Protein 9VGL (pdb70)

Structure (mmCIF, N/CA/C/O backbone):
data_9VGL
#
_entry.id   9VGL
#
_cell.length_a   80.529
_cell.length_b   91.661
_cell.length_c   105.181
_cell.angle_alpha   90.00
_cell.angle_beta   105.27
_cell.angle_gamma   90.00
#
_symmetry.space_group_name_H-M   'P 1 21 1'
#
loop_
_entity.id
_entity.type
_entity.pdbx_description
1 polymer 'Ancestral L-tryptophan synthase beta-subunit 1'
2 water water
#
loop_
_atom_site.group_PDB
_atom_site.id
_atom_site.type_symbol
_atom_site.label_atom_id
_atom_site.label_alt_id
_atom_site.label_comp_id
_atom_site.label_asym_id
_atom_site.label_entity_id
_atom_site.label_seq_id
_atom_site.pdbx_PDB_ins_code
_atom_site.Cartn_x
_atom_site.Cartn_y
_atom_site.Cartn_z
_atom_site.occupancy
_atom_site.B_iso_or_equiv
_atom_site.auth_seq_id
_atom_site.auth_comp_id
_atom_site.auth_asym_id
_atom_site.auth_atom_id
_atom_site.pdbx_PDB_model_num
ATOM 1 N N . THR A 1 3 ? -58.164 13.749 52.023 1.00 31.78 3 THR A N 1
ATOM 2 C CA . THR A 1 3 ? -56.837 13.244 51.556 1.00 28.61 3 THR A CA 1
ATOM 3 C C . THR A 1 3 ? -57.022 12.377 50.314 1.00 29.37 3 THR A C 1
ATOM 4 O O . THR A 1 3 ? -58.047 11.717 50.139 1.00 32.03 3 THR A O 1
ATOM 8 N N . TYR A 1 4 ? -55.970 12.334 49.489 1.00 28.88 4 TYR A N 1
ATOM 9 C CA . TYR A 1 4 ? -55.937 11.473 48.327 1.00 26.11 4 TYR A CA 1
ATOM 10 C C . TYR A 1 4 ? -55.302 10.129 48.650 1.00 26.57 4 TYR A C 1
ATOM 11 O O . TYR A 1 4 ? -55.327 9.233 47.799 1.00 24.46 4 TYR A O 1
ATOM 20 N N . ASN A 1 5 ? -54.761 9.997 49.862 1.00 24.85 5 ASN A N 1
ATOM 21 C CA . ASN A 1 5 ? -54.478 8.698 50.445 1.00 26.29 5 ASN A CA 1
ATOM 22 C C . ASN A 1 5 ? -55.778 8.015 50.886 1.00 26.66 5 ASN A C 1
ATOM 23 O O . ASN A 1 5 ? -56.865 8.573 50.806 1.00 26.87 5 ASN A O 1
ATOM 28 N N . VAL A 1 6 ? -55.671 6.763 51.317 1.00 26.54 6 VAL A N 1
ATOM 29 C CA . VAL A 1 6 ? -56.854 5.965 51.576 1.00 27.61 6 VAL A CA 1
ATOM 30 C C . VAL A 1 6 ? -57.620 6.532 52.780 1.00 29.27 6 VAL A C 1
ATOM 31 O O . VAL A 1 6 ? -57.022 7.027 53.739 1.00 27.87 6 VAL A O 1
ATOM 35 N N . ASP A 1 7 ? -58.954 6.406 52.734 1.00 27.89 7 ASP A N 1
ATOM 36 C CA . ASP A 1 7 ? -59.803 6.863 53.829 1.00 31.06 7 ASP A CA 1
ATOM 37 C C . ASP A 1 7 ? -59.967 5.706 54.817 1.00 32.89 7 ASP A C 1
ATOM 38 O O . ASP A 1 7 ? -59.498 4.587 54.559 1.00 29.24 7 ASP A O 1
ATOM 43 N N . GLU A 1 8 ? -60.656 5.985 55.940 1.00 33.31 8 GLU A N 1
ATOM 44 C CA . GLU A 1 8 ? -60.736 5.039 57.040 1.00 36.32 8 GLU A CA 1
ATOM 45 C C . GLU A 1 8 ? -61.523 3.785 56.657 1.00 31.13 8 GLU A C 1
ATOM 46 O O . GLU A 1 8 ? -61.535 2.831 57.427 1.00 34.82 8 GLU A O 1
ATOM 52 N N . ASN A 1 9 ? -62.197 3.784 55.507 1.00 33.28 9 ASN A N 1
ATOM 53 C CA . ASN A 1 9 ? -62.965 2.632 55.054 1.00 36.23 9 ASN A CA 1
ATOM 54 C C . ASN A 1 9 ? -62.252 1.838 53.960 1.00 35.11 9 ASN A C 1
ATOM 55 O O . ASN A 1 9 ? -62.791 0.825 53.518 1.00 36.41 9 ASN A O 1
ATOM 60 N N . GLY A 1 10 ? -61.065 2.289 53.510 1.00 32.67 10 GLY A N 1
ATOM 61 C CA . GLY A 1 10 ? -60.317 1.580 52.475 1.00 28.60 10 GLY A CA 1
ATOM 62 C C . GLY A 1 10 ? -60.597 2.082 51.059 1.00 27.66 10 GLY A C 1
ATOM 63 O O . GLY A 1 10 ? -60.364 1.349 50.100 1.00 25.81 10 GLY A O 1
ATOM 64 N N . TYR A 1 11 ? -61.150 3.298 50.941 1.00 26.05 11 TYR A N 1
ATOM 65 C CA . TYR A 1 11 ? -61.599 3.860 49.678 1.00 27.66 11 TYR A CA 1
ATOM 66 C C . TYR A 1 11 ? -60.761 5.095 49.351 1.00 25.77 11 TYR A C 1
ATOM 67 O O . TYR A 1 11 ? -60.277 5.828 50.222 1.00 25.42 11 TYR A O 1
ATOM 76 N N . TYR A 1 12 ? -60.576 5.275 48.048 1.00 27.18 12 TYR A N 1
ATOM 77 C CA . TYR A 1 12 ? -60.055 6.494 47.452 1.00 26.11 12 TYR A CA 1
ATOM 78 C C . TYR A 1 12 ? -61.201 7.126 46.665 1.00 25.53 12 TYR A C 1
ATOM 79 O O . TYR A 1 12 ? -61.470 6.742 45.519 1.00 21.82 12 TYR A O 1
ATOM 88 N N . GLY A 1 13 ? -61.905 8.061 47.316 1.00 30.85 13 GLY A N 1
ATOM 89 C CA . GLY A 1 13 ? -63.193 8.524 46.822 1.00 29.35 13 GLY A CA 1
ATOM 90 C C . GLY A 1 13 ? -64.128 7.334 46.652 1.00 30.92 13 GLY A C 1
ATOM 91 O O . GLY A 1 13 ? -64.338 6.581 47.594 1.00 38.66 13 GLY A O 1
ATOM 92 N N . GLU A 1 14 ? -64.616 7.107 45.437 1.00 34.47 14 GLU A N 1
ATOM 93 C CA . GLU A 1 14 ? -65.542 6.003 45.212 1.00 40.31 14 GLU A CA 1
ATOM 94 C C . GLU A 1 14 ? -64.807 4.693 44.925 1.00 37.81 14 GLU A C 1
ATOM 95 O O . GLU A 1 14 ? -65.437 3.645 44.831 1.00 35.51 14 GLU A O 1
ATOM 101 N N . PHE A 1 15 ? -63.476 4.739 44.780 1.00 32.14 15 PHE A N 1
ATOM 102 C CA . PHE A 1 15 ? -62.751 3.597 44.264 1.00 28.83 15 PHE A CA 1
ATOM 103 C C . PHE A 1 15 ? -62.096 2.852 45.407 1.00 26.78 15 PHE A C 1
ATOM 104 O O . PHE A 1 15 ? -61.793 3.457 46.437 1.00 24.99 15 PHE A O 1
ATOM 112 N N . GLY A 1 16 ? -61.855 1.554 45.181 1.00 24.11 16 GLY A N 1
ATOM 113 C CA . GLY A 1 16 ? -61.086 0.780 46.131 1.00 26.43 16 GLY A CA 1
ATOM 114 C C . GLY A 1 16 ? -61.936 -0.221 46.913 1.00 26.30 16 GLY A C 1
ATOM 115 O O . GLY A 1 16 ? -62.519 -1.125 46.334 1.00 24.73 16 GLY A O 1
ATOM 116 N N . GLY A 1 17 ? -61.871 -0.120 48.235 1.00 26.91 17 GLY A N 1
ATOM 117 C CA . GLY A 1 17 ? -62.586 -1.014 49.131 1.00 29.80 17 GLY A CA 1
ATOM 118 C C . GLY A 1 17 ? -62.059 -2.442 49.059 1.00 30.71 17 GLY A C 1
ATOM 119 O O . GLY A 1 17 ? -60.890 -2.681 48.731 1.00 29.53 17 GLY A O 1
ATOM 120 N N . ALA A 1 18 ? -62.956 -3.374 49.388 1.00 27.08 18 ALA A N 1
ATOM 121 C CA . ALA A 1 18 ? -62.701 -4.802 49.371 1.00 28.14 18 ALA A CA 1
ATOM 122 C C . ALA A 1 18 ? -63.970 -5.500 48.886 1.00 32.46 18 ALA A C 1
ATOM 123 O O . ALA A 1 18 ? -64.881 -5.724 49.681 1.00 30.10 18 ALA A O 1
ATOM 125 N N . TYR A 1 19 ? -64.019 -5.758 47.570 1.00 30.82 19 TYR A N 1
ATOM 126 C CA . TYR A 1 19 ? -65.148 -6.405 46.915 1.00 31.64 19 TYR A CA 1
ATOM 127 C C . TYR A 1 19 ? -64.750 -7.833 46.627 1.00 30.43 19 TYR A C 1
ATOM 128 O O . TYR A 1 19 ? -64.240 -8.163 45.561 1.00 30.66 19 TYR A O 1
ATOM 137 N N . ILE A 1 20 ? -64.952 -8.668 47.644 1.00 32.07 20 ILE A N 1
ATOM 138 C CA . ILE A 1 20 ? -64.345 -9.982 47.687 1.00 29.44 20 ILE A CA 1
ATOM 139 C C . ILE A 1 20 ? -65.416 -11.024 48.029 1.00 30.50 20 ILE A C 1
ATOM 140 O O . ILE A 1 20 ? -66.318 -10.753 48.806 1.00 33.11 20 ILE A O 1
ATOM 145 N N . PRO A 1 21 ? -65.317 -12.259 47.511 1.00 31.93 21 PRO A N 1
ATOM 146 C CA . PRO A 1 21 ? -66.196 -13.336 47.976 1.00 37.38 21 PRO A CA 1
ATOM 147 C C . PRO A 1 21 ? -66.078 -13.580 49.481 1.00 41.30 21 PRO A C 1
ATOM 148 O O . PRO A 1 21 ? -65.088 -13.215 50.121 1.00 38.91 21 PRO A O 1
ATOM 152 N N . GLU A 1 22 ? -67.113 -14.194 50.057 1.00 44.54 22 GLU A N 1
ATOM 153 C CA . GLU A 1 22 ? -67.144 -14.405 51.496 1.00 43.11 22 GLU A CA 1
ATOM 154 C C . GLU A 1 22 ? -65.902 -15.181 51.950 1.00 37.99 22 GLU A C 1
ATOM 155 O O . GLU A 1 22 ? -65.394 -14.932 53.037 1.00 32.73 22 GLU A O 1
ATOM 161 N N . ILE A 1 23 ? -65.397 -16.101 51.118 1.00 35.43 23 ILE A N 1
ATOM 162 C CA . ILE A 1 23 ? -64.263 -16.936 51.495 1.00 39.05 23 ILE A CA 1
ATOM 163 C C . ILE A 1 23 ? -63.002 -16.132 51.843 1.00 38.76 23 ILE A C 1
ATOM 164 O O . ILE A 1 23 ? -62.201 -16.599 52.649 1.00 43.23 23 ILE A O 1
ATOM 169 N N . LEU A 1 24 ? -62.819 -14.948 51.246 1.00 36.37 24 LEU A N 1
ATOM 170 C CA . LEU A 1 24 ? -61.659 -14.099 51.504 1.00 36.74 24 LEU A CA 1
ATOM 171 C C . LEU A 1 24 ? -61.885 -13.180 52.702 1.00 33.62 24 LEU A C 1
ATOM 172 O O . LEU A 1 24 ? -60.972 -12.445 53.080 1.00 32.98 24 LEU A O 1
ATOM 177 N N . HIS A 1 25 ? -63.105 -13.130 53.249 1.00 28.95 25 HIS A N 1
ATOM 178 C CA . HIS A 1 25 ? -63.420 -12.122 54.258 1.00 30.12 25 HIS A CA 1
ATOM 179 C C . HIS A 1 25 ? -62.464 -12.231 55.440 1.00 26.08 25 HIS A C 1
ATOM 180 O O . HIS A 1 25 ? -61.980 -11.205 55.904 1.00 28.36 25 HIS A O 1
ATOM 187 N N . LYS A 1 26 ? -62.220 -13.453 55.926 1.00 25.48 26 LYS A N 1
ATOM 188 C CA . LYS A 1 26 ? -61.440 -13.659 57.142 1.00 29.76 26 LYS A CA 1
ATOM 189 C C . LYS A 1 26 ? -59.974 -13.259 56.955 1.00 28.09 26 LYS A C 1
ATOM 190 O O . LYS A 1 26 ? -59.436 -12.542 57.803 1.00 25.16 26 LYS A O 1
ATOM 196 N N . CYS A 1 27 ? -59.328 -13.717 55.876 1.00 27.66 27 CYS A N 1
ATOM 197 C CA . CYS A 1 27 ? -57.899 -13.452 55.693 1.00 25.98 27 CYS A CA 1
ATOM 198 C C . CYS A 1 27 ? -57.631 -11.978 55.365 1.00 25.25 27 CYS A C 1
ATOM 199 O O . CYS A 1 27 ? -56.618 -11.422 55.812 1.00 21.91 27 CYS A O 1
ATOM 202 N N . VAL A 1 28 ? -58.548 -11.328 54.633 1.00 22.52 28 VAL A N 1
ATOM 203 C CA . VAL A 1 28 ? -58.394 -9.912 54.334 1.00 24.24 28 VAL A CA 1
ATOM 204 C C . VAL A 1 28 ? -58.646 -9.093 55.597 1.00 26.41 28 VAL A C 1
ATOM 205 O O . VAL A 1 28 ? -57.936 -8.150 55.895 1.00 25.37 28 VAL A O 1
ATOM 209 N N . GLU A 1 29 ? -59.668 -9.454 56.367 1.00 26.99 29 GLU A N 1
ATOM 210 C CA . GLU A 1 29 ? -59.889 -8.757 57.627 1.00 28.11 29 GLU A CA 1
ATOM 211 C C . GLU A 1 29 ? -58.655 -8.872 58.519 1.00 24.30 29 GLU A C 1
ATOM 212 O O . GLU A 1 29 ? -58.277 -7.915 59.182 1.00 26.41 29 GLU A O 1
ATOM 218 N N . ASP A 1 30 ? -58.079 -10.069 58.591 1.00 26.23 30 ASP A N 1
ATOM 219 C CA . ASP A 1 30 ? -56.921 -10.318 59.437 1.00 25.51 30 ASP A CA 1
ATOM 220 C C . ASP A 1 30 ? -55.742 -9.447 59.014 1.00 26.70 30 ASP A C 1
ATOM 221 O O . ASP A 1 30 ? -54.999 -8.931 59.845 1.00 22.13 30 ASP A O 1
ATOM 226 N N . LEU A 1 31 ? -55.535 -9.330 57.700 1.00 22.64 31 LEU A N 1
ATOM 227 C CA . LEU A 1 31 ? -54.468 -8.459 57.204 1.00 22.90 31 LEU A CA 1
ATOM 228 C C . LEU A 1 31 ? -54.748 -6.993 57.525 1.00 21.91 31 LEU A C 1
ATOM 229 O O . LEU A 1 31 ? -53.857 -6.262 57.953 1.00 21.93 31 LEU A O 1
ATOM 234 N N . GLN A 1 32 ? -56.009 -6.561 57.367 1.00 23.48 32 GLN A N 1
ATOM 235 C CA . GLN A 1 32 ? -56.408 -5.208 57.706 1.00 25.65 32 GLN A CA 1
ATOM 236 C C . GLN A 1 32 ? -56.069 -4.877 59.164 1.00 25.15 32 GLN A C 1
ATOM 237 O O . GLN A 1 32 ? -55.650 -3.767 59.453 1.00 27.05 32 GLN A O 1
ATOM 243 N N . ASN A 1 33 ? -56.292 -5.824 60.083 1.00 28.08 33 ASN A N 1
ATOM 244 C CA . ASN A 1 33 ? -56.041 -5.642 61.512 1.00 28.36 33 ASN A CA 1
ATOM 245 C C . ASN A 1 33 ? -54.548 -5.493 61.825 1.00 29.63 33 ASN A C 1
ATOM 246 O O . ASN A 1 33 ? -54.185 -4.807 62.779 1.00 32.05 33 ASN A O 1
ATOM 251 N N . ASN A 1 34 ? -53.694 -6.184 61.059 1.00 23.97 34 ASN A N 1
ATOM 252 C CA . ASN A 1 34 ? -52.281 -6.316 61.359 1.00 25.24 34 ASN A CA 1
ATOM 253 C C . ASN A 1 34 ? -51.462 -5.189 60.718 1.00 24.30 34 ASN A C 1
ATOM 254 O O . ASN A 1 34 ? -50.437 -4.773 61.250 1.00 23.40 34 ASN A O 1
ATOM 259 N N . TYR A 1 35 ? -51.841 -4.717 59.532 1.00 23.52 35 TYR A N 1
ATOM 260 C CA . TYR A 1 35 ? -50.820 -4.174 58.645 1.00 21.87 35 TYR A CA 1
ATOM 261 C C . TYR A 1 35 ? -50.313 -2.826 59.170 1.00 22.74 35 TYR A C 1
ATOM 262 O O . TYR A 1 35 ? -49.109 -2.569 59.152 1.00 23.97 35 TYR A O 1
ATOM 271 N N . LEU A 1 36 ? -51.207 -1.965 59.672 1.00 22.77 36 LEU A N 1
ATOM 272 C CA . LEU A 1 36 ? -50.791 -0.637 60.071 1.00 25.85 36 LEU A CA 1
ATOM 273 C C . LEU A 1 36 ? -50.077 -0.683 61.414 1.00 27.60 36 LEU A C 1
ATOM 274 O O . LEU A 1 36 ? -49.106 0.043 61.601 1.00 28.44 36 LEU A O 1
ATOM 279 N N . LYS A 1 37 ? -50.568 -1.517 62.344 1.00 25.57 37 LYS A N 1
ATOM 280 C CA . LYS A 1 37 ? -49.923 -1.711 63.631 1.00 29.37 37 LYS A CA 1
ATOM 281 C C . LYS A 1 37 ? -48.465 -2.125 63.421 1.00 30.05 37 LYS A C 1
ATOM 282 O O . LYS A 1 37 ? -47.596 -1.696 64.155 1.00 28.34 37 LYS A O 1
ATOM 288 N N . ILE A 1 38 ? -48.188 -2.976 62.421 1.00 24.65 38 ILE A N 1
ATOM 289 C CA . ILE A 1 38 ? -46.839 -3.488 62.259 1.00 24.87 38 ILE A CA 1
ATOM 290 C C . ILE A 1 38 ? -45.993 -2.477 61.482 1.00 21.39 38 ILE A C 1
ATOM 291 O O . ILE A 1 38 ? -44.835 -2.229 61.829 1.00 23.39 38 ILE A O 1
ATOM 296 N N . LEU A 1 39 ? -46.586 -1.835 60.489 1.00 23.19 39 LEU A N 1
ATOM 297 C CA . LEU A 1 39 ? -45.855 -0.929 59.612 1.00 22.87 39 LEU A CA 1
ATOM 298 C C . LEU A 1 39 ? -45.449 0.324 60.378 1.00 26.98 39 LEU A C 1
ATOM 299 O O . LEU A 1 39 ? -44.422 0.914 60.069 1.00 25.00 39 LEU A O 1
ATOM 304 N N . GLU A 1 40 ? -46.234 0.691 61.399 1.00 28.39 40 GLU A N 1
ATOM 305 C CA . GLU A 1 40 ? -45.941 1.888 62.169 1.00 29.28 40 GLU A CA 1
ATOM 306 C C . GLU A 1 40 ? -45.003 1.559 63.321 1.00 31.66 40 GLU A C 1
ATOM 307 O O . GLU A 1 40 ? -44.525 2.469 63.987 1.00 34.00 40 GLU A O 1
ATOM 313 N N . SER A 1 41 ? -44.718 0.282 63.550 1.00 28.29 41 SER A N 1
ATOM 314 C CA . SER A 1 41 ? -43.969 -0.112 64.734 1.00 29.54 41 SER A CA 1
ATOM 315 C C . SER A 1 41 ? -42.485 0.202 64.552 1.00 32.19 41 SER A C 1
ATOM 316 O O . SER A 1 41 ? -41.945 0.084 63.457 1.00 25.82 41 SER A O 1
ATOM 319 N N . PRO A 1 42 ? -41.762 0.660 65.599 1.00 28.85 42 PRO A N 1
ATOM 320 C CA . PRO A 1 42 ? -40.320 0.886 65.476 1.00 29.28 42 PRO A CA 1
ATOM 321 C C . PRO A 1 42 ? -39.432 -0.308 65.126 1.00 28.43 42 PRO A C 1
ATOM 322 O O . PRO A 1 42 ? -38.449 -0.123 64.406 1.00 29.13 42 PRO A O 1
ATOM 326 N N . ASP A 1 43 ? -39.743 -1.498 65.681 1.00 25.80 43 ASP A N 1
ATOM 327 C CA . ASP A 1 43 ? -39.079 -2.749 65.339 1.00 30.14 43 ASP A CA 1
ATOM 328 C C . ASP A 1 43 ? -39.092 -2.909 63.810 1.00 26.92 43 ASP A C 1
ATOM 329 O O . ASP A 1 43 ? -38.067 -3.183 63.188 1.00 28.84 43 ASP A O 1
ATOM 334 N N . PHE A 1 44 ? -40.272 -2.748 63.208 1.00 25.96 44 PHE A N 1
ATOM 335 C CA . PHE A 1 44 ? -40.407 -2.968 61.777 1.00 24.47 44 PHE A CA 1
ATOM 336 C C . PHE A 1 44 ? -39.577 -1.919 61.030 1.00 24.78 44 PHE A C 1
ATOM 337 O O . PHE A 1 44 ? -38.831 -2.215 60.086 1.00 23.24 44 PHE A O 1
ATOM 345 N N . GLN A 1 45 ? -39.740 -0.667 61.442 1.00 24.72 45 GLN A N 1
ATOM 346 C CA . GLN A 1 45 ? -39.147 0.451 60.733 1.00 26.64 45 GLN A CA 1
ATOM 347 C C . GLN A 1 45 ? -37.640 0.280 60.772 1.00 27.51 45 GLN A C 1
ATOM 348 O O . GLN A 1 45 ? -36.978 0.568 59.781 1.00 25.35 45 GLN A O 1
ATOM 354 N N . LYS A 1 46 ? -37.116 -0.199 61.908 1.00 26.01 46 LYS A N 1
ATOM 355 C CA . LYS A 1 46 ? -35.674 -0.342 62.058 1.00 26.59 46 LYS A CA 1
ATOM 356 C C . LYS A 1 46 ? -35.165 -1.384 61.064 1.00 26.05 46 LYS A C 1
ATOM 357 O O . LYS A 1 46 ? -34.188 -1.134 60.346 1.00 23.10 46 LYS A O 1
ATOM 363 N N . GLU A 1 47 ? -35.827 -2.552 61.010 1.00 21.37 47 GLU A N 1
ATOM 364 C CA . GLU A 1 47 ? -35.340 -3.628 60.177 1.00 21.30 47 GLU A CA 1
ATOM 365 C C . GLU A 1 47 ? -35.538 -3.243 58.707 1.00 21.13 47 GLU A C 1
ATOM 366 O O . GLU A 1 47 ? -34.696 -3.592 57.894 1.00 21.59 47 GLU A O 1
ATOM 372 N N . TYR A 1 48 ? -36.673 -2.627 58.385 1.00 18.79 48 TYR A N 1
ATOM 373 C CA . TYR A 1 48 ? -36.947 -2.223 57.005 1.00 19.45 48 TYR A CA 1
ATOM 374 C C . TYR A 1 48 ? -35.849 -1.271 56.512 1.00 19.94 48 TYR A C 1
ATOM 375 O O . TYR A 1 48 ? -35.246 -1.488 55.460 1.00 17.98 48 TYR A O 1
ATOM 384 N N . ASP A 1 49 ? -35.580 -0.203 57.288 1.00 23.20 49 ASP A N 1
ATOM 385 C CA . ASP A 1 49 ? -34.526 0.755 56.958 1.00 21.99 49 ASP A CA 1
ATOM 386 C C . ASP A 1 49 ? -33.160 0.100 56.791 1.00 19.93 49 ASP A C 1
ATOM 387 O O . ASP A 1 49 ? -32.469 0.445 55.847 1.00 19.49 49 ASP A O 1
ATOM 392 N N . GLN A 1 50 ? -32.788 -0.863 57.657 1.00 18.71 50 GLN A N 1
ATOM 393 C CA . GLN A 1 50 ? -31.469 -1.478 57.612 1.00 19.77 50 GLN A CA 1
ATOM 394 C C . GLN A 1 50 ? -31.323 -2.246 56.293 1.00 20.27 50 GLN A C 1
ATOM 395 O O . GLN A 1 50 ? -30.259 -2.187 55.628 1.00 20.44 50 GLN A O 1
ATOM 401 N N . LEU A 1 51 ? -32.379 -2.991 55.926 1.00 17.60 51 LEU A N 1
ATOM 402 C CA . LEU A 1 51 ? -32.284 -3.791 54.703 1.00 18.25 51 LEU A CA 1
ATOM 403 C C . LEU A 1 51 ? -32.321 -2.900 53.468 1.00 16.34 51 LEU A C 1
ATOM 404 O O . LEU A 1 51 ? -31.612 -3.153 52.490 1.00 16.01 51 LEU A O 1
ATOM 409 N N . LEU A 1 52 ? -33.141 -1.879 53.530 1.00 18.79 52 LEU A N 1
ATOM 410 C CA . LEU A 1 52 ? -33.211 -0.933 52.421 1.00 16.68 52 LEU A CA 1
ATOM 411 C C . LEU A 1 52 ? -31.828 -0.310 52.201 1.00 17.63 52 LEU A C 1
ATOM 412 O O . LEU A 1 52 ? -31.391 -0.171 51.064 1.00 15.33 52 LEU A O 1
ATOM 417 N N . ARG A 1 53 ? -31.119 0.042 53.289 1.00 17.51 53 ARG A N 1
ATOM 418 C CA . ARG A 1 53 ? -29.776 0.615 53.161 1.00 18.74 53 ARG A CA 1
ATOM 419 C C . ARG A 1 53 ? -28.768 -0.401 52.636 1.00 17.84 53 ARG A C 1
ATOM 420 O O . ARG A 1 53 ? -28.106 -0.143 51.640 1.00 15.06 53 ARG A O 1
ATOM 428 N N . ASP A 1 54 ? -28.609 -1.536 53.338 1.00 17.28 54 ASP A N 1
ATOM 429 C CA . ASP A 1 54 ? -27.447 -2.389 53.150 1.00 18.92 54 ASP A CA 1
ATOM 430 C C . ASP A 1 54 ? -27.646 -3.361 52.004 1.00 16.83 54 ASP A C 1
ATOM 431 O O . ASP A 1 54 ? -26.686 -3.702 51.299 1.00 18.55 54 ASP A O 1
ATOM 436 N N . TYR A 1 55 ? -28.903 -3.783 51.807 1.00 15.87 55 TYR A N 1
ATOM 437 C CA . TYR A 1 55 ? -29.230 -4.813 50.857 1.00 15.28 55 TYR A CA 1
ATOM 438 C C . TYR A 1 55 ? -29.646 -4.180 49.538 1.00 16.66 55 TYR A C 1
ATOM 439 O O . TYR A 1 55 ? -29.220 -4.645 48.484 1.00 18.61 55 TYR A O 1
ATOM 448 N N . VAL A 1 56 ? -30.527 -3.182 49.603 1.00 15.83 56 VAL A N 1
ATOM 449 C CA . VAL A 1 56 ? -31.093 -2.578 48.400 1.00 15.81 56 VAL A CA 1
ATOM 450 C C . VAL A 1 56 ? -30.199 -1.452 47.888 1.00 16.98 56 VAL A C 1
ATOM 451 O O . VAL A 1 56 ? -30.150 -1.237 46.692 1.00 16.76 56 VAL A O 1
ATOM 455 N N . GLY A 1 57 ? -29.529 -0.727 48.803 1.00 16.07 57 GLY A N 1
ATOM 456 C CA . GLY A 1 57 ? -28.620 0.364 48.491 1.00 16.69 57 GLY A CA 1
ATOM 457 C C . GLY A 1 57 ? -29.260 1.744 48.566 1.00 15.40 57 GLY A C 1
ATOM 458 O O . GLY A 1 57 ? -28.783 2.669 47.899 1.00 17.40 57 GLY A O 1
ATOM 459 N N . ARG A 1 58 ? -30.361 1.862 49.303 1.00 15.07 58 ARG A N 1
ATOM 460 C CA . ARG A 1 58 ? -31.041 3.136 49.454 1.00 14.13 58 ARG A CA 1
ATOM 461 C C . ARG A 1 58 ? -30.243 4.079 50.353 1.00 16.66 58 ARG A C 1
ATOM 462 O O . ARG A 1 58 ? -29.497 3.621 51.220 1.00 16.34 58 ARG A O 1
ATOM 470 N N . PRO A 1 59 ? -30.424 5.418 50.234 1.00 16.77 59 PRO A N 1
ATOM 471 C CA . PRO A 1 59 ? -31.363 6.043 49.298 1.00 14.39 59 PRO A CA 1
ATOM 472 C C . PRO A 1 59 ? -30.897 5.973 47.860 1.00 15.52 59 PRO A C 1
ATOM 473 O O . PRO A 1 59 ? -29.703 6.072 47.609 1.00 15.86 59 PRO A O 1
ATOM 477 N N . SER A 1 60 ? -31.853 5.810 46.938 1.00 14.75 60 SER A N 1
ATOM 478 C CA . SER A 1 60 ? -31.554 5.879 45.529 1.00 14.45 60 SER A CA 1
ATOM 479 C C . SER A 1 60 ? -31.216 7.338 45.270 1.00 14.45 60 SER A C 1
ATOM 480 O O . SER A 1 60 ? -31.855 8.229 45.838 1.00 14.43 60 SER A O 1
ATOM 483 N N . PRO A 1 61 ? -30.213 7.630 44.433 1.00 13.87 61 PRO A N 1
ATOM 484 C CA . PRO A 1 61 ? -29.850 9.016 44.181 1.00 14.99 61 PRO A CA 1
ATOM 485 C C . PRO A 1 61 ? -30.940 9.809 43.497 1.00 14.94 61 PRO A C 1
ATOM 486 O O . PRO A 1 61 ? -31.795 9.264 42.799 1.00 15.07 61 PRO A O 1
ATOM 490 N N . LEU A 1 62 ? -30.877 11.119 43.724 1.00 15.63 62 LEU A N 1
ATOM 491 C CA . LEU A 1 62 ? -31.603 12.071 42.904 1.00 17.66 62 LEU A CA 1
ATOM 492 C C . LEU A 1 62 ? -30.617 12.766 41.969 1.00 17.51 62 LEU A C 1
ATOM 493 O O . LEU A 1 62 ? -29.763 13.516 42.435 1.00 18.14 62 LEU A O 1
ATOM 498 N N . TYR A 1 63 ? -30.705 12.440 40.673 1.00 15.43 63 TYR A N 1
ATOM 499 C CA . TYR A 1 63 ? -29.671 12.776 39.723 1.00 15.06 63 TYR A CA 1
ATOM 500 C C . TYR A 1 63 ? -30.141 13.928 38.830 1.00 14.87 63 TYR A C 1
ATOM 501 O O . TYR A 1 63 ? -31.144 13.816 38.121 1.00 14.88 63 TYR A O 1
ATOM 510 N N . LEU A 1 64 ? -29.386 15.036 38.844 1.00 15.28 64 LEU A N 1
ATOM 511 C CA . LEU A 1 64 ? -29.688 16.132 37.923 1.00 15.88 64 LEU A CA 1
ATOM 512 C C . LEU A 1 64 ? -29.201 15.741 36.535 1.00 13.56 64 LEU A C 1
ATOM 513 O O . LEU A 1 64 ? -27.996 15.653 36.276 1.00 16.11 64 LEU A O 1
ATOM 518 N N . ALA A 1 65 ? -30.158 15.507 35.627 1.00 15.06 65 ALA A N 1
ATOM 519 C CA . ALA A 1 65 ? -29.867 15.084 34.265 1.00 14.54 65 ALA A CA 1
ATOM 520 C C . ALA A 1 65 ? -29.622 16.338 33.427 1.00 17.63 65 ALA A C 1
ATOM 521 O O . ALA A 1 65 ? -30.583 16.968 32.954 1.00 20.91 65 ALA A O 1
ATOM 523 N N . LYS A 1 66 ? -28.359 16.730 33.280 1.00 19.65 66 LYS A N 1
ATOM 524 C CA . LYS A 1 66 ? -28.074 18.054 32.715 1.00 21.76 66 LYS A CA 1
ATOM 525 C C . LYS A 1 66 ? -28.440 18.166 31.235 1.00 21.26 66 LYS A C 1
ATOM 526 O O . LYS A 1 66 ? -28.929 19.217 30.829 1.00 20.92 66 LYS A O 1
ATOM 532 N N . ARG A 1 67 ? -28.261 17.100 30.457 1.00 22.44 67 ARG A N 1
ATOM 533 C CA . ARG A 1 67 ? -28.519 17.147 29.027 1.00 23.13 67 ARG A CA 1
ATOM 534 C C . ARG A 1 67 ? -30.030 17.085 28.803 1.00 21.94 67 ARG A C 1
ATOM 535 O O . ARG A 1 67 ? -30.558 17.774 27.946 1.00 23.61 67 ARG A O 1
ATOM 543 N N . LEU A 1 68 ? -30.740 16.262 29.582 1.00 19.87 68 LEU A N 1
ATOM 544 C CA . LEU A 1 68 ? -32.191 16.216 29.508 1.00 22.23 68 LEU A CA 1
ATOM 545 C C . LEU A 1 68 ? -32.756 17.591 29.858 1.00 23.05 68 LEU A C 1
ATOM 546 O O . LEU A 1 68 ? -33.701 18.075 29.222 1.00 24.53 68 LEU A O 1
ATOM 551 N N . SER A 1 69 ? -32.174 18.216 30.889 1.00 20.12 69 SER A N 1
ATOM 552 C CA . SER A 1 69 ? -32.629 19.510 31.370 1.00 21.34 69 SER A CA 1
ATOM 553 C C . SER A 1 69 ? -32.495 20.578 30.281 1.00 22.90 69 SER A C 1
ATOM 554 O O . SER A 1 69 ? -33.410 21.384 30.085 1.00 22.81 69 SER A O 1
ATOM 557 N N . GLU A 1 70 ? -31.354 20.578 29.581 1.00 25.46 70 GLU A N 1
ATOM 558 C CA . GLU A 1 70 ? -31.125 21.453 28.437 1.00 31.10 70 GLU A CA 1
ATOM 559 C C . GLU A 1 70 ? -32.189 21.242 27.361 1.00 30.23 70 GLU A C 1
ATOM 560 O O . GLU A 1 70 ? -32.703 22.211 26.811 1.00 26.30 70 GLU A O 1
ATOM 566 N N . LYS A 1 71 ? -32.480 19.984 27.008 1.00 27.40 71 LYS A N 1
ATOM 567 C CA . LYS A 1 71 ? -33.429 19.704 25.939 1.00 28.95 71 LYS A CA 1
ATOM 568 C C . LYS A 1 71 ? -34.819 20.247 26.263 1.00 27.03 71 LYS A C 1
ATOM 569 O O . LYS A 1 71 ? -35.494 20.773 25.386 1.00 29.07 71 LYS A O 1
ATOM 575 N N . TYR A 1 72 ? -35.262 20.124 27.518 1.00 25.43 72 TYR A N 1
ATOM 576 C CA . TYR A 1 72 ? -36.642 20.413 27.863 1.00 25.34 72 TYR A CA 1
ATOM 577 C C . TYR A 1 72 ? -36.787 21.774 28.548 1.00 26.47 72 TYR A C 1
ATOM 578 O O . TYR A 1 72 ? -37.898 22.121 28.947 1.00 27.82 72 TYR A O 1
ATOM 587 N N . GLY A 1 73 ? -35.669 22.478 28.766 1.00 24.91 73 GLY A N 1
ATOM 588 C CA . GLY A 1 73 ? -35.700 23.864 29.205 1.00 28.58 73 GLY A CA 1
ATOM 589 C C . GLY A 1 73 ? -36.094 24.045 30.670 1.00 30.41 73 GLY A C 1
ATOM 590 O O . GLY A 1 73 ? -36.703 25.055 31.009 1.00 26.68 73 GLY A O 1
ATOM 591 N N . CYS A 1 74 ? -35.760 23.075 31.550 1.00 24.66 74 CYS A N 1
ATOM 592 C CA . CYS A 1 74 ? -36.042 23.185 32.974 1.00 22.67 74 CYS A CA 1
ATOM 593 C C . CYS A 1 74 ? -35.087 22.262 33.744 1.00 21.88 74 CYS A C 1
ATOM 594 O O . CYS A 1 74 ? -34.234 21.645 33.124 1.00 24.88 74 CYS A O 1
ATOM 597 N N . LYS A 1 75 ? -35.232 22.144 35.063 1.00 19.94 75 LYS A N 1
ATOM 598 C CA . LYS A 1 75 ? -34.316 21.292 35.803 1.00 21.40 75 LYS A CA 1
ATOM 599 C C . LYS A 1 75 ? -34.986 19.925 35.964 1.00 18.88 75 LYS A C 1
ATOM 600 O O . LYS A 1 75 ? -36.039 19.850 36.585 1.00 19.23 75 LYS A O 1
ATOM 606 N N . ILE A 1 76 ? -34.389 18.869 35.399 1.00 18.42 76 ILE A N 1
ATOM 607 C CA . ILE A 1 76 ? -35.010 17.552 35.490 1.00 18.81 76 ILE A CA 1
ATOM 608 C C . ILE A 1 76 ? -34.121 16.679 36.366 1.00 19.20 76 ILE A C 1
ATOM 609 O O . ILE A 1 76 ? -32.976 16.451 35.996 1.00 18.01 76 ILE A O 1
ATOM 614 N N . TYR A 1 77 ? -34.651 16.255 37.523 1.00 16.09 77 TYR A N 1
ATOM 615 C CA . TYR A 1 77 ? -34.000 15.264 38.345 1.00 17.16 77 TYR A CA 1
ATOM 616 C C . TYR A 1 77 ? -34.600 13.897 38.040 1.00 14.66 77 TYR A C 1
ATOM 617 O O . TYR A 1 77 ? -35.823 13.772 37.944 1.00 16.11 77 TYR A O 1
ATOM 626 N N . LEU A 1 78 ? -33.744 12.869 38.065 1.00 14.57 78 LEU A N 1
ATOM 627 C CA . LEU A 1 78 ? -34.205 11.505 37.915 1.00 13.85 78 LEU A CA 1
ATOM 628 C C . LEU A 1 78 ? -34.030 10.791 39.250 1.00 12.68 78 LEU A C 1
ATOM 629 O O . LEU A 1 78 ? -32.908 10.769 39.781 1.00 12.53 78 LEU A O 1
ATOM 634 N N . LYS A 1 79 ? -35.142 10.285 39.786 1.00 12.60 79 LYS A N 1
ATOM 635 C CA . LYS A 1 79 ? -35.111 9.502 41.007 1.00 12.91 79 LYS A CA 1
ATOM 636 C C . LYS A 1 79 ? -34.687 8.085 40.612 1.00 14.15 79 LYS A C 1
ATOM 637 O O . LYS A 1 79 ? -35.428 7.428 39.891 1.00 12.47 79 LYS A O 1
ATOM 643 N N . ARG A 1 80 ? -33.503 7.633 41.066 1.00 13.33 80 ARG A N 1
ATOM 644 C CA . ARG A 1 80 ? -32.799 6.512 40.442 1.00 14.11 80 ARG A CA 1
ATOM 645 C C . ARG A 1 80 ? -33.155 5.140 41.035 1.00 13.23 80 ARG A C 1
ATOM 646 O O . ARG A 1 80 ? -32.227 4.414 41.453 1.00 13.76 80 ARG A O 1
ATOM 654 N N . GLU A 1 81 ? -34.435 4.722 40.945 1.00 11.46 81 GLU A N 1
ATOM 655 C CA . GLU A 1 81 ? -34.826 3.405 41.430 1.00 12.09 81 GLU A CA 1
ATOM 656 C C . GLU A 1 81 ? -34.171 2.305 40.595 1.00 12.57 81 GLU A C 1
ATOM 657 O O . GLU A 1 81 ? -34.107 1.163 41.044 1.00 13.88 81 GLU A O 1
ATOM 663 N N . ASP A 1 82 ? -33.721 2.670 39.378 1.00 12.49 82 ASP A N 1
ATOM 664 C CA . ASP A 1 82 ? -32.996 1.773 38.484 1.00 13.30 82 ASP A CA 1
ATOM 665 C C . ASP A 1 82 ? -31.713 1.213 39.113 1.00 14.48 82 ASP A C 1
ATOM 666 O O . ASP A 1 82 ? -31.211 0.169 38.660 1.00 13.59 82 ASP A O 1
ATOM 671 N N . LEU A 1 83 ? -31.191 1.907 40.132 1.00 13.34 83 LEU A N 1
ATOM 672 C CA . LEU A 1 83 ? -29.947 1.495 40.774 1.00 14.64 83 LEU A CA 1
ATOM 673 C C . LEU A 1 83 ? -30.201 0.571 41.971 1.00 14.49 83 LEU A C 1
ATOM 674 O O . LEU A 1 83 ? -29.247 -0.015 42.502 1.00 15.38 83 LEU A O 1
ATOM 679 N N . ASN A 1 84 ? -31.447 0.366 42.367 1.00 12.22 84 ASN A N 1
ATOM 680 C CA . ASN A 1 84 ? -31.733 -0.549 43.453 1.00 13.52 84 ASN A CA 1
ATOM 681 C C . ASN A 1 84 ? -31.238 -1.963 43.115 1.00 12.84 84 ASN A C 1
ATOM 682 O O . ASN A 1 84 ? -31.287 -2.364 41.952 1.00 13.75 84 ASN A O 1
ATOM 687 N N . HIS A 1 85 ? -30.925 -2.763 44.152 1.00 13.56 85 HIS A N 1
ATOM 688 C CA . HIS A 1 85 ? -30.799 -4.205 43.983 1.00 14.38 85 HIS A CA 1
ATOM 689 C C . HIS A 1 85 ? -32.054 -4.739 43.297 1.00 15.00 85 HIS A C 1
ATOM 690 O O . HIS A 1 85 ? -33.154 -4.344 43.704 1.00 15.12 85 HIS A O 1
ATOM 697 N N . THR A 1 86 ? -31.874 -5.524 42.212 1.00 13.92 86 THR A N 1
ATOM 698 C CA . THR A 1 86 ? -32.908 -6.111 41.340 1.00 14.52 86 THR A CA 1
ATOM 699 C C . THR A 1 86 ? -33.290 -5.180 40.178 1.00 14.18 86 THR A C 1
ATOM 700 O O . THR A 1 86 ? -33.980 -5.627 39.248 1.00 14.42 86 THR A O 1
ATOM 704 N N . GLY A 1 87 ? -32.827 -3.939 40.233 1.00 13.79 87 GLY A N 1
ATOM 705 C CA . GLY A 1 87 ? -32.936 -2.937 39.186 1.00 14.50 87 GLY A CA 1
ATOM 706 C C . GLY A 1 87 ? -34.292 -2.243 39.070 1.00 14.51 87 GLY A C 1
ATOM 707 O O . GLY A 1 87 ? -34.535 -1.618 38.054 1.00 16.50 87 GLY A O 1
ATOM 708 N N . ALA A 1 88 ? -35.146 -2.286 40.105 1.00 12.95 88 ALA A N 1
ATOM 709 C CA . ALA A 1 88 ? -36.390 -1.554 40.099 1.00 13.34 88 ALA A CA 1
ATOM 710 C C . ALA A 1 88 ? -36.864 -1.323 41.526 1.00 13.11 88 ALA A C 1
ATOM 711 O O . ALA A 1 88 ? -36.237 -1.766 42.489 1.00 12.31 88 ALA A O 1
ATOM 713 N N . HIS A 1 89 ? -37.982 -0.623 41.633 1.00 12.70 89 HIS A N 1
ATOM 714 C CA . HIS A 1 89 ? -38.606 -0.316 42.931 1.00 12.62 89 HIS A CA 1
ATOM 715 C C . HIS A 1 89 ? -39.365 -1.479 43.541 1.00 13.11 89 HIS A C 1
ATOM 716 O O . HIS A 1 89 ? -39.726 -1.403 44.726 1.00 13.27 89 HIS A O 1
ATOM 747 N N . ILE A 1 91 ? -38.565 -4.180 44.733 1.00 11.88 91 ILE A N 1
ATOM 748 C CA . ILE A 1 91 ? -37.852 -4.729 45.856 1.00 12.33 91 ILE A CA 1
ATOM 749 C C . ILE A 1 91 ? -38.223 -3.990 47.144 1.00 12.53 91 ILE A C 1
ATOM 750 O O . ILE A 1 91 ? -38.245 -4.589 48.223 1.00 13.68 91 ILE A O 1
ATOM 755 N N . ASN A 1 92 ? -38.612 -2.712 47.064 1.00 13.16 92 ASN A N 1
ATOM 756 C CA . ASN A 1 92 ? -39.012 -2.018 48.291 1.00 13.37 92 ASN A CA 1
ATOM 757 C C . ASN A 1 92 ? -40.222 -2.729 48.906 1.00 14.65 92 ASN A C 1
ATOM 758 O O . ASN A 1 92 ? -40.333 -2.869 50.123 1.00 14.19 92 ASN A O 1
ATOM 763 N N . ASN A 1 93 ? -41.178 -3.037 48.046 1.00 12.98 93 ASN A N 1
ATOM 764 C CA . ASN A 1 93 ? -42.434 -3.648 48.434 1.00 14.29 93 ASN A CA 1
ATOM 765 C C . ASN A 1 93 ? -42.234 -5.083 48.899 1.00 13.34 93 ASN A C 1
ATOM 766 O O . ASN A 1 93 ? -42.844 -5.491 49.871 1.00 13.62 93 ASN A O 1
ATOM 771 N N . THR A 1 94 ? -41.442 -5.902 48.200 1.00 13.53 94 THR A N 1
ATOM 772 C CA . THR A 1 94 ? -41.265 -7.295 48.618 1.00 14.30 94 THR A CA 1
ATOM 773 C C . THR A 1 94 ? -40.491 -7.388 49.924 1.00 13.82 94 THR A C 1
ATOM 774 O O . THR A 1 94 ? -40.825 -8.215 50.755 1.00 14.88 94 THR A O 1
ATOM 778 N N . ILE A 1 95 ? -39.554 -6.479 50.159 1.00 13.05 95 ILE A N 1
ATOM 779 C CA . ILE A 1 95 ? -38.846 -6.421 51.443 1.00 14.78 95 ILE A CA 1
ATOM 780 C C . ILE A 1 95 ? -39.840 -6.062 52.539 1.00 13.83 95 ILE A C 1
ATOM 781 O O . ILE A 1 95 ? -39.910 -6.755 53.557 1.00 13.65 95 ILE A O 1
ATOM 786 N N . GLY A 1 96 ? -40.622 -5.001 52.325 1.00 14.57 96 GLY A N 1
ATOM 787 C CA . GLY A 1 96 ? -41.592 -4.556 53.317 1.00 15.53 96 GLY A CA 1
ATOM 788 C C . GLY A 1 96 ? -42.597 -5.640 53.670 1.00 15.60 96 GLY A C 1
ATOM 789 O O . GLY A 1 96 ? -42.848 -5.894 54.845 1.00 14.95 96 GLY A O 1
ATOM 790 N N . GLN A 1 97 ? -43.173 -6.288 52.651 1.00 15.35 97 GLN A N 1
ATOM 791 C CA . GLN A 1 97 ? -44.190 -7.288 52.928 1.00 15.71 97 GLN A CA 1
ATOM 792 C C . GLN A 1 97 ? -43.610 -8.544 53.561 1.00 15.95 97 GLN A C 1
ATOM 793 O O . GLN A 1 97 ? -44.298 -9.158 54.388 1.00 17.87 97 GLN A O 1
ATOM 799 N N . ILE A 1 98 ? -42.386 -8.949 53.215 1.00 15.13 98 ILE A N 1
ATOM 800 C CA . ILE A 1 98 ? -41.848 -10.149 53.851 1.00 16.45 98 ILE A CA 1
ATOM 801 C C . ILE A 1 98 ? -41.586 -9.875 55.347 1.00 18.25 98 ILE A C 1
ATOM 802 O O . ILE A 1 98 ? -41.763 -10.756 56.203 1.00 18.48 98 ILE A O 1
ATOM 807 N N . LEU A 1 99 ? -41.173 -8.649 55.678 1.00 17.99 99 LEU A N 1
ATOM 808 C CA . LEU A 1 99 ? -40.996 -8.254 57.076 1.00 18.87 99 LEU A CA 1
ATOM 809 C C . LEU A 1 99 ? -42.333 -8.269 57.814 1.00 21.32 99 LEU A C 1
ATOM 810 O O . LEU A 1 99 ? -42.352 -8.675 58.983 1.00 20.88 99 LEU A O 1
ATOM 815 N N . LEU A 1 100 ? -43.406 -7.805 57.155 1.00 18.35 100 LEU A N 1
ATOM 816 C CA . LEU A 1 100 ? -44.762 -7.840 57.700 1.00 19.65 100 LEU A CA 1
ATOM 817 C C . LEU A 1 100 ? -45.178 -9.294 57.942 1.00 21.00 100 LEU A C 1
ATOM 818 O O . LEU A 1 100 ? -45.684 -9.640 59.020 1.00 20.00 100 LEU A O 1
ATOM 823 N N . ALA A 1 101 ? -44.885 -10.158 56.958 1.00 18.81 101 ALA A N 1
ATOM 824 C CA . ALA A 1 101 ? -45.299 -11.548 57.015 1.00 19.18 101 ALA A CA 1
ATOM 825 C C . ALA A 1 101 ? -44.669 -12.244 58.215 1.00 20.79 101 ALA A C 1
ATOM 826 O O . ALA A 1 101 ? -45.360 -12.920 58.994 1.00 22.24 101 ALA A O 1
ATOM 828 N N . ARG A 1 102 ? -43.361 -12.055 58.369 1.00 19.96 102 ARG A N 1
ATOM 829 C CA . ARG A 1 102 ? -42.622 -12.596 59.494 1.00 21.10 102 ARG A CA 1
ATOM 830 C C . ARG A 1 102 ? -43.222 -12.135 60.823 1.00 19.79 102 ARG A C 1
ATOM 831 O O . ARG A 1 102 ? -43.370 -12.956 61.734 1.00 21.81 102 ARG A O 1
ATOM 839 N N . ARG A 1 103 ? -43.597 -10.862 60.913 1.00 21.02 103 ARG A N 1
ATOM 840 C CA . ARG A 1 103 ? -44.141 -10.296 62.150 1.00 22.85 103 ARG A CA 1
ATOM 841 C C . ARG A 1 103 ? -45.552 -10.816 62.425 1.00 26.28 103 ARG A C 1
ATOM 842 O O . ARG A 1 103 ? -45.990 -10.817 63.585 1.00 26.18 103 ARG A O 1
ATOM 850 N N . MET A 1 104 ? -46.224 -11.338 61.395 1.00 22.75 104 MET A N 1
ATOM 851 C CA . MET A 1 104 ? -47.530 -11.974 61.529 1.00 24.23 104 MET A CA 1
ATOM 852 C C . MET A 1 104 ? -47.391 -13.484 61.758 1.00 24.32 104 MET A C 1
ATOM 853 O O . MET A 1 104 ? -48.374 -14.207 61.733 1.00 28.39 104 MET A O 1
ATOM 858 N N . GLY A 1 105 ? -46.176 -13.983 61.916 1.00 23.60 105 GLY A N 1
ATOM 859 C CA . GLY A 1 105 ? -45.943 -15.391 62.189 1.00 22.91 105 GLY A CA 1
ATOM 860 C C . GLY A 1 105 ? -46.131 -16.285 60.970 1.00 25.93 105 GLY A C 1
ATOM 861 O O . GLY A 1 105 ? -46.300 -17.488 61.132 1.00 24.21 105 GLY A O 1
ATOM 862 N N . LYS A 1 106 ? -46.076 -15.711 59.753 1.00 23.99 106 LYS A N 1
ATOM 863 C CA . LYS A 1 106 ? -46.189 -16.495 58.535 1.00 22.45 106 LYS A CA 1
ATOM 864 C C . LYS A 1 106 ? -44.809 -16.996 58.103 1.00 23.66 106 LYS A C 1
ATOM 865 O O . LYS A 1 106 ? -43.824 -16.304 58.319 1.00 24.80 106 LYS A O 1
ATOM 871 N N . THR A 1 107 ? -44.758 -18.204 57.507 1.00 22.15 107 THR A N 1
ATOM 872 C CA . THR A 1 107 ? -43.504 -18.833 57.115 1.00 23.81 107 THR A CA 1
ATOM 873 C C . THR A 1 107 ? -43.513 -19.203 55.624 1.00 23.00 107 THR A C 1
ATOM 874 O O . THR A 1 107 ? -42.463 -19.516 55.064 1.00 26.49 107 THR A O 1
ATOM 878 N N . ARG A 1 108 ? -44.688 -19.242 54.995 1.00 21.93 108 ARG A N 1
ATOM 879 C CA . ARG A 1 108 ? -44.797 -19.703 53.616 1.00 22.66 108 ARG A CA 1
ATOM 880 C C . ARG A 1 108 ? -45.238 -18.513 52.773 1.00 20.66 108 ARG A C 1
ATOM 881 O O . ARG A 1 108 ? -46.325 -18.003 52.960 1.00 20.16 108 ARG A O 1
ATOM 889 N N . ILE A 1 109 ? -44.418 -18.108 51.799 1.00 21.00 109 ILE A N 1
ATOM 890 C CA . ILE A 1 109 ? -44.664 -16.880 51.054 1.00 19.94 109 ILE A CA 1
ATOM 891 C C . ILE A 1 109 ? -45.088 -17.255 49.643 1.00 18.21 109 ILE A C 1
ATOM 892 O O . ILE A 1 109 ? -44.400 -18.044 48.992 1.00 19.98 109 ILE A O 1
ATOM 897 N N . ILE A 1 110 ? -46.201 -16.689 49.172 1.00 16.73 110 ILE A N 1
ATOM 898 C CA . ILE A 1 110 ? -46.683 -16.971 47.823 1.00 19.67 110 ILE A CA 1
ATOM 899 C C . ILE A 1 110 ? -46.893 -15.639 47.119 1.00 19.33 110 ILE A C 1
ATOM 900 O O . ILE A 1 110 ? -47.084 -14.629 47.776 1.00 18.01 110 ILE A O 1
ATOM 905 N N . ALA A 1 111 ? -46.866 -15.686 45.784 1.00 20.01 111 ALA A N 1
ATOM 906 C CA . ALA A 1 111 ? -47.089 -14.535 44.929 1.00 19.57 111 ALA A CA 1
ATOM 907 C C . ALA A 1 111 ? -47.483 -15.025 43.539 1.00 20.91 111 ALA A C 1
ATOM 908 O O . ALA A 1 111 ? -47.400 -16.230 43.252 1.00 22.58 111 ALA A O 1
ATOM 910 N N . GLU A 1 112 ? -47.974 -14.104 42.706 1.00 19.44 112 GLU A N 1
ATOM 911 C CA . GLU A 1 112 ? -48.087 -14.441 41.293 1.00 21.76 112 GLU A CA 1
ATOM 912 C C . GLU A 1 112 ? -47.245 -13.458 40.497 1.00 23.37 112 GLU A C 1
ATOM 913 O O . GLU A 1 112 ? -46.873 -12.419 41.017 1.00 22.89 112 GLU A O 1
ATOM 919 N N . THR A 1 113 ? -46.980 -13.788 39.228 1.00 21.45 113 THR A N 1
ATOM 920 C CA . THR A 1 113 ? -46.220 -12.868 38.386 1.00 21.91 113 THR A CA 1
ATOM 921 C C . THR A 1 113 ? -46.676 -13.047 36.940 1.00 26.14 113 THR A C 1
ATOM 922 O O . THR A 1 113 ? -47.090 -14.139 36.556 1.00 26.27 113 THR A O 1
ATOM 926 N N . GLY A 1 114 ? -46.626 -11.944 36.171 1.00 28.84 114 GLY A N 1
ATOM 927 C CA . GLY A 1 114 ? -46.931 -11.969 34.747 1.00 28.31 114 GLY A CA 1
ATOM 928 C C . GLY A 1 114 ? -45.644 -12.062 33.931 1.00 29.71 114 GLY A C 1
ATOM 929 O O . GLY A 1 114 ? -45.221 -13.155 33.564 1.00 28.99 114 GLY A O 1
ATOM 930 N N . ALA A 1 115 ? -44.998 -10.908 33.713 1.00 31.98 115 ALA A N 1
ATOM 931 C CA . ALA A 1 115 ? -43.702 -10.855 33.044 1.00 36.68 115 ALA A CA 1
ATOM 932 C C . ALA A 1 115 ? -42.599 -11.523 33.868 1.00 34.44 115 ALA A C 1
ATOM 933 O O . ALA A 1 115 ? -41.603 -11.978 33.316 1.00 34.25 115 ALA A O 1
ATOM 935 N N . GLY A 1 116 ? -42.737 -11.591 35.200 1.00 28.05 116 GLY A N 1
ATOM 936 C CA . GLY A 1 116 ? -41.710 -12.287 35.961 1.00 28.00 116 GLY A CA 1
ATOM 937 C C . GLY A 1 116 ? -40.990 -11.401 36.980 1.00 21.96 116 GLY A C 1
ATOM 938 O O . GLY A 1 116 ? -40.319 -11.931 37.857 1.00 21.27 116 GLY A O 1
ATOM 939 N N . GLN A 1 117 ? -41.095 -10.071 36.837 1.00 20.53 117 GLN A N 1
ATOM 940 C CA . GLN A 1 117 ? -40.362 -9.136 37.680 1.00 20.80 117 GLN A CA 1
ATOM 941 C C . GLN A 1 117 ? -40.781 -9.243 39.153 1.00 19.48 117 GLN A C 1
ATOM 942 O O . GLN A 1 117 ? -39.925 -9.253 40.037 1.00 18.10 117 GLN A O 1
ATOM 948 N N . HIS A 1 118 ? -42.091 -9.242 39.415 1.00 18.52 118 HIS A N 1
ATOM 949 C CA . HIS A 1 118 ? -42.550 -9.373 40.801 1.00 16.44 118 HIS A CA 1
ATOM 950 C C . HIS A 1 118 ? -42.168 -10.736 41.375 1.00 16.85 118 HIS A C 1
ATOM 951 O O . HIS A 1 118 ? -41.829 -10.874 42.561 1.00 16.85 118 HIS A O 1
ATOM 958 N N . GLY A 1 119 ? -42.209 -11.755 40.535 1.00 16.20 119 GLY A N 1
ATOM 959 C CA . GLY A 1 119 ? -41.834 -13.079 40.978 1.00 15.88 119 GLY A CA 1
ATOM 960 C C . GLY A 1 119 ? -40.362 -13.150 41.362 1.00 15.87 119 GLY A C 1
ATOM 961 O O . GLY A 1 119 ? -39.985 -13.705 42.376 1.00 15.66 119 GLY A O 1
ATOM 962 N N . VAL A 1 120 ? -39.506 -12.517 40.552 1.00 17.41 120 VAL A N 1
ATOM 963 C CA . VAL A 1 120 ? -38.118 -12.395 40.904 1.00 16.11 120 VAL A CA 1
ATOM 964 C C . VAL A 1 120 ? -37.919 -11.579 42.182 1.00 15.65 120 VAL A C 1
ATOM 965 O O . VAL A 1 120 ? -37.100 -11.974 43.019 1.00 15.21 120 VAL A O 1
ATOM 969 N N . ALA A 1 121 ? -38.591 -10.426 42.332 1.00 14.50 121 ALA A N 1
ATOM 970 C CA . ALA A 1 121 ? -38.421 -9.595 43.510 1.00 15.53 121 ALA A CA 1
ATOM 971 C C . ALA A 1 121 ? -38.846 -10.375 44.775 1.00 15.85 121 ALA A C 1
ATOM 972 O O . ALA A 1 121 ? -38.267 -10.185 45.845 1.00 17.47 121 ALA A O 1
ATOM 974 N N . THR A 1 122 ? -39.881 -11.202 44.638 1.00 13.78 122 THR A N 1
ATOM 975 C CA . THR A 1 122 ? -40.425 -11.995 45.732 1.00 14.81 122 THR A CA 1
ATOM 976 C C . THR A 1 122 ? -39.422 -13.104 46.085 1.00 15.95 122 THR A C 1
ATOM 977 O O . THR A 1 122 ? -39.058 -13.262 47.246 1.00 15.66 122 THR A O 1
ATOM 981 N N . ALA A 1 123 ? -38.953 -13.853 45.072 1.00 16.61 123 ALA A N 1
ATOM 982 C CA . ALA A 1 123 ? -38.015 -14.943 45.302 1.00 16.29 123 ALA A CA 1
ATOM 983 C C . ALA A 1 123 ? -36.718 -14.419 45.894 1.00 17.06 123 ALA A C 1
ATOM 984 O O . ALA A 1 123 ? -36.110 -15.076 46.718 1.00 16.41 123 ALA A O 1
ATOM 986 N N . THR A 1 124 ? -36.316 -13.192 45.488 1.00 15.92 124 THR A N 1
ATOM 987 C CA . THR A 1 124 ? -35.097 -12.560 45.971 1.00 16.16 124 THR A CA 1
ATOM 988 C C . THR A 1 124 ? -35.158 -12.422 47.485 1.00 18.17 124 THR A C 1
ATOM 989 O O . THR A 1 124 ? -34.217 -12.810 48.164 1.00 19.33 124 THR A O 1
ATOM 993 N N . VAL A 1 125 ? -36.268 -11.883 48.012 1.00 18.03 125 VAL A N 1
ATOM 994 C CA . VAL A 1 125 ? -36.315 -11.640 49.456 1.00 17.49 125 VAL A CA 1
ATOM 995 C C . VAL A 1 125 ? -36.535 -12.945 50.223 1.00 17.68 125 VAL A C 1
ATOM 996 O O . VAL A 1 125 ? -36.139 -13.041 51.385 1.00 20.29 125 VAL A O 1
ATOM 1000 N N . CYS A 1 126 ? -37.186 -13.924 49.604 1.00 18.37 126 CYS A N 1
ATOM 1001 C CA . CYS A 1 126 ? -37.365 -15.226 50.241 1.00 17.96 126 CYS A CA 1
ATOM 1002 C C . CYS A 1 126 ? -36.042 -15.985 50.352 1.00 22.34 126 CYS A C 1
ATOM 1003 O O . CYS A 1 126 ? -35.857 -16.753 51.306 1.00 21.64 126 CYS A O 1
ATOM 1006 N N . ALA A 1 127 ? -35.133 -15.776 49.386 1.00 18.82 127 ALA A N 1
ATOM 1007 C CA . ALA A 1 127 ? -33.778 -16.296 49.492 1.00 20.47 127 ALA A CA 1
ATOM 1008 C C . ALA A 1 127 ? -33.018 -15.691 50.680 1.00 20.64 127 ALA A C 1
ATOM 1009 O O . ALA A 1 127 ? -32.527 -16.425 51.553 1.00 21.06 127 ALA A O 1
ATOM 1011 N N . LEU A 1 128 ? -33.004 -14.352 50.751 1.00 19.32 128 LEU A N 1
ATOM 1012 C CA . LEU A 1 128 ? -32.460 -13.547 51.832 1.00 20.26 128 LEU A CA 1
ATOM 1013 C C . LEU A 1 128 ? -32.927 -14.083 53.179 1.00 20.12 128 LEU A C 1
ATOM 1014 O O . LEU A 1 128 ? -32.112 -14.310 54.036 1.00 20.54 128 LEU A O 1
ATOM 1019 N N . MET A 1 129 ? -34.221 -14.364 53.291 1.00 21.74 129 MET A N 1
ATOM 1020 C CA . MET A 1 129 ? -34.847 -14.658 54.565 1.00 22.27 129 MET A CA 1
ATOM 1021 C C . MET A 1 129 ? -34.935 -16.154 54.848 1.00 23.39 129 MET A C 1
ATOM 1022 O O . MET A 1 129 ? -35.412 -16.518 55.925 1.00 22.55 129 MET A O 1
ATOM 1027 N N . ASN A 1 130 ? -34.542 -17.002 53.893 1.00 23.70 130 ASN A N 1
ATOM 1028 C CA . ASN A 1 130 ? -34.636 -18.449 54.038 1.00 25.02 130 ASN A CA 1
ATOM 1029 C C . ASN A 1 130 ? -36.082 -18.875 54.299 1.00 26.20 130 ASN A C 1
ATOM 1030 O O . ASN A 1 130 ? -36.346 -19.633 55.242 1.00 26.29 130 ASN A O 1
ATOM 1035 N N . MET A 1 131 ? -37.006 -18.415 53.453 1.00 20.89 131 MET A N 1
ATOM 1036 C CA . MET A 1 131 ? -38.427 -18.736 53.586 1.00 23.12 131 MET A CA 1
ATOM 1037 C C . MET A 1 131 ? -38.926 -19.399 52.317 1.00 24.04 131 MET A C 1
ATOM 1038 O O . MET A 1 131 ? -38.566 -19.001 51.198 1.00 21.90 131 MET A O 1
ATOM 1043 N N . GLU A 1 132 ? -39.709 -20.474 52.514 1.00 20.93 132 GLU A N 1
ATOM 1044 C CA . GLU A 1 132 ? -40.409 -21.160 51.432 1.00 22.91 132 GLU A CA 1
ATOM 1045 C C . GLU A 1 132 ? -41.146 -20.147 50.534 1.00 21.96 132 GLU A C 1
ATOM 1046 O O . GLU A 1 132 ? -41.882 -19.292 51.013 1.00 22.52 132 GLU A O 1
ATOM 1052 N N . CYS A 1 133 ? -40.926 -20.257 49.218 1.00 21.14 133 CYS A N 1
ATOM 1053 C CA . CYS A 1 133 ? -41.488 -19.342 48.234 1.00 19.76 133 CYS A CA 1
ATOM 1054 C C . CYS A 1 133 ? -42.116 -20.089 47.062 1.00 20.50 133 CYS A C 1
ATOM 1055 O O . CYS A 1 133 ? -41.444 -20.893 46.418 1.00 23.85 133 CYS A O 1
ATOM 1058 N N . ILE A 1 134 ? -43.388 -19.791 46.796 1.00 18.51 134 ILE A N 1
ATOM 1059 C CA . ILE A 1 134 ? -44.120 -20.345 45.683 1.00 21.96 134 ILE A CA 1
ATOM 1060 C C . ILE A 1 134 ? -44.641 -19.180 44.856 1.00 20.46 134 ILE A C 1
ATOM 1061 O O . ILE A 1 134 ? -45.353 -18.304 45.346 1.00 19.63 134 ILE A O 1
ATOM 1066 N N . VAL A 1 135 ? -44.314 -19.183 43.562 1.00 19.97 135 VAL A N 1
ATOM 1067 C CA . VAL A 1 135 ? -44.807 -18.148 42.688 1.00 21.13 135 VAL A CA 1
ATOM 1068 C C . VAL A 1 135 ? -45.697 -18.774 41.615 1.00 22.17 135 VAL A C 1
ATOM 1069 O O . VAL A 1 135 ? -45.244 -19.612 40.845 1.00 22.04 135 VAL A O 1
ATOM 1073 N N . TYR A 1 136 ? -46.926 -18.248 41.494 1.00 21.20 136 TYR A N 1
ATOM 1074 C CA . TYR A 1 136 ? -47.866 -18.696 40.490 1.00 20.65 136 TYR A CA 1
ATOM 1075 C C . TYR A 1 136 ? -47.645 -17.851 39.235 1.00 22.22 136 TYR A C 1
ATOM 1076 O O . TYR A 1 136 ? -47.466 -16.631 39.311 1.00 25.47 136 TYR A O 1
ATOM 1085 N N . MET A 1 137 ? -47.655 -18.520 38.086 1.00 23.48 137 MET A N 1
ATOM 1086 C CA . MET A 1 137 ? -47.367 -17.842 36.835 1.00 25.80 137 MET A CA 1
ATOM 1087 C C . MET A 1 137 ? -48.107 -18.561 35.720 1.00 26.41 137 MET A C 1
ATOM 1088 O O . MET A 1 137 ? -47.955 -19.768 35.551 1.00 25.14 137 MET A O 1
ATOM 1093 N N . GLY A 1 138 ? -48.891 -17.784 34.972 1.00 31.33 138 GLY A N 1
ATOM 1094 C CA . GLY A 1 138 ? -49.642 -18.305 33.835 1.00 34.83 138 GLY A CA 1
ATOM 1095 C C . GLY A 1 138 ? -48.689 -19.022 32.891 1.00 33.06 138 GLY A C 1
ATOM 1096 O O . GLY A 1 138 ? -47.617 -18.497 32.613 1.00 34.12 138 GLY A O 1
ATOM 1097 N N . LYS A 1 139 ? -49.079 -20.223 32.432 1.00 32.77 139 LYS A N 1
ATOM 1098 C CA . LYS A 1 139 ? -48.211 -21.064 31.626 1.00 33.17 139 LYS A CA 1
ATOM 1099 C C . LYS A 1 139 ? -47.773 -20.334 30.350 1.00 31.54 139 LYS A C 1
ATOM 1100 O O . LYS A 1 139 ? -46.649 -20.543 29.921 1.00 30.22 139 LYS A O 1
ATOM 1106 N N . THR A 1 140 ? -48.620 -19.483 29.754 1.00 35.87 140 THR A N 1
ATOM 1107 C CA . THR A 1 140 ? -48.176 -18.746 28.567 1.00 38.33 140 THR A CA 1
ATOM 1108 C C . THR A 1 140 ? -47.061 -17.765 28.965 1.00 38.05 140 THR A C 1
ATOM 1109 O O . THR A 1 140 ? -46.056 -17.642 28.244 1.00 31.31 140 THR A O 1
ATOM 1113 N N . ASP A 1 141 ? -47.216 -17.106 30.137 1.00 31.66 141 ASP A N 1
ATOM 1114 C CA . ASP A 1 141 ? -46.162 -16.270 30.698 1.00 31.40 141 ASP A CA 1
ATOM 1115 C C . ASP A 1 141 ? -44.899 -17.084 30.987 1.00 30.77 141 ASP A C 1
ATOM 1116 O O . ASP A 1 141 ? -43.792 -16.653 30.637 1.00 35.85 141 ASP A O 1
ATOM 1121 N N . VAL A 1 142 ? -45.039 -18.279 31.586 1.00 28.12 142 VAL A N 1
ATOM 1122 C CA . VAL A 1 142 ? -43.885 -19.115 31.888 1.00 29.14 142 VAL A CA 1
ATOM 1123 C C . VAL A 1 142 ? -43.072 -19.354 30.621 1.00 33.57 142 VAL A C 1
ATOM 1124 O O . VAL A 1 142 ? -41.847 -19.275 30.646 1.00 31.09 142 VAL A O 1
ATOM 1128 N N . GLU A 1 143 ? -43.770 -19.749 29.551 1.00 40.30 143 GLU A N 1
ATOM 1129 C CA . GLU A 1 143 ? -43.109 -20.220 28.341 1.00 44.31 143 GLU A CA 1
ATOM 1130 C C . GLU A 1 143 ? -42.162 -19.165 27.789 1.00 42.77 143 GLU A C 1
ATOM 1131 O O . GLU A 1 143 ? -41.048 -19.510 27.426 1.00 48.09 143 GLU A O 1
ATOM 1137 N N . ARG A 1 144 ? -42.602 -17.904 27.769 1.00 41.34 144 ARG A N 1
ATOM 1138 C CA . ARG A 1 144 ? -41.894 -16.847 27.062 1.00 49.01 144 ARG A CA 1
ATOM 1139 C C . ARG A 1 144 ? -41.142 -15.902 28.003 1.00 48.83 144 ARG A C 1
ATOM 1140 O O . ARG A 1 144 ? -40.789 -14.799 27.600 1.00 41.14 144 ARG A O 1
ATOM 1148 N N . GLN A 1 145 ? -40.883 -16.335 29.243 1.00 48.41 145 GLN A N 1
ATOM 1149 C CA . GLN A 1 145 ? -40.133 -15.541 30.200 1.00 43.69 145 GLN A CA 1
ATOM 1150 C C . GLN A 1 145 ? -39.148 -16.460 30.901 1.00 43.71 145 GLN A C 1
ATOM 1151 O O . GLN A 1 145 ? -39.162 -16.559 32.122 1.00 42.23 145 GLN A O 1
ATOM 1157 N N . HIS A 1 146 ? -38.296 -17.123 30.114 1.00 42.16 146 HIS A N 1
ATOM 1158 C CA . HIS A 1 146 ? -37.461 -18.214 30.599 1.00 48.07 146 HIS A CA 1
ATOM 1159 C C . HIS A 1 146 ? -36.304 -17.754 31.493 1.00 42.97 146 HIS A C 1
ATOM 1160 O O . HIS A 1 146 ? -35.814 -18.553 32.295 1.00 38.86 146 HIS A O 1
ATOM 1167 N N . VAL A 1 147 ? -35.813 -16.510 31.336 1.00 38.14 147 VAL A N 1
ATOM 1168 C CA . VAL A 1 147 ? -34.705 -16.051 32.168 1.00 34.67 147 VAL A CA 1
ATOM 1169 C C . VAL A 1 147 ? -35.271 -15.740 33.553 1.00 26.77 147 VAL A C 1
ATOM 1170 O O . VAL A 1 147 ? -34.642 -16.109 34.536 1.00 30.78 147 VAL A O 1
ATOM 1174 N N . ASN A 1 148 ? -36.451 -15.126 33.609 1.00 28.93 148 ASN A N 1
ATOM 1175 C CA . ASN A 1 148 ? -37.079 -14.821 34.896 1.00 28.91 148 ASN A CA 1
ATOM 1176 C C . ASN A 1 148 ? -37.455 -16.114 35.617 1.00 29.47 148 ASN A C 1
ATOM 1177 O O . ASN A 1 148 ? -37.230 -16.238 36.814 1.00 25.26 148 ASN A O 1
ATOM 1182 N N . VAL A 1 149 ? -37.960 -17.099 34.873 1.00 28.65 149 VAL A N 1
ATOM 1183 C CA . VAL A 1 149 ? -38.258 -18.399 35.453 1.00 27.95 149 VAL A CA 1
ATOM 1184 C C . VAL A 1 149 ? -36.987 -19.013 36.005 1.00 27.30 149 VAL A C 1
ATOM 1185 O O . VAL A 1 149 ? -36.943 -19.474 37.141 1.00 27.62 149 VAL A O 1
ATOM 1189 N N . GLN A 1 150 ? -35.908 -18.975 35.223 1.00 31.92 150 GLN A N 1
ATOM 1190 C CA . GLN A 1 150 ? -34.629 -19.472 35.689 1.00 30.76 150 GLN A CA 1
ATOM 1191 C C . GLN A 1 150 ? -34.104 -18.709 36.914 1.00 26.34 150 GLN A C 1
ATOM 1192 O O . GLN A 1 150 ? -33.542 -19.294 37.829 1.00 26.05 150 GLN A O 1
ATOM 1198 N N . LYS A 1 151 ? -34.280 -17.385 36.963 1.00 26.48 151 LYS A N 1
ATOM 1199 C CA . LYS A 1 151 ? -33.808 -16.650 38.135 1.00 24.97 151 LYS A CA 1
ATOM 1200 C C . LYS A 1 151 ? -34.577 -17.092 39.383 1.00 21.19 151 LYS A C 1
ATOM 1201 O O . LYS A 1 151 ? -33.970 -17.275 40.437 1.00 19.08 151 LYS A O 1
ATOM 1207 N N . MET A 1 152 ? -35.900 -17.232 39.245 1.00 23.05 152 MET A N 1
ATOM 1208 C CA . MET A 1 152 ? -36.762 -17.603 40.371 1.00 19.70 152 MET A CA 1
ATOM 1209 C C . MET A 1 152 ? -36.277 -18.944 40.916 1.00 22.59 152 MET A C 1
ATOM 1210 O O . MET A 1 152 ? -36.088 -19.105 42.115 1.00 24.91 152 MET A O 1
ATOM 1215 N N . GLU A 1 153 ? -36.030 -19.896 40.004 1.00 24.23 153 GLU A N 1
ATOM 1216 C CA . GLU A 1 153 ? -35.586 -21.228 40.379 1.00 26.76 153 GLU A CA 1
ATOM 1217 C C . GLU A 1 153 ? -34.206 -21.199 41.027 1.00 22.84 153 GLU A C 1
ATOM 1218 O O . GLU A 1 153 ? -33.991 -21.862 42.031 1.00 25.92 153 GLU A O 1
ATOM 1224 N N . MET A 1 154 ? -33.279 -20.380 40.512 1.00 24.57 154 MET A N 1
ATOM 1225 C CA . MET A 1 154 ? -31.994 -20.191 41.153 1.00 23.96 154 MET A CA 1
ATOM 1226 C C . MET A 1 154 ? -32.144 -19.631 42.565 1.00 22.97 154 MET A C 1
ATOM 1227 O O . MET A 1 154 ? -31.392 -19.983 43.463 1.00 22.97 154 MET A O 1
ATOM 1232 N N . LEU A 1 155 ? -33.092 -18.700 42.744 1.00 21.47 155 LEU A N 1
ATOM 1233 C CA . LEU A 1 155 ? -33.339 -18.130 44.052 1.00 22.11 155 LEU A CA 1
ATOM 1234 C C . LEU A 1 155 ? -34.031 -19.129 44.986 1.00 22.88 155 LEU A C 1
ATOM 1235 O O . LEU A 1 155 ? -34.249 -18.788 46.147 1.00 24.08 155 LEU A O 1
ATOM 1240 N N . GLY A 1 156 ? -34.392 -20.322 44.487 1.00 25.22 156 GLY A N 1
ATOM 1241 C CA . GLY A 1 156 ? -34.895 -21.407 45.320 1.00 26.72 156 GLY A CA 1
ATOM 1242 C C . GLY A 1 156 ? -36.418 -21.398 45.478 1.00 26.45 156 GLY A C 1
ATOM 1243 O O . GLY A 1 156 ? -36.946 -22.110 46.348 1.00 26.67 156 GLY A O 1
ATOM 1244 N N . ALA A 1 157 ? -37.108 -20.570 44.677 1.00 22.62 157 ALA A N 1
ATOM 1245 C CA . ALA A 1 157 ? -38.559 -20.592 44.631 1.00 23.30 157 ALA A CA 1
ATOM 1246 C C . ALA A 1 157 ? -39.053 -21.723 43.721 1.00 26.97 157 ALA A C 1
ATOM 1247 O O . ALA A 1 157 ? -38.419 -22.099 42.728 1.00 25.46 157 ALA A O 1
ATOM 1249 N N . THR A 1 158 ? -40.268 -22.185 44.011 1.00 26.43 158 THR A N 1
ATOM 1250 C CA . THR A 1 158 ? -40.997 -23.073 43.130 1.00 25.53 158 THR A CA 1
ATOM 1251 C C . THR A 1 158 ? -41.913 -22.214 42.272 1.00 25.75 158 THR A C 1
ATOM 1252 O O . THR A 1 158 ? -42.760 -21.486 42.810 1.00 24.59 158 THR A O 1
ATOM 1256 N N . VAL A 1 159 ? -41.784 -22.340 40.949 1.00 23.26 159 VAL A N 1
ATOM 1257 C CA . VAL A 1 159 ? -42.667 -21.672 39.998 1.00 25.34 159 VAL A CA 1
ATOM 1258 C C . VAL A 1 159 ? -43.756 -22.663 39.605 1.00 26.00 159 VAL A C 1
ATOM 1259 O O . VAL A 1 159 ? -43.446 -23.776 39.179 1.00 30.25 159 VAL A O 1
ATOM 1263 N N . VAL A 1 160 ? -45.012 -22.255 39.769 1.00 23.24 160 VAL A N 1
ATOM 1264 C CA . VAL A 1 160 ? -46.169 -23.084 39.445 1.00 24.93 160 VAL A CA 1
ATOM 1265 C C . VAL A 1 160 ? -46.791 -22.576 38.151 1.00 25.79 160 VAL A C 1
ATOM 1266 O O . VAL A 1 160 ? -47.518 -21.580 38.119 1.00 24.39 160 VAL A O 1
ATOM 1270 N N . PRO A 1 161 ? -46.608 -23.309 37.032 1.00 30.79 161 PRO A N 1
ATOM 1271 C CA . PRO A 1 161 ? -47.319 -22.972 35.799 1.00 28.13 161 PRO A CA 1
ATOM 1272 C C . PRO A 1 161 ? -48.825 -23.120 35.983 1.00 30.50 161 PRO A C 1
ATOM 1273 O O . PRO A 1 161 ? -49.319 -24.168 36.396 1.00 30.75 161 PRO A O 1
ATOM 1277 N N . VAL A 1 162 ? -49.553 -22.039 35.722 1.00 29.47 162 VAL A N 1
ATOM 1278 C CA . VAL A 1 162 ? -50.994 -22.068 35.875 1.00 32.56 162 VAL A CA 1
ATOM 1279 C C . VAL A 1 162 ? -51.632 -22.356 34.524 1.00 35.23 162 VAL A C 1
ATOM 1280 O O . VAL A 1 162 ? -51.468 -21.594 33.575 1.00 31.86 162 VAL A O 1
ATOM 1284 N N . THR A 1 163 ? -52.373 -23.470 34.478 1.00 37.75 163 THR A N 1
ATOM 1285 C CA . THR A 1 163 ? -52.910 -23.998 33.231 1.00 39.32 163 THR A CA 1
ATOM 1286 C C . THR A 1 163 ? -54.419 -23.778 33.160 1.00 43.06 163 THR A C 1
ATOM 1287 O O . THR A 1 163 ? -55.051 -24.278 32.236 1.00 42.99 163 THR A O 1
ATOM 1291 N N . SER A 1 164 ? -54.997 -23.056 34.130 1.00 45.39 164 SER A N 1
ATOM 1292 C CA . SER A 1 164 ? -56.433 -22.805 34.161 1.00 46.61 164 SER A CA 1
ATOM 1293 C C . SER A 1 164 ? -56.761 -21.576 33.317 1.00 49.08 164 SER A C 1
ATOM 1294 O O . SER A 1 164 ? -55.866 -20.803 32.978 1.00 52.84 164 SER A O 1
ATOM 1297 N N . GLY A 1 165 ? -58.053 -21.418 32.985 1.00 46.63 165 GLY A N 1
ATOM 1298 C CA . GLY A 1 165 ? -58.544 -20.337 32.150 1.00 44.08 165 GLY A CA 1
ATOM 1299 C C . GLY A 1 165 ? -57.743 -20.212 30.857 1.00 47.11 165 GLY A C 1
ATOM 1300 O O . GLY A 1 165 ? -57.552 -21.193 30.151 1.00 51.30 165 GLY A O 1
ATOM 1301 N N . ASN A 1 166 ? -57.266 -18.985 30.601 1.00 50.93 166 ASN A N 1
ATOM 1302 C CA . ASN A 1 166 ? -56.433 -18.600 29.469 1.00 54.46 166 ASN A CA 1
ATOM 1303 C C . ASN A 1 166 ? -54.933 -18.782 29.763 1.00 50.93 166 ASN A C 1
ATOM 1304 O O . ASN A 1 166 ? -54.096 -18.474 28.920 1.00 50.26 166 ASN A O 1
ATOM 1309 N N . MET A 1 167 ? -54.572 -19.243 30.971 1.00 50.10 167 MET A N 1
ATOM 1310 C CA . MET A 1 167 ? -53.182 -19.464 31.372 1.00 41.26 167 MET A CA 1
ATOM 1311 C C . MET A 1 167 ? -52.380 -18.159 31.368 1.00 39.53 167 MET A C 1
ATOM 1312 O O . MET A 1 167 ? -51.190 -18.164 31.051 1.00 34.46 167 MET A O 1
ATOM 1317 N N . THR A 1 168 ? -53.040 -17.061 31.763 1.00 40.32 168 THR A N 1
ATOM 1318 C CA . THR A 1 168 ? -52.458 -15.731 31.784 1.00 41.26 168 THR A CA 1
ATOM 1319 C C . THR A 1 168 ? -52.333 -15.245 33.234 1.00 40.46 168 THR A C 1
ATOM 1320 O O . THR A 1 168 ? -52.558 -16.012 34.172 1.00 39.33 168 THR A O 1
ATOM 1324 N N . LEU A 1 169 ? -51.951 -13.975 33.416 1.00 38.57 169 LEU A N 1
ATOM 1325 C CA . LEU A 1 169 ? -51.769 -13.395 34.743 1.00 41.12 169 LEU A CA 1
ATOM 1326 C C . LEU A 1 169 ? -53.037 -13.528 35.588 1.00 42.79 169 LEU A C 1
ATOM 1327 O O . LEU A 1 169 ? -52.957 -13.703 36.809 1.00 37.04 169 LEU A O 1
ATOM 1332 N N . LYS A 1 170 ? -54.204 -13.399 34.949 1.00 40.72 170 LYS A N 1
ATOM 1333 C CA . LYS A 1 170 ? -55.464 -13.399 35.672 1.00 42.22 170 LYS A CA 1
ATOM 1334 C C . LYS A 1 170 ? -55.659 -14.747 36.368 1.00 37.02 170 LYS A C 1
ATOM 1335 O O . LYS A 1 170 ? -56.095 -14.795 37.520 1.00 34.47 170 LYS A O 1
ATOM 1341 N N . ASP A 1 171 ? -55.288 -15.831 35.676 1.00 32.46 171 ASP A N 1
ATOM 1342 C CA . ASP A 1 171 ? -55.479 -17.179 36.176 1.00 35.93 171 ASP A CA 1
ATOM 1343 C C . ASP A 1 171 ? -54.480 -17.453 37.304 1.00 34.45 171 ASP A C 1
ATOM 1344 O O . ASP A 1 171 ? -54.813 -18.096 38.308 1.00 31.24 171 ASP A O 1
ATOM 1349 N N . ALA A 1 172 ? -53.246 -16.960 37.134 1.00 32.53 172 ALA A N 1
ATOM 1350 C CA . ALA A 1 172 ? -52.240 -17.089 38.177 1.00 31.33 172 ALA A CA 1
ATOM 1351 C C . ALA A 1 172 ? -52.668 -16.329 39.429 1.00 28.29 172 ALA A C 1
ATOM 1352 O O . ALA A 1 172 ? -52.507 -16.839 40.533 1.00 27.42 172 ALA A O 1
ATOM 1354 N N . THR A 1 173 ? -53.143 -15.087 39.260 1.00 27.16 173 THR A N 1
ATOM 1355 C CA . THR A 1 173 ? -53.702 -14.334 40.372 1.00 30.54 173 THR A CA 1
ATOM 1356 C C . THR A 1 173 ? -54.794 -15.140 41.077 1.00 33.72 173 THR A C 1
ATOM 1357 O O . THR A 1 173 ? -54.817 -15.200 42.309 1.00 28.65 173 THR A O 1
ATOM 1361 N N . ASN A 1 174 ? -55.708 -15.745 40.301 1.00 34.55 174 ASN A N 1
ATOM 1362 C CA . ASN A 1 174 ? -56.817 -16.491 40.886 1.00 37.49 174 ASN A CA 1
ATOM 1363 C C . ASN A 1 174 ? -56.287 -17.667 41.706 1.00 34.90 174 ASN A C 1
ATOM 1364 O O . ASN A 1 174 ? -56.731 -17.845 42.843 1.00 30.03 174 ASN A O 1
ATOM 1369 N N . GLU A 1 175 ? -55.304 -18.426 41.192 1.00 29.55 175 GLU A N 1
ATOM 1370 C CA . GLU A 1 175 ? -54.786 -19.554 41.953 1.00 29.96 175 GLU A CA 1
ATOM 1371 C C . GLU A 1 175 ? -54.021 -19.077 43.185 1.00 31.81 175 GLU A C 1
ATOM 1372 O O . GLU A 1 175 ? -54.037 -19.776 44.194 1.00 26.72 175 GLU A O 1
ATOM 1378 N N . ALA A 1 176 ? -53.354 -17.918 43.112 1.00 28.52 176 ALA A N 1
ATOM 1379 C CA . ALA A 1 176 ? -52.591 -17.445 44.268 1.00 27.59 176 ALA A CA 1
ATOM 1380 C C . ALA A 1 176 ? -53.550 -17.103 45.407 1.00 26.88 176 ALA A C 1
ATOM 1381 O O . ALA A 1 176 ? -53.293 -17.424 46.570 1.00 31.69 176 ALA A O 1
ATOM 1383 N N . ILE A 1 177 ? -54.648 -16.446 45.057 1.00 29.20 177 ILE A N 1
ATOM 1384 C CA . ILE A 1 177 ? -55.622 -15.964 46.028 1.00 31.82 177 ILE A CA 1
ATOM 1385 C C . ILE A 1 177 ? -56.321 -17.121 46.727 1.00 33.08 177 ILE A C 1
ATOM 1386 O O . ILE A 1 177 ? -56.519 -17.064 47.948 1.00 30.96 177 ILE A O 1
ATOM 1391 N N . ARG A 1 178 ? -56.721 -18.120 45.925 1.00 35.22 178 ARG A N 1
ATOM 1392 C CA . ARG A 1 178 ? -57.281 -19.383 46.390 1.00 40.90 178 ARG A CA 1
ATOM 1393 C C . ARG A 1 178 ? -56.333 -20.031 47.389 1.00 35.37 178 ARG A C 1
ATOM 1394 O O . ARG A 1 178 ? -56.762 -20.488 48.452 1.00 31.42 178 ARG A O 1
ATOM 1402 N N . ASP A 1 179 ? -55.037 -20.042 47.022 1.00 30.81 179 ASP A N 1
ATOM 1403 C CA . ASP A 1 179 ? -54.024 -20.686 47.838 1.00 26.90 179 ASP A CA 1
ATOM 1404 C C . ASP A 1 179 ? -53.960 -20.007 49.212 1.00 29.34 179 ASP A C 1
ATOM 1405 O O . ASP A 1 179 ? -54.020 -20.673 50.256 1.00 29.23 179 ASP A O 1
ATOM 1410 N N . TRP A 1 180 ? -53.788 -18.672 49.199 1.00 26.80 180 TRP A N 1
ATOM 1411 C CA . TRP A 1 180 ? -53.723 -17.890 50.420 1.00 26.16 180 TRP A CA 1
ATOM 1412 C C . TRP A 1 180 ? -54.937 -18.181 51.311 1.00 27.81 180 TRP A C 1
ATOM 1413 O O . TRP A 1 180 ? -54.775 -18.354 52.509 1.00 25.34 180 TRP A O 1
ATOM 1424 N N . CYS A 1 181 ? -56.139 -18.089 50.727 1.00 27.69 181 CYS A N 1
ATOM 1425 C CA . CYS A 1 181 ? -57.409 -18.322 51.410 1.00 32.74 181 CYS A CA 1
ATOM 1426 C C . CYS A 1 181 ? -57.407 -19.681 52.140 1.00 31.15 181 CYS A C 1
ATOM 1427 O O . CYS A 1 181 ? -57.877 -19.802 53.278 1.00 34.01 181 CYS A O 1
ATOM 1430 N N . CYS A 1 182 ? -56.828 -20.705 51.518 1.00 29.39 182 CYS A N 1
ATOM 1431 C CA . CYS A 1 182 ? -56.873 -22.061 52.045 1.00 26.76 182 CYS A CA 1
ATOM 1432 C C . CYS A 1 182 ? -55.770 -22.312 53.070 1.00 26.72 182 CYS A C 1
ATOM 1433 O O . CYS A 1 182 ? -55.707 -23.388 53.656 1.00 26.83 182 CYS A O 1
ATOM 1436 N N . HIS A 1 183 ? -54.895 -21.319 53.325 1.00 27.75 183 HIS A N 1
ATOM 1437 C CA . HIS A 1 183 ? -53.801 -21.501 54.264 1.00 26.14 183 HIS A CA 1
ATOM 1438 C C . HIS A 1 183 ? -53.796 -20.352 55.279 1.00 29.93 183 HIS A C 1
ATOM 1439 O O . HIS A 1 183 ? -52.836 -19.590 55.359 1.00 30.03 183 HIS A O 1
ATOM 1446 N N . PRO A 1 184 ? -54.851 -20.179 56.106 1.00 29.18 184 PRO A N 1
ATOM 1447 C CA . PRO A 1 184 ? -54.873 -19.114 57.119 1.00 29.39 184 PRO A CA 1
ATOM 1448 C C . PRO A 1 184 ? -53.838 -19.201 58.233 1.00 30.34 184 PRO A C 1
ATOM 1449 O O . PRO A 1 184 ? -53.736 -18.266 59.023 1.00 32.65 184 PRO A O 1
ATOM 1453 N N . SER A 1 185 ? -53.122 -20.324 58.329 1.00 28.59 185 SER A N 1
ATOM 1454 C CA . SER A 1 185 ? -52.197 -20.541 59.433 1.00 32.17 185 SER A CA 1
ATOM 1455 C C . SER A 1 185 ? -50.798 -19.992 59.135 1.00 29.15 185 SER A C 1
ATOM 1456 O O . SER A 1 185 ? -50.205 -19.282 59.962 1.00 31.65 185 SER A O 1
ATOM 1459 N N . ASP A 1 186 ? -50.270 -20.300 57.943 1.00 25.65 186 ASP A N 1
ATOM 1460 C CA . ASP A 1 186 ? -48.843 -20.199 57.722 1.00 23.69 186 ASP A CA 1
ATOM 1461 C C . ASP A 1 186 ? -48.468 -19.280 56.537 1.00 21.94 186 ASP A C 1
ATOM 1462 O O . ASP A 1 186 ? -47.294 -19.008 56.379 1.00 24.35 186 ASP A O 1
ATOM 1467 N N . THR A 1 187 ? -49.432 -18.884 55.712 1.00 20.86 187 THR A N 1
ATOM 1468 C CA . THR A 1 187 ? -49.146 -18.350 54.384 1.00 20.61 187 THR A CA 1
ATOM 1469 C C . THR A 1 187 ? -49.392 -16.853 54.322 1.00 18.35 187 THR A C 1
ATOM 1470 O O . THR A 1 187 ? -50.382 -16.288 54.819 1.00 20.19 187 THR A O 1
ATOM 1474 N N . TYR A 1 188 ? -48.464 -16.180 53.632 1.00 17.52 188 TYR A N 1
ATOM 1475 C CA . TYR A 1 188 ? -48.635 -14.758 53.380 1.00 16.25 188 TYR A CA 1
ATOM 1476 C C . TYR A 1 188 ? -48.538 -14.541 51.860 1.00 15.50 188 TYR A C 1
ATOM 1477 O O . TYR A 1 188 ? -47.622 -15.097 51.246 1.00 17.13 188 TYR A O 1
ATOM 1486 N N . TYR A 1 189 ? -49.482 -13.768 51.310 1.00 15.78 189 TYR A N 1
ATOM 1487 C CA . TYR A 1 189 ? -49.572 -13.436 49.890 1.00 16.56 189 TYR A CA 1
ATOM 1488 C C . TYR A 1 189 ? -48.986 -12.037 49.605 1.00 15.95 189 TYR A C 1
ATOM 1489 O O . TYR A 1 189 ? -49.552 -10.995 49.983 1.00 16.25 189 TYR A O 1
ATOM 1498 N N . ILE A 1 190 ? -47.840 -11.997 48.889 1.00 15.57 190 ILE A N 1
ATOM 1499 C CA . ILE A 1 190 ? -47.224 -10.716 48.554 1.00 16.17 190 ILE A CA 1
ATOM 1500 C C . ILE A 1 190 ? -47.785 -10.225 47.237 1.00 17.04 190 ILE A C 1
ATOM 1501 O O . ILE A 1 190 ? -47.420 -10.777 46.195 1.00 18.58 190 ILE A O 1
ATOM 1506 N N . ILE A 1 191 ? -48.672 -9.225 47.292 1.00 17.02 191 ILE A N 1
ATOM 1507 C CA . ILE A 1 191 ? -49.265 -8.609 46.120 1.00 17.88 191 ILE A CA 1
ATOM 1508 C C . ILE A 1 191 ? -48.218 -7.682 45.504 1.00 19.27 191 ILE A C 1
ATOM 1509 O O . ILE A 1 191 ? -47.451 -7.082 46.239 1.00 18.88 191 ILE A O 1
ATOM 1514 N N . GLY A 1 192 ? -48.261 -7.540 44.169 1.00 20.59 192 GLY A N 1
ATOM 1515 C CA . GLY A 1 192 ? -47.159 -6.967 43.435 1.00 21.54 192 GLY A CA 1
ATOM 1516 C C . GLY A 1 192 ? -47.312 -5.469 43.153 1.00 19.93 192 GLY A C 1
ATOM 1517 O O . GLY A 1 192 ? -46.359 -4.856 42.693 1.00 20.46 192 GLY A O 1
ATOM 1518 N N . SER A 1 193 ? -48.510 -4.905 43.348 1.00 19.16 193 SER A N 1
ATOM 1519 C CA . SER A 1 193 ? -48.724 -3.503 43.053 1.00 17.10 193 SER A CA 1
ATOM 1520 C C . SER A 1 193 ? -49.795 -2.924 43.975 1.00 16.22 193 SER A C 1
ATOM 1521 O O . SER A 1 193 ? -50.178 -3.564 44.956 1.00 16.11 193 SER A O 1
ATOM 1524 N N . THR A 1 194 ? -50.151 -1.664 43.699 1.00 18.07 194 THR A N 1
ATOM 1525 C CA . THR A 1 194 ? -51.120 -0.919 44.487 1.00 19.47 194 THR A CA 1
ATOM 1526 C C . THR A 1 194 ? -52.525 -1.293 44.034 1.00 20.67 194 THR A C 1
ATOM 1527 O O . THR A 1 194 ? -53.292 -0.446 43.624 1.00 23.04 194 THR A O 1
ATOM 1531 N N . VAL A 1 195 ? -52.812 -2.586 44.105 1.00 22.78 195 VAL A N 1
ATOM 1532 C CA . VAL A 1 195 ? -54.003 -3.185 43.541 1.00 23.90 195 VAL A CA 1
ATOM 1533 C C . VAL A 1 195 ? -54.544 -4.121 44.616 1.00 23.71 195 VAL A C 1
ATOM 1534 O O . VAL A 1 195 ? -53.901 -4.344 45.661 1.00 23.82 195 VAL A O 1
ATOM 1538 N N . GLY A 1 196 ? -55.739 -4.672 44.390 1.00 21.97 196 GLY A N 1
ATOM 1539 C CA . GLY A 1 196 ? -56.249 -5.675 45.312 1.00 21.66 196 GLY A CA 1
ATOM 1540 C C . GLY A 1 196 ? -57.143 -5.055 46.370 1.00 20.91 196 GLY A C 1
ATOM 1541 O O . GLY A 1 196 ? -57.380 -3.855 46.358 1.00 23.43 196 GLY A O 1
ATOM 1542 N N . PRO A 1 197 ? -57.703 -5.879 47.287 1.00 21.77 197 PRO A N 1
ATOM 1543 C CA . PRO A 1 197 ? -58.658 -5.400 48.286 1.00 22.35 197 PRO A CA 1
ATOM 1544 C C . PRO A 1 197 ? -57.901 -4.659 49.369 1.00 20.59 197 PRO A C 1
ATOM 1545 O O . PRO A 1 197 ? -56.780 -5.047 49.698 1.00 19.47 197 PRO A O 1
ATOM 1549 N N . HIS A 1 198 ? -58.530 -3.637 49.936 1.00 22.03 198 HIS A N 1
ATOM 1550 C CA . HIS A 1 198 ? -57.983 -2.990 51.111 1.00 22.66 198 HIS A CA 1
ATOM 1551 C C . HIS A 1 198 ? -57.613 -4.085 52.111 1.00 23.48 198 HIS A C 1
ATOM 1552 O O . HIS A 1 198 ? -58.440 -4.952 52.359 1.00 23.90 198 HIS A O 1
ATOM 1559 N N . PRO A 1 199 ? -56.402 -4.127 52.724 1.00 19.96 199 PRO A N 1
ATOM 1560 C CA . PRO A 1 199 ? -55.462 -2.998 52.799 1.00 18.19 199 PRO A CA 1
ATOM 1561 C C . PRO A 1 199 ? -54.292 -2.964 51.818 1.00 20.06 199 PRO A C 1
ATOM 1562 O O . PRO A 1 199 ? -53.386 -2.150 51.978 1.00 21.20 199 PRO A O 1
ATOM 1566 N N . TYR A 1 200 ? -54.290 -3.861 50.825 1.00 20.31 200 TYR A N 1
ATOM 1567 C CA . TYR A 1 200 ? -53.133 -4.012 49.958 1.00 18.21 200 TYR A CA 1
ATOM 1568 C C . TYR A 1 200 ? -52.764 -2.717 49.233 1.00 18.84 200 TYR A C 1
ATOM 1569 O O . TYR A 1 200 ? -51.570 -2.357 49.174 1.00 20.45 200 TYR A O 1
ATOM 1578 N N . PRO A 1 201 ? -53.688 -1.971 48.603 1.00 17.69 201 PRO A N 1
ATOM 1579 C CA . PRO A 1 201 ? -53.294 -0.729 47.934 1.00 18.53 201 PRO A CA 1
ATOM 1580 C C . PRO A 1 201 ? -52.601 0.277 48.844 1.00 17.14 201 PRO A C 1
ATOM 1581 O O . PRO A 1 201 ? -51.547 0.816 48.498 1.00 15.04 201 PRO A O 1
ATOM 1585 N N . ASP A 1 202 ? -53.119 0.461 50.066 1.00 19.37 202 ASP A N 1
ATOM 1586 C CA . ASP A 1 202 ? -52.526 1.414 50.977 1.00 18.43 202 ASP A CA 1
ATOM 1587 C C . ASP A 1 202 ? -51.188 0.870 51.495 1.00 17.54 202 ASP A C 1
ATOM 1588 O O . ASP A 1 202 ? -50.205 1.611 51.631 1.00 17.43 202 ASP A O 1
ATOM 1593 N N . MET A 1 203 ? -51.133 -0.439 51.737 1.00 17.35 203 MET A N 1
ATOM 1594 C CA . MET A 1 203 ? -49.938 -1.074 52.260 1.00 18.12 203 MET A CA 1
ATOM 1595 C C . MET A 1 203 ? -48.788 -0.832 51.287 1.00 16.01 203 MET A C 1
ATOM 1596 O O . MET A 1 203 ? -47.710 -0.368 51.677 1.00 16.89 203 MET A O 1
ATOM 1601 N N . VAL A 1 204 ? -49.072 -1.116 50.006 1.00 15.14 204 VAL A N 1
ATOM 1602 C CA . VAL A 1 204 ? -47.993 -1.053 49.016 1.00 14.90 204 VAL A CA 1
ATOM 1603 C C . VAL A 1 204 ? -47.582 0.407 48.799 1.00 14.96 204 VAL A C 1
ATOM 1604 O O . VAL A 1 204 ? -46.400 0.700 48.692 1.00 14.20 204 VAL A O 1
ATOM 1608 N N . ALA A 1 205 ? -48.543 1.346 48.808 1.00 15.64 205 ALA A N 1
ATOM 1609 C CA . ALA A 1 205 ? -48.215 2.752 48.677 1.00 17.38 205 ALA A CA 1
ATOM 1610 C C . ALA A 1 205 ? -47.333 3.212 49.845 1.00 14.93 205 ALA A C 1
ATOM 1611 O O . ALA A 1 205 ? -46.363 3.944 49.662 1.00 18.26 205 ALA A O 1
ATOM 1613 N N . ARG A 1 206 ? -47.653 2.761 51.067 1.00 15.90 206 ARG A N 1
ATOM 1614 C CA . ARG A 1 206 ? -46.874 3.113 52.243 1.00 15.29 206 ARG A CA 1
ATOM 1615 C C . ARG A 1 206 ? -45.459 2.539 52.141 1.00 16.26 206 ARG A C 1
ATOM 1616 O O . ARG A 1 206 ? -44.493 3.193 52.520 1.00 16.64 206 ARG A O 1
ATOM 1624 N N . LEU A 1 207 ? -45.327 1.308 51.654 1.00 16.48 207 LEU A N 1
ATOM 1625 C CA . LEU A 1 207 ? -43.994 0.711 51.525 1.00 16.76 207 LEU A CA 1
ATOM 1626 C C . LEU A 1 207 ? -43.159 1.496 50.508 1.00 16.27 207 LEU A C 1
ATOM 1627 O O . LEU A 1 207 ? -41.996 1.851 50.793 1.00 21.50 207 LEU A O 1
ATOM 1632 N N . GLN A 1 208 ? -43.776 1.868 49.387 1.00 14.82 208 GLN A N 1
ATOM 1633 C CA . GLN A 1 208 ? -43.104 2.613 48.326 1.00 14.41 208 GLN A CA 1
ATOM 1634 C C . GLN A 1 208 ? -42.884 4.094 48.681 1.00 14.86 208 GLN A C 1
ATOM 1635 O O . GLN A 1 208 ? -42.092 4.754 48.043 1.00 13.16 208 GLN A O 1
ATOM 1641 N N . SER A 1 209 ? -43.512 4.592 49.749 1.00 15.67 209 SER A N 1
ATOM 1642 C CA . SER A 1 209 ? -43.434 6.006 50.117 1.00 14.87 209 SER A CA 1
ATOM 1643 C C . SER A 1 209 ? -42.025 6.426 50.543 1.00 14.83 209 SER A C 1
ATOM 1644 O O . SER A 1 209 ? -41.727 7.606 50.588 1.00 16.26 209 SER A O 1
ATOM 1647 N N . VAL A 1 210 ? -41.142 5.454 50.783 1.00 15.36 210 VAL A N 1
ATOM 1648 C CA . VAL A 1 210 ? -39.733 5.735 50.995 1.00 14.79 210 VAL A CA 1
ATOM 1649 C C . VAL A 1 210 ? -39.169 6.584 49.853 1.00 15.50 210 VAL A C 1
ATOM 1650 O O . VAL A 1 210 ? -38.304 7.420 50.093 1.00 15.45 210 VAL A O 1
ATOM 1654 N N . ILE A 1 211 ? -39.693 6.411 48.633 1.00 13.89 211 ILE A N 1
ATOM 1655 C CA . ILE A 1 211 ? -39.239 7.183 47.485 1.00 13.93 211 ILE A CA 1
ATOM 1656 C C . ILE A 1 211 ? -39.434 8.693 47.725 1.00 13.27 211 ILE A C 1
ATOM 1657 O O . ILE A 1 211 ? -38.483 9.458 47.600 1.00 14.03 211 ILE A O 1
ATOM 1662 N N . SER A 1 212 ? -40.666 9.109 48.060 1.00 14.06 212 SER A N 1
ATOM 1663 C CA . SER A 1 212 ? -40.975 10.520 48.237 1.00 14.97 212 SER A CA 1
ATOM 1664 C C . SER A 1 212 ? -40.386 11.034 49.548 1.00 15.63 212 SER A C 1
ATOM 1665 O O . SER A 1 212 ? -40.007 12.203 49.649 1.00 15.86 212 SER A O 1
ATOM 1668 N N . LYS A 1 213 ? -40.229 10.164 50.531 1.00 16.05 213 LYS A N 1
ATOM 1669 C CA . LYS A 1 213 ? -39.555 10.538 51.771 1.00 17.37 213 LYS A CA 1
ATOM 1670 C C . LYS A 1 213 ? -38.144 11.016 51.463 1.00 17.38 213 LYS A C 1
ATOM 1671 O O . LYS A 1 213 ? -37.728 12.084 51.928 1.00 18.99 213 LYS A O 1
ATOM 1677 N N . GLU A 1 214 ? -37.444 10.253 50.629 1.00 16.41 214 GLU A N 1
ATOM 1678 C CA . GLU A 1 214 ? -36.109 10.616 50.204 1.00 14.90 214 GLU A CA 1
ATOM 1679 C C . GLU A 1 214 ? -36.119 11.861 49.314 1.00 15.09 214 GLU A C 1
ATOM 1680 O O . GLU A 1 214 ? -35.243 12.720 49.468 1.00 15.63 214 GLU A O 1
ATOM 1686 N N . ILE A 1 215 ? -37.066 11.955 48.370 1.00 15.22 215 ILE A N 1
ATOM 1687 C CA . ILE A 1 215 ? -37.119 13.095 47.467 1.00 15.34 215 ILE A CA 1
ATOM 1688 C C . ILE A 1 215 ? -37.186 14.390 48.287 1.00 17.25 215 ILE A C 1
ATOM 1689 O O . ILE A 1 215 ? -36.484 15.350 47.964 1.00 17.40 215 ILE A O 1
ATOM 1694 N N . LYS A 1 216 ? -37.968 14.393 49.379 1.00 18.82 216 LYS A N 1
ATOM 1695 C CA . LYS A 1 216 ? -38.074 15.580 50.216 1.00 19.21 216 LYS A CA 1
ATOM 1696 C C . LYS A 1 216 ? -36.717 15.981 50.764 1.00 20.38 216 LYS A C 1
ATOM 1697 O O . LYS A 1 216 ? -36.332 17.151 50.668 1.00 20.38 216 LYS A O 1
ATOM 1703 N N . LYS A 1 217 ? -35.962 15.002 51.265 1.00 19.18 217 LYS A N 1
ATOM 1704 C CA . LYS A 1 217 ? -34.666 15.299 51.853 1.00 20.60 217 LYS A CA 1
ATOM 1705 C C . LYS A 1 217 ? -33.676 15.754 50.782 1.00 20.85 217 LYS A C 1
ATOM 1706 O O . LYS A 1 217 ? -32.885 16.674 51.012 1.00 19.52 217 LYS A O 1
ATOM 1712 N N . GLN A 1 218 ? -33.709 15.091 49.617 1.00 17.57 218 GLN A N 1
ATOM 1713 C CA . GLN A 1 218 ? -32.748 15.305 48.558 1.00 16.55 218 GLN A CA 1
ATOM 1714 C C . GLN A 1 218 ? -32.962 16.657 47.874 1.00 17.65 218 GLN A C 1
ATOM 1715 O O . GLN A 1 218 ? -32.009 17.354 47.619 1.00 17.71 218 GLN A O 1
ATOM 1721 N N . LEU A 1 219 ? -34.215 17.026 47.609 1.00 17.68 219 LEU A N 1
ATOM 1722 C CA . LEU A 1 219 ? -34.538 18.341 47.088 1.00 18.80 219 LEU A CA 1
ATOM 1723 C C . LEU A 1 219 ? -34.139 19.418 48.104 1.00 18.84 219 LEU A C 1
ATOM 1724 O O . LEU A 1 219 ? -33.655 20.476 47.697 1.00 22.39 219 LEU A O 1
ATOM 1729 N N . GLN A 1 220 ? -34.384 19.183 49.392 1.00 21.36 220 GLN A N 1
ATOM 1730 C CA . GLN A 1 220 ? -34.031 20.204 50.385 1.00 22.12 220 GLN A CA 1
ATOM 1731 C C . GLN A 1 220 ? -32.529 20.499 50.283 1.00 23.70 220 GLN A C 1
ATOM 1732 O O . GLN A 1 220 ? -32.118 21.655 50.242 1.00 22.09 220 GLN A O 1
ATOM 1738 N N . GLU A 1 221 ? -31.715 19.446 50.183 1.00 22.14 221 GLU A N 1
ATOM 1739 C CA . GLU A 1 221 ? -30.268 19.596 50.070 1.00 25.39 221 GLU A CA 1
ATOM 1740 C C . GLU A 1 221 ? -29.872 20.270 48.753 1.00 23.99 221 GLU A C 1
ATOM 1741 O O . GLU A 1 221 ? -28.985 21.113 48.750 1.00 26.37 221 GLU A O 1
ATOM 1747 N N . LYS A 1 222 ? -30.535 19.951 47.633 1.00 21.32 222 LYS A N 1
ATOM 1748 C CA . LYS A 1 222 ? -30.042 20.353 46.318 1.00 23.11 222 LYS A CA 1
ATOM 1749 C C . LYS A 1 222 ? -30.643 21.683 45.844 1.00 23.85 222 LYS A C 1
ATOM 1750 O O . LYS A 1 222 ? -29.995 22.407 45.091 1.00 25.27 222 LYS A O 1
ATOM 1756 N N . GLU A 1 223 ? -31.895 21.961 46.230 1.00 23.86 223 GLU A N 1
ATOM 1757 C CA . GLU A 1 223 ? -32.637 23.123 45.756 1.00 24.81 223 GLU A CA 1
ATOM 1758 C C . GLU A 1 223 ? -32.958 24.121 46.873 1.00 26.23 223 GLU A C 1
ATOM 1759 O O . GLU A 1 223 ? -33.296 25.260 46.581 1.00 27.57 223 GLU A O 1
ATOM 1765 N N . GLY A 1 224 ? -32.894 23.708 48.135 1.00 22.48 224 GLY A N 1
ATOM 1766 C CA . GLY A 1 224 ? -33.254 24.586 49.251 1.00 24.54 224 GLY A CA 1
ATOM 1767 C C . GLY A 1 224 ? -34.765 24.679 49.475 1.00 25.39 224 GLY A C 1
ATOM 1768 O O . GLY A 1 224 ? -35.231 25.526 50.242 1.00 26.50 224 GLY A O 1
ATOM 1769 N N . ARG A 1 225 ? -35.535 23.776 48.848 1.00 22.44 225 ARG A N 1
ATOM 1770 C CA . ARG A 1 225 ? -36.964 23.652 49.076 1.00 21.54 225 ARG A CA 1
ATOM 1771 C C . ARG A 1 225 ? -37.247 22.155 48.981 1.00 24.11 225 ARG A C 1
ATOM 1772 O O . ARG A 1 225 ? -36.529 21.479 48.263 1.00 24.49 225 ARG A O 1
ATOM 1780 N N . ASP A 1 226 ? -38.281 21.669 49.672 1.00 24.60 226 ASP A N 1
ATOM 1781 C CA . ASP A 1 226 ? -38.457 20.231 49.817 1.00 24.00 226 ASP A CA 1
ATOM 1782 C C . ASP A 1 226 ? -39.475 19.642 48.836 1.00 25.81 226 ASP A C 1
ATOM 1783 O O . ASP A 1 226 ? -39.784 18.462 48.966 1.00 25.90 226 ASP A O 1
ATOM 1788 N N . TYR A 1 227 ? -39.944 20.414 47.844 1.00 23.95 227 TYR A N 1
ATOM 1789 C CA . TYR A 1 227 ? -41.005 19.965 46.952 1.00 24.95 227 TYR A CA 1
ATOM 1790 C C . TYR A 1 227 ? -40.648 20.388 45.522 1.00 24.27 227 TYR A C 1
ATOM 1791 O O . TYR A 1 227 ? -40.073 21.442 45.297 1.00 26.40 227 TYR A O 1
ATOM 1800 N N . PRO A 1 228 ? -40.905 19.547 44.501 1.00 21.38 228 PRO A N 1
ATOM 1801 C CA . PRO A 1 228 ? -40.760 19.938 43.099 1.00 19.88 228 PRO A CA 1
ATOM 1802 C C . PRO A 1 228 ? -42.055 20.519 42.551 1.00 17.97 228 PRO A C 1
ATOM 1803 O O . PRO A 1 228 ? -43.113 20.339 43.175 1.00 19.82 228 PRO A O 1
ATOM 1807 N N . ASP A 1 229 ? -41.966 21.080 41.348 1.00 19.97 229 ASP A N 1
ATOM 1808 C CA . ASP A 1 229 ? -43.112 21.591 40.611 1.00 20.72 229 ASP A CA 1
ATOM 1809 C C . ASP A 1 229 ? -43.876 20.483 39.887 1.00 21.15 229 ASP A C 1
ATOM 1810 O O . ASP A 1 229 ? -45.083 20.607 39.706 1.00 18.90 229 ASP A O 1
ATOM 1815 N N . TYR A 1 230 ? -43.184 19.368 39.577 1.00 17.95 230 TYR A N 1
ATOM 1816 C CA . TYR A 1 230 ? -43.755 18.208 38.920 1.00 17.67 230 TYR A CA 1
ATOM 1817 C C . TYR A 1 230 ? -43.132 16.921 39.487 1.00 16.66 230 TYR A C 1
ATOM 1818 O O . TYR A 1 230 ? -41.929 16.888 39.802 1.00 18.64 230 TYR A O 1
ATOM 1827 N N . LEU A 1 231 ? -44.018 15.943 39.655 1.00 17.78 231 LEU A N 1
ATOM 1828 C CA . LEU A 1 231 ? -43.681 14.528 39.843 1.00 16.05 231 LEU A CA 1
ATOM 1829 C C . LEU A 1 231 ? -44.198 13.807 38.608 1.00 17.29 231 LEU A C 1
ATOM 1830 O O . LEU A 1 231 ? -45.390 13.936 38.259 1.00 17.04 231 LEU A O 1
ATOM 1835 N N . ILE A 1 232 ? -43.322 13.001 37.983 1.00 16.53 232 ILE A N 1
ATOM 1836 C CA . ILE A 1 232 ? -43.679 12.267 36.779 1.00 15.21 232 ILE A CA 1
ATOM 1837 C C . ILE A 1 232 ? -43.320 10.795 36.971 1.00 15.71 232 ILE A C 1
ATOM 1838 O O . ILE A 1 232 ? -42.167 10.480 37.267 1.00 15.49 232 ILE A O 1
ATOM 1843 N N . ALA A 1 233 ? -44.308 9.926 36.823 1.00 14.55 233 ALA A N 1
ATOM 1844 C CA . ALA A 1 233 ? -44.110 8.483 36.942 1.00 14.33 233 ALA A CA 1
ATOM 1845 C C . ALA A 1 233 ? -44.984 7.717 35.960 1.00 15.04 233 ALA A C 1
ATOM 1846 O O . ALA A 1 233 ? -46.115 8.131 35.653 1.00 15.79 233 ALA A O 1
ATOM 1848 N N . CYS A 1 234 ? -44.509 6.529 35.555 1.00 14.41 234 CYS A N 1
ATOM 1849 C CA . CYS A 1 234 ? -45.297 5.553 34.811 1.00 14.39 234 CYS A CA 1
ATOM 1850 C C . CYS A 1 234 ? -46.172 4.742 35.775 1.00 15.84 234 CYS A C 1
ATOM 1851 O O . CYS A 1 234 ? -45.919 4.669 36.980 1.00 15.48 234 CYS A O 1
ATOM 1854 N N . VAL A 1 235 ? -47.298 4.213 35.255 1.00 14.83 235 VAL A N 1
ATOM 1855 C CA . VAL A 1 235 ? -48.219 3.378 36.012 1.00 15.81 235 VAL A CA 1
ATOM 1856 C C . VAL A 1 235 ? -48.533 2.103 35.249 1.00 17.86 235 VAL A C 1
ATOM 1857 O O . VAL A 1 235 ? -48.921 2.134 34.089 1.00 18.81 235 VAL A O 1
ATOM 1861 N N . GLY A 1 236 ? -48.391 1.002 35.981 1.00 17.49 236 GLY A N 1
ATOM 1862 C CA . GLY A 1 236 ? -49.026 -0.261 35.679 1.00 15.90 236 GLY A CA 1
ATOM 1863 C C . GLY A 1 236 ? -50.169 -0.378 36.665 1.00 18.05 236 GLY A C 1
ATOM 1864 O O . GLY A 1 236 ? -51.209 0.281 36.499 1.00 19.66 236 GLY A O 1
ATOM 1865 N N . GLY A 1 237 ? -49.927 -1.127 37.737 1.00 14.23 237 GLY A N 1
ATOM 1866 C CA . GLY A 1 237 ? -50.821 -1.109 38.878 1.00 16.04 237 GLY A CA 1
ATOM 1867 C C . GLY A 1 237 ? -50.788 0.216 39.627 1.00 15.55 237 GLY A C 1
ATOM 1868 O O . GLY A 1 237 ? -51.781 0.626 40.239 1.00 15.03 237 GLY A O 1
ATOM 1869 N N . GLY A 1 238 ? -49.599 0.829 39.715 1.00 15.93 238 GLY A N 1
ATOM 1870 C CA . GLY A 1 238 ? -49.498 2.141 40.314 1.00 15.58 238 GLY A CA 1
ATOM 1871 C C . GLY A 1 238 ? -48.497 2.268 41.445 1.00 15.29 238 GLY A C 1
ATOM 1872 O O . GLY A 1 238 ? -48.451 3.334 42.048 1.00 15.11 238 GLY A O 1
ATOM 1873 N N . SER A 1 239 ? -47.656 1.267 41.700 1.00 14.00 239 SER A N 1
ATOM 1874 C CA . SER A 1 239 ? -46.848 1.303 42.919 1.00 14.85 239 SER A CA 1
ATOM 1875 C C . SER A 1 239 ? -45.691 2.314 42.882 1.00 14.11 239 SER A C 1
ATOM 1876 O O . SER A 1 239 ? -45.451 2.986 43.885 1.00 13.52 239 SER A O 1
ATOM 1879 N N . ASN A 1 240 ? -44.915 2.438 41.805 1.00 13.49 240 ASN A N 1
ATOM 1880 C CA . ASN A 1 240 ? -43.808 3.389 41.868 1.00 13.96 240 ASN A CA 1
ATOM 1881 C C . ASN A 1 240 ? -44.351 4.816 41.864 1.00 13.50 240 ASN A C 1
ATOM 1882 O O . ASN A 1 240 ? -43.836 5.699 42.554 1.00 15.35 240 ASN A O 1
ATOM 1887 N N . ALA A 1 241 ? -45.457 5.024 41.149 1.00 15.80 241 ALA A N 1
ATOM 1888 C CA . ALA A 1 241 ? -46.153 6.309 41.206 1.00 15.08 241 ALA A CA 1
ATOM 1889 C C . ALA A 1 241 ? -46.694 6.620 42.604 1.00 14.80 241 ALA A C 1
ATOM 1890 O O . ALA A 1 241 ? -46.481 7.737 43.070 1.00 15.53 241 ALA A O 1
ATOM 1892 N N . ALA A 1 242 ? -47.340 5.649 43.257 1.00 15.94 242 ALA A N 1
ATOM 1893 C CA . ALA A 1 242 ? -47.844 5.847 44.613 1.00 16.64 242 ALA A CA 1
ATOM 1894 C C . ALA A 1 242 ? -46.715 6.269 45.547 1.00 17.71 242 ALA A C 1
ATOM 1895 O O . ALA A 1 242 ? -46.853 7.210 46.318 1.00 15.77 242 ALA A O 1
ATOM 1897 N N . GLY A 1 243 ? -45.563 5.589 45.500 1.00 15.29 243 GLY A N 1
ATOM 1898 C CA . GLY A 1 243 ? -44.469 5.960 46.393 1.00 14.17 243 GLY A CA 1
ATOM 1899 C C . GLY A 1 243 ? -43.891 7.351 46.122 1.00 14.55 243 GLY A C 1
ATOM 1900 O O . GLY A 1 243 ? -43.453 8.026 47.054 1.00 18.59 243 GLY A O 1
ATOM 1901 N N . THR A 1 244 ? -43.715 7.639 44.835 1.00 13.15 244 THR A N 1
ATOM 1902 C CA . THR A 1 244 ? -43.238 8.903 44.322 1.00 15.66 244 THR A CA 1
ATOM 1903 C C . THR A 1 244 ? -44.101 10.054 44.840 1.00 14.94 244 THR A C 1
ATOM 1904 O O . THR A 1 244 ? -43.548 11.099 45.133 1.00 15.56 244 THR A O 1
ATOM 1908 N N . ILE A 1 245 ? -45.428 9.880 44.914 1.00 17.02 245 ILE A N 1
ATOM 1909 C CA . ILE A 1 245 ? -46.301 11.013 45.223 1.00 17.91 245 ILE A CA 1
ATOM 1910 C C . ILE A 1 245 ? -46.775 10.987 46.679 1.00 20.05 245 ILE A C 1
ATOM 1911 O O . ILE A 1 245 ? -47.369 11.972 47.133 1.00 18.94 245 ILE A O 1
ATOM 1916 N N . TYR A 1 246 ? -46.550 9.879 47.393 1.00 17.49 246 TYR A N 1
ATOM 1917 C CA . TYR A 1 246 ? -47.218 9.652 48.669 1.00 19.18 246 TYR A CA 1
ATOM 1918 C C . TYR A 1 246 ? -47.144 10.880 49.578 1.00 19.01 246 TYR A C 1
ATOM 1919 O O . TYR A 1 246 ? -48.172 11.288 50.134 1.00 19.41 246 TYR A O 1
ATOM 1928 N N . HIS A 1 247 ? -45.930 11.355 49.848 1.00 17.89 247 HIS A N 1
ATOM 1929 C CA . HIS A 1 247 ? -45.721 12.425 50.814 1.00 19.06 247 HIS A CA 1
ATOM 1930 C C . HIS A 1 247 ? -45.999 13.802 50.212 1.00 21.71 247 HIS A C 1
ATOM 1931 O O . HIS A 1 247 ? -45.836 14.811 50.899 1.00 24.11 247 HIS A O 1
ATOM 1938 N N . TYR A 1 248 ? -46.417 13.843 48.945 1.00 19.84 248 TYR A N 1
ATOM 1939 C CA . TYR A 1 248 ? -46.804 15.097 48.310 1.00 20.04 248 TYR A CA 1
ATOM 1940 C C . TYR A 1 248 ? -48.257 15.110 47.832 1.00 20.24 248 TYR A C 1
ATOM 1941 O O . TYR A 1 248 ? -48.659 16.084 47.181 1.00 22.21 248 TYR A O 1
ATOM 1950 N N . ILE A 1 249 ? -49.022 14.046 48.100 1.00 19.52 249 ILE A N 1
ATOM 1951 C CA . ILE A 1 249 ? -50.261 13.740 47.379 1.00 20.24 249 ILE A CA 1
ATOM 1952 C C . ILE A 1 249 ? -51.355 14.799 47.611 1.00 22.11 249 ILE A C 1
ATOM 1953 O O . ILE A 1 249 ? -52.186 15.020 46.737 1.00 21.99 249 ILE A O 1
ATOM 1958 N N . ASP A 1 250 ? -51.312 15.473 48.760 1.00 23.68 250 ASP A N 1
ATOM 1959 C CA . ASP A 1 250 ? -52.342 16.450 49.116 1.00 25.04 250 ASP A CA 1
ATOM 1960 C C . ASP A 1 250 ? -51.864 17.871 48.852 1.00 28.38 250 ASP A C 1
ATOM 1961 O O . ASP A 1 250 ? -52.628 18.832 49.004 1.00 29.16 250 ASP A O 1
ATOM 1966 N N . ASP A 1 251 ? -50.612 18.019 48.417 1.00 25.00 251 ASP A N 1
ATOM 1967 C CA . ASP A 1 251 ? -50.036 19.335 48.188 1.00 26.50 251 ASP A CA 1
ATOM 1968 C C . ASP A 1 251 ? -50.120 19.661 46.701 1.00 25.23 251 ASP A C 1
ATOM 1969 O O . ASP A 1 251 ? -49.294 19.229 45.891 1.00 22.94 251 ASP A O 1
ATOM 1974 N N . GLU A 1 252 ? -51.133 20.456 46.329 1.00 22.08 252 GLU A N 1
ATOM 1975 C CA . GLU A 1 252 ? -51.431 20.673 44.930 1.00 23.72 252 GLU A CA 1
ATOM 1976 C C . GLU A 1 252 ? -50.447 21.630 44.277 1.00 22.24 252 GLU A C 1
ATOM 1977 O O . GLU A 1 252 ? -50.504 21.766 43.063 1.00 26.71 252 GLU A O 1
ATOM 1983 N N . ARG A 1 253 ? -49.497 22.190 45.030 1.00 20.63 253 ARG A N 1
ATOM 1984 C CA . ARG A 1 253 ? -48.389 22.899 44.409 1.00 22.99 253 ARG A CA 1
ATOM 1985 C C . ARG A 1 253 ? -47.580 21.938 43.538 1.00 23.14 253 ARG A C 1
ATOM 1986 O O . ARG A 1 253 ? -46.932 22.360 42.589 1.00 19.99 253 ARG A O 1
ATOM 1994 N N . VAL A 1 254 ? -47.594 20.663 43.914 1.00 20.76 254 VAL A N 1
ATOM 1995 C CA . VAL A 1 254 ? -46.800 19.664 43.207 1.00 22.35 254 VAL A CA 1
ATOM 1996 C C . VAL A 1 254 ? -47.710 19.007 42.176 1.00 20.24 254 VAL A C 1
ATOM 1997 O O . VAL A 1 254 ? -48.641 18.286 42.538 1.00 23.24 254 VAL A O 1
ATOM 2001 N N . LYS A 1 255 ? -47.501 19.324 40.903 1.00 21.80 255 LYS A N 1
ATOM 2002 C CA . LYS A 1 255 ? -48.282 18.732 39.831 1.00 22.25 255 LYS A CA 1
ATOM 2003 C C . LYS A 1 255 ? -47.888 17.261 39.668 1.00 20.18 255 LYS A C 1
ATOM 2004 O O . LYS A 1 255 ? -46.721 16.921 39.886 1.00 20.75 255 LYS A O 1
ATOM 2010 N N . ILE A 1 256 ? -48.855 16.410 39.338 1.00 19.62 256 ILE A N 1
ATOM 2011 C CA . ILE A 1 256 ? -48.599 14.978 39.143 1.00 19.40 256 ILE A CA 1
ATOM 2012 C C . ILE A 1 256 ? -48.952 14.629 37.696 1.00 20.40 256 ILE A C 1
ATOM 2013 O O . ILE A 1 256 ? -50.044 14.943 37.237 1.00 20.41 256 ILE A O 1
ATOM 2018 N N . VAL A 1 257 ? -48.012 13.991 36.980 1.00 17.49 257 VAL A N 1
ATOM 2019 C CA . VAL A 1 257 ? -48.214 13.500 35.625 1.00 18.18 257 VAL A CA 1
ATOM 2020 C C . VAL A 1 257 ? -47.935 11.998 35.613 1.00 17.95 257 VAL A C 1
ATOM 2021 O O . VAL A 1 257 ? -46.818 11.572 35.903 1.00 18.70 257 VAL A O 1
ATOM 2025 N N . LEU A 1 258 ? -48.988 11.239 35.338 1.00 16.64 258 LEU A N 1
ATOM 2026 C CA . LEU A 1 258 ? -48.949 9.789 35.268 1.00 17.11 258 LEU A CA 1
ATOM 2027 C C . LEU A 1 258 ? -48.905 9.386 33.799 1.00 18.87 258 LEU A C 1
ATOM 2028 O O . LEU A 1 258 ? -49.672 9.909 32.987 1.00 19.00 258 LEU A O 1
ATOM 2033 N N . ALA A 1 259 ? -47.980 8.483 33.446 1.00 15.74 259 ALA A N 1
ATOM 2034 C CA . ALA A 1 259 ? -47.927 7.964 32.081 1.00 14.52 259 ALA A CA 1
ATOM 2035 C C . ALA A 1 259 ? -48.386 6.513 32.063 1.00 17.27 259 ALA A C 1
ATOM 2036 O O . ALA A 1 259 ? -47.760 5.663 32.711 1.00 15.01 259 ALA A O 1
ATOM 2038 N N . GLU A 1 260 ? -49.473 6.245 31.318 1.00 15.63 260 GLU A N 1
ATOM 2039 C CA . GLU A 1 260 ? -49.956 4.887 31.106 1.00 16.01 260 GLU A CA 1
ATOM 2040 C C . GLU A 1 260 ? -49.614 4.438 29.683 1.00 14.96 260 GLU A C 1
ATOM 2041 O O . GLU A 1 260 ? -49.267 5.235 28.853 1.00 16.82 260 GLU A O 1
ATOM 2047 N N . ALA A 1 261 ? -49.729 3.126 29.434 1.00 16.08 261 ALA A N 1
ATOM 2048 C CA . ALA A 1 261 ? -49.317 2.515 28.189 1.00 15.92 261 ALA A CA 1
ATOM 2049 C C . ALA A 1 261 ? -50.451 2.632 27.164 1.00 17.93 261 ALA A C 1
ATOM 2050 O O . ALA A 1 261 ? -51.483 1.948 27.285 1.00 18.39 261 ALA A O 1
ATOM 2052 N N . GLY A 1 262 ? -50.202 3.460 26.148 1.00 17.88 262 GLY A N 1
ATOM 2053 C CA . GLY A 1 262 ? -51.062 3.587 24.975 1.00 18.70 262 GLY A CA 1
ATOM 2054 C C . GLY A 1 262 ? -50.918 2.473 23.941 1.00 20.84 262 GLY A C 1
ATOM 2055 O O . GLY A 1 262 ? -51.765 2.365 23.050 1.00 20.64 262 GLY A O 1
ATOM 2056 N N . GLY A 1 263 ? -49.833 1.688 24.024 1.00 19.86 263 GLY A N 1
ATOM 2057 C CA . GLY A 1 263 ? -49.598 0.575 23.106 1.00 18.71 263 GLY A CA 1
ATOM 2058 C C . GLY A 1 263 ? -49.492 1.080 21.667 1.00 21.80 263 GLY A C 1
ATOM 2059 O O . GLY A 1 263 ? -48.674 1.944 21.358 1.00 20.64 263 GLY A O 1
ATOM 2060 N N . LYS A 1 264 ? -50.360 0.554 20.784 1.00 21.74 264 LYS A N 1
ATOM 2061 C CA . LYS A 1 264 ? -50.408 1.034 19.402 1.00 24.27 264 LYS A CA 1
ATOM 2062 C C . LYS A 1 264 ? -51.240 2.301 19.223 1.00 25.25 264 LYS A C 1
ATOM 2063 O O . LYS A 1 264 ? -51.311 2.823 18.100 1.00 26.84 264 LYS A O 1
ATOM 2069 N N . GLY A 1 265 ? -51.898 2.771 20.290 1.00 24.01 265 GLY A N 1
ATOM 2070 C CA . GLY A 1 265 ? -52.647 4.027 20.323 1.00 27.24 265 GLY A CA 1
ATOM 2071 C C . GLY A 1 265 ? -54.031 3.796 20.930 1.00 26.36 265 GLY A C 1
ATOM 2072 O O . GLY A 1 265 ? -54.569 2.702 20.800 1.00 26.06 265 GLY A O 1
ATOM 2073 N N . ILE A 1 266 ? -54.599 4.794 21.612 1.00 29.21 266 ILE A N 1
ATOM 2074 C CA . ILE A 1 266 ? -55.816 4.549 22.387 1.00 33.83 266 ILE A CA 1
ATOM 2075 C C . ILE A 1 266 ? -56.981 4.162 21.468 1.00 32.94 266 ILE A C 1
ATOM 2076 O O . ILE A 1 266 ? -57.936 3.556 21.954 1.00 40.94 266 ILE A O 1
ATOM 2081 N N . ASP A 1 267 ? -56.907 4.468 20.164 1.00 36.68 267 ASP A N 1
ATOM 2082 C CA . ASP A 1 267 ? -57.988 4.109 19.241 1.00 39.76 267 ASP A CA 1
ATOM 2083 C C . ASP A 1 267 ? -57.659 2.880 18.397 1.00 37.91 267 ASP A C 1
ATOM 2084 O O . ASP A 1 267 ? -58.383 2.582 17.449 1.00 38.17 267 ASP A O 1
ATOM 2089 N N . SER A 1 268 ? -56.609 2.132 18.759 1.00 29.90 268 SER A N 1
ATOM 2090 C CA . SER A 1 268 ? -56.071 1.081 17.914 1.00 27.78 268 SER A CA 1
ATOM 2091 C C . SER A 1 268 ? -56.656 -0.287 18.260 1.00 28.47 268 SER A C 1
ATOM 2092 O O . SER A 1 268 ? -56.413 -1.239 17.520 1.00 29.74 268 SER A O 1
ATOM 2095 N N . GLY A 1 269 ? -57.281 -0.416 19.446 1.00 29.35 269 GLY A N 1
ATOM 2096 C CA . GLY A 1 269 ? -57.699 -1.717 19.978 1.00 33.50 269 GLY A CA 1
ATOM 2097 C C . GLY A 1 269 ? -56.568 -2.565 20.569 1.00 32.03 269 GLY A C 1
ATOM 2098 O O . GLY A 1 269 ? -56.778 -3.705 20.991 1.00 27.06 269 GLY A O 1
ATOM 2099 N N . MET A 1 270 ? -55.355 -2.001 20.633 1.00 33.16 270 MET A N 1
ATOM 2100 C CA . MET A 1 270 ? -54.217 -2.664 21.241 1.00 31.11 270 MET A CA 1
ATOM 2101 C C . MET A 1 270 ? -53.506 -1.665 22.145 1.00 28.02 270 MET A C 1
ATOM 2102 O O . MET A 1 270 ? -52.650 -0.892 21.717 1.00 25.63 270 MET A O 1
ATOM 2107 N N . THR A 1 271 ? -53.944 -1.642 23.398 1.00 26.57 271 THR A N 1
ATOM 2108 C CA . THR A 1 271 ? -53.638 -0.517 24.254 1.00 24.18 271 THR A CA 1
ATOM 2109 C C . THR A 1 271 ? -53.808 -1.008 25.676 1.00 23.06 271 THR A C 1
ATOM 2110 O O . THR A 1 271 ? -54.361 -2.096 25.867 1.00 24.32 271 THR A O 1
ATOM 2114 N N . ALA A 1 272 ? -53.258 -0.261 26.639 1.00 21.71 272 ALA A N 1
ATOM 2115 C CA . ALA A 1 272 ? -53.364 -0.587 28.054 1.00 22.09 272 ALA A CA 1
ATOM 2116 C C . ALA A 1 272 ? -53.714 0.647 28.885 1.00 20.75 272 ALA A C 1
ATOM 2117 O O . ALA A 1 272 ? -53.439 0.682 30.090 1.00 19.16 272 ALA A O 1
ATOM 2119 N N . ALA A 1 273 ? -54.341 1.630 28.231 1.00 18.50 273 ALA A N 1
ATOM 2120 C CA . ALA A 1 273 ? -54.610 2.930 28.812 1.00 20.96 273 ALA A CA 1
ATOM 2121 C C . ALA A 1 273 ? -55.887 2.903 29.663 1.00 20.22 273 ALA A C 1
ATOM 2122 O O . ALA A 1 273 ? -56.922 3.461 29.280 1.00 20.96 273 ALA A O 1
ATOM 2124 N N . THR A 1 274 ? -55.797 2.287 30.845 1.00 19.11 274 THR A N 1
ATOM 2125 C CA . THR A 1 274 ? -56.954 2.023 31.676 1.00 19.82 274 THR A CA 1
ATOM 2126 C C . THR A 1 274 ? -57.635 3.304 32.126 1.00 25.53 274 THR A C 1
ATOM 2127 O O . THR A 1 274 ? -58.874 3.352 32.208 1.00 23.65 274 THR A O 1
ATOM 2131 N N . ILE A 1 275 ? -56.846 4.319 32.491 1.00 22.94 275 ILE A N 1
ATOM 2132 C CA . ILE A 1 275 ? -57.462 5.548 32.958 1.00 24.25 275 ILE A CA 1
ATOM 2133 C C . ILE A 1 275 ? -58.257 6.207 31.833 1.00 26.52 275 ILE A C 1
ATOM 2134 O O . ILE A 1 275 ? -59.368 6.705 32.085 1.00 24.15 275 ILE A O 1
ATOM 2139 N N . HIS A 1 276 ? -57.690 6.225 30.621 1.00 25.18 276 HIS A N 1
ATOM 2140 C CA . HIS A 1 276 ? -58.373 6.795 29.467 1.00 27.13 276 HIS A CA 1
ATOM 2141 C C . HIS A 1 276 ? -59.607 5.976 29.055 1.00 27.42 276 HIS A C 1
ATOM 2142 O O . HIS A 1 276 ? -60.600 6.554 28.625 1.00 30.19 276 HIS A O 1
ATOM 2149 N N . LEU A 1 277 ? -59.551 4.639 29.112 1.00 25.83 277 LEU A N 1
ATOM 2150 C CA . LEU A 1 277 ? -60.513 3.816 28.380 1.00 25.41 277 LEU A CA 1
ATOM 2151 C C . LEU A 1 277 ? -61.313 2.869 29.272 1.00 26.42 277 LEU A C 1
ATOM 2152 O O . LEU A 1 277 ? -62.254 2.238 28.777 1.00 26.40 277 LEU A O 1
ATOM 2157 N N . GLY A 1 278 ? -60.913 2.705 30.539 1.00 22.72 278 GLY A N 1
ATOM 2158 C CA . GLY A 1 278 ? -61.525 1.712 31.408 1.00 24.54 278 GLY A CA 1
ATOM 2159 C C . GLY A 1 278 ? -62.917 2.170 31.878 1.00 26.00 278 GLY A C 1
ATOM 2160 O O . GLY A 1 278 ? -63.251 3.359 31.784 1.00 24.21 278 GLY A O 1
ATOM 2161 N N . LYS A 1 279 ? -63.726 1.192 32.318 1.00 24.89 279 LYS A N 1
ATOM 2162 C CA . LYS A 1 279 ? -64.974 1.480 33.021 1.00 25.78 279 LYS A CA 1
ATOM 2163 C C . LYS A 1 279 ? -64.918 0.842 34.406 1.00 24.66 279 LYS A C 1
ATOM 2164 O O . LYS A 1 279 ? -64.034 0.036 34.700 1.00 23.14 279 LYS A O 1
ATOM 2170 N N . MET A 1 280 ? -65.867 1.221 35.269 1.00 24.60 280 MET A N 1
ATOM 2171 C CA . MET A 1 280 ? -65.882 0.695 36.621 1.00 24.79 280 MET A CA 1
ATOM 2172 C C . MET A 1 280 ? -66.039 -0.819 36.572 1.00 27.41 280 MET A C 1
ATOM 2173 O O . MET A 1 280 ? -66.717 -1.398 35.718 1.00 31.63 280 MET A O 1
ATOM 2178 N N . GLY A 1 281 ? -65.323 -1.472 37.476 1.00 24.20 281 GLY A N 1
ATOM 2179 C CA . GLY A 1 281 ? -65.337 -2.908 37.553 1.00 23.20 281 GLY A CA 1
ATOM 2180 C C . GLY A 1 281 ? -64.722 -3.334 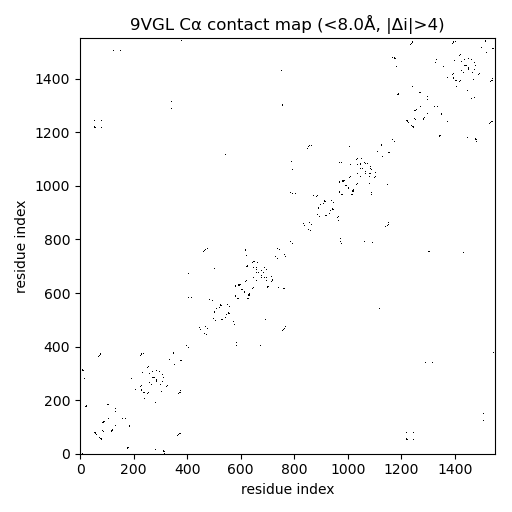38.868 1.00 25.06 281 GLY A C 1
ATOM 2181 O O . GLY A 1 281 ? -64.281 -2.481 39.633 1.00 25.07 281 GLY A O 1
ATOM 2182 N N . ILE A 1 282 ? -64.758 -4.644 39.110 1.00 28.10 282 ILE A N 1
ATOM 2183 C CA . ILE A 1 282 ? -64.100 -5.264 40.247 1.00 33.11 282 ILE A CA 1
ATOM 2184 C C . ILE A 1 282 ? -62.962 -6.091 39.668 1.00 32.48 282 ILE A C 1
ATOM 2185 O O . ILE A 1 282 ? -63.212 -6.938 38.811 1.00 31.26 282 ILE A O 1
ATOM 2190 N N . ILE A 1 283 ? -61.712 -5.798 40.076 1.00 28.10 283 ILE A N 1
ATOM 2191 C CA . ILE A 1 283 ? -60.577 -6.620 39.664 1.00 28.46 283 ILE A CA 1
ATOM 2192 C C . ILE A 1 283 ? -59.712 -6.928 40.890 1.00 28.12 283 ILE A C 1
ATOM 2193 O O . ILE A 1 283 ? -59.346 -6.024 41.637 1.00 23.90 283 ILE A O 1
ATOM 2198 N N . HIS A 1 284 ? -59.501 -8.230 41.125 1.00 29.24 284 HIS A N 1
ATOM 2199 C CA . HIS A 1 284 ? -58.742 -8.748 42.262 1.00 33.91 284 HIS A CA 1
ATOM 2200 C C . HIS A 1 284 ? -59.183 -8.076 43.555 1.00 31.80 284 HIS A C 1
ATOM 2201 O O . HIS A 1 284 ? -58.350 -7.677 44.360 1.00 28.11 284 HIS A O 1
ATOM 2208 N N . GLY A 1 285 ? -60.501 -7.928 43.705 1.00 28.10 285 GLY A N 1
ATOM 2209 C CA . GLY A 1 285 ? -61.121 -7.468 44.931 1.00 26.80 285 GLY A CA 1
ATOM 2210 C C . GLY A 1 285 ? -61.159 -5.952 45.088 1.00 25.97 285 GLY A C 1
ATOM 2211 O O . GLY A 1 285 ? -61.499 -5.475 46.170 1.00 24.89 285 GLY A O 1
ATOM 2212 N N . SER A 1 286 ? -60.785 -5.189 44.049 1.00 24.02 286 SER A N 1
ATOM 2213 C CA . SER A 1 286 ? -60.750 -3.732 44.128 1.00 23.83 286 SER A CA 1
ATOM 2214 C C . SER A 1 286 ? -61.752 -3.140 43.151 1.00 23.60 286 SER A C 1
ATOM 2215 O O . SER A 1 286 ? -61.869 -3.668 42.049 1.00 23.28 286 SER A O 1
ATOM 2218 N N . LYS A 1 287 ? -62.495 -2.115 43.591 1.00 27.31 287 LYS A N 1
ATOM 2219 C CA . LYS A 1 287 ? -63.424 -1.420 42.715 1.00 29.63 287 LYS A CA 1
ATOM 2220 C C . LYS A 1 287 ? -62.655 -0.292 42.054 1.00 26.51 287 LYS A C 1
ATOM 2221 O O . LYS A 1 287 ? -62.251 0.672 42.720 1.00 25.94 287 LYS A O 1
ATOM 2227 N N . THR A 1 288 ? -62.433 -0.421 40.743 1.00 22.43 288 THR A N 1
ATOM 2228 C CA . THR A 1 288 ? -61.562 0.535 40.072 1.00 23.37 288 THR A CA 1
ATOM 2229 C C . THR A 1 288 ? -61.903 0.557 38.595 1.00 27.00 288 THR A C 1
ATOM 2230 O O . THR A 1 288 ? -62.910 -0.036 38.189 1.00 26.79 288 THR A O 1
ATOM 2234 N N . LEU A 1 289 ? -61.097 1.283 37.810 1.00 24.50 289 LEU A N 1
ATOM 2235 C CA . LEU A 1 289 ? -61.264 1.300 36.367 1.00 22.87 289 LEU A CA 1
ATOM 2236 C C . LEU A 1 289 ? -60.599 0.059 35.775 1.00 27.63 289 LEU A C 1
ATOM 2237 O O . LEU A 1 289 ? -59.489 -0.259 36.188 1.00 24.35 289 LEU A O 1
ATOM 2242 N N . VAL A 1 290 ? -61.285 -0.627 34.841 1.00 26.11 290 VAL A N 1
ATOM 2243 C CA . VAL A 1 290 ? -60.818 -1.850 34.211 1.00 26.99 290 VAL A CA 1
ATOM 2244 C C . VAL A 1 290 ? -61.215 -1.827 32.739 1.00 27.93 290 VAL A C 1
ATOM 2245 O O . VAL A 1 290 ? -62.352 -1.529 32.389 1.00 27.17 290 VAL A O 1
ATOM 2249 N N . MET A 1 291 ? -60.274 -2.118 31.842 1.00 26.08 291 MET A N 1
ATOM 2250 C CA . MET A 1 291 ? -60.589 -2.181 30.422 1.00 30.77 291 MET A CA 1
ATOM 2251 C C . MET A 1 291 ? -61.497 -3.393 30.196 1.00 25.72 291 MET A C 1
ATOM 2252 O O . MET A 1 291 ? -61.229 -4.468 30.733 1.00 24.40 291 MET A O 1
ATOM 2257 N N . GLN A 1 292 ? -62.669 -3.115 29.623 1.00 24.74 292 GLN A N 1
ATOM 2258 C CA . GLN A 1 292 ? -63.665 -4.151 29.405 1.00 27.94 292 GLN A CA 1
ATOM 2259 C C . GLN A 1 292 ? -64.057 -4.145 27.931 1.00 27.84 292 GLN A C 1
ATOM 2260 O O . GLN A 1 292 ? -64.120 -3.087 27.303 1.00 29.64 292 GLN A O 1
ATOM 2266 N N . ASN A 1 293 ? -64.346 -5.342 27.401 1.00 29.80 293 ASN A N 1
ATOM 2267 C CA . ASN A 1 293 ? -64.757 -5.455 26.004 1.00 34.07 293 ASN A CA 1
ATOM 2268 C C . ASN A 1 293 ? -66.252 -5.131 25.893 1.00 33.18 293 ASN A C 1
ATOM 2269 O O . ASN A 1 293 ? -66.910 -4.736 26.863 1.00 30.56 293 ASN A O 1
ATOM 2274 N N . GLU A 1 294 ? -66.789 -5.231 24.681 1.00 35.68 294 GLU A N 1
ATOM 2275 C CA . GLU A 1 294 ? -68.187 -4.893 24.430 1.00 38.20 294 GLU A CA 1
ATOM 2276 C C . GLU A 1 294 ? -69.150 -5.871 25.123 1.00 37.46 294 GLU A C 1
ATOM 2277 O O . GLU A 1 294 ? -70.310 -5.539 25.314 1.00 36.06 294 GLU A O 1
ATOM 2283 N N . ASP A 1 295 ? -68.660 -7.055 25.523 1.00 34.17 295 ASP A N 1
ATOM 2284 C CA . ASP A 1 295 ? -69.417 -8.028 26.301 1.00 34.52 295 ASP A CA 1
ATOM 2285 C C . ASP A 1 295 ? -69.184 -7.909 27.809 1.00 34.30 295 ASP A C 1
ATOM 2286 O O . ASP A 1 295 ? -69.622 -8.782 28.562 1.00 33.48 295 ASP A O 1
ATOM 2291 N N . GLY A 1 296 ? -68.494 -6.842 28.237 1.00 31.37 296 GLY A N 1
ATOM 2292 C CA . GLY A 1 296 ? -68.333 -6.522 29.649 1.00 30.95 296 GLY A CA 1
ATOM 2293 C C . GLY A 1 296 ? -67.214 -7.318 30.316 1.00 27.76 296 GLY A C 1
ATOM 2294 O O . GLY A 1 296 ? -67.028 -7.172 31.524 1.00 27.89 296 GLY A O 1
ATOM 2295 N N . GLN A 1 297 ? -66.523 -8.168 29.546 1.00 28.13 297 GLN A N 1
ATOM 2296 C CA . GLN A 1 297 ? -65.473 -9.053 30.029 1.00 30.02 297 GLN A CA 1
ATOM 2297 C C . GLN A 1 297 ? -64.180 -8.248 30.202 1.00 32.05 297 GLN A C 1
ATOM 2298 O O . GLN A 1 297 ? -63.953 -7.326 29.426 1.00 30.12 297 GLN A O 1
ATOM 2304 N N . ILE A 1 298 ? -63.397 -8.565 31.247 1.00 28.29 298 ILE A N 1
ATOM 2305 C CA . ILE A 1 298 ? -62.101 -7.924 31.492 1.00 36.26 298 ILE A CA 1
ATOM 2306 C C . ILE A 1 298 ? -61.205 -8.183 30.280 1.00 36.80 298 ILE A C 1
ATOM 2307 O O . ILE A 1 298 ? -60.953 -9.344 29.952 1.00 42.81 298 ILE A O 1
ATOM 2312 N N . GLU A 1 299 ? -60.751 -7.106 29.616 1.00 40.54 299 GLU A N 1
ATOM 2313 C CA . GLU A 1 299 ? -60.181 -7.187 28.274 1.00 43.54 299 GLU A CA 1
ATOM 2314 C C . GLU A 1 299 ? -58.682 -7.525 28.309 1.00 46.02 299 GLU A C 1
ATOM 2315 O O . GLU A 1 299 ? -58.053 -7.531 29.381 1.00 37.25 299 GLU A O 1
ATOM 2321 N N . GLU A 1 300 ? -58.128 -7.840 27.119 1.00 44.66 300 GLU A N 1
ATOM 2322 C CA . GLU A 1 300 ? -56.704 -8.135 26.976 1.00 51.17 300 GLU A CA 1
ATOM 2323 C C . GLU A 1 300 ? -55.934 -6.888 26.536 1.00 40.08 300 GLU A C 1
ATOM 2324 O O . GLU A 1 300 ? -56.078 -6.377 25.419 1.00 38.72 300 GLU A O 1
ATOM 2330 N N . PRO A 1 301 ? -55.113 -6.327 27.454 1.00 32.65 301 PRO A N 1
ATOM 2331 C CA . PRO A 1 301 ? -54.412 -5.082 27.197 1.00 30.50 301 PRO A CA 1
ATOM 2332 C C . PRO A 1 301 ? -53.224 -5.445 26.328 1.00 27.02 301 PRO A C 1
ATOM 2333 O O . PRO A 1 301 ? -52.808 -6.603 26.264 1.00 30.82 301 PRO A O 1
ATOM 2337 N N . TYR A 1 302 ? -52.693 -4.436 25.669 1.00 23.24 302 TYR A N 1
ATOM 2338 C CA . TYR A 1 302 ? -51.450 -4.576 24.950 1.00 20.19 302 TYR A CA 1
ATOM 2339 C C . TYR A 1 302 ? -50.538 -3.388 25.275 1.00 20.37 302 TYR A C 1
ATOM 2340 O O . TYR A 1 302 ? -50.983 -2.248 25.260 1.00 19.43 302 TYR A O 1
ATOM 2349 N N . SER A 1 303 ? -49.245 -3.694 25.507 1.00 19.39 303 SER A N 1
ATOM 2350 C CA . SER A 1 303 ? -48.165 -2.715 25.514 1.00 19.94 303 SER A CA 1
ATOM 2351 C C . SER A 1 303 ? -46.876 -3.381 25.046 1.00 18.88 303 SER A C 1
ATOM 2352 O O . SER A 1 303 ? -46.661 -4.557 25.326 1.00 18.22 303 SER A O 1
ATOM 2355 N N . ILE A 1 304 ? -45.969 -2.589 24.457 1.00 18.35 304 ILE A N 1
ATOM 2356 C CA . ILE A 1 304 ? -44.604 -3.031 24.220 1.00 19.36 304 ILE A CA 1
ATOM 2357 C C . ILE A 1 304 ? -43.926 -3.410 25.534 1.00 18.15 304 ILE A C 1
ATOM 2358 O O . ILE A 1 304 ? -43.016 -4.239 25.533 1.00 20.75 304 ILE A O 1
ATOM 2363 N N . SER A 1 305 ? -44.372 -2.793 26.618 1.00 18.02 305 SER A N 1
ATOM 2364 C CA . SER A 1 305 ? -43.833 -3.052 27.932 1.00 19.06 305 SER A CA 1
ATOM 2365 C C . SER A 1 305 ? -44.738 -3.991 28.715 1.00 23.39 305 SER A C 1
ATOM 2366 O O . SER A 1 305 ? -45.794 -3.576 29.173 1.00 21.82 305 SER A O 1
ATOM 2369 N N . ALA A 1 306 ? -44.279 -5.223 28.976 1.00 27.69 306 ALA A N 1
ATOM 2370 C CA . ALA A 1 306 ? -45.089 -6.171 29.732 1.00 28.74 306 ALA A CA 1
ATOM 2371 C C . ALA A 1 306 ? -45.450 -5.615 31.112 1.00 28.96 306 ALA A C 1
ATOM 2372 O O . ALA A 1 306 ? -46.559 -5.820 31.614 1.00 29.69 306 ALA A O 1
ATOM 2374 N N . GLY A 1 307 ? -44.552 -4.832 31.710 1.00 24.91 307 GLY A N 1
ATOM 2375 C CA . GLY A 1 307 ? -44.787 -4.298 33.036 1.00 25.87 307 GLY A CA 1
ATOM 2376 C C . GLY A 1 307 ? -46.021 -3.392 33.134 1.00 29.64 307 GLY A C 1
ATOM 2377 O O . GLY A 1 307 ? -46.560 -3.249 34.240 1.00 26.14 307 GLY A O 1
ATOM 2378 N N . LEU A 1 308 ? -46.467 -2.802 31.995 1.00 23.69 308 LEU A N 1
ATOM 2379 C CA . LEU A 1 308 ? -47.555 -1.828 31.982 1.00 22.19 308 LEU A CA 1
ATOM 2380 C C . LEU A 1 308 ? -48.827 -2.402 31.337 1.00 26.92 308 LEU A C 1
ATOM 2381 O O . LEU A 1 308 ? -49.801 -1.665 31.177 1.00 25.43 308 LEU A O 1
ATOM 2386 N N . ASP A 1 309 ? -48.849 -3.691 30.967 1.00 25.46 309 ASP A N 1
ATOM 2387 C CA . ASP A 1 309 ? -49.996 -4.191 30.222 1.00 34.69 309 ASP A CA 1
ATOM 2388 C C . ASP A 1 309 ? -50.961 -4.917 31.154 1.00 36.63 309 ASP A C 1
ATOM 2389 O O . ASP A 1 309 ? -51.364 -6.042 30.878 1.00 49.76 309 ASP A O 1
ATOM 2394 N N . TYR A 1 310 ? -51.373 -4.221 32.216 1.00 37.16 310 TYR A N 1
ATOM 2395 C CA . TYR A 1 310 ? -52.347 -4.699 33.176 1.00 45.30 310 TYR A CA 1
ATOM 2396 C C . TYR A 1 310 ? -53.677 -4.050 32.802 1.00 42.87 310 TYR A C 1
ATOM 2397 O O . TYR A 1 310 ? -53.689 -2.902 32.345 1.00 46.25 310 TYR A O 1
ATOM 2406 N N . PRO A 1 311 ? -54.807 -4.803 32.835 1.00 45.03 311 PRO A N 1
ATOM 2407 C CA . PRO A 1 311 ? -56.113 -4.246 32.452 1.00 39.84 311 PRO A CA 1
ATOM 2408 C C . PRO A 1 311 ? -56.734 -3.199 33.383 1.00 36.21 311 PRO A C 1
ATOM 2409 O O . PRO A 1 311 ? -57.506 -2.349 32.912 1.00 33.69 311 PRO A O 1
ATOM 2413 N N . GLY A 1 312 ? -56.400 -3.298 34.682 1.00 29.48 312 GLY A N 1
ATOM 2414 C CA . GLY A 1 312 ? -56.879 -2.418 35.739 1.00 27.53 312 GLY A CA 1
ATOM 2415 C C . GLY A 1 312 ? -55.868 -1.332 36.105 1.00 25.74 312 GLY A C 1
ATOM 2416 O O . GLY A 1 312 ? -54.867 -1.191 35.446 1.00 26.33 312 GLY A O 1
ATOM 2417 N N . ILE A 1 313 ? -56.202 -0.515 37.097 1.00 23.62 313 ILE A N 1
ATOM 2418 C CA . ILE A 1 313 ? -55.301 0.501 37.624 1.00 22.71 313 ILE A CA 1
ATOM 2419 C C . ILE A 1 313 ? -55.571 0.533 39.110 1.00 24.64 313 ILE A C 1
ATOM 2420 O O . ILE A 1 313 ? -56.712 0.289 39.505 1.00 22.58 313 ILE A O 1
ATOM 2425 N N . GLY A 1 314 ? -54.552 0.842 39.925 1.00 18.76 314 GLY A N 1
ATOM 2426 C CA . GLY A 1 314 ? -54.813 0.969 41.340 1.00 19.35 314 GLY A CA 1
ATOM 2427 C C . GLY A 1 314 ? -55.881 2.020 41.642 1.00 18.65 314 GLY A C 1
ATOM 2428 O O . GLY A 1 314 ? -55.938 3.067 41.010 1.00 19.19 314 GLY A O 1
ATOM 2429 N N . PRO A 1 315 ? -56.731 1.808 42.664 1.00 19.25 315 PRO A N 1
ATOM 2430 C CA . PRO A 1 315 ? -57.822 2.744 42.959 1.00 20.01 315 PRO A CA 1
ATOM 2431 C C . PRO A 1 315 ? -57.342 4.164 43.253 1.00 20.93 315 PRO A C 1
ATOM 2432 O O . PRO A 1 315 ? -58.039 5.134 42.958 1.00 21.42 315 PRO A O 1
ATOM 2436 N N . MET A 1 316 ? -56.154 4.290 43.858 1.00 18.73 316 MET A N 1
ATOM 2437 C CA . MET A 1 316 ? -55.561 5.579 44.133 1.00 20.19 316 MET A CA 1
ATOM 2438 C C . MET A 1 316 ? -55.548 6.449 42.884 1.00 20.34 316 MET A C 1
ATOM 2439 O O . MET A 1 316 ? -55.854 7.635 42.962 1.00 20.19 316 MET A O 1
ATOM 2444 N N . HIS A 1 317 ? -55.125 5.876 41.746 1.00 18.55 317 HIS A N 1
ATOM 2445 C CA . HIS A 1 317 ? -54.873 6.662 40.550 1.00 19.14 317 HIS A CA 1
ATOM 2446 C C . HIS A 1 317 ? -56.172 6.919 39.791 1.00 19.06 317 HIS A C 1
ATOM 2447 O O . HIS A 1 317 ? -56.302 7.954 39.140 1.00 21.28 317 HIS A O 1
ATOM 2454 N N . ALA A 1 318 ? -57.105 5.953 39.824 1.00 20.48 318 ALA A N 1
ATOM 2455 C CA . ALA A 1 318 ? -58.443 6.209 39.317 1.00 21.28 318 ALA A CA 1
ATOM 2456 C C . ALA A 1 318 ? -58.984 7.488 39.960 1.00 20.43 318 ALA A C 1
ATOM 2457 O O . ALA A 1 318 ? -59.489 8.369 39.254 1.00 23.76 318 ALA A O 1
ATOM 2459 N N . ASN A 1 319 ? -58.852 7.598 41.289 1.00 22.32 319 ASN A N 1
ATOM 2460 C CA . ASN A 1 319 ? -59.357 8.736 42.064 1.00 21.26 319 ASN A CA 1
ATOM 2461 C C . ASN A 1 319 ? -58.581 9.988 41.669 1.00 24.00 319 ASN A C 1
ATOM 2462 O O . ASN A 1 319 ? -59.172 11.040 41.439 1.00 22.32 319 ASN A O 1
ATOM 2467 N N . LEU A 1 320 ? -57.241 9.911 41.591 1.00 20.54 320 LEU A N 1
ATOM 2468 C CA . LEU A 1 320 ? -56.463 11.092 41.273 1.00 21.16 320 LEU A CA 1
ATOM 2469 C C . LEU A 1 320 ? -56.878 11.671 39.919 1.00 21.78 320 LEU A C 1
ATOM 2470 O O . LEU A 1 320 ? -56.945 12.897 39.769 1.00 21.83 320 LEU A O 1
ATOM 2475 N N . ALA A 1 321 ? -57.099 10.803 38.937 1.00 19.39 321 ALA A N 1
ATOM 2476 C CA . ALA A 1 321 ? -57.474 11.205 37.598 1.00 22.10 321 ALA A CA 1
ATOM 2477 C C . ALA A 1 321 ? -58.885 11.805 37.599 1.00 22.60 321 ALA A C 1
ATOM 2478 O O . ALA A 1 321 ? -59.090 12.844 37.010 1.00 24.96 321 ALA A O 1
ATOM 2480 N N . LYS A 1 322 ? -59.834 11.157 38.261 1.00 26.89 322 LYS A N 1
ATOM 2481 C CA . LYS A 1 322 ? -61.203 11.653 38.241 1.00 27.67 322 LYS A CA 1
ATOM 2482 C C . LYS A 1 322 ? -61.268 13.066 38.817 1.00 26.31 322 LYS A C 1
ATOM 2483 O O . LYS A 1 322 ? -61.932 13.944 38.261 1.00 28.18 322 LYS A O 1
ATOM 2489 N N . GLN A 1 323 ? -60.570 13.269 39.938 1.00 25.45 323 GLN A N 1
ATOM 2490 C CA . GLN A 1 323 ? -60.624 14.519 40.683 1.00 27.79 323 GLN A CA 1
ATOM 2491 C C . GLN A 1 323 ? -59.727 15.560 40.026 1.00 25.67 323 GLN A C 1
ATOM 2492 O O . GLN A 1 323 ? -59.677 16.698 40.500 1.00 25.94 323 GLN A O 1
ATOM 2498 N N . LYS A 1 324 ? -58.991 15.157 38.976 1.00 26.17 324 LYS A N 1
ATOM 2499 C CA . LYS A 1 324 ? -58.073 16.020 38.243 1.00 27.07 324 LYS A CA 1
ATOM 2500 C C . LYS A 1 324 ? -56.893 16.448 39.120 1.00 24.56 324 LYS A C 1
ATOM 2501 O O . LYS A 1 324 ? -56.266 17.471 38.866 1.00 24.42 324 LYS A O 1
ATOM 2507 N N . ARG A 1 325 ? -56.560 15.662 40.150 1.00 26.15 325 ARG A N 1
ATOM 2508 C CA . ARG A 1 325 ? -55.389 15.946 40.968 1.00 24.35 325 ARG A CA 1
ATOM 2509 C C . ARG A 1 325 ? -54.109 15.573 40.200 1.00 23.85 325 ARG A C 1
ATOM 2510 O O . ARG A 1 325 ? -53.033 16.105 40.471 1.00 25.89 325 ARG A O 1
ATOM 2518 N N . ALA A 1 326 ? -54.231 14.626 39.268 1.00 22.21 326 ALA A N 1
ATOM 2519 C CA . ALA A 1 326 ? -53.130 14.224 38.410 1.00 21.09 326 ALA A CA 1
ATOM 2520 C C . ALA A 1 326 ? -53.549 14.343 36.956 1.00 21.64 326 ALA A C 1
ATOM 2521 O O . ALA A 1 326 ? -54.692 14.029 36.623 1.00 26.24 326 ALA A O 1
ATOM 2523 N N . GLN A 1 327 ? -52.609 14.765 36.104 1.00 18.87 327 GLN A N 1
ATOM 2524 C CA . GLN A 1 327 ? -52.750 14.658 34.663 1.00 21.45 327 GLN A CA 1
ATOM 2525 C C . GLN A 1 327 ? -52.345 13.252 34.240 1.00 23.43 327 GLN A C 1
ATOM 2526 O O . GLN A 1 327 ? -51.331 12.770 34.717 1.00 21.00 327 GLN A O 1
ATOM 2532 N N . VAL A 1 328 ? -53.095 12.625 33.320 1.00 20.62 328 VAL A N 1
ATOM 2533 C CA . VAL A 1 328 ? -52.736 11.298 32.869 1.00 21.94 328 VAL A CA 1
ATOM 2534 C C . VAL A 1 328 ? -52.503 11.339 31.374 1.00 20.92 328 VAL A C 1
ATOM 2535 O O . VAL A 1 328 ? -53.326 11.885 30.618 1.00 22.85 328 VAL A O 1
ATOM 2539 N N . LEU A 1 329 ? -51.384 10.749 30.946 1.00 17.55 329 LEU A N 1
ATOM 2540 C CA . LEU A 1 329 ? -51.068 10.677 29.536 1.00 17.82 329 LEU A CA 1
ATOM 2541 C C . LEU A 1 329 ? -51.010 9.214 29.091 1.00 19.55 329 LEU A C 1
ATOM 2542 O O . LEU A 1 329 ? -50.390 8.394 29.750 1.00 19.02 329 LEU A O 1
ATOM 2547 N N . ALA A 1 330 ? -51.564 8.918 27.903 1.00 16.46 330 ALA A N 1
ATOM 2548 C CA . ALA A 1 330 ? -51.418 7.601 27.324 1.00 16.70 330 ALA A CA 1
ATOM 2549 C C . ALA A 1 330 ? -50.298 7.654 26.296 1.00 18.94 330 ALA A C 1
ATOM 2550 O O . ALA A 1 330 ? -50.449 8.238 25.230 1.00 21.78 330 ALA A O 1
ATOM 2552 N N . ILE A 1 331 ? -49.144 7.092 26.673 1.00 17.59 331 ILE A N 1
ATOM 2553 C CA . ILE A 1 331 ? -47.911 7.166 25.908 1.00 16.49 331 ILE A CA 1
ATOM 2554 C C . ILE A 1 331 ? -47.813 5.923 25.037 1.00 16.61 331 ILE A C 1
ATOM 2555 O O . ILE A 1 331 ? -47.922 4.811 25.523 1.00 15.93 331 ILE A O 1
ATOM 2560 N N . ASN A 1 332 ? -47.572 6.107 23.743 1.00 15.67 332 ASN A N 1
ATOM 2561 C CA . ASN A 1 332 ? -47.594 4.968 22.842 1.00 17.59 332 ASN A CA 1
ATOM 2562 C C . ASN A 1 332 ? -46.227 4.260 22.799 1.00 14.91 332 ASN A C 1
ATOM 2563 O O . ASN A 1 332 ? -45.187 4.799 23.175 1.00 16.75 332 ASN A O 1
ATOM 2568 N N . ASP A 1 333 ? -46.221 3.038 22.276 1.00 16.22 333 ASP A N 1
ATOM 2569 C CA . ASP A 1 333 ? -44.999 2.260 22.162 1.00 16.97 333 ASP A CA 1
ATOM 2570 C C . ASP A 1 333 ? -43.857 3.044 21.516 1.00 17.34 333 ASP A C 1
ATOM 2571 O O . ASP A 1 333 ? -42.716 3.041 21.996 1.00 14.39 333 ASP A O 1
ATOM 2576 N N . ASP A 1 334 ? -44.117 3.643 20.343 1.00 18.97 334 ASP A N 1
ATOM 2577 C CA . ASP A 1 334 ? -43.069 4.370 19.627 1.00 18.09 334 ASP A CA 1
ATOM 2578 C C . ASP A 1 334 ? -42.518 5.550 20.440 1.00 16.71 334 ASP A C 1
ATOM 2579 O O . ASP A 1 334 ? -41.292 5.780 20.459 1.00 16.26 334 ASP A O 1
ATOM 2584 N N . GLU A 1 335 ? -43.400 6.268 21.150 1.00 15.86 335 GLU A N 1
ATOM 2585 C CA . GLU A 1 335 ? -42.985 7.364 22.024 1.00 16.57 335 GLU A CA 1
ATOM 2586 C C . GLU A 1 335 ? -42.090 6.847 23.164 1.00 16.38 335 GLU A C 1
ATOM 2587 O O . GLU A 1 335 ? -41.076 7.493 23.455 1.00 16.42 335 GLU A O 1
ATOM 2593 N N . ALA A 1 336 ? -42.455 5.719 23.798 1.00 16.35 336 ALA A N 1
ATOM 2594 C CA . ALA A 1 336 ? -41.646 5.124 24.854 1.00 15.64 336 ALA A CA 1
ATOM 2595 C C . ALA A 1 336 ? -40.281 4.688 24.344 1.00 14.72 336 ALA A C 1
ATOM 2596 O O . ALA A 1 336 ? -39.277 5.054 24.930 1.00 14.84 336 ALA A O 1
ATOM 2598 N N . LEU A 1 337 ? -40.231 3.995 23.192 1.00 15.53 337 LEU A N 1
ATOM 2599 C CA . LEU A 1 337 ? -38.963 3.592 22.593 1.00 14.85 337 LEU A CA 1
ATOM 2600 C C . LEU A 1 337 ? -38.090 4.802 22.279 1.00 16.33 337 LEU A C 1
ATOM 2601 O O . LEU A 1 337 ? -36.876 4.786 22.531 1.00 16.74 337 LEU A O 1
ATOM 2606 N N . ASN A 1 338 ? -38.677 5.838 21.651 1.00 16.84 338 ASN A N 1
ATOM 2607 C CA . ASN A 1 338 ? -37.915 7.028 21.355 1.00 18.21 338 ASN A CA 1
ATOM 2608 C C . ASN A 1 338 ? -37.299 7.626 22.624 1.00 16.45 338 ASN A C 1
ATOM 2609 O O . ASN A 1 338 ? -36.140 8.039 22.601 1.00 16.80 338 ASN A O 1
ATOM 2614 N N . ALA A 1 339 ? -38.078 7.690 23.710 1.00 15.89 339 ALA A N 1
ATOM 2615 C CA . ALA A 1 339 ? -37.591 8.259 24.963 1.00 16.50 339 ALA A CA 1
ATOM 2616 C C . ALA A 1 339 ? -36.467 7.417 25.575 1.00 15.57 339 ALA A C 1
ATOM 2617 O O . ALA A 1 339 ? -35.547 7.978 26.198 1.00 17.25 339 ALA A O 1
ATOM 2619 N N . ALA A 1 340 ? -36.564 6.092 25.432 1.00 16.54 340 ALA A N 1
ATOM 2620 C CA . ALA A 1 340 ? -35.533 5.206 25.974 1.00 15.78 340 ALA A CA 1
ATOM 2621 C C . ALA A 1 340 ? -34.224 5.446 25.239 1.00 15.20 340 ALA A C 1
ATOM 2622 O O . ALA A 1 340 ? -33.161 5.539 25.841 1.00 15.92 340 ALA A O 1
ATOM 2624 N N . PHE A 1 341 ? -34.272 5.519 23.900 1.00 16.35 341 PHE A N 1
ATOM 2625 C CA . PHE A 1 341 ? -33.059 5.764 23.140 1.00 15.44 341 PHE A CA 1
ATOM 2626 C C . PHE A 1 341 ? -32.481 7.144 23.466 1.00 17.48 341 PHE A C 1
ATOM 2627 O O . PHE A 1 341 ? -31.256 7.312 23.512 1.00 16.15 341 PHE A O 1
ATOM 2635 N N . GLU A 1 342 ? -33.355 8.127 23.723 1.00 18.01 342 GLU A N 1
ATOM 2636 C CA . GLU A 1 342 ? -32.928 9.482 24.020 1.00 19.25 342 GLU A CA 1
ATOM 2637 C C . GLU A 1 342 ? -32.206 9.511 25.367 1.00 17.52 342 GLU A C 1
ATOM 2638 O O . GLU A 1 342 ? -31.146 10.108 25.504 1.00 18.34 342 GLU A O 1
ATOM 2644 N N . LEU A 1 343 ? -32.754 8.842 26.383 1.00 17.42 343 LEU A N 1
ATOM 2645 C CA . LEU A 1 343 ? -32.081 8.895 27.676 1.00 17.08 343 LEU A CA 1
ATOM 2646 C C . LEU A 1 343 ? -30.710 8.218 27.584 1.00 16.79 343 LEU A C 1
ATOM 2647 O O . LEU A 1 343 ? -29.726 8.666 28.196 1.00 17.16 343 LEU A O 1
ATOM 2652 N N . THR A 1 344 ? -30.660 7.110 26.842 1.00 17.20 344 THR A N 1
ATOM 2653 C CA . THR A 1 344 ? -29.422 6.374 26.663 1.00 17.19 344 THR A CA 1
ATOM 2654 C C . THR A 1 344 ? -28.361 7.298 26.065 1.00 17.60 344 THR A C 1
ATOM 2655 O O . THR A 1 344 ? -27.224 7.378 26.563 1.00 16.46 344 THR A O 1
ATOM 2659 N N . ARG A 1 345 ? -28.739 7.994 24.987 1.00 18.38 345 ARG A N 1
ATOM 2660 C CA . ARG A 1 345 ? -27.793 8.871 24.291 1.00 19.98 345 ARG A CA 1
ATOM 2661 C C . ARG A 1 345 ? -27.393 10.110 25.107 1.00 19.50 345 ARG A C 1
ATOM 2662 O O . ARG A 1 345 ? -26.225 10.535 25.083 1.00 17.87 345 ARG A O 1
ATOM 2670 N N . LEU A 1 346 ? -28.335 10.687 25.858 1.00 20.28 346 LEU A N 1
ATOM 2671 C CA . LEU A 1 346 ? -28.120 11.951 26.535 1.00 19.39 346 LEU A CA 1
ATOM 2672 C C . LEU A 1 346 ? -27.499 11.777 27.919 1.00 17.62 346 LEU A C 1
ATOM 2673 O O . LEU A 1 346 ? -26.692 12.589 28.327 1.00 20.65 346 LEU A O 1
ATOM 2678 N N . GLU A 1 347 ? -27.815 10.703 28.630 1.00 19.23 347 GLU A N 1
ATOM 2679 C CA . GLU A 1 347 ? -27.324 10.600 30.004 1.00 16.63 347 GLU A CA 1
ATOM 2680 C C . GLU A 1 347 ? -26.581 9.300 30.285 1.00 16.35 347 GLU A C 1
ATOM 2681 O O . GLU A 1 347 ? -26.117 9.116 31.404 1.00 17.72 347 GLU A O 1
ATOM 2687 N N . GLY A 1 348 ? -26.481 8.411 29.279 1.00 15.59 348 GLY A N 1
ATOM 2688 C CA . GLY A 1 348 ? -25.813 7.139 29.506 1.00 16.38 348 GLY A CA 1
ATOM 2689 C C . GLY A 1 348 ? -26.583 6.212 30.456 1.00 16.42 348 GLY A C 1
ATOM 2690 O O . GLY A 1 348 ? -25.982 5.348 31.062 1.00 15.98 348 GLY A O 1
ATOM 2691 N N . ILE A 1 349 ? -27.905 6.385 30.540 1.00 15.54 349 ILE A N 1
ATOM 2692 C CA . ILE A 1 349 ? -28.763 5.535 31.348 1.00 16.73 349 ILE A CA 1
ATOM 2693 C C . ILE A 1 349 ? -29.747 4.810 30.431 1.00 16.22 349 ILE A C 1
ATOM 2694 O O . ILE A 1 349 ? -30.557 5.451 29.746 1.00 16.45 349 ILE A O 1
ATOM 2699 N N . ILE A 1 350 ? -29.736 3.467 30.466 1.00 15.55 350 ILE A N 1
ATOM 2700 C CA . ILE A 1 350 ? -30.655 2.701 29.659 1.00 15.24 350 ILE A CA 1
ATOM 2701 C C . ILE A 1 350 ? -31.845 2.409 30.556 1.00 15.05 350 ILE A C 1
ATOM 2702 O O . ILE A 1 350 ? -31.674 1.645 31.508 1.00 13.73 350 ILE A O 1
ATOM 2707 N N . PRO A 1 351 ? -33.016 3.042 30.345 1.00 14.58 351 PRO A N 1
ATOM 2708 C CA . PRO A 1 351 ? -34.170 2.849 31.224 1.00 13.26 351 PRO A CA 1
ATOM 2709 C C . PRO A 1 351 ? -34.944 1.600 30.885 1.00 13.75 351 PRO A C 1
ATOM 2710 O O . PRO A 1 351 ? -34.922 1.103 29.756 1.00 14.29 351 PRO A O 1
ATOM 2714 N N . ALA A 1 352 ? -35.680 1.105 31.889 1.00 13.27 352 ALA A N 1
ATOM 2715 C CA . ALA A 1 352 ? -36.725 0.125 31.671 1.00 13.57 352 ALA A CA 1
ATOM 2716 C C . ALA A 1 352 ? -37.755 0.701 30.685 1.00 13.87 352 ALA A C 1
ATOM 2717 O O . ALA A 1 352 ? -38.012 1.919 30.693 1.00 14.61 352 ALA A O 1
ATOM 2719 N N . LEU A 1 353 ? -38.344 -0.187 29.887 1.00 15.10 353 LEU A N 1
ATOM 2720 C CA . LEU A 1 353 ? -39.401 0.230 28.963 1.00 16.64 353 LEU A CA 1
ATOM 2721 C C . LEU A 1 353 ? -40.584 0.857 29.687 1.00 16.31 353 LEU A C 1
ATOM 2722 O O . LEU A 1 353 ? -41.212 1.780 29.134 1.00 15.01 353 LEU A O 1
ATOM 2727 N N . GLU A 1 354 ? -40.883 0.395 30.907 1.00 15.94 354 GLU A N 1
ATOM 2728 C CA . GLU A 1 354 ? -41.944 0.999 31.697 1.00 15.17 354 GLU A CA 1
ATOM 2729 C C . GLU A 1 354 ? -41.592 2.476 31.916 1.00 15.05 354 GLU A C 1
ATOM 2730 O O . GLU A 1 354 ? -42.357 3.404 31.592 1.00 14.75 354 GLU A O 1
ATOM 2736 N N . SER A 1 355 ? -40.393 2.695 32.484 1.00 13.94 355 SER A N 1
ATOM 2737 C CA . SER A 1 355 ? -39.929 4.020 32.855 1.00 14.76 355 SER A CA 1
ATOM 2738 C C . SER A 1 355 ? -39.883 4.943 31.627 1.00 13.94 355 SER A C 1
ATOM 2739 O O . SER A 1 355 ? -40.057 6.167 31.695 1.00 16.07 355 SER A O 1
ATOM 2742 N N . ALA A 1 356 ? -39.591 4.348 30.472 1.00 14.83 356 ALA A N 1
ATOM 2743 C CA . ALA A 1 356 ? -39.493 5.086 29.234 1.00 15.13 356 ALA A CA 1
ATOM 2744 C C . ALA A 1 356 ? -40.822 5.758 28.872 1.00 13.04 356 ALA A C 1
ATOM 2745 O O . ALA A 1 356 ? -40.781 6.791 28.208 1.00 15.88 356 ALA A O 1
ATOM 2747 N N . HIS A 1 357 ? -41.945 5.203 29.299 1.00 14.96 357 HIS A N 1
ATOM 2748 C CA . HIS A 1 357 ? -43.241 5.871 29.146 1.00 13.52 357 HIS A CA 1
ATOM 2749 C C . HIS A 1 357 ? -43.248 7.196 29.907 1.00 15.58 357 HIS A C 1
ATOM 2750 O O . HIS A 1 357 ? -43.754 8.211 29.403 1.00 16.07 357 HIS A O 1
ATOM 2757 N N . ALA A 1 358 ? -42.692 7.212 31.132 1.00 14.98 358 ALA A N 1
ATOM 2758 C CA . ALA A 1 358 ? -42.614 8.436 31.905 1.00 15.78 358 ALA A CA 1
ATOM 2759 C C . ALA A 1 358 ? -41.697 9.436 31.221 1.00 15.61 358 ALA A C 1
ATOM 2760 O O . ALA A 1 358 ? -42.070 10.594 31.070 1.00 14.79 358 ALA A O 1
ATOM 2762 N N . LEU A 1 359 ? -40.549 8.979 30.732 1.00 14.33 359 LEU A N 1
ATOM 2763 C CA . LEU A 1 359 ? -39.624 9.863 30.011 1.00 15.35 359 LEU A CA 1
ATOM 2764 C C . LEU A 1 359 ? -40.284 10.512 28.792 1.00 15.13 359 LEU A C 1
ATOM 2765 O O . LEU A 1 359 ? -40.045 11.694 28.525 1.00 16.26 359 LEU A O 1
ATOM 2770 N N . ALA A 1 360 ? -41.146 9.770 28.116 1.00 16.27 360 ALA A N 1
ATOM 2771 C CA . ALA A 1 360 ? -41.788 10.283 26.913 1.00 16.15 360 ALA A CA 1
ATOM 2772 C C . ALA A 1 360 ? -42.739 11.429 27.253 1.00 17.36 360 ALA A C 1
ATOM 2773 O O . ALA A 1 360 ? -43.003 12.280 26.393 1.00 18.18 360 ALA A O 1
ATOM 2775 N N . ALA A 1 361 ? -43.266 11.432 28.476 1.00 15.96 361 ALA A N 1
ATOM 2776 C CA . ALA A 1 361 ? -44.151 12.493 28.931 1.00 18.69 361 ALA A CA 1
ATOM 2777 C C . ALA A 1 361 ? -43.475 13.866 28.865 1.00 19.78 361 ALA A C 1
ATOM 2778 O O . ALA A 1 361 ? -44.175 14.876 28.820 1.00 21.39 361 ALA A O 1
ATOM 2780 N N . LEU A 1 362 ? -42.139 13.924 28.987 1.00 20.39 362 LEU A N 1
ATOM 2781 C CA . LEU A 1 362 ? -41.410 15.192 28.965 1.00 20.42 362 LEU A CA 1
ATOM 2782 C C . LEU A 1 362 ? -41.687 15.957 27.661 1.00 21.99 362 LEU A C 1
ATOM 2783 O O . LEU A 1 362 ? -41.578 17.181 27.617 1.00 23.09 362 LEU A O 1
ATOM 2788 N N . GLU A 1 363 ? -41.939 15.245 26.561 1.00 20.99 363 GLU A N 1
ATOM 2789 C CA . GLU A 1 363 ? -42.172 15.889 25.269 1.00 21.56 363 GLU A CA 1
ATOM 2790 C C . GLU A 1 363 ? -43.548 16.568 25.232 1.00 23.01 363 GLU A C 1
ATOM 2791 O O . GLU A 1 363 ? -43.806 17.316 24.282 1.00 24.22 363 GLU A O 1
ATOM 2797 N N . LYS A 1 364 ? -44.416 16.304 26.217 1.00 23.12 364 LYS A N 1
ATOM 2798 C CA . LYS A 1 364 ? -45.841 16.602 26.095 1.00 27.16 364 LYS A CA 1
ATOM 2799 C C . LYS A 1 364 ? -46.269 17.776 26.971 1.00 27.71 364 LYS A C 1
ATOM 2800 O O . LYS A 1 364 ? -47.440 18.145 26.956 1.00 25.10 364 LYS A O 1
ATOM 2806 N N . VAL A 1 365 ? -45.349 18.302 27.776 1.00 28.57 365 VAL A N 1
ATOM 2807 C CA . VAL A 1 365 ? -45.663 19.293 28.793 1.00 28.79 365 VAL A CA 1
ATOM 2808 C C . VAL A 1 365 ? -44.792 20.512 28.532 1.00 30.63 365 VAL A C 1
ATOM 2809 O O . VAL A 1 365 ? -43.593 20.363 28.312 1.00 31.42 365 VAL A O 1
ATOM 2813 N N . LYS A 1 366 ? -45.385 21.716 28.555 1.00 28.78 366 LYS A N 1
ATOM 2814 C CA . LYS A 1 366 ? -44.609 22.936 28.350 1.00 30.86 366 LYS A CA 1
ATOM 2815 C C . LYS A 1 366 ? -44.064 23.404 29.689 1.00 29.71 366 LYS A C 1
ATOM 2816 O O . LYS A 1 366 ? -44.798 23.934 30.522 1.00 31.70 366 LYS A O 1
ATOM 2822 N N . PHE A 1 367 ? -42.786 23.121 29.923 1.00 27.83 367 PHE A N 1
ATOM 2823 C CA . PHE A 1 367 ? -42.185 23.441 31.200 1.00 27.97 367 PHE A CA 1
ATOM 2824 C C . PHE A 1 367 ? -41.712 24.889 31.193 1.00 26.71 367 PHE A C 1
ATOM 2825 O O . PHE A 1 367 ? -41.364 25.404 30.138 1.00 29.02 367 PHE A O 1
ATOM 2833 N N . LYS A 1 368 ? -41.678 25.482 32.387 1.00 28.79 368 LYS A N 1
ATOM 2834 C CA . LYS A 1 368 ? -41.100 26.799 32.613 1.00 29.11 368 LYS A CA 1
ATOM 2835 C C . LYS A 1 368 ? -39.630 26.672 33.019 1.00 30.61 368 LYS A C 1
ATOM 2836 O O . LYS A 1 368 ? -39.234 25.693 33.667 1.00 25.44 368 LYS A O 1
ATOM 2842 N N . PRO A 1 369 ? -38.793 27.696 32.743 1.00 25.86 369 PRO A N 1
ATOM 2843 C CA . PRO A 1 369 ? -37.354 27.575 32.953 1.00 28.45 369 PRO A CA 1
ATOM 2844 C C . PRO A 1 369 ? -36.997 27.311 34.416 1.00 26.68 369 PRO A C 1
ATOM 2845 O O . PRO A 1 369 ? -36.010 26.642 34.658 1.00 30.62 369 PRO A O 1
ATOM 2849 N N . GLU A 1 370 ? -37.799 27.767 35.380 1.00 26.72 370 GLU A N 1
ATOM 2850 C CA . GLU A 1 370 ? -37.469 27.535 36.791 1.00 28.92 370 GLU A CA 1
ATOM 2851 C C . GLU A 1 370 ? -38.175 26.305 37.367 1.00 26.05 370 GLU A C 1
ATOM 2852 O O . GLU A 1 370 ? -38.100 26.023 38.580 1.00 23.36 370 GLU A O 1
ATOM 2858 N N . ASP A 1 371 ? -38.883 25.569 36.501 1.00 24.10 371 ASP A N 1
ATOM 2859 C CA . ASP A 1 371 ? -39.596 24.390 36.964 1.00 22.38 371 ASP A CA 1
ATOM 2860 C C . ASP A 1 371 ? -38.560 23.361 37.398 1.00 20.86 371 ASP A C 1
ATOM 2861 O O . ASP A 1 371 ? -37.554 23.179 36.712 1.00 20.56 371 ASP A O 1
ATOM 2866 N N . VAL A 1 372 ? -38.872 22.709 38.519 1.00 19.91 372 VAL A N 1
ATOM 2867 C CA . VAL A 1 372 ? -38.131 21.567 39.034 1.00 19.03 372 VAL A CA 1
ATOM 2868 C C . VAL A 1 372 ? -39.034 20.347 38.854 1.00 16.35 372 VAL A C 1
ATOM 2869 O O . VAL A 1 372 ? -40.136 20.259 39.422 1.00 17.79 372 VAL A O 1
ATOM 2873 N N . VAL A 1 373 ? -38.532 19.404 38.069 1.00 18.84 373 VAL A N 1
ATOM 2874 C CA . VAL A 1 373 ? -39.230 18.186 37.726 1.00 16.76 373 VAL A CA 1
ATOM 2875 C C . VAL A 1 373 ? -38.471 17.027 38.372 1.00 14.09 373 VAL A C 1
ATOM 2876 O O . VAL A 1 373 ? -37.249 16.972 38.297 1.00 16.85 373 VAL A O 1
ATOM 2880 N N . VAL A 1 374 ? -39.203 16.169 39.043 1.00 13.96 374 VAL A N 1
ATOM 2881 C CA . VAL A 1 374 ? -38.654 14.902 39.504 1.00 15.09 374 VAL A CA 1
ATOM 2882 C C . VAL A 1 374 ? -39.420 13.804 38.780 1.00 15.61 374 VAL A C 1
ATOM 2883 O O . VAL A 1 374 ? -40.640 13.671 38.927 1.00 17.18 374 VAL A O 1
ATOM 2887 N N . LEU A 1 375 ? -38.673 12.993 38.017 1.00 14.01 375 LEU A N 1
ATOM 2888 C CA . LEU A 1 375 ? -39.194 11.847 37.310 1.00 13.36 375 LEU A CA 1
ATOM 2889 C C . LEU A 1 375 ? -38.574 10.587 37.895 1.00 13.79 375 LEU A C 1
ATOM 2890 O O . LEU A 1 375 ? -37.344 10.490 38.014 1.00 14.30 375 LEU A O 1
ATOM 2895 N N . THR A 1 376 ? -39.437 9.629 38.179 1.00 13.64 376 THR A N 1
ATOM 2896 C CA . THR A 1 376 ? -39.017 8.359 38.770 1.00 13.49 376 THR A CA 1
ATOM 2897 C C . THR A 1 376 ? -38.581 7.415 37.655 1.00 14.16 376 THR A C 1
ATOM 2898 O O . THR A 1 376 ? -39.373 7.032 36.806 1.00 13.38 376 THR A O 1
ATOM 2902 N N . LEU A 1 377 ? -37.283 7.083 37.647 1.00 14.38 377 LEU A N 1
ATOM 2903 C CA . LEU A 1 377 ? -36.737 6.082 36.755 1.00 16.74 377 LEU A CA 1
ATOM 2904 C C . LEU A 1 377 ? -36.932 4.762 37.471 1.00 15.99 377 LEU A C 1
ATOM 2905 O O . LEU A 1 377 ? -36.068 4.365 38.278 1.00 14.21 377 LEU A O 1
ATOM 2910 N N . SER A 1 378 ? -38.105 4.161 37.253 1.00 13.82 378 SER A N 1
ATOM 2911 C CA . SER A 1 378 ? -38.575 3.026 38.017 1.00 13.08 378 SER A CA 1
ATOM 2912 C C . SER A 1 378 ? -37.667 1.816 37.851 1.00 14.62 378 SER A C 1
ATOM 2913 O O . SER A 1 378 ? -37.541 1.004 38.757 1.00 12.38 378 SER A O 1
ATOM 2916 N N . GLY A 1 379 ? -36.994 1.683 36.709 1.00 13.22 379 GLY A N 1
ATOM 2917 C CA . GLY A 1 379 ? -36.184 0.499 36.511 1.00 13.27 379 GLY A CA 1
ATOM 2918 C C . GLY A 1 379 ? -35.095 0.723 35.487 1.00 12.33 379 GLY A C 1
ATOM 2919 O O . GLY A 1 379 ? -35.116 1.685 34.721 1.00 13.20 379 GLY A O 1
ATOM 2920 N N . ARG A 1 380 ? -34.129 -0.192 35.496 1.00 13.98 380 ARG A N 1
ATOM 2921 C CA . ARG A 1 380 ? -33.128 -0.191 34.439 1.00 12.96 380 ARG A CA 1
ATOM 2922 C C . ARG A 1 380 ? -33.562 -1.131 33.316 1.00 13.14 380 ARG A C 1
ATOM 2923 O O . ARG A 1 380 ? -34.429 -1.975 33.479 1.00 14.40 380 ARG A O 1
ATOM 2931 N N . GLY A 1 381 ? -32.911 -0.930 32.160 1.00 13.67 381 GLY A N 1
ATOM 2932 C CA . GLY A 1 381 ? -33.336 -1.485 30.885 1.00 14.23 381 GLY A CA 1
ATOM 2933 C C . GLY A 1 381 ? -32.566 -2.728 30.450 1.00 16.34 381 GLY A C 1
ATOM 2934 O O . GLY A 1 381 ? -32.813 -3.231 29.367 1.00 15.67 381 GLY A O 1
ATOM 2935 N N . ASP A 1 382 ? -31.677 -3.285 31.292 1.00 15.87 382 ASP A N 1
ATOM 2936 C CA . ASP A 1 382 ? -31.021 -4.536 30.914 1.00 19.22 382 ASP A CA 1
ATOM 2937 C C . ASP A 1 382 ? -32.023 -5.608 30.479 1.00 18.89 382 ASP A C 1
ATOM 2938 O O . ASP A 1 382 ? -31.799 -6.311 29.480 1.00 18.37 382 ASP A O 1
ATOM 2943 N N . LYS A 1 383 ? -33.110 -5.773 31.235 1.00 15.79 383 LYS A N 1
ATOM 2944 C CA . LYS A 1 383 ? -34.122 -6.778 30.961 1.00 18.48 383 LYS A CA 1
ATOM 2945 C C . LYS A 1 383 ? -34.807 -6.556 29.612 1.00 19.51 383 LYS A C 1
ATOM 2946 O O . LYS A 1 383 ? -35.452 -7.462 29.129 1.00 19.78 383 LYS A O 1
ATOM 2952 N N . ASP A 1 384 ? -34.712 -5.332 29.068 1.00 18.92 384 ASP A N 1
ATOM 2953 C CA . ASP A 1 384 ? -35.421 -4.944 27.846 1.00 18.81 384 ASP A CA 1
ATOM 2954 C C . ASP A 1 384 ? -34.499 -4.932 26.633 1.00 20.99 384 ASP A C 1
ATOM 2955 O O . ASP A 1 384 ? -34.930 -4.545 25.532 1.00 20.33 384 ASP A O 1
ATOM 2960 N N . MET A 1 385 ? -33.257 -5.416 26.783 1.00 18.97 385 MET A N 1
ATOM 2961 C CA . MET A 1 385 ? -32.275 -5.195 25.731 1.00 17.92 385 MET A CA 1
ATOM 2962 C C . MET A 1 385 ? -32.648 -5.928 24.436 1.00 19.34 385 MET A C 1
ATOM 2963 O O . MET A 1 385 ? -32.346 -5.403 23.360 1.00 22.14 385 MET A O 1
ATOM 2968 N N . GLU A 1 386 ? -33.332 -7.060 24.532 1.00 19.83 386 GLU A N 1
ATOM 2969 C CA . GLU A 1 386 ? -33.694 -7.775 23.317 1.00 23.64 386 GLU A CA 1
ATOM 2970 C C . GLU A 1 386 ? -34.710 -6.926 22.547 1.00 21.50 386 GLU A C 1
ATOM 2971 O O . GLU A 1 386 ? -34.574 -6.784 21.318 1.00 20.93 386 GLU A O 1
ATOM 2977 N N . THR A 1 387 ? -35.657 -6.328 23.278 1.00 18.88 387 THR A N 1
ATOM 2978 C CA . THR A 1 387 ? -36.613 -5.414 22.661 1.00 18.75 387 THR A CA 1
ATOM 2979 C C . THR A 1 387 ? -35.870 -4.215 22.048 1.00 16.85 387 THR A C 1
ATOM 2980 O O . THR A 1 387 ? -36.096 -3.798 20.891 1.00 16.24 387 THR A O 1
ATOM 2984 N N . TYR A 1 388 ? -34.925 -3.624 22.789 1.00 18.27 388 TYR A N 1
ATOM 2985 C CA . TYR A 1 388 ? -34.199 -2.459 22.275 1.00 17.15 388 TYR A CA 1
ATOM 2986 C C . TYR A 1 388 ? -33.420 -2.814 20.998 1.00 19.24 388 TYR A C 1
ATOM 2987 O O . TYR A 1 388 ? -33.396 -2.027 20.047 1.00 18.90 388 TYR A O 1
ATOM 2996 N N . LEU A 1 389 ? -32.815 -4.009 20.940 1.00 19.38 389 LEU A N 1
ATOM 2997 C CA . LEU A 1 389 ? -32.044 -4.391 19.746 1.00 20.05 389 LEU A CA 1
ATOM 2998 C C . LEU A 1 389 ? -32.970 -4.609 18.549 1.00 20.48 389 LEU A C 1
ATOM 2999 O O . LEU A 1 389 ? -32.640 -4.257 17.417 1.00 20.37 389 LEU A O 1
ATOM 3004 N N . LYS A 1 390 ? -34.150 -5.172 18.809 1.00 19.67 390 LYS A N 1
ATOM 3005 C CA . LYS A 1 390 ? -35.117 -5.460 17.760 1.00 20.72 390 LYS A CA 1
ATOM 3006 C C . LYS A 1 390 ? -35.718 -4.166 17.209 1.00 21.65 390 LYS A C 1
ATOM 3007 O O . LYS A 1 390 ? -35.926 -4.048 16.008 1.00 21.63 390 LYS A O 1
ATOM 3013 N N . TYR A 1 391 ? -35.985 -3.182 18.075 1.00 20.13 391 TYR A N 1
ATOM 3014 C CA . TYR A 1 391 ? -36.679 -1.960 17.679 1.00 21.44 391 TYR A CA 1
ATOM 3015 C C . TYR A 1 391 ? -35.727 -0.828 17.299 1.00 21.51 391 TYR A C 1
ATOM 3016 O O . TYR A 1 391 ? -36.203 0.151 16.721 1.00 26.04 391 TYR A O 1
ATOM 3025 N N . LYS A 1 392 ? -34.421 -0.935 17.575 1.00 19.59 392 LYS A N 1
ATOM 3026 C CA . LYS A 1 392 ? -33.447 0.107 17.259 1.00 22.75 392 LYS A CA 1
ATOM 3027 C C . LYS A 1 392 ? -33.413 0.396 15.748 1.00 26.01 392 LYS A C 1
ATOM 3028 O O . LYS A 1 392 ? -33.626 -0.497 14.914 1.00 24.10 392 LYS A O 1
ATOM 3034 N N . LYS A 1 393 ? -33.188 1.687 15.457 1.00 31.91 393 LYS A N 1
ATOM 3035 C CA . LYS A 1 393 ? -32.698 2.226 14.195 1.00 36.91 393 LYS A CA 1
ATOM 3036 C C . LYS A 1 393 ? -33.878 2.334 13.218 1.00 38.80 393 LYS A C 1
ATOM 3037 O O . LYS A 1 393 ? -34.452 3.460 13.198 1.00 38.38 393 LYS A O 1
ATOM 3043 N N . THR B 1 3 ? 1.331 -32.473 -0.944 1.00 38.72 3 THR D N 1
ATOM 3044 C CA . THR B 1 3 ? 2.596 -32.178 -0.218 1.00 36.08 3 THR D CA 1
ATOM 3045 C C . THR B 1 3 ? 2.539 -32.785 1.188 1.00 30.94 3 THR D C 1
ATOM 3046 O O . THR B 1 3 ? 3.498 -33.450 1.535 1.00 29.66 3 THR D O 1
ATOM 3050 N N . TYR B 1 4 ? 1.461 -32.603 1.988 1.00 27.25 4 TYR D N 1
ATOM 3051 C CA . TYR B 1 4 ? 1.303 -33.420 3.192 1.00 25.09 4 TYR D CA 1
ATOM 3052 C C . TYR B 1 4 ? 0.746 -34.805 2.858 1.00 26.12 4 TYR D C 1
ATOM 3053 O O . TYR B 1 4 ? 0.724 -35.690 3.737 1.00 22.09 4 TYR D O 1
ATOM 3062 N N . ASN B 1 5 ? 0.268 -34.986 1.615 1.00 24.76 5 ASN D N 1
ATOM 3063 C CA . ASN B 1 5 ? 0.037 -36.327 1.099 1.00 24.63 5 ASN D CA 1
ATOM 3064 C C . ASN B 1 5 ? 1.380 -36.950 0.731 1.00 26.66 5 ASN D C 1
ATOM 3065 O O . ASN B 1 5 ? 2.430 -36.322 0.862 1.00 25.63 5 ASN D O 1
ATOM 3070 N N . VAL B 1 6 ? 1.345 -38.204 0.312 1.00 25.31 6 VAL D N 1
ATOM 3071 C CA . VAL B 1 6 ? 2.565 -38.961 0.110 1.00 28.45 6 VAL D CA 1
ATOM 3072 C C . VAL B 1 6 ? 3.354 -38.345 -1.047 1.00 31.34 6 VAL D C 1
ATOM 3073 O O . VAL B 1 6 ? 2.772 -37.853 -2.025 1.00 26.84 6 VAL D O 1
ATOM 3077 N N . ASP B 1 7 ? 4.694 -38.386 -0.919 1.00 29.63 7 ASP D N 1
ATOM 3078 C CA . ASP B 1 7 ? 5.581 -37.952 -1.987 1.00 29.62 7 ASP D CA 1
ATOM 3079 C C . ASP B 1 7 ? 5.807 -39.083 -2.987 1.00 29.65 7 ASP D C 1
ATOM 3080 O O . ASP B 1 7 ? 5.405 -40.229 -2.788 1.00 26.82 7 ASP D O 1
ATOM 3085 N N . GLU B 1 8 ? 6.463 -38.723 -4.105 1.00 31.46 8 GLU D N 1
ATOM 3086 C CA . GLU B 1 8 ? 6.695 -39.658 -5.194 1.00 33.73 8 GLU D CA 1
ATOM 3087 C C . GLU B 1 8 ? 7.427 -40.904 -4.702 1.00 34.30 8 GLU D C 1
ATOM 3088 O O . GLU B 1 8 ? 7.382 -41.947 -5.354 1.00 37.76 8 GLU D O 1
ATOM 3094 N N . ASN B 1 9 ? 8.133 -40.805 -3.565 1.00 37.97 9 ASN D N 1
ATOM 3095 C CA . ASN B 1 9 ? 8.947 -41.920 -3.104 1.00 38.07 9 ASN D CA 1
ATOM 3096 C C . ASN B 1 9 ? 8.235 -42.769 -2.056 1.00 36.08 9 ASN D C 1
ATOM 3097 O O . ASN B 1 9 ? 8.835 -43.717 -1.593 1.00 32.09 9 ASN D O 1
ATOM 3102 N N . GLY B 1 10 ? 7.012 -42.404 -1.636 1.00 34.01 10 GLY D N 1
ATOM 3103 C CA . GLY B 1 10 ? 6.310 -43.136 -0.591 1.00 27.55 10 GLY D CA 1
ATOM 3104 C C . GLY B 1 10 ? 6.524 -42.570 0.816 1.00 25.60 10 GLY D C 1
ATOM 3105 O O . GLY B 1 10 ? 6.199 -43.245 1.792 1.00 26.65 10 GLY D O 1
ATOM 3106 N N . TYR B 1 11 ? 6.914 -41.302 0.930 1.00 29.66 11 TYR D N 1
ATOM 3107 C CA . TYR B 1 11 ? 7.168 -40.709 2.234 1.00 27.85 11 TYR D CA 1
ATOM 3108 C C . TYR B 1 11 ? 6.303 -39.492 2.521 1.00 26.28 11 TYR D C 1
ATOM 3109 O O . TYR B 1 11 ? 5.922 -38.731 1.617 1.00 29.90 11 TYR D O 1
ATOM 3118 N N . TYR B 1 12 ? 6.078 -39.303 3.825 1.00 24.96 12 TYR D N 1
ATOM 3119 C CA . TYR B 1 12 ? 5.575 -38.083 4.412 1.00 24.36 12 TYR D CA 1
ATOM 3120 C C . TYR B 1 12 ? 6.697 -37.438 5.215 1.00 25.93 12 TYR D C 1
ATOM 3121 O O . TYR B 1 12 ? 6.964 -37.869 6.339 1.00 23.98 12 TYR D O 1
ATOM 3130 N N . GLY B 1 13 ? 7.388 -36.471 4.608 1.00 28.68 13 GLY D N 1
ATOM 3131 C CA . GLY B 1 13 ? 8.630 -35.966 5.185 1.00 28.31 13 GLY D CA 1
ATOM 3132 C C . GLY B 1 13 ? 9.601 -37.133 5.311 1.00 25.81 13 GLY D C 1
ATOM 3133 O O . GLY B 1 13 ? 9.797 -37.855 4.341 1.00 30.99 13 GLY D O 1
ATOM 3134 N N . GLU B 1 14 ? 10.133 -37.374 6.516 1.00 28.42 14 GLU D N 1
ATOM 3135 C CA . GLU B 1 14 ? 11.072 -38.469 6.719 1.00 27.14 14 GLU D CA 1
ATOM 3136 C C . GLU B 1 14 ? 10.390 -39.787 7.071 1.00 27.50 14 GLU D C 1
ATOM 3137 O O . GLU B 1 14 ? 11.048 -40.827 7.161 1.00 29.51 14 GLU D O 1
ATOM 3143 N N . PHE B 1 15 ? 9.068 -39.745 7.318 1.00 27.30 15 PHE D N 1
ATOM 3144 C CA . PHE B 1 15 ? 8.344 -40.932 7.730 1.00 25.08 15 PHE D CA 1
ATOM 3145 C C . PHE B 1 15 ? 7.762 -41.674 6.531 1.00 26.68 15 PHE D C 1
ATOM 3146 O O . PHE B 1 15 ? 7.479 -41.104 5.466 1.00 28.02 15 PHE D O 1
ATOM 3154 N N . GLY B 1 16 ? 7.536 -42.965 6.749 1.00 26.94 16 GLY D N 1
ATOM 3155 C CA . GLY B 1 16 ? 6.812 -43.784 5.803 1.00 25.11 16 GLY D CA 1
ATOM 3156 C C . GLY B 1 16 ? 7.755 -44.722 5.064 1.00 24.50 16 GLY D C 1
ATOM 3157 O O . GLY B 1 16 ? 8.488 -45.488 5.687 1.00 24.75 16 GLY D O 1
ATOM 3158 N N . GLY B 1 17 ? 7.706 -44.646 3.736 1.00 26.73 17 GLY D N 1
ATOM 3159 C CA . GLY B 1 17 ? 8.522 -45.488 2.890 1.00 27.19 17 GLY D CA 1
ATOM 3160 C C . GLY B 1 17 ? 8.116 -46.946 3.001 1.00 28.91 17 GLY D C 1
ATOM 3161 O O . GLY B 1 17 ? 6.999 -47.308 3.371 1.00 30.22 17 GLY D O 1
ATOM 3162 N N . ALA B 1 18 ? 9.062 -47.795 2.644 1.00 29.03 18 ALA D N 1
ATOM 3163 C CA . ALA B 1 18 ? 8.890 -49.227 2.754 1.00 25.44 18 ALA D CA 1
ATOM 3164 C C . ALA B 1 18 ? 10.222 -49.735 3.288 1.00 29.81 18 ALA D C 1
ATOM 3165 O O . ALA B 1 18 ? 11.224 -49.639 2.592 1.00 30.16 18 ALA D O 1
ATOM 3167 N N . TYR B 1 19 ? 10.254 -50.047 4.580 1.00 30.74 19 TYR D N 1
ATOM 3168 C CA . TYR B 1 19 ? 11.447 -50.524 5.259 1.00 30.20 19 TYR D CA 1
ATOM 3169 C C . TYR B 1 19 ? 11.202 -51.978 5.590 1.00 30.48 19 TYR D C 1
ATOM 3170 O O . TYR B 1 19 ? 10.667 -52.306 6.635 1.00 27.16 19 TYR D O 1
ATOM 3179 N N . ILE B 1 20 ? 11.594 -52.843 4.662 1.00 30.31 20 ILE D N 1
ATOM 3180 C CA . ILE B 1 20 ? 10.930 -54.124 4.510 1.00 33.03 20 ILE D CA 1
ATOM 3181 C C . ILE B 1 20 ? 11.958 -55.210 4.138 1.00 33.83 20 ILE D C 1
ATOM 3182 O O . ILE B 1 20 ? 12.923 -54.943 3.396 1.00 27.85 20 ILE D O 1
ATOM 3187 N N . PRO B 1 21 ? 11.819 -56.446 4.695 1.00 34.39 21 PRO D N 1
ATOM 3188 C CA . PRO B 1 21 ? 12.709 -57.567 4.360 1.00 32.63 21 PRO D CA 1
ATOM 3189 C C . PRO B 1 21 ? 12.458 -58.002 2.922 1.00 33.61 21 PRO D C 1
ATOM 3190 O O . PRO B 1 21 ? 11.434 -57.675 2.343 1.00 33.36 21 PRO D O 1
ATOM 3194 N N . GLU B 1 22 ? 13.405 -58.774 2.384 1.00 34.68 22 GLU D N 1
ATOM 3195 C CA . GLU B 1 22 ? 13.468 -59.125 0.971 1.00 34.62 22 GLU D CA 1
ATOM 3196 C C . GLU B 1 22 ? 12.216 -59.872 0.499 1.00 31.92 22 GLU D C 1
ATOM 3197 O O . GLU B 1 22 ? 11.768 -59.672 -0.627 1.00 29.35 22 GLU D O 1
ATOM 3203 N N . ILE B 1 23 ? 11.668 -60.754 1.345 1.00 35.06 23 ILE D N 1
ATOM 3204 C CA . ILE B 1 23 ? 10.488 -61.549 1.007 1.00 35.07 23 ILE D CA 1
ATOM 3205 C C . ILE B 1 23 ? 9.336 -60.653 0.525 1.00 33.00 23 ILE D C 1
ATOM 3206 O O . ILE B 1 23 ? 8.545 -61.072 -0.310 1.00 25.97 23 ILE D O 1
ATOM 3211 N N . LEU B 1 24 ? 9.237 -59.419 1.045 1.00 33.79 24 LEU D N 1
ATOM 3212 C CA . LEU B 1 24 ? 8.140 -58.510 0.701 1.00 33.91 24 LEU D CA 1
ATOM 3213 C C . LEU B 1 24 ? 8.456 -57.606 -0.494 1.00 35.76 24 LEU D C 1
ATOM 3214 O O . LEU B 1 24 ? 7.596 -56.829 -0.902 1.00 31.95 24 LEU D O 1
ATOM 3219 N N . HIS B 1 25 ? 9.686 -57.641 -1.039 1.00 34.63 25 HIS D N 1
ATOM 3220 C CA . HIS B 1 25 ? 10.068 -56.636 -2.019 1.00 31.95 25 HIS D CA 1
ATOM 3221 C C . HIS B 1 25 ? 9.163 -56.683 -3.237 1.00 35.03 25 HIS D C 1
ATOM 3222 O O . HIS B 1 25 ? 8.801 -55.621 -3.747 1.00 36.06 25 HIS D O 1
ATOM 3229 N N . LYS B 1 26 ? 8.812 -57.894 -3.679 1.00 32.16 26 LYS D N 1
ATOM 3230 C CA . LYS B 1 26 ? 8.191 -58.068 -4.975 1.00 37.11 26 LYS D CA 1
ATOM 3231 C C . LYS B 1 26 ? 6.706 -57.693 -4.975 1.00 38.42 26 LYS D C 1
ATOM 3232 O O . LYS B 1 26 ? 6.229 -57.080 -5.928 1.00 39.54 26 LYS D O 1
ATOM 3238 N N . CYS B 1 27 ? 5.957 -58.179 -3.978 1.00 37.57 27 CYS D N 1
ATOM 3239 C CA . CYS B 1 27 ? 4.510 -57.980 -3.917 1.00 32.62 27 CYS D CA 1
ATOM 3240 C C . CYS B 1 27 ? 4.194 -56.515 -3.603 1.00 29.12 27 CYS D C 1
ATOM 3241 O O . CYS B 1 27 ? 3.223 -55.983 -4.141 1.00 31.15 27 CYS D O 1
ATOM 3244 N N . VAL B 1 28 ? 5.048 -55.862 -2.803 1.00 27.50 28 VAL D N 1
ATOM 3245 C CA . VAL B 1 28 ? 4.907 -54.449 -2.481 1.00 28.25 28 VAL D CA 1
ATOM 3246 C C . VAL B 1 28 ? 5.147 -53.618 -3.740 1.00 32.68 28 VAL D C 1
ATOM 3247 O O . VAL B 1 28 ? 4.446 -52.641 -3.995 1.00 30.05 28 VAL D O 1
ATOM 3251 N N . GLU B 1 29 ? 6.181 -53.974 -4.511 1.00 29.87 29 GLU D N 1
ATOM 3252 C CA . GLU B 1 29 ? 6.482 -53.212 -5.709 1.00 33.28 29 GLU D CA 1
ATOM 3253 C C . GLU B 1 29 ? 5.330 -53.378 -6.695 1.00 27.85 29 GLU D C 1
ATOM 3254 O O . GLU B 1 29 ? 4.919 -52.436 -7.379 1.00 30.26 29 GLU D O 1
ATOM 3260 N N . ASP B 1 30 ? 4.802 -54.590 -6.770 1.00 26.22 30 ASP D N 1
ATOM 3261 C CA . ASP B 1 30 ? 3.668 -54.883 -7.619 1.00 26.96 30 ASP D CA 1
ATOM 3262 C C . ASP B 1 30 ? 2.425 -54.056 -7.252 1.00 31.02 30 ASP D C 1
ATOM 3263 O O . ASP B 1 30 ? 1.778 -53.440 -8.104 1.00 30.70 30 ASP D O 1
ATOM 3268 N N . LEU B 1 31 ? 2.098 -54.037 -5.956 1.00 33.18 31 LEU D N 1
ATOM 3269 C CA . LEU B 1 31 ? 0.990 -53.233 -5.468 1.00 32.05 31 LEU D CA 1
ATOM 3270 C C . LEU B 1 31 ? 1.236 -51.747 -5.743 1.00 30.37 31 LEU D C 1
ATOM 3271 O O . LEU B 1 31 ? 0.334 -51.040 -6.181 1.00 30.65 31 LEU D O 1
ATOM 3276 N N . GLN B 1 32 ? 2.478 -51.282 -5.549 1.00 28.03 32 GLN D N 1
ATOM 3277 C CA . GLN B 1 32 ? 2.831 -49.912 -5.866 1.00 29.70 32 GLN D CA 1
ATOM 3278 C C . GLN B 1 32 ? 2.544 -49.574 -7.327 1.00 28.69 32 GLN D C 1
ATOM 3279 O O . GLN B 1 32 ? 2.163 -48.450 -7.661 1.00 28.11 32 GLN D O 1
ATOM 3285 N N . ASN B 1 33 ? 2.803 -50.545 -8.212 1.00 32.10 33 ASN D N 1
ATOM 3286 C CA . ASN B 1 33 ? 2.700 -50.321 -9.646 1.00 30.55 33 ASN D CA 1
ATOM 3287 C C . ASN B 1 33 ? 1.240 -50.226 -10.090 1.00 32.81 33 ASN D C 1
ATOM 3288 O O . ASN B 1 33 ? 0.949 -49.570 -11.084 1.00 35.88 33 ASN D O 1
ATOM 3293 N N . ASN B 1 34 ? 0.344 -50.886 -9.353 1.00 30.87 34 ASN D N 1
ATOM 3294 C CA . ASN B 1 34 ? -1.020 -51.094 -9.804 1.00 30.95 34 ASN D CA 1
ATOM 3295 C C . ASN B 1 34 ? -2.012 -50.146 -9.131 1.00 28.39 34 ASN D C 1
ATOM 3296 O O . ASN B 1 34 ? -3.032 -49.849 -9.736 1.00 28.83 34 ASN D O 1
ATOM 3301 N N . TYR B 1 35 ? -1.777 -49.749 -7.871 1.00 30.45 35 TYR D N 1
ATOM 3302 C CA . TYR B 1 35 ? -2.884 -49.298 -7.035 1.00 31.21 35 TYR D CA 1
ATOM 3303 C C . TYR B 1 35 ? -3.464 -47.994 -7.582 1.00 33.32 35 TYR D C 1
ATOM 3304 O O . TYR B 1 35 ? -4.680 -47.799 -7.583 1.00 30.42 35 TYR D O 1
ATOM 3313 N N . LEU B 1 36 ? -2.602 -47.092 -8.057 1.00 34.10 36 LEU D N 1
ATOM 3314 C CA . LEU B 1 36 ? -3.075 -45.774 -8.444 1.00 36.44 36 LEU D CA 1
ATOM 3315 C C . LEU B 1 36 ? -3.777 -45.859 -9.795 1.00 35.70 36 LEU D C 1
ATOM 3316 O O . LEU B 1 36 ? -4.850 -45.282 -10.008 1.00 34.63 36 LEU D O 1
ATOM 3321 N N . LYS B 1 37 ? -3.164 -46.601 -10.719 1.00 33.56 37 LYS D N 1
ATOM 3322 C CA . LYS B 1 37 ? -3.753 -46.883 -12.021 1.00 36.53 37 LYS D CA 1
ATOM 3323 C C . LYS B 1 37 ? -5.207 -47.315 -11.865 1.00 34.87 37 LYS D C 1
ATOM 3324 O O . LYS B 1 37 ? -6.084 -46.856 -12.600 1.00 31.49 37 LYS D O 1
ATOM 3330 N N . ILE B 1 38 ? -5.442 -48.253 -10.942 1.00 30.95 38 ILE D N 1
ATOM 3331 C CA . ILE B 1 38 ? -6.764 -48.806 -10.786 1.00 30.03 38 ILE D CA 1
ATOM 3332 C C . ILE B 1 38 ? -7.667 -47.813 -10.049 1.00 28.47 38 ILE D C 1
ATOM 3333 O O . ILE B 1 38 ? -8.799 -47.613 -10.472 1.00 25.38 38 ILE D O 1
ATOM 3338 N N . LEU B 1 39 ? -7.182 -47.217 -8.945 1.00 29.13 39 LEU D N 1
ATOM 3339 C CA . LEU B 1 39 ? -8.001 -46.294 -8.156 1.00 30.17 39 LEU D CA 1
ATOM 3340 C C . LEU B 1 39 ? -8.464 -45.120 -9.018 1.00 36.23 39 LEU D C 1
ATOM 3341 O O . LEU B 1 39 ? -9.582 -44.642 -8.848 1.00 32.84 39 LEU D O 1
ATOM 3346 N N . GLU B 1 40 ? -7.624 -44.687 -9.969 1.00 34.24 40 GLU D N 1
ATOM 3347 C CA . GLU B 1 40 ? -7.907 -43.505 -10.768 1.00 38.05 40 GLU D CA 1
ATOM 3348 C C . GLU B 1 40 ? -8.789 -43.827 -11.969 1.00 36.58 40 GLU D C 1
ATOM 3349 O O . GLU B 1 40 ? -9.166 -42.913 -12.701 1.00 39.38 40 GLU D O 1
ATOM 3355 N N . SER B 1 41 ? -9.121 -45.099 -12.172 1.00 29.62 41 SER D N 1
ATOM 3356 C CA . SER B 1 41 ? -9.795 -45.501 -13.395 1.00 32.13 41 SER D CA 1
ATOM 3357 C C . SER B 1 41 ? -11.296 -45.313 -13.235 1.00 35.38 41 SER D C 1
ATOM 3358 O O . SER B 1 41 ? -11.839 -45.611 -12.169 1.00 26.25 41 SER D O 1
ATOM 3361 N N . PRO B 1 42 ? -12.005 -44.852 -14.292 1.00 34.38 42 PRO D N 1
ATOM 3362 C CA . PRO B 1 42 ? -13.473 -44.830 -14.286 1.00 32.47 42 PRO D CA 1
ATOM 3363 C C . PRO B 1 42 ? -14.216 -46.118 -13.930 1.00 33.34 42 PRO D C 1
ATOM 3364 O O . PRO B 1 42 ? -15.306 -46.053 -13.368 1.00 32.78 42 PRO D O 1
ATOM 3368 N N . ASP B 1 43 ? -13.659 -47.281 -14.276 1.00 31.61 43 ASP D N 1
ATOM 3369 C CA . ASP B 1 43 ? -14.294 -48.564 -13.996 1.00 32.08 43 ASP D CA 1
ATOM 3370 C C . ASP B 1 43 ? -14.399 -48.772 -12.482 1.00 31.93 43 ASP D C 1
ATOM 3371 O O . ASP B 1 43 ? -15.456 -49.097 -11.940 1.00 34.36 43 ASP D O 1
ATOM 3376 N N . PHE B 1 44 ? -13.274 -48.576 -11.805 1.00 28.92 44 PHE D N 1
ATOM 3377 C CA . PHE B 1 44 ? -13.215 -48.693 -10.364 1.00 26.73 44 PHE D CA 1
ATOM 3378 C C . PHE B 1 44 ? -14.133 -47.644 -9.742 1.00 23.89 44 PHE D C 1
ATOM 3379 O O . PHE B 1 44 ? -14.915 -47.956 -8.856 1.00 25.01 44 PHE D O 1
ATOM 3387 N N . GLN B 1 45 ? -14.014 -46.406 -10.219 1.00 25.44 45 GLN D N 1
ATOM 3388 C CA . GLN B 1 45 ? -14.690 -45.281 -9.575 1.00 26.63 45 GLN D CA 1
ATOM 3389 C C . GLN B 1 45 ? -16.198 -45.488 -9.638 1.00 28.93 45 GLN D C 1
ATOM 3390 O O . GLN B 1 45 ? -16.891 -45.308 -8.639 1.00 25.86 45 GLN D O 1
ATOM 3396 N N . LYS B 1 46 ? -16.707 -45.959 -10.780 1.00 25.82 46 LYS D N 1
ATOM 3397 C CA . LYS B 1 46 ? -18.136 -46.193 -10.916 1.00 28.87 46 LYS D CA 1
ATOM 3398 C C . LYS B 1 46 ? -18.626 -47.265 -9.938 1.00 25.49 46 LYS D C 1
ATOM 3399 O O . LYS B 1 46 ? -19.669 -47.099 -9.298 1.00 25.68 46 LYS D O 1
ATOM 3405 N N . GLU B 1 47 ? -17.874 -48.375 -9.820 1.00 23.82 47 GLU D N 1
ATOM 3406 C CA . GLU B 1 47 ? -18.312 -49.506 -9.022 1.00 23.34 47 GLU D CA 1
ATOM 3407 C C . GLU B 1 47 ? -18.149 -49.151 -7.540 1.00 20.33 47 GLU D C 1
ATOM 3408 O O . GLU B 1 47 ? -18.991 -49.526 -6.746 1.00 21.33 47 GLU D O 1
ATOM 3414 N N . TYR B 1 48 ? -17.085 -48.405 -7.210 1.00 20.11 48 TYR D N 1
ATOM 3415 C CA . TYR B 1 48 ? -16.860 -47.972 -5.835 1.00 20.46 48 TYR D CA 1
ATOM 3416 C C . TYR B 1 48 ? -18.033 -47.097 -5.389 1.00 19.15 48 TYR D C 1
ATOM 3417 O O . TYR B 1 48 ? -18.653 -47.329 -4.335 1.00 18.50 48 TYR D O 1
ATOM 3426 N N . ASP B 1 49 ? -18.296 -46.047 -6.172 1.00 21.64 49 ASP D N 1
ATOM 3427 C CA . ASP B 1 49 ? -19.376 -45.114 -5.861 1.00 22.55 49 ASP D CA 1
ATOM 3428 C C . ASP B 1 49 ? -20.708 -45.828 -5.735 1.00 20.60 49 ASP D C 1
ATOM 3429 O O . ASP B 1 49 ? -21.499 -45.473 -4.860 1.00 17.94 49 ASP D O 1
ATOM 3434 N N . GLN B 1 50 ? -20.997 -46.794 -6.618 1.00 17.86 50 GLN D N 1
ATOM 3435 C CA . GLN B 1 50 ? -22.277 -47.488 -6.603 1.00 18.27 50 GLN D CA 1
ATOM 3436 C C . GLN B 1 50 ? -22.481 -48.241 -5.278 1.00 18.28 50 GLN D C 1
ATOM 3437 O O . GLN B 1 50 ? -23.557 -48.155 -4.663 1.00 20.90 50 GLN D O 1
ATOM 3443 N N . LEU B 1 51 ? -21.476 -49.006 -4.851 1.00 17.06 51 LEU D N 1
ATOM 3444 C CA . LEU B 1 51 ? -21.538 -49.760 -3.620 1.00 16.28 51 LEU D CA 1
ATOM 3445 C C . LEU B 1 51 ? -21.526 -48.813 -2.418 1.00 14.66 51 LEU D C 1
ATOM 3446 O O . LEU B 1 51 ? -22.283 -49.030 -1.467 1.00 15.25 51 LEU D O 1
ATOM 3451 N N . LEU B 1 52 ? -20.734 -47.742 -2.488 1.00 16.15 52 LEU D N 1
ATOM 3452 C CA . LEU B 1 52 ? -20.739 -46.779 -1.388 1.00 16.23 52 LEU D CA 1
ATOM 3453 C C . LEU B 1 52 ? -22.149 -46.217 -1.176 1.00 15.63 52 LEU D C 1
ATOM 3454 O O . LEU B 1 52 ? -22.596 -46.148 -0.017 1.00 14.57 52 LEU D O 1
ATOM 3459 N N . ARG B 1 53 ? -22.842 -45.836 -2.265 1.00 13.87 53 ARG D N 1
ATOM 3460 C CA . ARG B 1 53 ? -24.182 -45.278 -2.152 1.00 16.11 53 ARG D CA 1
ATOM 3461 C C . ARG B 1 53 ? -25.174 -46.339 -1.677 1.00 15.19 53 ARG D C 1
ATOM 3462 O O . ARG B 1 53 ? -25.951 -46.101 -0.772 1.00 14.54 53 ARG D O 1
ATOM 3470 N N . ASP B 1 54 ? -25.258 -47.496 -2.381 1.00 15.35 54 ASP D N 1
ATOM 3471 C CA . ASP B 1 54 ? -26.395 -48.384 -2.246 1.00 14.57 54 ASP D CA 1
ATOM 3472 C C . ASP B 1 54 ? -26.221 -49.374 -1.112 1.00 14.08 54 ASP D C 1
ATOM 3473 O O . ASP B 1 54 ? -27.207 -49.767 -0.499 1.00 16.84 54 ASP D O 1
ATOM 3478 N N . TYR B 1 55 ? -24.972 -49.773 -0.837 1.00 15.36 55 TYR D N 1
ATOM 3479 C CA . TYR B 1 55 ? -24.698 -50.779 0.161 1.00 15.81 55 TYR D CA 1
ATOM 3480 C C . TYR B 1 55 ? -24.319 -50.115 1.475 1.00 15.46 55 TYR D C 1
ATOM 3481 O O . TYR B 1 55 ? -24.808 -50.562 2.499 1.00 17.58 55 TYR D O 1
ATOM 3490 N N . VAL B 1 56 ? -23.456 -49.103 1.417 1.00 15.61 56 VAL D N 1
ATOM 3491 C CA . VAL B 1 56 ? -22.968 -48.440 2.622 1.00 16.65 56 VAL D CA 1
ATOM 3492 C C . VAL B 1 56 ? -23.912 -47.344 3.108 1.00 15.75 56 VAL D C 1
ATOM 3493 O O . VAL B 1 56 ? -24.024 -47.134 4.326 1.00 15.97 56 VAL D O 1
ATOM 3497 N N . GLY B 1 57 ? -24.612 -46.671 2.184 1.00 15.98 57 GLY D N 1
ATOM 3498 C CA . GLY B 1 57 ? -25.525 -45.590 2.542 1.00 16.34 57 GLY D CA 1
ATOM 3499 C C . GLY B 1 57 ? -24.897 -44.201 2.420 1.00 14.76 57 GLY D C 1
ATOM 3500 O O . GLY B 1 57 ? -25.420 -43.232 3.004 1.00 16.87 57 GLY D O 1
ATOM 3501 N N . ARG B 1 58 ? -23.855 -44.072 1.587 1.00 12.93 58 ARG D N 1
ATOM 3502 C CA . ARG B 1 58 ? -23.209 -42.783 1.416 1.00 13.10 58 ARG D CA 1
ATOM 3503 C C . ARG B 1 58 ? -24.032 -41.890 0.491 1.00 14.08 58 ARG D C 1
ATOM 3504 O O . ARG B 1 58 ? -24.756 -42.336 -0.392 1.00 15.40 58 ARG D O 1
ATOM 3512 N N . PRO B 1 59 ? -23.927 -40.562 0.598 1.00 14.47 59 PRO D N 1
ATOM 3513 C CA . PRO B 1 59 ? -22.993 -39.901 1.500 1.00 14.05 59 PRO D CA 1
ATOM 3514 C C . PRO B 1 59 ? -23.466 -39.975 2.937 1.00 13.49 59 PRO D C 1
ATOM 3515 O O . PRO B 1 59 ? -24.668 -39.862 3.241 1.00 14.55 59 PRO D O 1
ATOM 3519 N N . SER B 1 60 ? -22.506 -40.107 3.862 1.00 13.34 60 SER D N 1
ATOM 3520 C CA . SER B 1 60 ? -22.905 -40.007 5.257 1.00 13.52 60 SER D CA 1
ATOM 3521 C C . SER B 1 60 ? -23.287 -38.555 5.491 1.00 13.06 60 SER D C 1
ATOM 3522 O O . SER B 1 60 ? -22.700 -37.647 4.907 1.00 14.17 60 SER D O 1
ATOM 3525 N N . PRO B 1 61 ? -24.301 -38.273 6.322 1.00 12.70 61 PRO D N 1
ATOM 3526 C CA . PRO B 1 61 ? -24.735 -36.893 6.543 1.00 14.54 61 PRO D CA 1
ATOM 3527 C C . PRO B 1 61 ? -23.742 -36.039 7.300 1.00 13.92 61 PRO D C 1
ATOM 3528 O O . PRO B 1 61 ? -22.869 -36.537 8.016 1.00 13.72 61 PRO D O 1
ATOM 3532 N N . LEU B 1 62 ? -23.874 -34.731 7.054 1.00 14.98 62 LEU D N 1
ATOM 3533 C CA . LEU B 1 62 ? -23.164 -33.709 7.800 1.00 15.76 62 LEU D CA 1
ATOM 3534 C C . LEU B 1 62 ? -24.186 -33.025 8.690 1.00 15.92 62 LEU D C 1
ATOM 3535 O O . LEU B 1 62 ? -25.023 -32.264 8.186 1.00 18.45 62 LEU D O 1
ATOM 3540 N N . TYR B 1 63 ? -24.108 -33.312 9.988 1.00 15.56 63 TYR D N 1
ATOM 3541 C CA . TYR B 1 63 ? -25.189 -33.024 10.917 1.00 15.43 63 TYR D CA 1
ATOM 3542 C C . TYR B 1 63 ? -24.799 -31.880 11.845 1.00 14.37 63 TYR D C 1
ATOM 3543 O O . TYR B 1 63 ? -23.814 -31.976 12.575 1.00 16.26 63 TYR D O 1
ATOM 3552 N N . LEU B 1 64 ? -25.613 -30.814 11.835 1.00 15.99 64 LEU D N 1
ATOM 3553 C CA . LEU B 1 64 ? -25.382 -29.694 12.735 1.00 16.28 64 LEU D CA 1
ATOM 3554 C C . LEU B 1 64 ? -25.905 -30.102 14.099 1.00 15.15 64 LEU D C 1
ATOM 3555 O O . LEU B 1 64 ? -27.097 -30.292 14.321 1.00 18.00 64 LEU D O 1
ATOM 3560 N N . ALA B 1 65 ? -24.977 -30.257 15.043 1.00 18.20 65 ALA D N 1
ATOM 3561 C CA . ALA B 1 65 ? -25.280 -30.705 16.391 1.00 17.80 65 ALA D CA 1
ATOM 3562 C C . ALA B 1 65 ? -25.580 -29.455 17.236 1.00 21.14 65 ALA D C 1
ATOM 3563 O O . ALA B 1 65 ? -24.665 -28.792 17.702 1.00 22.37 65 ALA D O 1
ATOM 3565 N N . LYS B 1 66 ? -26.861 -29.123 17.340 1.00 20.83 66 LYS D N 1
ATOM 3566 C CA . LYS B 1 66 ? -27.255 -27.801 17.826 1.00 23.60 66 LYS D CA 1
ATOM 3567 C C . LYS B 1 66 ? -26.978 -27.665 19.319 1.00 22.89 66 LYS D C 1
ATOM 3568 O O . LYS B 1 66 ? -26.612 -26.567 19.740 1.00 24.68 66 LYS D O 1
ATOM 3574 N N . ARG B 1 67 ? -27.164 -28.748 20.075 1.00 24.65 67 ARG D N 1
ATOM 3575 C CA . ARG B 1 67 ? -26.948 -28.724 21.529 1.00 26.78 67 ARG D CA 1
ATOM 3576 C C . ARG B 1 67 ? -25.458 -28.757 21.882 1.00 28.80 67 ARG D C 1
ATOM 3577 O O . ARG B 1 67 ? -25.004 -28.048 22.774 1.00 25.15 67 ARG D O 1
ATOM 3585 N N . LEU B 1 68 ? -24.672 -29.543 21.151 1.00 25.74 68 LEU D N 1
ATOM 3586 C CA . LEU B 1 68 ? -23.233 -29.479 21.250 1.00 24.66 68 LEU D CA 1
ATOM 3587 C C . LEU B 1 68 ? -22.688 -28.102 20.859 1.00 25.10 68 LEU D C 1
ATOM 3588 O O . LEU B 1 68 ? -21.780 -27.583 21.516 1.00 25.15 68 LEU D O 1
ATOM 3593 N N . SER B 1 69 ? -23.254 -27.506 19.801 1.00 22.97 69 SER D N 1
ATOM 3594 C CA . SER B 1 69 ? -22.878 -26.194 19.303 1.00 24.34 69 SER D CA 1
ATOM 3595 C C . SER B 1 69 ? -23.136 -25.125 20.383 1.00 26.74 69 SER D C 1
ATOM 3596 O O . SER B 1 69 ? -22.298 -24.265 20.602 1.00 25.34 69 SER D O 1
ATOM 3599 N N . GLU B 1 70 ? -24.287 -25.194 21.053 1.00 25.87 70 GLU D N 1
ATOM 3600 C CA . GLU B 1 70 ? -24.609 -24.239 22.120 1.00 29.33 70 GLU D CA 1
ATOM 3601 C C . GLU B 1 70 ? -23.612 -24.367 23.281 1.00 30.84 70 GLU D C 1
ATOM 3602 O O . GLU B 1 70 ? -23.148 -23.370 23.858 1.00 26.07 70 GLU D O 1
ATOM 3608 N N . LYS B 1 71 ? -23.236 -25.612 23.609 1.00 28.33 71 LYS D N 1
ATOM 3609 C CA . LYS B 1 71 ? -22.294 -25.876 24.685 1.00 28.61 71 LYS D CA 1
ATOM 3610 C C . LYS B 1 71 ? -20.919 -25.261 24.421 1.00 31.06 71 LYS D C 1
ATOM 3611 O O . LYS B 1 71 ? -20.314 -24.696 25.353 1.00 27.67 71 LYS D O 1
ATOM 3617 N N . TYR B 1 72 ? -20.415 -25.375 23.181 1.00 28.31 72 TYR D N 1
ATOM 3618 C CA . TYR B 1 72 ? -19.036 -25.032 22.877 1.00 26.99 72 TYR D CA 1
ATOM 3619 C C . TYR B 1 72 ? -18.968 -23.675 22.175 1.00 27.64 72 TYR D C 1
ATOM 3620 O O . TYR B 1 72 ? -17.875 -23.211 21.870 1.00 29.63 72 TYR D O 1
ATOM 3629 N N . GLY B 1 73 ? -20.123 -23.044 21.898 1.00 29.07 73 GLY D N 1
ATOM 3630 C CA . GLY B 1 73 ? -20.170 -21.670 21.405 1.00 29.36 73 GLY D CA 1
ATOM 3631 C C . GLY B 1 73 ? -19.697 -21.469 19.961 1.00 31.16 73 GLY D C 1
ATOM 3632 O O . GLY B 1 73 ? -19.038 -20.491 19.632 1.00 29.12 73 GLY D O 1
ATOM 3633 N N . CYS B 1 74 ? -20.027 -22.399 19.058 1.00 26.60 74 CYS D N 1
ATOM 3634 C CA . CYS B 1 74 ? -19.613 -22.296 17.672 1.00 26.22 74 CYS D CA 1
ATOM 3635 C C . CYS B 1 74 ? -20.482 -23.299 16.920 1.00 23.48 74 CYS D C 1
ATOM 3636 O O . CYS B 1 74 ? -21.235 -24.002 17.561 1.00 25.28 74 CYS D O 1
ATOM 3639 N N . LYS B 1 75 ? -20.308 -23.422 15.614 1.00 24.38 75 LYS D N 1
ATOM 3640 C CA . LYS B 1 75 ? -21.104 -24.366 14.860 1.00 24.25 75 LYS D CA 1
ATOM 3641 C C . LYS B 1 75 ? -20.343 -25.678 14.732 1.00 19.75 75 LYS D C 1
ATOM 3642 O O . LYS B 1 75 ? -19.286 -25.686 14.129 1.00 20.74 75 LYS D O 1
ATOM 3648 N N . ILE B 1 76 ? -20.899 -26.742 15.302 1.00 20.15 76 ILE D N 1
ATOM 3649 C CA . ILE B 1 76 ? -20.241 -28.040 15.290 1.00 21.28 76 ILE D CA 1
ATOM 3650 C C . ILE B 1 76 ? -21.093 -28.988 14.450 1.00 19.09 76 ILE D C 1
ATOM 3651 O O . ILE B 1 76 ? -22.200 -29.334 14.834 1.00 18.44 76 ILE D O 1
ATOM 3656 N N . TYR B 1 77 ? -20.526 -29.377 13.316 1.00 18.41 77 TYR D N 1
ATOM 3657 C CA . TYR B 1 77 ? -21.080 -30.429 12.478 1.00 18.29 77 TYR D CA 1
ATOM 3658 C C . TYR B 1 77 ? -20.390 -31.765 12.756 1.00 15.02 77 TYR D C 1
ATOM 3659 O O . TYR B 1 77 ? -19.159 -31.828 12.834 1.00 17.75 77 TYR D O 1
ATOM 3668 N N . LEU B 1 78 ? -21.182 -32.827 12.710 1.00 14.72 78 LEU D N 1
ATOM 3669 C CA . LEU B 1 78 ? -20.691 -34.181 12.897 1.00 15.22 78 LEU D CA 1
ATOM 3670 C C . LEU B 1 78 ? -20.820 -34.873 11.550 1.00 14.06 78 LEU D C 1
ATOM 3671 O O . LEU B 1 78 ? -21.940 -34.933 10.983 1.00 13.93 78 LEU D O 1
ATOM 3676 N N . LYS B 1 79 ? -19.680 -35.392 11.084 1.00 13.76 79 LYS D N 1
ATOM 3677 C CA . LYS B 1 79 ? -19.621 -36.196 9.872 1.00 12.00 79 LYS D CA 1
ATOM 3678 C C . LYS B 1 79 ? -19.987 -37.627 10.253 1.00 13.03 79 LYS D C 1
ATOM 3679 O O . LYS B 1 79 ? -19.258 -38.255 11.023 1.00 13.89 79 LYS D O 1
ATOM 3685 N N . ARG B 1 80 ? -21.158 -38.094 9.799 1.00 12.67 80 ARG D N 1
ATOM 3686 C CA . ARG B 1 80 ? -21.855 -39.202 10.435 1.00 12.65 80 ARG D CA 1
ATOM 3687 C C . ARG B 1 80 ? -21.453 -40.586 9.895 1.00 12.88 80 ARG D C 1
ATOM 3688 O O . ARG B 1 80 ? -22.306 -41.330 9.424 1.00 12.16 80 ARG D O 1
ATOM 3696 N N . GLU B 1 81 ? -20.167 -40.922 9.995 1.00 13.01 81 GLU D N 1
ATOM 3697 C CA . GLU B 1 81 ? -19.711 -42.245 9.583 1.00 13.70 81 GLU D CA 1
ATOM 3698 C C . GLU B 1 81 ? -20.349 -43.334 10.455 1.00 13.96 81 GLU D C 1
ATOM 3699 O O . GLU B 1 81 ? -20.459 -44.497 10.033 1.00 13.69 81 GLU D O 1
ATOM 3705 N N . ASP B 1 82 ? -20.821 -42.960 11.653 1.00 13.96 82 ASP D N 1
ATOM 3706 C CA . ASP B 1 82 ? -21.547 -43.848 12.549 1.00 14.78 82 ASP D CA 1
ATOM 3707 C C . ASP B 1 82 ? -22.770 -44.474 11.883 1.00 15.41 82 ASP D C 1
ATOM 3708 O O . ASP B 1 82 ? -23.200 -45.534 12.308 1.00 14.96 82 ASP D O 1
ATOM 3713 N N . LEU B 1 83 ? -23.301 -43.854 10.818 1.00 14.09 83 LEU D N 1
ATOM 3714 C CA . LEU B 1 83 ? -24.500 -44.366 10.165 1.00 14.71 83 LEU D CA 1
ATOM 3715 C C . LEU B 1 83 ? -24.195 -45.348 9.026 1.00 15.91 83 LEU D C 1
ATOM 3716 O O . LEU B 1 83 ? -25.109 -45.934 8.437 1.00 14.60 83 LEU D O 1
ATOM 3721 N N . ASN B 1 84 ? -22.933 -45.519 8.678 1.00 14.75 84 ASN D N 1
ATOM 3722 C CA . ASN B 1 84 ? -22.556 -46.428 7.618 1.00 14.45 84 ASN D CA 1
ATOM 3723 C C . ASN B 1 84 ? -22.970 -47.861 7.938 1.00 14.57 84 ASN D C 1
ATOM 3724 O O . ASN B 1 84 ? -23.038 -48.258 9.103 1.00 15.23 84 ASN D O 1
ATOM 3729 N N . HIS B 1 85 ? -23.274 -48.655 6.891 1.00 14.70 85 HIS D N 1
ATOM 3730 C CA . HIS B 1 85 ? -23.316 -50.097 7.068 1.00 15.44 85 HIS D CA 1
ATOM 3731 C C . HIS B 1 85 ? -22.027 -50.547 7.758 1.00 14.32 85 HIS D C 1
ATOM 3732 O O . HIS B 1 85 ? -20.953 -50.119 7.366 1.00 17.41 85 HIS D O 1
ATOM 3739 N N . THR B 1 86 ? -22.184 -51.379 8.789 1.00 14.55 86 THR D N 1
ATOM 3740 C CA . THR B 1 86 ? -21.173 -51.918 9.715 1.00 16.18 86 THR D CA 1
ATOM 3741 C C . THR B 1 86 ? -20.905 -50.961 10.876 1.00 17.67 86 THR D C 1
ATOM 3742 O O . THR B 1 86 ? -20.199 -51.347 11.804 1.00 17.48 86 THR D O 1
ATOM 3746 N N . GLY B 1 87 ? -21.395 -49.731 10.796 1.00 14.34 87 GLY D N 1
ATOM 3747 C CA . GLY B 1 87 ? -21.328 -48.795 11.915 1.00 15.69 87 GLY D CA 1
ATOM 3748 C C . GLY B 1 87 ? -20.042 -47.976 12.039 1.00 14.93 87 GLY D C 1
ATOM 3749 O O . GLY B 1 87 ? -19.882 -47.274 13.059 1.00 17.45 87 GLY D O 1
ATOM 3750 N N . ALA B 1 88 ? -19.155 -48.005 11.048 1.00 14.91 88 ALA D N 1
ATOM 3751 C CA . ALA B 1 88 ? -17.983 -47.147 11.061 1.00 16.36 88 ALA D CA 1
ATOM 3752 C C . ALA B 1 88 ? -17.483 -46.938 9.641 1.00 15.43 88 ALA D C 1
ATOM 3753 O O . ALA B 1 88 ? -18.061 -47.452 8.696 1.00 14.59 88 ALA D O 1
ATOM 3755 N N . HIS B 1 89 ? -16.331 -46.292 9.531 1.00 15.25 89 HIS D N 1
ATOM 3756 C CA . HIS B 1 89 ? -15.716 -45.948 8.270 1.00 15.80 89 HIS D CA 1
ATOM 3757 C C . HIS B 1 89 ? -14.923 -47.107 7.663 1.00 14.82 89 HIS D C 1
ATOM 3758 O O . HIS B 1 89 ? -14.510 -46.991 6.515 1.00 16.07 89 HIS D O 1
ATOM 3789 N N . ILE B 1 91 ? -15.545 -49.850 6.507 1.00 17.53 91 ILE D N 1
ATOM 3790 C CA . ILE B 1 91 ? -16.189 -50.403 5.327 1.00 17.49 91 ILE D CA 1
ATOM 3791 C C . ILE B 1 91 ? -15.771 -49.671 4.053 1.00 17.52 91 ILE D C 1
ATOM 3792 O O . ILE B 1 91 ? -15.726 -50.276 2.992 1.00 16.69 91 ILE D O 1
ATOM 3797 N N . ASN B 1 92 ? -15.495 -48.360 4.088 1.00 16.53 92 ASN D N 1
ATOM 3798 C CA . ASN B 1 92 ? -15.063 -47.660 2.887 1.00 16.92 92 ASN D CA 1
ATOM 3799 C C . ASN B 1 92 ? -13.798 -48.330 2.308 1.00 16.56 92 ASN D C 1
ATOM 3800 O O . ASN B 1 92 ? -13.657 -48.498 1.099 1.00 18.94 92 ASN D O 1
ATOM 3805 N N . ASN B 1 93 ? -12.827 -48.564 3.179 1.00 16.77 93 ASN D N 1
ATOM 3806 C CA . ASN B 1 93 ? -11.530 -49.151 2.853 1.00 18.67 93 ASN D CA 1
ATOM 3807 C C . ASN B 1 93 ? -11.682 -50.612 2.400 1.00 17.96 93 ASN D C 1
ATOM 3808 O O . ASN B 1 93 ? -11.082 -51.022 1.398 1.00 17.57 93 ASN D O 1
ATOM 3813 N N . THR B 1 94 ? -12.476 -51.395 3.115 1.00 19.56 94 THR D N 1
ATOM 3814 C CA . THR B 1 94 ? -12.580 -52.813 2.779 1.00 21.10 94 THR D CA 1
ATOM 3815 C C . THR B 1 94 ? -13.281 -52.920 1.421 1.00 21.82 94 THR D C 1
ATOM 3816 O O . THR B 1 94 ? -12.898 -53.733 0.570 1.00 20.09 94 THR D O 1
ATOM 3820 N N . ILE B 1 95 ? -14.305 -52.093 1.172 1.00 20.40 95 ILE D N 1
ATOM 3821 C CA . ILE B 1 95 ? -14.909 -52.111 -0.164 1.00 18.87 95 ILE D CA 1
ATOM 3822 C C . ILE B 1 95 ? -13.914 -51.723 -1.264 1.00 20.42 95 ILE D C 1
ATOM 3823 O O . ILE B 1 95 ? -13.834 -52.370 -2.324 1.00 20.56 95 ILE D O 1
ATOM 3828 N N . GLY B 1 96 ? -13.165 -50.645 -1.050 1.00 17.76 96 GLY D N 1
ATOM 3829 C CA . GLY B 1 96 ? -12.228 -50.140 -2.030 1.00 18.61 96 GLY D CA 1
ATOM 3830 C C . GLY B 1 96 ? -11.145 -51.162 -2.347 1.00 19.55 96 GLY D C 1
ATOM 3831 O O . GLY B 1 96 ? -10.885 -51.398 -3.529 1.00 19.98 96 GLY D O 1
ATOM 3832 N N . GLN B 1 97 ? -10.619 -51.806 -1.290 1.00 19.46 97 GLN D N 1
ATOM 3833 C CA . GLN B 1 97 ? -9.471 -52.675 -1.461 1.00 21.18 97 GLN D CA 1
ATOM 3834 C C . GLN B 1 97 ? -9.928 -53.977 -2.111 1.00 22.12 97 GLN D C 1
ATOM 3835 O O . GLN B 1 97 ? -9.159 -54.505 -2.923 1.00 22.72 97 GLN D O 1
ATOM 3841 N N . ILE B 1 98 ? -11.161 -54.453 -1.825 1.00 22.64 98 ILE D N 1
ATOM 3842 C CA . ILE B 1 98 ? -11.642 -55.679 -2.465 1.00 25.26 98 ILE D CA 1
ATOM 3843 C C . ILE B 1 98 ? -11.908 -55.420 -3.950 1.00 25.68 98 ILE D C 1
ATOM 3844 O O . ILE B 1 98 ? -11.652 -56.292 -4.783 1.00 24.27 98 ILE D O 1
ATOM 3849 N N . LEU B 1 99 ? -12.405 -54.222 -4.292 1.00 22.03 99 LEU D N 1
ATOM 3850 C CA . LEU B 1 99 ? -12.492 -53.820 -5.683 1.00 23.47 99 LEU D CA 1
ATOM 3851 C C . LEU B 1 99 ? -11.108 -53.773 -6.337 1.00 25.33 99 LEU D C 1
ATOM 3852 O O . LEU B 1 99 ? -10.975 -54.207 -7.492 1.00 24.29 99 LEU D O 1
ATOM 3857 N N . LEU B 1 100 ? -10.090 -53.227 -5.643 1.00 24.88 100 LEU D N 1
ATOM 3858 C CA . LEU B 1 100 ? -8.732 -53.167 -6.185 1.00 23.72 100 LEU D CA 1
ATOM 3859 C C . LEU B 1 100 ? -8.242 -54.594 -6.445 1.00 26.34 100 LEU D C 1
ATOM 3860 O O . LEU B 1 100 ? -7.762 -54.886 -7.546 1.00 28.40 100 LEU D O 1
ATOM 3865 N N . ALA B 1 101 ? -8.383 -55.442 -5.432 1.00 24.48 101 ALA D N 1
ATOM 3866 C CA . ALA B 1 101 ? -8.022 -56.851 -5.459 1.00 27.01 101 ALA D CA 1
ATOM 3867 C C . ALA B 1 101 ? -8.558 -57.542 -6.714 1.00 29.85 101 ALA D C 1
ATOM 3868 O O . ALA B 1 101 ? -7.813 -58.152 -7.497 1.00 31.63 101 ALA D O 1
ATOM 3870 N N . ARG B 1 102 ? -9.862 -57.427 -6.912 1.00 27.22 102 ARG D N 1
ATOM 3871 C CA . ARG B 1 102 ? -10.520 -57.996 -8.084 1.00 29.55 102 ARG D CA 1
ATOM 3872 C C . ARG B 1 102 ? -9.890 -57.515 -9.392 1.00 31.62 102 ARG D C 1
ATOM 3873 O O . ARG B 1 102 ? -9.731 -58.320 -10.317 1.00 29.20 102 ARG D O 1
ATOM 3881 N N . ARG B 1 103 ? -9.544 -56.221 -9.480 1.00 30.15 103 ARG D N 1
ATOM 3882 C CA . ARG B 1 103 ? -8.976 -55.647 -10.694 1.00 35.12 103 ARG D CA 1
ATOM 3883 C C . ARG B 1 103 ? -7.496 -56.026 -10.824 1.00 36.40 103 ARG D C 1
ATOM 3884 O O . ARG B 1 103 ? -6.936 -55.883 -11.908 1.00 37.68 103 ARG D O 1
ATOM 3892 N N . MET B 1 104 ? -6.890 -56.557 -9.751 1.00 31.37 104 MET D N 1
ATOM 3893 C CA . MET B 1 104 ? -5.517 -57.063 -9.805 1.00 31.73 104 MET D CA 1
ATOM 3894 C C . MET B 1 104 ? -5.530 -58.568 -10.091 1.00 35.53 104 MET D C 1
ATOM 3895 O O . MET B 1 104 ? -4.494 -59.246 -10.011 1.00 35.79 104 MET D O 1
ATOM 3900 N N . GLY B 1 105 ? -6.718 -59.079 -10.437 1.00 32.71 105 GLY D N 1
ATOM 3901 C CA . GLY B 1 105 ? -6.921 -60.485 -10.721 1.00 34.19 105 GLY D CA 1
ATOM 3902 C C . GLY B 1 105 ? -6.718 -61.357 -9.489 1.00 33.15 105 GLY D C 1
ATOM 3903 O O . GLY B 1 105 ? -6.434 -62.539 -9.629 1.00 32.06 105 GLY D O 1
ATOM 3904 N N . LYS B 1 106 ? -6.847 -60.779 -8.286 1.00 29.39 106 LYS D N 1
ATOM 3905 C CA . LYS B 1 106 ? -6.769 -61.567 -7.068 1.00 26.17 106 LYS D CA 1
ATOM 3906 C C . LYS B 1 106 ? -8.150 -62.121 -6.746 1.00 31.57 106 LYS D C 1
ATOM 3907 O O . LYS B 1 106 ? -9.161 -61.534 -7.138 1.00 34.98 106 LYS D O 1
ATOM 3913 N N . THR B 1 107 ? -8.170 -63.270 -6.070 1.00 30.73 107 THR D N 1
ATOM 3914 C CA . THR B 1 107 ? -9.409 -64.001 -5.835 1.00 29.25 107 THR D CA 1
ATOM 3915 C C . THR B 1 107 ? -9.470 -64.505 -4.392 1.00 28.23 107 THR D C 1
ATOM 3916 O O . THR B 1 107 ? -10.525 -64.921 -3.928 1.00 32.44 107 THR D O 1
ATOM 3920 N N . ARG B 1 108 ? -8.339 -64.517 -3.686 1.00 29.01 108 ARG D N 1
ATOM 3921 C CA . ARG B 1 108 ? -8.315 -64.930 -2.291 1.00 28.39 108 ARG D CA 1
ATOM 3922 C C . ARG B 1 108 ? -7.885 -63.746 -1.417 1.00 27.32 108 ARG D C 1
ATOM 3923 O O . ARG B 1 108 ? -6.830 -63.163 -1.671 1.00 23.28 108 ARG D O 1
ATOM 3931 N N . ILE B 1 109 ? -8.676 -63.466 -0.370 1.00 23.71 109 ILE D N 1
ATOM 3932 C CA . ILE B 1 109 ? -8.562 -62.223 0.382 1.00 25.17 109 ILE D CA 1
ATOM 3933 C C . ILE B 1 109 ? -8.154 -62.553 1.807 1.00 24.55 109 ILE D C 1
ATOM 3934 O O . ILE B 1 109 ? -8.863 -63.270 2.503 1.00 26.30 109 ILE D O 1
ATOM 3939 N N . ILE B 1 110 ? -7.031 -62.003 2.256 1.00 27.35 110 ILE D N 1
ATOM 3940 C CA . ILE B 1 110 ? -6.620 -62.222 3.626 1.00 28.55 110 ILE D CA 1
ATOM 3941 C C . ILE B 1 110 ? -6.504 -60.903 4.370 1.00 28.90 110 ILE D C 1
ATOM 3942 O O . ILE B 1 110 ? -6.229 -59.867 3.789 1.00 29.84 110 ILE D O 1
ATOM 3947 N N . ALA B 1 111 ? -6.690 -60.968 5.675 1.00 29.41 111 ALA D N 1
ATOM 3948 C CA . ALA B 1 111 ? -6.503 -59.814 6.524 1.00 33.00 111 ALA D CA 1
ATOM 3949 C C . ALA B 1 111 ? -5.973 -60.355 7.830 1.00 36.79 111 ALA D C 1
ATOM 3950 O O . ALA B 1 111 ? -5.852 -61.569 7.980 1.00 32.66 111 ALA D O 1
ATOM 3952 N N . GLU B 1 112 ? -5.535 -59.444 8.694 1.00 35.32 112 GLU D N 1
ATOM 3953 C CA . GLU B 1 112 ? -5.375 -59.782 10.094 1.00 33.95 112 GLU D CA 1
ATOM 3954 C C . GLU B 1 112 ? -6.312 -58.856 10.830 1.00 29.15 112 GLU D C 1
ATOM 3955 O O . GLU B 1 112 ? -6.603 -57.765 10.348 1.00 34.47 112 GLU D O 1
ATOM 3961 N N . THR B 1 113 ? -6.723 -59.258 12.023 1.00 30.20 113 THR D N 1
ATOM 3962 C CA . THR B 1 113 ? -7.487 -58.353 12.838 1.00 26.99 113 THR D CA 1
ATOM 3963 C C . THR B 1 113 ? -7.093 -58.532 14.289 1.00 33.41 113 THR D C 1
ATOM 3964 O O . THR B 1 113 ? -6.541 -59.553 14.674 1.00 28.70 113 THR D O 1
ATOM 3968 N N . GLY B 1 114 ? -7.369 -57.487 15.069 1.00 34.13 114 GLY D N 1
ATOM 3969 C CA . GLY B 1 114 ? -7.030 -57.490 16.479 1.00 41.16 114 GLY D CA 1
ATOM 3970 C C . GLY B 1 114 ? -8.310 -57.515 17.295 1.00 37.82 114 GLY D C 1
ATOM 3971 O O . GLY B 1 114 ? -8.749 -58.576 17.738 1.00 40.20 114 GLY D O 1
ATOM 3972 N N . ALA B 1 115 ? -8.897 -56.325 17.429 1.00 41.29 115 ALA D N 1
ATOM 3973 C CA . ALA B 1 115 ? -10.201 -56.126 18.040 1.00 39.42 115 ALA D CA 1
ATOM 3974 C C . ALA B 1 115 ? -11.309 -56.737 17.172 1.00 37.21 115 ALA D C 1
ATOM 3975 O O . ALA B 1 115 ? -12.381 -57.068 17.682 1.00 32.31 115 ALA D O 1
ATOM 3977 N N . GLY B 1 116 ? -11.041 -56.921 15.865 1.00 35.17 116 GLY D N 1
ATOM 3978 C CA . GLY B 1 116 ? -11.925 -57.688 15.005 1.00 30.20 116 GLY D CA 1
ATOM 3979 C C . GLY B 1 116 ? -12.856 -56.808 14.163 1.00 29.28 116 GLY D C 1
ATOM 3980 O O . GLY B 1 116 ? -13.634 -57.344 13.399 1.00 28.49 116 GLY D O 1
ATOM 3981 N N . GLN B 1 117 ? -12.767 -55.472 14.293 1.00 29.09 117 GLN D N 1
ATOM 3982 C CA . GLN B 1 117 ? -13.620 -54.586 13.510 1.00 29.88 117 GLN D CA 1
ATOM 3983 C C . GLN B 1 117 ? -13.198 -54.638 12.042 1.00 25.31 117 GLN D C 1
ATOM 3984 O O . GLN B 1 117 ? -14.059 -54.723 11.162 1.00 26.36 117 GLN D O 1
ATOM 3990 N N . HIS B 1 118 ? -11.887 -54.554 11.781 1.00 26.08 118 HIS D N 1
ATOM 3991 C CA . HIS B 1 118 ? -11.366 -54.739 10.435 1.00 25.27 118 HIS D CA 1
ATOM 3992 C C . HIS B 1 118 ? -11.753 -56.127 9.923 1.00 25.35 118 HIS D C 1
ATOM 3993 O O . HIS B 1 118 ? -12.111 -56.281 8.771 1.00 25.67 118 HIS D O 1
ATOM 4000 N N . GLY B 1 119 ? -11.654 -57.143 10.785 1.00 28.44 119 GLY D N 1
ATOM 4001 C CA . GLY B 1 119 ? -12.038 -58.502 10.425 1.00 26.92 119 GLY D CA 1
ATOM 4002 C C . GLY B 1 119 ? -13.482 -58.611 9.917 1.00 24.50 119 GLY D C 1
ATOM 4003 O O . GLY B 1 119 ? -13.737 -59.187 8.868 1.00 21.59 119 GLY D O 1
ATOM 4004 N N . VAL B 1 120 ? -14.411 -58.042 10.677 1.00 23.26 120 VAL D N 1
ATOM 4005 C CA . VAL B 1 120 ? -15.817 -57.979 10.343 1.00 25.16 120 VAL D CA 1
ATOM 4006 C C . VAL B 1 120 ? -16.023 -57.179 9.055 1.00 22.75 120 VAL D C 1
ATOM 4007 O O . VAL B 1 120 ? -16.757 -57.621 8.169 1.00 20.90 120 VAL D O 1
ATOM 4011 N N . ALA B 1 121 ? -15.385 -56.014 8.944 1.00 22.34 121 ALA D N 1
ATOM 4012 C CA . ALA B 1 121 ? -15.521 -55.210 7.735 1.00 22.60 121 ALA D CA 1
ATOM 4013 C C . ALA B 1 121 ? -14.984 -55.952 6.515 1.00 24.62 121 ALA D C 1
ATOM 4014 O O . ALA B 1 121 ? -15.562 -55.848 5.451 1.00 20.80 121 ALA D O 1
ATOM 4016 N N . THR B 1 122 ? -13.927 -56.764 6.687 1.00 22.94 122 THR D N 1
ATOM 4017 C CA . THR B 1 122 ? -13.350 -57.508 5.585 1.00 22.80 122 THR D CA 1
ATOM 4018 C C . THR B 1 122 ? -14.302 -58.641 5.166 1.00 22.15 122 THR D C 1
ATOM 4019 O O . THR B 1 122 ? -14.583 -58.832 3.983 1.00 20.07 122 THR D O 1
ATOM 4023 N N . ALA B 1 123 ? -14.792 -59.379 6.152 1.00 20.16 123 ALA D N 1
ATOM 4024 C CA . ALA B 1 123 ? -15.656 -60.522 5.934 1.00 22.89 123 ALA D CA 1
ATOM 4025 C C . ALA B 1 123 ? -16.981 -60.091 5.298 1.00 21.69 123 ALA D C 1
ATOM 4026 O O . ALA B 1 123 ? -17.515 -60.764 4.409 1.00 19.73 123 ALA D O 1
ATOM 4028 N N . THR B 1 124 ? -17.453 -58.897 5.694 1.00 19.95 124 THR D N 1
ATOM 4029 C CA . THR B 1 124 ? -18.661 -58.305 5.151 1.00 18.74 124 THR D CA 1
ATOM 4030 C C . THR B 1 124 ? -18.573 -58.193 3.642 1.00 19.23 124 THR D C 1
ATOM 4031 O O . THR B 1 124 ? -19.516 -58.580 2.966 1.00 22.71 124 THR D O 1
ATOM 4035 N N . VAL B 1 125 ? -17.472 -57.656 3.117 1.00 17.04 125 VAL D N 1
ATOM 4036 C CA . VAL B 1 125 ? -17.352 -57.377 1.703 1.00 19.57 125 VAL D CA 1
ATOM 4037 C C . VAL B 1 125 ? -17.072 -58.686 0.951 1.00 22.66 125 VAL D C 1
ATOM 4038 O O . VAL B 1 125 ? -17.492 -58.831 -0.198 1.00 21.57 125 VAL D O 1
ATOM 4042 N N . CYS B 1 126 ? -16.312 -59.593 1.575 1.00 20.66 126 CYS D N 1
ATOM 4043 C CA . CYS B 1 126 ? -16.096 -60.884 0.905 1.00 22.21 126 CYS D CA 1
ATOM 4044 C C . CYS B 1 126 ? -17.417 -61.659 0.769 1.00 25.91 126 CYS D C 1
ATOM 4045 O O . CYS B 1 126 ? -17.560 -62.431 -0.189 1.00 24.13 126 CYS D O 1
ATOM 4048 N N . ALA B 1 127 ? -18.350 -61.518 1.728 1.00 21.68 127 ALA D N 1
ATOM 4049 C CA . ALA B 1 127 ? -19.685 -62.101 1.594 1.00 24.60 127 ALA D CA 1
ATOM 4050 C C . ALA B 1 127 ? -20.414 -61.540 0.369 1.00 25.28 127 ALA D C 1
ATOM 4051 O O . ALA B 1 127 ? -20.802 -62.290 -0.524 1.00 23.51 127 ALA D O 1
ATOM 4053 N N . LEU B 1 128 ? -20.532 -60.207 0.302 1.00 23.88 128 LEU D N 1
ATOM 4054 C CA . LEU B 1 128 ? -21.100 -59.488 -0.824 1.00 25.70 128 LEU D CA 1
ATOM 4055 C C . LEU B 1 128 ? -20.562 -60.034 -2.153 1.00 23.35 128 LEU D C 1
ATOM 4056 O O . LEU B 1 128 ? -21.316 -60.278 -3.092 1.00 23.90 128 LEU D O 1
ATOM 4061 N N . MET B 1 129 ? -19.244 -60.243 -2.196 1.00 23.01 129 MET D N 1
ATOM 4062 C CA . MET B 1 129 ? -18.531 -60.475 -3.443 1.00 23.95 129 MET D CA 1
ATOM 4063 C C . MET B 1 129 ? -18.294 -61.965 -3.698 1.00 25.70 129 MET D C 1
ATOM 4064 O O . MET B 1 129 ? -17.777 -62.303 -4.767 1.00 27.17 129 MET D O 1
ATOM 4069 N N . ASN B 1 130 ? -18.660 -62.820 -2.738 1.00 24.53 130 ASN D N 1
ATOM 4070 C CA . ASN B 1 130 ? -18.484 -64.263 -2.892 1.00 26.88 130 ASN D CA 1
ATOM 4071 C C . ASN B 1 130 ? -17.010 -64.570 -3.150 1.00 27.30 130 ASN D C 1
ATOM 4072 O O . ASN B 1 130 ? -16.655 -65.199 -4.167 1.00 26.11 130 ASN D O 1
ATOM 4077 N N . MET B 1 131 ? -16.168 -64.074 -2.233 1.00 26.09 131 MET D N 1
ATOM 4078 C CA . MET B 1 131 ? -14.726 -64.265 -2.318 1.00 27.62 131 MET D CA 1
ATOM 4079 C C . MET B 1 131 ? -14.254 -64.933 -1.040 1.00 27.91 131 MET D C 1
ATOM 4080 O O . MET B 1 131 ? -14.757 -64.683 0.049 1.00 24.76 131 MET D O 1
ATOM 4085 N N . GLU B 1 132 ? -13.310 -65.864 -1.226 1.00 27.44 132 GLU D N 1
ATOM 4086 C CA . GLU B 1 132 ? -12.694 -66.555 -0.121 1.00 28.36 132 GLU D CA 1
ATOM 4087 C C . GLU B 1 132 ? -12.088 -65.518 0.807 1.00 24.57 132 GLU D C 1
ATOM 4088 O O . GLU B 1 132 ? -11.344 -64.661 0.350 1.00 26.86 132 GLU D O 1
ATOM 4094 N N . CYS B 1 133 ? -12.340 -65.683 2.093 1.00 22.02 133 CYS D N 1
ATOM 4095 C CA . CYS B 1 133 ? -11.885 -64.732 3.081 1.00 24.58 133 CYS D CA 1
ATOM 4096 C C . CYS B 1 133 ? -11.219 -65.482 4.219 1.00 26.85 133 CYS D C 1
ATOM 4097 O O . CYS B 1 133 ? -11.888 -66.269 4.889 1.00 25.93 133 CYS D O 1
ATOM 4100 N N . ILE B 1 134 ? -9.936 -65.176 4.444 1.00 27.46 134 ILE D N 1
ATOM 4101 C CA . ILE B 1 134 ? -9.268 -65.663 5.635 1.00 30.10 134 ILE D CA 1
ATOM 4102 C C . ILE B 1 134 ? -8.764 -64.483 6.466 1.00 29.90 134 ILE D C 1
ATOM 4103 O O . ILE B 1 134 ? -8.078 -63.601 5.934 1.00 26.35 134 ILE D O 1
ATOM 4108 N N . VAL B 1 135 ? -9.057 -64.549 7.779 1.00 25.89 135 VAL D N 1
ATOM 4109 C CA . VAL B 1 135 ? -8.652 -63.541 8.728 1.00 30.78 135 VAL D CA 1
ATOM 4110 C C . VAL B 1 135 ? -7.827 -64.184 9.834 1.00 35.08 135 VAL D C 1
ATOM 4111 O O . VAL B 1 135 ? -8.349 -64.951 10.641 1.00 36.25 135 VAL D O 1
ATOM 4115 N N . TYR B 1 136 ? -6.551 -63.780 9.883 1.00 34.55 136 TYR D N 1
ATOM 4116 C CA . TYR B 1 136 ? -5.626 -64.178 10.930 1.00 32.72 136 TYR D CA 1
ATOM 4117 C C . TYR B 1 136 ? -5.843 -63.313 12.159 1.00 29.89 136 TYR D C 1
ATOM 4118 O O . TYR B 1 136 ? -5.999 -62.087 12.074 1.00 34.01 136 TYR D O 1
ATOM 4127 N N . MET B 1 137 ? -5.860 -63.955 13.320 1.00 31.86 137 MET D N 1
ATOM 4128 C CA . MET B 1 137 ? -6.214 -63.245 14.528 1.00 31.68 137 MET D CA 1
ATOM 4129 C C . MET B 1 137 ? -5.506 -63.921 15.698 1.00 37.81 137 MET D C 1
ATOM 4130 O O . MET B 1 137 ? -5.563 -65.141 15.828 1.00 34.79 137 MET D O 1
ATOM 4135 N N . GLY B 1 138 ? -4.814 -63.122 16.516 1.00 38.69 138 GLY D N 1
ATOM 4136 C CA . GLY B 1 138 ? -4.111 -63.656 17.669 1.00 40.91 138 GLY D CA 1
ATOM 4137 C C . GLY B 1 138 ? -5.088 -64.393 18.579 1.00 43.17 138 GLY D C 1
ATOM 4138 O O . GLY B 1 138 ? -6.177 -63.883 18.866 1.00 43.30 138 GLY D O 1
ATOM 4139 N N . LYS B 1 139 ? -4.697 -65.598 19.018 1.00 42.21 139 LYS D N 1
ATOM 4140 C CA . LYS B 1 139 ? -5.601 -66.417 19.812 1.00 49.04 139 LYS D CA 1
ATOM 4141 C C . LYS B 1 139 ? -6.094 -65.649 21.041 1.00 42.66 139 LYS D C 1
ATOM 4142 O O . LYS B 1 139 ? -7.225 -65.851 21.471 1.00 40.80 139 LYS D O 1
ATOM 4148 N N . THR B 1 140 ? -5.254 -64.793 21.633 1.00 42.12 140 THR D N 1
ATOM 4149 C CA . THR B 1 140 ? -5.660 -64.062 22.827 1.00 43.27 140 THR D CA 1
ATOM 4150 C C . THR B 1 140 ? -6.758 -63.064 22.455 1.00 43.81 140 THR D C 1
ATOM 4151 O O . THR B 1 140 ? -7.612 -62.748 23.287 1.00 43.58 140 THR D O 1
ATOM 4155 N N . ASP B 1 141 ? -6.740 -62.589 21.195 1.00 36.53 141 ASP D N 1
ATOM 4156 C CA . ASP B 1 141 ? -7.793 -61.720 20.687 1.00 39.83 141 ASP D CA 1
ATOM 4157 C C . ASP B 1 141 ? -9.053 -62.542 20.408 1.00 37.70 141 ASP D C 1
ATOM 4158 O O . ASP B 1 141 ? -10.145 -62.126 20.801 1.00 36.80 141 ASP D O 1
ATOM 4163 N N . VAL B 1 142 ? -8.882 -63.698 19.743 1.00 34.16 142 VAL D N 1
ATOM 4164 C CA . VAL B 1 142 ? -9.996 -64.570 19.391 1.00 35.78 142 VAL D CA 1
ATOM 4165 C C . VAL B 1 142 ? -10.822 -64.813 20.653 1.00 38.70 142 VAL D C 1
ATOM 4166 O O . VAL B 1 142 ? -12.038 -64.661 20.648 1.00 40.20 142 VAL D O 1
ATOM 4170 N N . GLU B 1 143 ? -10.127 -65.174 21.735 1.00 44.52 143 GLU D N 1
ATOM 4171 C CA . GLU B 1 143 ? -10.745 -65.587 22.983 1.00 47.40 143 GLU D CA 1
ATOM 4172 C C . GLU B 1 143 ? -11.635 -64.498 23.573 1.00 50.16 143 GLU D C 1
ATOM 4173 O O . GLU B 1 143 ? -12.608 -64.827 24.245 1.00 57.43 143 GLU D O 1
ATOM 4179 N N . ARG B 1 144 ? -11.321 -63.215 23.348 1.00 49.88 144 ARG D N 1
ATOM 4180 C CA . ARG B 1 144 ? -12.058 -62.166 24.037 1.00 51.77 144 ARG D CA 1
ATOM 4181 C C . ARG B 1 144 ? -12.871 -61.290 23.082 1.00 49.08 144 ARG D C 1
ATOM 4182 O O . ARG B 1 144 ? -13.478 -60.320 23.524 1.00 46.24 144 ARG D O 1
ATOM 4190 N N . GLN B 1 145 ? -12.918 -61.629 21.791 1.00 47.83 145 GLN D N 1
ATOM 4191 C CA . GLN B 1 145 ? -13.805 -60.909 20.886 1.00 45.57 145 GLN D CA 1
ATOM 4192 C C . GLN B 1 145 ? -14.831 -61.883 20.317 1.00 47.31 145 GLN D C 1
ATOM 4193 O O . GLN B 1 145 ? -14.893 -62.086 19.104 1.00 49.27 145 GLN D O 1
ATOM 4199 N N . HIS B 1 146 ? -15.662 -62.451 21.199 1.00 50.66 146 HIS D N 1
ATOM 4200 C CA . HIS B 1 146 ? -16.489 -63.594 20.831 1.00 51.11 146 HIS D CA 1
ATOM 4201 C C . HIS B 1 146 ? -17.498 -63.179 19.757 1.00 44.29 146 HIS D C 1
ATOM 4202 O O . HIS B 1 146 ? -17.781 -63.948 18.846 1.00 41.41 146 HIS D O 1
ATOM 4209 N N . VAL B 1 147 ? -18.021 -61.953 19.849 1.00 43.11 147 VAL D N 1
ATOM 4210 C CA . VAL B 1 147 ? -19.084 -61.529 18.949 1.00 39.27 147 VAL D CA 1
ATOM 4211 C C . VAL B 1 147 ? -18.510 -61.272 17.562 1.00 33.64 147 VAL D C 1
ATOM 4212 O O . VAL B 1 147 ? -19.031 -61.791 16.580 1.00 38.29 147 VAL D O 1
ATOM 4216 N N . ASN B 1 148 ? -17.429 -60.496 17.487 1.00 30.18 148 ASN D N 1
ATOM 4217 C CA . ASN B 1 148 ? -16.758 -60.245 16.221 1.00 32.35 148 ASN D CA 1
ATOM 4218 C C . ASN B 1 148 ? -16.361 -61.561 15.528 1.00 33.16 148 ASN D C 1
ATOM 4219 O O . ASN B 1 148 ? -16.452 -61.705 14.305 1.00 31.78 148 ASN D O 1
ATOM 4224 N N . VAL B 1 149 ? -15.900 -62.551 16.297 1.00 30.45 149 VAL D N 1
ATOM 4225 C CA . VAL B 1 149 ? -15.544 -63.828 15.700 1.00 29.02 149 VAL D CA 1
ATOM 4226 C C . VAL B 1 149 ? -16.811 -64.505 15.156 1.00 29.11 149 VAL D C 1
ATOM 4227 O O . VAL B 1 149 ? -16.839 -65.039 14.042 1.00 28.86 149 VAL D O 1
ATOM 4231 N N . GLN B 1 150 ? -17.886 -64.451 15.937 1.00 28.47 150 GLN D N 1
ATOM 4232 C CA . GLN B 1 150 ? -19.132 -65.053 15.519 1.00 32.90 150 GLN D CA 1
ATOM 4233 C C . GLN B 1 150 ? -19.614 -64.414 14.213 1.00 32.72 150 GLN D C 1
ATOM 4234 O O . GLN B 1 150 ? -20.099 -65.121 13.345 1.00 28.15 150 GLN D O 1
ATOM 4240 N N . LYS B 1 151 ? -19.500 -63.081 14.098 1.00 33.94 151 LYS D N 1
ATOM 4241 C CA . LYS B 1 151 ? -19.997 -62.385 12.919 1.00 27.82 151 LYS D CA 1
ATOM 4242 C C . LYS B 1 151 ? -19.189 -62.845 11.721 1.00 28.80 151 LYS D C 1
ATOM 4243 O O . LYS B 1 151 ? -19.792 -63.156 10.694 1.00 28.55 151 LYS D O 1
ATOM 4249 N N . MET B 1 152 ? -17.849 -62.852 11.866 1.00 23.93 152 MET D N 1
ATOM 4250 C CA . MET B 1 152 ? -16.956 -63.227 10.779 1.00 26.86 152 MET D CA 1
ATOM 4251 C C . MET B 1 152 ? -17.354 -64.620 10.278 1.00 27.45 152 MET D C 1
ATOM 4252 O O . MET B 1 152 ? -17.346 -64.888 9.080 1.00 24.61 152 MET D O 1
ATOM 4257 N N . GLU B 1 153 ? -17.720 -65.509 11.205 1.00 31.55 153 GLU D N 1
ATOM 4258 C CA . GLU B 1 153 ? -18.025 -66.883 10.825 1.00 31.98 153 GLU D CA 1
ATOM 4259 C C . GLU B 1 153 ? -19.344 -66.923 10.049 1.00 29.87 153 GLU D C 1
ATOM 4260 O O . GLU B 1 153 ? -19.404 -67.519 8.975 1.00 28.32 153 GLU D O 1
ATOM 4266 N N . MET B 1 154 ? -20.357 -66.249 10.607 1.00 29.81 154 MET D N 1
ATOM 4267 C CA . MET B 1 154 ? -21.672 -66.068 9.998 1.00 26.59 154 MET D CA 1
ATOM 4268 C C . MET B 1 154 ? -21.574 -65.450 8.591 1.00 26.46 154 MET D C 1
ATOM 4269 O O . MET B 1 154 ? -22.304 -65.851 7.687 1.00 24.17 154 MET D O 1
ATOM 4274 N N . LEU B 1 155 ? -20.636 -64.503 8.373 1.00 24.10 155 LEU D N 1
ATOM 4275 C CA . LEU B 1 155 ? -20.373 -63.900 7.075 1.00 24.80 155 LEU D CA 1
ATOM 4276 C C . LEU B 1 155 ? -19.584 -64.829 6.136 1.00 22.80 155 LEU D C 1
ATOM 4277 O O . LEU B 1 155 ? -19.307 -64.459 4.979 1.00 26.87 155 LEU D O 1
ATOM 4282 N N . GLY B 1 156 ? -19.171 -66.012 6.631 1.00 27.50 156 GLY D N 1
ATOM 4283 C CA . GLY B 1 156 ? -18.551 -67.050 5.807 1.00 30.86 156 GLY D CA 1
ATOM 4284 C C . GLY B 1 156 ? -17.019 -67.017 5.786 1.00 30.13 156 GLY D C 1
ATOM 4285 O O . GLY B 1 156 ? -16.391 -67.692 4.961 1.00 29.11 156 GLY D O 1
ATOM 4286 N N . ALA B 1 157 ? -16.385 -66.202 6.633 1.00 25.64 157 ALA D N 1
ATOM 4287 C CA . ALA B 1 157 ? -14.928 -66.132 6.630 1.00 26.19 157 ALA D CA 1
ATOM 4288 C C . ALA B 1 157 ? -14.352 -67.218 7.544 1.00 23.87 157 ALA D C 1
ATOM 4289 O O . ALA B 1 157 ? -15.024 -67.660 8.475 1.00 23.69 157 ALA D O 1
ATOM 4291 N N . THR B 1 158 ? -13.083 -67.582 7.283 1.00 28.31 158 THR D N 1
ATOM 4292 C CA . THR B 1 158 ? -12.294 -68.466 8.135 1.00 30.16 158 THR D CA 1
ATOM 4293 C C . THR B 1 158 ? -11.424 -67.598 9.034 1.00 32.21 158 THR D C 1
ATOM 4294 O O . THR B 1 158 ? -10.597 -66.818 8.535 1.00 30.64 158 THR D O 1
ATOM 4298 N N . VAL B 1 159 ? -11.654 -67.722 10.344 1.00 29.80 159 VAL D N 1
ATOM 4299 C CA . VAL B 1 159 ? -10.847 -67.059 11.346 1.00 31.79 159 VAL D CA 1
ATOM 4300 C C . VAL B 1 159 ? -9.733 -68.011 11.795 1.00 35.19 159 VAL D C 1
ATOM 4301 O O . VAL B 1 159 ? -10.027 -69.026 12.427 1.00 37.24 159 VAL D O 1
ATOM 4305 N N . VAL B 1 160 ? -8.467 -67.668 11.478 1.00 35.38 160 VAL D N 1
ATOM 4306 C CA . VAL B 1 160 ? -7.312 -68.487 11.828 1.00 31.45 160 VAL D CA 1
ATOM 4307 C C . VAL B 1 160 ? -6.743 -67.973 13.148 1.00 33.03 160 VAL D C 1
ATOM 4308 O O . VAL B 1 160 ? -6.109 -66.911 13.171 1.00 33.29 160 VAL D O 1
ATOM 4312 N N . PRO B 1 161 ? -6.897 -68.700 14.284 1.00 35.38 161 PRO D N 1
ATOM 4313 C CA . PRO B 1 161 ? -6.246 -68.293 15.535 1.00 37.59 161 PRO D CA 1
ATOM 4314 C C . PRO B 1 161 ? -4.730 -68.431 15.387 1.00 40.50 161 PRO D C 1
ATOM 4315 O O . PRO B 1 161 ? -4.239 -69.438 14.855 1.00 39.01 161 PRO D O 1
ATOM 4319 N N . VAL B 1 162 ? -3.994 -67.388 15.795 1.00 36.94 162 VAL D N 1
ATOM 4320 C CA . VAL B 1 162 ? -2.549 -67.405 15.630 1.00 36.99 162 VAL D CA 1
ATOM 4321 C C . VAL B 1 162 ? -1.949 -67.701 16.996 1.00 34.51 162 VAL D C 1
ATOM 4322 O O . VAL B 1 162 ? 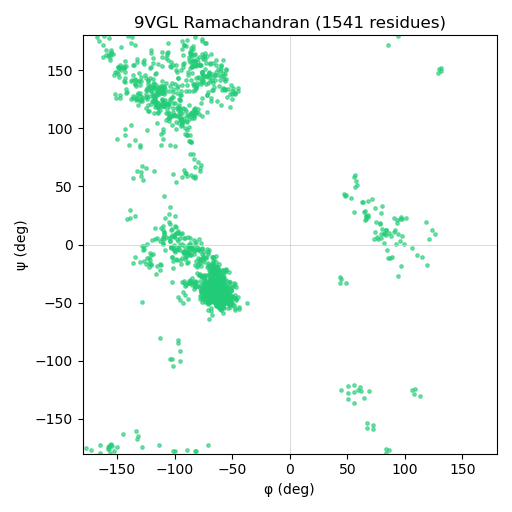-2.276 -67.024 17.964 1.00 38.67 162 VAL D O 1
ATOM 4326 N N . THR B 1 163 ? -1.107 -68.742 17.048 1.00 39.41 163 THR D N 1
ATOM 4327 C CA . THR B 1 163 ? -0.514 -69.207 18.293 1.00 44.21 163 THR D CA 1
ATOM 4328 C C . THR B 1 163 ? 0.992 -68.899 18.343 1.00 50.59 163 THR D C 1
ATOM 4329 O O . THR B 1 163 ? 1.639 -69.233 19.333 1.00 46.40 163 THR D O 1
ATOM 4333 N N . SER B 1 164 ? 1.556 -68.248 17.303 1.00 56.32 164 SER D N 1
ATOM 4334 C CA . SER B 1 164 ? 2.956 -67.818 17.325 1.00 56.16 164 SER D CA 1
ATOM 4335 C C . SER B 1 164 ? 3.132 -66.737 18.388 1.00 53.80 164 SER D C 1
ATOM 4336 O O . SER B 1 164 ? 2.169 -66.045 18.718 1.00 52.50 164 SER D O 1
ATOM 4339 N N . GLY B 1 165 ? 4.372 -66.581 18.881 1.00 51.39 165 GLY D N 1
ATOM 4340 C CA . GLY B 1 165 ? 4.710 -65.536 19.833 1.00 51.05 165 GLY D CA 1
ATOM 4341 C C . GLY B 1 165 ? 3.827 -65.606 21.076 1.00 54.84 165 GLY D C 1
ATOM 4342 O O . GLY B 1 165 ? 3.611 -66.690 21.608 1.00 67.18 165 GLY D O 1
ATOM 4343 N N . ASN B 1 166 ? 3.340 -64.443 21.532 1.00 55.02 166 ASN D N 1
ATOM 4344 C CA . ASN B 1 166 ? 2.340 -64.372 22.591 1.00 57.71 166 ASN D CA 1
ATOM 4345 C C . ASN B 1 166 ? 0.973 -64.160 21.941 1.00 55.64 166 ASN D C 1
ATOM 4346 O O . ASN B 1 166 ? 0.053 -63.613 22.555 1.00 55.11 166 ASN D O 1
ATOM 4351 N N . MET B 1 167 ? 0.869 -64.584 20.675 1.00 51.48 167 MET D N 1
ATOM 4352 C CA . MET B 1 167 ? -0.421 -64.791 20.045 1.00 55.08 167 MET D CA 1
ATOM 4353 C C . MET B 1 167 ? -1.242 -63.508 20.127 1.00 52.78 167 MET D C 1
ATOM 4354 O O . MET B 1 167 ? -2.335 -63.504 20.695 1.00 48.23 167 MET D O 1
ATOM 4359 N N . THR B 1 168 ? -0.703 -62.413 19.573 1.00 48.95 168 THR D N 1
ATOM 4360 C CA . THR B 1 168 ? -1.487 -61.196 19.429 1.00 46.92 168 THR D CA 1
ATOM 4361 C C . THR B 1 168 ? -1.332 -60.676 18.000 1.00 45.61 168 THR D C 1
ATOM 4362 O O . THR B 1 168 ? -0.904 -61.393 17.094 1.00 44.47 168 THR D O 1
ATOM 4366 N N . LEU B 1 169 ? -1.726 -59.420 17.813 1.00 41.30 169 LEU D N 1
ATOM 4367 C CA . LEU B 1 169 ? -1.814 -58.827 16.493 1.00 41.16 169 LEU D CA 1
ATOM 4368 C C . LEU B 1 169 ? -0.484 -58.920 15.733 1.00 41.64 169 LEU D C 1
ATOM 4369 O O . LEU B 1 169 ? -0.480 -59.198 14.526 1.00 42.61 169 LEU D O 1
ATOM 4374 N N . LYS B 1 170 ? 0.630 -58.746 16.454 1.00 43.72 170 LYS D N 1
ATOM 4375 C CA . LYS B 1 170 ? 1.968 -58.794 15.885 1.00 49.95 170 LYS D CA 1
ATOM 4376 C C . LYS B 1 170 ? 2.164 -60.116 15.150 1.00 46.03 170 LYS D C 1
ATOM 4377 O O . LYS B 1 170 ? 2.621 -60.150 14.005 1.00 41.46 170 LYS D O 1
ATOM 4383 N N . ASP B 1 171 ? 1.827 -61.201 15.847 1.00 39.98 171 ASP D N 1
ATOM 4384 C CA . ASP B 1 171 ? 2.002 -62.551 15.338 1.00 40.41 171 ASP D CA 1
ATOM 4385 C C . ASP B 1 171 ? 1.036 -62.791 14.165 1.00 40.17 171 ASP D C 1
ATOM 4386 O O . ASP B 1 171 ? 1.410 -63.431 13.179 1.00 40.99 171 ASP D O 1
ATOM 4391 N N . ALA B 1 172 ? -0.196 -62.260 14.255 1.00 37.60 172 ALA D N 1
ATOM 4392 C CA . ALA B 1 172 ? -1.183 -62.410 13.185 1.00 34.88 172 ALA D CA 1
ATOM 4393 C C . ALA B 1 172 ? -0.739 -61.714 11.898 1.00 33.85 172 ALA D C 1
ATOM 4394 O O . ALA B 1 172 ? -0.875 -62.283 10.803 1.00 34.71 172 ALA D O 1
ATOM 4396 N N . THR B 1 173 ? -0.215 -60.487 12.067 1.00 34.31 173 THR D N 1
ATOM 4397 C CA . THR B 1 173 ? 0.305 -59.681 10.972 1.00 34.19 173 THR D CA 1
ATOM 4398 C C . THR B 1 173 ? 1.404 -60.444 10.231 1.00 39.72 173 THR D C 1
ATOM 4399 O O . THR B 1 173 ? 1.385 -60.530 9.004 1.00 38.47 173 THR D O 1
ATOM 4403 N N . ASN B 1 174 ? 2.380 -60.984 10.987 1.00 39.13 174 ASN D N 1
ATOM 4404 C CA . ASN B 1 174 ? 3.487 -61.731 10.401 1.00 45.09 174 ASN D CA 1
ATOM 4405 C C . ASN B 1 174 ? 2.966 -62.967 9.669 1.00 41.69 174 ASN D C 1
ATOM 4406 O O . ASN B 1 174 ? 3.515 -63.345 8.635 1.00 43.49 174 ASN D O 1
ATOM 4411 N N . GLU B 1 175 ? 1.927 -63.629 10.197 1.00 41.03 175 GLU D N 1
ATOM 4412 C CA . GLU B 1 175 ? 1.394 -64.794 9.495 1.00 41.05 175 GLU D CA 1
ATOM 4413 C C . GLU B 1 175 ? 0.721 -64.352 8.199 1.00 36.26 175 GLU D C 1
ATOM 4414 O O . GLU B 1 175 ? 0.924 -64.988 7.158 1.00 33.06 175 GLU D O 1
ATOM 4420 N N . ALA B 1 176 ? -0.054 -63.260 8.273 1.00 32.14 176 ALA D N 1
ATOM 4421 C CA . ALA B 1 176 ? -0.678 -62.686 7.088 1.00 29.26 176 ALA D CA 1
ATOM 4422 C C . ALA B 1 176 ? 0.383 -62.249 6.072 1.00 32.67 176 ALA D C 1
ATOM 4423 O O . ALA B 1 176 ? 0.246 -62.523 4.883 1.00 29.41 176 ALA D O 1
ATOM 4425 N N . ILE B 1 177 ? 1.470 -61.602 6.527 1.00 38.67 177 ILE D N 1
ATOM 4426 C CA . ILE B 1 177 ? 2.496 -61.130 5.601 1.00 41.54 177 ILE D CA 1
ATOM 4427 C C . ILE B 1 177 ? 3.103 -62.319 4.844 1.00 42.14 177 ILE D C 1
ATOM 4428 O O . ILE B 1 177 ? 3.148 -62.311 3.611 1.00 39.57 177 ILE D O 1
ATOM 4433 N N . ARG B 1 178 ? 3.555 -63.340 5.587 1.00 45.00 178 ARG D N 1
ATOM 4434 C CA . ARG B 1 178 ? 4.172 -64.538 5.018 1.00 44.46 178 ARG D CA 1
ATOM 4435 C C . ARG B 1 178 ? 3.276 -65.165 3.952 1.00 37.81 178 ARG D C 1
ATOM 4436 O O . ARG B 1 178 ? 3.714 -65.524 2.846 1.00 35.20 178 ARG D O 1
ATOM 4444 N N . ASP B 1 179 ? 2.008 -65.313 4.322 1.00 33.43 179 ASP D N 1
ATOM 4445 C CA . ASP B 1 179 ? 1.008 -65.902 3.452 1.00 31.19 179 ASP D CA 1
ATOM 4446 C C . ASP B 1 179 ? 0.997 -65.110 2.149 1.00 31.16 179 ASP D C 1
ATOM 4447 O O . ASP B 1 179 ? 1.107 -65.663 1.058 1.00 36.38 179 ASP D O 1
ATOM 4452 N N . TRP B 1 180 ? 0.926 -63.782 2.265 1.00 32.59 180 TRP D N 1
ATOM 4453 C CA . TRP B 1 180 ? 0.802 -62.956 1.080 1.00 31.95 180 TRP D CA 1
ATOM 4454 C C . TRP B 1 180 ? 2.022 -63.176 0.176 1.00 32.82 180 TRP D C 1
ATOM 4455 O O . TRP B 1 180 ? 1.873 -63.440 -1.022 1.00 34.45 180 TRP D O 1
ATOM 4466 N N . CYS B 1 181 ? 3.227 -63.106 0.770 1.00 38.37 181 CYS D N 1
ATOM 4467 C CA . CYS B 1 181 ? 4.489 -63.271 0.052 1.00 41.73 181 CYS D CA 1
ATOM 4468 C C . CYS B 1 181 ? 4.582 -64.616 -0.678 1.00 39.10 181 CYS D C 1
ATOM 4469 O O . CYS B 1 181 ? 5.248 -64.691 -1.719 1.00 41.51 181 CYS D O 1
ATOM 4472 N N . CYS B 1 182 ? 3.935 -65.661 -0.123 1.00 39.33 182 CYS D N 1
ATOM 4473 C CA . CYS B 1 182 ? 3.900 -66.991 -0.727 1.00 39.31 182 CYS D CA 1
ATOM 4474 C C . CYS B 1 182 ? 2.787 -67.158 -1.760 1.00 36.13 182 CYS D C 1
ATOM 4475 O O . CYS B 1 182 ? 2.665 -68.212 -2.384 1.00 34.50 182 CYS D O 1
ATOM 4478 N N . HIS B 1 183 ? 1.945 -66.141 -1.933 1.00 39.19 183 HIS D N 1
ATOM 4479 C CA . HIS B 1 183 ? 0.869 -66.242 -2.907 1.00 37.82 183 HIS D CA 1
ATOM 4480 C C . HIS B 1 183 ? 0.909 -65.021 -3.820 1.00 38.06 183 HIS D C 1
ATOM 4481 O O . HIS B 1 183 ? 0.025 -64.169 -3.796 1.00 37.86 183 HIS D O 1
ATOM 4488 N N . PRO B 1 184 ? 1.954 -64.878 -4.656 1.00 36.49 184 PRO D N 1
ATOM 4489 C CA . PRO B 1 184 ? 2.013 -63.750 -5.592 1.00 37.00 184 PRO D CA 1
ATOM 4490 C C . PRO B 1 184 ? 1.011 -63.820 -6.748 1.00 36.12 184 PRO D C 1
ATOM 4491 O O . PRO B 1 184 ? 0.933 -62.889 -7.557 1.00 39.76 184 PRO D O 1
ATOM 4495 N N . SER B 1 185 ? 0.290 -64.948 -6.861 1.00 34.93 185 SER D N 1
ATOM 4496 C CA . SER B 1 185 ? -0.616 -65.161 -7.973 1.00 38.37 185 SER D CA 1
ATOM 4497 C C . SER B 1 185 ? -2.035 -64.710 -7.620 1.00 36.36 185 SER D C 1
ATOM 4498 O O . SER B 1 185 ? -2.645 -63.985 -8.400 1.00 34.55 185 SER D O 1
ATOM 4501 N N . ASP B 1 186 ? -2.549 -65.170 -6.474 1.00 31.43 186 ASP D N 1
ATOM 4502 C CA . ASP B 1 186 ? -3.996 -65.213 -6.268 1.00 35.83 186 ASP D CA 1
ATOM 4503 C C . ASP B 1 186 ? -4.462 -64.384 -5.059 1.00 33.73 186 ASP D C 1
ATOM 4504 O O . ASP B 1 186 ? -5.667 -64.224 -4.840 1.00 30.36 186 ASP D O 1
ATOM 4509 N N . THR B 1 187 ? -3.525 -63.891 -4.237 1.00 35.43 187 THR D N 1
ATOM 4510 C CA . THR B 1 187 ? -3.900 -63.368 -2.927 1.00 31.30 187 THR D CA 1
ATOM 4511 C C . THR B 1 187 ? -3.719 -61.855 -2.871 1.00 31.68 187 THR D C 1
ATOM 4512 O O . THR B 1 187 ? -2.748 -61.306 -3.405 1.00 27.29 187 THR D O 1
ATOM 4516 N N . TYR B 1 188 ? -4.684 -61.217 -2.193 1.00 29.33 188 TYR D N 1
ATOM 4517 C CA . TYR B 1 188 ? -4.630 -59.800 -1.857 1.00 28.26 188 TYR D CA 1
ATOM 4518 C C . TYR B 1 188 ? -4.724 -59.681 -0.345 1.00 23.94 188 TYR D C 1
ATOM 4519 O O . TYR B 1 188 ? -5.580 -60.299 0.269 1.00 28.39 188 TYR D O 1
ATOM 4528 N N . TYR B 1 189 ? -3.868 -58.847 0.245 1.00 25.19 189 TYR D N 1
ATOM 4529 C CA . TYR B 1 189 ? -3.865 -58.599 1.673 1.00 26.26 189 TYR D CA 1
ATOM 4530 C C . TYR B 1 189 ? -4.470 -57.219 1.962 1.00 25.98 189 TYR D C 1
ATOM 4531 O O . TYR B 1 189 ? -3.918 -56.219 1.497 1.00 27.56 189 TYR D O 1
ATOM 4540 N N . ILE B 1 190 ? -5.582 -57.174 2.723 1.00 25.00 190 ILE D N 1
ATOM 4541 C CA . ILE B 1 190 ? -6.302 -55.924 2.998 1.00 26.26 190 ILE D CA 1
ATOM 4542 C C . ILE B 1 190 ? -5.840 -55.381 4.353 1.00 25.77 190 ILE D C 1
ATOM 4543 O O . ILE B 1 190 ? -6.238 -55.882 5.403 1.00 28.30 190 ILE D O 1
ATOM 4548 N N . ILE B 1 191 ? -5.010 -54.347 4.309 1.00 21.69 191 ILE D N 1
ATOM 4549 C CA . ILE B 1 191 ? -4.518 -53.680 5.499 1.00 24.74 191 ILE D CA 1
ATOM 4550 C C . ILE B 1 191 ? -5.652 -52.817 6.053 1.00 24.09 191 ILE D C 1
ATOM 4551 O O . ILE B 1 191 ? -6.381 -52.210 5.270 1.00 23.27 191 ILE D O 1
ATOM 4556 N N . GLY B 1 192 ? -5.711 -52.717 7.389 1.00 23.92 192 GLY D N 1
ATOM 4557 C CA . GLY B 1 192 ? -6.851 -52.185 8.113 1.00 23.82 192 GLY D CA 1
ATOM 4558 C C . GLY B 1 192 ? -6.785 -50.674 8.368 1.00 22.48 192 GLY D C 1
ATOM 4559 O O . GLY B 1 192 ? -7.788 -50.100 8.806 1.00 24.07 192 GLY D O 1
ATOM 4560 N N . SER B 1 193 ? -5.621 -50.028 8.161 1.00 19.96 193 SER D N 1
ATOM 4561 C CA . SER B 1 193 ? -5.470 -48.611 8.492 1.00 19.05 193 SER D CA 1
ATOM 4562 C C . SER B 1 193 ? -4.384 -47.979 7.624 1.00 19.61 193 SER D C 1
ATOM 4563 O O . SER B 1 193 ? -3.958 -48.629 6.689 1.00 17.61 193 SER D O 1
ATOM 4566 N N . THR B 1 194 ? -4.023 -46.707 7.896 1.00 19.40 194 THR D N 1
ATOM 4567 C CA . THR B 1 194 ? -3.072 -45.917 7.119 1.00 21.06 194 THR D CA 1
ATOM 4568 C C . THR B 1 194 ? -1.659 -46.263 7.598 1.00 20.16 194 THR D C 1
ATOM 4569 O O . THR B 1 194 ? -0.905 -45.430 8.074 1.00 20.32 194 THR D O 1
ATOM 4573 N N . VAL B 1 195 ? -1.349 -47.548 7.489 1.00 25.07 195 VAL D N 1
ATOM 4574 C CA . VAL B 1 195 ? -0.178 -48.143 8.120 1.00 26.49 195 VAL D CA 1
ATOM 4575 C C . VAL B 1 195 ? 0.446 -49.087 7.091 1.00 25.64 195 VAL D C 1
ATOM 4576 O O . VAL B 1 195 ? -0.072 -49.285 5.981 1.00 27.35 195 VAL D O 1
ATOM 4580 N N . GLY B 1 196 ? 1.606 -49.619 7.459 1.00 25.64 196 GLY D N 1
ATOM 4581 C CA . GLY B 1 196 ? 2.242 -50.611 6.617 1.00 23.89 196 GLY D CA 1
ATOM 4582 C C . GLY B 1 196 ? 3.095 -49.943 5.553 1.00 22.77 196 GLY D C 1
ATOM 4583 O O . GLY B 1 196 ? 3.287 -48.740 5.549 1.00 22.30 196 GLY D O 1
ATOM 4584 N N . PRO B 1 197 ? 3.705 -50.730 4.644 1.00 27.06 197 PRO D N 1
ATOM 4585 C CA . PRO B 1 197 ? 4.649 -50.167 3.677 1.00 25.70 197 PRO D CA 1
ATOM 4586 C C . PRO B 1 197 ? 3.953 -49.428 2.541 1.00 22.72 197 PRO D C 1
ATOM 4587 O O . PRO B 1 197 ? 2.841 -49.789 2.174 1.00 26.72 197 PRO D O 1
ATOM 4591 N N . HIS B 1 198 ? 4.605 -48.384 2.013 1.00 24.00 198 HIS D N 1
ATOM 4592 C CA . HIS B 1 198 ? 4.109 -47.754 0.799 1.00 24.09 198 HIS D CA 1
ATOM 4593 C C . HIS B 1 198 ? 3.868 -48.866 -0.212 1.00 28.02 198 HIS D C 1
ATOM 4594 O O . HIS B 1 198 ? 4.746 -49.704 -0.364 1.00 27.39 198 HIS D O 1
ATOM 4601 N N . PRO B 1 199 ? 2.684 -48.962 -0.878 1.00 25.47 199 PRO D N 1
ATOM 4602 C CA . PRO B 1 199 ? 1.677 -47.897 -0.914 1.00 24.19 199 PRO D CA 1
ATOM 4603 C C . PRO B 1 199 ? 0.475 -47.899 0.025 1.00 23.73 199 PRO D C 1
ATOM 4604 O O . PRO B 1 199 ? -0.468 -47.127 -0.183 1.00 20.93 199 PRO D O 1
ATOM 4608 N N . TYR B 1 200 ? 0.443 -48.782 1.022 1.00 22.73 200 TYR D N 1
ATOM 4609 C CA . TYR B 1 200 ? -0.790 -48.943 1.775 1.00 23.12 200 TYR D CA 1
ATOM 4610 C C . TYR B 1 200 ? -1.229 -47.649 2.467 1.00 20.75 200 TYR D C 1
ATOM 4611 O O . TYR B 1 200 ? -2.442 -47.372 2.502 1.00 21.42 200 TYR D O 1
ATOM 4620 N N . PRO B 1 201 ? -0.364 -46.879 3.165 1.00 20.86 201 PRO D N 1
ATOM 4621 C CA . PRO B 1 201 ? -0.841 -45.663 3.816 1.00 21.38 201 PRO D CA 1
ATOM 4622 C C . PRO B 1 201 ? -1.578 -44.783 2.807 1.00 22.67 201 PRO D C 1
ATOM 4623 O O . PRO B 1 201 ? -2.712 -44.354 3.081 1.00 20.23 201 PRO D O 1
ATOM 4627 N N . ASP B 1 202 ? -0.992 -44.557 1.624 1.00 20.23 202 ASP D N 1
ATOM 4628 C CA . ASP B 1 202 ? -1.613 -43.664 0.659 1.00 20.09 202 ASP D CA 1
ATOM 4629 C C . ASP B 1 202 ? -2.898 -44.274 0.104 1.00 21.14 202 ASP D C 1
ATOM 4630 O O . ASP B 1 202 ? -3.915 -43.579 -0.093 1.00 19.75 202 ASP D O 1
ATOM 4635 N N . MET B 1 203 ? -2.861 -45.584 -0.160 1.00 21.12 203 MET D N 1
ATOM 4636 C CA . MET B 1 203 ? -4.030 -46.246 -0.679 1.00 20.90 203 MET D CA 1
ATOM 4637 C C . MET B 1 203 ? -5.216 -46.085 0.277 1.00 19.26 203 MET D C 1
ATOM 4638 O O . MET B 1 203 ? -6.326 -45.776 -0.182 1.00 16.55 203 MET D O 1
ATOM 4643 N N . VAL B 1 204 ? -5.015 -46.394 1.563 1.00 18.82 204 VAL D N 1
ATOM 4644 C CA . VAL B 1 204 ? -6.108 -46.334 2.520 1.00 17.81 204 VAL D CA 1
ATOM 4645 C C . VAL B 1 204 ? -6.540 -44.867 2.704 1.00 17.57 204 VAL D C 1
ATOM 4646 O O . VAL B 1 204 ? -7.745 -44.583 2.764 1.00 19.23 204 VAL D O 1
ATOM 4650 N N . ALA B 1 205 ? -5.605 -43.922 2.769 1.00 17.21 205 ALA D N 1
ATOM 4651 C CA . ALA B 1 205 ? -5.978 -42.508 2.769 1.00 18.38 205 ALA D CA 1
ATOM 4652 C C . ALA B 1 205 ? -6.915 -42.160 1.608 1.00 20.74 205 ALA D C 1
ATOM 4653 O O . ALA B 1 205 ? -7.920 -41.475 1.820 1.00 19.32 205 ALA D O 1
ATOM 4655 N N . ARG B 1 206 ? -6.533 -42.547 0.369 1.00 19.25 206 ARG D N 1
ATOM 4656 C CA . ARG B 1 206 ? -7.300 -42.220 -0.826 1.00 19.97 206 ARG D CA 1
ATOM 4657 C C . ARG B 1 206 ? -8.693 -42.854 -0.793 1.00 20.52 206 ARG D C 1
ATOM 4658 O O . ARG B 1 206 ? -9.676 -42.252 -1.242 1.00 19.30 206 ARG D O 1
ATOM 4666 N N . LEU B 1 207 ? -8.790 -44.083 -0.287 1.00 16.73 207 LEU D N 1
ATOM 4667 C CA . LEU B 1 207 ? -10.075 -44.739 -0.205 1.00 19.20 207 LEU D CA 1
ATOM 4668 C C . LEU B 1 207 ? -10.974 -44.011 0.785 1.00 20.00 207 LEU D C 1
ATOM 4669 O O . LEU B 1 207 ? -12.154 -43.752 0.473 1.00 20.70 207 LEU D O 1
ATOM 4674 N N . GLN B 1 208 ? -10.385 -43.610 1.925 1.00 16.78 208 GLN D N 1
ATOM 4675 C CA . GLN B 1 208 ? -11.152 -42.882 2.921 1.00 16.32 208 GLN D CA 1
ATOM 4676 C C . GLN B 1 208 ? -11.398 -41.428 2.495 1.00 16.38 208 GLN D C 1
ATOM 4677 O O . GLN B 1 208 ? -12.231 -40.785 3.104 1.00 17.61 208 GLN D O 1
ATOM 4683 N N . SER B 1 209 ? -10.701 -40.902 1.476 1.00 14.62 209 SER D N 1
ATOM 4684 C CA . SER B 1 209 ? -10.886 -39.495 1.086 1.00 15.17 209 SER D CA 1
ATOM 4685 C C . SER B 1 209 ? -12.313 -39.161 0.629 1.00 14.64 209 SER D C 1
ATOM 4686 O O . SER B 1 209 ? -12.650 -37.979 0.521 1.00 15.36 209 SER D O 1
ATOM 4689 N N . VAL B 1 210 ? -13.134 -40.158 0.303 1.00 16.23 210 VAL D N 1
ATOM 4690 C CA . VAL B 1 210 ? -14.553 -39.932 0.062 1.00 16.61 210 VAL D CA 1
ATOM 4691 C C . VAL B 1 210 ? -15.166 -39.097 1.197 1.00 16.46 210 VAL D C 1
ATOM 4692 O O . VAL B 1 210 ? -16.078 -38.289 0.971 1.00 16.21 210 VAL D O 1
ATOM 4696 N N . ILE B 1 211 ? -14.661 -39.262 2.428 1.00 16.91 211 ILE D N 1
ATOM 4697 C CA . ILE B 1 211 ? -15.168 -38.503 3.569 1.00 15.81 211 ILE D CA 1
ATOM 4698 C C . ILE B 1 211 ? -15.014 -36.986 3.290 1.00 16.25 211 ILE D C 1
ATOM 4699 O O . ILE B 1 211 ? -15.996 -36.226 3.363 1.00 17.03 211 ILE D O 1
ATOM 4704 N N . SER B 1 212 ? -13.779 -36.493 3.043 1.00 14.51 212 SER D N 1
ATOM 4705 C CA . SER B 1 212 ? -13.570 -35.068 2.804 1.00 16.57 212 SER D CA 1
ATOM 4706 C C . SER B 1 212 ? -14.137 -34.618 1.451 1.00 16.33 212 SER D C 1
ATOM 4707 O O . SER B 1 212 ? -14.512 -33.446 1.315 1.00 16.87 212 SER D O 1
ATOM 4710 N N . LYS B 1 213 ? -14.245 -35.517 0.463 1.00 16.43 213 LYS D N 1
ATOM 4711 C CA . LYS B 1 213 ? -14.883 -35.155 -0.799 1.00 18.91 213 LYS D CA 1
ATOM 4712 C C . LYS B 1 213 ? -16.331 -34.742 -0.552 1.00 18.15 213 LYS D C 1
ATOM 4713 O O . LYS B 1 213 ? -16.805 -33.714 -1.067 1.00 18.49 213 LYS D O 1
ATOM 4719 N N . GLU B 1 214 ? -17.016 -35.520 0.307 1.00 15.58 214 GLU D N 1
ATOM 4720 C CA . GLU B 1 214 ? -18.382 -35.231 0.660 1.00 15.91 214 GLU D CA 1
ATOM 4721 C C . GLU B 1 214 ? -18.429 -33.971 1.525 1.00 14.85 214 GLU D C 1
ATOM 4722 O O . GLU B 1 214 ? -19.320 -33.143 1.336 1.00 15.66 214 GLU D O 1
ATOM 4728 N N . ILE B 1 215 ? -17.501 -33.846 2.489 1.00 15.42 215 ILE D N 1
ATOM 4729 C CA . ILE B 1 215 ? -17.518 -32.687 3.389 1.00 14.82 215 ILE D CA 1
ATOM 4730 C C . ILE B 1 215 ? -17.483 -31.413 2.538 1.00 16.32 215 ILE D C 1
ATOM 4731 O O . ILE B 1 215 ? -18.171 -30.457 2.856 1.00 16.72 215 ILE D O 1
ATOM 4736 N N . LYS B 1 216 ? -16.642 -31.366 1.498 1.00 17.10 216 LYS D N 1
ATOM 4737 C CA . LYS B 1 216 ? -16.554 -30.176 0.657 1.00 18.97 216 LYS D CA 1
ATOM 4738 C C . LYS B 1 216 ? -17.910 -29.799 0.050 1.00 19.29 216 LYS D C 1
ATOM 4739 O O . LYS B 1 216 ? -18.294 -28.642 0.134 1.00 19.52 216 LYS D O 1
ATOM 4745 N N . LYS B 1 217 ? -18.635 -30.776 -0.514 1.00 20.00 217 LYS D N 1
ATOM 4746 C CA . LYS B 1 217 ? -19.947 -30.528 -1.115 1.00 21.27 217 LYS D CA 1
ATOM 4747 C C . LYS B 1 217 ? -21.004 -30.129 -0.081 1.00 21.07 217 LYS D C 1
ATOM 4748 O O . LYS B 1 217 ? -21.875 -29.271 -0.301 1.00 20.58 217 LYS D O 1
ATOM 4754 N N . GLN B 1 218 ? -20.953 -30.770 1.091 1.00 19.21 218 GLN D N 1
ATOM 4755 C CA . GLN B 1 218 ? -21.940 -30.584 2.140 1.00 17.05 218 GLN D CA 1
ATOM 4756 C C . GLN B 1 218 ? -21.769 -29.205 2.816 1.00 16.29 218 GLN D C 1
ATOM 4757 O O . GLN B 1 218 ? -22.740 -28.536 3.096 1.00 18.76 218 GLN D O 1
ATOM 4763 N N . LEU B 1 219 ? -20.527 -28.759 3.028 1.00 19.05 219 LEU D N 1
ATOM 4764 C CA . LEU B 1 219 ? -20.297 -27.427 3.578 1.00 19.87 219 LEU D CA 1
ATOM 4765 C C . LEU B 1 219 ? -20.701 -26.374 2.543 1.00 20.90 219 LEU D C 1
ATOM 4766 O O . LEU B 1 219 ? -21.292 -25.370 2.920 1.00 23.91 219 LEU D O 1
ATOM 4771 N N . GLN B 1 220 ? -20.385 -26.596 1.263 1.00 22.60 220 GLN D N 1
ATOM 4772 C CA . GLN B 1 220 ? -20.773 -25.652 0.218 1.00 22.55 220 GLN D CA 1
ATOM 4773 C C . GLN B 1 220 ? -22.281 -25.390 0.317 1.00 24.00 220 GLN D C 1
ATOM 4774 O O . GLN B 1 220 ? -22.741 -24.235 0.314 1.00 23.32 220 GLN D O 1
ATOM 4780 N N . GLU B 1 221 ? -23.042 -26.485 0.449 1.00 23.25 221 GLU D N 1
ATOM 4781 C CA . GLU B 1 221 ? -24.487 -26.442 0.534 1.00 24.32 221 GLU D CA 1
ATOM 4782 C C . GLU B 1 221 ? -24.958 -25.760 1.821 1.00 25.10 221 GLU D C 1
ATOM 4783 O O . GLU B 1 221 ? -25.853 -24.908 1.786 1.00 27.72 221 GLU D O 1
ATOM 4789 N N . LYS B 1 222 ? -24.391 -26.116 2.971 1.00 21.41 222 LYS D N 1
ATOM 4790 C CA . LYS B 1 222 ? -24.902 -25.649 4.246 1.00 23.20 222 LYS D CA 1
ATOM 4791 C C . LYS B 1 222 ? -24.332 -24.290 4.663 1.00 25.58 222 LYS D C 1
ATOM 4792 O O . LYS B 1 222 ? -24.969 -23.575 5.439 1.00 26.36 222 LYS D O 1
ATOM 4798 N N . GLU B 1 223 ? -23.096 -23.979 4.260 1.00 25.59 223 GLU D N 1
ATOM 4799 C CA . GLU B 1 223 ? -22.424 -22.817 4.813 1.00 26.45 223 GLU D CA 1
ATOM 4800 C C . GLU B 1 223 ? -22.053 -21.822 3.713 1.00 27.32 223 GLU D C 1
ATOM 4801 O O . GLU B 1 223 ? -21.750 -20.689 4.041 1.00 28.41 223 GLU D O 1
ATOM 4807 N N . GLY B 1 224 ? -22.034 -22.231 2.436 1.00 26.70 224 GLY D N 1
ATOM 4808 C CA . GLY B 1 224 ? -21.725 -21.330 1.328 1.00 27.09 224 GLY D CA 1
ATOM 4809 C C . GLY B 1 224 ? -20.219 -21.181 1.108 1.00 25.82 224 GLY D C 1
ATOM 4810 O O . GLY B 1 224 ? -19.769 -20.280 0.382 1.00 25.65 224 GLY D O 1
ATOM 4811 N N . ARG B 1 225 ? -19.441 -22.066 1.767 1.00 27.13 225 ARG D N 1
ATOM 4812 C CA . ARG B 1 225 ? -18.005 -22.161 1.581 1.00 25.18 225 ARG D CA 1
ATOM 4813 C C . ARG B 1 225 ? -17.639 -23.630 1.756 1.00 24.42 225 ARG D C 1
ATOM 4814 O O . ARG B 1 225 ? -18.295 -24.319 2.514 1.00 24.92 225 ARG D O 1
ATOM 4822 N N . ASP B 1 226 ? -16.589 -24.086 1.072 1.00 23.70 226 ASP D N 1
ATOM 4823 C CA . ASP B 1 226 ? -16.362 -25.523 0.970 1.00 24.16 226 ASP D CA 1
ATOM 4824 C C . ASP B 1 226 ? -15.290 -26.010 1.951 1.00 26.31 226 ASP D C 1
ATOM 4825 O O . ASP B 1 226 ? -14.980 -27.196 1.931 1.00 26.76 226 ASP D O 1
ATOM 4830 N N . TYR B 1 227 ? -14.807 -25.150 2.861 1.00 24.80 227 TYR D N 1
ATOM 4831 C CA . TYR B 1 227 ? -13.865 -25.573 3.887 1.00 23.62 227 TYR D CA 1
ATOM 4832 C C . TYR B 1 227 ? -14.345 -25.124 5.259 1.00 23.52 227 TYR D C 1
ATOM 4833 O O . TYR B 1 227 ? -14.982 -24.071 5.402 1.00 25.71 227 TYR D O 1
ATOM 4842 N N . PRO B 1 228 ? -14.110 -25.935 6.315 1.00 21.21 228 PRO D N 1
ATOM 4843 C CA . PRO B 1 228 ? -14.385 -25.539 7.684 1.00 21.30 228 PRO D CA 1
ATOM 4844 C C . PRO B 1 228 ? -13.148 -24.900 8.296 1.00 19.65 228 PRO D C 1
ATOM 4845 O O . PRO B 1 228 ? -12.062 -24.972 7.713 1.00 20.39 228 PRO D O 1
ATOM 4849 N N . ASP B 1 229 ? -13.330 -24.349 9.492 1.00 22.10 229 ASP D N 1
ATOM 4850 C CA . ASP B 1 229 ? -12.236 -23.760 10.251 1.00 25.06 229 ASP D CA 1
ATOM 4851 C C . ASP B 1 229 ? -11.447 -24.841 10.994 1.00 24.71 229 ASP D C 1
ATOM 4852 O O . ASP B 1 229 ? -10.229 -24.701 11.177 1.00 24.72 229 ASP D O 1
ATOM 4857 N N . TYR B 1 230 ? -12.128 -25.912 11.420 1.00 21.77 230 TYR D N 1
ATOM 4858 C CA . TYR B 1 230 ? -11.460 -27.059 12.036 1.00 20.78 230 TYR D CA 1
ATOM 4859 C C . TYR B 1 230 ? -11.982 -28.378 11.470 1.00 20.22 230 TYR D C 1
ATOM 4860 O O . TYR B 1 230 ? -13.183 -28.531 11.255 1.00 22.15 230 TYR D O 1
ATOM 4869 N N . LEU B 1 231 ? -11.058 -29.330 11.311 1.00 18.20 231 LEU D N 1
ATOM 4870 C CA . LEU B 1 231 ? -11.359 -30.750 11.224 1.00 18.59 231 LEU D CA 1
ATOM 4871 C C . LEU B 1 231 ? -10.828 -31.410 12.490 1.00 18.63 231 LEU D C 1
ATOM 4872 O O . LEU B 1 231 ? -9.651 -31.232 12.831 1.00 18.02 231 LEU D O 1
ATOM 4877 N N . ILE B 1 232 ? -11.673 -32.216 13.137 1.00 16.69 232 ILE D N 1
ATOM 4878 C CA . ILE B 1 232 ? -11.298 -32.979 14.326 1.00 17.27 232 ILE D CA 1
ATOM 4879 C C . ILE B 1 232 ? -11.584 -34.462 14.092 1.00 18.52 232 ILE D C 1
ATOM 4880 O O . ILE B 1 232 ? -12.705 -34.837 13.709 1.00 16.21 232 ILE D O 1
ATOM 4885 N N . ALA B 1 233 ? -10.573 -35.302 14.360 1.00 15.98 233 ALA D N 1
ATOM 4886 C CA . ALA B 1 233 ? -10.732 -36.741 14.261 1.00 16.75 233 ALA D CA 1
ATOM 4887 C C . ALA B 1 233 ? -9.861 -37.431 15.302 1.00 17.34 233 ALA D C 1
ATOM 4888 O O . ALA B 1 233 ? -8.767 -36.948 15.639 1.00 17.78 233 ALA D O 1
ATOM 4890 N N . CYS B 1 234 ? -10.307 -38.627 15.666 1.00 16.34 234 CYS D N 1
ATOM 4891 C CA . CYS B 1 234 ? -9.519 -39.547 16.456 1.00 17.00 234 CYS D CA 1
ATOM 4892 C C . CYS B 1 234 ? -8.585 -40.357 15.559 1.00 19.57 234 CYS D C 1
ATOM 4893 O O . CYS B 1 234 ? -8.796 -40.459 14.346 1.00 15.77 234 CYS D O 1
ATOM 4896 N N . VAL B 1 235 ? -7.518 -40.890 16.193 1.00 18.28 235 VAL D N 1
ATOM 4897 C CA . VAL B 1 235 ? -6.489 -41.632 15.474 1.00 17.66 235 VAL D CA 1
ATOM 4898 C C . VAL B 1 235 ? -6.140 -42.893 16.265 1.00 19.27 235 VAL D C 1
ATOM 4899 O O . VAL B 1 235 ? -5.844 -42.841 17.459 1.00 19.93 235 VAL D O 1
ATOM 4903 N N . GLY B 1 236 ? -6.239 -44.023 15.568 1.00 17.67 236 GLY D N 1
ATOM 4904 C CA . GLY B 1 236 ? -5.542 -45.265 15.887 1.00 19.15 236 GLY D CA 1
ATOM 4905 C C . GLY B 1 236 ? -4.379 -45.305 14.912 1.00 20.53 236 GLY D C 1
ATOM 4906 O O . GLY B 1 236 ? -3.426 -44.541 15.075 1.00 22.02 236 GLY D O 1
ATOM 4907 N N . GLY B 1 237 ? -4.498 -46.143 13.885 1.00 17.19 237 GLY D N 1
ATOM 4908 C CA . GLY B 1 237 ? -3.586 -46.147 12.756 1.00 19.42 237 GLY D CA 1
ATOM 4909 C C . GLY B 1 237 ? -3.658 -44.871 11.924 1.00 17.86 237 GLY D C 1
ATOM 4910 O O . GLY B 1 237 ? -2.655 -44.435 11.389 1.00 19.38 237 GLY D O 1
ATOM 4911 N N . GLY B 1 238 ? -4.832 -44.215 11.862 1.00 18.52 238 GLY D N 1
ATOM 4912 C CA . GLY B 1 238 ? -4.930 -42.929 11.196 1.00 16.68 238 GLY D CA 1
ATOM 4913 C C . GLY B 1 238 ? -5.921 -42.834 10.018 1.00 17.25 238 GLY D C 1
ATOM 4914 O O . GLY B 1 238 ? -5.949 -41.797 9.374 1.00 17.18 238 GLY D O 1
ATOM 4915 N N . SER B 1 239 ? -6.709 -43.860 9.704 1.00 16.80 239 SER D N 1
ATOM 4916 C CA . SER B 1 239 ? -7.466 -43.904 8.448 1.00 15.07 239 SER D CA 1
ATOM 4917 C C . SER B 1 239 ? -8.693 -42.982 8.414 1.00 16.52 239 SER D C 1
ATOM 4918 O O . SER B 1 239 ? -8.916 -42.327 7.406 1.00 16.82 239 SER D O 1
ATOM 4921 N N . ASN B 1 240 ? -9.510 -42.919 9.473 1.00 15.83 240 ASN D N 1
ATOM 4922 C CA . ASN B 1 240 ? -10.658 -42.016 9.374 1.00 16.29 240 ASN D CA 1
ATOM 4923 C C . ASN B 1 240 ? -10.171 -40.569 9.361 1.00 14.94 240 ASN D C 1
ATOM 4924 O O . ASN B 1 240 ? -10.721 -39.718 8.668 1.00 15.40 240 ASN D O 1
ATOM 4929 N N . ALA B 1 241 ? -9.108 -40.290 10.114 1.00 15.47 241 ALA D N 1
ATOM 4930 C CA . ALA B 1 241 ? -8.535 -38.947 10.080 1.00 15.83 241 ALA D CA 1
ATOM 4931 C C . ALA B 1 241 ? -7.970 -38.606 8.698 1.00 15.76 241 ALA D C 1
ATOM 4932 O O . ALA B 1 241 ? -8.157 -37.502 8.190 1.00 14.78 241 ALA D O 1
ATOM 4934 N N . ALA B 1 242 ? -7.236 -39.548 8.109 1.00 15.90 242 ALA D N 1
ATOM 4935 C CA . ALA B 1 242 ? -6.662 -39.349 6.774 1.00 17.31 242 ALA D CA 1
ATOM 4936 C C . ALA B 1 242 ? -7.746 -38.986 5.763 1.00 16.83 242 ALA D C 1
ATOM 4937 O O . ALA B 1 242 ? -7.585 -38.032 5.003 1.00 17.65 242 ALA D O 1
ATOM 4939 N N . GLY B 1 243 ? -8.850 -39.742 5.779 1.00 16.44 243 GLY D N 1
ATOM 4940 C CA . GLY B 1 243 ? -9.957 -39.520 4.859 1.00 17.55 243 GLY D CA 1
ATOM 4941 C C . GLY B 1 243 ? -10.610 -38.161 5.087 1.00 16.13 243 GLY D C 1
ATOM 4942 O O . GLY B 1 243 ? -11.003 -37.465 4.141 1.00 17.28 243 GLY D O 1
ATOM 4943 N N . THR B 1 244 ? -10.778 -37.828 6.374 1.00 14.68 244 THR D N 1
ATOM 4944 C CA . THR B 1 244 ? -11.367 -36.551 6.792 1.00 15.36 244 THR D CA 1
ATOM 4945 C C . THR B 1 244 ? -10.542 -35.359 6.293 1.00 16.48 244 THR D C 1
ATOM 4946 O O . THR B 1 244 ? -11.116 -34.311 5.985 1.00 16.92 244 THR D O 1
ATOM 4950 N N . ILE B 1 245 ? -9.201 -35.467 6.284 1.00 16.23 245 ILE D N 1
ATOM 4951 C CA . ILE B 1 245 ? -8.362 -34.315 5.965 1.00 17.44 245 ILE D CA 1
ATOM 4952 C C . ILE B 1 245 ? -7.796 -34.344 4.543 1.00 18.55 245 ILE D C 1
ATOM 4953 O O . ILE B 1 245 ? -7.256 -33.327 4.096 1.00 19.72 245 ILE D O 1
ATOM 4958 N N . TYR B 1 246 ? -7.924 -35.474 3.826 1.00 18.92 246 TYR D N 1
ATOM 4959 C CA . TYR B 1 246 ? -7.292 -35.702 2.534 1.00 18.92 246 TYR D CA 1
ATOM 4960 C C . TYR B 1 246 ? -7.408 -34.490 1.599 1.00 22.04 246 TYR D C 1
ATOM 4961 O O . TYR B 1 246 ? -6.400 -34.002 1.082 1.00 20.82 246 TYR D O 1
ATOM 4970 N N . HIS B 1 247 ? -8.632 -33.981 1.366 1.00 20.69 247 HIS D N 1
ATOM 4971 C CA . HIS B 1 247 ? -8.818 -32.985 0.322 1.00 21.15 247 HIS D CA 1
ATOM 4972 C C . HIS B 1 247 ? -8.591 -31.583 0.880 1.00 21.36 247 HIS D C 1
ATOM 4973 O O . HIS B 1 247 ? -8.841 -30.609 0.180 1.00 23.65 247 HIS D O 1
ATOM 4980 N N . TYR B 1 248 ? -8.143 -31.502 2.139 1.00 19.92 248 TYR D N 1
ATOM 4981 C CA . TYR B 1 248 ? -7.863 -30.257 2.824 1.00 22.54 248 TYR D CA 1
ATOM 4982 C C . TYR B 1 248 ? -6.425 -30.187 3.352 1.00 24.05 248 TYR D C 1
ATOM 4983 O O . TYR B 1 248 ? -6.046 -29.201 3.993 1.00 23.97 248 TYR D O 1
ATOM 4992 N N . ILE B 1 249 ? -5.639 -31.227 3.129 1.00 22.10 249 ILE D N 1
ATOM 4993 C CA . ILE B 1 249 ? -4.446 -31.405 3.946 1.00 23.08 249 ILE D CA 1
ATOM 4994 C C . ILE B 1 249 ? -3.420 -30.295 3.686 1.00 25.57 249 ILE D C 1
ATOM 4995 O O . ILE B 1 249 ? -2.612 -29.980 4.569 1.00 27.85 249 ILE D O 1
ATOM 5000 N N . ASP B 1 250 ? -3.473 -29.705 2.499 1.00 26.44 250 ASP D N 1
ATOM 5001 C CA . ASP B 1 250 ? -2.498 -28.702 2.100 1.00 29.31 250 ASP D CA 1
ATOM 5002 C C . ASP B 1 250 ? -3.034 -27.289 2.254 1.00 33.39 250 ASP D C 1
ATOM 5003 O O . ASP B 1 250 ? -2.268 -26.334 2.110 1.00 35.32 250 ASP D O 1
ATOM 5008 N N . ASP B 1 251 ? -4.312 -27.170 2.618 1.00 32.35 251 ASP D N 1
ATOM 5009 C CA . ASP B 1 251 ? -4.941 -25.869 2.773 1.00 33.04 251 ASP D CA 1
ATOM 5010 C C . ASP B 1 251 ? -4.863 -25.438 4.233 1.00 30.57 251 ASP D C 1
ATOM 5011 O O . ASP B 1 251 ? -5.659 -25.863 5.065 1.00 25.32 251 ASP D O 1
ATOM 5016 N N . GLU B 1 252 ? -3.922 -24.532 4.547 1.00 27.54 252 GLU D N 1
ATOM 5017 C CA . GLU B 1 252 ? -3.696 -24.180 5.932 1.00 24.95 252 GLU D CA 1
ATOM 5018 C C . GLU B 1 252 ? -4.784 -23.247 6.437 1.00 26.54 252 GLU D C 1
ATOM 5019 O O . GLU B 1 252 ? -4.781 -22.873 7.612 1.00 27.44 252 GLU D O 1
ATOM 5025 N N . ARG B 1 253 ? -5.771 -22.912 5.597 1.00 27.68 253 ARG D N 1
ATOM 5026 C CA . ARG B 1 253 ? -6.931 -22.230 6.131 1.00 29.52 253 ARG D CA 1
ATOM 5027 C C . ARG B 1 253 ? -7.697 -23.153 7.075 1.00 29.30 253 ARG D C 1
ATOM 5028 O O . ARG B 1 253 ? -8.435 -22.652 7.911 1.00 27.22 253 ARG D O 1
ATOM 5036 N N . VAL B 1 254 ? -7.486 -24.487 6.959 1.00 26.49 254 VAL D N 1
ATOM 5037 C CA . VAL B 1 254 ? -8.202 -25.486 7.741 1.00 26.35 254 VAL D CA 1
ATOM 5038 C C . VAL B 1 254 ? -7.296 -26.045 8.844 1.00 21.45 254 VAL D C 1
ATOM 5039 O O . VAL B 1 254 ? -6.324 -26.716 8.554 1.00 25.73 254 VAL D O 1
ATOM 5043 N N . LYS B 1 255 ? -7.626 -25.775 10.093 1.00 24.15 255 LYS D N 1
ATOM 5044 C CA . LYS B 1 255 ? -6.890 -26.307 11.224 1.00 25.02 255 LYS D CA 1
ATOM 5045 C C . LYS B 1 255 ? -7.288 -27.770 11.427 1.00 25.71 255 LYS D C 1
ATOM 5046 O O . LYS B 1 255 ? -8.466 -28.097 11.354 1.00 26.20 255 LYS D O 1
ATOM 5052 N N . ILE B 1 256 ? -6.296 -28.602 11.736 1.00 22.89 256 ILE D N 1
ATOM 5053 C CA . ILE B 1 256 ? -6.503 -30.015 11.990 1.00 19.73 256 ILE D CA 1
ATOM 5054 C C . ILE B 1 256 ? -6.160 -30.292 13.445 1.00 23.50 256 ILE D C 1
ATOM 5055 O O . ILE B 1 256 ? -5.074 -29.906 13.912 1.00 22.51 256 ILE D O 1
ATOM 5060 N N . VAL B 1 257 ? -7.082 -30.975 14.114 1.00 22.03 257 VAL D N 1
ATOM 5061 C CA . VAL B 1 257 ? -6.919 -31.460 15.475 1.00 21.79 257 VAL D CA 1
ATOM 5062 C C . VAL B 1 257 ? -7.126 -32.965 15.489 1.00 20.19 257 VAL D C 1
ATOM 5063 O O . VAL B 1 257 ? -8.210 -33.445 15.179 1.00 19.94 257 VAL D O 1
ATOM 5067 N N . LEU B 1 258 ? -6.085 -33.687 15.915 1.00 20.73 258 LEU D N 1
ATOM 5068 C CA . LEU B 1 258 ? -6.144 -35.140 16.045 1.00 21.83 258 LEU D CA 1
ATOM 5069 C C . LEU B 1 258 ? -6.178 -35.542 17.509 1.00 21.82 258 LEU D C 1
ATOM 5070 O O . LEU B 1 258 ? -5.358 -35.074 18.325 1.00 23.14 258 LEU D O 1
ATOM 5075 N N . ALA B 1 259 ? -7.085 -36.459 17.826 1.00 18.58 259 ALA D N 1
ATOM 5076 C CA . ALA B 1 259 ? -7.186 -36.971 19.179 1.00 18.54 259 ALA D CA 1
ATOM 5077 C C . ALA B 1 259 ? -6.626 -38.383 19.226 1.00 18.91 259 ALA D C 1
ATOM 5078 O O . ALA B 1 259 ? -7.161 -39.275 18.561 1.00 18.60 259 ALA D O 1
ATOM 5080 N N . GLU B 1 260 ? -5.537 -38.581 20.000 1.00 19.17 260 GLU D N 1
ATOM 5081 C CA . GLU B 1 260 ? -4.989 -39.908 20.246 1.00 19.11 260 GLU D CA 1
ATOM 5082 C C . GLU B 1 260 ? -5.288 -40.375 21.674 1.00 19.26 260 GLU D C 1
ATOM 5083 O O . GLU B 1 260 ? -5.730 -39.595 22.522 1.00 21.04 260 GLU D O 1
ATOM 5089 N N . ALA B 1 261 ? -5.122 -41.669 21.930 1.00 19.24 261 ALA D N 1
ATOM 5090 C CA . ALA B 1 261 ? -5.569 -42.260 23.189 1.00 20.58 261 ALA D CA 1
ATOM 5091 C C . ALA B 1 261 ? -4.529 -42.073 24.304 1.00 23.91 261 ALA D C 1
ATOM 5092 O O . ALA B 1 261 ? -3.498 -42.721 24.299 1.00 23.98 261 ALA D O 1
ATOM 5094 N N . GLY B 1 262 ? -4.858 -41.261 25.309 1.00 25.49 262 GLY D N 1
ATOM 5095 C CA . GLY B 1 262 ? -4.001 -41.073 26.476 1.00 26.89 262 GLY D CA 1
ATOM 5096 C C . GLY B 1 262 ? -4.151 -42.176 27.531 1.00 27.33 262 GLY D C 1
ATOM 5097 O O . GLY B 1 262 ? -3.318 -42.273 28.439 1.00 27.56 262 GLY D O 1
ATOM 5098 N N . GLY B 1 263 ? -5.193 -43.011 27.452 1.00 24.92 263 GLY D N 1
ATOM 5099 C CA . GLY B 1 263 ? -5.325 -44.121 28.387 1.00 28.01 263 GLY D CA 1
ATOM 5100 C C . GLY B 1 263 ? -5.523 -43.569 29.793 1.00 29.87 263 GLY D C 1
ATOM 5101 O O . GLY B 1 263 ? -6.285 -42.621 29.958 1.00 27.28 263 GLY D O 1
ATOM 5102 N N . LYS B 1 264 ? -4.760 -44.097 30.771 1.00 31.89 264 LYS D N 1
ATOM 5103 C CA . LYS B 1 264 ? -4.787 -43.574 32.127 1.00 34.35 264 LYS D CA 1
ATOM 5104 C C . LYS B 1 264 ? -3.979 -42.278 32.244 1.00 33.21 264 LYS D C 1
ATOM 5105 O O . LYS B 1 264 ? -3.966 -41.651 33.304 1.00 31.89 264 LYS D O 1
ATOM 5111 N N . GLY B 1 265 ? -3.289 -41.861 31.169 1.00 31.37 265 GLY D N 1
ATOM 5112 C CA . GLY B 1 265 ? -2.586 -40.586 31.110 1.00 30.12 265 GLY D CA 1
ATOM 5113 C C . GLY B 1 265 ? -1.160 -40.788 30.583 1.00 26.61 265 GLY D C 1
ATOM 5114 O O . GLY B 1 265 ? -0.597 -41.867 30.713 1.00 31.24 265 GLY D O 1
ATOM 5115 N N . ILE B 1 266 ? -0.607 -39.765 29.946 1.00 28.21 266 ILE D N 1
ATOM 5116 C CA . ILE B 1 266 ? 0.626 -39.933 29.182 1.00 35.67 266 ILE D CA 1
ATOM 5117 C C . ILE B 1 266 ? 1.804 -40.228 30.132 1.00 36.90 266 ILE D C 1
ATOM 5118 O O . ILE B 1 266 ? 2.792 -40.826 29.704 1.00 31.91 266 ILE D O 1
ATOM 5123 N N . ASP B 1 267 ? 1.639 -39.946 31.437 1.00 36.64 267 ASP D N 1
ATOM 5124 C CA . ASP B 1 267 ? 2.694 -40.195 32.414 1.00 44.97 267 ASP D CA 1
ATOM 5125 C C . ASP B 1 267 ? 2.406 -41.418 33.279 1.00 44.54 267 ASP D C 1
ATOM 5126 O O . ASP B 1 267 ? 3.186 -41.708 34.175 1.00 44.92 267 ASP D O 1
ATOM 5131 N N . SER B 1 268 ? 1.328 -42.151 32.971 1.00 42.88 268 SER D N 1
ATOM 5132 C CA . SER B 1 268 ? 0.763 -43.159 33.853 1.00 40.27 268 SER D CA 1
ATOM 5133 C C . SER B 1 268 ? 1.389 -44.531 33.634 1.00 35.67 268 SER D C 1
ATOM 5134 O O . SER B 1 268 ? 1.171 -45.429 34.435 1.00 35.81 268 SER D O 1
ATOM 5137 N N . GLY B 1 269 ? 2.088 -44.713 32.511 1.00 37.27 269 GLY D N 1
ATOM 5138 C CA . GLY B 1 269 ? 2.586 -46.019 32.100 1.00 37.63 269 GLY D CA 1
ATOM 5139 C C . GLY B 1 269 ? 1.515 -46.898 31.458 1.00 37.29 269 GLY D C 1
ATOM 5140 O O . GLY B 1 269 ? 1.757 -48.070 31.142 1.00 33.36 269 GLY D O 1
ATOM 5141 N N . MET B 1 270 ? 0.324 -46.325 31.252 1.00 37.61 270 MET D N 1
ATOM 5142 C CA . MET B 1 270 ? -0.778 -47.044 30.631 1.00 39.79 270 MET D CA 1
ATOM 5143 C C . MET B 1 270 ? -1.488 -46.087 29.678 1.00 33.80 270 MET D C 1
ATOM 5144 O O . MET B 1 270 ? -2.466 -45.427 30.033 1.00 30.45 270 MET D O 1
ATOM 5149 N N . THR B 1 271 ? -0.949 -46.025 28.458 1.00 33.84 271 THR D N 1
ATOM 5150 C CA . THR B 1 271 ? -1.251 -44.948 27.530 1.00 31.20 271 THR D CA 1
ATOM 5151 C C . THR B 1 271 ? -1.003 -45.463 26.116 1.00 30.74 271 THR D C 1
ATOM 5152 O O . THR B 1 271 ? -0.388 -46.514 25.945 1.00 30.01 271 THR D O 1
ATOM 5156 N N . ALA B 1 272 ? -1.505 -44.728 25.109 1.00 32.37 272 ALA D N 1
ATOM 5157 C CA . ALA B 1 272 ? -1.319 -45.114 23.717 1.00 26.18 272 ALA D CA 1
ATOM 5158 C C . ALA B 1 272 ? -1.002 -43.877 22.889 1.00 25.61 272 ALA D C 1
ATOM 5159 O O . ALA B 1 272 ? -1.160 -43.879 21.669 1.00 30.27 272 ALA D O 1
ATOM 5161 N N . ALA B 1 273 ? -0.503 -42.831 23.547 1.00 23.96 273 ALA D N 1
ATOM 5162 C CA . ALA B 1 273 ? -0.296 -41.543 22.918 1.00 24.54 273 ALA D CA 1
ATOM 5163 C C . ALA B 1 273 ? 0.994 -41.562 22.096 1.00 28.76 273 ALA D C 1
ATOM 5164 O O . ALA B 1 273 ? 1.977 -40.897 22.435 1.00 28.78 273 ALA D O 1
ATOM 5166 N N . THR B 1 274 ? 0.944 -42.297 20.971 1.00 27.36 274 THR D N 1
ATOM 5167 C CA . THR B 1 274 ? 2.099 -42.559 20.127 1.00 27.20 274 THR D CA 1
ATOM 5168 C C . THR B 1 274 ? 2.754 -41.259 19.689 1.00 25.78 274 THR D C 1
ATOM 5169 O O . THR B 1 274 ? 3.980 -41.142 19.684 1.00 28.19 274 THR D O 1
ATOM 5173 N N . ILE B 1 275 ? 1.947 -40.275 19.267 1.00 24.75 275 ILE D N 1
ATOM 5174 C CA . ILE B 1 275 ? 2.512 -39.023 18.797 1.00 24.83 275 ILE D CA 1
ATOM 5175 C C . ILE B 1 275 ? 3.255 -38.316 19.926 1.00 27.76 275 ILE D C 1
ATOM 5176 O O . ILE B 1 275 ? 4.292 -37.699 19.680 1.00 29.82 275 ILE D O 1
ATOM 5181 N N . HIS B 1 276 ? 2.698 -38.356 21.138 1.00 29.89 276 HIS D N 1
ATOM 5182 C CA . HIS B 1 276 ? 3.234 -37.570 22.237 1.00 30.93 276 HIS D CA 1
ATOM 5183 C C . HIS B 1 276 ? 4.535 -38.213 22.724 1.00 30.36 276 HIS D C 1
ATOM 5184 O O . HIS B 1 276 ? 5.461 -37.499 23.080 1.00 35.71 276 HIS D O 1
ATOM 5191 N N . LEU B 1 277 ? 4.605 -39.549 22.664 1.00 31.70 277 LEU D N 1
ATOM 5192 C CA . LEU B 1 277 ? 5.593 -40.320 23.409 1.00 35.52 277 LEU D CA 1
ATOM 5193 C C . LEU B 1 277 ? 6.557 -41.079 22.498 1.00 37.37 277 LEU D C 1
ATOM 5194 O O . LEU B 1 277 ? 7.661 -41.432 22.922 1.00 34.97 277 LEU D O 1
ATOM 5199 N N . GLY B 1 278 ? 6.118 -41.387 21.278 1.00 34.80 278 GLY D N 1
ATOM 5200 C CA . GLY B 1 278 ? 6.852 -42.308 20.430 1.00 31.04 278 GLY D CA 1
ATOM 5201 C C . GLY B 1 278 ? 8.168 -41.723 19.938 1.00 31.37 278 GLY D C 1
ATOM 5202 O O . GLY B 1 278 ? 8.347 -40.506 19.861 1.00 31.70 278 GLY D O 1
ATOM 5203 N N . LYS B 1 279 ? 9.091 -42.628 19.589 1.00 30.32 279 LYS D N 1
ATOM 5204 C CA . LYS B 1 279 ? 10.349 -42.270 18.944 1.00 34.55 279 LYS D CA 1
ATOM 5205 C C . LYS B 1 279 ? 10.387 -42.943 17.579 1.00 32.44 279 LYS D C 1
ATOM 5206 O O . LYS B 1 279 ? 9.671 -43.902 17.378 1.00 30.64 279 LYS D O 1
ATOM 5212 N N . MET B 1 280 ? 11.243 -42.440 16.678 1.00 35.59 280 MET D N 1
ATOM 5213 C CA . MET B 1 280 ? 11.401 -43.008 15.342 1.00 39.10 280 MET D CA 1
ATOM 5214 C C . MET B 1 280 ? 11.587 -44.524 15.442 1.00 38.17 280 MET D C 1
ATOM 5215 O O . MET B 1 280 ? 12.356 -45.036 16.252 1.00 43.02 280 MET D O 1
ATOM 5220 N N . GLY B 1 281 ? 10.877 -45.256 14.593 1.00 37.08 281 GLY D N 1
ATOM 5221 C CA . GLY B 1 281 ? 10.893 -46.705 14.636 1.00 33.12 281 GLY D CA 1
ATOM 5222 C C . GLY B 1 281 ? 10.367 -47.280 13.327 1.00 32.88 281 GLY D C 1
ATOM 5223 O O . GLY B 1 281 ? 9.901 -46.532 12.473 1.00 34.94 281 GLY D O 1
ATOM 5224 N N . ILE B 1 282 ? 10.498 -48.596 13.170 1.00 31.67 282 ILE D N 1
ATOM 5225 C CA . ILE B 1 282 ? 9.948 -49.306 12.027 1.00 33.12 282 ILE D CA 1
ATOM 5226 C C . ILE B 1 282 ? 8.935 -50.310 12.567 1.00 33.49 282 ILE D C 1
ATOM 5227 O O . ILE B 1 282 ? 9.307 -51.135 13.381 1.00 33.80 282 ILE D O 1
ATOM 5232 N N . ILE B 1 283 ? 7.668 -50.233 12.099 1.00 29.41 283 ILE D N 1
ATOM 5233 C CA . ILE B 1 283 ? 6.604 -51.164 12.467 1.00 28.74 283 ILE D CA 1
ATOM 5234 C C . ILE B 1 283 ? 5.806 -51.515 11.206 1.00 27.70 283 ILE D C 1
ATOM 5235 O O . ILE B 1 283 ? 5.401 -50.630 10.455 1.00 27.00 283 ILE D O 1
ATOM 5240 N N . HIS B 1 284 ? 5.697 -52.817 10.934 1.00 27.77 284 HIS D N 1
ATOM 5241 C CA . HIS B 1 284 ? 5.019 -53.352 9.762 1.00 32.75 284 HIS D CA 1
ATOM 5242 C C . HIS B 1 284 ? 5.444 -52.652 8.469 1.00 30.81 284 HIS D C 1
ATOM 5243 O O . HIS B 1 284 ? 4.618 -52.356 7.598 1.00 30.93 284 HIS D O 1
ATOM 5250 N N . GLY B 1 285 ? 6.740 -52.381 8.316 1.00 30.57 285 GLY D N 1
ATOM 5251 C CA . GLY B 1 285 ? 7.246 -51.909 7.035 1.00 30.21 285 GLY D CA 1
ATOM 5252 C C . GLY B 1 285 ? 7.289 -50.392 6.902 1.00 31.39 285 GLY D C 1
ATOM 5253 O O . GLY B 1 285 ? 7.731 -49.866 5.866 1.00 28.60 285 GLY D O 1
ATOM 5254 N N . SER B 1 286 ? 6.872 -49.682 7.963 1.00 27.42 286 SER D N 1
ATOM 5255 C CA . SER B 1 286 ? 6.774 -48.247 7.877 1.00 25.52 286 SER D CA 1
ATOM 5256 C C . SER B 1 286 ? 7.704 -47.627 8.899 1.00 23.72 286 SER D C 1
ATOM 5257 O O . SER B 1 286 ? 7.746 -48.078 10.046 1.00 22.96 286 SER D O 1
ATOM 5260 N N . LYS B 1 287 ? 8.431 -46.594 8.467 1.00 25.24 287 LYS D N 1
ATOM 5261 C CA . LYS B 1 287 ? 9.230 -45.817 9.396 1.00 30.10 287 LYS D CA 1
ATOM 5262 C C . LYS B 1 287 ? 8.292 -44.771 9.990 1.00 25.58 287 LYS D C 1
ATOM 5263 O O . LYS B 1 287 ? 7.880 -43.835 9.300 1.00 26.04 287 LYS D O 1
ATOM 5269 N N . THR B 1 288 ? 7.949 -44.940 11.268 1.00 26.59 288 THR D N 1
ATOM 5270 C CA . THR B 1 288 ? 7.021 -44.015 11.884 1.00 24.53 288 THR D CA 1
ATOM 5271 C C . THR B 1 288 ? 7.387 -43.798 13.344 1.00 29.50 288 THR D C 1
ATOM 5272 O O . THR B 1 288 ? 8.539 -44.017 13.756 1.00 29.25 288 THR D O 1
ATOM 5276 N N . LEU B 1 289 ? 6.426 -43.252 14.098 1.00 25.66 289 LEU D N 1
ATOM 5277 C CA . LEU B 1 289 ? 6.634 -43.044 15.513 1.00 26.14 289 LEU D CA 1
ATOM 5278 C C . LEU B 1 289 ? 6.072 -44.264 16.205 1.00 27.15 289 LEU D C 1
ATOM 5279 O O . LEU B 1 289 ? 5.034 -44.797 15.822 1.00 32.06 289 LEU D O 1
ATOM 5284 N N . VAL B 1 290 ? 6.822 -44.756 17.193 1.00 31.43 290 VAL D N 1
ATOM 5285 C CA . VAL B 1 290 ? 6.436 -45.921 17.960 1.00 32.16 290 VAL D CA 1
ATOM 5286 C C . VAL B 1 290 ? 6.881 -45.689 19.406 1.00 34.75 290 VAL D C 1
ATOM 5287 O O . VAL B 1 290 ? 7.964 -45.138 19.642 1.00 37.14 290 VAL D O 1
ATOM 5291 N N . MET B 1 291 ? 6.060 -46.147 20.354 1.00 35.74 291 MET D N 1
ATOM 5292 C CA . MET B 1 291 ? 6.378 -46.019 21.770 1.00 38.20 291 MET D CA 1
ATOM 5293 C C . MET B 1 291 ? 7.440 -47.061 22.114 1.00 35.84 291 MET D C 1
ATOM 5294 O O . MET B 1 291 ? 7.235 -48.229 21.820 1.00 31.66 291 MET D O 1
ATOM 5299 N N . GLN B 1 292 ? 8.550 -46.611 22.711 1.00 37.46 292 GLN D N 1
ATOM 5300 C CA . GLN B 1 292 ? 9.634 -47.499 23.117 1.00 40.03 292 GLN D CA 1
ATOM 5301 C C . GLN B 1 292 ? 9.892 -47.400 24.622 1.00 37.08 292 GLN D C 1
ATOM 5302 O O . GLN B 1 292 ? 9.829 -46.316 25.205 1.00 32.44 292 GLN D O 1
ATOM 5308 N N . ASN B 1 293 ? 10.218 -48.550 25.234 1.00 40.53 293 ASN D N 1
ATOM 5309 C CA . ASN B 1 293 ? 10.573 -48.610 26.645 1.00 39.15 293 ASN D CA 1
ATOM 5310 C C . ASN B 1 293 ? 12.048 -48.225 26.818 1.00 41.44 293 ASN D C 1
ATOM 5311 O O . ASN B 1 293 ? 12.724 -47.953 25.834 1.00 36.62 293 ASN D O 1
ATOM 5316 N N . GLU B 1 294 ? 12.536 -48.206 28.071 1.00 44.22 294 GLU D N 1
ATOM 5317 C CA . GLU B 1 294 ? 13.908 -47.802 28.388 1.00 48.40 294 GLU D CA 1
ATOM 5318 C C . GLU B 1 294 ? 14.942 -48.766 27.778 1.00 45.49 294 GLU D C 1
ATOM 5319 O O . GLU B 1 294 ? 16.082 -48.359 27.541 1.00 46.07 294 GLU D O 1
ATOM 5325 N N . ASP B 1 295 ? 14.549 -50.021 27.494 1.00 39.26 295 ASP D N 1
ATOM 5326 C CA . ASP B 1 295 ? 15.375 -50.948 26.725 1.00 42.66 295 ASP D CA 1
ATOM 5327 C C . ASP B 1 295 ? 15.466 -50.555 25.245 1.00 42.50 295 ASP D C 1
ATOM 5328 O O . ASP B 1 295 ? 16.339 -51.056 24.543 1.00 41.89 295 ASP D O 1
ATOM 5333 N N . GLY B 1 296 ? 14.553 -49.697 24.755 1.00 44.03 296 GLY D N 1
ATOM 5334 C CA . GLY B 1 296 ? 14.425 -49.404 23.334 1.00 41.36 296 GLY D CA 1
ATOM 5335 C C . GLY B 1 296 ? 13.482 -50.386 22.625 1.00 43.92 296 GLY D C 1
ATOM 5336 O O . GLY B 1 296 ? 13.350 -50.352 21.394 1.00 37.77 296 GLY D O 1
ATOM 5337 N N . GLN B 1 297 ? 12.809 -51.250 23.405 1.00 42.61 297 GLN D N 1
ATOM 5338 C CA . GLN B 1 297 ? 11.875 -52.234 22.867 1.00 47.63 297 GLN D CA 1
ATOM 5339 C C . GLN B 1 297 ? 10.492 -51.604 22.699 1.00 44.00 297 GLN D C 1
ATOM 5340 O O . GLN B 1 297 ? 10.205 -50.573 23.307 1.00 39.54 297 GLN D O 1
ATOM 5346 N N . ILE B 1 298 ? 9.654 -52.262 21.890 1.00 42.20 298 ILE D N 1
ATOM 5347 C CA . ILE B 1 298 ? 8.251 -51.908 21.717 1.00 50.72 298 ILE D CA 1
ATOM 5348 C C . ILE B 1 298 ? 7.596 -51.806 23.093 1.00 48.53 298 ILE D C 1
ATOM 5349 O O . ILE B 1 298 ? 7.579 -52.783 23.836 1.00 55.80 298 ILE D O 1
ATOM 5354 N N . GLU B 1 299 ? 7.099 -50.611 23.439 1.00 45.77 299 GLU D N 1
ATOM 5355 C CA . GLU B 1 299 ? 6.233 -50.440 24.599 1.00 48.80 299 GLU D CA 1
ATOM 5356 C C . GLU B 1 299 ? 4.867 -51.024 24.227 1.00 51.76 299 GLU D C 1
ATOM 5357 O O . GLU B 1 299 ? 4.470 -50.983 23.061 1.00 54.17 299 GLU D O 1
ATOM 5363 N N . GLU B 1 300 ? 4.183 -51.639 25.201 1.00 57.01 300 GLU D N 1
ATOM 5364 C CA . GLU B 1 300 ? 2.846 -52.172 24.975 1.00 57.91 300 GLU D CA 1
ATOM 5365 C C . GLU B 1 300 ? 1.837 -51.088 25.364 1.00 51.54 300 GLU D C 1
ATOM 5366 O O . GLU B 1 300 ? 1.791 -50.646 26.515 1.00 44.18 300 GLU D O 1
ATOM 5372 N N . PRO B 1 301 ? 1.013 -50.587 24.420 1.00 43.85 301 PRO D N 1
ATOM 5373 C CA . PRO B 1 301 ? 0.174 -49.427 24.705 1.00 38.24 301 PRO D CA 1
ATOM 5374 C C . PRO B 1 301 ? -1.088 -49.877 25.428 1.00 36.10 301 PRO D C 1
ATOM 5375 O O . PRO B 1 301 ? -1.423 -51.053 25.411 1.00 41.45 301 PRO D O 1
ATOM 5379 N N . TYR B 1 302 ? -1.789 -48.927 26.047 1.00 33.27 302 TYR D N 1
ATOM 5380 C CA . TYR B 1 302 ? -3.075 -49.237 26.654 1.00 32.88 302 TYR D CA 1
ATOM 5381 C C . TYR B 1 302 ? -4.080 -48.118 26.343 1.00 30.81 302 TYR D C 1
ATOM 5382 O O . TYR B 1 302 ? -3.724 -46.946 26.320 1.00 28.27 302 TYR D O 1
ATOM 5391 N N . SER B 1 303 ? -5.336 -48.516 26.080 1.00 30.01 303 SER D N 1
ATOM 5392 C CA . SER B 1 303 ? -6.465 -47.607 25.933 1.00 30.78 303 SER D CA 1
ATOM 5393 C C . SER B 1 303 ? -7.734 -48.357 26.327 1.00 25.41 303 SER D C 1
ATOM 5394 O O . SER B 1 303 ? -7.884 -49.538 26.037 1.00 28.77 303 SER D O 1
ATOM 5397 N N . ILE B 1 304 ? -8.684 -47.653 26.917 1.00 26.97 304 ILE D N 1
ATOM 5398 C CA . ILE B 1 304 ?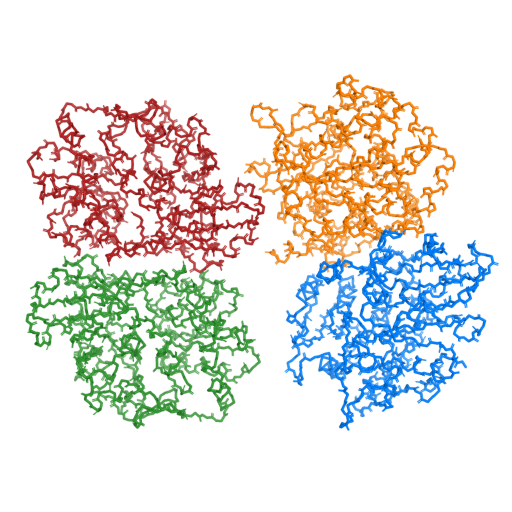 -10.009 -48.195 27.104 1.00 28.05 304 ILE D CA 1
ATOM 5399 C C . ILE B 1 304 ? -10.613 -48.600 25.761 1.00 26.05 304 ILE D C 1
ATOM 5400 O O . ILE B 1 304 ? -11.511 -49.432 25.729 1.00 27.62 304 ILE D O 1
ATOM 5405 N N . SER B 1 305 ? -10.142 -47.978 24.679 1.00 28.20 305 SER D N 1
ATOM 5406 C CA . SER B 1 305 ? -10.639 -48.267 23.345 1.00 27.64 305 SER D CA 1
ATOM 5407 C C . SER B 1 305 ? -9.672 -49.153 22.572 1.00 26.77 305 SER D C 1
ATOM 5408 O O . SER B 1 305 ? -8.653 -48.665 22.104 1.00 30.01 305 SER D O 1
ATOM 5411 N N . ALA B 1 306 ? -10.057 -50.406 22.325 1.00 31.05 306 ALA D N 1
ATOM 5412 C CA . ALA B 1 306 ? -9.278 -51.344 21.526 1.00 33.00 306 ALA D CA 1
ATOM 5413 C C . ALA B 1 306 ? -8.852 -50.757 20.174 1.00 36.15 306 ALA D C 1
ATOM 5414 O O . ALA B 1 306 ? -7.697 -50.894 19.757 1.00 34.87 306 ALA D O 1
ATOM 5416 N N . GLY B 1 307 ? -9.780 -50.088 19.480 1.00 34.68 307 GLY D N 1
ATOM 5417 C CA . GLY B 1 307 ? -9.493 -49.414 18.226 1.00 34.05 307 GLY D CA 1
ATOM 5418 C C . GLY B 1 307 ? -8.353 -48.386 18.245 1.00 36.79 307 GLY D C 1
ATOM 5419 O O . GLY B 1 307 ? -7.800 -48.086 17.183 1.00 38.06 307 GLY D O 1
ATOM 5420 N N . LEU B 1 308 ? -7.974 -47.835 19.414 1.00 34.70 308 LEU D N 1
ATOM 5421 C CA . LEU B 1 308 ? -6.947 -46.807 19.466 1.00 29.75 308 LEU D CA 1
ATOM 5422 C C . LEU B 1 308 ? -5.653 -47.297 20.117 1.00 34.56 308 LEU D C 1
ATOM 5423 O O . LEU B 1 308 ? -4.779 -46.477 20.408 1.00 27.38 308 LEU D O 1
ATOM 5428 N N . ASP B 1 309 ? -5.503 -48.625 20.237 1.00 37.42 309 ASP D N 1
ATOM 5429 C CA . ASP B 1 309 ? -4.557 -49.260 21.131 1.00 38.58 309 ASP D CA 1
ATOM 5430 C C . ASP B 1 309 ? -3.310 -49.819 20.447 1.00 43.76 309 ASP D C 1
ATOM 5431 O O . ASP B 1 309 ? -2.496 -50.457 21.131 1.00 44.21 309 ASP D O 1
ATOM 5436 N N . TYR B 1 310 ? -3.152 -49.645 19.128 1.00 42.23 310 TYR D N 1
ATOM 5437 C CA . TYR B 1 310 ? -2.122 -50.393 18.416 1.00 46.73 310 TYR D CA 1
ATOM 5438 C C . TYR B 1 310 ? -0.800 -49.640 18.549 1.00 45.58 310 TYR D C 1
ATOM 5439 O O . TYR B 1 310 ? -0.789 -48.412 18.648 1.00 39.20 310 TYR D O 1
ATOM 5448 N N . PRO B 1 311 ? 0.363 -50.339 18.596 1.00 44.70 311 PRO D N 1
ATOM 5449 C CA . PRO B 1 311 ? 1.652 -49.652 18.581 1.00 45.40 311 PRO D CA 1
ATOM 5450 C C . PRO B 1 311 ? 1.808 -48.939 17.238 1.00 39.78 311 PRO D C 1
ATOM 5451 O O . PRO B 1 311 ? 1.371 -49.431 16.198 1.00 41.31 311 PRO D O 1
ATOM 5455 N N . GLY B 1 312 ? 2.388 -47.740 17.291 1.00 38.35 312 GLY D N 1
ATOM 5456 C CA . GLY B 1 312 ? 2.676 -46.986 16.088 1.00 31.00 312 GLY D CA 1
ATOM 5457 C C . GLY B 1 312 ? 1.473 -46.164 15.649 1.00 29.31 312 GLY D C 1
ATOM 5458 O O . GLY B 1 312 ? 0.400 -46.277 16.216 1.00 36.85 312 GLY D O 1
ATOM 5459 N N . ILE B 1 313 ? 1.712 -45.324 14.655 1.00 26.21 313 ILE D N 1
ATOM 5460 C CA . ILE B 1 313 ? 0.744 -44.413 14.075 1.00 22.50 313 ILE D CA 1
ATOM 5461 C C . ILE B 1 313 ? 1.078 -44.385 12.587 1.00 20.78 313 ILE D C 1
ATOM 5462 O O . ILE B 1 313 ? 2.239 -44.534 12.229 1.00 19.58 313 ILE D O 1
ATOM 5467 N N . GLY B 1 314 ? 0.105 -44.090 11.733 1.00 20.88 314 GLY D N 1
ATOM 5468 C CA . GLY B 1 314 ? 0.394 -43.904 10.321 1.00 18.73 314 GLY D CA 1
ATOM 5469 C C . GLY B 1 314 ? 1.441 -42.809 10.119 1.00 18.91 314 GLY D C 1
ATOM 5470 O O . GLY B 1 314 ? 1.403 -41.755 10.781 1.00 18.51 314 GLY D O 1
ATOM 5471 N N . PRO B 1 315 ? 2.360 -42.973 9.137 1.00 18.86 315 PRO D N 1
ATOM 5472 C CA . PRO B 1 315 ? 3.376 -41.957 8.844 1.00 19.57 315 PRO D CA 1
ATOM 5473 C C . PRO B 1 315 ? 2.838 -40.588 8.479 1.00 18.81 315 PRO D C 1
ATOM 5474 O O . PRO B 1 315 ? 3.459 -39.568 8.745 1.00 19.81 315 PRO D O 1
ATOM 5478 N N . MET B 1 316 ? 1.645 -40.562 7.879 1.00 20.73 316 MET D N 1
ATOM 5479 C CA . MET B 1 316 ? 1.013 -39.309 7.529 1.00 18.60 316 MET D CA 1
ATOM 5480 C C . MET B 1 316 ? 0.920 -38.394 8.740 1.00 18.09 316 MET D C 1
ATOM 5481 O O . MET B 1 316 ? 1.249 -37.223 8.634 1.00 20.96 316 MET D O 1
ATOM 5486 N N . HIS B 1 317 ? 0.496 -38.946 9.878 1.00 17.98 317 HIS D N 1
ATOM 5487 C CA . HIS B 1 317 ? 0.202 -38.153 11.060 1.00 19.10 317 HIS D CA 1
ATOM 5488 C C . HIS B 1 317 ? 1.472 -37.831 11.842 1.00 20.41 317 HIS D C 1
ATOM 5489 O O . HIS B 1 317 ? 1.533 -36.824 12.549 1.00 21.25 317 HIS D O 1
ATOM 5496 N N . ALA B 1 318 ? 2.448 -38.738 11.802 1.00 23.23 318 ALA D N 1
ATOM 5497 C CA . ALA B 1 318 ? 3.756 -38.412 12.369 1.00 24.05 318 ALA D CA 1
ATOM 5498 C C . ALA B 1 318 ? 4.294 -37.138 11.718 1.00 22.22 318 ALA D C 1
ATOM 5499 O O . ALA B 1 318 ? 4.715 -36.218 12.408 1.00 23.20 318 ALA D O 1
ATOM 5501 N N . ASN B 1 319 ? 4.236 -37.080 10.378 1.00 24.02 319 ASN D N 1
ATOM 5502 C CA . ASN B 1 319 ? 4.647 -35.912 9.615 1.00 23.71 319 ASN D CA 1
ATOM 5503 C C . ASN B 1 319 ? 3.806 -34.686 9.987 1.00 27.91 319 ASN D C 1
ATOM 5504 O O . ASN B 1 319 ? 4.339 -33.588 10.207 1.00 24.66 319 ASN D O 1
ATOM 5509 N N . LEU B 1 320 ? 2.480 -34.846 10.077 1.00 23.06 320 LEU D N 1
ATOM 5510 C CA . LEU B 1 320 ? 1.644 -33.686 10.359 1.00 24.11 320 LEU D CA 1
ATOM 5511 C C . LEU B 1 320 ? 1.992 -33.109 11.723 1.00 22.05 320 LEU D C 1
ATOM 5512 O O . LEU B 1 320 ? 2.044 -31.896 11.886 1.00 26.29 320 LEU D O 1
ATOM 5517 N N . ALA B 1 321 ? 2.246 -33.989 12.683 1.00 24.34 321 ALA D N 1
ATOM 5518 C CA . ALA B 1 321 ? 2.527 -33.579 14.050 1.00 24.18 321 ALA D CA 1
ATOM 5519 C C . ALA B 1 321 ? 3.882 -32.878 14.107 1.00 26.59 321 ALA D C 1
ATOM 5520 O O . ALA B 1 321 ? 3.988 -31.779 14.656 1.00 28.10 321 ALA D O 1
ATOM 5522 N N . LYS B 1 322 ? 4.884 -33.452 13.431 1.00 27.88 322 LYS D N 1
ATOM 5523 C CA . LYS B 1 322 ? 6.240 -32.936 13.529 1.00 30.67 322 LYS D CA 1
ATOM 5524 C C . LYS B 1 322 ? 6.347 -31.562 12.869 1.00 32.30 322 LYS D C 1
ATOM 5525 O O . LYS B 1 322 ? 7.049 -30.694 13.389 1.00 27.19 322 LYS D O 1
ATOM 5531 N N . GLN B 1 323 ? 5.579 -31.349 11.784 1.00 28.67 323 GLN D N 1
ATOM 5532 C CA . GLN B 1 323 ? 5.632 -30.120 11.020 1.00 29.41 323 GLN D CA 1
ATOM 5533 C C . GLN B 1 323 ? 4.666 -29.092 11.600 1.00 29.70 323 GLN D C 1
ATOM 5534 O O . GLN B 1 323 ? 4.591 -27.983 11.089 1.00 29.83 323 GLN D O 1
ATOM 5540 N N . LYS B 1 324 ? 3.909 -29.474 12.628 1.00 26.85 324 LYS D N 1
ATOM 5541 C CA . LYS B 1 324 ? 2.950 -28.603 13.283 1.00 29.91 324 LYS D CA 1
ATOM 5542 C C . LYS B 1 324 ? 1.828 -28.221 12.312 1.00 29.14 324 LYS D C 1
ATOM 5543 O O . LYS B 1 324 ? 1.150 -27.202 12.482 1.00 28.38 324 LYS D O 1
ATOM 5549 N N . ARG B 1 325 ? 1.555 -29.096 11.342 1.00 27.94 325 ARG D N 1
ATOM 5550 C CA . ARG B 1 325 ? 0.401 -28.923 10.460 1.00 28.97 325 ARG D CA 1
ATOM 5551 C C . ARG B 1 325 ? -0.888 -29.357 11.167 1.00 27.11 325 ARG D C 1
ATOM 5552 O O . ARG B 1 325 ? -1.963 -28.830 10.873 1.00 26.34 325 ARG D O 1
ATOM 5560 N N . ALA B 1 326 ? -0.799 -30.337 12.070 1.00 26.79 326 ALA D N 1
ATOM 5561 C CA . ALA B 1 326 ? -1.902 -30.694 12.942 1.00 25.51 326 ALA D CA 1
ATOM 5562 C C . ALA B 1 326 ? -1.561 -30.459 14.413 1.00 26.85 326 ALA D C 1
ATOM 5563 O O . ALA B 1 326 ? -0.428 -30.672 14.817 1.00 26.32 326 ALA D O 1
ATOM 5565 N N . GLN B 1 327 ? -2.556 -30.089 15.223 1.00 25.64 327 GLN D N 1
ATOM 5566 C CA . GLN B 1 327 ? -2.447 -30.135 16.684 1.00 27.27 327 GLN D CA 1
ATOM 5567 C C . GLN B 1 327 ? -2.859 -31.527 17.168 1.00 29.65 327 GLN D C 1
ATOM 5568 O O . GLN B 1 327 ? -3.897 -32.048 16.772 1.00 26.72 327 GLN D O 1
ATOM 5574 N N . VAL B 1 328 ? -2.061 -32.149 18.044 1.00 24.12 328 VAL D N 1
ATOM 5575 C CA . VAL B 1 328 ? -2.421 -33.462 18.551 1.00 24.29 328 VAL D CA 1
ATOM 5576 C C . VAL B 1 328 ? -2.711 -33.390 20.051 1.00 25.55 328 VAL D C 1
ATOM 5577 O O . VAL B 1 328 ? -1.946 -32.803 20.824 1.00 27.40 328 VAL D O 1
ATOM 5581 N N . LEU B 1 329 ? -3.802 -34.029 20.449 1.00 23.68 329 LEU D N 1
ATOM 5582 C CA . LEU B 1 329 ? -4.209 -34.124 21.841 1.00 23.56 329 LEU D CA 1
ATOM 5583 C C . LEU B 1 329 ? -4.229 -35.586 22.291 1.00 24.11 329 LEU D C 1
ATOM 5584 O O . LEU B 1 329 ? -4.787 -36.468 21.630 1.00 24.76 329 LEU D O 1
ATOM 5589 N N . ALA B 1 330 ? -3.663 -35.827 23.484 1.00 23.38 330 ALA D N 1
ATOM 5590 C CA . ALA B 1 330 ? -3.766 -37.109 24.146 1.00 22.30 330 ALA D CA 1
ATOM 5591 C C . ALA B 1 330 ? -4.975 -37.026 25.067 1.00 23.90 330 ALA D C 1
ATOM 5592 O O . ALA B 1 330 ? -4.957 -36.287 26.052 1.00 27.13 330 ALA D O 1
ATOM 5594 N N . ILE B 1 331 ? -6.062 -37.689 24.669 1.00 21.22 331 ILE D N 1
ATOM 5595 C CA . ILE B 1 331 ? -7.288 -37.753 25.438 1.00 18.95 331 ILE D CA 1
ATOM 5596 C C . ILE B 1 331 ? -7.328 -39.000 26.311 1.00 20.36 331 ILE D C 1
ATOM 5597 O O . ILE B 1 331 ? -7.157 -40.132 25.849 1.00 20.15 331 ILE D O 1
ATOM 5602 N N . ASN B 1 332 ? -7.674 -38.804 27.589 1.00 24.09 332 ASN D N 1
ATOM 5603 C CA . ASN B 1 332 ? -7.675 -39.893 28.547 1.00 23.21 332 ASN D CA 1
ATOM 5604 C C . ASN B 1 332 ? -9.017 -40.630 28.544 1.00 22.47 332 ASN D C 1
ATOM 5605 O O . ASN B 1 332 ? -10.009 -40.081 28.072 1.00 23.19 332 ASN D O 1
ATOM 5610 N N . ASP B 1 333 ? -8.997 -41.872 29.039 1.00 21.87 333 ASP D N 1
ATOM 5611 C CA . ASP B 1 333 ? -10.138 -42.764 29.179 1.00 23.17 333 ASP D CA 1
ATOM 5612 C C . ASP B 1 333 ? -11.353 -42.053 29.744 1.00 25.56 333 ASP D C 1
ATOM 5613 O O . ASP B 1 333 ? -12.458 -42.137 29.176 1.00 25.85 333 ASP D O 1
ATOM 5618 N N . ASP B 1 334 ? -11.189 -41.413 30.919 1.00 24.62 334 ASP D N 1
ATOM 5619 C CA . ASP B 1 334 ? -12.315 -40.762 31.562 1.00 26.49 334 ASP D CA 1
ATOM 5620 C C . ASP B 1 334 ? -12.896 -39.624 30.714 1.00 23.19 334 ASP D C 1
ATOM 5621 O O . ASP B 1 334 ? -14.117 -39.411 30.678 1.00 22.59 334 ASP D O 1
ATOM 5626 N N . GLU B 1 335 ? -12.027 -38.874 30.039 1.00 24.15 335 GLU D N 1
ATOM 5627 C CA . GLU B 1 335 ? -12.447 -37.782 29.179 1.00 23.00 335 GLU D CA 1
ATOM 5628 C C . GLU B 1 335 ? -13.247 -38.290 27.974 1.00 22.58 335 GLU D C 1
ATOM 5629 O O . GLU B 1 335 ? -14.269 -37.705 27.617 1.00 23.62 335 GLU D O 1
ATOM 5635 N N . ALA B 1 336 ? -12.798 -39.399 27.396 1.00 21.90 336 ALA D N 1
ATOM 5636 C CA . ALA B 1 336 ? -13.538 -40.025 26.289 1.00 23.28 336 ALA D CA 1
ATOM 5637 C C . ALA B 1 336 ? -14.889 -40.533 26.783 1.00 23.50 336 ALA D C 1
ATOM 5638 O O . ALA B 1 336 ? -15.936 -40.276 26.191 1.00 21.58 336 ALA D O 1
ATOM 5640 N N . LEU B 1 337 ? -14.884 -41.237 27.916 1.00 21.30 337 LEU D N 1
ATOM 5641 C CA . LEU B 1 337 ? -16.106 -41.762 28.494 1.00 23.03 337 LEU D CA 1
ATOM 5642 C C . LEU B 1 337 ? -17.096 -40.627 28.784 1.00 24.11 337 LEU D C 1
ATOM 5643 O O . LEU B 1 337 ? -18.262 -40.728 28.419 1.00 25.26 337 LEU D O 1
ATOM 5648 N N . ASN B 1 338 ? -16.652 -39.501 29.370 1.00 22.95 338 ASN D N 1
ATOM 5649 C CA . ASN B 1 338 ? -17.533 -38.363 29.607 1.00 26.17 338 ASN D CA 1
ATOM 5650 C C . ASN B 1 338 ? -18.069 -37.781 28.298 1.00 22.34 338 ASN D C 1
ATOM 5651 O O . ASN B 1 338 ? -19.242 -37.435 28.215 1.00 24.54 338 ASN D O 1
ATOM 5656 N N . ALA B 1 339 ? -17.225 -37.712 27.273 1.00 21.65 339 ALA D N 1
ATOM 5657 C CA . ALA B 1 339 ? -17.647 -37.163 25.992 1.00 22.15 339 ALA D CA 1
ATOM 5658 C C . ALA B 1 339 ? -18.713 -38.069 25.358 1.00 18.94 339 ALA D C 1
ATOM 5659 O O . ALA B 1 339 ? -19.667 -37.549 24.758 1.00 22.07 339 ALA D O 1
ATOM 5661 N N . ALA B 1 340 ? -18.615 -39.380 25.577 1.00 19.71 340 ALA D N 1
ATOM 5662 C CA . ALA B 1 340 ? -19.573 -40.317 24.998 1.00 19.36 340 ALA D CA 1
ATOM 5663 C C . ALA B 1 340 ? -20.937 -40.145 25.643 1.00 21.50 340 ALA D C 1
ATOM 5664 O O . ALA B 1 340 ? -21.947 -40.101 24.954 1.00 22.27 340 ALA D O 1
ATOM 5666 N N . PHE B 1 341 ? -20.981 -40.132 26.992 1.00 22.89 341 PHE D N 1
ATOM 5667 C CA . PHE B 1 341 ? -22.208 -39.910 27.725 1.00 23.54 341 PHE D CA 1
ATOM 5668 C C . PHE B 1 341 ? -22.817 -38.561 27.354 1.00 19.31 341 PHE D C 1
ATOM 5669 O O . PHE B 1 341 ? -24.043 -38.461 27.255 1.00 21.15 341 PHE D O 1
ATOM 5677 N N . GLU B 1 342 ? -21.996 -37.548 27.124 1.00 21.50 342 GLU D N 1
ATOM 5678 C CA . GLU B 1 342 ? -22.480 -36.218 26.803 1.00 21.12 342 GLU D CA 1
ATOM 5679 C C . GLU B 1 342 ? -23.151 -36.172 25.412 1.00 22.02 342 GLU D C 1
ATOM 5680 O O . GLU B 1 342 ? -24.214 -35.569 25.227 1.00 22.19 342 GLU D O 1
ATOM 5686 N N . LEU B 1 343 ? -22.500 -36.729 24.398 1.00 21.52 343 LEU D N 1
ATOM 5687 C CA . LEU B 1 343 ? -23.131 -36.740 23.074 1.00 21.75 343 LEU D CA 1
ATOM 5688 C C . LEU B 1 343 ? -24.467 -37.483 23.135 1.00 20.34 343 LEU D C 1
ATOM 5689 O O . LEU B 1 343 ? -25.439 -37.087 22.474 1.00 22.16 343 LEU D O 1
ATOM 5694 N N . THR B 1 344 ? -24.528 -38.566 23.928 1.00 19.13 344 THR D N 1
ATOM 5695 C CA . THR B 1 344 ? -25.713 -39.385 24.031 1.00 19.69 344 THR D CA 1
ATOM 5696 C C . THR B 1 344 ? -26.855 -38.548 24.620 1.00 21.80 344 THR D C 1
ATOM 5697 O O . THR B 1 344 ? -27.973 -38.545 24.106 1.00 20.34 344 THR D O 1
ATOM 5701 N N . ARG B 1 345 ? -26.542 -37.819 25.703 1.00 21.73 345 ARG D N 1
ATOM 5702 C CA . ARG B 1 345 ? -27.505 -36.975 26.407 1.00 27.86 345 ARG D CA 1
ATOM 5703 C C . ARG B 1 345 ? -27.891 -35.756 25.565 1.00 22.34 345 ARG D C 1
ATOM 5704 O O . ARG B 1 345 ? -29.074 -35.390 25.518 1.00 25.62 345 ARG D O 1
ATOM 5712 N N . LEU B 1 346 ? -26.926 -35.173 24.856 1.00 22.51 346 LEU D N 1
ATOM 5713 C CA . LEU B 1 346 ? -27.160 -33.918 24.150 1.00 20.68 346 LEU D CA 1
ATOM 5714 C C . LEU B 1 346 ? -27.784 -34.086 22.757 1.00 22.18 346 LEU D C 1
ATOM 5715 O O . LEU B 1 346 ? -28.489 -33.177 22.305 1.00 23.42 346 LEU D O 1
ATOM 5720 N N . GLU B 1 347 ? -27.455 -35.168 22.046 1.00 22.00 347 GLU D N 1
ATOM 5721 C CA . GLU B 1 347 ? -27.819 -35.273 20.632 1.00 19.67 347 GLU D CA 1
ATOM 5722 C C . GLU B 1 347 ? -28.556 -36.579 20.333 1.00 20.68 347 GLU D C 1
ATOM 5723 O O . GLU B 1 347 ? -29.003 -36.815 19.210 1.00 20.66 347 GLU D O 1
ATOM 5729 N N . GLY B 1 348 ? -28.691 -37.478 21.319 1.00 17.49 348 GLY D N 1
ATOM 5730 C CA . GLY B 1 348 ? -29.241 -38.800 21.094 1.00 19.18 348 GLY D CA 1
ATOM 5731 C C . GLY B 1 348 ? -28.406 -39.702 20.182 1.00 17.26 348 GLY D C 1
ATOM 5732 O O . GLY B 1 348 ? -28.949 -40.593 19.526 1.00 19.62 348 GLY D O 1
ATOM 5733 N N . ILE B 1 349 ? -27.086 -39.488 20.166 1.00 19.02 349 ILE D N 1
ATOM 5734 C CA . ILE B 1 349 ? -26.185 -40.281 19.349 1.00 17.64 349 ILE D CA 1
ATOM 5735 C C . ILE B 1 349 ? -25.206 -40.917 20.320 1.00 18.89 349 ILE D C 1
ATOM 5736 O O . ILE B 1 349 ? -24.551 -40.167 21.042 1.00 19.52 349 ILE D O 1
ATOM 5741 N N . ILE B 1 350 ? -25.178 -42.259 20.320 1.00 19.75 350 ILE D N 1
ATOM 5742 C CA . ILE B 1 350 ? -24.220 -43.018 21.120 1.00 20.16 350 ILE D CA 1
ATOM 5743 C C . ILE B 1 350 ? -22.995 -43.273 20.255 1.00 18.96 350 ILE D C 1
ATOM 5744 O O . ILE B 1 350 ? -23.088 -44.046 19.302 1.00 17.82 350 ILE D O 1
ATOM 5749 N N . PRO B 1 351 ? -21.848 -42.616 20.522 1.00 17.44 351 PRO D N 1
ATOM 5750 C CA . PRO B 1 351 ? -20.648 -42.727 19.702 1.00 16.48 351 PRO D CA 1
ATOM 5751 C C . PRO B 1 351 ? -19.838 -43.942 20.113 1.00 16.87 351 PRO D C 1
ATOM 5752 O O . PRO B 1 351 ? -19.949 -44.411 21.246 1.00 16.83 351 PRO D O 1
ATOM 5756 N N . ALA B 1 352 ? -19.065 -44.470 19.160 1.00 16.70 352 ALA D N 1
ATOM 5757 C CA . ALA B 1 352 ? -17.975 -45.398 19.451 1.00 18.04 352 ALA D CA 1
ATOM 5758 C C . ALA B 1 352 ? -17.024 -44.741 20.448 1.00 16.75 352 ALA D C 1
ATOM 5759 O O . ALA B 1 352 ? -16.795 -43.526 20.391 1.00 16.30 352 ALA D O 1
ATOM 5761 N N . LEU B 1 353 ? -16.385 -45.572 21.253 1.00 20.62 353 LEU D N 1
ATOM 5762 C CA . LEU B 1 353 ? -15.412 -45.061 22.206 1.00 21.18 353 LEU D CA 1
ATOM 5763 C C . LEU B 1 353 ? -14.211 -44.419 21.515 1.00 19.45 353 LEU D C 1
ATOM 5764 O O . LEU B 1 353 ? -13.670 -43.454 22.036 1.00 17.97 353 LEU D O 1
ATOM 5769 N N . GLU B 1 354 ? -13.840 -44.868 20.301 1.00 16.14 354 GLU D N 1
ATOM 5770 C CA . GLU B 1 354 ? -12.781 -44.228 19.550 1.00 18.16 354 GLU D CA 1
ATOM 5771 C C . GLU B 1 354 ? -13.202 -42.790 19.247 1.00 17.55 354 GLU D C 1
ATOM 5772 O O . GLU B 1 354 ? -12.501 -41.850 19.571 1.00 17.35 354 GLU D O 1
ATOM 5778 N N . SER B 1 355 ? -14.406 -42.614 18.660 1.00 17.16 355 SER D N 1
ATOM 5779 C CA . SER B 1 355 ? -14.907 -41.308 18.274 1.00 16.37 355 SER D CA 1
ATOM 5780 C C . SER B 1 355 ? -15.049 -40.368 19.474 1.00 16.05 355 SER D C 1
ATOM 5781 O O . SER B 1 355 ? -14.874 -39.161 19.368 1.00 15.92 355 SER D O 1
ATOM 5784 N N . ALA B 1 356 ? -15.326 -40.946 20.616 1.00 16.15 356 ALA D N 1
ATOM 5785 C CA . ALA B 1 356 ? -15.485 -40.186 21.843 1.00 17.59 356 ALA D CA 1
ATOM 5786 C C . ALA B 1 356 ? -14.187 -39.512 22.275 1.00 17.29 356 ALA D C 1
ATOM 5787 O O . ALA B 1 356 ? -14.253 -38.445 22.905 1.00 17.70 356 ALA D O 1
ATOM 5789 N N . HIS B 1 357 ? -13.035 -40.010 21.818 1.00 18.73 357 HIS D N 1
ATOM 5790 C CA . HIS B 1 357 ? -11.788 -39.285 22.015 1.00 17.77 357 HIS D CA 1
ATOM 5791 C C . HIS B 1 357 ? -11.779 -37.975 21.224 1.00 18.11 357 HIS D C 1
ATOM 5792 O O . HIS B 1 357 ? -11.330 -36.932 21.681 1.00 16.40 357 HIS D O 1
ATOM 5799 N N . ALA B 1 358 ? -12.259 -38.002 19.970 1.00 16.50 358 ALA D N 1
ATOM 5800 C CA . ALA B 1 358 ? -12.438 -36.775 19.213 1.00 15.96 358 ALA D CA 1
ATOM 5801 C C . ALA B 1 358 ? -13.416 -35.816 19.898 1.00 18.06 358 ALA D C 1
ATOM 5802 O O . ALA B 1 358 ? -13.139 -34.621 19.928 1.00 17.35 358 ALA D O 1
ATOM 5804 N N . LEU B 1 359 ? -14.566 -36.325 20.348 1.00 17.11 359 LEU D N 1
ATOM 5805 C CA . LEU B 1 359 ? -15.544 -35.465 21.017 1.00 19.94 359 LEU D CA 1
ATOM 5806 C C . LEU B 1 359 ? -14.891 -34.750 22.206 1.00 20.93 359 LEU D C 1
ATOM 5807 O O . LEU B 1 359 ? -15.144 -33.564 22.399 1.00 19.50 359 LEU D O 1
ATOM 5812 N N . ALA B 1 360 ? -14.119 -35.517 22.984 1.00 21.70 360 ALA D N 1
ATOM 5813 C CA . ALA B 1 360 ? -13.422 -34.988 24.155 1.00 23.69 360 ALA D CA 1
ATOM 5814 C C . ALA B 1 360 ? -12.515 -33.819 23.768 1.00 22.59 360 ALA D C 1
ATOM 5815 O O . ALA B 1 360 ? -12.275 -32.939 24.600 1.00 23.00 360 ALA D O 1
ATOM 5817 N N . ALA B 1 361 ? -12.009 -33.773 22.516 1.00 20.01 361 ALA D N 1
ATOM 5818 C CA . ALA B 1 361 ? -11.172 -32.671 22.096 1.00 20.11 361 ALA D CA 1
ATOM 5819 C C . ALA B 1 361 ? -11.917 -31.336 22.100 1.00 20.28 361 ALA D C 1
ATOM 5820 O O . ALA B 1 361 ? -11.274 -30.292 22.140 1.00 22.05 361 ALA D O 1
ATOM 5822 N N . LEU B 1 362 ? -13.254 -31.347 22.045 1.00 19.50 362 LEU D N 1
ATOM 5823 C CA . LEU B 1 362 ? -14.013 -30.112 21.988 1.00 21.27 362 LEU D CA 1
ATOM 5824 C C . LEU B 1 362 ? -13.786 -29.293 23.258 1.00 21.35 362 LEU D C 1
ATOM 5825 O O . LEU B 1 362 ? -13.908 -28.082 23.188 1.00 25.32 362 LEU D O 1
ATOM 5830 N N . GLU B 1 363 ? -13.411 -29.962 24.348 1.00 22.83 363 GLU D N 1
ATOM 5831 C CA . GLU B 1 363 ? -13.139 -29.326 25.637 1.00 24.77 363 GLU D CA 1
ATOM 5832 C C . GLU B 1 363 ? -11.765 -28.647 25.659 1.00 27.23 363 GLU D C 1
ATOM 5833 O O . GLU B 1 363 ? -11.473 -27.866 26.593 1.00 22.84 363 GLU D O 1
ATOM 5839 N N . LYS B 1 364 ? -10.901 -28.928 24.672 1.00 21.24 364 LYS D N 1
ATOM 5840 C CA . LYS B 1 364 ? -9.502 -28.545 24.771 1.00 23.22 364 LYS D CA 1
ATOM 5841 C C . LYS B 1 364 ? -9.095 -27.433 23.809 1.00 22.82 364 LYS D C 1
ATOM 5842 O O . LYS B 1 364 ? -7.920 -27.108 23.695 1.00 25.54 364 LYS D O 1
ATOM 5848 N N . VAL B 1 365 ? -10.047 -26.854 23.089 1.00 25.05 365 VAL D N 1
ATOM 5849 C CA . VAL B 1 365 ? -9.775 -25.826 22.101 1.00 25.72 365 VAL D CA 1
ATOM 5850 C C . VAL B 1 365 ? -10.718 -24.682 22.426 1.00 26.42 365 VAL D C 1
ATOM 5851 O O . VAL B 1 365 ? -11.883 -24.945 22.717 1.00 28.57 365 VAL D O 1
ATOM 5855 N N . LYS B 1 366 ? -10.238 -23.442 22.304 1.00 27.04 366 LYS D N 1
ATOM 5856 C CA . LYS B 1 366 ? -11.099 -22.286 22.514 1.00 26.03 366 LYS D CA 1
ATOM 5857 C C . LYS B 1 366 ? -11.663 -21.864 21.162 1.00 23.54 366 LYS D C 1
ATOM 5858 O O . LYS B 1 366 ? -10.965 -21.293 20.351 1.00 26.49 366 LYS D O 1
ATOM 5864 N N . PHE B 1 367 ? -12.930 -22.207 20.906 1.00 26.45 367 PHE D N 1
ATOM 5865 C CA . PHE B 1 367 ? -13.560 -21.860 19.646 1.00 28.00 367 PHE D CA 1
ATOM 5866 C C . PHE B 1 367 ? -14.205 -20.488 19.756 1.00 26.55 367 PHE D C 1
ATOM 5867 O O . PHE B 1 367 ? -14.676 -20.101 20.845 1.00 26.41 367 PHE D O 1
ATOM 5875 N N . LYS B 1 368 ? -14.194 -19.824 18.602 1.00 29.46 368 LYS D N 1
ATOM 5876 C CA . LYS B 1 368 ? -14.776 -18.509 18.374 1.00 27.14 368 LYS D CA 1
ATOM 5877 C C . LYS B 1 368 ? -16.190 -18.676 17.826 1.00 31.27 368 LYS D C 1
ATOM 5878 O O . LYS B 1 368 ? -16.475 -19.629 17.099 1.00 26.72 368 LYS D O 1
ATOM 5884 N N . PRO B 1 369 ? -17.112 -17.734 18.095 1.00 30.05 369 PRO D N 1
ATOM 5885 C CA . PRO B 1 369 ? -18.513 -17.899 17.694 1.00 31.81 369 PRO D CA 1
ATOM 5886 C C . PRO B 1 369 ? -18.789 -18.258 16.231 1.00 30.79 369 PRO D C 1
ATOM 5887 O O . PRO B 1 369 ? -19.756 -18.973 15.961 1.00 32.62 369 PRO D O 1
ATOM 5891 N N . GLU B 1 370 ? -17.992 -17.724 15.297 1.00 30.36 370 GLU D N 1
ATOM 5892 C CA . GLU B 1 370 ? -18.183 -17.992 13.876 1.00 34.84 370 GLU D CA 1
ATOM 5893 C C . GLU B 1 370 ? -17.382 -19.212 13.395 1.00 31.09 370 GLU D C 1
ATOM 5894 O O . GLU B 1 370 ? -17.377 -19.475 12.197 1.00 25.65 370 GLU D O 1
ATOM 5900 N N . ASP B 1 371 ? -16.709 -19.943 14.306 1.00 23.79 371 ASP D N 1
ATOM 5901 C CA . ASP B 1 371 ? -15.947 -21.121 13.901 1.00 23.72 371 ASP D CA 1
ATOM 5902 C C . ASP B 1 371 ? -16.929 -22.184 13.390 1.00 23.06 371 ASP D C 1
ATOM 5903 O O . ASP B 1 371 ? -17.981 -22.410 13.969 1.00 23.80 371 ASP D O 1
ATOM 5908 N N . VAL B 1 372 ? -16.551 -22.791 12.264 1.00 22.81 372 VAL D N 1
ATOM 5909 C CA . VAL B 1 372 ? -17.224 -23.936 11.680 1.00 20.33 372 VAL D CA 1
ATOM 5910 C C . VAL B 1 372 ? -16.315 -25.134 11.905 1.00 20.32 372 VAL D C 1
ATOM 5911 O O . VAL B 1 372 ? -15.197 -25.157 11.403 1.00 23.69 372 VAL D O 1
ATOM 5915 N N . VAL B 1 373 ? -16.792 -26.052 12.734 1.00 19.62 373 VAL D N 1
ATOM 5916 C CA . VAL B 1 373 ? -16.034 -27.241 13.061 1.00 18.74 373 VAL D CA 1
ATOM 5917 C C . VAL B 1 373 ? -16.714 -28.460 12.434 1.00 19.28 373 VAL D C 1
ATOM 5918 O O . VAL B 1 373 ? -17.898 -28.679 12.667 1.00 21.91 373 VAL D O 1
ATOM 5922 N N . VAL B 1 374 ? -15.903 -29.299 11.800 1.00 18.08 374 VAL D N 1
ATOM 5923 C CA . VAL B 1 374 ? -16.351 -30.618 11.366 1.00 18.21 374 VAL D CA 1
ATOM 5924 C C . VAL B 1 374 ? -15.582 -31.671 12.158 1.00 16.31 374 VAL D C 1
ATOM 5925 O O . VAL B 1 374 ? -14.344 -31.772 12.048 1.00 17.31 374 VAL D O 1
ATOM 5929 N N . LEU B 1 375 ? -16.331 -32.513 12.857 1.00 16.05 375 LEU D N 1
ATOM 5930 C CA . LEU B 1 375 ? -15.759 -33.586 13.647 1.00 15.24 375 LEU D CA 1
ATOM 5931 C C . LEU B 1 375 ? -16.287 -34.896 13.088 1.00 15.49 375 LEU D C 1
ATOM 5932 O O . LEU B 1 375 ? -17.492 -35.036 12.916 1.00 16.55 375 LEU D O 1
ATOM 5937 N N . THR B 1 376 ? -15.358 -35.811 12.826 1.00 14.71 376 THR D N 1
ATOM 5938 C CA . THR B 1 376 ? -15.726 -37.108 12.270 1.00 15.91 376 THR D CA 1
ATOM 5939 C C . THR B 1 376 ? -16.154 -38.047 13.379 1.00 15.05 376 THR D C 1
ATOM 5940 O O . THR B 1 376 ? -15.353 -38.484 14.203 1.00 14.89 376 THR D O 1
ATOM 5944 N N . LEU B 1 377 ? -17.428 -38.419 13.314 1.00 14.54 377 LEU D N 1
ATOM 5945 C CA . LEU B 1 377 ? -17.983 -39.395 14.221 1.00 15.67 377 LEU D CA 1
ATOM 5946 C C . LEU B 1 377 ? -17.708 -40.751 13.570 1.00 15.70 377 LEU D C 1
ATOM 5947 O O . LEU B 1 377 ? -18.468 -41.245 12.741 1.00 17.17 377 LEU D O 1
ATOM 5952 N N . SER B 1 378 ? -16.553 -41.324 13.885 1.00 15.45 378 SER D N 1
ATOM 5953 C CA . SER B 1 378 ? -16.054 -42.422 13.099 1.00 14.67 378 SER D CA 1
ATOM 5954 C C . SER B 1 378 ? -16.911 -43.677 13.265 1.00 14.08 378 SER D C 1
ATOM 5955 O O . SER B 1 378 ? -16.948 -44.492 12.355 1.00 15.19 378 SER D O 1
ATOM 5958 N N . GLY B 1 379 ? -17.624 -43.847 14.393 1.00 15.13 379 GLY D N 1
ATOM 5959 C CA . GLY B 1 379 ? -18.390 -45.066 14.633 1.00 15.20 379 GLY D CA 1
ATOM 5960 C C . GLY B 1 379 ? -19.532 -44.855 15.614 1.00 15.86 379 GLY D C 1
ATOM 5961 O O . GLY B 1 379 ? -19.548 -43.870 16.339 1.00 16.31 379 GLY D O 1
ATOM 5962 N N . ARG B 1 380 ? -20.527 -45.748 15.564 1.00 16.05 380 ARG D N 1
ATOM 5963 C CA . ARG B 1 380 ? -21.549 -45.812 16.596 1.00 16.57 380 ARG D CA 1
ATOM 5964 C C . ARG B 1 380 ? -21.050 -46.703 17.737 1.00 15.55 380 ARG D C 1
ATOM 5965 O O . ARG B 1 380 ? -20.130 -47.479 17.588 1.00 17.50 380 ARG D O 1
ATOM 5973 N N . GLY B 1 381 ? -21.728 -46.615 18.860 1.00 16.64 381 GLY D N 1
ATOM 5974 C CA . GLY B 1 381 ? -21.227 -47.156 20.104 1.00 17.17 381 GLY D CA 1
ATOM 5975 C C . GLY B 1 381 ? -21.953 -48.392 20.619 1.00 19.25 381 GLY D C 1
ATOM 5976 O O . GLY B 1 381 ? -21.693 -48.813 21.753 1.00 19.47 381 GLY D O 1
ATOM 5977 N N . ASP B 1 382 ? -22.845 -49.005 19.826 1.00 19.30 382 ASP D N 1
ATOM 5978 C CA . ASP B 1 382 ? -23.474 -50.262 20.231 1.00 20.59 382 ASP D CA 1
ATOM 5979 C C . ASP B 1 382 ? -22.434 -51.294 20.673 1.00 20.99 382 ASP D C 1
ATOM 5980 O O . ASP B 1 382 ? -22.676 -51.977 21.657 1.00 22.17 382 ASP D O 1
ATOM 5985 N N . LYS B 1 383 ? -21.285 -51.359 19.983 1.00 22.88 383 LYS D N 1
ATOM 5986 C CA . LYS B 1 383 ? -20.215 -52.296 20.306 1.00 23.62 383 LYS D CA 1
ATOM 5987 C C . LYS B 1 383 ? -19.579 -52.015 21.676 1.00 25.95 383 LYS D C 1
ATOM 5988 O O . LYS B 1 383 ? -18.912 -52.878 22.230 1.00 24.94 383 LYS D O 1
ATOM 5994 N N . ASP B 1 384 ? -19.771 -50.813 22.218 1.00 22.39 384 ASP D N 1
ATOM 5995 C CA . ASP B 1 384 ? -19.067 -50.377 23.417 1.00 24.54 384 ASP D CA 1
ATOM 5996 C C . ASP B 1 384 ? -20.022 -50.313 24.600 1.00 22.84 384 ASP D C 1
ATOM 5997 O O . ASP B 1 384 ? -19.675 -49.794 25.648 1.00 24.56 384 ASP D O 1
ATOM 6002 N N . MET B 1 385 ? -21.255 -50.804 24.421 1.00 21.68 385 MET D N 1
ATOM 6003 C CA . MET B 1 385 ? -22.287 -50.662 25.431 1.00 20.67 385 MET D CA 1
ATOM 6004 C C . MET B 1 385 ? -21.910 -51.356 26.752 1.00 21.29 385 MET D C 1
ATOM 6005 O O . MET B 1 385 ? -22.303 -50.890 27.818 1.00 22.15 385 MET D O 1
ATOM 6010 N N . GLU B 1 386 ? -21.161 -52.456 26.673 1.00 25.38 386 GLU D N 1
ATOM 6011 C CA . GLU B 1 386 ? -20.733 -53.149 27.893 1.00 27.84 386 GLU D CA 1
ATOM 6012 C C . GLU B 1 386 ? -19.764 -52.263 28.677 1.00 25.16 386 GLU D C 1
ATOM 6013 O O . GLU B 1 386 ? -19.793 -52.243 29.918 1.00 28.10 386 GLU D O 1
ATOM 6019 N N . THR B 1 387 ? -18.892 -51.545 27.954 1.00 25.61 387 THR D N 1
ATOM 6020 C CA . THR B 1 387 ? -18.032 -50.537 28.567 1.00 25.27 387 THR D CA 1
ATOM 6021 C C . THR B 1 387 ? -18.866 -49.405 29.159 1.00 28.81 387 THR D C 1
ATOM 6022 O O . THR B 1 387 ? -18.609 -48.968 30.288 1.00 25.59 387 THR D O 1
ATOM 6026 N N . TYR B 1 388 ? -19.840 -48.870 28.401 1.00 26.16 388 TYR D N 1
ATOM 6027 C CA . TYR B 1 388 ? -20.651 -47.781 28.915 1.00 21.91 388 TYR D CA 1
ATOM 6028 C C . TYR B 1 388 ? -21.411 -48.209 30.176 1.00 22.44 388 TYR D C 1
ATOM 6029 O O . TYR B 1 388 ? -21.568 -47.395 31.078 1.00 24.50 388 TYR D O 1
ATOM 6038 N N . LEU B 1 389 ? -21.877 -49.455 30.253 1.00 24.44 389 LEU D N 1
ATOM 6039 C CA . LEU B 1 389 ? -22.569 -49.951 31.436 1.00 27.45 389 LEU D CA 1
ATOM 6040 C C . LEU B 1 389 ? -21.635 -49.959 32.647 1.00 27.74 389 LEU D C 1
ATOM 6041 O O . LEU B 1 389 ? -22.016 -49.539 33.733 1.00 28.78 389 LEU D O 1
ATOM 6046 N N . LYS B 1 390 ? -20.424 -50.463 32.456 1.00 30.83 390 LYS D N 1
ATOM 6047 C CA . LYS B 1 390 ? -19.484 -50.591 33.559 1.00 33.25 390 LYS D CA 1
ATOM 6048 C C . LYS B 1 390 ? -19.196 -49.219 34.170 1.00 33.78 390 LYS D C 1
ATOM 6049 O O . LYS B 1 390 ? -19.028 -49.127 35.387 1.00 29.86 390 LYS D O 1
ATOM 6055 N N . TYR B 1 391 ? -19.156 -48.148 33.355 1.00 30.15 391 TYR D N 1
ATOM 6056 C CA . TYR B 1 391 ? -18.661 -46.859 33.821 1.00 30.23 391 TYR D CA 1
ATOM 6057 C C . TYR B 1 391 ? -19.772 -45.860 34.192 1.00 32.91 391 TYR D C 1
ATOM 6058 O O . TYR B 1 391 ? -19.470 -44.776 34.675 1.00 35.70 391 TYR D O 1
ATOM 6067 N N . LYS B 1 392 ? -21.057 -46.205 34.070 1.00 34.73 392 LYS D N 1
ATOM 6068 C CA . LYS B 1 392 ? -22.116 -45.389 34.658 1.00 36.23 392 LYS D CA 1
ATOM 6069 C C . LYS B 1 392 ? -21.776 -45.043 36.121 1.00 33.93 392 LYS D C 1
ATOM 6070 O O . LYS B 1 392 ? -21.424 -46.014 36.881 1.00 29.82 392 LYS D O 1
ATOM 6076 N N . TYR C 1 4 ? -58.094 -48.266 -0.798 1.00 41.07 4 TYR C N 1
ATOM 6077 C CA . TYR C 1 4 ? -57.807 -49.005 0.468 1.00 41.91 4 TYR C CA 1
ATOM 6078 C C . TYR C 1 4 ? -57.107 -48.105 1.495 1.00 41.48 4 TYR C C 1
ATOM 6079 O O . TYR C 1 4 ? -56.580 -48.596 2.497 1.00 43.23 4 TYR C O 1
ATOM 6088 N N . ASN C 1 5 ? -57.080 -46.782 1.284 1.00 40.60 5 ASN C N 1
ATOM 6089 C CA . ASN C 1 5 ? -56.507 -45.922 2.307 1.00 39.25 5 ASN C CA 1
ATOM 6090 C C . ASN C 1 5 ? -57.625 -45.475 3.256 1.00 32.12 5 ASN C C 1
ATOM 6091 O O . ASN C 1 5 ? -58.781 -45.745 2.992 1.00 33.45 5 ASN C O 1
ATOM 6096 N N . VAL C 1 6 ? -57.258 -44.814 4.362 1.00 32.57 6 VAL C N 1
ATOM 6097 C CA . VAL C 1 6 ? -58.160 -44.479 5.458 1.00 28.13 6 VAL C CA 1
ATOM 6098 C C . VAL C 1 6 ? -59.245 -43.516 4.992 1.00 29.61 6 VAL C C 1
ATOM 6099 O O . VAL C 1 6 ? -58.998 -42.659 4.155 1.00 29.63 6 VAL C O 1
ATOM 6103 N N . ASP C 1 7 ? -60.429 -43.618 5.605 1.00 28.96 7 ASP C N 1
ATOM 6104 C CA . ASP C 1 7 ? -61.495 -42.671 5.328 1.00 27.66 7 ASP C CA 1
ATOM 6105 C C . ASP C 1 7 ? -61.342 -41.502 6.289 1.00 27.42 7 ASP C C 1
ATOM 6106 O O . ASP C 1 7 ? -60.401 -41.452 7.082 1.00 27.61 7 ASP C O 1
ATOM 6111 N N . GLU C 1 8 ? -62.286 -40.559 6.227 1.00 28.34 8 GLU C N 1
ATOM 6112 C CA . GLU C 1 8 ? -62.177 -39.334 7.003 1.00 32.30 8 GLU C CA 1
ATOM 6113 C C . GLU C 1 8 ? -62.279 -39.571 8.513 1.00 34.89 8 GLU C C 1
ATOM 6114 O O . GLU C 1 8 ? -61.893 -38.686 9.272 1.00 34.33 8 GLU C O 1
ATOM 6120 N N . ASN C 1 9 ? -62.769 -40.742 8.977 1.00 31.21 9 ASN C N 1
ATOM 6121 C CA . ASN C 1 9 ? -62.909 -41.003 10.409 1.00 28.37 9 ASN C CA 1
ATOM 6122 C C . ASN C 1 9 ? -62.042 -42.165 10.887 1.00 26.17 9 ASN C C 1
ATOM 6123 O O . ASN C 1 9 ? -62.261 -42.718 11.968 1.00 28.37 9 ASN C O 1
ATOM 6128 N N . GLY C 1 10 ? -61.091 -42.575 10.060 1.00 25.38 10 GLY C N 1
ATOM 6129 C CA . GLY C 1 10 ? -60.092 -43.528 10.522 1.00 26.85 10 GLY C CA 1
ATOM 6130 C C . GLY C 1 10 ? -60.525 -44.965 10.279 1.00 24.25 10 GLY C C 1
ATOM 6131 O O . GLY C 1 10 ? -60.060 -45.874 10.977 1.00 23.97 10 GLY C O 1
ATOM 6132 N N . TYR C 1 11 ? -61.426 -45.156 9.320 1.00 20.60 11 TYR C N 1
ATOM 6133 C CA . TYR C 1 11 ? -61.835 -46.505 8.954 1.00 22.63 11 TYR C CA 1
ATOM 6134 C C . TYR C 1 11 ? -61.118 -46.915 7.669 1.00 22.50 11 TYR C C 1
ATOM 6135 O O . TYR C 1 11 ? -61.015 -46.180 6.684 1.00 23.28 11 TYR C O 1
ATOM 6144 N N . TYR C 1 12 ? -60.591 -48.142 7.729 1.00 20.92 12 TYR C N 1
ATOM 6145 C CA . TYR C 1 12 ? -60.119 -48.884 6.595 1.00 20.60 12 TYR C CA 1
ATOM 6146 C C . TYR C 1 12 ? -61.090 -50.033 6.371 1.00 22.89 12 TYR C C 1
ATOM 6147 O O . TYR C 1 12 ? -61.053 -51.028 7.104 1.00 21.64 12 TYR C O 1
ATOM 6156 N N . GLY C 1 13 ? -61.999 -49.865 5.414 1.00 22.95 13 GLY C N 1
ATOM 6157 C CA . GLY C 1 13 ? -63.146 -50.752 5.325 1.00 23.86 13 GLY C CA 1
ATOM 6158 C C . GLY C 1 13 ? -63.895 -50.745 6.656 1.00 23.01 13 GLY C C 1
ATOM 6159 O O . GLY C 1 13 ? -64.201 -49.689 7.194 1.00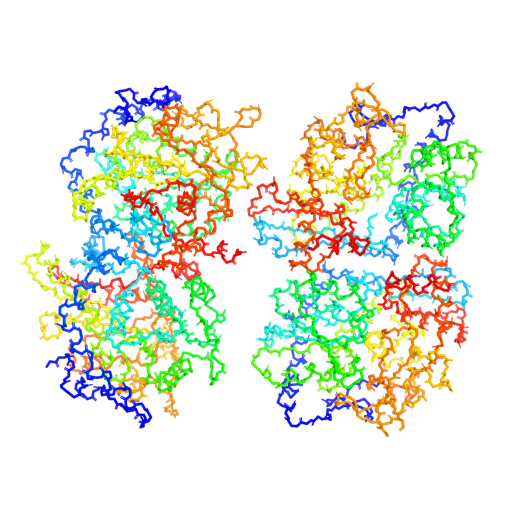 27.32 13 GLY C O 1
ATOM 6160 N N . GLU C 1 14 ? -64.126 -51.948 7.215 1.00 24.79 14 GLU C N 1
ATOM 6161 C CA . GLU C 1 14 ? -64.866 -52.099 8.460 1.00 25.47 14 GLU C CA 1
ATOM 6162 C C . GLU C 1 14 ? -63.978 -51.894 9.679 1.00 25.18 14 GLU C C 1
ATOM 6163 O O . GLU C 1 14 ? -64.487 -51.793 10.781 1.00 25.69 14 GLU C O 1
ATOM 6169 N N . PHE C 1 15 ? -62.657 -51.731 9.486 1.00 24.00 15 PHE C N 1
ATOM 6170 C CA . PHE C 1 15 ? -61.728 -51.743 10.603 1.00 22.56 15 PHE C CA 1
ATOM 6171 C C . PHE C 1 15 ? -61.266 -50.329 10.950 1.00 21.72 15 PHE C C 1
ATOM 6172 O O . PHE C 1 15 ? -61.206 -49.455 10.097 1.00 20.90 15 PHE C O 1
ATOM 6180 N N . GLY C 1 16 ? -60.889 -50.161 12.210 1.00 21.25 16 GLY C N 1
ATOM 6181 C CA . GLY C 1 16 ? -60.207 -48.963 12.652 1.00 21.91 16 GLY C CA 1
ATOM 6182 C C . GLY C 1 16 ? -61.079 -48.170 13.607 1.00 19.96 16 GLY C C 1
ATOM 6183 O O . GLY C 1 16 ? -61.468 -48.683 14.654 1.00 22.11 16 GLY C O 1
ATOM 6184 N N . GLY C 1 17 ? -61.206 -46.872 13.335 1.00 18.86 17 GLY C N 1
ATOM 6185 C CA . GLY C 1 17 ? -62.010 -46.003 14.178 1.00 20.23 17 GLY C CA 1
ATOM 6186 C C . GLY C 1 17 ? -61.377 -45.702 15.532 1.00 21.35 17 GLY C C 1
ATOM 6187 O O . GLY C 1 17 ? -60.160 -45.760 15.720 1.00 18.51 17 GLY C O 1
ATOM 6188 N N . ALA C 1 18 ? -62.232 -45.296 16.475 1.00 20.49 18 ALA C N 1
ATOM 6189 C CA . ALA C 1 18 ? -61.822 -44.888 17.800 1.00 22.01 18 ALA C CA 1
ATOM 6190 C C . ALA C 1 18 ? -62.874 -45.372 18.782 1.00 25.60 18 ALA C C 1
ATOM 6191 O O . ALA C 1 18 ? -63.954 -44.791 18.841 1.00 26.67 18 ALA C O 1
ATOM 6193 N N . TYR C 1 19 ? -62.576 -46.502 19.445 1.00 23.80 19 TYR C N 1
ATOM 6194 C CA . TYR C 1 19 ? -63.496 -47.190 20.335 1.00 23.91 19 TYR C CA 1
ATOM 6195 C C . TYR C 1 19 ? -62.956 -47.064 21.747 1.00 26.36 19 TYR C C 1
ATOM 6196 O O . TYR C 1 19 ? -62.251 -47.952 22.214 1.00 29.06 19 TYR C O 1
ATOM 6205 N N . ILE C 1 20 ? -63.315 -45.946 22.386 1.00 28.16 20 ILE C N 1
ATOM 6206 C CA . ILE C 1 20 ? -62.604 -45.431 23.539 1.00 31.68 20 ILE C CA 1
ATOM 6207 C C . ILE C 1 20 ? -63.607 -44.987 24.604 1.00 30.72 20 ILE C C 1
ATOM 6208 O O . ILE C 1 20 ? -64.727 -44.581 24.290 1.00 29.07 20 ILE C O 1
ATOM 6213 N N . PRO C 1 21 ? -63.190 -44.980 25.888 1.00 32.50 21 PRO C N 1
ATOM 6214 C CA . PRO C 1 21 ? -63.999 -44.388 26.955 1.00 34.23 21 PRO C CA 1
ATOM 6215 C C . PRO C 1 21 ? -63.984 -42.866 26.901 1.00 35.17 21 PRO C C 1
ATOM 6216 O O . PRO C 1 21 ? -63.137 -42.266 26.242 1.00 32.92 21 PRO C O 1
ATOM 6220 N N . GLU C 1 22 ? -64.928 -42.253 27.628 1.00 35.08 22 GLU C N 1
ATOM 6221 C CA . GLU C 1 22 ? -65.115 -40.810 27.692 1.00 37.31 22 GLU C CA 1
ATOM 6222 C C . GLU C 1 22 ? -63.866 -40.051 28.139 1.00 31.76 22 GLU C C 1
ATOM 6223 O O . GLU C 1 22 ? -63.627 -38.920 27.733 1.00 31.18 22 GLU C O 1
ATOM 6229 N N . ILE C 1 23 ? -63.104 -40.626 29.056 1.00 30.25 23 ILE C N 1
ATOM 6230 C CA . ILE C 1 23 ? -61.945 -39.952 29.615 1.00 36.40 23 ILE C CA 1
ATOM 6231 C C . ILE C 1 23 ? -60.878 -39.762 28.530 1.00 37.20 23 ILE C C 1
ATOM 6232 O O . ILE C 1 23 ? -59.941 -38.988 28.730 1.00 35.73 23 ILE C O 1
ATOM 6237 N N . LEU C 1 24 ? -61.039 -40.470 27.398 1.00 33.00 24 LEU C N 1
ATOM 6238 C CA . LEU C 1 24 ? -60.134 -40.380 26.260 1.00 33.95 24 LEU C CA 1
ATOM 6239 C C . LEU C 1 24 ? -60.693 -39.465 25.169 1.00 37.23 24 LEU C C 1
ATOM 6240 O O . LEU C 1 24 ? -59.979 -39.198 24.207 1.00 32.32 24 LEU C O 1
ATOM 6245 N N . HIS C 1 25 ? -61.947 -38.981 25.293 1.00 36.83 25 HIS C N 1
ATOM 6246 C CA . HIS C 1 25 ? -62.608 -38.393 24.135 1.00 37.77 25 HIS C CA 1
ATOM 6247 C C . HIS C 1 25 ? -61.999 -37.025 23.841 1.00 37.70 25 HIS C C 1
ATOM 6248 O O . HIS C 1 25 ? -61.779 -36.697 22.670 1.00 35.40 25 HIS C O 1
ATOM 6255 N N . LYS C 1 26 ? -61.635 -36.283 24.894 1.00 35.78 26 LYS C N 1
ATOM 6256 C CA . LYS C 1 26 ? -61.087 -34.947 24.739 1.00 38.06 26 LYS C CA 1
ATOM 6257 C C . LYS C 1 26 ? -59.712 -34.970 24.058 1.00 35.41 26 LYS C C 1
ATOM 6258 O O . LYS C 1 26 ? -59.465 -34.191 23.123 1.00 32.48 26 LYS C O 1
ATOM 6264 N N . CYS C 1 27 ? -58.794 -35.823 24.554 1.00 30.68 27 CYS C N 1
ATOM 6265 C CA . CYS C 1 27 ? -57.428 -35.815 24.029 1.00 26.83 27 CYS C CA 1
ATOM 6266 C C . CYS C 1 27 ? -57.383 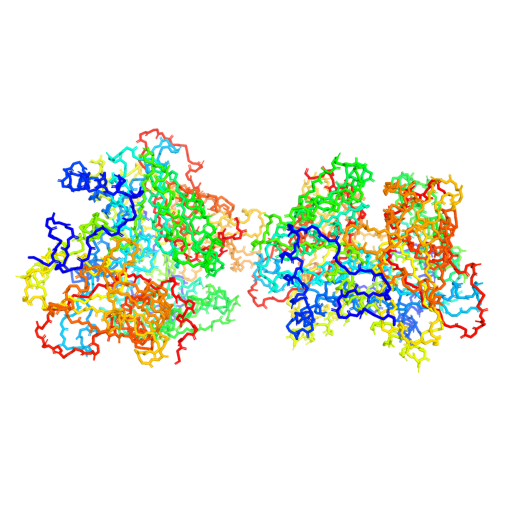-36.360 22.594 1.00 28.74 27 CYS C C 1
ATOM 6267 O O . CYS C 1 27 ? -56.632 -35.859 21.731 1.00 26.19 27 CYS C O 1
ATOM 6270 N N . VAL C 1 28 ? -58.182 -37.400 22.345 1.00 26.97 28 VAL C N 1
ATOM 6271 C CA . VAL C 1 28 ? -58.188 -38.049 21.041 1.00 25.35 28 VAL C CA 1
ATOM 6272 C C . VAL C 1 28 ? -58.823 -37.090 20.037 1.00 24.55 28 VAL C C 1
ATOM 6273 O O . VAL C 1 28 ? -58.313 -36.925 18.945 1.00 26.05 28 VAL C O 1
ATOM 6277 N N . GLU C 1 29 ? -59.912 -36.408 20.432 1.00 26.16 29 GLU C N 1
ATOM 6278 C CA . GLU C 1 29 ? -60.588 -35.486 19.519 1.00 28.82 29 GLU C CA 1
ATOM 6279 C C . GLU C 1 29 ? -59.638 -34.351 19.135 1.00 24.90 29 GLU C C 1
ATOM 6280 O O . GLU C 1 29 ? -59.549 -33.950 17.963 1.00 27.13 29 GLU C O 1
ATOM 6286 N N . ASP C 1 30 ? -58.920 -33.840 20.135 1.00 25.48 30 ASP C N 1
ATOM 6287 C CA . ASP C 1 30 ? -57.938 -32.809 19.901 1.00 28.37 30 ASP C CA 1
ATOM 6288 C C . ASP C 1 30 ? -56.920 -33.264 18.841 1.00 27.28 30 ASP C C 1
ATOM 6289 O O . ASP C 1 30 ? -56.633 -32.545 17.893 1.00 23.91 30 ASP C O 1
ATOM 6294 N N . LEU C 1 31 ? -56.370 -34.468 19.021 1.00 26.70 31 LEU C N 1
ATOM 6295 C CA . LEU C 1 31 ? -55.374 -34.986 18.098 1.00 25.99 31 LEU C CA 1
ATOM 6296 C C . LEU C 1 31 ? -56.002 -35.213 16.721 1.00 24.02 31 LEU C C 1
ATOM 6297 O O . LEU C 1 31 ? -55.365 -34.931 15.701 1.00 22.29 31 LEU C O 1
ATOM 6302 N N . GLN C 1 32 ? -57.244 -35.712 16.684 1.00 21.57 32 GLN C N 1
ATOM 6303 C CA . GLN C 1 32 ? -57.935 -35.982 15.428 1.00 24.41 32 GLN C CA 1
ATOM 6304 C C . GLN C 1 32 ? -58.082 -34.678 14.650 1.00 25.80 32 GLN C C 1
ATOM 6305 O O . GLN C 1 32 ? -57.907 -34.658 13.435 1.00 25.94 32 GLN C O 1
ATOM 6311 N N . ASN C 1 33 ? -58.354 -33.577 15.361 1.00 28.56 33 ASN C N 1
ATOM 6312 C CA . ASN C 1 33 ? -58.745 -32.347 14.687 1.00 30.65 33 ASN C CA 1
ATOM 6313 C C . ASN C 1 33 ? -57.528 -31.574 14.190 1.00 29.77 33 ASN C C 1
ATOM 6314 O O . ASN C 1 33 ? -57.692 -30.734 13.321 1.00 33.47 33 ASN C O 1
ATOM 6319 N N . ASN C 1 34 ? -56.324 -31.869 14.701 1.00 28.98 34 ASN C N 1
ATOM 6320 C CA . ASN C 1 34 ? -55.167 -31.011 14.479 1.00 30.77 34 ASN C CA 1
ATOM 6321 C C . ASN C 1 34 ? -53.991 -31.730 13.814 1.00 27.79 34 ASN C C 1
ATOM 6322 O O . ASN C 1 34 ? -53.073 -31.071 13.319 1.00 26.78 34 ASN C O 1
ATOM 6327 N N . TYR C 1 35 ? -53.943 -33.070 13.853 1.00 23.15 35 TYR C N 1
ATOM 6328 C CA . TYR C 1 35 ? -52.740 -33.746 13.383 1.00 21.61 35 TYR C CA 1
ATOM 6329 C C . TYR C 1 35 ? -52.510 -33.467 11.898 1.00 20.15 35 TYR C C 1
ATOM 6330 O O . TYR C 1 35 ? -51.369 -33.322 11.489 1.00 18.97 35 TYR C O 1
ATOM 6339 N N . LEU C 1 36 ? -53.559 -33.460 11.083 1.00 20.50 36 LEU C N 1
ATOM 6340 C CA . LEU C 1 36 ? -53.358 -33.464 9.636 1.00 23.95 36 LEU C CA 1
ATOM 6341 C C . LEU C 1 36 ? -52.827 -32.114 9.177 1.00 23.21 36 LEU C C 1
ATOM 6342 O O . LEU C 1 36 ? -51.909 -32.074 8.348 1.00 21.91 36 LEU C O 1
ATOM 6347 N N . LYS C 1 37 ? -53.395 -31.029 9.713 1.00 23.61 37 LYS C N 1
ATOM 6348 C CA . LYS C 1 37 ? -52.996 -29.700 9.282 1.00 25.41 37 LYS C CA 1
ATOM 6349 C C . LYS C 1 37 ? -51.540 -29.459 9.658 1.00 21.77 37 LYS C C 1
ATOM 6350 O O . LYS C 1 37 ? -50.803 -28.822 8.914 1.00 19.38 37 LYS C O 1
ATOM 6356 N N . ILE C 1 38 ? -51.087 -29.972 10.812 1.00 19.22 38 ILE C N 1
ATOM 6357 C CA . ILE C 1 38 ? -49.689 -29.776 11.169 1.00 17.62 38 ILE C CA 1
ATOM 6358 C C . ILE C 1 38 ? -48.794 -30.611 10.250 1.00 19.03 38 ILE C C 1
ATOM 6359 O O . ILE C 1 38 ? -47.798 -30.085 9.734 1.00 17.49 38 ILE C O 1
ATOM 6364 N N . LEU C 1 39 ? -49.107 -31.914 10.104 1.00 17.71 39 LEU C N 1
ATOM 6365 C CA . LEU C 1 39 ? -48.317 -32.808 9.276 1.00 18.77 39 LEU C CA 1
ATOM 6366 C C . LEU C 1 39 ? -48.157 -32.254 7.854 1.00 18.45 39 LEU C C 1
ATOM 6367 O O . LEU C 1 39 ? -47.085 -32.408 7.288 1.00 19.98 39 LEU C O 1
ATOM 6372 N N . GLU C 1 40 ? -49.189 -31.605 7.297 1.00 19.28 40 GLU C N 1
ATOM 6373 C CA . GLU C 1 40 ? -49.141 -31.119 5.913 1.00 20.60 40 GLU C CA 1
ATOM 6374 C C . GLU C 1 40 ? -48.528 -29.719 5.840 1.00 19.28 40 GLU C C 1
ATOM 6375 O O . GLU C 1 40 ? -48.345 -29.181 4.757 1.00 19.76 40 GLU C O 1
ATOM 6381 N N . SER C 1 41 ? -48.213 -29.110 6.974 1.00 16.70 41 SER C N 1
ATOM 6382 C CA . SER C 1 41 ? -47.763 -27.729 6.986 1.00 18.65 41 SER C CA 1
ATOM 6383 C C . SER C 1 41 ? -46.323 -27.613 6.496 1.00 18.39 41 SER C C 1
ATOM 6384 O O . SER C 1 41 ? -45.475 -28.473 6.737 1.00 15.40 41 SER C O 1
ATOM 6387 N N . PRO C 1 42 ? -45.984 -26.562 5.718 1.00 19.02 42 PRO C N 1
ATOM 6388 C CA . PRO C 1 42 ? -44.602 -26.307 5.343 1.00 19.78 42 PRO C CA 1
ATOM 6389 C C . PRO C 1 42 ? -43.631 -26.294 6.507 1.00 17.94 42 PRO C C 1
ATOM 6390 O O . PRO C 1 42 ? -42.515 -26.777 6.370 1.00 18.64 42 PRO C O 1
ATOM 6394 N N . ASP C 1 43 ? -44.016 -25.709 7.651 1.00 16.85 43 ASP C N 1
ATOM 6395 C CA . ASP C 1 43 ? -43.061 -25.568 8.737 1.00 18.94 43 ASP C CA 1
ATOM 6396 C C . ASP C 1 43 ? -42.663 -26.965 9.246 1.00 17.65 43 ASP C C 1
ATOM 6397 O O . ASP C 1 43 ? -41.482 -27.202 9.514 1.00 16.98 43 ASP C O 1
ATOM 6402 N N . PHE C 1 44 ? -43.654 -27.857 9.372 1.00 18.39 44 PHE C N 1
ATOM 6403 C CA . PHE C 1 44 ? -43.429 -29.219 9.836 1.00 16.36 44 PHE C CA 1
ATOM 6404 C C . PHE C 1 44 ? -42.599 -29.967 8.784 1.00 15.89 44 PHE C C 1
ATOM 6405 O O . PHE C 1 44 ? -41.565 -30.558 9.071 1.00 15.58 44 PHE C O 1
ATOM 6413 N N . GLN C 1 45 ? -43.002 -29.874 7.521 1.00 15.72 45 GLN C N 1
ATOM 6414 C CA . GLN C 1 45 ? -42.334 -30.645 6.484 1.00 18.72 45 GLN C CA 1
ATOM 6415 C C . GLN C 1 45 ? -40.853 -30.262 6.344 1.00 18.24 45 GLN C C 1
ATOM 6416 O O . GLN C 1 45 ? -40.014 -31.121 6.130 1.00 16.32 45 GLN C O 1
ATOM 6422 N N . LYS C 1 46 ? -40.536 -28.961 6.422 1.00 17.24 46 LYS C N 1
ATOM 6423 C CA . LYS C 1 46 ? -39.170 -28.496 6.315 1.00 17.77 46 LYS C CA 1
ATOM 6424 C C . LYS C 1 46 ? -38.295 -29.144 7.391 1.00 16.53 46 LYS C C 1
ATOM 6425 O O . LYS C 1 46 ? -37.195 -29.577 7.078 1.00 17.73 46 LYS C O 1
ATOM 6431 N N . GLU C 1 47 ? -38.763 -29.114 8.641 1.00 17.34 47 GLU C N 1
ATOM 6432 C CA . GLU C 1 47 ? -37.977 -29.572 9.779 1.00 15.94 47 GLU C CA 1
ATOM 6433 C C . GLU C 1 47 ? -37.930 -31.103 9.742 1.00 14.45 47 GLU C C 1
ATOM 6434 O O . GLU C 1 47 ? -36.852 -31.648 9.973 1.00 13.68 47 GLU C O 1
ATOM 6440 N N . TYR C 1 48 ? -39.033 -31.756 9.386 1.00 14.28 48 TYR C N 1
ATOM 6441 C CA . TYR C 1 48 ? -39.113 -33.209 9.246 1.00 14.83 48 TYR C CA 1
ATOM 6442 C C . TYR C 1 48 ? -38.080 -33.661 8.214 1.00 15.89 48 TYR C C 1
ATOM 6443 O O . TYR C 1 48 ? -37.209 -34.480 8.510 1.00 14.96 48 TYR C O 1
ATOM 6452 N N . ASP C 1 49 ? -38.122 -33.066 6.997 1.00 16.66 49 ASP C N 1
ATOM 6453 C CA . ASP C 1 49 ? -37.174 -33.415 5.963 1.00 17.56 49 ASP C CA 1
ATOM 6454 C C . ASP C 1 49 ? -35.727 -33.146 6.396 1.00 15.31 49 ASP C C 1
ATOM 6455 O O . ASP C 1 49 ? -34.862 -33.969 6.133 1.00 15.16 49 ASP C O 1
ATOM 6460 N N . GLN C 1 50 ? -35.448 -32.035 7.092 1.00 14.51 50 GLN C N 1
ATOM 6461 C CA . GLN C 1 50 ? -34.100 -31.677 7.489 1.00 15.04 50 GLN C CA 1
ATOM 6462 C C . GLN C 1 50 ? -33.538 -32.747 8.431 1.00 13.75 50 GLN C C 1
ATOM 6463 O O . GLN C 1 50 ? -32.405 -33.212 8.252 1.00 13.51 50 GLN C O 1
ATOM 6469 N N . LEU C 1 51 ? -34.310 -33.086 9.479 1.00 13.71 51 LEU C N 1
ATOM 6470 C CA . LEU C 1 51 ? -33.881 -34.079 10.444 1.00 13.51 51 LEU C CA 1
ATOM 6471 C C . LEU C 1 51 ? -33.745 -35.458 9.805 1.00 12.00 51 LEU C C 1
ATOM 6472 O O . LEU C 1 51 ? -32.770 -36.169 10.109 1.00 12.38 51 LEU C O 1
ATOM 6477 N N . LEU C 1 52 ? -34.703 -35.845 8.954 1.00 13.57 52 LEU C N 1
ATOM 6478 C CA . LEU C 1 52 ? -34.597 -37.146 8.284 1.00 12.68 52 LEU C CA 1
ATOM 6479 C C . LEU C 1 52 ? -33.289 -37.237 7.507 1.00 12.87 52 LEU C C 1
ATOM 6480 O O . LEU C 1 52 ? -32.626 -38.273 7.565 1.00 12.11 52 LEU C O 1
ATOM 6485 N N . ARG C 1 53 ? -32.915 -36.158 6.802 1.00 12.81 53 ARG C N 1
ATOM 6486 C CA . ARG C 1 53 ? -31.692 -36.170 6.003 1.00 14.30 53 ARG C CA 1
ATOM 6487 C C . ARG C 1 53 ? -30.431 -36.167 6.858 1.00 12.55 53 ARG C C 1
ATOM 6488 O O . ARG C 1 53 ? -29.638 -37.082 6.782 1.00 14.21 53 ARG C O 1
ATOM 6496 N N . ASP C 1 54 ? -30.294 -35.169 7.742 1.00 12.61 54 ASP C N 1
ATOM 6497 C CA . ASP C 1 54 ? -29.056 -34.923 8.470 1.00 13.77 54 ASP C CA 1
ATOM 6498 C C . ASP C 1 54 ? -28.866 -35.785 9.713 1.00 13.50 54 ASP C C 1
ATOM 6499 O O . ASP C 1 54 ? -27.718 -36.128 10.030 1.00 12.95 54 ASP C O 1
ATOM 6504 N N . TYR C 1 55 ? -29.960 -36.056 10.434 1.00 12.39 55 TYR C N 1
ATOM 6505 C CA . TYR C 1 55 ? -29.926 -36.791 11.690 1.00 13.71 55 TYR C CA 1
ATOM 6506 C C . TYR C 1 55 ? -30.090 -38.285 11.489 1.00 13.40 55 TYR C C 1
ATOM 6507 O O . TYR C 1 55 ? -29.335 -39.044 12.083 1.00 14.65 55 TYR C O 1
ATOM 6516 N N . VAL C 1 56 ? -31.021 -38.705 10.617 1.00 12.67 56 VAL C N 1
ATOM 6517 C CA . VAL C 1 56 ? -31.340 -40.106 10.422 1.00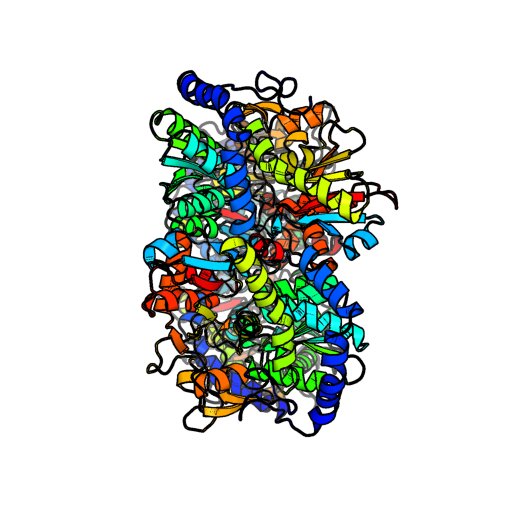 13.62 56 VAL C CA 1
ATOM 6518 C C . VAL C 1 56 ? -30.511 -40.716 9.311 1.00 14.76 56 VAL C C 1
ATOM 6519 O O . VAL C 1 56 ? -30.241 -41.917 9.397 1.00 14.49 56 VAL C O 1
ATOM 6523 N N . GLY C 1 57 ? -30.165 -39.934 8.279 1.00 14.16 57 GLY C N 1
ATOM 6524 C CA . GLY C 1 57 ? -29.328 -40.403 7.191 1.00 15.06 57 GLY C CA 1
ATOM 6525 C C . GLY C 1 57 ? -30.169 -40.759 5.951 1.00 16.32 57 GLY C C 1
ATOM 6526 O O . GLY C 1 57 ? -29.686 -41.518 5.090 1.00 17.80 57 GLY C O 1
ATOM 6527 N N . ARG C 1 58 ? -31.373 -40.173 5.851 1.00 12.48 58 ARG C N 1
ATOM 6528 C CA . ARG C 1 58 ? -32.213 -40.537 4.712 1.00 13.59 58 ARG C CA 1
ATOM 6529 C C . ARG C 1 58 ? -31.797 -39.769 3.460 1.00 14.37 58 ARG C C 1
ATOM 6530 O O . ARG C 1 58 ? -31.239 -38.686 3.531 1.00 14.00 58 ARG C O 1
ATOM 6538 N N . PRO C 1 59 ? -32.151 -40.234 2.244 1.00 13.33 59 PRO C N 1
ATOM 6539 C CA . PRO C 1 59 ? -32.906 -41.459 2.039 1.00 13.82 59 PRO C CA 1
ATOM 6540 C C . PRO C 1 59 ? -32.092 -42.698 2.359 1.00 12.24 59 PRO C C 1
ATOM 6541 O O . PRO C 1 59 ? -30.890 -42.779 2.061 1.00 14.43 59 PRO C O 1
ATOM 6545 N N . SER C 1 60 ? -32.810 -43.684 2.862 1.00 12.23 60 SER C N 1
ATOM 6546 C CA . SER C 1 60 ? -32.211 -44.975 3.094 1.00 13.21 60 SER C CA 1
ATOM 6547 C C . SER C 1 60 ? -31.972 -45.571 1.709 1.00 13.95 60 SER C C 1
ATOM 6548 O O . SER C 1 60 ? -32.829 -45.424 0.861 1.00 13.93 60 SER C O 1
ATOM 6551 N N . PRO C 1 61 ? -30.840 -46.227 1.457 1.00 14.88 61 PRO C N 1
ATOM 6552 C CA . PRO C 1 61 ? -30.567 -46.767 0.125 1.00 15.06 61 PRO C CA 1
ATOM 6553 C C . PRO C 1 61 ? -31.554 -47.848 -0.296 1.00 15.23 61 PRO C C 1
ATOM 6554 O O . PRO C 1 61 ? -32.171 -48.554 0.512 1.00 13.65 61 PRO C O 1
ATOM 6558 N N . LEU C 1 62 ? -31.589 -48.010 -1.625 1.00 15.13 62 LEU C N 1
ATOM 6559 C CA . LEU C 1 62 ? -32.296 -49.093 -2.254 1.00 14.64 62 LEU C CA 1
ATOM 6560 C C . LEU C 1 62 ? -31.243 -49.944 -2.931 1.00 14.86 62 LEU C C 1
ATOM 6561 O O . LEU C 1 62 ? -30.655 -49.506 -3.913 1.00 18.13 62 LEU C O 1
ATOM 6566 N N . TYR C 1 63 ? -30.941 -51.101 -2.323 1.00 14.96 63 TYR C N 1
ATOM 6567 C CA . TYR C 1 63 ? -29.761 -51.862 -2.658 1.00 13.55 63 TYR C CA 1
ATOM 6568 C C . TYR C 1 63 ? -30.142 -53.108 -3.449 1.00 13.91 63 TYR C C 1
ATOM 6569 O O . TYR C 1 63 ? -30.873 -53.967 -2.967 1.00 14.67 63 TYR C O 1
ATOM 6578 N N . LEU C 1 64 ? -29.598 -53.215 -4.668 1.00 15.20 64 LEU C N 1
ATOM 6579 C CA . LEU C 1 64 ? -29.744 -54.442 -5.434 1.00 16.52 64 LEU C CA 1
ATOM 6580 C C . LEU C 1 64 ? -28.871 -55.537 -4.817 1.00 15.86 64 LEU C C 1
ATOM 6581 O O . LEU C 1 64 ? -27.633 -55.492 -4.852 1.00 16.45 64 LEU C O 1
ATOM 6586 N N . ALA C 1 65 ? -29.531 -56.571 -4.280 1.00 16.08 65 ALA C N 1
ATOM 6587 C CA . ALA C 1 65 ? -28.834 -57.670 -3.629 1.00 15.93 65 ALA C CA 1
ATOM 6588 C C . ALA C 1 65 ? -28.577 -58.728 -4.700 1.00 15.79 65 ALA C C 1
ATOM 6589 O O . ALA C 1 65 ? -29.454 -59.551 -4.960 1.00 16.16 65 ALA C O 1
ATOM 6591 N N . LYS C 1 66 ? -27.382 -58.686 -5.305 1.00 17.02 66 LYS C N 1
ATOM 6592 C CA . LYS C 1 66 ? -27.150 -59.436 -6.543 1.00 18.95 66 LYS C CA 1
ATOM 6593 C C . LYS C 1 66 ? -27.125 -60.933 -6.236 1.00 19.38 66 LYS C C 1
ATOM 6594 O O . LYS C 1 66 ? -27.617 -61.723 -7.061 1.00 19.13 66 LYS C O 1
ATOM 6600 N N . ARG C 1 67 ? -26.575 -61.326 -5.080 1.00 18.42 67 ARG C N 1
ATOM 6601 C CA . ARG C 1 67 ? -26.484 -62.751 -4.723 1.00 18.72 67 ARG C CA 1
ATOM 6602 C C . ARG C 1 67 ? -27.867 -63.273 -4.318 1.00 19.16 67 ARG C C 1
ATOM 6603 O O . ARG C 1 67 ? -28.266 -64.394 -4.701 1.00 17.66 67 ARG C O 1
ATOM 6611 N N . LEU C 1 68 ? -28.628 -62.454 -3.584 1.00 17.94 68 LEU C N 1
ATOM 6612 C CA . LEU C 1 68 ? -29.969 -62.847 -3.185 1.00 17.54 68 LEU C CA 1
ATOM 6613 C C . LEU C 1 68 ? -30.821 -62.978 -4.452 1.00 19.14 68 LEU C C 1
ATOM 6614 O O . LEU C 1 68 ? -31.673 -63.855 -4.530 1.00 18.04 68 LEU C O 1
ATOM 6619 N N . SER C 1 69 ? -30.620 -62.063 -5.412 1.00 16.99 69 SER C N 1
ATOM 6620 C CA . SER C 1 69 ? -31.399 -62.028 -6.649 1.00 18.73 69 SER C CA 1
ATOM 6621 C C . SER C 1 69 ? -31.118 -63.284 -7.473 1.00 19.43 69 SER C C 1
ATOM 6622 O O . SER C 1 69 ? -32.049 -63.890 -8.011 1.00 21.71 69 SER C O 1
ATOM 6625 N N . GLU C 1 70 ? -29.841 -63.643 -7.581 1.00 19.73 70 GLU C N 1
ATOM 6626 C CA . GLU C 1 70 ? -29.444 -64.827 -8.352 1.00 22.45 70 GLU C CA 1
ATOM 6627 C C . GLU C 1 70 ? -30.069 -66.070 -7.720 1.00 22.37 70 GLU C C 1
ATOM 6628 O O . GLU C 1 70 ? -30.548 -66.964 -8.432 1.00 22.77 70 GLU C O 1
ATOM 6634 N N . LYS C 1 71 ? -30.094 -66.126 -6.387 1.00 19.12 71 LYS C N 1
ATOM 6635 C CA . LYS C 1 71 ? -30.669 -67.247 -5.654 1.00 19.79 71 LYS C CA 1
ATOM 6636 C C . LYS C 1 71 ? -32.143 -67.446 -6.016 1.00 20.71 71 LYS C C 1
ATOM 6637 O O . LYS C 1 71 ? -32.549 -68.591 -6.278 1.00 21.73 71 LYS C O 1
ATOM 6643 N N . TYR C 1 72 ? -32.937 -66.354 -6.062 1.00 17.79 72 TYR C N 1
ATOM 6644 C CA . TYR C 1 72 ? -34.392 -66.477 -6.147 1.00 17.99 72 TYR C CA 1
ATOM 6645 C C . TYR C 1 72 ? -34.935 -66.267 -7.551 1.00 17.79 72 TYR C C 1
ATOM 6646 O O . TYR C 1 72 ? -36.137 -66.385 -7.751 1.00 20.13 72 TYR C O 1
ATOM 6655 N N . GLY C 1 73 ? -34.092 -65.918 -8.515 1.00 20.10 73 GLY C N 1
ATOM 6656 C CA . GLY C 1 73 ? -34.529 -65.873 -9.904 1.00 20.21 73 GLY C CA 1
ATOM 6657 C C . GLY C 1 73 ? -35.297 -64.607 -10.258 1.00 22.73 73 GLY C C 1
ATOM 6658 O O . GLY C 1 73 ? -36.234 -64.652 -11.057 1.00 23.16 73 GLY C O 1
ATOM 6659 N N . CYS C 1 74 ? -34.933 -63.471 -9.632 1.00 20.06 74 CYS C N 1
ATOM 6660 C CA . CYS C 1 74 ? -35.585 -62.214 -9.934 1.00 19.62 74 CYS C CA 1
ATOM 6661 C C . CYS C 1 74 ? -34.745 -61.117 -9.310 1.00 18.17 74 CYS C C 1
ATOM 6662 O O . CYS C 1 74 ? -33.732 -61.412 -8.682 1.00 22.88 74 CYS C O 1
ATOM 6665 N N . LYS C 1 75 ? -35.163 -59.877 -9.506 1.00 19.77 75 LYS C N 1
ATOM 6666 C CA . LYS C 1 75 ? -34.351 -58.765 -9.073 1.00 20.27 75 LYS C CA 1
ATOM 6667 C C . LYS C 1 75 ? -34.889 -58.307 -7.727 1.00 17.48 75 LYS C C 1
ATOM 6668 O O . LYS C 1 75 ? -36.022 -57.880 -7.666 1.00 18.17 75 LYS C O 1
ATOM 6674 N N . ILE C 1 76 ? -34.064 -58.401 -6.691 1.00 17.62 76 ILE C N 1
ATOM 6675 C CA . ILE C 1 76 ? -34.508 -58.131 -5.328 1.00 16.95 76 ILE C CA 1
ATOM 6676 C C . ILE C 1 76 ? -33.710 -56.939 -4.815 1.00 14.96 76 ILE C C 1
ATOM 6677 O O . ILE C 1 76 ? -32.485 -57.019 -4.658 1.00 15.41 76 ILE C O 1
ATOM 6682 N N . TYR C 1 77 ? -34.438 -55.845 -4.606 1.00 15.36 77 TYR C N 1
ATOM 6683 C CA . TYR C 1 77 ? -33.919 -54.648 -3.963 1.00 15.10 77 TYR C CA 1
ATOM 6684 C C . TYR C 1 77 ? -34.312 -54.679 -2.486 1.00 13.89 77 TYR C C 1
ATOM 6685 O O . TYR C 1 77 ? -35.448 -54.994 -2.184 1.00 15.59 77 TYR C O 1
ATOM 6694 N N . LEU C 1 78 ? -33.368 -54.327 -1.613 1.00 13.62 78 LEU C N 1
ATOM 6695 C CA . LEU C 1 78 ? -33.574 -54.206 -0.175 1.00 13.63 78 LEU C CA 1
ATOM 6696 C C . LEU C 1 78 ? -33.634 -52.710 0.146 1.00 13.15 78 LEU C C 1
ATOM 6697 O O . LEU C 1 78 ? -32.677 -51.964 -0.113 1.00 13.86 78 LEU C O 1
ATOM 6702 N N . LYS C 1 79 ? -34.744 -52.303 0.752 1.00 13.56 79 LYS C N 1
ATOM 6703 C CA . LYS C 1 79 ? -34.918 -50.937 1.241 1.00 13.50 79 LYS C CA 1
ATOM 6704 C C . LYS C 1 79 ? -34.302 -50.893 2.639 1.00 13.63 79 LYS C C 1
ATOM 6705 O O . LYS C 1 79 ? -34.846 -51.492 3.580 1.00 14.71 79 LYS C O 1
ATOM 6711 N N . ARG C 1 80 ? -33.211 -50.141 2.759 1.00 14.19 80 ARG C N 1
ATOM 6712 C CA . ARG C 1 80 ? -32.275 -50.328 3.858 1.00 14.20 80 ARG C CA 1
ATOM 6713 C C . ARG C 1 80 ? -32.584 -49.457 5.080 1.00 12.78 80 ARG C C 1
ATOM 6714 O O . ARG C 1 80 ? -31.734 -48.658 5.497 1.00 12.97 80 ARG C O 1
ATOM 6722 N N . GLU C 1 81 ? -33.758 -49.652 5.665 1.00 12.05 81 GLU C N 1
ATOM 6723 C CA . GLU C 1 81 ? -34.096 -48.990 6.923 1.00 12.62 81 GLU C CA 1
ATOM 6724 C C . GLU C 1 81 ? -33.128 -49.395 8.045 1.00 13.93 81 GLU C C 1
ATOM 6725 O O . GLU C 1 81 ? -33.000 -48.682 9.034 1.00 11.96 81 GLU C O 1
ATOM 6731 N N . ASP C 1 82 ? -32.501 -50.570 7.906 1.00 13.67 82 ASP C N 1
ATOM 6732 C CA . ASP C 1 82 ? -31.437 -51.018 8.806 1.00 14.39 82 ASP C CA 1
ATOM 6733 C C . ASP C 1 82 ? -30.284 -50.018 8.992 1.00 15.28 82 ASP C C 1
ATOM 6734 O O . ASP C 1 82 ? -29.609 -50.060 10.048 1.00 15.15 82 ASP C O 1
ATOM 6739 N N . LEU C 1 83 ? -30.058 -49.098 8.023 1.00 13.43 83 LEU C N 1
ATOM 6740 C CA . LEU C 1 83 ? -28.962 -48.137 8.090 1.00 15.04 83 LEU C CA 1
ATOM 6741 C C . LEU C 1 83 ? -29.343 -46.837 8.793 1.00 15.47 83 LEU C C 1
ATOM 6742 O O . LEU C 1 83 ? -28.479 -45.991 9.000 1.00 15.69 83 LEU C O 1
ATOM 6747 N N . ASN C 1 84 ? -30.621 -46.647 9.121 1.00 12.85 84 ASN C N 1
ATOM 6748 C CA . ASN C 1 84 ? -31.091 -45.407 9.715 1.00 12.89 84 ASN C CA 1
ATOM 6749 C C . ASN C 1 84 ? -30.388 -45.243 11.059 1.00 12.94 84 ASN C C 1
ATOM 6750 O O . ASN C 1 84 ? -30.031 -46.244 11.691 1.00 13.79 84 ASN C O 1
ATOM 6755 N N . HIS C 1 85 ? -30.182 -44.006 11.481 1.00 13.79 85 HIS C N 1
ATOM 6756 C CA . HIS C 1 85 ? -29.867 -43.764 12.879 1.00 13.39 85 HIS C CA 1
ATOM 6757 C C . HIS C 1 85 ? -30.837 -44.529 13.772 1.00 12.89 85 HIS C C 1
ATOM 6758 O O . HIS C 1 85 ? -32.037 -44.448 13.554 1.00 13.92 85 HIS C O 1
ATOM 6765 N N . THR C 1 86 ? -30.293 -45.271 14.746 1.00 13.88 86 THR C N 1
ATOM 6766 C CA . THR C 1 86 ? -30.972 -46.198 15.656 1.00 13.91 86 THR C CA 1
ATOM 6767 C C . THR C 1 86 ? -31.116 -47.612 15.106 1.00 14.68 86 THR C C 1
ATOM 6768 O O . THR C 1 86 ? -31.405 -48.529 15.897 1.00 14.27 86 THR C O 1
ATOM 6772 N N . GLY C 1 87 ? -30.857 -47.828 13.816 1.00 12.50 87 GLY C N 1
ATOM 6773 C CA . GLY C 1 87 ? -30.883 -49.183 13.243 1.00 14.33 87 GLY C CA 1
ATOM 6774 C C . GLY C 1 87 ? -32.245 -49.725 12.821 1.00 14.06 87 GLY C C 1
ATOM 6775 O O . GLY C 1 87 ? -32.346 -50.901 12.468 1.00 16.18 87 GLY C O 1
ATOM 6776 N N . ALA C 1 88 ? -33.287 -48.891 12.744 1.00 13.46 88 ALA C N 1
ATOM 6777 C CA . ALA C 1 88 ? -34.572 -49.360 12.266 1.00 13.73 88 ALA C CA 1
ATOM 6778 C C . ALA C 1 88 ? -35.431 -48.172 11.838 1.00 12.00 88 ALA C C 1
ATOM 6779 O O . ALA C 1 88 ? -35.028 -47.031 11.979 1.00 13.09 88 ALA C O 1
ATOM 6781 N N . HIS C 1 89 ? -36.637 -48.459 11.370 1.00 11.63 89 HIS C N 1
ATOM 6782 C CA . HIS C 1 89 ? -37.551 -47.466 10.829 1.00 12.96 89 HIS C CA 1
ATOM 6783 C C . HIS C 1 89 ? -38.264 -46.637 11.904 1.00 12.38 89 HIS C C 1
ATOM 6784 O O . HIS C 1 89 ? -38.875 -45.634 11.592 1.00 11.70 89 HIS C O 1
ATOM 6815 N N . ILE C 1 91 ? -37.532 -44.630 14.157 1.00 13.58 91 ILE C N 1
ATOM 6816 C CA . ILE C 1 91 ? -36.997 -43.267 14.263 1.00 13.08 91 ILE C CA 1
ATOM 6817 C C . ILE C 1 91 ? -37.769 -42.337 13.319 1.00 13.02 91 ILE C C 1
ATOM 6818 O O . ILE C 1 91 ? -38.016 -41.173 13.666 1.00 13.80 91 ILE C O 1
ATOM 6823 N N . ASN C 1 92 ? -38.230 -42.825 12.166 1.00 12.95 92 ASN C N 1
ATOM 6824 C CA . ASN C 1 92 ? -39.048 -41.963 11.289 1.00 13.18 92 ASN C CA 1
ATOM 6825 C C . ASN C 1 92 ? -40.321 -41.457 11.982 1.00 13.57 92 ASN C C 1
ATOM 6826 O O . ASN C 1 92 ? -40.702 -40.301 11.855 1.00 16.30 92 ASN C O 1
ATOM 6831 N N . ASN C 1 93 ? -40.995 -42.367 12.665 1.00 12.90 93 ASN C N 1
ATOM 6832 C CA . ASN C 1 93 ? -42.198 -42.108 13.431 1.00 12.52 93 ASN C CA 1
ATOM 6833 C C . ASN C 1 93 ? -41.894 -41.194 14.638 1.00 11.81 93 ASN C C 1
ATOM 6834 O O . ASN C 1 93 ? -42.663 -40.265 14.904 1.00 13.53 93 ASN C O 1
ATOM 6839 N N . THR C 1 94 ? -40.842 -41.453 15.400 1.00 13.24 94 THR C N 1
ATOM 6840 C CA . THR C 1 94 ? -40.616 -40.704 16.632 1.00 12.84 94 THR C CA 1
ATOM 6841 C C . THR C 1 94 ? -40.187 -39.276 16.295 1.00 15.13 94 THR C C 1
ATOM 6842 O O . THR C 1 94 ? -40.604 -38.355 16.956 1.00 15.62 94 THR C O 1
ATOM 6846 N N . ILE C 1 95 ? -39.401 -39.083 15.221 1.00 13.84 95 ILE C N 1
ATOM 6847 C CA . ILE C 1 95 ? -39.057 -37.745 14.765 1.00 14.98 95 ILE C CA 1
ATOM 6848 C C . ILE C 1 95 ? -40.349 -37.013 14.394 1.00 15.15 95 ILE C C 1
ATOM 6849 O O . ILE C 1 95 ? -40.537 -35.860 14.814 1.00 15.07 95 ILE C O 1
ATOM 6854 N N . GLY C 1 96 ? -41.194 -37.629 13.553 1.00 14.17 96 GLY C N 1
ATOM 6855 C CA . GLY C 1 96 ? -42.403 -36.968 13.083 1.00 14.18 96 GLY C CA 1
ATOM 6856 C C . GLY C 1 96 ? -43.350 -36.613 14.227 1.00 14.26 96 GLY C C 1
ATOM 6857 O O . GLY C 1 96 ? -43.865 -35.513 14.278 1.00 14.32 96 GLY C O 1
ATOM 6858 N N . GLN C 1 97 ? -43.515 -37.526 15.186 1.00 13.76 97 GLN C N 1
ATOM 6859 C CA . GLN C 1 97 ? -44.480 -37.284 16.248 1.00 15.88 97 GLN C CA 1
ATOM 6860 C C . GLN C 1 97 ? -43.972 -36.236 17.234 1.00 15.07 97 GLN C C 1
ATOM 6861 O O . GLN C 1 97 ? -44.806 -35.504 17.762 1.00 17.38 97 GLN C O 1
ATOM 6867 N N . ILE C 1 98 ? -42.668 -36.194 17.499 1.00 14.59 98 ILE C N 1
ATOM 6868 C CA . ILE C 1 98 ? -42.108 -35.202 18.414 1.00 13.79 98 ILE C CA 1
ATOM 6869 C C . ILE C 1 98 ? -42.244 -33.824 17.778 1.00 14.24 98 ILE C C 1
ATOM 6870 O O . ILE C 1 98 ? -42.526 -32.856 18.490 1.00 15.87 98 ILE C O 1
ATOM 6875 N N . LEU C 1 99 ? -42.053 -33.717 16.451 1.00 14.38 99 LEU C N 1
ATOM 6876 C CA . LEU C 1 99 ? -42.279 -32.442 15.801 1.00 14.85 99 LEU C CA 1
ATOM 6877 C C . LEU C 1 99 ? -43.747 -32.047 15.964 1.00 14.33 99 LEU C C 1
ATOM 6878 O O . LEU C 1 99 ? -44.050 -30.864 16.129 1.00 17.34 99 LEU C O 1
ATOM 6883 N N . LEU C 1 100 ? -44.663 -33.006 15.850 1.00 15.62 100 LEU C N 1
ATOM 6884 C CA . LEU C 1 100 ? -46.100 -32.772 15.965 1.00 16.92 100 LEU C CA 1
ATOM 6885 C C . LEU C 1 100 ? -46.369 -32.261 17.388 1.00 18.81 100 LEU C C 1
ATOM 6886 O O . LEU C 1 100 ? -47.011 -31.212 17.611 1.00 18.54 100 LEU C O 1
ATOM 6891 N N . ALA C 1 101 ? -45.795 -32.971 18.366 1.00 17.33 101 ALA C N 1
ATOM 6892 C CA . ALA C 1 101 ? -45.984 -32.631 19.774 1.00 15.73 101 ALA C CA 1
ATOM 6893 C C . ALA C 1 101 ? -45.555 -31.194 20.073 1.00 19.65 101 ALA C C 1
ATOM 6894 O O . ALA C 1 101 ? -46.284 -30.481 20.777 1.00 18.95 101 ALA C O 1
ATOM 6896 N N . ARG C 1 102 ? -44.397 -30.782 19.552 1.00 18.15 102 ARG C N 1
ATOM 6897 C CA . ARG C 1 102 ? -43.849 -29.454 19.799 1.00 18.70 102 ARG C CA 1
ATOM 6898 C C . ARG C 1 102 ? -44.768 -28.396 19.191 1.00 19.99 102 ARG C C 1
ATOM 6899 O O . ARG C 1 102 ? -45.005 -27.362 19.816 1.00 21.48 102 ARG C O 1
ATOM 6907 N N . ARG C 1 103 ? -45.301 -28.677 17.997 1.00 17.71 103 ARG C N 1
ATOM 6908 C CA . ARG C 1 103 ? -46.245 -27.773 17.344 1.00 18.94 103 ARG C CA 1
ATOM 6909 C C . ARG C 1 103 ? -47.592 -27.722 18.066 1.00 21.46 103 ARG C C 1
ATOM 6910 O O . ARG C 1 103 ? -48.263 -26.706 17.960 1.00 24.46 103 ARG C O 1
ATOM 6918 N N . MET C 1 104 ? -47.956 -28.759 18.848 1.00 20.65 104 MET C N 1
ATOM 6919 C CA . MET C 1 104 ? -49.169 -28.762 19.666 1.00 22.30 104 MET C CA 1
ATOM 6920 C C . MET C 1 104 ? -48.943 -28.135 21.055 1.00 24.64 104 MET C C 1
ATOM 6921 O O . MET C 1 104 ? -49.861 -28.142 21.885 1.00 24.84 104 MET C O 1
ATOM 6926 N N . GLY C 1 105 ? -47.714 -27.681 21.336 1.00 23.78 105 GLY C N 1
ATOM 6927 C CA . GLY C 1 105 ? -47.350 -27.020 22.583 1.00 22.13 105 GLY C CA 1
ATOM 6928 C C . GLY C 1 105 ? -47.058 -27.989 23.734 1.00 23.78 105 GLY C C 1
ATOM 6929 O O . GLY C 1 105 ? -46.963 -27.565 24.878 1.00 23.31 105 GLY C O 1
ATOM 6930 N N . LYS C 1 106 ? -46.955 -29.299 23.457 1.00 22.21 106 LYS C N 1
ATOM 6931 C CA . LYS C 1 106 ? -46.660 -30.288 24.496 1.00 19.87 106 LYS C CA 1
ATOM 6932 C C . LYS C 1 106 ? -45.165 -30.309 24.830 1.00 21.08 106 LYS C C 1
ATOM 6933 O O . LYS C 1 106 ? -44.336 -30.212 23.920 1.00 21.25 106 LYS C O 1
ATOM 6939 N N . THR C 1 107 ? -44.820 -30.534 26.115 1.00 21.32 107 THR C N 1
ATOM 6940 C CA . THR C 1 107 ? -43.443 -30.577 26.601 1.00 23.53 107 THR C CA 1
ATOM 6941 C C . THR C 1 107 ? -43.080 -31.916 27.277 1.00 20.51 107 THR C C 1
ATOM 6942 O O . THR C 1 107 ? -41.909 -32.196 27.498 1.00 25.45 107 THR C O 1
ATOM 6946 N N . ARG C 1 108 ? -44.057 -32.754 27.594 1.00 20.00 108 ARG C N 1
ATOM 6947 C CA . ARG C 1 108 ? -43.832 -33.984 28.330 1.00 18.14 108 ARG C CA 1
ATOM 6948 C C . ARG C 1 108 ? -44.172 -35.113 27.367 1.00 17.31 108 ARG C C 1
ATOM 6949 O O . ARG C 1 108 ? -45.308 -35.219 26.927 1.00 18.82 108 ARG C O 1
ATOM 6957 N N . ILE C 1 109 ? -43.174 -35.941 27.055 1.00 18.64 109 ILE C N 1
ATOM 6958 C CA . ILE C 1 109 ? -43.327 -36.932 26.005 1.00 20.98 109 ILE C CA 1
ATOM 6959 C C . ILE C 1 109 ? -43.342 -38.307 26.650 1.00 19.04 109 ILE C C 1
ATOM 6960 O O . ILE C 1 109 ? -42.412 -38.642 27.410 1.00 17.31 109 ILE C O 1
ATOM 6965 N N . ILE C 1 110 ? -44.341 -39.090 26.281 1.00 16.99 110 ILE C N 1
ATOM 6966 C CA . ILE C 1 110 ? -44.433 -40.452 26.769 1.00 18.47 110 ILE C CA 1
ATOM 6967 C C . ILE C 1 110 ? -44.574 -41.412 25.608 1.00 20.07 110 ILE C C 1
ATOM 6968 O O . ILE C 1 110 ? -44.953 -41.022 24.501 1.00 21.09 110 ILE C O 1
ATOM 6973 N N . ALA C 1 111 ? -44.233 -42.676 25.883 1.00 19.39 111 ALA C N 1
ATOM 6974 C CA . ALA C 1 111 ? -44.364 -43.747 24.929 1.00 18.75 111 ALA C CA 1
ATOM 6975 C C . ALA C 1 111 ? -44.420 -45.070 25.670 1.00 19.72 111 ALA C C 1
ATOM 6976 O O . ALA C 1 111 ? -43.999 -45.144 26.819 1.00 18.88 111 ALA C O 1
ATOM 6978 N N . GLU C 1 112 ? -44.905 -46.097 24.952 1.00 19.68 112 GLU C N 1
ATOM 6979 C CA . GLU C 1 112 ? -44.835 -47.493 25.361 1.00 19.61 112 GLU C CA 1
ATOM 6980 C C . GLU C 1 112 ? -43.725 -48.185 24.562 1.00 21.34 112 GLU C C 1
ATOM 6981 O O . GLU C 1 112 ? -43.410 -47.763 23.451 1.00 19.73 112 GLU C O 1
ATOM 6987 N N . THR C 1 113 ? -43.172 -49.289 25.077 1.00 18.89 113 THR C N 1
ATOM 6988 C CA . THR C 1 113 ? -42.290 -50.103 24.259 1.00 19.93 113 THR C CA 1
ATOM 6989 C C . THR C 1 113 ? -42.420 -51.561 24.716 1.00 19.24 113 THR C C 1
ATOM 6990 O O . THR C 1 113 ? -42.783 -51.806 25.864 1.00 20.57 113 THR C O 1
ATOM 6994 N N . GLY C 1 114 ? -42.285 -52.481 23.766 1.00 18.70 114 GLY C N 1
ATOM 6995 C CA . GLY C 1 114 ? -42.238 -53.913 24.040 1.00 21.29 114 GLY C CA 1
ATOM 6996 C C . GLY C 1 114 ? -40.789 -54.379 24.135 1.00 24.30 114 GLY C C 1
ATOM 6997 O O . GLY C 1 114 ? -40.163 -54.306 25.193 1.00 28.06 114 GLY C O 1
ATOM 6998 N N . ALA C 1 115 ? -40.240 -54.815 23.009 1.00 24.67 115 ALA C N 1
ATOM 6999 C CA . ALA C 1 115 ? -38.844 -55.230 22.990 1.00 26.47 115 ALA C CA 1
ATOM 7000 C C . ALA C 1 115 ? -37.861 -54.075 23.219 1.00 26.49 115 ALA C C 1
ATOM 7001 O O . ALA C 1 115 ? -36.668 -54.322 23.413 1.00 25.91 115 ALA C O 1
ATOM 7003 N N . GLY C 1 116 ? -38.316 -52.811 23.186 1.00 21.92 116 GLY C N 1
ATOM 7004 C CA . GLY C 1 116 ? -37.450 -51.722 23.603 1.00 21.46 116 GLY C CA 1
ATOM 7005 C C . GLY C 1 116 ? -37.098 -50.765 22.458 1.00 21.03 116 GLY C C 1
ATOM 7006 O O . GLY C 1 116 ? -36.584 -49.699 22.731 1.00 18.06 116 GLY C O 1
ATOM 7007 N N . GLN C 1 117 ? -37.412 -51.132 21.207 1.00 21.61 117 GLN C N 1
ATOM 7008 C CA . GLN C 1 117 ? -36.885 -50.389 20.073 1.00 21.93 117 GLN C CA 1
ATOM 7009 C C . GLN C 1 117 ? -37.615 -49.053 19.933 1.00 17.67 117 GLN C C 1
ATOM 7010 O O . GLN C 1 117 ? -36.983 -48.039 19.653 1.00 16.30 117 GLN C O 1
ATOM 7016 N N . HIS C 1 118 ? -38.936 -49.057 20.108 1.00 16.57 118 HIS C N 1
ATOM 7017 C CA . HIS C 1 118 ? -39.692 -47.790 20.079 1.00 15.36 118 HIS C CA 1
ATOM 7018 C C . HIS C 1 118 ? -39.306 -46.914 21.259 1.00 16.12 118 HIS C C 1
ATOM 7019 O O . HIS C 1 118 ? -39.226 -45.691 21.166 1.00 14.35 118 HIS C O 1
ATOM 7026 N N . GLY C 1 119 ? -39.086 -47.528 22.425 1.00 15.69 119 GLY C N 1
ATOM 7027 C CA . GLY C 1 119 ? -38.550 -46.810 23.560 1.00 15.65 119 GLY C CA 1
ATOM 7028 C C . GLY C 1 119 ? -37.224 -46.114 23.298 1.00 15.65 119 GLY C C 1
ATOM 7029 O O . GLY C 1 119 ? -37.051 -44.937 23.622 1.00 16.64 119 GLY C O 1
ATOM 7030 N N . VAL C 1 120 ? -36.306 -46.803 22.638 1.00 14.79 120 VAL C N 1
ATOM 7031 C CA . VAL C 1 120 ? -35.040 -46.206 22.284 1.00 14.04 120 VAL C CA 1
ATOM 7032 C C . VAL C 1 120 ? -35.275 -45.081 21.268 1.00 12.48 120 VAL C C 1
ATOM 7033 O O . VAL C 1 120 ? -34.657 -44.056 21.404 1.00 13.85 120 VAL C O 1
ATOM 7037 N N . ALA C 1 121 ? -36.112 -45.317 20.264 1.00 14.85 121 ALA C N 1
ATOM 7038 C CA . ALA C 1 121 ? -36.323 -44.319 19.216 1.00 14.94 121 ALA C CA 1
ATOM 7039 C C . ALA C 1 121 ? -36.971 -43.062 19.782 1.00 14.72 121 ALA C C 1
ATOM 7040 O O . ALA C 1 121 ? -36.685 -41.933 19.352 1.00 14.52 121 ALA C O 1
ATOM 7042 N N . THR C 1 122 ? -37.794 -43.237 20.836 1.00 14.06 122 THR C N 1
ATOM 7043 C CA . THR C 1 122 ? -38.455 -42.114 21.494 1.00 16.34 122 THR C CA 1
ATOM 7044 C C . THR C 1 122 ? -37.454 -41.352 22.366 1.00 15.37 122 THR C C 1
ATOM 7045 O O . THR C 1 122 ? -37.342 -40.132 22.307 1.00 15.50 122 THR C O 1
ATOM 7049 N N . ALA C 1 123 ? -36.672 -42.070 23.169 1.00 15.31 123 ALA C N 1
ATOM 7050 C CA . ALA C 1 123 ? -35.672 -41.446 24.014 1.00 14.72 123 ALA C CA 1
ATOM 7051 C C . ALA C 1 123 ? -34.633 -40.691 23.194 1.00 14.01 123 ALA C C 1
ATOM 7052 O O . ALA C 1 123 ? -34.113 -39.676 23.634 1.00 15.95 123 ALA C O 1
ATOM 7054 N N . THR C 1 124 ? -34.333 -41.230 21.996 1.00 14.44 124 THR C N 1
ATOM 7055 C CA . THR C 1 124 ? -33.361 -40.635 21.082 1.00 13.86 124 THR C CA 1
ATOM 7056 C C . THR C 1 124 ? -33.788 -39.209 20.722 1.00 14.38 124 THR C C 1
ATOM 7057 O O . THR C 1 124 ? -33.025 -38.264 20.905 1.00 15.96 124 THR C O 1
ATOM 7061 N N . VAL C 1 125 ? -35.037 -39.069 20.269 1.00 12.82 125 VAL C N 1
ATOM 7062 C CA . VAL C 1 125 ? -35.500 -37.776 19.791 1.00 13.95 125 VAL C CA 1
ATOM 7063 C C . VAL C 1 125 ? -35.749 -36.819 20.957 1.00 14.91 125 VAL C C 1
ATOM 7064 O O . VAL C 1 125 ? -35.584 -35.611 20.796 1.00 13.59 125 VAL C O 1
ATOM 7068 N N . CYS C 1 126 ? -36.131 -37.358 22.127 1.00 15.89 126 CYS C N 1
ATOM 7069 C CA . CYS C 1 126 ? -36.291 -36.490 23.299 1.00 15.16 126 CYS C CA 1
ATOM 7070 C C . CYS C 1 126 ? -34.950 -35.967 23.810 1.00 17.64 126 CYS C C 1
ATOM 7071 O O . CYS C 1 126 ? -34.875 -34.823 24.243 1.00 19.14 126 CYS C O 1
ATOM 7074 N N . ALA C 1 127 ? -33.858 -36.723 23.671 1.00 18.04 127 ALA C N 1
ATOM 7075 C CA . ALA C 1 127 ? -32.529 -36.238 23.986 1.00 17.60 127 ALA C CA 1
ATOM 7076 C C . ALA C 1 127 ? -32.154 -35.087 23.041 1.00 19.09 127 ALA C C 1
ATOM 7077 O O . ALA C 1 127 ? -31.762 -34.016 23.484 1.00 16.97 127 ALA C O 1
ATOM 7079 N N . LEU C 1 128 ? -32.294 -35.315 21.729 1.00 18.30 128 LEU C N 1
ATOM 7080 C CA . LEU C 1 128 ? -32.040 -34.309 20.700 1.00 19.10 128 LEU C CA 1
ATOM 7081 C C . LEU C 1 128 ? -32.771 -33.010 21.020 1.00 18.35 128 LEU C C 1
ATOM 7082 O O . LEU C 1 128 ? -32.196 -31.925 20.850 1.00 21.86 128 LEU C O 1
ATOM 7087 N N . MET C 1 129 ? -34.044 -33.142 21.425 1.00 17.47 129 MET C N 1
ATOM 7088 C CA . MET C 1 129 ? -34.914 -31.983 21.583 1.00 19.42 129 MET C CA 1
ATOM 7089 C C . MET C 1 129 ? -34.933 -31.433 23.018 1.00 20.18 129 MET C C 1
ATOM 7090 O O . MET C 1 129 ? -35.565 -30.403 23.224 1.00 20.06 129 MET C O 1
ATOM 7095 N N . ASN C 1 130 ? -34.173 -32.034 23.935 1.00 23.41 130 ASN C N 1
ATOM 7096 C CA . ASN C 1 130 ? -34.106 -31.603 25.334 1.00 22.66 130 ASN C CA 1
ATOM 7097 C C . ASN C 1 130 ? -35.514 -31.620 25.939 1.00 22.05 130 ASN C C 1
ATOM 7098 O O . ASN C 1 130 ? -35.959 -30.651 26.560 1.00 24.43 130 ASN C O 1
ATOM 7103 N N . MET C 1 131 ? -36.228 -32.721 25.765 1.00 19.63 131 MET C N 1
ATOM 7104 C CA . MET C 1 131 ? -37.600 -32.823 26.253 1.00 18.51 131 MET C CA 1
ATOM 7105 C C . MET C 1 131 ? -37.744 -34.018 27.193 1.00 20.45 131 MET C C 1
ATOM 7106 O O . MET C 1 131 ? -37.147 -35.061 26.998 1.00 17.95 131 MET C O 1
ATOM 7111 N N . GLU C 1 132 ? -38.542 -33.834 28.265 1.00 20.67 132 GLU C N 1
ATOM 7112 C CA . GLU C 1 132 ? -38.760 -34.870 29.245 1.00 21.10 132 GLU C CA 1
ATOM 7113 C C . GLU C 1 132 ? -39.357 -36.100 28.573 1.00 19.98 132 GLU C C 1
ATOM 7114 O O . GLU C 1 132 ? -40.325 -35.983 27.792 1.00 19.22 132 GLU C O 1
ATOM 7120 N N . CYS C 1 133 ? -38.774 -37.270 28.895 1.00 19.29 133 CYS C N 1
ATOM 7121 C CA . CYS C 1 133 ? -39.197 -38.522 28.289 1.00 19.00 133 CYS C CA 1
ATOM 7122 C C . CYS C 1 133 ? -39.487 -39.569 29.358 1.00 18.46 133 CYS C C 1
ATOM 7123 O O . CYS C 1 133 ? -38.601 -39.883 30.141 1.00 18.49 133 CYS C O 1
ATOM 7126 N N . ILE C 1 134 ? -40.689 -40.152 29.292 1.00 17.50 134 ILE C N 1
ATOM 7127 C CA . ILE C 1 134 ? -41.064 -41.314 30.073 1.00 19.39 134 ILE C CA 1
ATOM 7128 C C . ILE C 1 134 ? -41.554 -42.438 29.177 1.00 16.74 134 ILE C C 1
ATOM 7129 O O . ILE C 1 134 ? -42.474 -42.255 28.367 1.00 17.71 134 ILE C O 1
ATOM 7134 N N . VAL C 1 135 ? -40.933 -43.613 29.359 1.00 17.66 135 VAL C N 1
ATOM 7135 C CA . VAL C 1 135 ? -41.275 -44.792 28.606 1.00 16.33 135 VAL C CA 1
ATOM 7136 C C . VAL C 1 135 ? -41.821 -45.864 29.530 1.00 20.16 135 VAL C C 1
ATOM 7137 O O . VAL C 1 135 ? -41.090 -46.296 30.392 1.00 19.33 135 VAL C O 1
ATOM 7141 N N . TYR C 1 136 ? -43.072 -46.277 29.278 1.00 19.94 136 TYR C N 1
ATOM 7142 C CA . TYR C 1 136 ? -43.692 -47.400 29.959 1.00 22.53 136 TYR C CA 1
ATOM 7143 C C . TYR C 1 136 ? -43.282 -48.701 29.272 1.00 20.65 136 TYR C C 1
ATOM 7144 O O . TYR C 1 136 ? -43.365 -48.814 28.031 1.00 17.83 136 TYR C O 1
ATOM 7153 N N . MET C 1 137 ? -42.861 -49.696 30.072 1.00 18.50 137 MET C N 1
ATOM 7154 C CA . MET C 1 137 ? -42.360 -50.939 29.506 1.00 18.42 137 MET C CA 1
ATOM 7155 C C . MET C 1 137 ? -42.729 -52.063 30.455 1.00 19.85 137 MET C C 1
ATOM 7156 O O . MET C 1 137 ? -42.489 -51.909 31.643 1.00 19.63 137 MET C O 1
ATOM 7161 N N . GLY C 1 138 ? -43.356 -53.121 29.930 1.00 19.01 138 GLY C N 1
ATOM 7162 C CA . GLY C 1 138 ? -43.691 -54.267 30.761 1.00 22.71 138 GLY C CA 1
ATOM 7163 C C . GLY C 1 138 ? -42.456 -54.830 31.453 1.00 21.89 138 GLY C C 1
ATOM 7164 O O . GLY C 1 138 ? -41.389 -54.936 30.860 1.00 23.73 138 GLY C O 1
ATOM 7165 N N . LYS C 1 139 ? -42.608 -55.240 32.717 1.00 24.57 139 LYS C N 1
ATOM 7166 C CA . LYS C 1 139 ? -41.475 -55.742 33.486 1.00 24.41 139 LYS C CA 1
ATOM 7167 C C . LYS C 1 139 ? -40.845 -56.988 32.870 1.00 24.16 139 LYS C C 1
ATOM 7168 O O . LYS C 1 139 ? -39.627 -57.192 32.967 1.00 25.71 139 LYS C O 1
ATOM 7174 N N . THR C 1 140 ? -41.665 -57.815 32.225 1.00 25.65 140 THR C N 1
ATOM 7175 C CA . THR C 1 140 ? -41.144 -58.987 31.559 1.00 27.25 140 THR C CA 1
ATOM 7176 C C . THR C 1 140 ? -40.181 -58.512 30.467 1.00 27.79 140 THR C C 1
ATOM 7177 O O . THR C 1 140 ? -39.082 -59.051 30.309 1.00 26.59 140 THR C O 1
ATOM 7181 N N . ASP C 1 141 ? -40.559 -57.436 29.741 1.00 26.75 141 ASP C N 1
ATOM 7182 C CA . ASP C 1 141 ? -39.677 -56.920 28.703 1.00 23.49 141 ASP C CA 1
ATOM 7183 C C . ASP C 1 141 ? -38.485 -56.178 29.319 1.00 24.19 141 ASP C C 1
ATOM 7184 O O . ASP C 1 141 ? -37.353 -56.270 28.831 1.00 24.98 141 ASP C O 1
ATOM 7189 N N . VAL C 1 142 ? -38.698 -55.428 30.391 1.00 20.46 142 VAL C N 1
ATOM 7190 C CA . VAL C 1 142 ? -37.583 -54.755 31.042 1.00 21.15 142 VAL C CA 1
ATOM 7191 C C . VAL C 1 142 ? -36.469 -55.771 31.368 1.00 25.17 142 VAL C C 1
ATOM 7192 O O . VAL C 1 142 ? -35.266 -55.528 31.180 1.00 23.19 142 VAL C O 1
ATOM 7196 N N . GLU C 1 143 ? -36.874 -56.942 31.856 1.00 27.37 143 GLU C N 1
ATOM 7197 C CA . GLU C 1 143 ? -35.926 -57.925 32.357 1.00 28.54 143 GLU C CA 1
ATOM 7198 C C . GLU C 1 143 ? -35.294 -58.702 31.202 1.00 31.09 143 GLU C C 1
ATOM 7199 O O . GLU C 1 143 ? -34.254 -59.326 31.396 1.00 35.94 143 GLU C O 1
ATOM 7205 N N . ARG C 1 144 ? -35.881 -58.690 30.002 1.00 24.13 144 ARG C N 1
ATOM 7206 C CA . ARG C 1 144 ? -35.245 -59.392 28.894 1.00 28.81 144 ARG C CA 1
ATOM 7207 C C . ARG C 1 144 ? -34.541 -58.420 27.945 1.00 27.12 144 ARG C C 1
ATOM 7208 O O . ARG C 1 144 ? -33.933 -58.860 26.979 1.00 29.46 144 ARG C O 1
ATOM 7216 N N . GLN C 1 145 ? -34.629 -57.115 28.202 1.00 26.07 145 GLN C N 1
ATOM 7217 C CA . GLN C 1 145 ? -34.085 -56.157 27.255 1.00 26.88 145 GLN C CA 1
ATOM 7218 C C . GLN C 1 145 ? -33.151 -55.198 27.976 1.00 27.66 145 GLN C C 1
ATOM 7219 O O . GLN C 1 145 ? -33.337 -53.982 27.880 1.00 26.86 145 GLN C O 1
ATOM 7225 N N . HIS C 1 146 ? -32.133 -55.743 28.670 1.00 29.99 146 HIS C N 1
ATOM 7226 C CA . HIS C 1 146 ? -31.210 -54.946 29.477 1.00 29.43 146 HIS C CA 1
ATOM 7227 C C . HIS C 1 146 ? -30.510 -53.876 28.638 1.00 25.47 146 HIS C C 1
ATOM 7228 O O . HIS C 1 146 ? -30.440 -52.733 29.078 1.00 24.21 146 HIS C O 1
ATOM 7235 N N . VAL C 1 147 ? -30.085 -54.213 27.414 1.00 24.49 147 VAL C N 1
ATOM 7236 C CA . VAL C 1 147 ? -29.336 -53.266 26.589 1.00 25.39 147 VAL C CA 1
ATOM 7237 C C . VAL C 1 147 ? -30.226 -52.091 26.163 1.00 21.91 147 VAL C C 1
ATOM 7238 O O . VAL C 1 147 ? -29.776 -50.950 26.219 1.00 23.51 147 VAL C O 1
ATOM 7242 N N . ASN C 1 148 ? -31.482 -52.349 25.776 1.00 21.12 148 ASN C N 1
ATOM 7243 C CA . ASN C 1 148 ? -32.383 -51.286 25.337 1.00 20.23 148 ASN C CA 1
ATOM 7244 C C . ASN C 1 148 ? -32.750 -50.388 26.520 1.00 19.91 148 ASN C C 1
ATOM 7245 O O . ASN C 1 148 ? -32.804 -49.169 26.370 1.00 19.04 148 ASN C O 1
ATOM 7250 N N . VAL C 1 149 ? -32.949 -50.970 27.712 1.00 21.63 149 VAL C N 1
ATOM 7251 C CA . VAL C 1 149 ? -33.208 -50.171 28.893 1.00 20.44 149 VAL C CA 1
ATOM 7252 C C . VAL C 1 149 ? -32.011 -49.277 29.207 1.00 22.34 149 VAL C C 1
ATOM 7253 O O . VAL C 1 149 ? -32.151 -48.078 29.456 1.00 20.97 149 VAL C O 1
ATOM 7257 N N . GLN C 1 150 ? -30.809 -49.858 29.142 1.00 21.72 150 GLN C N 1
ATOM 7258 C CA . GLN C 1 150 ? -29.587 -49.119 29.339 1.00 22.14 150 GLN C CA 1
ATOM 7259 C C . GLN C 1 150 ? -29.504 -47.944 28.348 1.00 18.86 150 GLN C C 1
ATOM 7260 O O . GLN C 1 150 ? -29.100 -46.865 28.745 1.00 18.93 150 GLN C O 1
ATOM 7266 N N . LYS C 1 151 ? -29.817 -48.178 27.070 1.00 20.26 151 LYS C N 1
ATOM 7267 C CA . LYS C 1 151 ? -29.729 -47.098 26.091 1.00 20.62 151 LYS C CA 1
ATOM 7268 C C . LYS C 1 151 ? -30.699 -45.988 26.474 1.00 20.03 151 LYS C C 1
ATOM 7269 O O . LYS C 1 151 ? -30.347 -44.812 26.457 1.00 17.64 151 LYS C O 1
ATOM 7275 N N . MET C 1 152 ? -31.941 -46.370 26.781 1.00 18.94 152 MET C N 1
ATOM 7276 C CA . MET C 1 152 ? -32.957 -45.381 27.131 1.00 19.24 152 MET C CA 1
ATOM 7277 C C . MET C 1 152 ? -32.469 -44.546 28.308 1.00 20.08 152 MET C C 1
ATOM 7278 O O . MET C 1 152 ? -32.584 -43.320 28.331 1.00 18.74 152 MET C O 1
ATOM 7283 N N . GLU C 1 153 ? -31.865 -45.196 29.302 1.00 21.52 153 GLU C N 1
ATOM 7284 C CA . GLU C 1 153 ? -31.385 -44.460 30.459 1.00 21.99 153 GLU C CA 1
ATOM 7285 C C . GLU C 1 153 ? -30.214 -43.544 30.104 1.00 21.94 153 GLU C C 1
ATOM 7286 O O . GLU C 1 153 ? -30.121 -42.406 30.600 1.00 21.77 153 GLU C O 1
ATOM 7292 N N . MET C 1 154 ? -29.310 -44.025 29.247 1.00 21.89 154 MET C N 1
ATOM 7293 C CA . MET C 1 154 ? -28.197 -43.193 28.829 1.00 20.40 154 MET C CA 1
ATOM 7294 C C . MET C 1 154 ? -28.748 -41.964 28.100 1.00 18.31 154 MET C C 1
ATOM 7295 O O . MET C 1 154 ? -28.193 -40.883 28.211 1.00 18.62 154 MET C O 1
ATOM 7300 N N . LEU C 1 155 ? -29.849 -42.132 27.359 1.00 18.55 155 LEU C N 1
ATOM 7301 C CA . LEU C 1 155 ? -30.416 -41.028 26.600 1.00 18.79 155 LEU C CA 1
ATOM 7302 C C . LEU C 1 155 ? -31.225 -40.086 27.488 1.00 20.36 155 LEU C C 1
ATOM 7303 O O . LEU C 1 155 ? -31.711 -39.070 26.999 1.00 19.52 155 LEU C O 1
ATOM 7308 N N . GLY C 1 156 ? -31.365 -40.434 28.783 1.00 21.16 156 GLY C N 1
ATOM 7309 C CA . GLY C 1 156 ? -31.933 -39.525 29.762 1.00 21.76 156 GLY C CA 1
ATOM 7310 C C . GLY C 1 156 ? -33.417 -39.777 30.035 1.00 20.78 156 GLY C C 1
ATOM 7311 O O . GLY C 1 156 ? -34.062 -38.981 30.723 1.00 21.29 156 GLY C O 1
ATOM 7312 N N . ALA C 1 157 ? -33.966 -40.848 29.479 1.00 18.99 157 ALA C N 1
ATOM 7313 C CA . ALA C 1 157 ? -35.370 -41.165 29.652 1.00 18.67 157 ALA C CA 1
ATOM 7314 C C . ALA C 1 157 ? -35.529 -41.928 30.964 1.00 21.30 157 ALA C C 1
ATOM 7315 O O . ALA C 1 157 ? -34.568 -42.533 31.431 1.00 19.01 157 ALA C O 1
ATOM 7317 N N . THR C 1 158 ? -36.723 -41.817 31.544 1.00 20.56 158 THR C N 1
ATOM 7318 C CA . THR C 1 158 ? -37.164 -42.617 32.675 1.00 20.49 158 THR C CA 1
ATOM 7319 C C . THR C 1 158 ? -37.947 -43.794 32.135 1.00 22.48 158 THR C C 1
ATOM 7320 O O . THR C 1 158 ? -38.933 -43.593 31.440 1.00 24.25 158 THR C O 1
ATOM 7324 N N . VAL C 1 159 ? -37.529 -45.008 32.510 1.00 19.43 159 VAL C N 1
ATOM 7325 C CA . VAL C 1 159 ? -38.208 -46.225 32.127 1.00 19.82 159 VAL C CA 1
ATOM 7326 C C . VAL C 1 159 ? -39.082 -46.661 33.305 1.00 23.27 159 VAL C C 1
ATOM 7327 O O . VAL C 1 159 ? -38.584 -46.893 34.406 1.00 24.45 159 VAL C O 1
ATOM 7331 N N . VAL C 1 160 ? -40.387 -46.783 33.063 1.00 21.67 160 VAL C N 1
ATOM 7332 C CA . VAL C 1 160 ? -41.318 -47.203 34.107 1.00 22.09 160 VAL C CA 1
ATOM 7333 C C . VAL C 1 160 ? -41.718 -48.649 33.858 1.00 21.99 160 VAL C C 1
ATOM 7334 O O . VAL C 1 160 ? -42.443 -48.972 32.906 1.00 22.33 160 VAL C O 1
ATOM 7338 N N . PRO C 1 161 ? -41.275 -49.605 34.720 1.00 23.45 161 PRO C N 1
ATOM 7339 C CA . PRO C 1 161 ? -41.654 -51.004 34.553 1.00 24.86 161 PRO C CA 1
ATOM 7340 C C . PRO C 1 161 ? -43.135 -51.137 34.904 1.00 24.62 161 PRO C C 1
ATOM 7341 O O . PRO C 1 161 ? -43.555 -50.672 35.950 1.00 28.60 161 PRO C O 1
ATOM 7345 N N . VAL C 1 162 ? -43.888 -51.810 34.024 1.00 25.44 162 VAL C N 1
ATOM 7346 C CA . VAL C 1 162 ? -45.329 -52.000 34.143 1.00 24.50 162 VAL C CA 1
ATOM 7347 C C . VAL C 1 162 ? -45.592 -53.450 34.564 1.00 25.84 162 VAL C C 1
ATOM 7348 O O . VAL C 1 162 ? -45.203 -54.419 33.878 1.00 26.57 162 VAL C O 1
ATOM 7352 N N . THR C 1 163 ? -46.257 -53.581 35.726 1.00 26.76 163 THR C N 1
ATOM 7353 C CA . THR C 1 163 ? -46.511 -54.875 36.339 1.00 27.77 163 THR C CA 1
ATOM 7354 C C . THR C 1 163 ? -47.996 -55.245 36.293 1.00 30.48 163 THR C C 1
ATOM 7355 O O . THR C 1 163 ? -48.375 -56.284 36.843 1.00 33.48 163 THR C O 1
ATOM 7359 N N . SER C 1 164 ? -48.817 -54.415 35.631 1.00 28.71 164 SER C N 1
ATOM 7360 C CA . SER C 1 164 ? -50.236 -54.702 35.452 1.00 27.49 164 SER C CA 1
ATOM 7361 C C . SER C 1 164 ? -50.392 -55.773 34.379 1.00 29.42 164 SER C C 1
ATOM 7362 O O . SER C 1 164 ? -49.460 -56.021 33.610 1.00 28.48 164 SER C O 1
ATOM 7365 N N . GLY C 1 165 ? -51.561 -56.423 34.370 1.00 29.42 165 GLY C N 1
ATOM 7366 C CA . GLY C 1 165 ? -51.878 -57.479 33.420 1.00 30.90 165 GLY C CA 1
ATOM 7367 C C . GLY C 1 165 ? -50.729 -58.473 33.249 1.00 35.47 165 GLY C C 1
ATOM 7368 O O . GLY C 1 165 ? -50.195 -59.014 34.219 1.00 31.66 165 GLY C O 1
ATOM 7369 N N . ASN C 1 166 ? -50.319 -58.651 31.986 1.00 36.84 166 ASN C N 1
ATOM 7370 C CA . ASN C 1 166 ? -49.327 -59.638 31.598 1.00 33.89 166 ASN C CA 1
ATOM 7371 C C . ASN C 1 166 ? -47.883 -59.137 31.802 1.00 30.94 166 ASN C C 1
ATOM 7372 O O . ASN C 1 166 ? -46.935 -59.920 31.709 1.00 31.25 166 ASN C O 1
ATOM 7377 N N . MET C 1 167 ? -47.733 -57.845 32.137 1.00 27.10 167 MET C N 1
ATOM 7378 C CA . MET C 1 167 ? -46.457 -57.166 32.263 1.00 25.44 167 MET C CA 1
ATOM 7379 C C . MET C 1 167 ? -45.735 -57.128 30.917 1.00 25.64 167 MET C C 1
ATOM 7380 O O . MET C 1 167 ? -44.516 -57.261 30.890 1.00 25.53 167 MET C O 1
ATOM 7385 N N . THR C 1 168 ? -46.512 -56.955 29.833 1.00 26.65 168 THR C N 1
ATOM 7386 C CA . THR C 1 168 ? -45.963 -56.958 28.483 1.00 25.35 168 THR C CA 1
ATOM 7387 C C . THR C 1 168 ? -46.501 -55.760 27.688 1.00 23.89 168 THR C C 1
ATOM 7388 O O . THR C 1 168 ? -47.100 -54.826 28.232 1.00 25.07 168 THR C O 1
ATOM 7392 N N . LEU C 1 169 ? -46.273 -55.800 26.369 1.00 23.31 169 LEU C N 1
ATOM 7393 C CA . LEU C 1 169 ? -46.545 -54.651 25.512 1.00 23.19 169 LEU C CA 1
ATOM 7394 C C . LEU C 1 169 ? -47.981 -54.149 25.704 1.00 26.63 169 LEU C C 1
ATOM 7395 O O . LEU C 1 169 ? -48.211 -52.947 25.749 1.00 25.19 169 LEU C O 1
ATOM 7400 N N . LYS C 1 170 ? -48.966 -55.050 25.826 1.00 26.30 170 LYS C N 1
ATOM 7401 C CA . LYS C 1 170 ? -50.355 -54.594 25.843 1.00 28.59 170 LYS C CA 1
ATOM 7402 C C . LYS C 1 170 ? -50.591 -53.789 27.116 1.00 25.58 170 LYS C C 1
ATOM 7403 O O . LYS C 1 170 ? -51.324 -52.794 27.099 1.00 23.56 170 LYS C O 1
ATOM 7409 N N . ASP C 1 171 ? -49.916 -54.178 28.204 1.00 24.98 171 ASP C N 1
ATOM 7410 C CA . ASP C 1 171 ? -50.041 -53.476 29.479 1.00 24.77 171 ASP C CA 1
ATOM 7411 C C . ASP C 1 171 ? -49.296 -52.155 29.481 1.00 24.73 171 ASP C C 1
ATOM 7412 O O . ASP C 1 171 ? -49.783 -51.170 30.014 1.00 24.97 171 ASP C O 1
ATOM 7417 N N . ALA C 1 172 ? -48.092 -52.138 28.903 1.00 22.75 172 ALA C N 1
ATOM 7418 C CA . ALA C 1 172 ? -47.362 -50.891 28.837 1.00 23.89 172 ALA C CA 1
ATOM 7419 C C . ALA C 1 172 ? -48.165 -49.861 28.039 1.00 22.85 172 ALA C C 1
ATOM 7420 O O . ALA C 1 172 ? -48.142 -48.665 28.366 1.00 23.12 172 ALA C O 1
ATOM 7422 N N . THR C 1 173 ? -48.842 -50.327 26.968 1.00 22.69 173 THR C N 1
ATOM 7423 C CA . THR C 1 173 ? -49.622 -49.453 26.108 1.00 24.91 173 THR C CA 1
ATOM 7424 C C . THR C 1 173 ? -50.795 -48.927 26.941 1.00 23.53 173 THR C C 1
ATOM 7425 O O . THR C 1 173 ? -51.117 -47.735 26.919 1.00 23.91 173 THR C O 1
ATOM 7429 N N . ASN C 1 174 ? -51.426 -49.835 27.692 1.00 24.98 174 ASN C N 1
ATOM 7430 C CA . ASN C 1 174 ? -52.507 -49.432 28.593 1.00 25.54 174 ASN C CA 1
ATOM 7431 C C . ASN C 1 174 ? -52.112 -48.291 29.527 1.00 24.68 174 ASN C C 1
ATOM 7432 O O . ASN C 1 174 ? -52.907 -47.353 29.709 1.00 24.57 174 ASN C O 1
ATOM 7437 N N . GLU C 1 175 ? -50.934 -48.407 30.171 1.00 24.79 175 GLU C N 1
ATOM 7438 C CA . GLU C 1 175 ? -50.548 -47.435 31.193 1.00 24.66 175 GLU C CA 1
ATOM 7439 C C . GLU C 1 175 ? -50.167 -46.107 30.540 1.00 22.90 175 GLU C C 1
ATOM 7440 O O . GLU C 1 175 ? -50.323 -45.055 31.147 1.00 23.12 175 GLU C O 1
ATOM 7446 N N . ALA C 1 176 ? -49.562 -46.159 29.339 1.00 23.96 176 ALA C N 1
ATOM 7447 C CA . ALA C 1 176 ? -49.180 -44.932 28.648 1.00 22.22 176 ALA C CA 1
ATOM 7448 C C . ALA C 1 176 ? -50.451 -44.155 28.278 1.00 22.19 176 ALA C C 1
ATOM 7449 O O . ALA C 1 176 ? -50.507 -42.929 28.390 1.00 24.13 176 ALA C O 1
ATOM 7451 N N . ILE C 1 177 ? -51.469 -44.863 27.770 1.00 23.79 177 ILE C N 1
ATOM 7452 C CA . ILE C 1 177 ? -52.710 -44.205 27.356 1.00 23.77 177 ILE C CA 1
ATOM 7453 C C . ILE C 1 177 ? -53.366 -43.537 28.571 1.00 24.09 177 ILE C C 1
ATOM 7454 O O . ILE C 1 177 ? -53.787 -42.374 28.514 1.00 25.33 177 ILE C O 1
ATOM 7459 N N . ARG C 1 178 ? -53.381 -44.245 29.704 1.00 24.71 178 ARG C N 1
ATOM 7460 C CA . ARG C 1 178 ? -53.872 -43.709 30.974 1.00 24.15 178 ARG C CA 1
ATOM 7461 C C . ARG C 1 178 ? -53.142 -42.437 31.405 1.00 25.00 178 ARG C C 1
ATOM 7462 O O . ARG C 1 178 ? -53.788 -41.469 31.836 1.00 23.78 178 ARG C O 1
ATOM 7470 N N . ASP C 1 179 ? -51.803 -42.444 31.305 1.00 23.30 179 ASP C N 1
ATOM 7471 C CA . ASP C 1 179 ? -50.987 -41.285 31.643 1.00 20.43 179 ASP C CA 1
ATOM 7472 C C . ASP C 1 179 ? -51.432 -40.126 30.743 1.00 21.72 179 ASP C C 1
ATOM 7473 O O . ASP C 1 179 ? -51.759 -39.019 31.171 1.00 21.81 179 ASP C O 1
ATOM 7478 N N . TRP C 1 180 ? -51.441 -40.370 29.431 1.00 21.72 180 TRP C N 1
ATOM 7479 C CA . TRP C 1 180 ? -51.783 -39.313 28.498 1.00 22.00 180 TRP C CA 1
ATOM 7480 C C . TRP C 1 180 ? -53.108 -38.626 28.853 1.00 21.56 180 TRP C C 1
ATOM 7481 O O . TRP C 1 180 ? -53.155 -37.403 28.951 1.00 29.09 180 TRP C O 1
ATOM 7492 N N . CYS C 1 181 ? -54.145 -39.448 29.004 1.00 27.12 181 CYS C N 1
ATOM 7493 C CA . CYS C 1 181 ? -55.494 -39.119 29.439 1.00 30.59 181 CYS C CA 1
ATOM 7494 C C . CYS C 1 181 ? -55.568 -38.058 30.529 1.00 27.03 181 CYS C C 1
ATOM 7495 O O . CYS C 1 181 ? -56.380 -37.126 30.452 1.00 28.12 181 CYS C O 1
ATOM 7498 N N . CYS C 1 182 ? -54.776 -38.262 31.581 1.00 25.04 182 CYS C N 1
ATOM 7499 C CA . CYS C 1 182 ? -54.871 -37.417 32.763 1.00 29.39 182 CYS C CA 1
ATOM 7500 C C . CYS C 1 182 ? -53.822 -36.292 32.776 1.00 29.43 182 CYS C C 1
ATOM 7501 O O . CYS C 1 182 ? -53.680 -35.602 33.789 1.00 27.04 182 CYS C O 1
ATOM 7504 N N . HIS C 1 183 ? -53.122 -36.049 31.648 1.00 24.01 183 HIS C N 1
ATOM 7505 C CA . HIS C 1 183 ? -52.247 -34.885 31.500 1.00 25.39 183 HIS C CA 1
ATOM 7506 C C . HIS C 1 183 ? -52.621 -34.075 30.259 1.00 30.26 183 HIS C C 1
ATOM 7507 O O . HIS C 1 183 ? -51.811 -33.923 29.336 1.00 27.04 183 HIS C O 1
ATOM 7514 N N . PRO C 1 184 ? -53.821 -33.449 30.221 1.00 29.94 184 PRO C N 1
ATOM 7515 C CA . PRO C 1 184 ? -54.241 -32.649 29.064 1.00 29.20 184 PRO C CA 1
ATOM 7516 C C . PRO C 1 184 ? -53.395 -31.422 28.738 1.00 26.39 184 PRO C C 1
ATOM 7517 O O . PRO C 1 184 ? -53.416 -30.894 27.618 1.00 26.58 184 PRO C O 1
ATOM 7521 N N . SER C 1 185 ? -52.667 -30.932 29.732 1.00 24.05 185 SER C N 1
ATOM 7522 C CA . SER C 1 185 ? -52.007 -29.658 29.571 1.00 29.08 185 SER C CA 1
ATOM 7523 C C . SER C 1 185 ? -50.678 -29.756 28.823 1.00 25.60 185 SER C C 1
ATOM 7524 O O . SER C 1 185 ? -50.303 -28.806 28.134 1.00 25.78 185 SER C O 1
ATOM 7527 N N . ASP C 1 186 ? -49.922 -30.847 29.036 1.00 23.44 186 ASP C N 1
ATOM 7528 C CA . ASP C 1 186 ? -48.489 -30.806 28.776 1.00 23.50 186 ASP C CA 1
ATOM 7529 C C . ASP C 1 186 ? -47.983 -32.041 28.008 1.00 20.87 186 ASP C C 1
ATOM 7530 O O . ASP C 1 186 ? -46.859 -32.005 27.528 1.00 22.57 186 ASP C O 1
ATOM 7535 N N . THR C 1 187 ? -48.796 -33.080 27.865 1.00 20.43 187 THR C N 1
ATOM 7536 C CA . THR C 1 187 ? -48.272 -34.388 27.468 1.00 19.21 187 THR C CA 1
ATOM 7537 C C . THR C 1 187 ? -48.739 -34.795 26.064 1.00 16.94 187 THR C C 1
ATOM 7538 O O . THR C 1 187 ? -49.920 -34.662 25.715 1.00 18.11 187 THR C O 1
ATOM 7542 N N . TYR C 1 188 ? -47.766 -35.325 25.291 1.00 17.31 188 TYR C N 1
ATOM 7543 C CA . TYR C 1 188 ? -47.995 -35.947 23.988 1.00 18.39 188 TYR C CA 1
ATOM 7544 C C . TYR C 1 188 ? -47.612 -37.428 24.082 1.00 17.23 188 TYR C C 1
ATOM 7545 O O . TYR C 1 188 ? -46.555 -37.737 24.594 1.00 16.16 188 TYR C O 1
ATOM 7554 N N . TYR C 1 189 ? -48.460 -38.324 23.582 1.00 18.49 189 TYR C N 1
ATOM 7555 C CA . TYR C 1 189 ? -48.148 -39.749 23.579 1.00 17.29 189 TYR C CA 1
ATOM 7556 C C . TYR C 1 189 ? -47.666 -40.216 22.193 1.00 16.21 189 TYR C C 1
ATOM 7557 O O . TYR C 1 189 ? -48.481 -40.303 21.272 1.00 16.48 189 TYR C O 1
ATOM 7566 N N . ILE C 1 190 ? -46.389 -40.632 22.108 1.00 17.14 190 ILE C N 1
ATOM 7567 C CA . ILE C 1 190 ? -45.829 -41.153 20.851 1.00 14.94 190 ILE C CA 1
ATOM 7568 C C . ILE C 1 190 ? -46.094 -42.662 20.847 1.00 16.02 190 ILE C C 1
ATOM 7569 O O . ILE C 1 190 ? -45.267 -43.421 21.381 1.00 16.77 190 ILE C O 1
ATOM 7574 N N . ILE C 1 191 ? -47.163 -43.050 20.149 1.00 15.80 191 ILE C N 1
ATOM 7575 C CA . ILE C 1 191 ? -47.520 -44.433 19.920 1.00 16.97 191 ILE C CA 1
ATOM 7576 C C . ILE C 1 191 ? -46.498 -45.045 18.965 1.00 18.58 191 ILE C C 1
ATOM 7577 O O . ILE C 1 191 ? -45.960 -44.349 18.131 1.00 16.27 191 ILE C O 1
ATOM 7582 N N . GLY C 1 192 ? -46.227 -46.339 19.130 1.00 18.58 192 GLY C N 1
ATOM 7583 C CA . GLY C 1 192 ? -45.078 -46.958 18.492 1.00 17.50 192 GLY C CA 1
ATOM 7584 C C . GLY C 1 192 ? -45.392 -47.681 17.190 1.00 16.88 192 GLY C C 1
ATOM 7585 O O . GLY C 1 192 ? -44.441 -48.133 16.549 1.00 18.62 192 GLY C O 1
ATOM 7586 N N . SER C 1 193 ? -46.648 -47.772 16.754 1.00 15.03 193 SER C N 1
ATOM 7587 C CA . SER C 1 193 ? -46.970 -48.464 15.528 1.00 14.43 193 SER C CA 1
ATOM 7588 C C . SER C 1 193 ? -48.315 -47.971 14.985 1.00 14.91 193 SER C C 1
ATOM 7589 O O . SER C 1 193 ? -48.887 -47.034 15.555 1.00 15.09 193 SER C O 1
ATOM 7592 N N . THR C 1 194 ? -48.799 -48.612 13.916 1.00 16.62 194 THR C N 1
ATOM 7593 C CA . THR C 1 194 ? -49.979 -48.176 13.191 1.00 17.77 194 THR C CA 1
ATOM 7594 C C . THR C 1 194 ? -51.222 -48.764 13.876 1.00 17.65 194 THR C C 1
ATOM 7595 O O . THR C 1 194 ? -52.026 -49.465 13.260 1.00 18.91 194 THR C O 1
ATOM 7599 N N . VAL C 1 195 ? -51.368 -48.393 15.140 1.00 19.44 195 VAL C N 1
ATOM 7600 C CA . VAL C 1 195 ? -52.323 -48.999 16.045 1.00 20.07 195 VAL C CA 1
ATOM 7601 C C . VAL C 1 195 ? -52.921 -47.895 16.900 1.00 20.38 195 VAL C C 1
ATOM 7602 O O . VAL C 1 195 ? -52.565 -46.737 16.767 1.00 19.25 195 VAL C O 1
ATOM 7606 N N . GLY C 1 196 ? -53.847 -48.291 17.791 1.00 20.09 196 GLY C N 1
ATOM 7607 C CA . GLY C 1 196 ? -54.514 -47.315 18.621 1.00 18.57 196 GLY C CA 1
ATOM 7608 C C . GLY C 1 196 ? -55.694 -46.688 17.894 1.00 17.61 196 GLY C C 1
ATOM 7609 O O . GLY C 1 196 ? -56.025 -47.012 16.754 1.00 18.64 196 GLY C O 1
ATOM 7610 N N . PRO C 1 197 ? -56.387 -45.743 18.568 1.00 18.58 197 PRO C N 1
ATOM 7611 C CA . PRO C 1 197 ? -57.559 -45.103 17.995 1.00 18.30 197 PRO C CA 1
ATOM 7612 C C . PRO C 1 197 ? -57.135 -44.065 16.949 1.00 18.61 197 PRO C C 1
ATOM 7613 O O . PRO C 1 197 ? -56.054 -43.484 17.078 1.00 17.67 197 PRO C O 1
ATOM 7617 N N . HIS C 1 198 ? -57.985 -43.886 15.936 1.00 19.77 198 HIS C N 1
ATOM 7618 C CA . HIS C 1 198 ? -57.837 -42.798 14.983 1.00 17.51 198 HIS C CA 1
ATOM 7619 C C . HIS C 1 198 ? -57.535 -41.532 15.780 1.00 18.63 198 HIS C C 1
ATOM 7620 O O . HIS C 1 198 ? -58.237 -41.240 16.738 1.00 18.82 198 HIS C O 1
ATOM 7627 N N . PRO C 1 199 ? -56.529 -40.704 15.450 1.00 17.22 199 PRO C N 1
ATOM 7628 C CA . PRO C 1 199 ? -55.806 -40.781 14.175 1.00 17.72 199 PRO C CA 1
ATOM 7629 C C . PRO C 1 199 ? -54.456 -41.482 14.187 1.00 16.50 199 PRO C C 1
ATOM 7630 O O . PRO C 1 199 ? -53.710 -41.347 13.214 1.00 17.17 199 PRO C O 1
ATOM 7634 N N . TYR C 1 200 ? -54.155 -42.259 15.235 1.00 16.79 200 TYR C N 1
ATOM 7635 C CA . TYR C 1 200 ? -52.809 -42.823 15.329 1.00 15.33 200 TYR C CA 1
ATOM 7636 C C . TYR C 1 200 ? -52.451 -43.692 14.124 1.00 16.08 200 TYR C C 1
ATOM 7637 O O . TYR C 1 200 ? -51.319 -43.574 13.613 1.00 16.42 200 TYR C O 1
ATOM 7646 N N . PRO C 1 201 ? -53.261 -44.683 13.706 1.00 16.03 201 PRO C N 1
ATOM 7647 C CA . PRO C 1 201 ? -52.936 -45.517 12.548 1.00 15.99 201 PRO C CA 1
ATOM 7648 C C . PRO C 1 201 ? -52.580 -44.717 11.304 1.00 16.64 201 PRO C C 1
ATOM 7649 O O . PRO C 1 201 ? -51.499 -44.895 10.740 1.00 16.51 201 PRO C O 1
ATOM 7653 N N . ASP C 1 202 ? -53.433 -43.752 10.960 1.00 17.25 202 ASP C N 1
ATOM 7654 C CA . ASP C 1 202 ? -53.131 -42.927 9.801 1.00 15.03 202 ASP C CA 1
ATOM 7655 C C . ASP C 1 202 ? -51.893 -42.053 9.991 1.00 15.20 202 ASP C C 1
ATOM 7656 O O . ASP C 1 202 ? -51.093 -41.903 9.072 1.00 15.22 202 ASP C O 1
ATOM 7661 N N . MET C 1 203 ? -51.761 -41.448 11.164 1.00 14.00 203 MET C N 1
ATOM 7662 C CA . MET C 1 203 ? -50.623 -40.596 11.427 1.00 14.12 203 MET C CA 1
ATOM 7663 C C . MET C 1 203 ? -49.318 -41.367 11.270 1.00 15.26 203 MET C C 1
ATOM 7664 O O . MET C 1 203 ? -48.371 -40.868 10.675 1.00 15.51 203 MET C O 1
ATOM 7669 N N . VAL C 1 204 ? -49.223 -42.568 11.878 1.00 15.47 204 VAL C N 1
ATOM 7670 C CA . VAL C 1 204 ? -47.961 -43.276 11.837 1.00 14.42 204 VAL C CA 1
ATOM 7671 C C . VAL C 1 204 ? -47.760 -43.753 10.406 1.00 12.68 204 VAL C C 1
ATOM 7672 O O . VAL C 1 204 ? -46.627 -43.756 9.963 1.00 13.74 204 VAL C O 1
ATOM 7676 N N . ALA C 1 205 ? -48.836 -44.158 9.696 1.00 14.89 205 ALA C N 1
ATOM 7677 C CA . ALA C 1 205 ? -48.690 -44.536 8.289 1.00 15.33 205 ALA C CA 1
ATOM 7678 C C . ALA C 1 205 ? -48.115 -43.374 7.484 1.00 15.83 205 ALA C C 1
ATOM 7679 O O . ALA C 1 205 ? -47.242 -43.566 6.641 1.00 15.61 205 ALA C O 1
ATOM 7681 N N . ARG C 1 206 ? -48.644 -42.169 7.680 1.00 15.66 206 ARG C N 1
ATOM 7682 C CA . ARG C 1 206 ? -48.157 -40.999 6.948 1.00 14.95 206 ARG C CA 1
ATOM 7683 C C . ARG C 1 206 ? -46.700 -40.689 7.276 1.00 17.56 206 ARG C C 1
ATOM 7684 O O . ARG C 1 206 ? -45.900 -40.353 6.391 1.00 15.94 206 ARG C O 1
ATOM 7692 N N . LEU C 1 207 ? -46.345 -40.805 8.553 1.00 15.67 207 LEU C N 1
ATOM 7693 C CA . LEU C 1 207 ? -44.960 -40.573 8.951 1.00 16.42 207 LEU C CA 1
ATOM 7694 C C . LEU C 1 207 ? -44.021 -41.598 8.309 1.00 18.89 207 LEU C C 1
ATOM 7695 O O . LEU C 1 207 ? -42.943 -41.217 7.828 1.00 27.20 207 LEU C O 1
ATOM 7700 N N . GLN C 1 208 ? -44.445 -42.846 8.150 1.00 13.76 208 GLN C N 1
ATOM 7701 C CA . GLN C 1 208 ? -43.584 -43.857 7.578 1.00 12.75 208 GLN C CA 1
ATOM 7702 C C . GLN C 1 208 ? -43.640 -43.863 6.052 1.00 12.34 208 GLN C C 1
ATOM 7703 O O . GLN C 1 208 ? -42.745 -44.464 5.434 1.00 13.23 208 GLN C O 1
ATOM 7709 N N . SER C 1 209 ? -44.587 -43.100 5.449 1.00 13.21 209 SER C N 1
ATOM 7710 C CA . SER C 1 209 ? -44.758 -43.081 4.006 1.00 13.34 209 SER C CA 1
ATOM 7711 C C . SER C 1 209 ? -43.532 -42.509 3.310 1.00 13.04 209 SER C C 1
ATOM 7712 O O . SER C 1 209 ? -43.369 -42.701 2.109 1.00 13.31 209 SER C O 1
ATOM 7715 N N . VAL C 1 210 ? -42.629 -41.842 4.052 1.00 12.82 210 VAL C N 1
ATOM 7716 C CA . VAL C 1 210 ? -41.353 -41.470 3.471 1.00 14.66 210 VAL C CA 1
ATOM 7717 C C . VAL C 1 210 ? -40.681 -42.678 2.800 1.00 13.62 210 VAL C C 1
ATOM 7718 O O . VAL C 1 210 ? -39.955 -42.520 1.814 1.00 14.71 210 VAL C O 1
ATOM 7722 N N . ILE C 1 211 ? -40.829 -43.875 3.379 1.00 13.52 211 ILE C N 1
ATOM 7723 C CA . ILE C 1 211 ? -40.232 -45.071 2.802 1.00 12.77 211 ILE C CA 1
ATOM 7724 C C . ILE C 1 211 ? -40.641 -45.243 1.328 1.00 13.02 211 ILE C C 1
ATOM 7725 O O . ILE C 1 211 ? -39.774 -45.386 0.477 1.00 13.62 211 ILE C O 1
ATOM 7730 N N . SER C 1 212 ? -41.950 -45.256 1.049 1.00 13.28 212 SER C N 1
ATOM 7731 C CA . SER C 1 212 ? -42.423 -45.493 -0.319 1.00 13.92 212 SER C CA 1
ATOM 7732 C C . SER C 1 212 ? -42.215 -44.269 -1.191 1.00 14.22 212 SER C C 1
ATOM 7733 O O . SER C 1 212 ? -42.087 -44.430 -2.416 1.00 13.82 212 SER C O 1
ATOM 7736 N N . LYS C 1 213 ? -42.215 -43.071 -0.595 1.00 15.47 213 LYS C N 1
ATOM 7737 C CA . LYS C 1 213 ? -41.919 -41.868 -1.381 1.00 16.47 213 LYS C CA 1
ATOM 7738 C C . LYS C 1 213 ? -40.533 -42.014 -1.997 1.00 16.10 213 LYS C C 1
ATOM 7739 O O . LYS C 1 213 ? -40.294 -41.740 -3.173 1.00 14.00 213 LYS C O 1
ATOM 7745 N N . GLU C 1 214 ? -39.594 -42.491 -1.166 1.00 13.09 214 GLU C N 1
ATOM 7746 C CA . GLU C 1 214 ? -38.245 -42.712 -1.611 1.00 12.81 214 GLU C CA 1
ATOM 7747 C C . GLU C 1 214 ? -38.195 -43.834 -2.641 1.00 12.99 214 GLU C C 1
ATOM 7748 O O . GLU C 1 214 ? -37.453 -43.694 -3.629 1.00 14.41 214 GLU C O 1
ATOM 7754 N N . ILE C 1 215 ? -38.880 -44.958 -2.348 1.00 13.69 215 ILE C N 1
ATOM 7755 C CA . ILE C 1 215 ? -38.814 -46.110 -3.252 1.00 14.48 215 ILE C CA 1
ATOM 7756 C C . ILE C 1 215 ? -39.227 -45.668 -4.660 1.00 12.47 215 ILE C C 1
ATOM 7757 O O . ILE C 1 215 ? -38.595 -46.070 -5.647 1.00 14.19 215 ILE C O 1
ATOM 7762 N N . LYS C 1 216 ? -40.222 -44.787 -4.760 1.00 14.36 216 LYS C N 1
ATOM 7763 C CA . LYS C 1 216 ? -40.665 -44.357 -6.094 1.00 15.85 216 LYS C CA 1
ATOM 7764 C C . LYS C 1 216 ? -39.554 -43.647 -6.854 1.00 18.83 216 LYS C C 1
ATOM 7765 O O . LYS C 1 216 ? -39.303 -43.943 -8.040 1.00 17.75 216 LYS C O 1
ATOM 7771 N N . LYS C 1 217 ? -38.875 -42.726 -6.163 1.00 17.83 217 LYS C N 1
ATOM 7772 C CA . LYS C 1 217 ? -37.758 -42.008 -6.754 1.00 17.23 217 LYS C CA 1
ATOM 7773 C C . LYS C 1 217 ? -36.590 -42.928 -7.073 1.00 16.53 217 LYS C C 1
ATOM 7774 O O . LYS C 1 217 ? -35.947 -42.766 -8.126 1.00 15.21 217 LYS C O 1
ATOM 7780 N N . GLN C 1 218 ? -36.275 -43.876 -6.155 1.00 14.46 218 GLN C N 1
ATOM 7781 C CA . GLN C 1 218 ? -35.132 -44.772 -6.323 1.00 14.52 218 GLN C CA 1
ATOM 7782 C C . GLN C 1 218 ? -35.360 -45.752 -7.475 1.00 14.11 218 GLN C C 1
ATOM 7783 O O . GLN C 1 218 ? -34.449 -45.993 -8.276 1.00 14.29 218 GLN C O 1
ATOM 7789 N N . LEU C 1 219 ? -36.566 -46.316 -7.532 1.00 15.31 219 LEU C N 1
ATOM 7790 C CA . LEU C 1 219 ? -36.926 -47.235 -8.606 1.00 16.73 219 LEU C CA 1
ATOM 7791 C C . LEU C 1 219 ? -36.944 -46.487 -9.934 1.00 19.15 219 LEU C C 1
ATOM 7792 O O . LEU C 1 219 ? -36.497 -47.025 -10.945 1.00 20.72 219 LEU C O 1
ATOM 7797 N N . GLN C 1 220 ? -37.425 -45.249 -9.932 1.00 18.60 220 GLN C N 1
ATOM 7798 C CA . GLN C 1 220 ? -37.385 -44.501 -11.181 1.00 19.00 220 GLN C CA 1
ATOM 7799 C C . GLN C 1 220 ? -35.946 -44.399 -11.692 1.00 21.16 220 GLN C C 1
ATOM 7800 O O . GLN C 1 220 ? -35.678 -44.617 -12.890 1.00 18.88 220 GLN C O 1
ATOM 7806 N N . GLU C 1 221 ? -34.987 -44.041 -10.814 1.00 18.90 221 GLU C N 1
ATOM 7807 C CA . GLU C 1 221 ? -33.603 -43.891 -11.249 1.00 25.54 221 GLU C CA 1
ATOM 7808 C C . GLU C 1 221 ? -33.026 -45.231 -11.696 1.00 23.40 221 GLU C C 1
ATOM 7809 O O . GLU C 1 221 ? -32.250 -45.277 -12.642 1.00 26.07 221 GLU C O 1
ATOM 7815 N N . LYS C 1 222 ? -33.356 -46.310 -11.000 1.00 20.95 222 LYS C N 1
ATOM 7816 C CA . LYS C 1 222 ? -32.635 -47.548 -11.183 1.00 22.30 222 LYS C CA 1
ATOM 7817 C C . LYS C 1 222 ? -33.273 -48.412 -12.262 1.00 22.61 222 LYS C C 1
ATOM 7818 O O . LYS C 1 222 ? -32.545 -49.105 -12.972 1.00 26.71 222 LYS C O 1
ATOM 7824 N N . GLU C 1 223 ? -34.602 -48.373 -12.343 1.00 18.98 223 GLU C N 1
ATOM 7825 C CA . GLU C 1 223 ? -35.368 -49.279 -13.193 1.00 20.35 223 GLU C CA 1
ATOM 7826 C C . GLU C 1 223 ? -36.036 -48.535 -14.347 1.00 21.07 223 GLU C C 1
ATOM 7827 O O . GLU C 1 223 ? -36.510 -49.175 -15.292 1.00 22.75 223 GLU C O 1
ATOM 7833 N N . GLY C 1 224 ? -36.149 -47.205 -14.251 1.00 19.78 224 GLY C N 1
ATOM 7834 C CA . GLY C 1 224 ? -36.851 -46.376 -15.212 1.00 20.92 224 GLY C CA 1
ATOM 7835 C C . GLY C 1 224 ? -38.376 -46.434 -15.110 1.00 20.39 224 GLY C C 1
ATOM 7836 O O . GLY C 1 224 ? -39.062 -45.853 -15.949 1.00 23.26 224 GLY C O 1
ATOM 7837 N N . ARG C 1 225 ? -38.893 -47.122 -14.087 1.00 17.57 225 ARG C N 1
ATOM 7838 C CA . ARG C 1 225 ? -40.292 -47.093 -13.703 1.00 17.12 225 ARG C CA 1
ATOM 7839 C C . ARG C 1 225 ? -40.346 -46.879 -12.192 1.00 19.47 225 ARG C C 1
ATOM 7840 O O . ARG C 1 225 ? -39.367 -47.170 -11.530 1.00 20.69 225 ARG C O 1
ATOM 7848 N N . ASP C 1 226 ? -41.468 -46.413 -11.665 1.00 18.59 226 ASP C N 1
ATOM 7849 C CA . ASP C 1 226 ? -41.491 -45.990 -10.268 1.00 19.25 226 ASP C CA 1
ATOM 7850 C C . ASP C 1 226 ? -42.163 -46.963 -9.315 1.00 18.60 226 ASP C C 1
ATOM 7851 O O . ASP C 1 226 ? -42.377 -46.592 -8.162 1.00 18.86 226 ASP C O 1
ATOM 7856 N N . TYR C 1 227 ? -42.348 -48.218 -9.704 1.00 17.21 227 TYR C N 1
ATOM 7857 C CA . TYR C 1 227 ? -43.112 -49.151 -8.887 1.00 16.94 227 TYR C CA 1
ATOM 7858 C C . TYR C 1 227 ? -42.530 -50.526 -9.119 1.00 17.05 227 TYR C C 1
ATOM 7859 O O . TYR C 1 227 ? -42.019 -50.777 -10.211 1.00 17.98 227 TYR C O 1
ATOM 7868 N N . PRO C 1 228 ? -42.482 -51.398 -8.095 1.00 16.91 228 PRO C N 1
ATOM 7869 C CA . PRO C 1 228 ? -42.022 -52.774 -8.259 1.00 15.48 228 PRO C CA 1
ATOM 7870 C C . PRO C 1 228 ? -43.207 -53.694 -8.512 1.00 15.67 228 PRO C C 1
ATOM 7871 O O . PRO C 1 228 ? -44.345 -53.329 -8.257 1.00 16.17 228 PRO C O 1
ATOM 7875 N N . ASP C 1 229 ? -42.908 -54.937 -8.918 1.00 17.02 229 ASP C N 1
ATOM 7876 C CA . ASP C 1 229 ? -43.899 -55.986 -9.071 1.00 17.18 229 ASP C CA 1
ATOM 7877 C C . ASP C 1 229 ? -44.369 -56.506 -7.705 1.00 17.47 229 ASP C C 1
ATOM 7878 O O . ASP C 1 229 ? -45.504 -56.914 -7.565 1.00 19.10 229 ASP C O 1
ATOM 7883 N N . TYR C 1 230 ? -43.462 -56.560 -6.723 1.00 16.82 230 TYR C N 1
ATOM 7884 C CA . TYR C 1 230 ? -43.760 -56.965 -5.358 1.00 15.96 230 TYR C CA 1
ATOM 7885 C C . TYR C 1 230 ? -43.185 -55.977 -4.343 1.00 15.29 230 TYR C C 1
ATOM 7886 O O . TYR C 1 230 ? -42.067 -55.509 -4.524 1.00 16.20 230 TYR C O 1
ATOM 7895 N N . LEU C 1 231 ? -43.967 -55.725 -3.285 1.00 16.41 231 LEU C N 1
ATOM 7896 C CA . LEU C 1 231 ? -43.485 -55.169 -2.026 1.00 16.48 231 LEU C CA 1
ATOM 7897 C C . LEU C 1 231 ? -43.603 -56.272 -0.974 1.00 15.93 231 LEU C C 1
ATOM 7898 O O . LEU C 1 231 ? -44.657 -56.889 -0.874 1.00 16.53 231 LEU C O 1
ATOM 7903 N N . ILE C 1 232 ? -42.559 -56.463 -0.178 1.00 14.47 232 ILE C N 1
ATOM 7904 C CA . ILE C 1 232 ? -42.558 -57.451 0.904 1.00 14.63 232 ILE C CA 1
ATOM 7905 C C . ILE C 1 232 ? -42.092 -56.788 2.188 1.00 14.48 232 ILE C C 1
ATOM 7906 O O . ILE C 1 232 ? -41.022 -56.218 2.219 1.00 14.04 232 ILE C O 1
ATOM 7911 N N . ALA C 1 233 ? -42.880 -56.946 3.234 1.00 13.75 233 ALA C N 1
ATOM 7912 C CA . ALA C 1 233 ? -42.540 -56.398 4.531 1.00 14.46 233 ALA C CA 1
ATOM 7913 C C . ALA C 1 233 ? -43.084 -57.294 5.639 1.00 14.00 233 ALA C C 1
ATOM 7914 O O . ALA C 1 233 ? -44.122 -57.942 5.479 1.00 15.83 233 ALA C O 1
ATOM 7916 N N . CYS C 1 234 ? -42.397 -57.272 6.790 1.00 14.75 234 CYS C N 1
ATOM 7917 C CA . CYS C 1 234 ? -42.909 -57.896 8.005 1.00 14.87 234 CYS C CA 1
ATOM 7918 C C . CYS C 1 234 ? -43.862 -56.964 8.755 1.00 15.90 234 CYS C C 1
ATOM 7919 O O . CYS C 1 234 ? -43.900 -55.744 8.519 1.00 16.96 234 CYS C O 1
ATOM 7922 N N . VAL C 1 235 ? -44.716 -57.567 9.583 1.00 15.22 235 VAL C N 1
ATOM 7923 C CA . VAL C 1 235 ? -45.703 -56.863 10.376 1.00 16.59 235 VAL C CA 1
ATOM 7924 C C . VAL C 1 235 ? -45.658 -57.294 11.841 1.00 16.65 235 VAL C C 1
ATOM 7925 O O . VAL C 1 235 ? -45.753 -58.491 12.154 1.00 18.44 235 VAL C O 1
ATOM 7929 N N . GLY C 1 236 ? -45.471 -56.299 12.704 1.00 16.99 236 GLY C N 1
ATOM 7930 C CA . GLY C 1 236 ? -45.923 -56.334 14.079 1.00 18.23 236 GLY C CA 1
ATOM 7931 C C . GLY C 1 236 ? -47.273 -55.638 14.149 1.00 18.38 236 GLY C C 1
ATOM 7932 O O . GLY C 1 236 ? -48.292 -56.219 13.770 1.00 21.67 236 GLY C O 1
ATOM 7933 N N . GLY C 1 237 ? -47.248 -54.370 14.592 1.00 16.11 237 GLY C N 1
ATOM 7934 C CA . GLY C 1 237 ? -48.443 -53.568 14.525 1.00 18.17 237 GLY C CA 1
ATOM 7935 C C . GLY C 1 237 ? -48.693 -53.067 13.110 1.00 16.03 237 GLY C C 1
ATOM 7936 O O . GLY C 1 237 ? -49.829 -52.783 12.786 1.00 16.87 237 GLY C O 1
ATOM 7937 N N . GLY C 1 238 ? -47.626 -52.917 12.289 1.00 16.06 238 GLY C N 1
ATOM 7938 C CA . GLY C 1 238 ? -47.807 -52.704 10.859 1.00 15.15 238 GLY C CA 1
ATOM 7939 C C . GLY C 1 238 ? -47.160 -51.433 10.300 1.00 16.12 238 GLY C C 1
ATOM 7940 O O . GLY C 1 238 ? -47.417 -51.092 9.137 1.00 15.41 238 GLY C O 1
ATOM 7941 N N . SER C 1 239 ? -46.274 -50.764 11.073 1.00 13.88 239 SER C N 1
ATOM 7942 C CA . SER C 1 239 ? -45.802 -49.447 10.648 1.00 14.04 239 SER C CA 1
ATOM 7943 C C . SER C 1 239 ? -44.799 -49.489 9.482 1.00 14.26 239 SER C C 1
ATOM 7944 O O . SER C 1 239 ? -44.927 -48.654 8.582 1.00 12.91 239 SER C O 1
ATOM 7947 N N . ASN C 1 240 ? -43.758 -50.339 9.516 1.00 14.75 240 ASN C N 1
ATOM 7948 C CA . ASN C 1 240 ? -42.808 -50.368 8.391 1.00 15.03 240 ASN C CA 1
ATOM 7949 C C . ASN C 1 240 ? -43.556 -50.786 7.119 1.00 16.86 240 ASN C C 1
ATOM 7950 O O . ASN C 1 240 ? -43.288 -50.286 6.011 1.00 15.43 240 ASN C O 1
ATOM 7955 N N . ALA C 1 241 ? -44.524 -51.711 7.249 1.00 13.36 241 ALA C N 1
ATOM 7956 C CA . ALA C 1 241 ? -45.272 -52.152 6.080 1.00 14.09 241 ALA C CA 1
ATOM 7957 C C . ALA C 1 241 ? -46.168 -51.047 5.526 1.00 13.90 241 ALA C C 1
ATOM 7958 O O . ALA C 1 241 ? -46.198 -50.815 4.314 1.00 14.21 241 ALA C O 1
ATOM 7960 N N . ALA C 1 242 ? -46.847 -50.325 6.424 1.00 13.29 242 ALA C N 1
ATOM 7961 C CA . ALA C 1 242 ? -47.727 -49.235 6.043 1.00 14.51 242 ALA C CA 1
ATOM 7962 C C . ALA C 1 242 ? -46.929 -48.174 5.285 1.00 14.74 242 ALA C C 1
ATOM 7963 O O . ALA C 1 242 ? -47.373 -47.746 4.225 1.00 14.68 242 ALA C O 1
ATOM 7965 N N . GLY C 1 243 ? -45.739 -47.840 5.774 1.00 12.47 243 GLY C N 1
ATOM 7966 C CA . GLY C 1 243 ? -44.881 -46.863 5.132 1.00 13.05 243 GLY C CA 1
ATOM 7967 C C . GLY C 1 243 ? -44.444 -47.342 3.734 1.00 14.13 243 GLY C C 1
ATOM 7968 O O . GLY C 1 243 ? -44.374 -46.565 2.788 1.00 14.51 243 GLY C O 1
ATOM 7969 N N . THR C 1 244 ? -44.054 -48.622 3.636 1.00 13.50 244 THR C N 1
ATOM 7970 C CA . THR C 1 244 ? -43.605 -49.267 2.411 1.00 14.53 244 THR C CA 1
ATOM 7971 C C . THR C 1 244 ? -44.707 -49.249 1.347 1.00 15.26 244 THR C C 1
ATOM 7972 O O . THR C 1 244 ? -44.387 -49.095 0.157 1.00 14.44 244 THR C O 1
ATOM 7976 N N . ILE C 1 245 ? -45.968 -49.469 1.736 1.00 16.90 245 ILE C N 1
ATOM 7977 C CA . ILE C 1 245 ? -47.025 -49.666 0.744 1.00 17.03 245 ILE C CA 1
ATOM 7978 C C . ILE C 1 245 ? -47.807 -48.369 0.488 1.00 16.62 245 ILE C C 1
ATOM 7979 O O . ILE C 1 245 ? -48.554 -48.313 -0.488 1.00 16.06 245 ILE C O 1
ATOM 7984 N N . TYR C 1 246 ? -47.635 -47.346 1.353 1.00 16.67 246 TYR C N 1
ATOM 7985 C CA . TYR C 1 246 ? -48.524 -46.185 1.406 1.00 16.41 246 TYR C CA 1
ATOM 7986 C C . TYR C 1 246 ? -48.778 -45.612 0.006 1.00 15.24 246 TYR C C 1
ATOM 7987 O O . TYR C 1 246 ? -49.934 -45.398 -0.399 1.00 17.29 246 TYR C O 1
ATOM 7996 N N . HIS C 1 247 ? -47.699 -45.333 -0.741 1.00 16.23 247 HIS C N 1
ATOM 7997 C CA . HIS C 1 247 ? -47.886 -44.611 -2.009 1.00 16.01 247 HIS C CA 1
ATOM 7998 C C . HIS C 1 247 ? -48.193 -45.563 -3.164 1.00 17.85 247 HIS C C 1
ATOM 7999 O O . HIS C 1 247 ? -48.218 -45.159 -4.340 1.00 18.37 247 HIS C O 1
ATOM 8006 N N . TYR C 1 248 ? -48.367 -46.857 -2.848 1.00 17.93 248 TYR C N 1
ATOM 8007 C CA . TYR C 1 248 ? -48.520 -47.893 -3.850 1.00 17.70 248 TYR C CA 1
ATOM 8008 C C . TYR C 1 248 ? -49.846 -48.617 -3.681 1.00 19.37 248 TYR C C 1
ATOM 8009 O O . TYR C 1 248 ? -50.191 -49.498 -4.461 1.00 19.75 248 TYR C O 1
ATOM 8018 N N . ILE C 1 249 ? -50.542 -48.294 -2.591 1.00 20.66 249 ILE C N 1
ATOM 8019 C CA . ILE C 1 249 ? -51.617 -49.123 -2.118 1.00 26.40 249 ILE C CA 1
ATOM 8020 C C . ILE C 1 249 ? -52.705 -49.254 -3.198 1.00 31.62 249 ILE C C 1
ATOM 8021 O O . ILE C 1 249 ? -53.339 -50.312 -3.317 1.00 33.98 249 ILE C O 1
ATOM 8026 N N . ASP C 1 250 ? -52.871 -48.231 -4.058 1.00 28.47 250 ASP C N 1
ATOM 8027 C CA . ASP C 1 250 ? -53.917 -48.272 -5.066 1.00 32.49 250 ASP C CA 1
ATOM 8028 C C . ASP C 1 250 ? -53.411 -48.602 -6.469 1.00 32.10 250 ASP C C 1
ATOM 8029 O O . ASP C 1 250 ? -54.181 -48.441 -7.413 1.00 35.47 250 ASP C O 1
ATOM 8034 N N . ASP C 1 251 ? -52.160 -49.063 -6.628 1.00 24.09 251 ASP C N 1
ATOM 8035 C CA . ASP C 1 251 ? -51.638 -49.497 -7.921 1.00 24.27 251 ASP C CA 1
ATOM 8036 C C . ASP C 1 251 ? -51.644 -51.031 -7.937 1.00 23.69 251 ASP C C 1
ATOM 8037 O O . ASP C 1 251 ? -50.834 -51.683 -7.279 1.00 23.37 251 ASP C O 1
ATOM 8042 N N . GLU C 1 252 ? -52.631 -51.608 -8.638 1.00 25.91 252 GLU C N 1
ATOM 8043 C CA . GLU C 1 252 ? -52.835 -53.047 -8.645 1.00 28.62 252 GLU C CA 1
ATOM 8044 C C . GLU C 1 252 ? -51.708 -53.739 -9.414 1.00 22.24 252 GLU C C 1
ATOM 8045 O O . GLU C 1 252 ? -51.596 -54.963 -9.363 1.00 25.78 252 GLU C O 1
ATOM 8051 N N . ARG C 1 253 ? -50.785 -52.987 -10.031 1.00 21.22 253 ARG C N 1
ATOM 8052 C CA . ARG C 1 253 ? -49.608 -53.614 -10.598 1.00 21.34 253 ARG C CA 1
ATOM 8053 C C . ARG C 1 253 ? -48.713 -54.106 -9.464 1.00 19.74 253 ARG C C 1
ATOM 8054 O O . ARG C 1 253 ? -47.895 -55.012 -9.659 1.00 20.09 253 ARG C O 1
ATOM 8062 N N . VAL C 1 254 ? -48.885 -53.517 -8.274 1.00 19.65 254 VAL C N 1
ATOM 8063 C CA . VAL C 1 254 ? -47.945 -53.819 -7.199 1.00 19.98 254 VAL C CA 1
ATOM 8064 C C . VAL C 1 254 ? -48.543 -54.877 -6.274 1.00 18.25 254 VAL C C 1
ATOM 8065 O O . VAL C 1 254 ? -49.449 -54.577 -5.492 1.00 19.57 254 VAL C O 1
ATOM 8069 N N . LYS C 1 255 ? -47.985 -56.093 -6.298 1.00 19.65 255 LYS C N 1
ATOM 8070 C CA . LYS C 1 255 ? -48.353 -57.110 -5.337 1.00 18.97 255 LYS C CA 1
ATOM 8071 C C . LYS C 1 255 ? -47.735 -56.826 -3.969 1.00 19.93 255 LYS C C 1
ATOM 8072 O O . LYS C 1 255 ? -46.574 -56.449 -3.879 1.00 19.38 255 LYS C O 1
ATOM 8078 N N . ILE C 1 256 ? -48.530 -57.075 -2.921 1.00 19.03 256 ILE C N 1
ATOM 8079 C CA . ILE C 1 256 ? -48.140 -56.820 -1.547 1.00 18.75 256 ILE C CA 1
ATOM 8080 C C . ILE C 1 256 ? -48.115 -58.155 -0.824 1.00 18.06 256 ILE C C 1
ATOM 8081 O O . ILE C 1 256 ? -49.127 -58.857 -0.788 1.00 19.86 256 ILE C O 1
ATOM 8086 N N . VAL C 1 257 ? -46.958 -58.474 -0.232 1.00 17.50 257 VAL C N 1
ATOM 8087 C CA . VAL C 1 257 ? -46.842 -59.632 0.637 1.00 18.70 257 VAL C CA 1
ATOM 8088 C C . VAL C 1 257 ? -46.411 -59.174 2.036 1.00 19.42 257 VAL C C 1
ATOM 8089 O O . VAL C 1 257 ? -45.338 -58.566 2.215 1.00 15.71 257 VAL C O 1
ATOM 8093 N N . LEU C 1 258 ? -47.222 -59.541 3.031 1.00 17.73 258 LEU C N 1
ATOM 8094 C CA . LEU C 1 258 ? -46.941 -59.232 4.418 1.00 18.36 258 LEU C CA 1
ATOM 8095 C C . LEU C 1 258 ? -46.562 -60.520 5.147 1.00 18.59 258 LEU C C 1
ATOM 8096 O O . LEU C 1 258 ? -47.240 -61.536 4.985 1.00 18.81 258 LEU C O 1
ATOM 8101 N N . ALA C 1 259 ? -45.511 -60.433 5.963 1.00 17.07 259 ALA C N 1
ATOM 8102 C CA . ALA C 1 259 ? -45.024 -61.592 6.719 1.00 17.44 259 ALA C CA 1
ATOM 8103 C C . ALA C 1 259 ? -45.289 -61.344 8.196 1.00 17.70 259 ALA C C 1
ATOM 8104 O O . ALA C 1 259 ? -44.771 -60.370 8.757 1.00 18.23 259 ALA C O 1
ATOM 8106 N N . GLU C 1 260 ? -46.095 -62.236 8.805 1.00 18.67 260 GLU C N 1
ATOM 8107 C CA . GLU C 1 260 ? -46.365 -62.191 10.234 1.00 18.70 260 GLU C CA 1
ATOM 8108 C C . GLU C 1 260 ? -45.708 -63.383 10.939 1.00 19.33 260 GLU C C 1
ATOM 8109 O O . GLU C 1 260 ? -45.253 -64.324 10.304 1.00 19.70 260 GLU C O 1
ATOM 8115 N N . ALA C 1 261 ? -45.623 -63.294 12.264 1.00 19.24 261 ALA C N 1
ATOM 8116 C CA . ALA C 1 261 ? -44.825 -64.253 13.038 1.00 19.33 261 ALA C CA 1
ATOM 8117 C C . ALA C 1 261 ? -45.664 -65.463 13.421 1.00 22.25 261 ALA C C 1
ATOM 8118 O O . ALA C 1 261 ? -46.525 -65.363 14.280 1.00 23.09 261 ALA C O 1
ATOM 8120 N N . GLY C 1 262 ? -45.368 -66.621 12.823 1.00 22.55 262 GLY C N 1
ATOM 8121 C CA . GLY C 1 262 ? -46.034 -67.862 13.198 1.00 23.21 262 GLY C CA 1
ATOM 8122 C C . GLY C 1 262 ? -45.497 -68.493 14.485 1.00 23.91 262 GLY C C 1
ATOM 8123 O O . GLY C 1 262 ? -46.143 -69.398 15.014 1.00 22.93 262 GLY C O 1
ATOM 8124 N N . GLY C 1 263 ? -44.326 -68.070 14.954 1.00 21.60 263 GLY C N 1
ATOM 8125 C CA . GLY C 1 263 ? -43.766 -68.611 16.194 1.00 23.56 263 GLY C CA 1
ATOM 8126 C C . GLY C 1 263 ? -43.348 -70.071 15.993 1.00 23.32 263 GLY C C 1
ATOM 8127 O O . GLY C 1 263 ? -42.690 -70.419 15.011 1.00 21.20 263 GLY C O 1
ATOM 8128 N N . LYS C 1 264 ? -43.869 -70.940 16.866 1.00 26.18 264 LYS C N 1
ATOM 8129 C CA . LYS C 1 264 ? -43.689 -72.384 16.730 1.00 25.89 264 LYS C CA 1
ATOM 8130 C C . LYS C 1 264 ? -44.687 -73.007 15.753 1.00 29.07 264 LYS C C 1
ATOM 8131 O O . LYS C 1 264 ? -44.625 -74.211 15.526 1.00 31.25 264 LYS C O 1
ATOM 8137 N N . GLY C 1 265 ? -45.569 -72.201 15.151 1.00 29.42 265 GLY C N 1
ATOM 8138 C CA . GLY C 1 265 ? -46.562 -72.688 14.205 1.00 28.60 265 GLY C CA 1
ATOM 8139 C C . GLY C 1 265 ? -47.934 -72.185 14.614 1.00 29.22 265 GLY C C 1
ATOM 8140 O O . GLY C 1 265 ? -48.202 -71.984 15.806 1.00 27.51 265 GLY C O 1
ATOM 8141 N N . ILE C 1 266 ? -48.784 -71.938 13.619 1.00 28.39 266 ILE C N 1
ATOM 8142 C CA . ILE C 1 266 ? -50.065 -71.307 13.895 1.00 31.17 266 ILE C CA 1
ATOM 8143 C C . ILE C 1 266 ? -50.969 -72.247 14.705 1.00 35.97 266 ILE C C 1
ATOM 8144 O O . ILE C 1 266 ? -51.861 -71.754 15.380 1.00 35.30 266 ILE C O 1
ATOM 8149 N N . ASP C 1 267 ? -50.715 -73.567 14.672 1.00 38.18 267 ASP C N 1
ATOM 8150 C CA . ASP C 1 267 ? -51.491 -74.544 15.430 1.00 38.34 267 ASP C CA 1
ATOM 8151 C C . ASP C 1 267 ? -50.826 -74.945 16.753 1.00 38.47 267 ASP C C 1
ATOM 8152 O O . ASP C 1 267 ? -51.352 -75.814 17.453 1.00 39.14 267 ASP C O 1
ATOM 8157 N N . SER C 1 268 ? -49.704 -74.309 17.122 1.00 30.88 268 SER C N 1
ATOM 8158 C CA . SER C 1 268 ? -48.862 -74.766 18.222 1.00 32.47 268 SER C CA 1
ATOM 8159 C C . SER C 1 268 ? -49.281 -74.208 19.575 1.00 31.92 268 SER C C 1
ATOM 8160 O O . SER C 1 268 ? -48.753 -74.661 20.585 1.00 34.54 268 SER C O 1
ATOM 8163 N N . GLY C 1 269 ? -50.121 -73.162 19.591 1.00 28.34 269 GLY C N 1
ATOM 8164 C CA . GLY C 1 269 ? -50.413 -72.413 20.801 1.00 30.57 269 GLY C CA 1
ATOM 8165 C C . GLY C 1 269 ? -49.279 -71.501 21.265 1.00 30.56 269 GLY C C 1
ATOM 8166 O O . GLY C 1 269 ? -49.368 -70.929 22.343 1.00 32.23 269 GLY C O 1
ATOM 8167 N N . MET C 1 270 ? -48.188 -71.400 20.486 1.00 28.82 270 MET C N 1
ATOM 8168 C CA . MET C 1 270 ? -47.134 -70.441 20.745 1.00 27.46 270 MET C CA 1
ATOM 8169 C C . MET C 1 270 ? -46.848 -69.686 19.440 1.00 26.97 270 MET C C 1
ATOM 8170 O O . MET C 1 270 ? -45.946 -70.058 18.689 1.00 23.21 270 MET C O 1
ATOM 8175 N N . THR C 1 271 ? -47.653 -68.641 19.182 1.00 30.36 271 THR C N 1
ATOM 8176 C CA . THR C 1 271 ? -47.703 -68.007 17.868 1.00 28.87 271 THR C CA 1
ATOM 8177 C C . THR C 1 271 ? -48.140 -66.554 18.034 1.00 30.76 271 THR C C 1
ATOM 8178 O O . THR C 1 271 ? -48.553 -66.149 19.127 1.00 28.69 271 THR C O 1
ATOM 8182 N N . ALA C 1 272 ? -47.916 -65.761 16.974 1.00 26.78 272 ALA C N 1
ATOM 8183 C CA . ALA C 1 272 ? -48.302 -64.356 16.958 1.00 23.45 272 ALA C CA 1
ATOM 8184 C C . ALA C 1 272 ? -48.894 -63.948 15.600 1.00 23.65 272 ALA C C 1
ATOM 8185 O O . ALA C 1 272 ? -48.846 -62.768 15.237 1.00 29.95 272 ALA C O 1
ATOM 8187 N N . ALA C 1 273 ? -49.532 -64.884 14.895 1.00 23.73 273 ALA C N 1
ATOM 8188 C CA . ALA C 1 273 ? -50.069 -64.675 13.562 1.00 24.68 273 ALA C CA 1
ATOM 8189 C C . ALA C 1 273 ? -51.477 -64.090 13.614 1.00 25.79 273 ALA C C 1
ATOM 8190 O O . ALA C 1 273 ? -52.446 -64.772 13.327 1.00 26.79 273 ALA C O 1
ATOM 8192 N N . THR C 1 274 ? -51.578 -62.782 13.876 1.00 25.72 274 THR C N 1
ATOM 8193 C CA . THR C 1 274 ? -52.875 -62.171 14.129 1.00 26.98 274 THR C CA 1
ATOM 8194 C C . THR C 1 274 ? -53.801 -62.240 12.905 1.00 26.55 274 THR C C 1
ATOM 8195 O O . THR C 1 274 ? -54.997 -62.471 13.047 1.00 26.84 274 THR C O 1
ATOM 8199 N N . ILE C 1 275 ? -53.295 -62.046 11.682 1.00 24.15 275 ILE C N 1
ATOM 8200 C CA . ILE C 1 275 ? -54.157 -62.106 10.508 1.00 26.06 275 ILE C CA 1
ATOM 8201 C C . ILE C 1 275 ? -54.730 -63.514 10.346 1.00 27.64 275 ILE C C 1
ATOM 8202 O O . ILE C 1 275 ? -55.904 -63.661 10.022 1.00 29.71 275 ILE C O 1
ATOM 8207 N N . HIS C 1 276 ? -53.906 -64.536 10.559 1.00 28.70 276 HIS C N 1
ATOM 8208 C CA . HIS C 1 276 ? -54.369 -65.911 10.442 1.00 29.82 276 HIS C CA 1
ATOM 8209 C C . HIS C 1 276 ? -55.324 -66.325 11.565 1.00 30.88 276 HIS C C 1
ATOM 8210 O O . HIS C 1 276 ? -56.152 -67.195 11.342 1.00 37.28 276 HIS C O 1
ATOM 8217 N N . LEU C 1 277 ? -55.198 -65.764 12.776 1.00 32.48 277 LEU C N 1
ATOM 8218 C CA . LEU C 1 277 ? -55.779 -66.388 13.959 1.00 35.24 277 LEU C CA 1
ATOM 8219 C C . LEU C 1 277 ? -56.614 -65.423 14.795 1.00 35.85 277 LEU C C 1
ATOM 8220 O O . LEU C 1 277 ? -57.325 -65.859 15.700 1.00 32.99 277 LEU C O 1
ATOM 8225 N N . GLY C 1 278 ? -56.473 -64.115 14.554 1.00 33.15 278 GLY C N 1
ATOM 8226 C CA . GLY C 1 278 ? -57.132 -63.148 15.409 1.00 32.83 278 GLY C CA 1
ATOM 8227 C C . GLY C 1 278 ? -58.609 -63.066 15.042 1.00 31.54 278 GLY C C 1
ATOM 8228 O O . GLY C 1 278 ? -58.987 -63.377 13.920 1.00 29.77 278 GLY C O 1
ATOM 8229 N N . LYS C 1 279 ? -59.436 -62.655 16.004 1.00 36.56 279 LYS C N 1
ATOM 8230 C CA . LYS C 1 279 ? -60.844 -62.420 15.741 1.00 38.52 279 LYS C CA 1
ATOM 8231 C C . LYS C 1 279 ? -61.113 -60.915 15.743 1.00 34.45 279 LYS C C 1
ATOM 8232 O O . LYS C 1 279 ? -60.367 -60.146 16.340 1.00 35.38 279 LYS C O 1
ATOM 8238 N N . MET C 1 280 ? -62.237 -60.537 15.129 1.00 34.72 280 MET C N 1
ATOM 8239 C CA . MET C 1 280 ? -62.763 -59.182 15.203 1.00 37.57 280 MET C CA 1
ATOM 8240 C C . MET C 1 280 ? -62.924 -58.763 16.662 1.00 34.97 280 MET C C 1
ATOM 8241 O O . MET C 1 280 ? -63.608 -59.424 17.435 1.00 33.59 280 MET C O 1
ATOM 8246 N N . GLY C 1 281 ? -62.354 -57.619 17.028 1.00 29.70 281 GLY C N 1
ATOM 8247 C CA . GLY C 1 281 ? -62.389 -57.185 18.409 1.00 29.28 281 GLY C CA 1
ATOM 8248 C C . GLY C 1 281 ? -61.834 -55.772 18.520 1.00 27.86 281 GLY C C 1
ATOM 8249 O O . GLY C 1 281 ? -61.506 -55.165 17.490 1.00 27.19 281 GLY C O 1
ATOM 8250 N N . ILE C 1 282 ? -61.744 -55.273 19.756 1.00 25.27 282 ILE C N 1
ATOM 8251 C CA . ILE C 1 282 ? -61.152 -53.965 20.009 1.00 25.38 282 ILE C CA 1
ATOM 8252 C C . ILE C 1 282 ? -59.890 -54.160 20.840 1.00 25.08 282 ILE C C 1
ATOM 8253 O O . ILE C 1 282 ? -59.936 -54.802 21.893 1.00 25.02 282 ILE C O 1
ATOM 8258 N N . ILE C 1 283 ? -58.782 -53.537 20.412 1.00 22.26 283 ILE C N 1
ATOM 8259 C CA . ILE C 1 283 ? -57.571 -53.429 21.215 1.00 22.66 283 ILE C CA 1
ATOM 8260 C C . ILE C 1 283 ? -57.028 -51.999 21.108 1.00 20.22 283 ILE C C 1
ATOM 8261 O O . ILE C 1 283 ? -56.967 -51.454 20.003 1.00 20.49 283 ILE C O 1
ATOM 8266 N N . HIS C 1 284 ? -56.782 -51.383 22.275 1.00 21.71 284 HIS C N 1
ATOM 8267 C CA . HIS C 1 284 ? -56.279 -50.017 22.396 1.00 21.64 284 HIS C CA 1
ATOM 8268 C C . HIS C 1 284 ? -57.115 -49.097 21.518 1.00 23.68 284 HIS C C 1
ATOM 8269 O O . HIS C 1 284 ? -56.594 -48.208 20.830 1.00 22.94 284 HIS C O 1
ATOM 8276 N N . GLY C 1 285 ? -58.430 -49.314 21.569 1.00 22.00 285 GLY C N 1
ATOM 8277 C CA . GLY C 1 285 ? -59.368 -48.392 20.950 1.00 22.02 285 GLY C CA 1
ATOM 8278 C C . GLY C 1 285 ? -59.491 -48.556 19.428 1.00 21.21 285 GLY C C 1
ATOM 8279 O O . GLY C 1 285 ? -60.147 -47.741 18.794 1.00 21.37 285 GLY C O 1
ATOM 8280 N N . SER C 1 286 ? -58.905 -49.607 18.840 1.00 18.96 286 SER C N 1
ATOM 8281 C CA . SER C 1 286 ? -59.037 -49.864 17.413 1.00 20.60 286 SER C CA 1
ATOM 8282 C C . SER C 1 286 ? -59.829 -51.141 17.164 1.00 23.11 286 SER C C 1
ATOM 8283 O O . SER C 1 286 ? -59.614 -52.152 17.833 1.00 22.10 286 SER C O 1
ATOM 8286 N N . LYS C 1 287 ? -60.766 -51.079 16.204 1.00 21.67 287 LYS C N 1
ATOM 8287 C CA . LYS C 1 287 ? -61.493 -52.270 15.793 1.00 23.34 287 LYS C CA 1
ATOM 8288 C C . LYS C 1 287 ? -60.689 -52.978 14.705 1.00 22.83 287 LYS C C 1
ATOM 8289 O O . LYS C 1 287 ? -60.536 -52.459 13.591 1.00 22.02 287 LYS C O 1
ATOM 8295 N N . THR C 1 288 ? -60.161 -54.167 15.040 1.00 19.30 288 THR C N 1
ATOM 8296 C CA . THR C 1 288 ? -59.222 -54.849 14.164 1.00 21.62 288 THR C CA 1
ATOM 8297 C C . THR C 1 288 ? -59.289 -56.344 14.475 1.00 23.13 288 THR C C 1
ATOM 8298 O O . THR C 1 288 ? -60.123 -56.782 15.273 1.00 25.08 288 THR C O 1
ATOM 8302 N N . LEU C 1 289 ? -58.371 -57.091 13.883 1.00 20.87 289 LEU C N 1
ATOM 8303 C CA . LEU C 1 289 ? -58.154 -58.476 14.280 1.00 21.82 289 LEU C CA 1
ATOM 8304 C C . LEU C 1 289 ? -57.231 -58.571 15.495 1.00 23.90 289 LEU C C 1
ATOM 8305 O O . LEU C 1 289 ? -56.181 -57.917 15.587 1.00 24.96 289 LEU C O 1
ATOM 8310 N N . VAL C 1 290 ? -57.623 -59.455 16.444 1.00 26.33 290 VAL C N 1
ATOM 8311 C CA . VAL C 1 290 ? -56.984 -59.537 17.748 1.00 24.77 290 VAL C CA 1
ATOM 8312 C C . VAL C 1 290 ? -56.908 -61.012 18.155 1.00 29.88 290 VAL C C 1
ATOM 8313 O O . VAL C 1 290 ? -57.882 -61.742 18.021 1.00 33.20 290 VAL C O 1
ATOM 8317 N N . MET C 1 291 ? -55.746 -61.440 18.637 1.00 28.94 291 MET C N 1
ATOM 8318 C CA . MET C 1 291 ? -55.645 -62.796 19.157 1.00 36.87 291 MET C CA 1
ATOM 8319 C C . MET C 1 291 ? -56.285 -62.828 20.548 1.00 33.32 291 MET C C 1
ATOM 8320 O O . MET C 1 291 ? -55.818 -62.095 21.423 1.00 33.02 291 MET C O 1
ATOM 8325 N N . GLN C 1 292 ? -57.307 -63.695 20.715 1.00 40.53 292 GLN C N 1
ATOM 8326 C CA . GLN C 1 292 ? -58.064 -63.876 21.956 1.00 51.64 292 GLN C CA 1
ATOM 8327 C C . GLN C 1 292 ? -58.107 -65.370 22.331 1.00 55.92 292 GLN C C 1
ATOM 8328 O O . GLN C 1 292 ? -57.456 -66.185 21.675 1.00 48.16 292 GLN C O 1
ATOM 8334 N N . ASN C 1 293 ? -58.869 -65.740 23.384 1.00 62.58 293 ASN C N 1
ATOM 8335 C CA . ASN C 1 293 ? -58.944 -67.125 23.851 1.00 53.41 293 ASN C CA 1
ATOM 8336 C C . ASN C 1 293 ? -60.397 -67.602 23.971 1.00 52.08 293 ASN C C 1
ATOM 8337 O O . ASN C 1 293 ? -61.297 -66.742 23.935 1.00 52.26 293 ASN C O 1
ATOM 8342 N N . GLY C 1 296 ? -62.612 -64.854 26.047 1.00 62.65 296 GLY C N 1
ATOM 8343 C CA . GLY C 1 296 ? -62.327 -63.872 24.979 1.00 60.52 296 GLY C CA 1
ATOM 8344 C C . GLY C 1 296 ? -61.373 -62.768 25.440 1.00 57.91 296 GLY C C 1
ATOM 8345 O O . GLY C 1 296 ? -61.567 -61.604 25.096 1.00 61.28 296 GLY C O 1
ATOM 8346 N N . GLN C 1 297 ? -60.331 -63.150 26.195 1.00 59.56 297 GLN C N 1
ATOM 8347 C CA . GLN C 1 297 ? -59.289 -62.234 26.649 1.00 61.02 297 GLN C CA 1
ATOM 8348 C C . GLN C 1 297 ? -58.151 -62.173 25.623 1.00 56.62 297 GLN C C 1
ATOM 8349 O O . GLN C 1 297 ? -57.760 -63.189 25.050 1.00 54.36 297 GLN C O 1
ATOM 8355 N N . ILE C 1 298 ? -57.582 -60.978 25.414 1.00 57.26 298 ILE C N 1
ATOM 8356 C CA . ILE C 1 298 ? -56.502 -60.843 24.447 1.00 56.72 298 ILE C CA 1
ATOM 8357 C C . ILE C 1 298 ? -55.282 -61.604 24.975 1.00 57.83 298 ILE C C 1
ATOM 8358 O O . ILE C 1 298 ? -54.882 -61.479 26.141 1.00 47.41 298 ILE C O 1
ATOM 8363 N N . GLU C 1 299 ? -54.700 -62.396 24.070 1.00 56.25 299 GLU C N 1
ATOM 8364 C CA . GLU C 1 299 ? -53.751 -63.445 24.406 1.00 51.85 299 GLU C CA 1
ATOM 8365 C C . GLU C 1 299 ? -52.343 -62.853 24.497 1.00 51.69 299 GLU C C 1
ATOM 8366 O O . GLU C 1 299 ? -52.116 -61.699 24.111 1.00 47.17 299 GLU C O 1
ATOM 8372 N N . GLU C 1 300 ? -51.410 -63.635 25.061 1.00 40.73 300 GLU C N 1
ATOM 8373 C CA . GLU C 1 300 ? -49.996 -63.317 24.962 1.00 46.17 300 GLU C CA 1
ATOM 8374 C C . GLU C 1 300 ? -49.456 -64.023 23.719 1.00 45.44 300 GLU C C 1
ATOM 8375 O O . GLU C 1 300 ? -49.431 -65.257 23.646 1.00 41.97 300 GLU C O 1
ATOM 8381 N N . PRO C 1 301 ? -48.983 -63.267 22.706 1.00 43.00 301 PRO C N 1
ATOM 8382 C CA . PRO C 1 301 ? -48.424 -63.900 21.517 1.00 38.64 301 PRO C CA 1
ATOM 8383 C C . PRO C 1 301 ? -47.048 -64.465 21.863 1.00 32.11 301 PRO C C 1
ATOM 8384 O O . PRO C 1 301 ? -46.439 -64.091 22.867 1.00 30.64 301 PRO C O 1
ATOM 8388 N N . TYR C 1 302 ? -46.558 -65.379 21.026 1.00 30.23 302 TYR C N 1
ATOM 8389 C CA . TYR C 1 302 ? -45.165 -65.783 21.092 1.00 28.48 302 TYR C CA 1
ATOM 8390 C C . TYR C 1 302 ? -44.603 -65.704 19.673 1.00 24.75 302 TYR C C 1
ATOM 8391 O O . TYR C 1 302 ? -45.271 -66.102 18.715 1.00 24.32 302 TYR C O 1
ATOM 8400 N N . SER C 1 303 ? -43.385 -65.162 19.609 1.00 26.27 303 SER C N 1
ATOM 8401 C CA . SER C 1 303 ? -42.477 -65.239 18.484 1.00 24.49 303 SER C CA 1
ATOM 8402 C C . SER C 1 303 ? -41.056 -65.271 19.015 1.00 23.03 303 SER C C 1
ATOM 8403 O O . SER C 1 303 ? -40.759 -64.691 20.068 1.00 22.33 303 SER C O 1
ATOM 8406 N N . ILE C 1 304 ? -40.147 -65.879 18.239 1.00 22.27 304 ILE C N 1
ATOM 8407 C CA . ILE C 1 304 ? -38.737 -65.769 18.512 1.00 22.18 304 ILE C CA 1
ATOM 8408 C C . ILE C 1 304 ? -38.305 -64.298 18.462 1.00 26.46 304 ILE C C 1
ATOM 8409 O O . ILE C 1 304 ? -37.328 -63.928 19.092 1.00 28.62 304 ILE C O 1
ATOM 8414 N N . SER C 1 305 ? -39.024 -63.485 17.680 1.00 24.75 305 SER C N 1
ATOM 8415 C CA . SER C 1 305 ? -38.782 -62.051 17.602 1.00 26.49 305 SER C CA 1
ATOM 8416 C C . SER C 1 305 ? -39.733 -61.320 18.547 1.00 23.45 305 SER C C 1
ATOM 8417 O O . SER C 1 305 ? -40.942 -61.236 18.282 1.00 26.09 305 SER C O 1
ATOM 8420 N N . ALA C 1 306 ? -39.166 -60.726 19.600 1.00 30.14 306 ALA C N 1
ATOM 8421 C CA . ALA C 1 306 ? -39.969 -60.008 20.584 1.00 34.84 306 ALA C CA 1
ATOM 8422 C C . ALA C 1 306 ? -40.579 -58.764 19.941 1.00 33.07 306 ALA C C 1
ATOM 8423 O O . ALA C 1 306 ? -41.624 -58.300 20.365 1.00 34.59 306 ALA C O 1
ATOM 8425 N N . GLY C 1 307 ? -39.976 -58.265 18.851 1.00 30.65 307 GLY C N 1
ATOM 8426 C CA . GLY C 1 307 ? -40.537 -57.103 18.162 1.00 27.05 307 GLY C CA 1
ATOM 8427 C C . GLY C 1 307 ? -41.857 -57.400 17.448 1.00 28.32 307 GLY C C 1
ATOM 8428 O O . GLY C 1 307 ? -42.612 -56.478 17.139 1.00 28.40 307 GLY C O 1
ATOM 8429 N N . LEU C 1 308 ? -42.163 -58.683 17.185 1.00 27.06 308 LEU C N 1
ATOM 8430 C CA . LEU C 1 308 ? -43.378 -59.042 16.470 1.00 26.19 308 LEU C CA 1
ATOM 8431 C C . LEU C 1 308 ? -44.429 -59.624 17.426 1.00 34.06 308 LEU C C 1
ATOM 8432 O O . LEU C 1 308 ? -45.311 -60.360 16.981 1.00 42.40 308 LEU C O 1
ATOM 8437 N N . ASP C 1 309 ? -44.370 -59.241 18.706 1.00 36.71 309 ASP C N 1
ATOM 8438 C CA . ASP C 1 309 ? -45.310 -59.720 19.718 1.00 45.92 309 ASP C CA 1
ATOM 8439 C C . ASP C 1 309 ? -46.365 -58.660 20.003 1.00 41.77 309 ASP C C 1
ATOM 8440 O O . ASP C 1 309 ? -46.469 -58.163 21.122 1.00 38.83 309 ASP C O 1
ATOM 8445 N N . TYR C 1 310 ? -47.126 -58.301 18.970 1.00 44.28 310 TYR C N 1
ATOM 8446 C CA . TYR C 1 310 ? -48.401 -57.639 19.165 1.00 43.93 310 TYR C CA 1
ATOM 8447 C C . TYR C 1 310 ? -49.487 -58.697 19.065 1.00 39.67 310 TYR C C 1
ATOM 8448 O O . TYR C 1 310 ? -49.501 -59.480 18.109 1.00 38.04 310 TYR C O 1
ATOM 8457 N N . PRO C 1 311 ? -50.416 -58.741 20.050 1.00 36.54 311 PRO C N 1
ATOM 8458 C CA . PRO C 1 311 ? -51.629 -59.546 19.907 1.00 34.63 311 PRO C CA 1
ATOM 8459 C C . PRO C 1 311 ? -52.549 -59.079 18.770 1.00 34.53 311 PRO C C 1
ATOM 8460 O O . PRO C 1 311 ? -53.155 -59.916 18.087 1.00 30.92 311 PRO C O 1
ATOM 8464 N N . GLY C 1 312 ? -52.581 -57.757 18.516 1.00 29.60 312 GLY C N 1
ATOM 8465 C CA . GLY C 1 312 ? -53.428 -57.163 17.483 1.00 28.47 312 GLY C CA 1
ATOM 8466 C C . GLY C 1 312 ? -52.603 -56.746 16.261 1.00 27.90 312 GLY C C 1
ATOM 8467 O O . GLY C 1 312 ? -51.394 -56.917 16.284 1.00 31.76 312 GLY C O 1
ATOM 8468 N N . ILE C 1 313 ? -53.275 -56.314 15.181 1.00 21.59 313 ILE C N 1
ATOM 8469 C CA . ILE C 1 313 ? -52.633 -55.838 13.961 1.00 21.65 313 ILE C CA 1
ATOM 8470 C C . ILE C 1 313 ? -53.233 -54.458 13.699 1.00 23.15 313 ILE C C 1
ATOM 8471 O O . ILE C 1 313 ? -54.333 -54.157 14.144 1.00 23.22 313 ILE C O 1
ATOM 8476 N N . GLY C 1 314 ? -52.513 -53.606 12.992 1.00 21.93 314 GLY C N 1
ATOM 8477 C CA . GLY C 1 314 ? -53.080 -52.336 12.600 1.00 19.88 314 GLY C CA 1
ATOM 8478 C C . GLY C 1 314 ? -54.280 -52.538 11.687 1.00 18.64 314 GLY C C 1
ATOM 8479 O O . GLY C 1 314 ? -54.274 -53.434 10.835 1.00 19.71 314 GLY C O 1
ATOM 8480 N N . PRO C 1 315 ? -55.309 -51.662 11.764 1.00 18.26 315 PRO C N 1
ATOM 8481 C CA . PRO C 1 315 ? -56.509 -51.806 10.921 1.00 18.97 315 PRO C CA 1
ATOM 8482 C C . PRO C 1 315 ? -56.291 -51.728 9.410 1.00 19.95 315 PRO C C 1
ATOM 8483 O O . PRO C 1 315 ? -57.006 -52.359 8.631 1.00 20.39 315 PRO C O 1
ATOM 8487 N N . MET C 1 316 ? -55.218 -51.056 8.989 1.00 18.82 316 MET C N 1
ATOM 8488 C CA . MET C 1 316 ? -54.894 -51.009 7.575 1.00 19.36 316 MET C CA 1
ATOM 8489 C C . MET C 1 316 ? -54.705 -52.417 7.011 1.00 18.84 316 MET C C 1
ATOM 8490 O O . MET C 1 316 ? -55.232 -52.733 5.933 1.00 18.68 316 MET C O 1
ATOM 8495 N N . HIS C 1 317 ? -53.940 -53.233 7.753 1.00 18.37 317 HIS C N 1
ATOM 8496 C CA . HIS C 1 317 ? -53.547 -54.555 7.285 1.00 17.92 317 HIS C CA 1
ATOM 8497 C C . HIS C 1 317 ? -54.703 -55.543 7.403 1.00 18.85 317 HIS C C 1
ATOM 8498 O O . HIS C 1 317 ? -54.841 -56.432 6.551 1.00 20.62 317 HIS C O 1
ATOM 8505 N N . ALA C 1 318 ? -55.480 -55.409 8.483 1.00 19.31 318 ALA C N 1
ATOM 8506 C CA . ALA C 1 318 ? -56.697 -56.223 8.612 1.00 19.99 318 ALA C CA 1
ATOM 8507 C C . ALA C 1 318 ? -57.572 -56.068 7.371 1.00 19.70 318 ALA C C 1
ATOM 8508 O O . ALA C 1 318 ? -58.036 -57.050 6.773 1.00 20.45 318 ALA C O 1
ATOM 8510 N N . ASN C 1 319 ? -57.758 -54.812 6.953 1.00 20.55 319 ASN C N 1
ATOM 8511 C CA . ASN C 1 319 ? -58.539 -54.501 5.760 1.00 21.03 319 ASN C CA 1
ATOM 8512 C C . ASN C 1 319 ? -57.863 -55.014 4.490 1.00 22.21 319 ASN C C 1
ATOM 8513 O O . ASN C 1 319 ? -58.515 -55.573 3.602 1.00 23.11 319 ASN C O 1
ATOM 8518 N N . LEU C 1 320 ? -56.546 -54.807 4.338 1.00 20.50 320 LEU C N 1
ATOM 8519 C CA . LEU C 1 320 ? -55.876 -55.278 3.130 1.00 21.12 320 LEU C CA 1
ATOM 8520 C C . LEU C 1 320 ? -56.018 -56.803 3.005 1.00 22.73 320 LEU C C 1
ATOM 8521 O O . LEU C 1 320 ? -56.242 -57.326 1.920 1.00 20.75 320 LEU C O 1
ATOM 8526 N N . ALA C 1 321 ? -55.853 -57.525 4.111 1.00 22.08 321 ALA C N 1
ATOM 8527 C CA . ALA C 1 321 ? -55.976 -58.987 4.098 1.00 22.74 321 ALA C CA 1
ATOM 8528 C C . ALA C 1 321 ? -57.406 -59.417 3.731 1.00 23.91 321 ALA C C 1
ATOM 8529 O O . ALA C 1 321 ? -57.591 -60.259 2.848 1.00 22.93 321 ALA C O 1
ATOM 8531 N N . LYS C 1 322 ? -58.409 -58.859 4.429 1.00 22.95 322 LYS C N 1
ATOM 8532 C CA . LYS C 1 322 ? -59.804 -59.217 4.174 1.00 26.84 322 LYS C CA 1
ATOM 8533 C C . LYS C 1 322 ? -60.202 -58.932 2.719 1.00 26.98 322 LYS C C 1
ATOM 8534 O O . LYS C 1 322 ? -60.902 -59.745 2.113 1.00 24.96 322 LYS C O 1
ATOM 8540 N N . GLN C 1 323 ? -59.738 -57.813 2.122 1.00 24.52 323 GLN C N 1
ATOM 8541 C CA . GLN C 1 323 ? -60.064 -57.478 0.738 1.00 24.52 323 GLN C CA 1
ATOM 8542 C C . GLN C 1 323 ? -59.153 -58.191 -0.261 1.00 22.62 323 GLN C C 1
ATOM 8543 O O . GLN C 1 323 ? -59.256 -57.938 -1.470 1.00 22.95 323 GLN C O 1
ATOM 8549 N N . LYS C 1 324 ? -58.265 -59.068 0.244 1.00 23.33 324 LYS C N 1
ATOM 8550 C CA . LYS C 1 324 ? -57.299 -59.798 -0.568 1.00 27.35 324 LYS C CA 1
ATOM 8551 C C . LYS C 1 324 ? -56.427 -58.857 -1.405 1.00 24.30 324 LYS C C 1
ATOM 8552 O O . LYS C 1 324 ? -55.940 -59.236 -2.474 1.00 27.37 324 LYS C O 1
ATOM 8558 N N . ARG C 1 325 ? -56.215 -57.621 -0.933 1.00 23.97 325 ARG C N 1
ATOM 8559 C CA . ARG C 1 325 ? -55.286 -56.702 -1.587 1.00 23.59 325 ARG C CA 1
ATOM 8560 C C . ARG C 1 325 ? -53.836 -57.082 -1.250 1.00 22.13 325 ARG C C 1
ATOM 8561 O O . ARG C 1 325 ? -52.914 -56.829 -2.025 1.00 22.85 325 ARG C O 1
ATOM 8569 N N . ALA C 1 326 ? -53.631 -57.721 -0.092 1.00 22.87 326 ALA C N 1
ATOM 8570 C CA . ALA C 1 326 ? -52.326 -58.215 0.313 1.00 23.61 326 ALA C CA 1
ATOM 8571 C C . ALA C 1 326 ? -52.379 -59.722 0.595 1.00 25.28 326 ALA C C 1
ATOM 8572 O O . ALA C 1 326 ? -53.308 -60.190 1.229 1.00 25.29 326 ALA C O 1
ATOM 8574 N N . GLN C 1 327 ? -51.363 -60.458 0.152 1.00 22.67 327 GLN C N 1
ATOM 8575 C CA . GLN C 1 327 ? -51.123 -61.831 0.577 1.00 24.47 327 GLN C CA 1
ATOM 8576 C C . GLN C 1 327 ? -50.418 -61.774 1.926 1.00 25.00 327 GLN C C 1
ATOM 8577 O O . GLN C 1 327 ? -49.484 -60.993 2.096 1.00 23.40 327 GLN C O 1
ATOM 8583 N N . VAL C 1 328 ? -50.834 -62.637 2.859 1.00 22.83 328 VAL C N 1
ATOM 8584 C CA . VAL C 1 328 ? -50.244 -62.689 4.184 1.00 22.51 328 VAL C CA 1
ATOM 8585 C C . VAL C 1 328 ? -49.736 -64.102 4.460 1.00 22.72 328 VAL C C 1
ATOM 8586 O O . VAL C 1 328 ? -50.493 -65.060 4.352 1.00 23.99 328 VAL C O 1
ATOM 8590 N N . LEU C 1 329 ? -48.470 -64.177 4.852 1.00 18.85 329 LEU C N 1
ATOM 8591 C CA . LEU C 1 329 ? -47.783 -65.414 5.185 1.00 19.04 329 LEU C CA 1
ATOM 8592 C C . LEU C 1 329 ? -47.516 -65.445 6.681 1.00 20.81 329 LEU C C 1
ATOM 8593 O O . LEU C 1 329 ? -47.030 -64.460 7.220 1.00 21.54 329 LEU C O 1
ATOM 8598 N N . ALA C 1 330 ? -47.758 -66.597 7.333 1.00 20.73 330 ALA C N 1
ATOM 8599 C CA . ALA C 1 330 ? -47.244 -66.769 8.682 1.00 21.88 330 ALA C CA 1
ATOM 8600 C C . ALA C 1 330 ? -45.937 -67.541 8.598 1.00 22.54 330 ALA C C 1
ATOM 8601 O O . ALA C 1 330 ? -45.946 -68.711 8.218 1.00 24.72 330 ALA C O 1
ATOM 8603 N N . ILE C 1 331 ? -44.852 -66.875 8.990 1.00 18.99 331 ILE C N 1
ATOM 8604 C CA . ILE C 1 331 ? -43.503 -67.389 8.892 1.00 20.71 331 ILE C CA 1
ATOM 8605 C C . ILE C 1 331 ? -43.103 -67.884 10.277 1.00 20.00 331 ILE C C 1
ATOM 8606 O O . ILE C 1 331 ? -43.211 -67.139 11.256 1.00 17.72 331 ILE C O 1
ATOM 8611 N N . ASN C 1 332 ? -42.644 -69.138 10.357 1.00 19.96 332 ASN C N 1
ATOM 8612 C CA . ASN C 1 332 ? -42.266 -69.660 11.663 1.00 21.54 332 ASN C CA 1
ATOM 8613 C C . ASN C 1 332 ? -40.844 -69.270 12.042 1.00 19.38 332 ASN C C 1
ATOM 8614 O O . ASN C 1 332 ? -40.039 -68.845 11.220 1.00 21.68 332 ASN C O 1
ATOM 8619 N N . ASP C 1 333 ? -40.541 -69.501 13.315 1.00 20.12 333 ASP C N 1
ATOM 8620 C CA . ASP C 1 333 ? -39.276 -69.168 13.927 1.00 19.60 333 ASP C CA 1
ATOM 8621 C C . ASP C 1 333 ? -38.106 -69.684 13.115 1.00 18.66 333 ASP C C 1
ATOM 8622 O O . ASP C 1 333 ? -37.187 -68.928 12.865 1.00 17.85 333 ASP C O 1
ATOM 8627 N N . ASP C 1 334 ? -38.106 -70.979 12.738 1.00 20.33 334 ASP C N 1
ATOM 8628 C CA . ASP C 1 334 ? -36.971 -71.548 12.027 1.00 21.65 334 ASP C CA 1
ATOM 8629 C C . ASP C 1 334 ? -36.786 -70.915 10.640 1.00 20.04 334 ASP C C 1
ATOM 8630 O O . ASP C 1 334 ? -35.651 -70.732 10.182 1.00 21.34 334 ASP C O 1
ATOM 8635 N N . GLU C 1 335 ? -37.902 -70.643 9.949 1.00 20.94 335 GLU C N 1
ATOM 8636 C CA . GLU C 1 335 ? -37.863 -70.024 8.633 1.00 19.62 335 GLU C CA 1
ATOM 8637 C C . GLU C 1 335 ? -37.213 -68.639 8.711 1.00 19.06 335 GLU C C 1
ATOM 8638 O O . GLU C 1 335 ? -36.406 -68.298 7.862 1.00 20.07 335 GLU C O 1
ATOM 8644 N N . ALA C 1 336 ? -37.599 -67.850 9.720 1.00 18.83 336 ALA C N 1
ATOM 8645 C CA . ALA C 1 336 ? -36.997 -66.539 9.932 1.00 18.23 336 ALA C CA 1
ATOM 8646 C C . ALA C 1 336 ? -35.495 -66.659 10.219 1.00 19.29 336 ALA C C 1
ATOM 8647 O O . ALA C 1 336 ? -34.653 -65.967 9.618 1.00 18.65 336 ALA C O 1
ATOM 8649 N N . LEU C 1 337 ? -35.107 -67.582 11.123 1.00 17.91 337 LEU C N 1
ATOM 8650 C CA . LEU C 1 337 ? -33.699 -67.759 11.466 1.00 19.25 337 LEU C CA 1
ATOM 8651 C C . LEU C 1 337 ? -32.895 -68.182 10.246 1.00 18.20 337 LEU C C 1
ATOM 8652 O O . LEU C 1 337 ? -31.842 -67.624 9.936 1.00 19.25 337 LEU C O 1
ATOM 8657 N N . ASN C 1 338 ? -33.443 -69.108 9.461 1.00 19.55 338 ASN C N 1
ATOM 8658 C CA . ASN C 1 338 ? -32.767 -69.556 8.258 1.00 20.52 338 ASN C CA 1
ATOM 8659 C C . ASN C 1 338 ? -32.554 -68.405 7.280 1.00 17.84 338 ASN C C 1
ATOM 8660 O O . ASN C 1 338 ? -31.503 -68.309 6.658 1.00 20.99 338 ASN C O 1
ATOM 8665 N N . ALA C 1 339 ? -33.566 -67.538 7.122 1.00 18.78 339 ALA C N 1
ATOM 8666 C CA . ALA C 1 339 ? -33.475 -66.403 6.211 1.00 18.42 339 ALA C CA 1
ATOM 8667 C C . ALA C 1 339 ? -32.440 -65.380 6.695 1.00 18.09 339 ALA C C 1
ATOM 8668 O O . ALA C 1 339 ? -31.739 -64.795 5.883 1.00 15.76 339 ALA C O 1
ATOM 8670 N N . ALA C 1 340 ? -32.331 -65.189 8.019 1.00 18.03 340 ALA C N 1
ATOM 8671 C CA . ALA C 1 340 ? -31.332 -64.306 8.602 1.00 18.37 340 ALA C CA 1
ATOM 8672 C C . ALA C 1 340 ? -29.911 -64.764 8.279 1.00 17.40 340 ALA C C 1
ATOM 8673 O O . ALA C 1 340 ? -29.073 -63.955 7.921 1.00 18.18 340 ALA C O 1
ATOM 8675 N N . PHE C 1 341 ? -29.612 -66.064 8.473 1.00 17.23 341 PHE C N 1
ATOM 8676 C CA . PHE C 1 341 ? -28.317 -66.621 8.131 1.00 17.88 341 PHE C CA 1
ATOM 8677 C C . PHE C 1 341 ? -28.052 -66.475 6.651 1.00 17.26 341 PHE C C 1
ATOM 8678 O O . PHE C 1 341 ? -26.920 -66.196 6.276 1.00 16.76 341 PHE C O 1
ATOM 8686 N N . GLU C 1 342 ? -29.080 -66.675 5.815 1.00 20.40 342 GLU C N 1
ATOM 8687 C CA . GLU C 1 342 ? -28.901 -66.612 4.367 1.00 21.59 342 GLU C CA 1
ATOM 8688 C C . GLU C 1 342 ? -28.503 -65.188 3.957 1.00 19.54 342 GLU C C 1
ATOM 8689 O O . GLU C 1 342 ? -27.585 -65.012 3.161 1.00 19.14 342 GLU C O 1
ATOM 8695 N N . LEU C 1 343 ? -29.175 -64.160 4.495 1.00 18.92 343 LEU C N 1
ATOM 8696 C CA . LEU C 1 343 ? -28.836 -62.808 4.066 1.00 18.28 343 LEU C CA 1
ATOM 8697 C C . LEU C 1 343 ? -27.407 -62.446 4.512 1.00 16.82 343 LEU C C 1
ATOM 8698 O O . LEU C 1 343 ? -26.674 -61.759 3.789 1.00 14.86 343 LEU C O 1
ATOM 8703 N N . THR C 1 344 ? -27.028 -62.895 5.710 1.00 16.17 344 THR C N 1
ATOM 8704 C CA . THR C 1 344 ? -25.705 -62.637 6.237 1.00 17.65 344 THR C CA 1
ATOM 8705 C C . THR C 1 344 ? -24.670 -63.198 5.275 1.00 17.43 344 THR C C 1
ATOM 8706 O O . THR C 1 344 ? -23.722 -62.512 4.909 1.00 17.70 344 THR C O 1
ATOM 8710 N N . ARG C 1 345 ? -24.860 -64.467 4.882 1.00 18.00 345 ARG C N 1
ATOM 8711 C CA . ARG C 1 345 ? -23.890 -65.144 4.031 1.00 19.97 345 ARG C CA 1
ATOM 8712 C C . ARG C 1 345 ? -23.838 -64.572 2.618 1.00 18.40 345 ARG C C 1
ATOM 8713 O O . ARG C 1 345 ? -22.739 -64.442 2.081 1.00 18.76 345 ARG C O 1
ATOM 8721 N N . LEU C 1 346 ? -25.005 -64.256 2.042 1.00 17.66 346 LEU C N 1
ATOM 8722 C CA . LEU C 1 346 ? -25.088 -63.843 0.651 1.00 19.29 346 LEU C CA 1
ATOM 8723 C C . LEU C 1 346 ? -24.728 -62.385 0.443 1.00 17.77 346 LEU C C 1
ATOM 8724 O O . LEU C 1 346 ? -24.235 -62.034 -0.631 1.00 18.87 346 LEU C O 1
ATOM 8729 N N . GLU C 1 347 ? -25.084 -61.522 1.407 1.00 18.87 347 GLU C N 1
ATOM 8730 C CA . GLU C 1 347 ? -24.969 -60.092 1.140 1.00 17.61 347 GLU C CA 1
ATOM 8731 C C . GLU C 1 347 ? -24.185 -59.349 2.223 1.00 17.39 347 GLU C C 1
ATOM 8732 O O . GLU C 1 347 ? -23.971 -58.141 2.098 1.00 17.79 347 GLU C O 1
ATOM 8738 N N . GLY C 1 348 ? -23.739 -60.055 3.264 1.00 17.65 348 GLY C N 1
ATOM 8739 C CA . GLY C 1 348 ? -22.997 -59.414 4.347 1.00 17.95 348 GLY C CA 1
ATOM 8740 C C . GLY C 1 348 ? -23.846 -58.432 5.163 1.00 18.92 348 GLY C C 1
ATOM 8741 O O . GLY C 1 348 ? -23.305 -57.528 5.789 1.00 18.23 348 GLY C O 1
ATOM 8742 N N . ILE C 1 349 ? -25.155 -58.628 5.162 1.00 17.21 349 ILE C N 1
ATOM 8743 C CA . ILE C 1 349 ? -26.074 -57.803 5.934 1.00 17.30 349 ILE C CA 1
ATOM 8744 C C . ILE C 1 349 ? -26.712 -58.717 6.973 1.00 17.45 349 ILE C C 1
ATOM 8745 O O . ILE C 1 349 ? -27.367 -59.695 6.607 1.00 17.83 349 ILE C O 1
ATOM 8750 N N . ILE C 1 350 ? -26.585 -58.380 8.276 1.00 16.85 350 ILE C N 1
ATOM 8751 C CA . ILE C 1 350 ? -27.212 -59.126 9.350 1.00 17.71 350 ILE C CA 1
ATOM 8752 C C . ILE C 1 350 ? -28.564 -58.457 9.658 1.00 17.14 350 ILE C C 1
ATOM 8753 O O . ILE C 1 350 ? -28.610 -57.306 10.165 1.00 15.67 350 ILE C O 1
ATOM 8758 N N . PRO C 1 351 ? -29.704 -59.053 9.234 1.00 16.89 351 PRO C N 1
ATOM 8759 C CA . PRO C 1 351 ? -31.005 -58.425 9.433 1.00 15.95 351 PRO C CA 1
ATOM 8760 C C . PRO C 1 351 ? -31.496 -58.608 10.857 1.00 16.12 351 PRO C C 1
ATOM 8761 O O . PRO C 1 351 ? -31.208 -59.601 11.530 1.00 17.19 351 PRO C O 1
ATOM 8765 N N . ALA C 1 352 ? -32.346 -57.687 11.293 1.00 15.59 352 ALA C N 1
ATOM 8766 C CA . ALA C 1 352 ? -33.200 -57.948 12.442 1.00 16.89 352 ALA C CA 1
ATOM 8767 C C . ALA C 1 352 ? -34.032 -59.207 12.216 1.00 18.06 352 ALA C C 1
ATOM 8768 O O . ALA C 1 352 ? -34.462 -59.510 11.097 1.00 15.86 352 ALA C O 1
ATOM 8770 N N . LEU C 1 353 ? -34.285 -59.918 13.313 1.00 19.59 353 LEU C N 1
ATOM 8771 C CA . LEU C 1 353 ? -35.135 -61.097 13.308 1.00 20.96 353 LEU C CA 1
ATOM 8772 C C . LEU C 1 353 ? -36.538 -60.763 12.803 1.00 17.27 353 LEU C C 1
ATOM 8773 O O . LEU C 1 353 ? -37.155 -61.590 12.158 1.00 18.99 353 LEU C O 1
ATOM 8778 N N . GLU C 1 354 ? -37.048 -59.563 13.105 1.00 16.77 354 GLU C N 1
ATOM 8779 C CA . GLU C 1 354 ? -38.329 -59.128 12.588 1.00 16.47 354 GLU C CA 1
ATOM 8780 C C . GLU C 1 354 ? -38.270 -59.160 11.060 1.00 15.59 354 GLU C C 1
ATOM 8781 O O . GLU C 1 354 ? -39.125 -59.764 10.402 1.00 17.13 354 GLU C O 1
ATOM 8787 N N . SER C 1 355 ? -37.245 -58.497 10.521 1.00 15.49 355 SER C N 1
ATOM 8788 C CA . SER C 1 355 ? -37.040 -58.339 9.075 1.00 14.75 355 SER C CA 1
ATOM 8789 C C . SER C 1 355 ? -36.830 -59.692 8.386 1.00 15.91 355 SER C C 1
ATOM 8790 O O . SER C 1 355 ? -37.214 -59.938 7.223 1.00 14.12 355 SER C O 1
ATOM 8793 N N . ALA C 1 356 ? -36.236 -60.609 9.156 1.00 15.05 356 ALA C N 1
ATOM 8794 C CA . ALA C 1 356 ? -35.950 -61.945 8.658 1.00 14.32 356 ALA C CA 1
ATOM 8795 C C . ALA C 1 356 ? -37.216 -62.714 8.282 1.00 14.82 356 ALA C C 1
ATOM 8796 O O . ALA C 1 356 ? -37.165 -63.644 7.449 1.00 14.77 356 ALA C O 1
ATOM 8798 N N . HIS C 1 357 ? -38.336 -62.378 8.913 1.00 14.41 357 HIS C N 1
ATOM 8799 C CA . HIS C 1 357 ? -39.636 -62.933 8.569 1.00 15.24 357 HIS C CA 1
ATOM 8800 C C . HIS C 1 357 ? -40.024 -62.546 7.145 1.00 16.61 357 HIS C C 1
ATOM 8801 O O . HIS C 1 357 ? -40.533 -63.379 6.393 1.00 18.10 357 HIS C O 1
ATOM 8808 N N . ALA C 1 358 ? -39.816 -61.270 6.775 1.00 16.84 358 ALA C N 1
ATOM 8809 C CA . ALA C 1 358 ? -40.010 -60.835 5.389 1.00 16.83 358 ALA C CA 1
ATOM 8810 C C . ALA C 1 358 ? -39.073 -61.572 4.428 1.00 16.63 358 ALA C C 1
ATOM 8811 O O . ALA C 1 358 ? -39.493 -62.074 3.392 1.00 16.99 358 ALA C O 1
ATOM 8813 N N . LEU C 1 359 ? -37.790 -61.685 4.752 1.00 14.73 359 LEU C N 1
ATOM 8814 C CA . LEU C 1 359 ? -36.834 -62.399 3.912 1.00 16.12 359 LEU C CA 1
ATOM 8815 C C . LEU C 1 359 ? -37.286 -63.846 3.690 1.00 15.97 359 LEU C C 1
ATOM 8816 O O . LEU C 1 359 ? -37.141 -64.346 2.585 1.00 16.51 359 LEU C O 1
ATOM 8821 N N . ALA C 1 360 ? -37.782 -64.488 4.735 1.00 15.11 360 ALA C N 1
ATOM 8822 C CA . ALA C 1 360 ? -38.257 -65.872 4.623 1.00 15.31 360 ALA C CA 1
ATOM 8823 C C . ALA C 1 360 ? -39.370 -66.010 3.580 1.00 16.67 360 ALA C C 1
ATOM 8824 O O . ALA C 1 360 ? -39.566 -67.100 3.032 1.00 18.28 360 ALA C O 1
ATOM 8826 N N . ALA C 1 361 ? -40.101 -64.931 3.283 1.00 15.80 361 ALA C N 1
ATOM 8827 C CA . ALA C 1 361 ? -41.178 -64.985 2.307 1.00 16.19 361 ALA C CA 1
ATOM 8828 C C . ALA C 1 361 ? -40.645 -65.262 0.908 1.00 16.83 361 ALA C C 1
ATOM 8829 O O . ALA C 1 361 ? -41.415 -65.686 0.042 1.00 20.41 361 ALA C O 1
ATOM 8831 N N . LEU C 1 362 ? -39.361 -64.999 0.678 1.00 15.83 362 LEU C N 1
ATOM 8832 C CA . LEU C 1 362 ? -38.757 -65.184 -0.630 1.00 16.98 362 LEU C CA 1
ATOM 8833 C C . LEU C 1 362 ? -38.897 -66.648 -1.050 1.00 18.21 362 LEU C C 1
ATOM 8834 O O . LEU C 1 362 ? -39.025 -66.897 -2.253 1.00 19.24 362 LEU C O 1
ATOM 8839 N N . GLU C 1 363 ? -38.839 -67.558 -0.064 1.00 21.57 363 GLU C N 1
ATOM 8840 C CA . GLU C 1 363 ? -38.956 -68.996 -0.313 1.00 25.60 363 GLU C CA 1
ATOM 8841 C C . GLU C 1 363 ? -40.390 -69.412 -0.674 1.00 25.76 363 GLU C C 1
ATOM 8842 O O . GLU C 1 363 ? -40.620 -70.567 -1.042 1.00 23.84 363 GLU C O 1
ATOM 8848 N N . LYS C 1 364 ? -41.361 -68.514 -0.504 1.00 25.23 364 LYS C N 1
ATOM 8849 C CA . LYS C 1 364 ? -42.776 -68.863 -0.548 1.00 24.61 364 LYS C CA 1
ATOM 8850 C C . LYS C 1 364 ? -43.509 -68.297 -1.757 1.00 26.39 364 LYS C C 1
ATOM 8851 O O . LYS C 1 364 ? -44.612 -68.754 -2.041 1.00 29.66 364 LYS C O 1
ATOM 8857 N N . VAL C 1 365 ? -42.942 -67.294 -2.442 1.00 23.87 365 VAL C N 1
ATOM 8858 C CA . VAL C 1 365 ? -43.634 -66.618 -3.535 1.00 22.13 365 VAL C CA 1
ATOM 8859 C C . VAL C 1 365 ? -43.054 -67.107 -4.847 1.00 22.28 365 VAL C C 1
ATOM 8860 O O . VAL C 1 365 ? -41.843 -67.165 -4.983 1.00 24.41 365 VAL C O 1
ATOM 8864 N N . LYS C 1 366 ? -43.900 -67.398 -5.831 1.00 24.33 366 LYS C N 1
ATOM 8865 C CA . LYS C 1 366 ? -43.403 -67.782 -7.138 1.00 22.99 366 LYS C CA 1
ATOM 8866 C C . LYS C 1 366 ? -43.051 -66.530 -7.929 1.00 22.32 366 LYS C C 1
ATOM 8867 O O . LYS C 1 366 ? -43.928 -65.777 -8.314 1.00 27.26 366 LYS C O 1
ATOM 8873 N N . PHE C 1 367 ? -41.764 -66.358 -8.221 1.00 23.66 367 PHE C N 1
ATOM 8874 C CA . PHE C 1 367 ? -41.280 -65.207 -8.969 1.00 22.52 367 PHE C CA 1
ATOM 8875 C C . PHE C 1 367 ? -41.084 -65.601 -10.425 1.00 25.08 367 PHE C C 1
ATOM 8876 O O . PHE C 1 367 ? -40.865 -66.766 -10.767 1.00 24.67 367 PHE C O 1
ATOM 8884 N N . LYS C 1 368 ? -41.172 -64.587 -11.283 1.00 24.60 368 LYS C N 1
ATOM 8885 C CA . LYS C 1 368 ? -40.758 -64.691 -12.662 1.00 27.54 368 LYS C CA 1
ATOM 8886 C C . LYS C 1 368 ? -39.419 -63.992 -12.817 1.00 28.86 368 LYS C C 1
ATOM 8887 O O . LYS C 1 368 ? -39.102 -63.034 -12.094 1.00 24.16 368 LYS C O 1
ATOM 8893 N N . PRO C 1 369 ? -38.601 -64.420 -13.797 1.00 29.95 369 PRO C N 1
ATOM 8894 C CA . PRO C 1 369 ? -37.320 -63.775 -14.047 1.00 26.89 369 PRO C CA 1
ATOM 8895 C C . PRO C 1 369 ? -37.300 -62.251 -14.110 1.00 28.49 369 PRO C C 1
ATOM 8896 O O . PRO C 1 369 ? -36.319 -61.665 -13.649 1.00 28.22 369 PRO C O 1
ATOM 8900 N N . GLU C 1 370 ? -38.363 -61.641 -14.674 1.00 26.27 370 GLU C N 1
ATOM 8901 C CA . GLU C 1 370 ? -38.390 -60.207 -14.904 1.00 29.08 370 GLU C CA 1
ATOM 8902 C C . GLU C 1 370 ? -39.001 -59.440 -13.737 1.00 23.33 370 GLU C C 1
ATOM 8903 O O . GLU C 1 370 ? -39.049 -58.210 -13.783 1.00 24.52 370 GLU C O 1
ATOM 8909 N N . ASP C 1 371 ? -39.446 -60.152 -12.700 1.00 21.32 371 ASP C N 1
ATOM 8910 C CA . ASP C 1 371 ? -40.002 -59.518 -11.509 1.00 20.02 371 ASP C CA 1
ATOM 8911 C C . ASP C 1 371 ? -38.973 -58.629 -10.804 1.00 19.12 371 ASP C C 1
ATOM 8912 O O . ASP C 1 371 ? -37.806 -58.998 -10.685 1.00 19.87 371 ASP C O 1
ATOM 8917 N N . VAL C 1 372 ? -39.446 -57.448 -10.395 1.00 18.86 372 VAL C N 1
ATOM 8918 C CA . VAL C 1 372 ? -38.689 -56.554 -9.533 1.00 18.42 372 VAL C CA 1
ATOM 8919 C C . VAL C 1 372 ? -39.348 -56.570 -8.165 1.00 14.96 372 VAL C C 1
ATOM 8920 O O . VAL C 1 372 ? -40.543 -56.334 -8.032 1.00 15.15 372 VAL C O 1
ATOM 8924 N N . VAL C 1 373 ? -38.544 -56.888 -7.142 1.00 17.12 373 VAL C N 1
ATOM 8925 C CA . VAL C 1 373 ? -39.052 -57.039 -5.796 1.00 15.60 373 VAL C CA 1
ATOM 8926 C C . VAL C 1 373 ? -38.370 -55.976 -4.945 1.00 14.33 373 VAL C C 1
ATOM 8927 O O . VAL C 1 373 ? -37.164 -55.772 -5.090 1.00 16.02 373 VAL C O 1
ATOM 8931 N N . VAL C 1 374 ? -39.151 -55.304 -4.101 1.00 15.13 374 VAL C N 1
ATOM 8932 C CA . VAL C 1 374 ? -38.597 -54.471 -3.049 1.00 14.78 374 VAL C CA 1
ATOM 8933 C C . VAL C 1 374 ? -39.039 -55.036 -1.708 1.00 14.08 374 VAL C C 1
ATOM 8934 O O . VAL C 1 374 ? -40.233 -55.155 -1.407 1.00 13.63 374 VAL C O 1
ATOM 8938 N N . LEU C 1 375 ? -38.035 -55.335 -0.891 1.00 14.08 375 LEU C N 1
ATOM 8939 C CA . LEU C 1 375 ? -38.258 -55.871 0.438 1.00 14.02 375 LEU C CA 1
ATOM 8940 C C . LEU C 1 375 ? -37.690 -54.896 1.462 1.00 14.29 375 LEU C C 1
ATOM 8941 O O . LEU C 1 375 ? -36.549 -54.511 1.330 1.00 13.83 375 LEU C O 1
ATOM 8946 N N . THR C 1 376 ? -38.487 -54.524 2.440 1.00 15.26 376 THR C N 1
ATOM 8947 C CA . THR C 1 376 ? -38.054 -53.560 3.437 1.00 15.08 376 THR C CA 1
ATOM 8948 C C . THR C 1 376 ? -37.258 -54.286 4.518 1.00 15.22 376 THR C C 1
ATOM 8949 O O . THR C 1 376 ? -37.787 -55.117 5.228 1.00 14.69 376 THR C O 1
ATOM 8953 N N . LEU C 1 377 ? -35.981 -53.938 4.639 1.00 14.24 377 LEU C N 1
ATOM 8954 C CA . LEU C 1 377 ? -35.144 -54.465 5.695 1.00 14.57 377 LEU C CA 1
ATOM 8955 C C . LEU C 1 377 ? -35.362 -53.511 6.871 1.00 13.72 377 LEU C C 1
ATOM 8956 O O . LEU C 1 377 ? -34.667 -52.500 7.021 1.00 13.72 377 LEU C O 1
ATOM 8961 N N . SER C 1 378 ? -36.361 -53.844 7.671 1.00 15.20 378 SER C N 1
ATOM 8962 C CA . SER C 1 378 ? -36.836 -52.909 8.682 1.00 15.10 378 SER C CA 1
ATOM 8963 C C . SER C 1 378 ? -35.779 -52.580 9.747 1.00 15.30 378 SER C C 1
ATOM 8964 O O . SER C 1 378 ? -35.807 -51.498 10.322 1.00 15.07 378 SER C O 1
ATOM 8967 N N . GLY C 1 379 ? -34.861 -53.503 10.065 1.00 14.97 379 GLY C N 1
ATOM 8968 C CA . GLY C 1 379 ? -33.848 -53.218 11.069 1.00 13.30 379 GLY C CA 1
ATOM 8969 C C . GLY C 1 379 ? -32.593 -54.071 10.890 1.00 15.38 379 GLY C C 1
ATOM 8970 O O . GLY C 1 379 ? -32.603 -55.096 10.193 1.00 15.68 379 GLY C O 1
ATOM 8971 N N . ARG C 1 380 ? -31.523 -53.638 11.546 1.00 15.75 380 ARG C N 1
ATOM 8972 C CA . ARG C 1 380 ? -30.309 -54.440 11.589 1.00 16.10 380 ARG C CA 1
ATOM 8973 C C . ARG C 1 380 ? -30.366 -55.428 12.763 1.00 18.55 380 ARG C C 1
ATOM 8974 O O . ARG C 1 380 ? -31.129 -55.245 13.713 1.00 17.68 380 ARG C O 1
ATOM 8982 N N . GLY C 1 381 ? -29.523 -56.456 12.672 1.00 17.36 381 GLY C N 1
ATOM 8983 C CA . GLY C 1 381 ? -29.619 -57.667 13.470 1.00 19.92 381 GLY C CA 1
ATOM 8984 C C . GLY C 1 381 ? -28.524 -57.819 14.526 1.00 19.72 381 GLY C C 1
ATOM 8985 O O . GLY C 1 381 ? -28.411 -58.888 15.142 1.00 22.30 381 GLY C O 1
ATOM 8986 N N . ASP C 1 382 ? -27.742 -56.763 14.775 1.00 22.46 382 ASP C N 1
ATOM 8987 C CA . ASP C 1 382 ? -26.716 -56.781 15.815 1.00 24.20 382 ASP C CA 1
ATOM 8988 C C . ASP C 1 382 ? -27.367 -57.196 17.138 1.00 26.23 382 ASP C C 1
ATOM 8989 O O . ASP C 1 382 ? -26.828 -58.033 17.870 1.00 25.78 382 ASP C O 1
ATOM 8994 N N . LYS C 1 383 ? -28.568 -56.657 17.404 1.00 24.72 383 LYS C N 1
ATOM 8995 C CA . LYS C 1 383 ? -29.299 -56.952 18.628 1.00 25.05 383 LYS C CA 1
ATOM 8996 C C . LYS C 1 383 ? -29.685 -58.419 18.772 1.00 24.98 383 LYS C C 1
ATOM 8997 O O . LYS C 1 383 ? -29.994 -58.836 19.885 1.00 26.53 383 LYS C O 1
ATOM 9003 N N . ASP C 1 384 ? -29.725 -59.175 17.662 1.00 24.25 384 ASP C N 1
ATOM 9004 C CA . ASP C 1 384 ? -30.208 -60.552 17.640 1.00 24.46 384 ASP C CA 1
ATOM 9005 C C . ASP C 1 384 ? -29.065 -61.569 17.650 1.00 24.29 384 ASP C C 1
ATOM 9006 O O . ASP C 1 384 ? -29.306 -62.764 17.492 1.00 26.35 384 ASP C O 1
ATOM 9011 N N . MET C 1 385 ? -27.818 -61.123 17.821 1.00 26.60 385 MET C N 1
ATOM 9012 C CA . MET C 1 385 ? -26.687 -62.015 17.665 1.00 28.20 385 MET C CA 1
ATOM 9013 C C . MET C 1 385 ? -26.688 -63.100 18.743 1.00 28.46 385 MET C C 1
ATOM 9014 O O . MET C 1 385 ? -26.294 -64.232 18.471 1.00 32.48 385 MET C O 1
ATOM 9019 N N . GLU C 1 386 ? -27.160 -62.788 19.946 1.00 27.40 386 GLU C N 1
ATOM 9020 C CA . GLU C 1 386 ? -27.169 -63.803 20.987 1.00 33.92 386 GLU C CA 1
ATOM 9021 C C . GLU C 1 386 ? -28.160 -64.900 20.601 1.00 33.32 386 GLU C C 1
ATOM 9022 O O . GLU C 1 386 ? -27.914 -66.075 20.848 1.00 32.81 386 GLU C O 1
ATOM 9028 N N . THR C 1 387 ? -29.281 -64.516 19.984 1.00 31.78 387 THR C N 1
ATOM 9029 C CA . THR C 1 387 ? -30.233 -65.491 19.483 1.00 29.97 387 THR C CA 1
ATOM 9030 C C . THR C 1 387 ? -29.598 -66.302 18.366 1.00 29.48 387 THR C C 1
ATOM 9031 O O . THR C 1 387 ? -29.757 -67.520 18.329 1.00 32.61 387 THR C O 1
ATOM 9035 N N . TYR C 1 388 ? -28.962 -65.618 17.406 1.00 25.55 388 TYR C N 1
ATOM 9036 C CA . TYR C 1 388 ? -28.398 -66.294 16.259 1.00 26.88 388 TYR C CA 1
ATOM 9037 C C . TYR C 1 388 ? -27.343 -67.287 16.740 1.00 31.55 388 TYR C C 1
ATOM 9038 O O . TYR C 1 388 ? -27.257 -68.382 16.196 1.00 28.01 388 TYR C O 1
ATOM 9047 N N . LEU C 1 389 ? -26.566 -66.911 17.770 1.00 32.35 389 LEU C N 1
ATOM 9048 C CA . LEU C 1 389 ? -25.538 -67.810 18.288 1.00 35.30 389 LEU C CA 1
ATOM 9049 C C . LEU C 1 389 ? -26.149 -69.152 18.708 1.00 36.28 389 LEU C C 1
ATOM 9050 O O . LEU C 1 389 ? -25.588 -70.198 18.410 1.00 37.07 389 LEU C O 1
ATOM 9055 N N . LYS C 1 390 ? -27.308 -69.132 19.367 1.00 36.70 390 LYS C N 1
ATOM 9056 C CA . LYS C 1 390 ? -27.907 -70.348 19.901 1.00 38.25 390 LYS C CA 1
ATOM 9057 C C . LYS C 1 390 ? -28.348 -71.269 18.771 1.00 42.71 390 LYS C C 1
ATOM 9058 O O . LYS C 1 390 ? -28.511 -72.461 18.992 1.00 45.83 390 LYS C O 1
ATOM 9064 N N . TYR C 1 391 ? -28.587 -70.701 17.586 1.00 34.47 391 TYR C N 1
ATOM 9065 C CA . TYR C 1 391 ? -28.796 -71.460 16.371 1.00 35.96 391 TYR C CA 1
ATOM 9066 C C . TYR C 1 391 ? -27.462 -71.404 15.594 1.00 34.38 391 TYR C C 1
ATOM 9067 O O . TYR C 1 391 ? -27.207 -72.195 14.687 1.00 47.32 391 TYR C O 1
ATOM 9076 N N . THR D 1 3 ? 4.119 1.859 49.751 1.00 42.34 3 THR B N 1
ATOM 9077 C CA . THR D 1 3 ? 5.284 0.975 49.470 1.00 45.56 3 THR B CA 1
ATOM 9078 C C . THR D 1 3 ? 4.869 -0.199 48.592 1.00 37.84 3 THR B C 1
ATOM 9079 O O . THR D 1 3 ? 5.673 -0.591 47.753 1.00 35.44 3 THR B O 1
ATOM 9083 N N . TYR D 1 4 ? 3.650 -0.753 48.759 1.00 32.41 4 TYR B N 1
ATOM 9084 C CA . TYR D 1 4 ? 3.147 -1.715 47.774 1.00 29.21 4 TYR B CA 1
ATOM 9085 C C . TYR D 1 4 ? 2.364 -0.976 46.681 1.00 28.44 4 TYR B C 1
ATOM 9086 O O . TYR D 1 4 ? 2.054 -1.556 45.638 1.00 25.70 4 TYR B O 1
ATOM 9095 N N . ASN D 1 5 ? 2.073 0.316 46.907 1.00 27.16 5 ASN B N 1
ATOM 9096 C CA . ASN D 1 5 ? 1.618 1.205 45.851 1.00 29.64 5 ASN B CA 1
ATOM 9097 C C . ASN D 1 5 ? 2.819 1.599 44.990 1.00 27.02 5 ASN B C 1
ATOM 9098 O O . ASN D 1 5 ? 3.939 1.196 45.273 1.00 24.79 5 ASN B O 1
ATOM 9103 N N . VAL D 1 6 ? 2.570 2.334 43.895 1.00 28.79 6 VAL B N 1
ATOM 9104 C CA . VAL D 1 6 ? 3.606 2.565 42.910 1.00 24.14 6 VAL B CA 1
ATOM 9105 C C . VAL D 1 6 ? 4.726 3.388 43.550 1.00 28.88 6 VAL B C 1
ATOM 9106 O O . VAL D 1 6 ? 4.471 4.265 44.376 1.00 25.73 6 VAL B O 1
ATOM 9110 N N . ASP D 1 7 ? 5.965 3.130 43.127 1.00 28.01 7 ASP B N 1
ATOM 9111 C CA . ASP D 1 7 ? 7.066 3.993 43.536 1.00 30.36 7 ASP B CA 1
ATOM 9112 C C . ASP D 1 7 ? 7.118 5.239 42.643 1.00 34.65 7 ASP B C 1
ATOM 9113 O O . ASP D 1 7 ? 6.298 5.424 41.739 1.00 33.95 7 ASP B O 1
ATOM 9118 N N . GLU D 1 8 ? 8.131 6.092 42.891 1.00 36.32 8 GLU B N 1
ATOM 9119 C CA . GLU D 1 8 ? 8.241 7.412 42.277 1.00 33.52 8 GLU B CA 1
ATOM 9120 C C . GLU D 1 8 ? 8.597 7.306 40.791 1.00 30.56 8 GLU B C 1
ATOM 9121 O O . GLU D 1 8 ? 8.472 8.298 40.054 1.00 30.67 8 GLU B O 1
ATOM 9127 N N . ASN D 1 9 ? 8.919 6.092 40.317 1.00 30.26 9 ASN B N 1
ATOM 9128 C CA . ASN D 1 9 ? 9.346 5.885 38.938 1.00 29.91 9 ASN B CA 1
ATOM 9129 C C . ASN D 1 9 ? 8.354 5.076 38.101 1.00 29.79 9 ASN B C 1
ATOM 9130 O O . ASN D 1 9 ? 8.643 4.783 36.940 1.00 29.62 9 ASN B O 1
ATOM 9135 N N . GLY D 1 10 ? 7.199 4.714 38.683 1.00 31.52 10 GLY B N 1
ATOM 9136 C CA . GLY D 1 10 ? 6.199 3.914 37.970 1.00 27.46 10 GLY B CA 1
ATOM 9137 C C . GLY D 1 10 ? 6.338 2.401 38.153 1.00 28.28 10 GLY B C 1
ATOM 9138 O O . GLY D 1 10 ? 5.667 1.628 37.429 1.00 25.84 10 GLY B O 1
ATOM 9139 N N . TYR D 1 11 ? 7.170 1.971 39.124 1.00 25.21 11 TYR B N 1
ATOM 9140 C CA . TYR D 1 11 ? 7.433 0.551 39.345 1.00 23.99 11 TYR B CA 1
ATOM 9141 C C . TYR D 1 11 ? 6.847 0.016 40.659 1.00 23.74 11 TYR B C 1
ATOM 9142 O O . TYR D 1 11 ? 6.639 0.728 41.645 1.00 27.87 11 TYR B O 1
ATOM 9151 N N . TYR D 1 12 ? 6.582 -1.301 40.610 1.00 22.17 12 TYR B N 1
ATOM 9152 C CA . TYR D 1 12 ? 6.168 -2.118 41.731 1.00 22.91 12 TYR B CA 1
ATOM 9153 C C . TYR D 1 12 ? 7.184 -3.251 41.828 1.00 23.81 12 TYR B C 1
ATOM 9154 O O . TYR D 1 12 ? 7.164 -4.188 41.024 1.00 21.95 12 TYR B O 1
ATOM 9163 N N . GLY D 1 13 ? 8.159 -3.082 42.745 1.00 22.60 13 GLY B N 1
ATOM 9164 C CA . GLY D 1 13 ? 9.417 -3.806 42.647 1.00 22.97 13 GLY B CA 1
ATOM 9165 C C . GLY D 1 13 ? 10.008 -3.664 41.241 1.00 21.89 13 GLY B C 1
ATOM 9166 O O . GLY D 1 13 ? 10.246 -2.557 40.759 1.00 24.80 13 GLY B O 1
ATOM 9167 N N . GLU D 1 14 ? 10.216 -4.800 40.568 1.00 21.28 14 GLU B N 1
ATOM 9168 C CA . GLU D 1 14 ? 10.815 -4.800 39.239 1.00 24.01 14 GLU B CA 1
ATOM 9169 C C . GLU D 1 14 ? 9.751 -4.618 38.154 1.00 24.71 14 GLU B C 1
ATOM 9170 O O . GLU D 1 14 ? 10.069 -4.506 36.964 1.00 21.73 14 GLU B O 1
ATOM 9176 N N . PHE D 1 15 ? 8.481 -4.677 38.568 1.00 25.55 15 PHE B N 1
ATOM 9177 C CA . PHE D 1 15 ? 7.394 -4.734 37.603 1.00 24.94 15 PHE B CA 1
ATOM 9178 C C . PHE D 1 15 ? 6.892 -3.334 37.293 1.00 23.74 15 PHE B C 1
ATOM 9179 O O . PHE D 1 15 ? 6.936 -2.428 38.122 1.00 23.87 15 PHE B O 1
ATOM 9187 N N . GLY D 1 16 ? 6.298 -3.206 36.113 1.00 24.62 16 GLY B N 1
ATOM 9188 C CA . GLY D 1 16 ? 5.571 -1.994 35.778 1.00 22.38 16 GLY B CA 1
ATOM 9189 C C . GLY D 1 16 ? 6.317 -1.169 34.751 1.00 21.57 16 GLY B C 1
ATOM 9190 O O . GLY D 1 16 ? 6.661 -1.666 33.694 1.00 19.79 16 GLY B O 1
ATOM 9191 N N . GLY D 1 17 ? 6.498 0.120 35.058 1.00 23.34 17 GLY B N 1
ATOM 9192 C CA . GLY D 1 17 ? 7.268 0.992 34.206 1.00 26.02 17 GLY B CA 1
ATOM 9193 C C . GLY D 1 17 ? 6.509 1.323 32.926 1.00 31.30 17 GLY B C 1
ATOM 9194 O O . GLY D 1 17 ? 5.285 1.276 32.890 1.00 26.81 17 GLY B O 1
ATOM 9195 N N . ALA D 1 18 ? 7.259 1.670 31.887 1.00 28.72 18 ALA B N 1
ATOM 9196 C CA . ALA D 1 18 ? 6.687 2.111 30.634 1.00 29.43 18 ALA B CA 1
ATOM 9197 C C . ALA D 1 18 ? 7.648 1.706 29.522 1.00 30.80 18 ALA B C 1
ATOM 9198 O O . ALA D 1 18 ? 8.603 2.432 29.214 1.00 32.95 18 ALA B O 1
ATOM 9200 N N . TYR D 1 19 ? 7.405 0.504 28.995 1.00 29.45 19 TYR B N 1
ATOM 9201 C CA . TYR D 1 19 ? 8.262 -0.161 28.032 1.00 28.59 19 TYR B CA 1
ATOM 9202 C C . TYR D 1 19 ? 7.681 0.045 26.639 1.00 35.31 19 TYR B C 1
ATOM 9203 O O . TYR D 1 19 ? 6.946 -0.792 26.122 1.00 36.36 19 TYR B O 1
ATOM 9212 N N . ILE D 1 20 ? 8.036 1.183 26.049 1.00 37.37 20 ILE B N 1
ATOM 9213 C CA . ILE D 1 20 ? 7.274 1.749 24.957 1.00 40.83 20 ILE B CA 1
ATOM 9214 C C . ILE D 1 20 ? 8.243 2.200 23.863 1.00 42.82 20 ILE B C 1
ATOM 9215 O O . ILE D 1 20 ? 9.402 2.478 24.148 1.00 47.14 20 ILE B O 1
ATOM 9220 N N . PRO D 1 21 ? 7.814 2.271 22.581 1.00 45.14 21 PRO B N 1
ATOM 9221 C CA . PRO D 1 21 ? 8.584 2.994 21.560 1.00 44.61 21 PRO B CA 1
ATOM 9222 C C . PRO D 1 21 ? 8.544 4.526 21.660 1.00 45.22 21 PRO B C 1
ATOM 9223 O O . PRO D 1 21 ? 7.808 5.114 22.452 1.00 38.76 21 PRO B O 1
ATOM 9227 N N . GLU D 1 22 ? 9.345 5.185 20.818 1.00 47.48 22 GLU B N 1
ATOM 9228 C CA . GLU D 1 22 ? 9.569 6.615 20.939 1.00 51.29 22 GLU B CA 1
ATOM 9229 C C . GLU D 1 22 ? 8.282 7.393 20.658 1.00 47.24 22 GLU B C 1
ATOM 9230 O O . GLU D 1 22 ? 8.040 8.412 21.308 1.00 39.10 22 GLU B O 1
ATOM 9236 N N . ILE D 1 23 ? 7.466 6.901 19.712 1.00 51.30 23 ILE B N 1
ATOM 9237 C CA . ILE D 1 23 ? 6.221 7.563 19.334 1.00 57.10 23 ILE B CA 1
ATOM 9238 C C . ILE D 1 23 ? 5.397 7.861 20.590 1.00 52.05 23 ILE B C 1
ATOM 9239 O O . ILE D 1 23 ? 4.784 8.922 20.697 1.00 48.82 23 ILE B O 1
ATOM 9244 N N . LEU D 1 24 ? 5.401 6.911 21.533 1.00 48.52 24 LEU B N 1
ATOM 9245 C CA . LEU D 1 24 ? 4.578 6.990 22.726 1.00 49.15 24 LEU B CA 1
ATOM 9246 C C . LEU D 1 24 ? 5.187 7.945 23.740 1.00 51.13 24 LEU B C 1
ATOM 9247 O O . LEU D 1 24 ? 4.467 8.473 24.588 1.00 46.19 24 LEU B O 1
ATOM 9252 N N . HIS D 1 25 ? 6.514 8.130 23.681 1.00 52.44 25 HIS B N 1
ATOM 9253 C CA . HIS D 1 25 ? 7.204 8.790 24.773 1.00 56.41 25 HIS B CA 1
ATOM 9254 C C . HIS D 1 25 ? 6.511 10.113 25.099 1.00 53.89 25 HIS B C 1
ATOM 9255 O O . HIS D 1 25 ? 6.309 10.426 26.272 1.00 52.36 25 HIS B O 1
ATOM 9262 N N . LYS D 1 26 ? 6.143 10.888 24.070 1.00 53.98 26 LYS B N 1
ATOM 9263 C CA . LYS D 1 26 ? 5.557 12.203 24.296 1.00 52.90 26 LYS B CA 1
ATOM 9264 C C . LYS D 1 26 ? 4.269 12.080 25.113 1.00 48.23 26 LYS B C 1
ATOM 9265 O O . LYS D 1 26 ? 4.143 12.683 26.184 1.00 43.06 26 LYS B O 1
ATOM 9271 N N . CYS D 1 27 ? 3.328 11.278 24.600 1.00 45.56 27 CYS B N 1
ATOM 9272 C CA . CYS D 1 27 ? 1.983 11.250 25.152 1.00 40.36 27 CYS B CA 1
ATOM 9273 C C . CYS D 1 27 ? 2.024 10.647 26.555 1.00 41.63 27 CYS B C 1
ATOM 9274 O O . CYS D 1 27 ? 1.330 11.135 27.450 1.00 41.86 27 CYS B O 1
ATOM 9277 N N . VAL D 1 28 ? 2.892 9.648 26.761 1.00 40.23 28 VAL B N 1
ATOM 9278 C CA . VAL D 1 28 ? 2.988 8.952 28.037 1.00 41.07 28 VAL B CA 1
ATOM 9279 C C . VAL D 1 28 ? 3.611 9.856 29.104 1.00 40.56 28 VAL B C 1
ATOM 9280 O O . VAL D 1 28 ? 3.113 9.922 30.226 1.00 38.39 28 VAL B O 1
ATOM 9284 N N . GLU D 1 29 ? 4.689 10.572 28.764 1.00 45.50 29 GLU B N 1
ATOM 9285 C CA . GLU D 1 29 ? 5.349 11.474 29.705 1.00 46.53 29 GLU B CA 1
ATOM 9286 C C . GLU D 1 29 ? 4.393 12.570 30.175 1.00 40.95 29 GLU B C 1
ATOM 9287 O O . GLU D 1 29 ? 4.373 12.940 31.351 1.00 39.13 29 GLU B O 1
ATOM 9293 N N . ASP D 1 30 ? 3.655 13.141 29.221 1.00 42.94 30 ASP B N 1
ATOM 9294 C CA . ASP D 1 30 ? 2.660 14.161 29.498 1.00 43.98 30 ASP B CA 1
ATOM 9295 C C . ASP D 1 30 ? 1.685 13.691 30.585 1.00 45.34 30 ASP B C 1
ATOM 9296 O O . ASP D 1 30 ? 1.371 14.450 31.516 1.00 45.99 30 ASP B O 1
ATOM 9301 N N . LEU D 1 31 ? 1.215 12.433 30.458 1.00 44.83 31 LEU B N 1
ATOM 9302 C CA . LEU D 1 31 ? 0.228 11.858 31.372 1.00 36.06 31 LEU B CA 1
ATOM 9303 C C . LEU D 1 31 ? 0.889 11.642 32.731 1.00 30.57 31 LEU B C 1
ATOM 9304 O O . LEU D 1 31 ? 0.311 11.945 33.775 1.00 32.13 31 LEU B O 1
ATOM 9309 N N . GLN D 1 32 ? 2.127 11.132 32.714 1.00 35.15 32 GLN B N 1
ATOM 9310 C CA . GLN D 1 32 ? 2.878 10.854 33.933 1.00 34.85 32 GLN B CA 1
ATOM 9311 C C . GLN D 1 32 ? 3.067 12.114 34.772 1.00 37.30 32 GLN B C 1
ATOM 9312 O O . GLN D 1 32 ? 2.992 12.056 35.996 1.00 32.50 32 GLN B O 1
ATOM 9318 N N . ASN D 1 33 ? 3.286 13.255 34.115 1.00 41.39 33 ASN B N 1
ATOM 9319 C CA . ASN D 1 33 ? 3.663 14.474 34.818 1.00 45.83 33 ASN B CA 1
ATOM 9320 C C . ASN D 1 33 ? 2.457 15.146 35.469 1.00 45.58 33 ASN B C 1
ATOM 9321 O O . ASN D 1 33 ? 2.617 15.782 36.511 1.00 41.29 33 ASN B O 1
ATOM 9326 N N . ASN D 1 34 ? 1.261 14.904 34.904 1.00 44.90 34 ASN B N 1
ATOM 9327 C CA . ASN D 1 34 ? 0.083 15.720 35.152 1.00 42.42 34 ASN B CA 1
ATOM 9328 C C . ASN D 1 34 ? -1.026 14.989 35.923 1.00 40.83 34 ASN B C 1
ATOM 9329 O O . ASN D 1 34 ? -1.856 15.653 36.552 1.00 36.41 34 ASN B O 1
ATOM 9334 N N . TYR D 1 35 ? -1.046 13.645 35.910 1.00 37.49 35 TYR B N 1
ATOM 9335 C CA . TYR D 1 35 ? -2.236 12.919 36.345 1.00 34.35 35 TYR B CA 1
ATOM 9336 C C . TYR D 1 35 ? -2.507 13.140 37.831 1.00 31.46 35 TYR B C 1
ATOM 9337 O O . TYR D 1 35 ? -3.661 13.355 38.217 1.00 31.60 35 TYR B O 1
ATOM 9346 N N . LEU D 1 36 ? -1.463 13.122 38.673 1.00 32.17 36 LEU B N 1
ATOM 9347 C CA . LEU D 1 36 ? -1.657 13.055 40.115 1.00 33.17 36 LEU B CA 1
ATOM 9348 C C . LEU D 1 36 ? -2.123 14.384 40.724 1.00 33.69 36 LEU B C 1
ATOM 9349 O O . LEU D 1 36 ? -2.908 14.401 41.693 1.00 28.16 36 LEU B O 1
ATOM 9354 N N . LYS D 1 37 ? -1.628 15.509 40.188 1.00 37.43 37 LYS B N 1
ATOM 9355 C CA . LYS D 1 37 ? -2.012 16.812 40.722 1.00 39.22 37 LYS B CA 1
ATOM 9356 C C . LYS D 1 37 ? -3.488 17.078 40.412 1.00 35.80 37 LYS B C 1
ATOM 9357 O O . LYS D 1 37 ? -4.181 17.695 41.206 1.00 33.09 37 LYS B O 1
ATOM 9363 N N . ILE D 1 38 ? -3.979 16.557 39.282 1.00 30.37 38 ILE B N 1
ATOM 9364 C CA . ILE D 1 38 ? -5.384 16.673 38.950 1.00 29.98 38 ILE B CA 1
ATOM 9365 C C . ILE D 1 38 ? -6.204 15.771 39.869 1.00 29.72 38 ILE B C 1
ATOM 9366 O O . ILE D 1 38 ? -7.195 16.232 40.442 1.00 28.47 38 ILE B O 1
ATOM 9371 N N . LEU D 1 39 ? -5.792 14.494 39.993 1.00 30.33 39 LEU B N 1
ATOM 9372 C CA . LEU D 1 39 ? -6.497 13.533 40.830 1.00 30.28 39 LEU B CA 1
ATOM 9373 C C . LEU D 1 39 ? -6.578 14.028 42.274 1.00 32.28 39 LEU B C 1
ATOM 9374 O O . LEU D 1 39 ? -7.602 13.832 42.914 1.00 29.10 39 LEU B O 1
ATOM 9379 N N . GLU D 1 40 ? -5.565 14.769 42.747 1.00 32.25 40 GLU B N 1
ATOM 9380 C CA . GLU D 1 40 ? -5.521 15.181 44.144 1.00 36.20 40 GLU B CA 1
ATOM 9381 C C . GLU D 1 40 ? -6.224 16.527 44.360 1.00 32.50 40 GLU B C 1
ATOM 9382 O O . GLU D 1 40 ? -6.424 16.934 45.501 1.00 35.08 40 GLU B O 1
ATOM 9388 N N . SER D 1 41 ? -6.645 17.187 43.283 1.00 27.69 41 SER B N 1
ATOM 9389 C CA . SER D 1 41 ? -7.110 18.553 43.353 1.00 30.57 41 SER B CA 1
ATOM 9390 C C . SER D 1 41 ? -8.524 18.576 43.920 1.00 32.44 41 SER B C 1
ATOM 9391 O O . SER D 1 41 ? -9.334 17.704 43.613 1.00 33.09 41 SER B O 1
ATOM 9394 N N . PRO D 1 42 ? -8.858 19.519 44.817 1.00 28.53 42 PRO B N 1
ATOM 9395 C CA . PRO D 1 42 ? -10.255 19.731 45.219 1.00 27.99 42 PRO B CA 1
ATOM 9396 C C . PRO D 1 42 ? -11.331 19.870 44.136 1.00 31.26 42 PRO B C 1
ATOM 9397 O O . PRO D 1 42 ? -12.478 19.461 44.336 1.00 32.00 42 PRO B O 1
ATOM 9401 N N . ASP D 1 43 ? -10.994 20.504 43.010 1.00 31.46 43 ASP B N 1
ATOM 9402 C CA . ASP D 1 43 ? -11.957 20.667 41.937 1.00 31.31 43 ASP B CA 1
ATOM 9403 C C . ASP D 1 43 ? -12.355 19.299 41.394 1.00 29.03 43 ASP B C 1
ATOM 9404 O O . ASP D 1 43 ? -13.542 19.010 41.251 1.00 32.49 43 ASP B O 1
ATOM 9409 N N . PHE D 1 44 ? -11.350 18.485 41.077 1.00 26.84 44 PHE B N 1
ATOM 9410 C CA . PHE D 1 44 ? -11.574 17.111 40.624 1.00 26.22 44 PHE B CA 1
ATOM 9411 C C . PHE D 1 44 ? -12.363 16.306 41.665 1.00 28.42 44 PHE B C 1
ATOM 9412 O O . PHE D 1 44 ? -13.344 15.637 41.311 1.00 30.32 44 PHE B O 1
ATOM 9420 N N . GLN D 1 45 ? -11.911 16.332 42.937 1.00 25.89 45 GLN B N 1
ATOM 9421 C CA . GLN D 1 45 ? -12.485 15.483 43.964 1.00 29.84 45 GLN B CA 1
ATOM 9422 C C . GLN D 1 45 ? -13.964 15.820 44.141 1.00 28.88 45 GLN B C 1
ATOM 9423 O O . GLN D 1 45 ? -14.777 14.929 44.420 1.00 25.13 45 GLN B O 1
ATOM 9429 N N . LYS D 1 46 ? -14.297 17.112 44.028 1.00 25.79 46 LYS B N 1
ATOM 9430 C CA . LYS D 1 46 ? -15.673 17.567 44.230 1.00 28.40 46 LYS B CA 1
ATOM 9431 C C . LYS D 1 46 ? -16.564 17.044 43.103 1.00 27.99 46 LYS B C 1
ATOM 9432 O O . LYS D 1 46 ? -17.680 16.621 43.389 1.00 27.48 46 LYS B O 1
ATOM 9438 N N . GLU D 1 47 ? -16.111 17.088 41.836 1.00 26.96 47 GLU B N 1
ATOM 9439 C CA . GLU D 1 47 ? -16.977 16.642 40.748 1.00 26.70 47 GLU B CA 1
ATOM 9440 C C . GLU D 1 47 ? -17.053 15.107 40.731 1.00 25.27 47 GLU B C 1
ATOM 9441 O O . GLU D 1 47 ? -18.110 14.526 40.455 1.00 23.81 47 GLU B O 1
ATOM 9447 N N . TYR D 1 48 ? -15.922 14.461 40.998 1.00 23.70 48 TYR B N 1
ATOM 9448 C CA . TYR D 1 48 ? -15.838 13.002 41.056 1.00 24.13 48 TYR B CA 1
ATOM 9449 C C . TYR D 1 48 ? -16.811 12.488 42.108 1.00 24.11 48 TYR B C 1
ATOM 9450 O O . TYR D 1 48 ? -17.602 11.579 41.836 1.00 25.21 48 TYR B O 1
ATOM 9459 N N . ASP D 1 49 ? -16.830 13.135 43.286 1.00 24.85 49 ASP B N 1
ATOM 9460 C CA . ASP D 1 49 ? -17.670 12.679 44.380 1.00 23.92 49 ASP B CA 1
ATOM 9461 C C . ASP D 1 49 ? -19.137 12.886 44.045 1.00 23.95 49 ASP B C 1
ATOM 9462 O O . ASP D 1 49 ? -19.983 12.088 44.458 1.00 24.15 49 ASP B O 1
ATOM 9467 N N . GLN D 1 50 ? -19.432 13.993 43.351 1.00 23.40 50 GLN B N 1
ATOM 9468 C CA . GLN D 1 50 ? -20.806 14.368 43.038 1.00 25.20 50 GLN B CA 1
ATOM 9469 C C . GLN D 1 50 ? -21.363 13.329 42.073 1.00 23.15 50 GLN B C 1
ATOM 9470 O O . GLN D 1 50 ? -22.470 12.812 42.268 1.00 22.36 50 GLN B O 1
ATOM 9476 N N . LEU D 1 51 ? -20.601 13.033 41.022 1.00 23.29 51 LEU B N 1
ATOM 9477 C CA . LEU D 1 51 ? -21.026 12.040 40.042 1.00 23.13 51 LEU B CA 1
ATOM 9478 C C . LEU D 1 51 ? -21.055 10.642 40.642 1.00 20.90 51 LEU B C 1
ATOM 9479 O O . LEU D 1 51 ? -21.995 9.889 40.361 1.00 20.13 51 LEU B O 1
ATOM 9484 N N . LEU D 1 52 ? -20.094 10.308 41.496 1.00 21.17 52 LEU B N 1
ATOM 9485 C CA . LEU D 1 52 ? -20.144 8.993 42.118 1.00 19.36 52 LEU B CA 1
ATOM 9486 C C . LEU D 1 52 ? -21.403 8.866 42.960 1.00 20.12 52 LEU B C 1
ATOM 9487 O O . LEU D 1 52 ? -22.026 7.812 42.939 1.00 20.98 52 LEU B O 1
ATOM 9492 N N . ARG D 1 53 ? -21.762 9.928 43.713 1.00 19.98 53 ARG B N 1
ATOM 9493 C CA . ARG D 1 53 ? -22.962 9.879 44.535 1.00 20.23 53 ARG B CA 1
ATOM 9494 C C . ARG D 1 53 ? -24.198 9.822 43.644 1.00 18.05 53 ARG B C 1
ATOM 9495 O O . ARG D 1 53 ? -25.027 8.929 43.756 1.00 18.22 53 ARG B O 1
ATOM 9503 N N . ASP D 1 54 ? -24.394 10.839 42.812 1.00 19.53 54 ASP B N 1
ATOM 9504 C CA . ASP D 1 54 ? -25.701 11.030 42.202 1.00 19.60 54 ASP B CA 1
ATOM 9505 C C . ASP D 1 54 ? -25.913 10.220 40.935 1.00 16.50 54 ASP B C 1
ATOM 9506 O O . ASP D 1 54 ? -27.072 9.893 40.631 1.00 19.19 54 ASP B O 1
ATOM 9511 N N . TYR D 1 55 ? -24.845 9.926 40.185 1.00 19.19 55 TYR B N 1
ATOM 9512 C CA . TYR D 1 55 ? -24.939 9.148 38.958 1.00 18.12 55 TYR B CA 1
ATOM 9513 C C . TYR D 1 55 ? -24.710 7.644 39.173 1.00 19.02 55 TYR B C 1
ATOM 9514 O O . TYR D 1 55 ? -25.463 6.835 38.628 1.00 18.00 55 TYR B O 1
ATOM 9523 N N . VAL D 1 56 ? -23.739 7.258 40.013 1.00 19.07 56 VAL B N 1
ATOM 9524 C CA . VAL D 1 56 ? -23.400 5.849 40.220 1.00 17.49 56 VAL B CA 1
ATOM 9525 C C . VAL D 1 56 ? -24.163 5.212 41.384 1.00 19.33 56 VAL B C 1
ATOM 9526 O O . VAL D 1 56 ? -24.441 4.019 41.313 1.00 19.86 56 VAL B O 1
ATOM 9530 N N . GLY D 1 57 ? -24.505 5.999 42.429 1.00 17.97 57 GLY B N 1
ATOM 9531 C CA . GLY D 1 57 ? -25.215 5.503 43.602 1.00 17.92 57 GLY B CA 1
ATOM 9532 C C . GLY D 1 57 ? -24.283 5.174 44.783 1.00 17.78 57 GLY B C 1
ATOM 9533 O O . GLY D 1 57 ? -24.696 4.480 45.716 1.00 21.09 57 GLY B O 1
ATOM 9534 N N . ARG D 1 58 ? -23.085 5.762 44.793 1.00 15.83 58 ARG B N 1
ATOM 9535 C CA . ARG D 1 58 ? -22.131 5.517 45.862 1.00 18.29 58 ARG B CA 1
ATOM 9536 C C . ARG D 1 58 ? -22.510 6.301 47.122 1.00 19.19 58 ARG B C 1
ATOM 9537 O O . ARG D 1 58 ? -23.196 7.326 47.074 1.00 18.97 58 ARG B O 1
ATOM 9545 N N . PRO D 1 59 ? -22.098 5.843 48.316 1.00 19.85 59 PRO B N 1
ATOM 9546 C CA . PRO D 1 59 ? -21.276 4.630 48.465 1.00 17.64 59 PRO B CA 1
ATOM 9547 C C . PRO D 1 59 ? -22.028 3.347 48.162 1.00 15.84 59 PRO B C 1
ATOM 9548 O O . PRO D 1 59 ? -23.208 3.240 48.483 1.00 17.12 59 PRO B O 1
ATOM 9552 N N . SER D 1 60 ? -21.311 2.334 47.640 1.00 15.84 60 SER B N 1
ATOM 9553 C CA . SER D 1 60 ? -21.924 1.039 47.452 1.00 17.49 60 SER B CA 1
ATOM 9554 C C . SER D 1 60 ? -22.062 0.441 48.840 1.00 16.61 60 SER B C 1
ATOM 9555 O O . SER D 1 60 ? -21.209 0.649 49.676 1.00 17.23 60 SER B O 1
ATOM 9558 N N . PRO D 1 61 ? -23.173 -0.203 49.200 1.00 18.04 61 PRO B N 1
ATOM 9559 C CA . PRO D 1 61 ? -23.275 -0.742 50.547 1.00 18.99 61 PRO B CA 1
ATOM 9560 C C . PRO D 1 61 ? -22.223 -1.774 50.933 1.00 19.88 61 PRO B C 1
ATOM 9561 O O . PRO D 1 61 ? -21.658 -2.480 50.097 1.00 17.49 61 PRO B O 1
ATOM 9565 N N . LEU D 1 62 ? -21.998 -1.853 52.244 1.00 19.40 62 LEU B N 1
ATOM 9566 C CA . LEU D 1 62 ? -21.289 -2.988 52.821 1.00 20.67 62 LEU B CA 1
ATOM 9567 C C . LEU D 1 62 ? -22.308 -3.870 53.526 1.00 21.36 62 LEU B C 1
ATOM 9568 O O . LEU D 1 62 ? -22.841 -3.509 54.581 1.00 22.57 62 LEU B O 1
ATOM 9573 N N . TYR D 1 63 ? -22.563 -5.032 52.935 1.00 17.96 63 TYR B N 1
ATOM 9574 C CA . TYR D 1 63 ? -23.744 -5.811 53.247 1.00 18.79 63 TYR B CA 1
ATOM 9575 C C . TYR D 1 63 ? -23.320 -7.054 54.008 1.00 20.13 63 TYR B C 1
ATOM 9576 O O . TYR D 1 63 ? -22.548 -7.880 53.520 1.00 19.33 63 TYR B O 1
ATOM 9585 N N . LEU D 1 64 ? -23.815 -7.197 55.235 1.00 22.89 64 LEU B N 1
ATOM 9586 C CA . LEU D 1 64 ? -23.440 -8.385 55.969 1.00 21.42 64 LEU B CA 1
ATOM 9587 C C . LEU D 1 64 ? -24.312 -9.520 55.458 1.00 20.73 64 LEU B C 1
ATOM 9588 O O . LEU D 1 64 ? -25.549 -9.471 55.561 1.00 20.56 64 LEU B O 1
ATOM 9593 N N . ALA D 1 65 ? -23.665 -10.532 54.855 1.00 18.72 65 ALA B N 1
ATOM 9594 C CA . ALA D 1 65 ? -24.390 -11.634 54.263 1.00 21.00 65 ALA B CA 1
ATOM 9595 C C . ALA D 1 65 ? -24.603 -12.710 55.318 1.00 22.37 65 ALA B C 1
ATOM 9596 O O . ALA D 1 65 ? -23.719 -13.534 55.542 1.00 20.91 65 ALA B O 1
ATOM 9598 N N . LYS D 1 66 ? -25.752 -12.675 55.983 1.00 23.86 66 LYS B N 1
ATOM 9599 C CA . LYS D 1 66 ? -25.906 -13.458 57.200 1.00 25.33 66 LYS B CA 1
ATOM 9600 C C . LYS D 1 66 ? -25.926 -14.944 56.893 1.00 26.33 66 LYS B C 1
ATOM 9601 O O . LYS D 1 66 ? -25.469 -15.742 57.716 1.00 26.62 66 LYS B O 1
ATOM 9607 N N . ARG D 1 67 ? -26.491 -15.329 55.753 1.00 24.52 67 ARG B N 1
ATOM 9608 C CA . ARG D 1 67 ? -26.623 -16.752 55.474 1.00 25.00 67 ARG B CA 1
ATOM 9609 C C . ARG D 1 67 ? -25.265 -17.296 55.026 1.00 24.75 67 ARG B C 1
ATOM 9610 O O . ARG D 1 67 ? -24.867 -18.406 55.416 1.00 23.29 67 ARG B O 1
ATOM 9618 N N . LEU D 1 68 ? -24.563 -16.514 54.201 1.00 23.82 68 LEU B N 1
ATOM 9619 C CA . LEU D 1 68 ? -23.193 -16.824 53.825 1.00 25.75 68 LEU B CA 1
ATOM 9620 C C . LEU D 1 68 ? -22.284 -16.870 55.064 1.00 26.30 68 LEU B C 1
ATOM 9621 O O . LEU D 1 68 ? -21.425 -17.752 55.163 1.00 23.68 68 LEU B O 1
ATOM 9626 N N . SER D 1 69 ? -22.421 -15.887 55.970 1.00 25.08 69 SER B N 1
ATOM 9627 C CA . SER D 1 69 ? -21.657 -15.828 57.220 1.00 27.11 69 SER B CA 1
ATOM 9628 C C . SER D 1 69 ? -21.884 -17.061 58.097 1.00 31.93 69 SER B C 1
ATOM 9629 O O . SER D 1 69 ? -20.931 -17.610 58.660 1.00 28.84 69 SER B O 1
ATOM 9632 N N . GLU D 1 70 ? -23.150 -17.459 58.246 1.00 26.26 70 GLU B N 1
ATOM 9633 C CA . GLU D 1 70 ? -23.489 -18.642 59.022 1.00 32.72 70 GLU B CA 1
ATOM 9634 C C . GLU D 1 70 ? -22.886 -19.888 58.369 1.00 33.58 70 GLU B C 1
ATOM 9635 O O . GLU D 1 70 ? -22.435 -20.807 59.063 1.00 31.78 70 GLU B O 1
ATOM 9641 N N . LYS D 1 71 ? -22.845 -19.911 57.032 1.00 28.08 71 LYS B N 1
ATOM 9642 C CA . LYS D 1 71 ? -22.333 -21.058 56.303 1.00 29.49 71 LYS B CA 1
ATOM 9643 C C . LYS D 1 71 ? -20.858 -21.266 56.624 1.00 31.37 71 LYS B C 1
ATOM 9644 O O . LYS D 1 71 ? -20.471 -22.383 56.988 1.00 30.15 71 LYS B O 1
ATOM 9650 N N . TYR D 1 72 ? -20.040 -20.216 56.474 1.00 28.52 72 TYR B N 1
ATOM 9651 C CA . TYR D 1 72 ? -18.592 -20.387 56.504 1.00 26.76 72 TY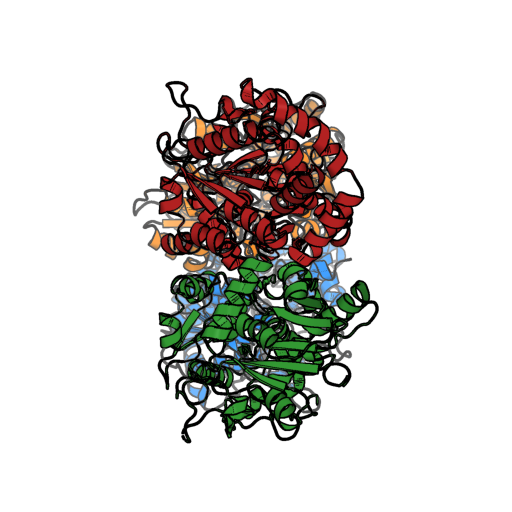R B CA 1
ATOM 9652 C C . TYR D 1 72 ? -18.019 -20.127 57.892 1.00 28.29 72 TYR B C 1
ATOM 9653 O O . TYR D 1 72 ? -16.803 -20.139 58.065 1.00 26.79 72 TYR B O 1
ATOM 9662 N N . GLY D 1 73 ? -18.888 -19.788 58.849 1.00 27.89 73 GLY B N 1
ATOM 9663 C CA . GLY D 1 73 ? -18.492 -19.717 60.247 1.00 29.52 73 GLY B CA 1
ATOM 9664 C C . GLY D 1 73 ? -17.743 -18.439 60.604 1.00 32.56 73 GLY B C 1
ATOM 9665 O O . GLY D 1 73 ? -17.010 -18.416 61.590 1.00 34.71 73 GLY B O 1
ATOM 9666 N N . CYS D 1 74 ? -17.988 -17.350 59.866 1.00 29.68 74 CYS B N 1
ATOM 9667 C CA . CYS D 1 74 ? -17.431 -16.056 60.228 1.00 25.28 74 CYS B CA 1
ATOM 9668 C C . CYS D 1 74 ? -18.280 -14.952 59.603 1.00 26.74 74 CYS B C 1
ATOM 9669 O O . CYS D 1 74 ? -19.305 -15.256 59.010 1.00 33.14 74 CYS B O 1
ATOM 9672 N N . LYS D 1 75 ? -17.844 -13.708 59.779 1.00 22.60 75 LYS B N 1
ATOM 9673 C CA . LYS D 1 75 ? -18.580 -12.534 59.326 1.00 25.58 75 LYS B CA 1
ATOM 9674 C C . LYS D 1 75 ? -18.093 -12.074 57.961 1.00 23.61 75 LYS B C 1
ATOM 9675 O O . LYS D 1 75 ? -16.975 -11.564 57.835 1.00 23.64 75 LYS B O 1
ATOM 9681 N N . ILE D 1 76 ? -18.966 -12.255 56.953 1.00 21.83 76 ILE B N 1
ATOM 9682 C CA . ILE D 1 76 ? -18.611 -11.978 55.567 1.00 21.03 76 ILE B CA 1
ATOM 9683 C C . ILE D 1 76 ? -19.482 -10.814 55.121 1.00 19.79 76 ILE B C 1
ATOM 9684 O O . ILE D 1 76 ? -20.724 -10.934 55.044 1.00 19.68 76 ILE B O 1
ATOM 9689 N N . TYR D 1 77 ? -18.792 -9.712 54.867 1.00 19.22 77 TYR B N 1
ATOM 9690 C CA . TYR D 1 77 ? -19.377 -8.538 54.264 1.00 21.25 77 TYR B CA 1
ATOM 9691 C C . TYR D 1 77 ? -19.081 -8.523 52.773 1.00 19.58 77 TYR B C 1
ATOM 9692 O O . TYR D 1 77 ? -17.938 -8.705 52.364 1.00 18.96 77 TYR B O 1
ATOM 9701 N N . LEU D 1 78 ? -20.121 -8.229 51.989 1.00 17.80 78 LEU B N 1
ATOM 9702 C CA . LEU D 1 78 ? -19.986 -8.078 50.549 1.00 16.52 78 LEU B CA 1
ATOM 9703 C C . LEU D 1 78 ? -19.971 -6.593 50.258 1.00 17.13 78 LEU B C 1
ATOM 9704 O O . LEU D 1 78 ? -20.929 -5.891 50.634 1.00 16.56 78 LEU B O 1
ATOM 9709 N N . LYS D 1 79 ? -18.887 -6.140 49.621 1.00 15.13 79 LYS B N 1
ATOM 9710 C CA . LYS D 1 79 ? -18.825 -4.777 49.149 1.00 16.90 79 LYS B CA 1
ATOM 9711 C C . LYS D 1 79 ? -19.548 -4.730 47.807 1.00 18.68 79 LYS B C 1
ATOM 9712 O O . LYS D 1 79 ? -19.084 -5.351 46.823 1.00 15.37 79 LYS B O 1
ATOM 9718 N N . ARG D 1 80 ? -20.635 -3.955 47.749 1.00 16.54 80 ARG B N 1
ATOM 9719 C CA . ARG D 1 80 ? -21.645 -4.197 46.715 1.00 16.50 80 ARG B CA 1
ATOM 9720 C C . ARG D 1 80 ? -21.451 -3.362 45.450 1.00 14.34 80 ARG B C 1
ATOM 9721 O O . ARG D 1 80 ? -22.358 -2.604 45.022 1.00 15.72 80 ARG B O 1
ATOM 9729 N N . GLU D 1 81 ? -20.276 -3.502 44.808 1.00 13.30 81 GLU B N 1
ATOM 9730 C CA . GLU D 1 81 ? -20.035 -2.843 43.533 1.00 14.81 81 GLU B CA 1
ATOM 9731 C C . GLU D 1 81 ? -21.075 -3.300 42.498 1.00 13.38 81 GLU B C 1
ATOM 9732 O O . GLU D 1 81 ? -21.293 -2.589 41.527 1.00 14.80 81 GLU B O 1
ATOM 9738 N N . ASP D 1 82 ? -21.707 -4.455 42.685 1.00 14.32 82 ASP B N 1
ATOM 9739 C CA . ASP D 1 82 ? -22.784 -4.944 41.812 1.00 14.74 82 ASP B CA 1
ATOM 9740 C C . ASP D 1 82 ? -23.957 -3.965 41.686 1.00 16.28 82 ASP B C 1
ATOM 9741 O O . ASP D 1 82 ? -24.695 -4.029 40.700 1.00 15.68 82 ASP B O 1
ATOM 9746 N N . LEU D 1 83 ? -24.134 -3.077 42.669 1.00 14.40 83 LEU B N 1
ATOM 9747 C CA . LEU D 1 83 ? -25.272 -2.165 42.685 1.00 15.42 83 LEU B CA 1
ATOM 9748 C C . LEU D 1 83 ? -24.975 -0.867 41.969 1.00 15.57 83 LEU B C 1
ATOM 9749 O O . LEU D 1 83 ? -25.913 -0.086 41.762 1.00 17.56 83 LEU B O 1
ATOM 9754 N N . ASN D 1 84 ? -23.707 -0.608 41.588 1.00 14.85 84 ASN B N 1
ATOM 9755 C CA . ASN D 1 84 ? -23.360 0.609 40.862 1.00 15.68 84 ASN B CA 1
ATOM 9756 C C . ASN D 1 84 ? -24.116 0.720 39.530 1.00 13.67 84 ASN B C 1
ATOM 9757 O O . ASN D 1 84 ? -24.465 -0.285 38.906 1.00 15.19 84 ASN B O 1
ATOM 9762 N N . HIS D 1 85 ? -24.365 1.959 39.087 1.00 16.85 85 HIS B N 1
ATOM 9763 C CA . HIS D 1 85 ? -24.746 2.194 37.700 1.00 15.45 85 HIS B CA 1
ATOM 9764 C C . HIS D 1 85 ? -23.756 1.498 36.757 1.00 16.42 85 HIS B C 1
ATOM 9765 O O . HIS D 1 85 ? -22.556 1.610 36.967 1.00 16.49 85 HIS B O 1
ATOM 9772 N N . THR D 1 86 ? -24.296 0.664 35.863 1.00 14.79 86 THR B N 1
ATOM 9773 C CA . THR D 1 86 ? -23.547 -0.157 34.902 1.00 15.36 86 THR B CA 1
ATOM 9774 C C . THR D 1 86 ? -23.341 -1.578 35.411 1.00 15.21 86 THR B C 1
ATOM 9775 O O . THR D 1 86 ? -23.082 -2.504 34.623 1.00 14.81 86 THR B O 1
ATOM 9779 N N . GLY D 1 87 ? -23.488 -1.776 36.722 1.00 13.70 87 GLY B N 1
ATOM 9780 C CA . GLY D 1 87 ? -23.502 -3.136 37.263 1.00 13.99 87 GLY B CA 1
ATOM 9781 C C . GLY D 1 87 ? -22.148 -3.622 37.776 1.00 14.24 87 GLY B C 1
ATOM 9782 O O . GLY D 1 87 ? -22.024 -4.799 38.166 1.00 16.56 87 GLY B O 1
ATOM 9783 N N . ALA D 1 88 ? -21.161 -2.743 37.727 1.00 12.99 88 ALA B N 1
ATOM 9784 C CA . ALA D 1 88 ? -19.825 -3.149 38.152 1.00 15.89 88 ALA B CA 1
ATOM 9785 C C . ALA D 1 88 ? -19.018 -1.938 38.583 1.00 14.70 88 ALA B C 1
ATOM 9786 O O . ALA D 1 88 ? -19.483 -0.800 38.463 1.00 15.43 88 ALA B O 1
ATOM 9788 N N . HIS D 1 89 ? -17.767 -2.193 38.977 1.00 14.41 89 HIS B N 1
ATOM 9789 C CA . HIS D 1 89 ? -16.829 -1.144 39.375 1.00 15.54 89 HIS B CA 1
ATOM 9790 C C . HIS D 1 89 ? -16.177 -0.345 38.242 1.00 17.44 89 HIS B C 1
ATOM 9791 O O . HIS D 1 89 ? -15.607 0.718 38.484 1.00 17.24 89 HIS B O 1
ATOM 9822 N N . ILE D 1 91 ? -17.219 1.675 36.057 1.00 17.69 91 ILE B N 1
ATOM 9823 C CA . ILE D 1 91 ? -17.774 3.024 36.005 1.00 16.14 91 ILE B CA 1
ATOM 9824 C C . ILE D 1 91 ? -16.986 3.977 36.911 1.00 17.42 91 ILE B C 1
ATOM 9825 O O . ILE D 1 91 ? -16.897 5.174 36.597 1.00 18.53 91 ILE B O 1
ATOM 9830 N N . ASN D 1 92 ? -16.392 3.468 37.999 1.00 16.55 92 ASN B N 1
ATOM 9831 C CA . ASN D 1 92 ? -15.595 4.357 38.851 1.00 20.44 92 ASN B CA 1
ATOM 9832 C C . ASN D 1 92 ? -14.421 4.917 38.042 1.00 19.23 92 ASN B C 1
ATOM 9833 O O . ASN D 1 92 ? -14.128 6.118 38.102 1.00 22.24 92 ASN B O 1
ATOM 9838 N N . ASN D 1 93 ? -13.786 4.044 37.235 1.00 19.12 93 ASN B N 1
ATOM 9839 C CA . ASN D 1 93 ? -12.613 4.338 36.428 1.00 17.66 93 ASN B CA 1
ATOM 9840 C C . ASN D 1 93 ? -12.949 5.212 35.221 1.00 18.91 93 ASN B C 1
ATOM 9841 O O . ASN D 1 93 ? -12.285 6.231 34.946 1.00 23.23 93 ASN B O 1
ATOM 9846 N N . THR D 1 94 ? -14.049 4.924 34.532 1.00 18.13 94 THR B N 1
ATOM 9847 C CA . THR D 1 94 ? -14.366 5.721 33.372 1.00 19.54 94 THR B CA 1
ATOM 9848 C C . THR D 1 94 ? -14.765 7.122 33.830 1.00 19.74 94 THR B C 1
ATOM 9849 O O . THR D 1 94 ? -14.450 8.066 33.144 1.00 21.31 94 THR B O 1
ATOM 9853 N N . ILE D 1 95 ? -15.478 7.276 34.960 1.00 19.95 95 ILE B N 1
ATOM 9854 C CA . ILE D 1 95 ? -15.875 8.597 35.421 1.00 20.62 95 ILE B CA 1
ATOM 9855 C C . ILE D 1 95 ? -14.612 9.389 35.750 1.00 23.07 95 ILE B C 1
ATOM 9856 O O . ILE D 1 95 ? -14.477 10.562 35.380 1.00 22.34 95 ILE B O 1
ATOM 9861 N N . GLY D 1 96 ? -13.725 8.765 36.508 1.00 21.52 96 GLY B N 1
ATOM 9862 C CA . GLY D 1 96 ? -12.511 9.418 36.974 1.00 22.93 96 GLY B CA 1
ATOM 9863 C C . GLY D 1 96 ? -11.671 9.853 35.784 1.00 23.14 96 GLY B C 1
ATOM 9864 O O . GLY D 1 96 ? -11.206 10.996 35.703 1.00 22.78 96 GLY B O 1
ATOM 9865 N N . GLN D 1 97 ? -11.492 8.941 34.827 1.00 20.31 97 GLN B N 1
ATOM 9866 C CA . GLN D 1 97 ? -10.588 9.243 33.719 1.00 19.76 97 GLN B CA 1
ATOM 9867 C C . GLN D 1 97 ? -11.184 10.251 32.729 1.00 23.64 97 GLN B C 1
ATOM 9868 O O . GLN D 1 97 ? -10.430 10.973 32.081 1.00 26.45 97 GLN B O 1
ATOM 9874 N N . ILE D 1 98 ? -12.509 10.290 32.536 1.00 21.67 98 ILE B N 1
ATOM 9875 C CA . ILE D 1 98 ? -13.028 11.284 31.613 1.00 21.55 98 ILE B CA 1
ATOM 9876 C C . ILE D 1 98 ? -12.899 12.656 32.286 1.00 22.71 98 ILE B C 1
ATOM 9877 O O . ILE D 1 98 ? -12.690 13.646 31.573 1.00 25.91 98 ILE B O 1
ATOM 9882 N N . LEU D 1 99 ? -13.061 12.714 33.621 1.00 23.79 99 LEU B N 1
ATOM 9883 C CA . LEU D 1 99 ? -12.871 13.963 34.369 1.00 23.20 99 LEU B CA 1
ATOM 9884 C C . LEU D 1 99 ? -11.434 14.455 34.187 1.00 27.97 99 LEU B C 1
ATOM 9885 O O . LEU D 1 99 ? -11.200 15.646 33.988 1.00 30.12 99 LEU B O 1
ATOM 9890 N N . LEU D 1 100 ? -10.465 13.536 34.194 1.00 29.16 100 LEU B N 1
ATOM 9891 C CA . LEU D 1 100 ? -9.076 13.881 33.922 1.00 28.45 100 LEU B CA 1
ATOM 9892 C C . LEU D 1 100 ? -8.875 14.405 32.498 1.00 29.40 100 LEU B C 1
ATOM 9893 O O . LEU D 1 100 ? -8.262 15.458 32.291 1.00 32.37 100 LEU B O 1
ATOM 9898 N N . ALA D 1 101 ? -9.337 13.629 31.516 1.00 27.74 101 ALA B N 1
ATOM 9899 C CA . ALA D 1 101 ? -9.306 13.990 30.114 1.00 26.08 101 ALA B CA 1
ATOM 9900 C C . ALA D 1 101 ? -9.820 15.411 29.877 1.00 28.82 101 ALA B C 1
ATOM 9901 O O . ALA D 1 101 ? -9.243 16.137 29.072 1.00 27.56 101 ALA B O 1
ATOM 9903 N N . ARG D 1 102 ? -10.919 15.785 30.545 1.00 28.08 102 ARG B N 1
ATOM 9904 C CA . ARG D 1 102 ? -11.512 17.105 30.358 1.00 30.04 102 ARG B CA 1
ATOM 9905 C C . ARG D 1 102 ? -10.603 18.179 30.956 1.00 32.24 102 ARG B C 1
ATOM 9906 O O . ARG D 1 102 ? -10.452 19.237 30.347 1.00 33.92 102 ARG B O 1
ATOM 9914 N N . ARG D 1 103 ? -10.009 17.902 32.125 1.00 29.07 103 ARG B N 1
ATOM 9915 C CA . ARG D 1 103 ? -9.127 18.858 32.787 1.00 29.54 103 ARG B CA 1
ATOM 9916 C C . ARG D 1 103 ? -7.791 18.911 32.057 1.00 33.84 103 ARG B C 1
ATOM 9917 O O . ARG D 1 103 ? -6.952 19.745 32.396 1.00 37.61 103 ARG B O 1
ATOM 9925 N N . MET D 1 104 ? -7.597 18.030 31.065 1.00 34.93 104 MET B N 1
ATOM 9926 C CA . MET D 1 104 ? -6.405 18.038 30.223 1.00 31.12 104 MET B CA 1
ATOM 9927 C C . MET D 1 104 ? -6.745 18.639 28.862 1.00 32.58 104 MET B C 1
ATOM 9928 O O . MET D 1 104 ? -5.911 18.632 27.963 1.00 31.21 104 MET B O 1
ATOM 9933 N N . GLY D 1 105 ? -7.990 19.105 28.687 1.00 32.21 105 GLY B N 1
ATOM 9934 C CA . GLY D 1 105 ? -8.415 19.703 27.434 1.00 32.10 105 GLY B CA 1
ATOM 9935 C C . GLY D 1 105 ? -8.640 18.700 26.305 1.00 34.70 105 GLY B C 1
ATOM 9936 O O . GLY D 1 105 ? -8.858 19.117 25.169 1.00 31.87 105 GLY B O 1
ATOM 9937 N N . LYS D 1 106 ? -8.651 17.388 26.607 1.00 29.11 106 LYS B N 1
ATOM 9938 C CA . LYS D 1 106 ? -8.856 16.398 25.559 1.00 28.05 106 LYS B CA 1
ATOM 9939 C C . LYS D 1 106 ? -10.354 16.267 25.271 1.00 24.37 106 LYS B C 1
ATOM 9940 O O . LYS D 1 106 ? -11.140 16.348 26.208 1.00 28.77 106 LYS B O 1
ATOM 9946 N N . THR D 1 107 ? -10.735 16.073 23.992 1.00 26.10 107 THR B N 1
ATOM 9947 C CA . THR D 1 107 ? -12.143 16.097 23.564 1.00 28.61 107 THR B CA 1
ATOM 9948 C C . THR D 1 107 ? -12.565 14.834 22.783 1.00 28.31 107 THR B C 1
ATOM 9949 O O . THR D 1 107 ? -13.760 14.590 22.567 1.00 31.74 107 THR B O 1
ATOM 9953 N N . ARG D 1 108 ? -11.604 14.033 22.336 1.00 26.97 108 ARG B N 1
ATOM 9954 C CA . ARG D 1 108 ? -11.887 12.781 21.658 1.00 26.11 108 ARG B CA 1
ATOM 9955 C C . ARG D 1 108 ? -11.480 11.623 22.575 1.00 28.40 108 ARG B C 1
ATOM 9956 O O . ARG D 1 108 ? -10.337 11.569 23.024 1.00 25.23 108 ARG B O 1
ATOM 9964 N N . ILE D 1 109 ? -12.425 10.717 22.877 1.00 25.81 109 ILE B N 1
ATOM 9965 C CA . ILE D 1 109 ? -12.196 9.660 23.853 1.00 26.01 109 ILE B CA 1
ATOM 9966 C C . ILE D 1 109 ? -12.148 8.304 23.158 1.00 23.62 109 ILE B C 1
ATOM 9967 O O . ILE D 1 109 ? -13.041 7.950 22.391 1.00 23.64 109 ILE B O 1
ATOM 9972 N N . ILE D 1 110 ? -11.129 7.503 23.508 1.00 21.11 110 ILE B N 1
ATOM 9973 C CA . ILE D 1 110 ? -10.960 6.182 22.923 1.00 22.83 110 ILE B CA 1
ATOM 9974 C C . ILE D 1 110 ? -10.704 5.214 24.067 1.00 23.00 110 ILE B C 1
ATOM 9975 O O . ILE D 1 110 ? -10.373 5.673 25.152 1.00 22.92 110 ILE B O 1
ATOM 9980 N N . ALA D 1 111 ? -10.985 3.924 23.814 1.00 22.80 111 ALA B N 1
ATOM 9981 C CA . ALA D 1 111 ? -10.819 2.850 24.788 1.00 20.63 111 ALA B CA 1
ATOM 9982 C C . ALA D 1 111 ? -10.793 1.524 24.036 1.00 22.41 111 ALA B C 1
ATOM 9983 O O . ALA D 1 111 ? -11.192 1.438 22.883 1.00 23.11 111 ALA B O 1
ATOM 9985 N N . GLU D 1 112 ? -10.276 0.497 24.706 1.00 21.25 112 GLU B N 1
ATOM 9986 C CA . GLU D 1 112 ? -10.310 -0.877 24.234 1.00 21.65 112 GLU B CA 1
ATOM 9987 C C . GLU D 1 112 ? -11.363 -1.607 25.060 1.00 19.33 112 GLU B C 1
ATOM 9988 O O . GLU D 1 112 ? -11.663 -1.192 26.190 1.00 21.96 112 GLU B O 1
ATOM 9994 N N . THR D 1 113 ? -11.866 -2.725 24.531 1.00 20.79 113 THR B N 1
ATOM 9995 C CA . THR D 1 113 ? -12.657 -3.607 25.380 1.00 21.04 113 THR B CA 1
ATOM 9996 C C . THR D 1 113 ? -12.528 -5.032 24.862 1.00 19.36 113 THR B C 1
ATOM 9997 O O . THR D 1 113 ? -12.372 -5.249 23.655 1.00 22.35 113 THR B O 1
ATOM 10001 N N . GLY D 1 114 ? -12.601 -5.979 25.801 1.00 20.06 114 GLY B N 1
ATOM 10002 C CA . GLY D 1 114 ? -12.632 -7.408 25.525 1.00 19.82 114 GLY B CA 1
ATOM 10003 C C . GLY D 1 114 ? -14.063 -7.932 25.525 1.00 20.08 114 GLY B C 1
ATOM 10004 O O . GLY D 1 114 ? -14.722 -8.015 24.490 1.00 22.70 114 GLY B O 1
ATOM 10005 N N . ALA D 1 115 ? -14.564 -8.252 26.717 1.00 19.62 115 ALA B N 1
ATOM 10006 C CA . ALA D 1 115 ? -15.921 -8.751 26.833 1.00 23.31 115 ALA B CA 1
ATOM 10007 C C . ALA D 1 115 ? -16.953 -7.643 26.682 1.00 22.90 115 ALA B C 1
ATOM 10008 O O . ALA D 1 115 ? -18.126 -7.966 26.595 1.00 22.50 115 ALA B O 1
ATOM 10010 N N . GLY D 1 116 ? -16.543 -6.362 26.676 1.00 19.13 116 GLY B N 1
ATOM 10011 C CA . GLY D 1 116 ? -17.426 -5.260 26.322 1.00 19.15 116 GLY B CA 1
ATOM 10012 C C . GLY D 1 116 ? -17.782 -4.348 27.500 1.00 18.72 116 GLY B C 1
ATOM 10013 O O . GLY D 1 116 ? -18.386 -3.286 27.299 1.00 19.21 116 GLY B O 1
ATOM 10014 N N . GLN D 1 117 ? -17.410 -4.758 28.720 1.00 17.32 117 GLN B N 1
ATOM 10015 C CA . GLN D 1 117 ? -17.893 -4.077 29.907 1.00 19.29 117 GLN B CA 1
ATOM 10016 C C . GLN D 1 117 ? -17.215 -2.713 30.039 1.00 17.77 117 GLN B C 1
ATOM 10017 O O . GLN D 1 117 ? -17.901 -1.719 30.311 1.00 17.10 117 GLN B O 1
ATOM 10023 N N . HIS D 1 118 ? -15.891 -2.659 29.817 1.00 17.21 118 HIS B N 1
ATOM 10024 C CA . HIS D 1 118 ? -15.205 -1.368 29.778 1.00 16.70 118 HIS B CA 1
ATOM 10025 C C . HIS D 1 118 ? -15.680 -0.478 28.633 1.00 17.41 118 HIS B C 1
ATOM 10026 O O . HIS D 1 118 ? -15.827 0.728 28.790 1.00 16.00 118 HIS B O 1
ATOM 10033 N N . GLY D 1 119 ? -15.883 -1.038 27.441 1.00 13.74 119 GLY B N 1
ATOM 10034 C CA . GLY D 1 119 ? -16.429 -0.264 26.334 1.00 15.70 119 GLY B CA 1
ATOM 10035 C C . GLY D 1 119 ? -17.791 0.367 26.686 1.00 16.70 119 GLY B C 1
ATOM 10036 O O . GLY D 1 119 ? -18.002 1.560 26.489 1.00 15.70 119 GLY B O 1
ATOM 10037 N N . VAL D 1 120 ? -18.672 -0.409 27.342 1.00 15.22 120 VAL B N 1
ATOM 10038 C CA . VAL D 1 120 ? -19.935 0.112 27.841 1.00 16.39 120 VAL B CA 1
ATOM 10039 C C . VAL D 1 120 ? -19.716 1.217 28.881 1.00 15.37 120 VAL B C 1
ATOM 10040 O O . VAL D 1 120 ? -20.354 2.283 28.796 1.00 16.30 120 VAL B O 1
ATOM 10044 N N . ALA D 1 121 ? -18.835 0.984 29.844 1.00 15.21 121 ALA B N 1
ATOM 10045 C CA . ALA D 1 121 ? -18.587 1.974 30.883 1.00 17.72 121 ALA B CA 1
ATOM 10046 C C . ALA D 1 121 ? -17.993 3.257 30.299 1.00 19.33 121 ALA B C 1
ATOM 10047 O O . ALA D 1 121 ? -18.214 4.362 30.805 1.00 16.71 121 ALA B O 1
ATOM 10049 N N . THR D 1 122 ? -17.233 3.126 29.223 1.00 17.85 122 THR B N 1
ATOM 10050 C CA . THR D 1 122 ? -16.630 4.295 28.579 1.00 17.49 122 THR B CA 1
ATOM 10051 C C . THR D 1 122 ? -17.696 5.047 27.783 1.00 17.07 122 THR B C 1
ATOM 10052 O O . THR D 1 122 ? -17.815 6.273 27.882 1.00 18.30 122 THR B O 1
ATOM 10056 N N . ALA D 1 123 ? -18.452 4.321 26.965 1.00 14.79 123 ALA B N 1
ATOM 10057 C CA . ALA D 1 123 ? -19.511 4.925 26.179 1.00 17.01 123 ALA B CA 1
ATOM 10058 C C . ALA D 1 123 ? -20.511 5.638 27.077 1.00 18.12 123 ALA B C 1
ATOM 10059 O O . ALA D 1 123 ? -21.080 6.665 26.692 1.00 18.30 123 ALA B O 1
ATOM 10061 N N . THR D 1 124 ? -20.737 5.060 28.259 1.00 17.32 124 THR B N 1
ATOM 10062 C CA . THR D 1 124 ? -21.698 5.574 29.204 1.00 16.13 124 THR B CA 1
ATOM 10063 C C . THR D 1 124 ? -21.312 7.010 29.584 1.00 16.83 124 THR B C 1
ATOM 10064 O O . THR D 1 124 ? -22.156 7.897 29.557 1.00 19.54 124 THR B O 1
ATOM 10068 N N . VAL D 1 125 ? -20.065 7.215 29.995 1.00 15.94 125 VAL B N 1
ATOM 10069 C CA . VAL D 1 125 ? -19.656 8.525 30.496 1.00 18.36 125 VAL B CA 1
ATOM 10070 C C . VAL D 1 125 ? -19.488 9.531 29.351 1.00 18.48 125 VAL B C 1
ATOM 10071 O O . VAL D 1 125 ? -19.709 10.726 29.551 1.00 20.40 125 VAL B O 1
ATOM 10075 N N . CYS D 1 126 ? -19.171 9.044 28.151 1.00 20.26 126 CYS B N 1
ATOM 10076 C CA . CYS D 1 126 ? -19.038 9.911 26.998 1.00 19.67 126 CYS B CA 1
ATOM 10077 C C . CYS D 1 126 ? -20.419 10.373 26.560 1.00 20.67 126 CYS B C 1
ATOM 10078 O O . CYS D 1 126 ? -20.557 11.502 26.129 1.00 21.67 126 CYS B O 1
ATOM 10081 N N . ALA D 1 127 ? -21.449 9.535 26.721 1.00 17.91 127 ALA B N 1
ATOM 10082 C CA . ALA D 1 127 ? -22.809 10.002 26.516 1.00 19.08 127 ALA B CA 1
ATOM 10083 C C . ALA D 1 127 ? -23.147 11.136 27.483 1.00 20.50 127 ALA B C 1
ATOM 10084 O O . ALA D 1 127 ? -23.620 12.187 27.065 1.00 21.16 127 ALA B O 1
ATOM 10086 N N . LEU D 1 128 ? -22.950 10.901 28.788 1.00 20.94 128 LEU B N 1
ATOM 10087 C CA . LEU D 1 128 ? -23.191 11.871 29.840 1.00 23.19 128 LEU B CA 1
ATOM 10088 C C . LEU D 1 128 ? -22.567 13.220 29.497 1.00 23.62 128 LEU B C 1
ATOM 10089 O O . LEU D 1 128 ? -23.172 14.263 29.734 1.00 23.14 128 LEU B O 1
ATOM 10094 N N . MET D 1 129 ? -21.323 13.155 29.044 1.00 21.92 129 MET B N 1
ATOM 10095 C CA . MET D 1 129 ? -20.464 14.311 28.901 1.00 23.86 129 MET B CA 1
ATOM 10096 C C . MET D 1 129 ? -20.579 14.893 27.492 1.00 23.47 129 MET B C 1
ATOM 10097 O O . MET D 1 129 ? -19.956 15.915 27.238 1.00 21.83 129 MET B O 1
ATOM 10102 N N . ASN D 1 130 ? -21.303 14.216 26.589 1.00 22.59 130 ASN B N 1
ATOM 10103 C CA . ASN D 1 130 ? -21.440 14.649 25.200 1.00 27.89 130 ASN B CA 1
ATOM 10104 C C . ASN D 1 130 ? -20.063 14.778 24.566 1.00 29.59 130 ASN B C 1
ATOM 10105 O O . ASN D 1 130 ? -19.665 15.850 24.104 1.00 29.09 130 ASN B O 1
ATOM 10110 N N . MET D 1 131 ? -19.341 13.667 24.539 1.00 25.13 131 MET B N 1
ATOM 10111 C CA . MET D 1 131 ? -18.002 13.648 23.978 1.00 26.58 131 MET B CA 1
ATOM 10112 C C . MET D 1 131 ? -17.883 12.479 23.013 1.00 25.63 131 MET B C 1
ATOM 10113 O O . MET D 1 131 ? -18.405 11.395 23.276 1.00 24.16 131 MET B O 1
ATOM 10118 N N . GLU D 1 132 ? -17.177 12.710 21.895 1.00 23.20 132 GLU B N 1
ATOM 10119 C CA . GLU D 1 132 ? -16.933 11.685 20.901 1.00 23.40 132 GLU B CA 1
ATOM 10120 C C . GLU D 1 132 ? -16.242 10.470 21.536 1.00 23.17 132 GLU B C 1
ATOM 10121 O O . GLU D 1 132 ? -15.269 10.617 22.288 1.00 22.72 132 GLU B O 1
ATOM 10127 N N . CYS D 1 133 ? -16.760 9.278 21.212 1.00 21.92 133 CYS B N 1
ATOM 10128 C CA . CYS D 1 133 ? -16.292 8.025 21.789 1.00 21.08 133 CYS B CA 1
ATOM 10129 C C . CYS D 1 133 ? -16.058 6.975 20.699 1.00 20.95 133 CYS B C 1
ATOM 10130 O O . CYS D 1 133 ? -16.933 6.704 19.875 1.00 23.74 133 CYS B O 1
ATOM 10133 N N . ILE D 1 134 ? -14.868 6.376 20.724 1.00 20.43 134 ILE B N 1
ATOM 10134 C CA . ILE D 1 134 ? -14.490 5.326 19.815 1.00 20.85 134 ILE B CA 1
ATOM 10135 C C . ILE D 1 134 ? -13.933 4.193 20.659 1.00 20.98 134 ILE B C 1
ATOM 10136 O O . ILE D 1 134 ? -13.006 4.390 21.454 1.00 20.56 134 ILE B O 1
ATOM 10141 N N . VAL D 1 135 ? -14.533 3.011 20.489 1.00 20.16 135 VAL B N 1
ATOM 10142 C CA . VAL D 1 135 ? -14.098 1.834 21.224 1.00 20.23 135 VAL B CA 1
ATOM 10143 C C . VAL D 1 135 ? -13.583 0.795 20.236 1.00 19.99 135 VAL B C 1
ATOM 10144 O O . VAL D 1 135 ? -14.309 0.355 19.358 1.00 19.06 135 VAL B O 1
ATOM 10148 N N . TYR D 1 136 ? -12.344 0.350 20.467 1.00 21.09 136 TYR B N 1
ATOM 10149 C CA . TYR D 1 136 ? -11.690 -0.704 19.722 1.00 22.70 136 TYR B CA 1
ATOM 10150 C C . TYR D 1 136 ? -11.999 -2.027 20.401 1.00 18.82 136 TYR B C 1
ATOM 10151 O O . TYR D 1 136 ? -11.843 -2.177 21.619 1.00 20.96 136 TYR B O 1
ATOM 10160 N N . MET D 1 137 ? -12.406 -2.985 19.601 1.00 20.97 137 MET B N 1
ATOM 10161 C CA . MET D 1 137 ? -12.841 -4.266 20.124 1.00 20.80 137 MET B CA 1
ATOM 10162 C C . MET D 1 137 ? -12.466 -5.315 19.096 1.00 20.27 137 MET B C 1
ATOM 10163 O O . MET D 1 137 ? -12.829 -5.191 17.936 1.00 19.68 137 MET B O 1
ATOM 10168 N N . GLY D 1 138 ? -11.738 -6.334 19.547 1.00 20.30 138 GLY B N 1
ATOM 10169 C CA . GLY D 1 138 ? -11.414 -7.458 18.680 1.00 24.00 138 GLY B CA 1
ATOM 10170 C C . GLY D 1 138 ? -12.661 -8.010 18.002 1.00 24.09 138 GLY B C 1
ATOM 10171 O O . GLY D 1 138 ? -13.692 -8.238 18.619 1.00 22.53 138 GLY B O 1
ATOM 10172 N N . LYS D 1 139 ? -12.548 -8.321 16.716 1.00 25.46 139 LYS B N 1
ATOM 10173 C CA . LYS D 1 139 ? -13.698 -8.806 15.967 1.00 24.70 139 LYS B CA 1
ATOM 10174 C C . LYS D 1 139 ? -14.302 -10.090 16.547 1.00 21.01 139 LYS B C 1
ATOM 10175 O O . LYS D 1 139 ? -15.494 -10.319 16.413 1.00 23.17 139 LYS B O 1
ATOM 10181 N N . THR D 1 140 ? -13.473 -10.962 17.117 1.00 20.01 140 THR B N 1
ATOM 10182 C CA . THR D 1 140 ? -13.979 -12.146 17.780 1.00 20.90 140 THR B CA 1
ATOM 10183 C C . THR D 1 140 ? -14.882 -11.742 18.949 1.00 20.05 140 THR B C 1
ATOM 10184 O O . THR D 1 140 ? -15.950 -12.328 19.193 1.00 21.09 140 THR B O 1
ATOM 10188 N N . ASP D 1 141 ? -14.434 -10.715 19.657 1.00 22.62 141 ASP B N 1
ATOM 10189 C CA . ASP D 1 141 ? -15.172 -10.211 20.801 1.00 19.68 141 ASP B CA 1
ATOM 10190 C C . ASP D 1 141 ? -16.436 -9.513 20.345 1.00 19.16 141 ASP B C 1
ATOM 10191 O O . ASP D 1 141 ? -17.467 -9.684 20.991 1.00 20.34 141 ASP B O 1
ATOM 10196 N N . VAL D 1 142 ? -16.373 -8.767 19.239 1.00 18.64 142 VAL B N 1
ATOM 10197 C CA . VAL D 1 142 ? -17.570 -8.164 18.672 1.00 21.46 142 VAL B CA 1
ATOM 10198 C C . VAL D 1 142 ? -18.603 -9.268 18.444 1.00 23.69 142 VAL B C 1
ATOM 10199 O O . VAL D 1 142 ? -19.765 -9.110 18.803 1.00 22.96 142 VAL B O 1
ATOM 10203 N N . GLU D 1 143 ? -18.165 -10.423 17.907 1.00 23.51 143 GLU B N 1
ATOM 10204 C CA . GLU D 1 143 ? -19.065 -11.510 17.556 1.00 24.12 143 GLU B CA 1
ATOM 10205 C C . GLU D 1 143 ? -19.589 -12.258 18.786 1.00 24.48 143 GLU B C 1
ATOM 10206 O O . GLU D 1 143 ? -20.698 -12.762 18.749 1.00 27.77 143 GLU B O 1
ATOM 10212 N N . ARG D 1 144 ? -18.789 -12.318 19.855 1.00 22.24 144 ARG B N 1
ATOM 10213 C CA . ARG D 1 144 ? -19.151 -12.981 21.105 1.00 22.81 144 ARG B CA 1
ATOM 10214 C C . ARG D 1 144 ? -20.050 -12.088 21.978 1.00 20.57 144 ARG B C 1
ATOM 10215 O O . ARG D 1 144 ? -20.683 -12.568 22.914 1.00 18.64 144 ARG B O 1
ATOM 10223 N N . GLN D 1 145 ? -20.075 -10.785 21.739 1.00 20.48 145 GLN B N 1
ATOM 10224 C CA . GLN D 1 145 ? -20.703 -9.905 22.717 1.00 19.79 145 GLN B CA 1
ATOM 10225 C C . GLN D 1 145 ? -21.702 -8.986 22.038 1.00 22.12 145 GLN B C 1
ATOM 10226 O O . GLN D 1 145 ? -21.537 -7.781 22.144 1.00 21.20 145 GLN B O 1
ATOM 10232 N N . HIS D 1 146 ? -22.723 -9.537 21.368 1.00 22.99 146 HIS B N 1
ATOM 10233 C CA . HIS D 1 146 ? -23.616 -8.723 20.546 1.00 27.37 146 HIS B CA 1
ATOM 10234 C C . HIS D 1 146 ? -24.371 -7.710 21.414 1.00 24.25 146 HIS B C 1
ATOM 10235 O O . HIS D 1 146 ? -24.561 -6.575 20.993 1.00 24.38 146 HIS B O 1
ATOM 10242 N N . VAL D 1 147 ? -24.754 -8.068 22.650 1.00 25.07 147 VAL B N 1
ATOM 10243 C CA . VAL D 1 147 ? -25.535 -7.138 23.464 1.00 23.99 147 VAL B CA 1
ATOM 10244 C C . VAL D 1 147 ? -24.690 -5.922 23.864 1.00 21.44 147 VAL B C 1
ATOM 10245 O O . VAL D 1 147 ? -25.132 -4.784 23.695 1.00 22.78 147 VAL B O 1
ATOM 10249 N N . ASN D 1 148 ? -23.449 -6.140 24.282 1.00 19.92 148 ASN B N 1
ATOM 10250 C CA . ASN D 1 148 ? -22.584 -5.022 24.643 1.00 21.05 148 ASN B CA 1
ATOM 10251 C C . ASN D 1 148 ? -22.263 -4.105 23.462 1.00 19.79 148 ASN B C 1
ATOM 10252 O O . ASN D 1 148 ? -22.169 -2.903 23.647 1.00 20.30 148 ASN B O 1
ATOM 10257 N N . VAL D 1 149 ? -22.060 -4.658 22.265 1.00 18.60 149 VAL B N 1
ATOM 10258 C CA . VAL D 1 149 ? -21.816 -3.859 21.073 1.00 19.22 149 VAL B CA 1
ATOM 10259 C C . VAL D 1 149 ? -23.033 -2.971 20.814 1.00 17.17 149 VAL B C 1
ATOM 10260 O O . VAL D 1 149 ? -22.923 -1.763 20.636 1.00 19.32 149 VAL B O 1
ATOM 10264 N N . GLN D 1 150 ? -24.225 -3.561 20.866 1.00 18.97 150 GLN B N 1
ATOM 10265 C CA . GLN D 1 150 ? -25.434 -2.791 20.608 1.00 22.95 150 GLN B CA 1
ATOM 10266 C C . GLN D 1 150 ? -25.626 -1.722 21.694 1.00 21.08 150 GLN B C 1
ATOM 10267 O O . GLN D 1 150 ? -26.004 -0.601 21.381 1.00 20.78 150 GLN B O 1
ATOM 10273 N N . LYS D 1 151 ? -25.330 -2.035 22.960 1.00 19.52 151 LYS B N 1
ATOM 10274 C CA . LYS D 1 151 ? -25.346 -1.038 24.019 1.00 21.77 151 LYS B CA 1
ATOM 10275 C C . LYS D 1 151 ? -24.419 0.141 23.698 1.00 20.30 151 LYS B C 1
ATOM 10276 O O . LYS D 1 151 ? -24.814 1.297 23.854 1.00 18.71 151 LYS B O 1
ATOM 10282 N N . MET D 1 152 ? -23.163 -0.142 23.314 1.00 19.81 152 MET B N 1
ATOM 10283 C CA . MET D 1 152 ? -22.248 0.944 22.987 1.00 18.12 152 MET B CA 1
ATOM 10284 C C . MET D 1 152 ? -22.801 1.835 21.876 1.00 18.82 152 MET B C 1
ATOM 10285 O O . MET D 1 152 ? -22.658 3.058 21.934 1.00 20.73 152 MET B O 1
ATOM 10290 N N . GLU D 1 153 ? -23.393 1.228 20.853 1.00 18.97 153 GLU B N 1
ATOM 10291 C CA . GLU D 1 153 ? -23.977 1.985 19.752 1.00 21.47 153 GLU B CA 1
ATOM 10292 C C . GLU D 1 153 ? -25.167 2.817 20.221 1.00 21.18 153 GLU B C 1
ATOM 10293 O O . GLU D 1 153 ? -25.242 4.003 19.924 1.00 20.24 153 GLU B O 1
ATOM 10299 N N . MET D 1 154 ? -26.055 2.225 21.035 1.00 21.63 154 MET B N 1
ATOM 10300 C CA . MET D 1 154 ? -27.139 3.001 21.620 1.00 19.52 154 MET B CA 1
ATOM 10301 C C . MET D 1 154 ? -26.614 4.206 22.406 1.00 19.69 154 MET B C 1
ATOM 10302 O O . MET D 1 154 ? -27.228 5.261 22.373 1.00 18.84 154 MET B O 1
ATOM 10307 N N . LEU D 1 155 ? -25.469 4.051 23.094 1.00 18.13 155 LEU B N 1
ATOM 10308 C CA . LEU D 1 155 ? -24.846 5.105 23.885 1.00 17.84 155 LEU B CA 1
ATOM 10309 C C . LEU D 1 155 ? -24.132 6.158 23.038 1.00 20.14 155 LEU B C 1
ATOM 10310 O O . LEU D 1 155 ? -23.666 7.170 23.539 1.00 20.46 155 LEU B O 1
ATOM 10315 N N . GLY D 1 156 ? -24.010 5.914 21.740 1.00 20.20 156 GLY B N 1
ATOM 10316 C CA . GLY D 1 156 ? -23.496 6.943 20.855 1.00 21.52 156 GLY B CA 1
ATOM 10317 C C . GLY D 1 156 ? -22.070 6.663 20.403 1.00 22.54 156 GLY B C 1
ATOM 10318 O O . GLY D 1 156 ? -21.529 7.431 19.623 1.00 25.89 156 GLY B O 1
ATOM 10319 N N . ALA D 1 157 ? -21.457 5.587 20.889 1.00 21.37 157 ALA B N 1
ATOM 10320 C CA . ALA D 1 157 ? -20.067 5.308 20.575 1.00 20.53 157 ALA B CA 1
ATOM 10321 C C . ALA D 1 157 ? -19.937 4.616 19.216 1.00 19.29 157 ALA B C 1
ATOM 10322 O O . ALA D 1 157 ? -20.846 3.931 18.734 1.00 18.89 157 ALA B O 1
ATOM 10324 N N . THR D 1 158 ? -18.769 4.788 18.602 1.00 20.06 158 THR B N 1
ATOM 10325 C CA . THR D 1 158 ? -18.443 4.007 17.427 1.00 20.44 158 THR B CA 1
ATOM 10326 C C . THR D 1 158 ? -17.626 2.801 17.853 1.00 19.36 158 THR B C 1
ATOM 10327 O O . THR D 1 158 ? -16.608 2.970 18.531 1.00 19.78 158 THR B O 1
ATOM 10331 N N . VAL D 1 159 ? -18.055 1.613 17.415 1.00 21.38 159 VAL B N 1
ATOM 10332 C CA . VAL D 1 159 ? -17.346 0.384 17.732 1.00 21.67 159 VAL B CA 1
ATOM 10333 C C . VAL D 1 159 ? -16.510 -0.049 16.522 1.00 23.05 159 VAL B C 1
ATOM 10334 O O . VAL D 1 159 ? -17.064 -0.349 15.475 1.00 25.34 159 VAL B O 1
ATOM 10338 N N . VAL D 1 160 ? -15.185 -0.085 16.704 1.00 22.73 160 VAL B N 1
ATOM 10339 C CA . VAL D 1 160 ? -14.255 -0.410 15.637 1.00 23.80 160 VAL B CA 1
ATOM 10340 C C . VAL D 1 160 ? -13.804 -1.856 15.797 1.00 23.46 160 VAL B C 1
ATOM 10341 O O . VAL D 1 160 ? -13.047 -2.162 16.709 1.00 20.96 160 VAL B O 1
ATOM 10345 N N . PRO D 1 161 ? -14.186 -2.773 14.895 1.00 23.53 161 PRO B N 1
ATOM 10346 C CA . PRO D 1 161 ? -13.729 -4.155 14.986 1.00 24.35 161 PRO B CA 1
ATOM 10347 C C . PRO D 1 161 ? -12.253 -4.243 14.612 1.00 28.53 161 PRO B C 1
ATOM 10348 O O . PRO D 1 161 ? -11.842 -3.666 13.619 1.00 27.34 161 PRO B O 1
ATOM 10352 N N . VAL D 1 162 ? -11.457 -4.877 15.467 1.00 26.54 162 VAL B N 1
ATOM 10353 C CA . VAL D 1 162 ? -10.016 -4.984 15.282 1.00 24.62 162 VAL B CA 1
ATOM 10354 C C . VAL D 1 162 ? -9.681 -6.392 14.796 1.00 27.89 162 VAL B C 1
ATOM 10355 O O . VAL D 1 162 ? -10.020 -7.403 15.434 1.00 25.52 162 VAL B O 1
ATOM 10359 N N . THR D 1 163 ? -8.978 -6.479 13.648 1.00 26.68 163 THR B N 1
ATOM 10360 C CA . THR D 1 163 ? -8.712 -7.775 13.029 1.00 28.73 163 THR B CA 1
ATOM 10361 C C . THR D 1 163 ? -7.235 -8.168 13.122 1.00 30.71 163 THR B C 1
ATOM 10362 O O . THR D 1 163 ? -6.873 -9.232 12.640 1.00 29.02 163 THR B O 1
ATOM 10366 N N . SER D 1 164 ? -6.398 -7.316 13.736 1.00 33.51 164 SER B N 1
ATOM 10367 C CA . SER D 1 164 ? -4.991 -7.637 13.935 1.00 37.24 164 SER B CA 1
ATOM 10368 C C . SER D 1 164 ? -4.823 -8.706 15.008 1.00 39.31 164 SER B C 1
ATOM 10369 O O . SER D 1 164 ? -5.722 -8.958 15.821 1.00 35.70 164 SER B O 1
ATOM 10372 N N . GLY D 1 165 ? -3.636 -9.322 15.007 1.00 39.41 165 GLY B N 1
ATOM 10373 C CA . GLY D 1 165 ? -3.300 -10.384 15.944 1.00 36.13 165 GLY B CA 1
ATOM 10374 C C . GLY D 1 165 ? -4.376 -11.466 15.964 1.00 37.15 165 GLY B C 1
ATOM 10375 O O . GLY D 1 165 ? -4.857 -11.894 14.914 1.00 37.55 165 GLY B O 1
ATOM 10376 N N . ASN D 1 166 ? -4.778 -11.848 17.189 1.00 42.35 166 ASN B N 1
ATOM 10377 C CA . ASN D 1 166 ? -5.759 -12.898 17.447 1.00 40.54 166 ASN B CA 1
ATOM 10378 C C . ASN D 1 166 ? -7.191 -12.334 17.435 1.00 37.26 166 ASN B C 1
ATOM 10379 O O . ASN D 1 166 ? -8.158 -13.079 17.576 1.00 32.49 166 ASN B O 1
ATOM 10384 N N . MET D 1 167 ? -7.337 -11.017 17.243 1.00 30.38 167 MET B N 1
ATOM 10385 C CA . MET D 1 167 ? -8.651 -10.385 17.123 1.00 29.44 167 MET B CA 1
ATOM 10386 C C . MET D 1 167 ? -9.409 -10.447 18.449 1.00 26.61 167 MET B C 1
ATOM 10387 O O . MET D 1 167 ? -10.648 -10.544 18.443 1.00 24.83 167 MET B O 1
ATOM 10392 N N . THR D 1 168 ? -8.654 -10.289 19.548 1.00 27.45 168 THR B N 1
ATOM 10393 C CA . THR D 1 168 ? -9.204 -10.186 20.895 1.00 26.25 168 THR B CA 1
ATOM 10394 C C . THR D 1 168 ? -8.592 -9.033 21.713 1.00 26.22 168 THR B C 1
ATOM 10395 O O . THR D 1 168 ? -8.063 -8.059 21.192 1.00 25.98 168 THR B O 1
ATOM 10399 N N . LEU D 1 169 ? -8.717 -9.103 23.050 1.00 23.63 169 LEU B N 1
ATOM 10400 C CA . LEU D 1 169 ? -8.415 -7.975 23.922 1.00 24.96 169 LEU B CA 1
ATOM 10401 C C . LEU D 1 169 ? -7.004 -7.399 23.730 1.00 24.76 169 LEU B C 1
ATOM 10402 O O . LEU D 1 169 ? -6.825 -6.186 23.721 1.00 26.66 169 LEU B O 1
ATOM 10407 N N . LYS D 1 170 ? -5.976 -8.239 23.599 1.00 25.70 170 LYS B N 1
ATOM 10408 C CA . LYS D 1 170 ? -4.630 -7.685 23.466 1.00 26.73 170 LYS B CA 1
ATOM 10409 C C . LYS D 1 170 ? -4.516 -6.836 22.192 1.00 29.60 170 LYS B C 1
ATOM 10410 O O . LYS D 1 170 ? -3.834 -5.814 22.166 1.00 28.09 170 LYS B O 1
ATOM 10416 N N . ASP D 1 171 ? -5.216 -7.236 21.134 1.00 29.80 171 ASP B N 1
ATOM 10417 C CA . ASP D 1 171 ? -5.105 -6.570 19.840 1.00 27.86 171 ASP B CA 1
ATOM 10418 C C . ASP D 1 171 ? -5.879 -5.262 19.853 1.00 30.70 171 ASP B C 1
ATOM 10419 O O . ASP D 1 171 ? -5.475 -4.264 19.272 1.00 29.78 171 ASP B O 1
ATOM 10424 N N . ALA D 1 172 ? -7.050 -5.279 20.483 1.00 30.40 172 ALA B N 1
ATOM 10425 C CA . ALA D 1 172 ? -7.801 -4.049 20.634 1.00 27.83 172 ALA B CA 1
ATOM 10426 C C . ALA D 1 172 ? -7.014 -3.057 21.498 1.00 28.24 172 ALA B C 1
ATOM 10427 O O . ALA D 1 172 ? -7.105 -1.848 21.302 1.00 27.93 172 ALA B O 1
ATOM 10429 N N . THR D 1 173 ? -6.299 -3.556 22.510 1.00 27.59 173 THR B N 1
ATOM 10430 C CA . THR D 1 173 ? -5.488 -2.689 23.341 1.00 26.96 173 THR B CA 1
ATOM 10431 C C . THR D 1 173 ? -4.390 -2.080 22.472 1.00 30.60 173 THR B C 1
ATOM 10432 O O . THR D 1 173 ? -4.170 -0.874 22.524 1.00 26.96 173 THR B O 1
ATOM 10436 N N . ASN D 1 174 ? -3.734 -2.929 21.665 1.00 30.05 174 ASN B N 1
ATOM 10437 C CA . ASN D 1 174 ? -2.673 -2.486 20.767 1.00 31.31 174 ASN B CA 1
ATOM 10438 C C . ASN D 1 174 ? -3.154 -1.362 19.853 1.00 30.61 174 ASN B C 1
ATOM 10439 O O . ASN D 1 174 ? -2.410 -0.414 19.591 1.00 30.19 174 ASN B O 1
ATOM 10444 N N . GLU D 1 175 ? -4.382 -1.480 19.349 1.00 28.84 175 GLU B N 1
ATOM 10445 C CA . GLU D 1 175 ? -4.875 -0.506 18.382 1.00 30.62 175 GLU B CA 1
ATOM 10446 C C . GLU D 1 175 ? -5.302 0.790 19.052 1.00 28.16 175 GLU B C 1
ATOM 10447 O O . GLU D 1 175 ? -5.130 1.877 18.502 1.00 31.12 175 GLU B O 1
ATOM 10453 N N . ALA D 1 176 ? -5.905 0.686 20.232 1.00 27.31 176 ALA B N 1
ATOM 10454 C CA . ALA D 1 176 ? -6.210 1.883 20.983 1.00 27.37 176 ALA B CA 1
ATOM 10455 C C . ALA D 1 176 ? -4.933 2.700 21.232 1.00 30.40 176 ALA B C 1
ATOM 10456 O O . ALA D 1 176 ? -4.937 3.920 21.051 1.00 30.34 176 ALA B O 1
ATOM 10458 N N . ILE D 1 177 ? -3.859 2.032 21.694 1.00 31.89 177 ILE B N 1
ATOM 10459 C CA . ILE D 1 177 ? -2.611 2.705 22.035 1.00 32.10 177 ILE B CA 1
ATOM 10460 C C . ILE D 1 177 ? -2.096 3.477 20.821 1.00 32.03 177 ILE B C 1
ATOM 10461 O O . ILE D 1 177 ? -1.691 4.645 20.908 1.00 31.80 177 ILE B O 1
ATOM 10466 N N . ARG D 1 178 ? -2.128 2.773 19.694 1.00 30.01 178 ARG B N 1
ATOM 10467 C CA . ARG D 1 178 ? -1.643 3.271 18.424 1.00 31.15 178 ARG B CA 1
ATOM 10468 C C . ARG D 1 178 ? -2.438 4.475 17.931 1.00 30.78 178 ARG B C 1
ATOM 10469 O O . ARG D 1 178 ? -1.864 5.395 17.353 1.00 30.69 178 ARG B O 1
ATOM 10477 N N . ASP D 1 179 ? -3.762 4.456 18.141 1.00 30.93 179 ASP B N 1
ATOM 10478 C CA . ASP D 1 179 ? -4.620 5.581 17.802 1.00 30.57 179 ASP B CA 1
ATOM 10479 C C . ASP D 1 179 ? -4.182 6.783 18.630 1.00 33.36 179 ASP B C 1
ATOM 10480 O O . ASP D 1 179 ? -3.984 7.867 18.087 1.00 37.28 179 ASP B O 1
ATOM 10485 N N . TRP D 1 180 ? -4.026 6.565 19.945 1.00 32.69 180 TRP B N 1
ATOM 10486 C CA . TRP D 1 180 ? -3.717 7.622 20.891 1.00 33.91 180 TRP B CA 1
ATOM 10487 C C . TRP D 1 180 ? -2.457 8.362 20.443 1.00 37.53 180 TRP B C 1
ATOM 10488 O O . TRP D 1 180 ? -2.473 9.586 20.371 1.00 41.81 180 TRP B O 1
ATOM 10499 N N . CYS D 1 181 ? -1.410 7.591 20.110 1.00 39.43 181 CYS B N 1
ATOM 10500 C CA . CYS D 1 181 ? -0.115 8.131 19.711 1.00 48.37 181 CYS B CA 1
ATOM 10501 C C . CYS D 1 181 ? -0.181 8.934 18.416 1.00 48.22 181 CYS B C 1
ATOM 10502 O O . CYS D 1 181 ? 0.642 9.824 18.227 1.00 48.69 181 CYS B O 1
ATOM 10505 N N . CYS D 1 182 ? -1.132 8.591 17.538 1.00 49.12 182 CYS B N 1
ATOM 10506 C CA . CYS D 1 182 ? -1.392 9.328 16.306 1.00 49.74 182 CYS B CA 1
ATOM 10507 C C . CYS D 1 182 ? -2.225 10.592 16.546 1.00 47.59 182 CYS B C 1
ATOM 10508 O O . CYS D 1 182 ? -2.486 11.308 15.587 1.00 47.22 182 CYS B O 1
ATOM 10511 N N . HIS D 1 183 ? -2.677 10.841 17.791 1.00 45.70 183 HIS B N 1
ATOM 10512 C CA . HIS D 1 183 ? -3.608 11.927 18.098 1.00 39.07 183 HIS B CA 1
ATOM 10513 C C . HIS D 1 183 ? -3.117 12.705 19.319 1.00 43.32 183 HIS B C 1
ATOM 10514 O O . HIS D 1 183 ? -3.789 12.803 20.352 1.00 38.88 183 HIS B O 1
ATOM 10521 N N . PRO D 1 184 ? -1.935 13.351 19.198 1.00 47.49 184 PRO B N 1
ATOM 10522 C CA . PRO D 1 184 ? -1.363 14.127 20.302 1.00 47.96 184 PRO B CA 1
ATOM 10523 C C . PRO D 1 184 ? -2.196 15.339 20.706 1.00 44.05 184 PRO B C 1
ATOM 10524 O O . PRO D 1 184 ? -2.128 15.785 21.849 1.00 48.74 184 PRO B O 1
ATOM 10528 N N . SER D 1 185 ? -2.986 15.863 19.766 1.00 47.45 185 SER B N 1
ATOM 10529 C CA . SER D 1 185 ? -3.774 17.063 19.998 1.00 51.42 185 SER B CA 1
ATOM 10530 C C . SER D 1 185 ? -4.921 16.772 20.972 1.00 43.88 185 SER B C 1
ATOM 10531 O O . SER D 1 185 ? -4.975 17.303 22.081 1.00 43.32 185 SER B O 1
ATOM 10534 N N . ASP D 1 186 ? -5.830 15.897 20.544 1.00 39.57 186 ASP B N 1
ATOM 10535 C CA . ASP D 1 186 ? -7.212 15.974 20.975 1.00 33.42 186 ASP B CA 1
ATOM 10536 C C . ASP D 1 186 ? -7.689 14.733 21.731 1.00 27.77 186 ASP B C 1
ATOM 10537 O O . ASP D 1 186 ? -8.786 14.801 22.281 1.00 31.15 186 ASP B O 1
ATOM 10542 N N . THR D 1 187 ? -6.885 13.659 21.787 1.00 28.03 187 THR B N 1
ATOM 10543 C CA . THR D 1 187 ? -7.396 12.344 22.183 1.00 25.30 187 THR B CA 1
ATOM 10544 C C . THR D 1 187 ? -6.896 11.916 23.564 1.00 23.82 187 THR B C 1
ATOM 10545 O O . THR D 1 187 ? -5.727 12.074 23.914 1.00 24.29 187 THR B O 1
ATOM 10549 N N . TYR D 1 188 ? -7.814 11.358 24.375 1.00 23.41 188 TYR B N 1
ATOM 10550 C CA . TYR D 1 188 ? -7.462 10.749 25.646 1.00 22.02 188 TYR B CA 1
ATOM 10551 C C . TYR D 1 188 ? -7.911 9.288 25.597 1.00 24.27 188 TYR B C 1
ATOM 10552 O O . TYR D 1 188 ? -9.026 9.013 25.167 1.00 27.72 188 TYR B O 1
ATOM 10561 N N . TYR D 1 189 ? -7.060 8.380 26.077 1.00 23.09 189 TYR B N 1
ATOM 10562 C CA . TYR D 1 189 ? -7.291 6.944 26.035 1.00 23.16 189 TYR B CA 1
ATOM 10563 C C . TYR D 1 189 ? -7.648 6.427 27.423 1.00 23.49 189 TYR B C 1
ATOM 10564 O O . TYR D 1 189 ? -6.809 6.456 28.327 1.00 24.20 189 TYR B O 1
ATOM 10573 N N . ILE D 1 190 ? -8.895 5.959 27.600 1.00 21.56 190 ILE B N 1
ATOM 10574 C CA . ILE D 1 190 ? -9.317 5.464 28.896 1.00 22.22 190 ILE B CA 1
ATOM 10575 C C . ILE D 1 190 ? -9.015 3.980 28.891 1.00 23.71 190 ILE B C 1
ATOM 10576 O O . ILE D 1 190 ? -9.776 3.225 28.301 1.00 22.37 190 ILE B O 1
ATOM 10581 N N . ILE D 1 191 ? -7.905 3.596 29.522 1.00 20.68 191 ILE B N 1
ATOM 10582 C CA . ILE D 1 191 ? -7.554 2.197 29.600 1.00 21.69 191 ILE B CA 1
ATOM 10583 C C . ILE D 1 191 ? -8.496 1.540 30.598 1.00 21.06 191 ILE B C 1
ATOM 10584 O O . ILE D 1 191 ? -8.918 2.163 31.571 1.00 20.26 191 ILE B O 1
ATOM 10589 N N . GLY D 1 192 ? -8.757 0.247 30.381 1.00 19.79 192 GLY B N 1
ATOM 10590 C CA . GLY D 1 192 ? -9.833 -0.398 31.104 1.00 19.60 192 GLY B CA 1
ATOM 10591 C C . GLY D 1 192 ? -9.431 -1.084 32.411 1.00 16.17 192 GLY B C 1
ATOM 10592 O O . GLY D 1 192 ? -10.325 -1.473 33.165 1.00 18.82 192 GLY B O 1
ATOM 10593 N N . SER D 1 193 ? -8.137 -1.196 32.708 1.00 16.56 193 SER B N 1
ATOM 10594 C CA . SER D 1 193 ? -7.704 -1.867 33.924 1.00 14.42 193 SER B CA 1
ATOM 10595 C C . SER D 1 193 ? -6.356 -1.323 34.418 1.00 17.21 193 SER B C 1
ATOM 10596 O O . SER D 1 193 ? -5.867 -0.351 33.866 1.00 19.23 193 SER B O 1
ATOM 10599 N N . THR D 1 194 ? -5.844 -1.915 35.499 1.00 19.42 194 THR B N 1
ATOM 10600 C CA . THR D 1 194 ? -4.600 -1.467 36.134 1.00 21.08 194 THR B CA 1
ATOM 10601 C C . THR D 1 194 ? -3.434 -2.075 35.375 1.00 21.37 194 THR B C 1
ATOM 10602 O O . THR D 1 194 ? -2.561 -2.763 35.911 1.00 21.17 194 THR B O 1
ATOM 10606 N N . VAL D 1 195 ? -3.417 -1.731 34.102 1.00 21.59 195 VAL B N 1
ATOM 10607 C CA . VAL D 1 195 ? -2.505 -2.302 33.128 1.00 21.68 195 VAL B CA 1
ATOM 10608 C C . VAL D 1 195 ? -1.993 -1.152 32.268 1.00 22.15 195 VAL B C 1
ATOM 10609 O O . VAL D 1 195 ? -2.339 0.007 32.498 1.00 25.13 195 VAL B O 1
ATOM 10613 N N . GLY D 1 196 ? -1.113 -1.478 31.322 1.00 20.59 196 GLY B N 1
ATOM 10614 C CA . GLY D 1 196 ? -0.501 -0.483 30.457 1.00 21.92 196 GLY B CA 1
ATOM 10615 C C . GLY D 1 196 ? 0.719 0.215 31.084 1.00 23.05 196 GLY B C 1
ATOM 10616 O O . GLY D 1 196 ? 1.143 -0.061 32.204 1.00 20.93 196 GLY B O 1
ATOM 10617 N N . PRO D 1 197 ? 1.282 1.215 30.372 1.00 25.92 197 PRO B N 1
ATOM 10618 C CA . PRO D 1 197 ? 2.420 1.979 30.892 1.00 26.77 197 PRO B CA 1
ATOM 10619 C C . PRO D 1 197 ? 2.053 2.909 32.044 1.00 28.10 197 PRO B C 1
ATOM 10620 O O . PRO D 1 197 ? 0.953 3.473 32.064 1.00 23.94 197 PRO B O 1
ATOM 10624 N N . HIS D 1 198 ? 2.985 3.080 32.998 1.00 22.95 198 HIS B N 1
ATOM 10625 C CA . HIS D 1 198 ? 2.868 4.144 33.983 1.00 26.02 198 HIS B CA 1
ATOM 10626 C C . HIS D 1 198 ? 2.470 5.425 33.248 1.00 26.95 198 HIS B C 1
ATOM 10627 O O . HIS D 1 198 ? 3.008 5.700 32.174 1.00 26.82 198 HIS B O 1
ATOM 10634 N N . PRO D 1 199 ? 1.485 6.220 33.741 1.00 23.57 199 PRO B N 1
ATOM 10635 C CA . PRO D 1 199 ? 0.861 6.033 35.062 1.00 24.39 199 PRO B CA 1
ATOM 10636 C C . PRO D 1 199 ? -0.487 5.314 35.148 1.00 20.85 199 PRO B C 1
ATOM 10637 O O . PRO D 1 199 ? -1.121 5.323 36.230 1.00 25.50 199 PRO B O 1
ATOM 10641 N N . TYR D 1 200 ? -0.862 4.643 34.071 1.00 24.16 200 TYR B N 1
ATOM 10642 C CA . TYR D 1 200 ? -2.150 3.957 33.988 1.00 21.45 200 TYR B CA 1
ATOM 10643 C C . TYR D 1 200 ? -2.362 2.987 35.153 1.00 21.19 200 TYR B C 1
ATOM 10644 O O . TYR D 1 200 ? -3.431 2.995 35.758 1.00 23.31 200 TYR B O 1
ATOM 10653 N N . PRO D 1 201 ? -1.450 2.058 35.518 1.00 20.98 201 PRO B N 1
ATOM 10654 C CA . PRO D 1 201 ? -1.686 1.218 36.685 1.00 20.60 201 PRO B CA 1
ATOM 10655 C C . PRO D 1 201 ? -2.041 2.009 37.927 1.00 22.17 201 PRO B C 1
ATOM 10656 O O . PRO D 1 201 ? -3.048 1.707 38.587 1.00 26.47 201 PRO B O 1
ATOM 10660 N N . ASP D 1 202 ? -1.225 3.012 38.252 1.00 23.16 202 ASP B N 1
ATOM 10661 C CA . ASP D 1 202 ? -1.446 3.736 39.480 1.00 22.85 202 ASP B CA 1
ATOM 10662 C C . ASP D 1 202 ? -2.719 4.572 39.375 1.00 19.36 202 ASP B C 1
ATOM 10663 O O . ASP D 1 202 ? -3.473 4.642 40.330 1.00 24.07 202 ASP B O 1
ATOM 10668 N N . MET D 1 203 ? -2.951 5.196 38.220 1.00 21.49 203 MET B N 1
ATOM 10669 C CA . MET D 1 203 ? -4.120 6.036 38.023 1.00 20.07 203 MET B CA 1
ATOM 10670 C C . MET D 1 203 ? -5.398 5.245 38.275 1.00 20.48 203 MET B C 1
ATOM 10671 O O . MET D 1 203 ? -6.278 5.686 39.000 1.00 22.04 203 MET B O 1
ATOM 10676 N N . VAL D 1 204 ? -5.487 4.059 37.655 1.00 21.60 204 VAL B N 1
ATOM 10677 C CA . VAL D 1 204 ? -6.705 3.271 37.766 1.00 19.71 204 VAL B CA 1
ATOM 10678 C C . VAL D 1 204 ? -6.860 2.795 39.205 1.00 19.40 204 VAL B C 1
ATOM 10679 O O . VAL D 1 204 ? -7.977 2.769 39.730 1.00 21.18 204 VAL B O 1
ATOM 10683 N N . ALA D 1 205 ? -5.760 2.395 39.864 1.00 20.15 205 ALA B N 1
ATOM 10684 C CA . ALA D 1 205 ? -5.833 1.961 41.256 1.00 20.55 205 ALA B CA 1
ATOM 10685 C C . ALA D 1 205 ? -6.318 3.099 42.161 1.00 19.47 205 ALA B C 1
ATOM 10686 O O . ALA D 1 205 ? -7.139 2.918 43.079 1.00 22.06 205 ALA B O 1
ATOM 10688 N N . ARG D 1 206 ? -5.835 4.300 41.892 1.00 21.38 206 ARG B N 1
ATOM 10689 C CA . ARG D 1 206 ? -6.264 5.471 42.668 1.00 22.00 206 ARG B CA 1
ATOM 10690 C C . ARG D 1 206 ? -7.755 5.787 42.485 1.00 23.21 206 ARG B C 1
ATOM 10691 O O . ARG D 1 206 ? -8.471 6.039 43.470 1.00 22.28 206 ARG B O 1
ATOM 10699 N N . LEU D 1 207 ? -8.221 5.733 41.243 1.00 21.54 207 LEU B N 1
ATOM 10700 C CA . LEU D 1 207 ? -9.626 5.934 40.944 1.00 19.66 207 LEU B CA 1
ATOM 10701 C C . LEU D 1 207 ? -10.461 4.871 41.645 1.00 23.12 207 LEU B C 1
ATOM 10702 O O . LEU D 1 207 ? -11.428 5.235 42.329 1.00 27.98 207 LEU B O 1
ATOM 10707 N N . GLN D 1 208 ? -10.013 3.587 41.615 1.00 19.52 208 GLN B N 1
ATOM 10708 C CA . GLN D 1 208 ? -10.764 2.511 42.227 1.00 19.89 208 GLN B CA 1
ATOM 10709 C C . GLN D 1 208 ? -10.639 2.515 43.743 1.00 18.05 208 GLN B C 1
ATOM 10710 O O . GLN D 1 208 ? -11.434 1.859 44.412 1.00 18.59 208 GLN B O 1
ATOM 10716 N N . SER D 1 209 ? -9.720 3.304 44.310 1.00 20.95 209 SER B N 1
ATOM 10717 C CA . SER D 1 209 ? -9.490 3.295 45.750 1.00 20.92 209 SER B CA 1
ATOM 10718 C C . SER D 1 209 ? -10.676 3.827 46.572 1.00 19.13 209 SER B C 1
ATOM 10719 O O . SER D 1 209 ? -10.709 3.651 47.796 1.00 19.43 209 SER B O 1
ATOM 10722 N N . VAL D 1 210 ? -11.680 4.428 45.910 1.00 19.80 210 VAL B N 1
ATOM 10723 C CA . VAL D 1 210 ? -12.912 4.819 46.582 1.00 18.98 210 VAL B CA 1
ATOM 10724 C C . VAL D 1 210 ? -13.533 3.614 47.273 1.00 19.46 210 VAL B C 1
ATOM 10725 O O . VAL D 1 210 ? -14.197 3.752 48.325 1.00 16.03 210 VAL B O 1
ATOM 10729 N N . ILE D 1 211 ? -13.310 2.402 46.698 1.00 16.80 211 ILE B N 1
ATOM 10730 C CA . ILE D 1 211 ? -13.861 1.197 47.273 1.00 16.77 211 ILE B CA 1
ATOM 10731 C C . ILE D 1 211 ? -13.367 1.043 48.714 1.00 17.01 211 ILE B C 1
ATOM 10732 O O . ILE D 1 211 ? -14.157 0.806 49.630 1.00 19.37 211 ILE B O 1
ATOM 10737 N N . SER D 1 212 ? -12.040 1.103 48.910 1.00 19.49 212 SER B N 1
ATOM 10738 C CA . SER D 1 212 ? -11.488 0.864 50.232 1.00 18.56 212 SER B CA 1
ATOM 10739 C C . SER D 1 212 ? -11.651 2.100 51.117 1.00 20.08 212 SER B C 1
ATOM 10740 O O . SER D 1 212 ? -11.687 1.955 52.326 1.00 19.85 212 SER B O 1
ATOM 10743 N N . LYS D 1 213 ? -11.727 3.290 50.534 1.00 21.75 213 LYS B N 1
ATOM 10744 C CA . LYS D 1 213 ? -12.001 4.464 51.370 1.00 21.87 213 LYS B CA 1
ATOM 10745 C C . LYS D 1 213 ? -13.346 4.262 52.064 1.00 22.94 213 LYS B C 1
ATOM 10746 O O . LYS D 1 213 ? -13.489 4.489 53.285 1.00 21.30 213 LYS B O 1
ATOM 10752 N N . GLU D 1 214 ? -14.317 3.750 51.290 1.00 20.41 214 GLU B N 1
ATOM 10753 C CA . GLU D 1 214 ? -15.630 3.475 51.845 1.00 20.31 214 GLU B CA 1
ATOM 10754 C C . GLU D 1 214 ? -15.557 2.338 52.858 1.00 20.34 214 GLU B C 1
ATOM 10755 O O . GLU D 1 214 ? -16.212 2.420 53.891 1.00 19.15 214 GLU B O 1
ATOM 10761 N N . ILE D 1 215 ? -14.823 1.243 52.541 1.00 18.82 215 ILE B N 1
ATOM 10762 C CA . ILE D 1 215 ? -14.824 0.073 53.408 1.00 21.04 215 ILE B CA 1
ATOM 10763 C C . ILE D 1 215 ? -14.364 0.504 54.800 1.00 19.22 215 ILE B C 1
ATOM 10764 O O . ILE D 1 215 ? -14.942 0.086 55.785 1.00 20.44 215 ILE B O 1
ATOM 10769 N N . LYS D 1 216 ? -13.337 1.339 54.856 1.00 20.04 216 LYS B N 1
ATOM 10770 C CA . LYS D 1 216 ? -12.876 1.869 56.132 1.00 22.11 216 LYS B CA 1
ATOM 10771 C C . LYS D 1 216 ? -13.989 2.524 56.952 1.00 23.75 216 LYS B C 1
ATOM 10772 O O . LYS D 1 216 ? -14.104 2.248 58.162 1.00 25.69 216 LYS B O 1
ATOM 10778 N N . LYS D 1 217 ? -14.755 3.449 56.339 1.00 24.47 217 LYS B N 1
ATOM 10779 C CA . LYS D 1 217 ? -15.796 4.163 57.079 1.00 24.31 217 LYS B CA 1
ATOM 10780 C C . LYS D 1 217 ? -16.905 3.184 57.427 1.00 25.37 217 LYS B C 1
ATOM 10781 O O . LYS D 1 217 ? -17.548 3.267 58.477 1.00 21.11 217 LYS B O 1
ATOM 10787 N N . GLN D 1 218 ? -17.201 2.268 56.484 1.00 19.38 218 GLN B N 1
ATOM 10788 C CA . GLN D 1 218 ? -18.324 1.378 56.718 1.00 19.98 218 GLN B CA 1
ATOM 10789 C C . GLN D 1 218 ? -18.000 0.353 57.815 1.00 18.90 218 GLN B C 1
ATOM 10790 O O . GLN D 1 218 ? -18.875 0.026 58.635 1.00 20.31 218 GLN B O 1
ATOM 10796 N N . LEU D 1 219 ? -16.756 -0.179 57.829 1.00 21.34 219 LEU B N 1
ATOM 10797 C CA . LEU D 1 219 ? -16.346 -1.080 58.914 1.00 21.54 219 LEU B CA 1
ATOM 10798 C C . LEU D 1 219 ? -16.322 -0.347 60.261 1.00 22.48 219 LEU B C 1
ATOM 10799 O O . LEU D 1 219 ? -16.754 -0.893 61.290 1.00 24.55 219 LEU B O 1
ATOM 10804 N N . GLN D 1 220 ? -15.863 0.906 60.240 1.00 23.65 220 GLN B N 1
ATOM 10805 C CA . GLN D 1 220 ? -15.835 1.679 61.478 1.00 26.97 220 GLN B CA 1
ATOM 10806 C C . GLN D 1 220 ? -17.240 1.717 62.084 1.00 26.66 220 GLN B C 1
ATOM 10807 O O . GLN D 1 220 ? -17.451 1.381 63.241 1.00 23.31 220 GLN B O 1
ATOM 10813 N N . GLU D 1 221 ? -18.232 2.069 61.268 1.00 28.30 221 GLU B N 1
ATOM 10814 C CA . GLU D 1 221 ? -19.600 2.138 61.721 1.00 30.01 221 GLU B CA 1
ATOM 10815 C C . GLU D 1 221 ? -20.100 0.763 62.168 1.00 32.10 221 GLU B C 1
ATOM 10816 O O . GLU D 1 221 ? -20.768 0.664 63.185 1.00 31.96 221 GLU B O 1
ATOM 10822 N N . LYS D 1 222 ? -19.815 -0.310 61.422 1.00 26.18 222 LYS B N 1
ATOM 10823 C CA . LYS D 1 222 ? -20.477 -1.586 61.674 1.00 28.14 222 LYS B CA 1
ATOM 10824 C C . LYS D 1 222 ? -19.751 -2.446 62.707 1.00 25.12 222 LYS B C 1
ATOM 10825 O O . LYS D 1 222 ? -20.404 -3.218 63.397 1.00 31.96 222 LYS B O 1
ATOM 10831 N N . GLU D 1 223 ? -18.420 -2.352 62.737 1.00 27.58 223 GLU B N 1
ATOM 10832 C CA . GLU D 1 223 ? -17.546 -3.267 63.462 1.00 26.79 223 GLU B CA 1
ATOM 10833 C C . GLU D 1 223 ? -16.697 -2.561 64.522 1.00 30.28 223 GLU B C 1
ATOM 10834 O O . GLU D 1 223 ? -16.083 -3.246 65.348 1.00 32.33 223 GLU B O 1
ATOM 10840 N N . GLY D 1 224 ? -16.569 -1.231 64.439 1.00 30.88 224 GLY B N 1
ATOM 10841 C CA . GLY D 1 224 ? -15.893 -0.453 65.461 1.00 30.84 224 GLY B CA 1
ATOM 10842 C C . GLY D 1 224 ? -14.429 -0.245 65.106 1.00 33.65 224 GLY B C 1
ATOM 10843 O O . GLY D 1 224 ? -13.804 0.700 65.572 1.00 36.96 224 GLY B O 1
ATOM 10844 N N . ARG D 1 225 ? -13.875 -1.178 64.334 1.00 30.05 225 ARG B N 1
ATOM 10845 C CA . ARG D 1 225 ? -12.532 -1.060 63.800 1.00 27.32 225 ARG B CA 1
ATOM 10846 C C . ARG D 1 225 ? -12.693 -0.752 62.318 1.00 26.72 225 ARG B C 1
ATOM 10847 O O . ARG D 1 225 ? -13.751 -1.002 61.748 1.00 30.04 225 ARG B O 1
ATOM 10855 N N . ASP D 1 226 ? -11.634 -0.263 61.691 1.00 25.39 226 ASP B N 1
ATOM 10856 C CA . ASP D 1 226 ? -11.728 0.179 60.320 1.00 26.04 226 ASP B CA 1
ATOM 10857 C C . ASP D 1 226 ? -10.993 -0.728 59.333 1.00 24.66 226 ASP B C 1
ATOM 10858 O O . ASP D 1 226 ? -10.842 -0.322 58.189 1.00 24.91 226 ASP B O 1
ATOM 10863 N N . TYR D 1 227 ? -10.582 -1.926 59.758 1.00 26.57 227 TYR B N 1
ATOM 10864 C CA . TYR D 1 227 ? -9.877 -2.858 58.882 1.00 26.40 227 TYR B CA 1
ATOM 10865 C C . TYR D 1 227 ? -10.466 -4.243 59.098 1.00 26.23 227 TYR B C 1
ATOM 10866 O O . TYR D 1 227 ? -10.914 -4.585 60.200 1.00 23.56 227 TYR B O 1
ATOM 10875 N N . PRO D 1 228 ? -10.540 -5.085 58.033 1.00 21.71 228 PRO B N 1
ATOM 10876 C CA . PRO D 1 228 ? -10.936 -6.479 58.179 1.00 21.68 228 PRO B CA 1
ATOM 10877 C C . PRO D 1 228 ? -9.719 -7.379 58.339 1.00 19.00 228 PRO B C 1
ATOM 10878 O O . PRO D 1 228 ? -8.608 -6.939 58.120 1.00 22.71 228 PRO B O 1
ATOM 10882 N N . ASP D 1 229 ? -9.974 -8.663 58.581 1.00 24.36 229 ASP B N 1
ATOM 10883 C CA . ASP D 1 229 ? -8.943 -9.691 58.680 1.00 22.54 229 ASP B CA 1
ATOM 10884 C C . ASP D 1 229 ? -8.550 -10.155 57.275 1.00 24.72 229 ASP B C 1
ATOM 10885 O O . ASP D 1 229 ? -7.386 -10.487 57.044 1.00 24.61 229 ASP B O 1
ATOM 10890 N N . TYR D 1 230 ? -9.528 -10.140 56.350 1.00 23.30 230 TYR B N 1
ATOM 10891 C CA . TYR D 1 230 ? -9.327 -10.550 54.961 1.00 21.74 230 TYR B CA 1
ATOM 10892 C C . TYR D 1 230 ? -9.959 -9.539 54.008 1.00 22.20 230 TYR B C 1
ATOM 10893 O O . TYR D 1 230 ? -11.096 -9.121 54.253 1.00 21.83 230 TYR B O 1
ATOM 10902 N N . LEU D 1 231 ? -9.248 -9.229 52.915 1.00 20.71 231 LEU B N 1
ATOM 10903 C CA . LEU D 1 231 ? -9.847 -8.686 51.695 1.00 18.96 231 LEU B CA 1
ATOM 10904 C C . LEU D 1 231 ? -9.782 -9.752 50.615 1.00 20.69 231 LEU B C 1
ATOM 10905 O O . LEU D 1 231 ? -8.709 -10.351 50.450 1.00 21.62 231 LEU B O 1
ATOM 10910 N N . ILE D 1 232 ? -10.916 -9.982 49.932 1.00 19.09 232 ILE B N 1
ATOM 10911 C CA . ILE D 1 232 ? -11.002 -11.036 48.917 1.00 19.47 232 ILE B CA 1
ATOM 10912 C C . ILE D 1 232 ? -11.548 -10.407 47.646 1.00 20.34 232 ILE B C 1
ATOM 10913 O O . ILE D 1 232 ? -12.599 -9.767 47.698 1.00 17.91 232 ILE B O 1
ATOM 10918 N N . ALA D 1 233 ? -10.815 -10.559 46.535 1.00 19.37 233 ALA B N 1
ATOM 10919 C CA . ALA D 1 233 ? -11.274 -10.008 45.274 1.00 18.73 233 ALA B CA 1
ATOM 10920 C C . ALA D 1 233 ? -10.772 -10.869 44.125 1.00 19.02 233 ALA B C 1
ATOM 10921 O O . ALA D 1 233 ? -9.661 -11.406 44.206 1.00 18.90 233 ALA B O 1
ATOM 10923 N N . CYS D 1 234 ? -11.524 -10.841 43.027 1.00 18.13 234 CYS B N 1
ATOM 10924 C CA . CYS D 1 234 ? -11.100 -11.455 41.778 1.00 17.84 234 CYS B CA 1
ATOM 10925 C C . CYS D 1 234 ? -10.173 -10.511 41.017 1.00 17.34 234 CYS B C 1
ATOM 10926 O O . CYS D 1 234 ? -10.228 -9.289 41.180 1.00 17.82 234 CYS B O 1
ATOM 10929 N N . VAL D 1 235 ? -9.355 -11.074 40.105 1.00 15.95 235 VAL B N 1
ATOM 10930 C CA . VAL D 1 235 ? -8.505 -10.302 39.205 1.00 15.60 235 VAL B CA 1
ATOM 10931 C C . VAL D 1 235 ? -8.614 -10.755 37.752 1.00 14.63 235 VAL B C 1
ATOM 10932 O O . VAL D 1 235 ? -8.590 -11.952 37.464 1.00 16.82 235 VAL B O 1
ATOM 10936 N N . GLY D 1 236 ? -8.821 -9.786 36.868 1.00 14.05 236 GLY B N 1
ATOM 10937 C CA . GLY D 1 236 ? -8.466 -9.859 35.459 1.00 16.90 236 GLY B CA 1
ATOM 10938 C C . GLY D 1 236 ? -7.191 -9.055 35.270 1.00 17.38 236 GLY B C 1
ATOM 10939 O O . GLY D 1 236 ? -6.140 -9.492 35.712 1.00 23.48 236 GLY B O 1
ATOM 10940 N N . GLY D 1 237 ? -7.313 -7.806 34.807 1.00 16.12 237 GLY B N 1
ATOM 10941 C CA . GLY D 1 237 ? -6.195 -6.888 34.831 1.00 17.46 237 GLY B CA 1
ATOM 10942 C C . GLY D 1 237 ? -5.821 -6.469 36.250 1.00 16.70 237 GLY B C 1
ATOM 10943 O O . GLY D 1 237 ? -4.657 -6.172 36.502 1.00 20.39 237 GLY B O 1
ATOM 10944 N N . GLY D 1 238 ? -6.817 -6.372 37.146 1.00 18.08 238 GLY B N 1
ATOM 10945 C CA . GLY D 1 238 ? -6.554 -6.181 38.572 1.00 18.50 238 GLY B CA 1
ATOM 10946 C C . GLY D 1 238 ? -7.114 -4.876 39.170 1.00 18.55 238 GLY B C 1
ATOM 10947 O O . GLY D 1 238 ? -6.738 -4.529 40.299 1.00 17.86 238 GLY B O 1
ATOM 10948 N N . SER D 1 239 ? -8.093 -4.226 38.526 1.00 17.87 239 SER B N 1
ATOM 10949 C CA . SER D 1 239 ? -8.588 -2.934 39.014 1.00 15.47 239 SER B CA 1
ATOM 10950 C C . SER D 1 239 ? -9.541 -3.009 40.210 1.00 18.12 239 SER B C 1
ATOM 10951 O O . SER D 1 239 ? -9.398 -2.203 41.141 1.00 17.48 239 SER B O 1
ATOM 10954 N N . ASN D 1 240 ? -10.533 -3.909 40.247 1.00 17.32 240 ASN B N 1
ATOM 10955 C CA . ASN D 1 240 ? -11.398 -3.936 41.433 1.00 16.54 240 ASN B CA 1
ATOM 10956 C C . ASN D 1 240 ? -10.535 -4.336 42.641 1.00 18.58 240 ASN B C 1
ATOM 10957 O O . ASN D 1 240 ? -10.729 -3.866 43.762 1.00 17.79 240 ASN B O 1
ATOM 10962 N N . ALA D 1 241 ? -9.538 -5.199 42.404 1.00 17.31 241 ALA B N 1
ATOM 10963 C CA . ALA D 1 241 ? -8.741 -5.694 43.517 1.00 19.16 241 ALA B CA 1
ATOM 10964 C C . ALA D 1 241 ? -7.849 -4.572 44.045 1.00 18.02 241 ALA B C 1
ATOM 10965 O O . ALA D 1 241 ? -7.753 -4.388 45.258 1.00 19.17 241 ALA B O 1
ATOM 10967 N N . ALA D 1 242 ? -7.207 -3.851 43.123 1.00 19.72 242 ALA B N 1
ATOM 10968 C CA . ALA D 1 242 ? -6.361 -2.737 43.509 1.00 19.83 242 ALA B CA 1
ATOM 10969 C C . ALA D 1 242 ? -7.166 -1.708 44.314 1.00 20.03 242 ALA B C 1
ATOM 10970 O O . ALA D 1 242 ? -6.708 -1.175 45.329 1.00 19.63 242 ALA B O 1
ATOM 10972 N N . GLY D 1 243 ? -8.383 -1.430 43.869 1.00 19.68 243 GLY B N 1
ATOM 10973 C CA . GLY D 1 243 ? -9.227 -0.476 44.566 1.00 20.17 243 GLY B CA 1
ATOM 10974 C C . GLY D 1 243 ? -9.577 -0.930 45.979 1.00 19.15 243 GLY B C 1
ATOM 10975 O O . GLY D 1 243 ? -9.643 -0.145 46.923 1.00 20.02 243 GLY B O 1
ATOM 10976 N N . THR D 1 244 ? -9.843 -2.215 46.111 1.00 19.33 244 THR B N 1
ATOM 10977 C CA . THR D 1 244 ? -10.299 -2.826 47.334 1.00 18.75 244 THR B CA 1
ATOM 10978 C C . THR D 1 244 ? -9.173 -2.803 48.369 1.00 21.60 244 THR B C 1
ATOM 10979 O O . THR D 1 244 ? -9.452 -2.704 49.569 1.00 19.64 244 THR B O 1
ATOM 10983 N N . ILE D 1 245 ? -7.939 -2.958 47.898 1.00 19.41 245 ILE B N 1
ATOM 10984 C CA . ILE D 1 245 ? -6.808 -3.120 48.801 1.00 20.52 245 ILE B CA 1
ATOM 10985 C C . ILE D 1 245 ? -6.072 -1.800 48.991 1.00 23.17 245 ILE B C 1
ATOM 10986 O O . ILE D 1 245 ? -5.269 -1.718 49.913 1.00 23.52 245 ILE B O 1
ATOM 10991 N N . TYR D 1 246 ? -6.358 -0.792 48.161 1.00 23.96 246 TYR B N 1
ATOM 10992 C CA . TYR D 1 246 ? -5.474 0.336 47.995 1.00 22.43 246 TYR B CA 1
ATOM 10993 C C . TYR D 1 246 ? -5.109 0.965 49.345 1.00 23.15 246 TYR B C 1
ATOM 10994 O O . TYR D 1 246 ? -3.923 1.182 49.618 1.00 23.92 246 TYR B O 1
ATOM 11003 N N . HIS D 1 247 ? -6.136 1.271 50.154 1.00 22.48 247 HIS B N 1
ATOM 11004 C CA . HIS D 1 247 ? -5.976 1.948 51.446 1.00 24.15 247 HIS B CA 1
ATOM 11005 C C . HIS D 1 247 ? -5.550 0.997 52.556 1.00 24.61 247 HIS B C 1
ATOM 11006 O O . HIS D 1 247 ? -5.298 1.442 53.675 1.00 25.81 247 HIS B O 1
ATOM 11013 N N . TYR D 1 248 ? -5.426 -0.299 52.261 1.00 23.72 248 TYR B N 1
ATOM 11014 C CA . TYR D 1 248 ? -4.998 -1.280 53.241 1.00 23.25 248 TYR B CA 1
ATOM 11015 C C . TYR D 1 248 ? -3.674 -1.954 52.870 1.00 21.56 248 TYR B C 1
ATOM 11016 O O . TYR D 1 248 ? -3.262 -2.919 53.511 1.00 22.42 248 TYR B O 1
ATOM 11025 N N . ILE D 1 249 ? -3.036 -1.515 51.788 1.00 23.07 249 ILE B N 1
ATOM 11026 C CA . ILE D 1 249 ? -2.085 -2.363 51.082 1.00 24.72 249 ILE B CA 1
ATOM 11027 C C . ILE D 1 249 ? -0.812 -2.585 51.903 1.00 26.29 249 ILE B C 1
ATOM 11028 O O . ILE D 1 249 ? -0.193 -3.639 51.765 1.00 27.95 249 ILE B O 1
ATOM 11033 N N . ASP D 1 250 ? -0.512 -1.635 52.800 1.00 24.16 250 ASP B N 1
ATOM 11034 C CA . ASP D 1 250 ? 0.676 -1.709 53.647 1.00 27.67 250 ASP B CA 1
ATOM 11035 C C . ASP D 1 250 ? 0.326 -2.126 55.077 1.00 27.55 250 ASP B C 1
ATOM 11036 O O . ASP D 1 250 ? 1.200 -2.168 55.930 1.00 30.02 250 ASP B O 1
ATOM 11041 N N . ASP D 1 251 ? -0.927 -2.479 55.338 1.00 25.84 251 ASP B N 1
ATOM 11042 C CA . ASP D 1 251 ? -1.328 -2.985 56.632 1.00 25.19 251 ASP B CA 1
ATOM 11043 C C . ASP D 1 251 ? -1.290 -4.513 56.669 1.00 27.44 251 ASP B C 1
ATOM 11044 O O . ASP D 1 251 ? -2.196 -5.200 56.171 1.00 28.42 251 ASP B O 1
ATOM 11049 N N . GLU D 1 252 ? -0.267 -5.054 57.356 1.00 28.25 252 GLU B N 1
ATOM 11050 C CA . GLU D 1 252 ? 0.004 -6.481 57.356 1.00 29.59 252 GLU B CA 1
ATOM 11051 C C . GLU D 1 252 ? -1.067 -7.225 58.165 1.00 28.18 252 GLU B C 1
ATOM 11052 O O . GLU D 1 252 ? -1.196 -8.438 58.030 1.00 29.37 252 GLU B O 1
ATOM 11058 N N . ARG D 1 253 ? -1.858 -6.520 59.001 1.00 26.33 253 ARG B N 1
ATOM 11059 C CA . ARG D 1 253 ? -2.938 -7.206 59.700 1.00 27.31 253 ARG B CA 1
ATOM 11060 C C . ARG D 1 253 ? -4.008 -7.682 58.717 1.00 23.68 253 ARG B C 1
ATOM 11061 O O . ARG D 1 253 ? -4.800 -8.550 59.063 1.00 24.12 253 ARG B O 1
ATOM 11069 N N . VAL D 1 254 ? -4.082 -7.023 57.556 1.00 24.42 254 VAL B N 1
ATOM 11070 C CA . VAL D 1 254 ? -5.111 -7.345 56.568 1.00 23.75 254 VAL B CA 1
ATOM 11071 C C . VAL D 1 254 ? -4.552 -8.325 55.548 1.00 21.10 254 VAL B C 1
ATOM 11072 O O . VAL D 1 254 ? -3.675 -7.953 54.769 1.00 27.05 254 VAL B O 1
ATOM 11076 N N . LYS D 1 255 ? -5.096 -9.542 55.548 1.00 24.08 255 LYS B N 1
ATOM 11077 C CA . LYS D 1 255 ? -4.689 -10.567 54.599 1.00 27.09 255 LYS B CA 1
ATOM 11078 C C . LYS D 1 255 ? -5.418 -10.290 53.291 1.00 25.15 255 LYS B C 1
ATOM 11079 O O . LYS D 1 255 ? -6.585 -9.888 53.300 1.00 25.06 255 LYS B O 1
ATOM 11085 N N . ILE D 1 256 ? -4.690 -10.453 52.185 1.00 22.43 256 ILE B N 1
ATOM 11086 C CA . ILE D 1 256 ? -5.227 -10.215 50.855 1.00 23.29 256 ILE B CA 1
ATOM 11087 C C . ILE D 1 256 ? -5.230 -11.540 50.115 1.00 21.98 256 ILE B C 1
ATOM 11088 O O . ILE D 1 256 ? -4.216 -12.217 50.116 1.00 23.99 256 ILE B O 1
ATOM 11093 N N . VAL D 1 257 ? -6.381 -11.894 49.546 1.00 21.83 257 VAL B N 1
ATOM 11094 C CA . VAL D 1 257 ? -6.572 -13.104 48.766 1.00 20.63 257 VAL B CA 1
ATOM 11095 C C . VAL D 1 257 ? -7.113 -12.665 47.409 1.00 22.11 257 VAL B C 1
ATOM 11096 O O . VAL D 1 257 ? -8.192 -12.051 47.337 1.00 19.33 257 VAL B O 1
ATOM 11100 N N . LEU D 1 258 ? -6.337 -12.943 46.358 1.00 20.06 258 LEU B N 1
ATOM 11101 C CA . LEU D 1 258 ? -6.722 -12.613 44.999 1.00 19.80 258 LEU B CA 1
ATOM 11102 C C . LEU D 1 258 ? -7.138 -13.901 44.302 1.00 20.20 258 LEU B C 1
ATOM 11103 O O . LEU D 1 258 ? -6.454 -14.908 44.433 1.00 18.85 258 LEU B O 1
ATOM 11108 N N . ALA D 1 259 ? -8.291 -13.868 43.622 1.00 17.08 259 ALA B N 1
ATOM 11109 C CA . ALA D 1 259 ? -8.770 -15.069 42.943 1.00 15.90 259 ALA B CA 1
ATOM 11110 C C . ALA D 1 259 ? -8.640 -14.857 41.456 1.00 17.24 259 ALA B C 1
ATOM 11111 O O . ALA D 1 259 ? -9.260 -13.926 40.934 1.00 17.94 259 ALA B O 1
ATOM 11113 N N . GLU D 1 260 ? -7.862 -15.743 40.798 1.00 16.17 260 GLU B N 1
ATOM 11114 C CA . GLU D 1 260 ? -7.652 -15.695 39.366 1.00 16.81 260 GLU B CA 1
ATOM 11115 C C . GLU D 1 260 ? -8.341 -16.901 38.730 1.00 16.11 260 GLU B C 1
ATOM 11116 O O . GLU D 1 260 ? -8.767 -17.839 39.397 1.00 18.90 260 GLU B O 1
ATOM 11122 N N . ALA D 1 261 ? -8.551 -16.770 37.417 1.00 16.29 261 ALA B N 1
ATOM 11123 C CA . ALA D 1 261 ? -9.313 -17.736 36.637 1.00 17.26 261 ALA B CA 1
ATOM 11124 C C . ALA D 1 261 ? -8.424 -18.922 36.225 1.00 17.97 261 ALA B C 1
ATOM 11125 O O . ALA D 1 261 ? -7.594 -18.824 35.326 1.00 19.23 261 ALA B O 1
ATOM 11127 N N . GLY D 1 262 ? -8.701 -20.042 36.865 1.00 17.59 262 GLY B N 1
ATOM 11128 C CA . GLY D 1 262 ? -8.113 -21.338 36.535 1.00 18.64 262 GLY B CA 1
ATOM 11129 C C . GLY D 1 262 ? -8.732 -21.976 35.303 1.00 20.55 262 GLY B C 1
ATOM 11130 O O . GLY D 1 262 ? -8.136 -22.892 34.744 1.00 20.13 262 GLY B O 1
ATOM 11131 N N . GLY D 1 263 ? -9.924 -21.537 34.892 1.00 16.53 263 GLY B N 1
ATOM 11132 C CA . GLY D 1 263 ? -10.564 -22.118 33.710 1.00 19.38 263 GLY B CA 1
ATOM 11133 C C . GLY D 1 263 ? -10.852 -23.609 33.903 1.00 18.94 263 GLY B C 1
ATOM 11134 O O . GLY D 1 263 ? -11.451 -24.031 34.884 1.00 18.59 263 GLY B O 1
ATOM 11135 N N . LYS D 1 264 ? -10.384 -24.450 32.971 1.00 21.52 264 LYS B N 1
ATOM 11136 C CA . LYS D 1 264 ? -10.600 -25.879 33.114 1.00 24.49 264 LYS B CA 1
ATOM 11137 C C . LYS D 1 264 ? -9.501 -26.513 33.963 1.00 25.29 264 LYS B C 1
ATOM 11138 O O . LYS D 1 264 ? -9.552 -27.715 34.202 1.00 23.59 264 LYS B O 1
ATOM 11144 N N . GLY D 1 265 ? -8.561 -25.692 34.459 1.00 23.77 265 GLY B N 1
ATOM 11145 C CA . GLY D 1 265 ? -7.552 -26.097 35.417 1.00 25.45 265 GLY B CA 1
ATOM 11146 C C . GLY D 1 265 ? -6.188 -25.659 34.888 1.00 24.72 265 GLY B C 1
ATOM 11147 O O . GLY D 1 265 ? -6.025 -25.485 33.674 1.00 25.95 265 GLY B O 1
ATOM 11148 N N . ILE D 1 266 ? -5.259 -25.381 35.793 1.00 25.72 266 ILE B N 1
ATOM 11149 C CA . ILE D 1 266 ? -4.019 -24.725 35.415 1.00 26.27 266 ILE B CA 1
ATOM 11150 C C . ILE D 1 266 ? -3.169 -25.633 34.526 1.00 28.10 266 ILE B C 1
ATOM 11151 O O . ILE D 1 266 ? -2.335 -25.129 33.785 1.00 28.20 266 ILE B O 1
ATOM 11156 N N . ASP D 1 267 ? -3.441 -26.941 34.565 1.00 29.40 267 ASP B N 1
ATOM 11157 C CA . ASP D 1 267 ? -2.670 -27.921 33.813 1.00 36.23 267 ASP B CA 1
ATOM 11158 C C . ASP D 1 267 ? -3.505 -28.452 32.648 1.00 40.35 267 ASP B C 1
ATOM 11159 O O . ASP D 1 267 ? -3.220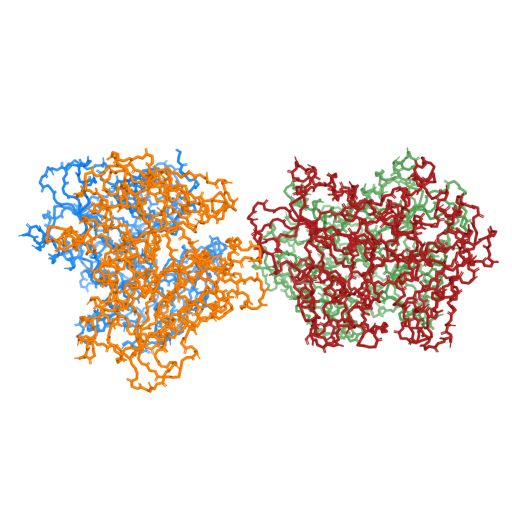 -29.536 32.140 1.00 40.88 267 ASP B O 1
ATOM 11164 N N . SER D 1 268 ? -4.510 -27.682 32.208 1.00 30.76 268 SER B N 1
ATOM 11165 C CA . SER D 1 268 ? -5.522 -28.191 31.303 1.00 28.11 268 SER B CA 1
ATOM 11166 C C . SER D 1 268 ? -5.272 -27.746 29.867 1.00 28.03 268 SER B C 1
ATOM 11167 O O . SER D 1 268 ? -5.903 -28.288 28.959 1.00 34.42 268 SER B O 1
ATOM 11170 N N . GLY D 1 269 ? -4.481 -26.671 29.674 1.00 25.54 269 GLY B N 1
ATOM 11171 C CA . GLY D 1 269 ? -4.360 -25.982 28.395 1.00 25.90 269 GLY B CA 1
ATOM 11172 C C . GLY D 1 269 ? -5.438 -24.928 28.118 1.00 26.12 269 GLY B C 1
ATOM 11173 O O . GLY D 1 269 ? -5.387 -24.233 27.088 1.00 24.41 269 GLY B O 1
ATOM 11174 N N . MET D 1 270 ? -6.427 -24.824 29.022 1.00 24.16 270 MET B N 1
ATOM 11175 C CA . MET D 1 270 ? -7.540 -23.913 28.854 1.00 23.11 270 MET B CA 1
ATOM 11176 C C . MET D 1 270 ? -7.663 -23.120 30.165 1.00 21.06 270 MET B C 1
ATOM 11177 O O . MET D 1 270 ? -8.394 -23.526 31.059 1.00 20.55 270 MET B O 1
ATOM 11182 N N . THR D 1 271 ? -6.907 -22.032 30.299 1.00 20.63 271 THR B N 1
ATOM 11183 C CA . THR D 1 271 ? -6.765 -21.401 31.616 1.00 19.36 271 THR B CA 1
ATOM 11184 C C . THR D 1 271 ? -6.405 -19.934 31.428 1.00 19.96 271 THR B C 1
ATOM 11185 O O . THR D 1 271 ? -6.091 -19.466 30.328 1.00 21.23 271 THR B O 1
ATOM 11189 N N . ALA D 1 272 ? -6.495 -19.176 32.535 1.00 19.67 272 ALA B N 1
ATOM 11190 C CA . ALA D 1 272 ? -6.190 -17.752 32.461 1.00 19.89 272 ALA B CA 1
ATOM 11191 C C . ALA D 1 272 ? -5.443 -17.291 33.709 1.00 22.57 272 ALA B C 1
ATOM 11192 O O . ALA D 1 272 ? -5.413 -16.093 34.015 1.00 21.09 272 ALA B O 1
ATOM 11194 N N . ALA D 1 273 ? -4.803 -18.255 34.384 1.00 21.49 273 ALA B N 1
ATOM 11195 C CA . ALA D 1 273 ? -4.177 -18.058 35.687 1.00 18.40 273 ALA B CA 1
ATOM 11196 C C . ALA D 1 273 ? -2.769 -17.481 35.544 1.00 21.32 273 ALA B C 1
ATOM 11197 O O . ALA D 1 273 ? -1.773 -18.208 35.713 1.00 21.12 273 ALA B O 1
ATOM 11199 N N . THR D 1 274 ? -2.731 -16.168 35.282 1.00 22.94 274 THR B N 1
ATOM 11200 C CA . THR D 1 274 ? -1.521 -15.445 34.936 1.00 20.32 274 THR B CA 1
ATOM 11201 C C . THR D 1 274 ? -0.484 -15.511 36.053 1.00 21.88 274 THR B C 1
ATOM 11202 O O . THR D 1 274 ? 0.706 -15.671 35.755 1.00 22.54 274 THR B O 1
ATOM 11206 N N . ILE D 1 275 ? -0.892 -15.349 37.325 1.00 20.04 275 ILE B N 1
ATOM 11207 C CA . ILE D 1 275 ? 0.094 -15.346 38.399 1.00 22.47 275 ILE B CA 1
ATOM 11208 C C . ILE D 1 275 ? 0.726 -16.731 38.488 1.00 24.59 275 ILE B C 1
ATOM 11209 O O . ILE D 1 275 ? 1.942 -16.861 38.593 1.00 27.78 275 ILE B O 1
ATOM 11214 N N . HIS D 1 276 ? -0.100 -17.759 38.364 1.00 22.76 276 HIS B N 1
ATOM 11215 C CA . HIS D 1 276 ? 0.354 -19.137 38.487 1.00 24.45 276 HIS B CA 1
ATOM 11216 C C . HIS D 1 276 ? 1.207 -19.556 37.292 1.00 26.97 276 HIS B C 1
ATOM 11217 O O . HIS D 1 276 ? 2.117 -20.364 37.446 1.00 27.83 276 HIS B O 1
ATOM 11224 N N . LEU D 1 277 ? 0.906 -19.039 36.096 1.00 25.74 277 LEU B N 1
ATOM 11225 C CA . LEU D 1 277 ? 1.451 -19.647 34.885 1.00 29.55 277 LEU B CA 1
ATOM 11226 C C . LEU D 1 277 ? 2.270 -18.674 34.044 1.00 28.73 277 LEU B C 1
ATOM 11227 O O . LEU D 1 277 ? 2.964 -19.103 33.122 1.00 27.00 277 LEU B O 1
ATOM 11232 N N . GLY D 1 278 ? 2.137 -17.373 34.294 1.00 25.47 278 GLY B N 1
ATOM 11233 C CA . GLY D 1 278 ? 2.768 -16.389 33.438 1.00 26.13 278 GLY B CA 1
ATOM 11234 C C . GLY D 1 278 ? 4.280 -16.358 33.666 1.00 26.99 278 GLY B C 1
ATOM 11235 O O . GLY D 1 278 ? 4.788 -16.819 34.695 1.00 26.36 278 GLY B O 1
ATOM 11236 N N . LYS D 1 279 ? 4.976 -15.815 32.668 1.00 25.71 279 LYS B N 1
ATOM 11237 C CA . LYS D 1 279 ? 6.396 -15.524 32.768 1.00 29.41 279 LYS B CA 1
ATOM 11238 C C . LYS D 1 279 ? 6.530 -14.008 32.700 1.00 26.59 279 LYS B C 1
ATOM 11239 O O . LYS D 1 279 ? 5.694 -13.320 32.105 1.00 26.97 279 LYS B O 1
ATOM 11245 N N . MET D 1 280 ? 7.627 -13.491 33.261 1.00 26.96 280 MET B N 1
ATOM 11246 C CA . MET D 1 280 ? 7.955 -12.081 33.126 1.00 26.45 280 MET B CA 1
ATOM 11247 C C . MET D 1 280 ? 8.072 -11.700 31.659 1.00 26.60 280 MET B C 1
ATOM 11248 O O . MET D 1 280 ? 8.685 -12.390 30.842 1.00 29.99 280 MET B O 1
ATOM 11253 N N . GLY D 1 281 ? 7.478 -10.578 31.301 1.00 26.86 281 GLY B N 1
ATOM 11254 C CA . GLY D 1 281 ? 7.547 -10.113 29.928 1.00 25.51 281 GLY B CA 1
ATOM 11255 C C . GLY D 1 281 ? 6.842 -8.779 29.811 1.00 23.29 281 GLY B C 1
ATOM 11256 O O . GLY D 1 281 ? 6.423 -8.191 30.802 1.00 23.40 281 GLY B O 1
ATOM 11257 N N . ILE D 1 282 ? 6.749 -8.286 28.585 1.00 25.82 282 ILE B N 1
ATOM 11258 C CA . ILE D 1 282 ? 6.114 -7.002 28.381 1.00 28.56 282 ILE B CA 1
ATOM 11259 C C . ILE D 1 282 ? 4.780 -7.279 27.713 1.00 27.30 282 ILE B C 1
ATOM 11260 O O . ILE D 1 282 ? 4.734 -8.037 26.746 1.00 26.72 282 ILE B O 1
ATOM 11265 N N . ILE D 1 283 ? 3.735 -6.666 28.278 1.00 27.64 283 ILE B N 1
ATOM 11266 C CA . ILE D 1 283 ? 2.445 -6.541 27.619 1.00 26.72 283 ILE B CA 1
ATOM 11267 C C . ILE D 1 283 ? 1.951 -5.097 27.756 1.00 22.68 283 ILE B C 1
ATOM 11268 O O . ILE D 1 283 ? 1.804 -4.567 28.854 1.00 25.13 283 ILE B O 1
ATOM 11273 N N . HIS D 1 284 ? 1.630 -4.498 26.598 1.00 26.84 284 HIS B N 1
ATOM 11274 C CA . HIS D 1 284 ? 1.034 -3.169 26.488 1.00 29.60 284 HIS B CA 1
ATOM 11275 C C . HIS D 1 284 ? 1.859 -2.155 27.253 1.00 29.53 284 HIS B C 1
ATOM 11276 O O . HIS D 1 284 ? 1.309 -1.262 27.897 1.00 28.66 284 HIS B O 1
ATOM 11283 N N . GLY D 1 285 ? 3.175 -2.318 27.137 1.00 31.64 285 GLY B N 1
ATOM 11284 C CA . GLY D 1 285 ? 4.123 -1.382 27.694 1.00 28.12 285 GLY B CA 1
ATOM 11285 C C . GLY D 1 285 ? 4.314 -1.555 29.198 1.00 27.70 285 GLY B C 1
ATOM 11286 O O . GLY D 1 285 ? 4.858 -0.668 29.829 1.00 27.95 285 GLY B O 1
ATOM 11287 N N . SER D 1 286 ? 3.924 -2.706 29.750 1.00 25.03 286 SER B N 1
ATOM 11288 C CA . SER D 1 286 ? 4.081 -2.947 31.173 1.00 24.01 286 SER B CA 1
ATOM 11289 C C . SER D 1 286 ? 4.878 -4.212 31.389 1.00 23.03 286 SER B C 1
ATOM 11290 O O . SER D 1 286 ? 4.617 -5.229 30.760 1.00 25.02 286 SER B O 1
ATOM 11293 N N . LYS D 1 287 ? 5.855 -4.147 32.301 1.00 23.92 287 LYS B N 1
ATOM 11294 C CA . LYS D 1 287 ? 6.587 -5.345 32.683 1.00 22.54 287 LYS B CA 1
ATOM 11295 C C . LYS D 1 287 ? 5.848 -6.030 33.812 1.00 20.74 287 LYS B C 1
ATOM 11296 O O . LYS D 1 287 ? 5.651 -5.446 34.865 1.00 21.53 287 LYS B O 1
ATOM 11302 N N . THR D 1 288 ? 5.437 -7.278 33.560 1.00 21.03 288 THR B N 1
ATOM 11303 C CA . THR D 1 288 ? 4.579 -8.021 34.458 1.00 21.29 288 THR B CA 1
ATOM 11304 C C . THR D 1 288 ? 4.629 -9.488 34.045 1.00 23.27 288 THR B C 1
ATOM 11305 O O . THR D 1 288 ? 5.478 -9.867 33.225 1.00 24.66 288 THR B O 1
ATOM 11309 N N . LEU D 1 289 ? 3.777 -10.318 34.668 1.00 24.69 289 LEU B N 1
ATOM 11310 C CA . LEU D 1 289 ? 3.616 -11.705 34.270 1.00 22.26 289 LEU B CA 1
ATOM 11311 C C . LEU D 1 289 ? 2.613 -11.776 33.118 1.00 22.42 289 LEU B C 1
ATOM 11312 O O . LEU D 1 289 ? 1.575 -11.090 33.146 1.00 22.27 289 LEU B O 1
ATOM 11317 N N . VAL D 1 290 ? 2.946 -12.623 32.137 1.00 24.70 290 VAL B N 1
ATOM 11318 C CA . VAL D 1 290 ? 2.221 -12.740 30.881 1.00 25.87 290 VAL B CA 1
ATOM 11319 C C . VAL D 1 290 ? 2.214 -14.217 30.519 1.00 25.39 290 VAL B C 1
ATOM 11320 O O . VAL D 1 290 ? 3.256 -14.848 30.470 1.00 22.95 290 VAL B O 1
ATOM 11324 N N . MET D 1 291 ? 1.030 -14.741 30.188 1.00 26.85 291 MET B N 1
ATOM 11325 C CA . MET D 1 291 ? 0.941 -16.089 29.674 1.00 28.79 291 MET B CA 1
ATOM 11326 C C . MET D 1 291 ? 1.499 -16.104 28.252 1.00 27.12 291 MET B C 1
ATOM 11327 O O . MET D 1 291 ? 1.094 -15.296 27.414 1.00 27.01 291 MET B O 1
ATOM 11332 N N . GLN D 1 292 ? 2.416 -17.039 28.020 1.00 28.76 292 GLN B N 1
ATOM 11333 C CA . GLN D 1 292 ? 3.182 -17.116 26.788 1.00 33.03 292 GLN B CA 1
ATOM 11334 C C . GLN D 1 292 ? 3.197 -18.567 26.312 1.00 39.70 292 GLN B C 1
ATOM 11335 O O . GLN D 1 292 ? 3.321 -19.474 27.135 1.00 40.44 292 GLN B O 1
ATOM 11341 N N . ASN D 1 293 ? 3.107 -18.771 24.983 1.00 44.13 293 ASN B N 1
ATOM 11342 C CA . ASN D 1 293 ? 3.299 -20.096 24.395 1.00 49.58 293 ASN B CA 1
ATOM 11343 C C . ASN D 1 293 ? 4.781 -20.445 24.497 1.00 51.31 293 ASN B C 1
ATOM 11344 O O . ASN D 1 293 ? 5.540 -19.710 25.126 1.00 57.32 293 ASN B O 1
ATOM 11349 N N . GLU D 1 294 ? 5.210 -21.555 23.883 1.00 55.41 294 GLU B N 1
ATOM 11350 C CA . GLU D 1 294 ? 6.606 -21.945 24.014 1.00 63.66 294 GLU B CA 1
ATOM 11351 C C . GLU D 1 294 ? 7.487 -21.065 23.126 1.00 62.94 294 GLU B C 1
ATOM 11352 O O . GLU D 1 294 ? 8.649 -20.833 23.460 1.00 68.22 294 GLU B O 1
ATOM 11358 N N . ASP D 1 295 ? 6.918 -20.540 22.029 1.00 59.65 295 ASP B N 1
ATOM 11359 C CA . ASP D 1 295 ? 7.627 -19.624 21.145 1.00 55.22 295 ASP B CA 1
ATOM 11360 C C . ASP D 1 295 ? 7.654 -18.202 21.726 1.00 52.79 295 ASP B C 1
ATOM 11361 O O . ASP D 1 295 ? 8.100 -17.265 21.059 1.00 47.73 295 ASP B O 1
ATOM 11366 N N . GLY D 1 296 ? 7.142 -18.025 22.956 1.00 49.97 296 GLY B N 1
ATOM 11367 C CA . GLY D 1 296 ? 7.273 -16.775 23.690 1.00 44.79 296 GLY B CA 1
ATOM 11368 C C . GLY D 1 296 ? 6.243 -15.716 23.286 1.00 42.22 296 GLY B C 1
ATOM 11369 O O . GLY D 1 296 ? 6.349 -14.576 23.737 1.00 44.17 296 GLY B O 1
ATOM 11370 N N . GLN D 1 297 ? 5.234 -16.077 22.471 1.00 37.86 297 GLN B N 1
ATOM 11371 C CA . GLN D 1 297 ? 4.190 -15.129 22.078 1.00 38.25 297 GLN B CA 1
ATOM 11372 C C . GLN D 1 297 ? 3.088 -15.080 23.141 1.00 31.83 297 GLN B C 1
ATOM 11373 O O . GLN D 1 297 ? 2.893 -16.032 23.885 1.00 30.73 297 GLN B O 1
ATOM 11379 N N . ILE D 1 298 ? 2.339 -13.977 23.181 1.00 31.27 298 ILE B N 1
ATOM 11380 C CA . ILE D 1 298 ? 1.271 -13.809 24.155 1.00 29.13 298 ILE B CA 1
ATOM 11381 C C . ILE D 1 298 ? 0.137 -14.786 23.829 1.00 32.65 298 ILE B C 1
ATOM 11382 O O . ILE D 1 298 ? -0.380 -14.796 22.710 1.00 34.21 298 ILE B O 1
ATOM 11387 N N . GLU D 1 299 ? -0.249 -15.575 24.835 1.00 33.06 299 GLU B N 1
ATOM 11388 C CA . GLU D 1 299 ? -1.223 -16.652 24.686 1.00 37.33 299 GLU B CA 1
ATOM 11389 C C . GLU D 1 299 ? -2.644 -16.089 24.693 1.00 34.70 299 GLU B C 1
ATOM 11390 O O . GLU D 1 299 ? -2.892 -14.984 25.192 1.00 30.95 299 GLU B O 1
ATOM 11396 N N . GLU D 1 300 ? -3.561 -16.870 24.101 1.00 32.63 300 GLU B N 1
ATOM 11397 C CA . GLU D 1 300 ? -4.991 -16.685 24.258 1.00 36.26 300 GLU B CA 1
ATOM 11398 C C . GLU D 1 300 ? -5.423 -17.352 25.567 1.00 30.68 300 GLU B C 1
ATOM 11399 O O . GLU D 1 300 ? -5.366 -18.578 25.702 1.00 32.49 300 GLU B O 1
ATOM 11405 N N . PRO D 1 301 ? -5.854 -16.590 26.594 1.00 24.63 301 PRO B N 1
ATOM 11406 C CA . PRO D 1 301 ? -6.339 -17.216 27.829 1.00 26.86 301 PRO B CA 1
ATOM 11407 C C . PRO D 1 301 ? -7.734 -17.786 27.640 1.00 23.05 301 PRO B C 1
ATOM 11408 O O . PRO D 1 301 ? -8.435 -17.361 26.721 1.00 23.58 301 PRO B O 1
ATOM 11412 N N . TYR D 1 302 ? -8.134 -18.660 28.569 1.00 22.23 302 TYR B N 1
ATOM 11413 C CA . TYR D 1 302 ? -9.511 -19.106 28.643 1.00 21.25 302 TYR B CA 1
ATOM 11414 C C . TYR D 1 302 ? -9.997 -19.064 30.101 1.00 17.74 302 TYR B C 1
ATOM 11415 O O . TYR D 1 302 ? -9.312 -19.523 31.017 1.00 18.51 302 TYR B O 1
ATOM 11424 N N . SER D 1 303 ? -11.238 -18.579 30.241 1.00 17.60 303 SER B N 1
ATOM 11425 C CA . SER D 1 303 ? -12.042 -18.718 31.447 1.00 16.64 303 SER B CA 1
ATOM 11426 C C . SER D 1 303 ? -13.514 -18.807 31.063 1.00 17.91 303 SER B C 1
ATOM 11427 O O . SER D 1 303 ? -13.914 -18.213 30.076 1.00 17.59 303 SER B O 1
ATOM 11430 N N . ILE D 1 304 ? -14.329 -19.475 31.872 1.00 17.56 304 ILE B N 1
ATOM 11431 C CA . ILE D 1 304 ? -15.765 -19.433 31.665 1.00 19.58 304 ILE B CA 1
ATOM 11432 C C . ILE D 1 304 ? -16.247 -17.979 31.688 1.00 19.99 304 ILE B C 1
ATOM 11433 O O . ILE D 1 304 ? -17.240 -17.653 31.037 1.00 20.66 304 ILE B O 1
ATOM 11438 N N . SER D 1 305 ? -15.547 -17.134 32.461 1.00 19.32 305 SER B N 1
ATOM 11439 C CA . SER D 1 305 ? -15.856 -15.709 32.508 1.00 19.01 305 SER B CA 1
ATOM 11440 C C . SER D 1 305 ? -15.051 -14.950 31.454 1.00 18.14 305 SER B C 1
ATOM 11441 O O . SER D 1 305 ? -13.844 -14.840 31.591 1.00 20.56 305 SER B O 1
ATOM 11444 N N . ALA D 1 306 ? -15.731 -14.370 30.469 1.00 22.57 306 ALA B N 1
ATOM 11445 C CA . ALA D 1 306 ? -15.050 -13.645 29.398 1.00 25.68 306 ALA B CA 1
ATOM 11446 C C . ALA D 1 306 ? -14.313 -12.432 29.957 1.00 24.14 306 ALA B C 1
ATOM 11447 O O . ALA D 1 306 ? -13.292 -12.027 29.415 1.00 26.95 306 ALA B O 1
ATOM 11449 N N . GLY D 1 307 ? -14.782 -11.931 31.104 1.00 21.67 307 GLY B N 1
ATOM 11450 C CA . GLY D 1 307 ? -14.210 -10.730 31.683 1.00 22.35 307 GLY B CA 1
ATOM 11451 C C . GLY D 1 307 ? -12.846 -10.986 32.317 1.00 22.92 307 GLY B C 1
ATOM 11452 O O . GLY D 1 307 ? -12.125 -10.026 32.613 1.00 25.11 307 GLY B O 1
ATOM 11453 N N . LEU D 1 308 ? -12.501 -12.270 32.543 1.00 22.24 308 LEU B N 1
ATOM 11454 C CA . LEU D 1 308 ? -11.182 -12.623 33.048 1.00 22.76 308 LEU B CA 1
ATOM 11455 C C . LEU D 1 308 ? -10.314 -13.201 31.920 1.00 25.81 308 LEU B C 1
ATOM 11456 O O . LEU D 1 308 ? -9.417 -13.963 32.220 1.00 25.44 308 LEU B O 1
ATOM 11461 N N . ASP D 1 309 ? -10.502 -12.748 30.659 1.00 31.93 309 ASP B N 1
ATOM 11462 C CA . ASP D 1 309 ? -9.708 -13.186 29.507 1.00 37.13 309 ASP B CA 1
ATOM 11463 C C . ASP D 1 309 ? -8.513 -12.244 29.326 1.00 37.19 309 ASP B C 1
ATOM 11464 O O . ASP D 1 309 ? -8.412 -11.505 28.334 1.00 36.72 309 ASP B O 1
ATOM 11469 N N . TYR D 1 310 ? -7.637 -12.253 30.332 1.00 33.63 310 TYR B N 1
ATOM 11470 C CA . TYR D 1 310 ? -6.462 -11.388 30.383 1.00 34.89 310 TYR B CA 1
ATOM 11471 C C . TYR D 1 310 ? -5.236 -12.286 30.296 1.00 30.52 310 TYR B C 1
ATOM 11472 O O . TYR D 1 310 ? -5.079 -13.185 31.126 1.00 29.22 310 TYR B O 1
ATOM 11481 N N . PRO D 1 311 ? -4.388 -12.143 29.241 1.00 29.33 311 PRO B N 1
ATOM 11482 C CA . PRO D 1 311 ? -3.130 -12.871 29.201 1.00 30.32 311 PRO B CA 1
ATOM 11483 C C . PRO D 1 311 ? -2.202 -12.350 30.296 1.00 26.80 311 PRO B C 1
ATOM 11484 O O . PRO D 1 311 ? -1.459 -13.133 30.869 1.00 25.13 311 PRO B O 1
ATOM 11488 N N . GLY D 1 312 ? -2.246 -11.030 30.538 1.00 26.42 312 GLY B N 1
ATOM 11489 C CA . GLY D 1 312 ? -1.347 -10.394 31.497 1.00 26.04 312 GLY B CA 1
ATOM 11490 C C . GLY D 1 312 ? -2.060 -10.126 32.816 1.00 25.22 312 GLY B C 1
ATOM 11491 O O . GLY D 1 312 ? -3.173 -10.592 33.007 1.00 23.42 312 GLY B O 1
ATOM 11492 N N . ILE D 1 313 ? -1.347 -9.502 33.756 1.00 21.39 313 ILE B N 1
ATOM 11493 C CA . ILE D 1 313 ? -1.943 -9.016 34.993 1.00 22.23 313 ILE B CA 1
ATOM 11494 C C . ILE D 1 313 ? -1.259 -7.684 35.304 1.00 22.32 313 ILE B C 1
ATOM 11495 O O . ILE D 1 313 ? -0.137 -7.495 34.879 1.00 23.71 313 ILE B O 1
ATOM 11500 N N . GLY D 1 314 ? -1.944 -6.794 36.020 1.00 20.42 314 GLY B N 1
ATOM 11501 C CA . GLY D 1 314 ? -1.371 -5.528 36.457 1.00 19.44 314 GLY B CA 1
ATOM 11502 C C . GLY D 1 314 ? -0.084 -5.771 37.247 1.00 20.12 314 GLY B C 1
ATOM 11503 O O . GLY D 1 314 ? 0.003 -6.715 38.039 1.00 19.45 314 GLY B O 1
ATOM 11504 N N . PRO D 1 315 ? 0.920 -4.898 37.060 1.00 20.48 315 PRO B N 1
ATOM 11505 C CA . PRO D 1 315 ? 2.206 -5.050 37.752 1.00 20.78 315 PRO B CA 1
ATOM 11506 C C . PRO D 1 315 ? 2.079 -5.019 39.271 1.00 21.17 315 PRO B C 1
ATOM 11507 O O . PRO D 1 315 ? 2.858 -5.656 39.978 1.00 22.71 315 PRO B O 1
ATOM 11511 N N . MET D 1 316 ? 1.127 -4.242 39.791 1.00 22.50 316 MET B N 1
ATOM 11512 C CA . MET D 1 316 ? 0.853 -4.184 41.224 1.00 21.91 316 MET B CA 1
ATOM 11513 C C . MET D 1 316 ? 0.753 -5.588 41.817 1.00 21.76 316 MET B C 1
ATOM 11514 O O . MET D 1 316 ? 1.248 -5.871 42.917 1.00 22.90 316 MET B O 1
ATOM 11519 N N . HIS D 1 317 ? 0.004 -6.456 41.110 1.00 20.32 317 HIS B N 1
ATOM 11520 C CA . HIS D 1 317 ? -0.327 -7.786 41.589 1.00 20.92 317 HIS B CA 1
ATOM 11521 C C . HIS D 1 317 ? 0.838 -8.759 41.388 1.00 22.22 317 HIS B C 1
ATOM 11522 O O . HIS D 1 317 ? 1.008 -9.687 42.192 1.00 20.34 317 HIS B O 1
ATOM 11529 N N . ALA D 1 318 ? 1.588 -8.600 40.291 1.00 18.40 318 ALA B N 1
ATOM 11530 C CA . ALA D 1 318 ? 2.764 -9.447 40.113 1.00 20.35 318 ALA B CA 1
ATOM 11531 C C . ALA D 1 318 ? 3.710 -9.273 41.303 1.00 21.52 318 ALA B C 1
ATOM 11532 O O . ALA D 1 318 ? 4.245 -10.237 41.840 1.00 20.09 318 ALA B O 1
ATOM 11534 N N . ASN D 1 319 ? 3.871 -8.014 41.730 1.00 23.70 319 ASN B N 1
ATOM 11535 C CA . ASN D 1 319 ? 4.700 -7.654 42.870 1.00 21.94 319 ASN B CA 1
ATOM 11536 C C . ASN D 1 319 ? 4.074 -8.199 44.154 1.00 22.42 319 ASN B C 1
ATOM 11537 O O . ASN D 1 319 ? 4.757 -8.732 45.023 1.00 21.18 319 ASN B O 1
ATOM 11542 N N . LEU D 1 320 ? 2.762 -8.027 44.342 1.00 21.23 320 LEU B N 1
ATOM 11543 C CA . LEU D 1 320 ? 2.176 -8.509 45.584 1.00 21.62 320 LEU B CA 1
ATOM 11544 C C . LEU D 1 320 ? 2.395 -10.017 45.717 1.00 21.93 320 LEU B C 1
ATOM 11545 O O . LEU D 1 320 ? 2.512 -10.529 46.819 1.00 22.49 320 LEU B O 1
ATOM 11550 N N . ALA D 1 321 ? 2.270 -10.752 44.597 1.00 19.82 321 ALA B N 1
ATOM 11551 C CA . ALA D 1 321 ? 2.377 -12.203 44.638 1.00 21.55 321 ALA B CA 1
ATOM 11552 C C . ALA D 1 321 ? 3.824 -12.616 44.903 1.00 22.54 321 ALA B C 1
ATOM 11553 O O . ALA D 1 321 ? 4.082 -13.459 45.767 1.00 23.45 321 ALA B O 1
ATOM 11555 N N . LYS D 1 322 ? 4.745 -12.059 44.111 1.00 23.56 322 LYS B N 1
ATOM 11556 C CA . LYS D 1 322 ? 6.154 -12.401 44.281 1.00 25.24 322 LYS B CA 1
ATOM 11557 C C . LYS D 1 322 ? 6.608 -12.151 45.717 1.00 23.68 322 LYS B C 1
ATOM 11558 O O . LYS D 1 322 ? 7.411 -12.913 46.258 1.00 24.15 322 LYS B O 1
ATOM 11564 N N . GLN D 1 323 ? 6.143 -11.061 46.331 1.00 25.87 323 GLN B N 1
ATOM 11565 C CA . GLN D 1 323 ? 6.535 -10.746 47.703 1.00 25.99 323 GLN B CA 1
ATOM 11566 C C . GLN D 1 323 ? 5.692 -11.489 48.748 1.00 26.68 323 GLN B C 1
ATOM 11567 O O . GLN D 1 323 ? 5.954 -11.337 49.943 1.00 22.87 323 GLN B O 1
ATOM 11573 N N . LYS D 1 324 ? 4.667 -12.258 48.346 1.00 26.80 324 LYS B N 1
ATOM 11574 C CA . LYS D 1 324 ? 3.798 -12.973 49.275 1.00 29.54 324 LYS B CA 1
ATOM 11575 C C . LYS D 1 324 ? 2.976 -12.026 50.156 1.00 26.96 324 LYS B C 1
ATOM 11576 O O . LYS D 1 324 ? 2.452 -12.446 51.192 1.00 26.82 324 LYS B O 1
ATOM 11582 N N . ARG D 1 325 ? 2.804 -10.777 49.714 1.00 26.44 325 ARG B N 1
ATOM 11583 C CA . ARG D 1 325 ? 1.884 -9.852 50.357 1.00 25.73 325 ARG B CA 1
ATOM 11584 C C . ARG D 1 325 ? 0.428 -10.290 50.129 1.00 26.09 325 ARG B C 1
ATOM 11585 O O . ARG D 1 325 ? -0.406 -10.127 51.030 1.00 26.46 325 ARG B O 1
ATOM 11593 N N . ALA D 1 326 ? 0.146 -10.921 48.967 1.00 25.58 326 ALA B N 1
ATOM 11594 C CA . ALA D 1 326 ? -1.160 -11.517 48.686 1.00 23.50 326 ALA B CA 1
ATOM 11595 C C . ALA D 1 326 ? -1.056 -13.023 48.464 1.00 24.14 326 ALA B C 1
ATOM 11596 O O . ALA D 1 326 ? -0.077 -13.485 47.875 1.00 26.30 326 ALA B O 1
ATOM 11598 N N . GLN D 1 327 ? -2.063 -13.757 48.963 1.00 23.16 327 GLN B N 1
ATOM 11599 C CA . GLN D 1 327 ? -2.319 -15.139 48.603 1.00 24.52 327 GLN B CA 1
ATOM 11600 C C . GLN D 1 327 ? -3.103 -15.131 47.286 1.00 24.16 327 GLN B C 1
ATOM 11601 O O . GLN D 1 327 ? -4.064 -14.370 47.122 1.00 22.79 327 GLN B O 1
ATOM 11607 N N . VAL D 1 328 ? -2.683 -15.965 46.340 1.00 21.97 328 VAL B N 1
ATOM 11608 C CA . VAL D 1 328 ? -3.326 -16.036 45.038 1.00 21.70 328 VAL B CA 1
ATOM 11609 C C . VAL D 1 328 ? -3.818 -17.452 44.799 1.00 24.53 328 VAL B C 1
ATOM 11610 O O . VAL D 1 328 ? -3.082 -18.411 45.006 1.00 24.75 328 VAL B O 1
ATOM 11614 N N . LEU D 1 329 ? -5.101 -17.552 44.445 1.00 21.49 329 LEU B N 1
ATOM 11615 C CA . LEU D 1 329 ? -5.803 -18.812 44.268 1.00 20.85 329 LEU B CA 1
ATOM 11616 C C . LEU D 1 329 ? -6.246 -18.844 42.811 1.00 22.06 329 LEU B C 1
ATOM 11617 O O . LEU D 1 329 ? -6.712 -17.835 42.254 1.00 21.76 329 LEU B O 1
ATOM 11622 N N . ALA D 1 330 ? -6.096 -20.015 42.207 1.00 20.24 330 ALA B N 1
ATOM 11623 C CA . ALA D 1 330 ? -6.526 -20.208 40.832 1.00 19.78 330 ALA B CA 1
ATOM 11624 C C . ALA D 1 330 ? -7.812 -21.007 40.948 1.00 23.10 330 ALA B C 1
ATOM 11625 O O . ALA D 1 330 ? -7.806 -22.148 41.412 1.00 22.89 330 ALA B O 1
ATOM 11627 N N . ILE D 1 331 ? -8.917 -20.343 40.639 1.00 19.67 331 ILE B N 1
ATOM 11628 C CA . ILE D 1 331 ? -10.258 -20.871 40.843 1.00 19.26 331 ILE B CA 1
ATOM 11629 C C . ILE D 1 331 ? -10.787 -21.351 39.499 1.00 17.41 331 ILE B C 1
ATOM 11630 O O . ILE D 1 331 ? -10.806 -20.585 38.539 1.00 18.66 331 ILE B O 1
ATOM 11635 N N . ASN D 1 332 ? -11.243 -22.607 39.457 1.00 19.96 332 ASN B N 1
ATOM 11636 C CA . ASN D 1 332 ? -11.680 -23.230 38.232 1.00 19.45 332 ASN B CA 1
ATOM 11637 C C . ASN D 1 332 ? -13.128 -22.857 37.919 1.00 20.20 332 ASN B C 1
ATOM 11638 O O . ASN D 1 332 ? -13.859 -22.400 38.798 1.00 19.62 332 ASN B O 1
ATOM 11643 N N . ASP D 1 333 ? -13.502 -23.095 36.652 1.00 19.98 333 ASP B N 1
ATOM 11644 C CA . ASP D 1 333 ? -14.835 -22.806 36.140 1.00 19.22 333 ASP B CA 1
ATOM 11645 C C . ASP D 1 333 ? -15.914 -23.338 37.073 1.00 21.81 333 ASP B C 1
ATOM 11646 O O . ASP D 1 333 ? -16.850 -22.609 37.448 1.00 18.27 333 ASP B O 1
ATOM 11651 N N A ASP D 1 334 ? -15.776 -24.629 37.415 0.50 21.46 334 ASP B N 1
ATOM 11652 N N B ASP D 1 334 ? -15.840 -24.615 37.437 0.50 20.87 334 ASP B N 1
ATOM 11653 C CA A ASP D 1 334 ? -16.778 -25.356 38.182 0.50 21.91 334 ASP B CA 1
ATOM 11654 C CA B ASP D 1 334 ? -16.964 -25.199 38.149 0.50 20.70 334 ASP B CA 1
ATOM 11655 C C A ASP D 1 334 ? -16.995 -24.657 39.521 0.50 19.51 334 ASP B C 1
ATOM 11656 C C B ASP D 1 334 ? -17.034 -24.640 39.572 0.50 19.13 334 ASP B C 1
ATOM 11657 O O A ASP D 1 334 ? -18.129 -24.407 39.915 0.50 18.72 334 ASP B O 1
ATOM 11658 O O B ASP D 1 334 ? -18.127 -24.465 40.103 0.50 19.22 334 ASP B O 1
ATOM 11667 N N . GLU D 1 335 ? -15.881 -24.316 40.175 1.00 19.80 335 GLU B N 1
ATOM 11668 C CA . GLU D 1 335 ? -15.848 -23.702 41.497 1.00 19.35 335 GLU B CA 1
ATOM 11669 C C . GLU D 1 335 ? -16.538 -22.327 41.485 1.00 21.64 335 GLU B C 1
ATOM 11670 O O . GLU D 1 335 ? -17.315 -22.022 42.396 1.00 18.86 335 GLU B O 1
ATOM 11676 N N . ALA D 1 336 ? -16.248 -21.537 40.450 1.00 18.97 336 ALA B N 1
ATOM 11677 C CA . ALA D 1 336 ? -16.880 -20.231 40.276 1.00 19.20 336 ALA B CA 1
ATOM 11678 C C . ALA D 1 336 ? -18.380 -20.422 40.052 1.00 18.84 336 ALA B C 1
ATOM 11679 O O . ALA D 1 336 ? -19.191 -19.738 40.664 1.00 20.08 336 ALA B O 1
ATOM 11681 N N . LEU D 1 337 ? -18.789 -21.360 39.193 1.00 17.23 337 LEU B N 1
ATOM 11682 C CA . LEU D 1 337 ? -20.201 -21.595 38.938 1.00 18.68 337 LEU B CA 1
ATOM 11683 C C . LEU D 1 337 ? -20.919 -22.002 40.227 1.00 19.10 337 LEU B C 1
ATOM 11684 O O . LEU D 1 337 ? -21.942 -21.416 40.532 1.00 19.26 337 LEU B O 1
ATOM 11689 N N . ASN D 1 338 ? -20.367 -22.944 41.006 1.00 19.84 338 ASN B N 1
ATOM 11690 C CA . ASN D 1 338 ? -21.029 -23.367 42.238 1.00 20.17 338 ASN B CA 1
ATOM 11691 C C . ASN D 1 338 ? -21.208 -22.225 43.246 1.00 20.37 338 ASN B C 1
ATOM 11692 O O . ASN D 1 338 ? -22.230 -22.139 43.954 1.00 22.89 338 ASN B O 1
ATOM 11697 N N . ALA D 1 339 ? -20.214 -21.349 43.302 1.00 18.82 339 ALA B N 1
ATOM 11698 C CA . ALA D 1 339 ? -20.237 -20.200 44.195 1.00 19.64 339 ALA B CA 1
ATOM 11699 C C . ALA D 1 339 ? -21.308 -19.191 43.756 1.00 19.68 339 ALA B C 1
ATOM 11700 O O . ALA D 1 339 ? -21.988 -18.601 44.603 1.00 17.75 339 ALA B O 1
ATOM 11702 N N . ALA D 1 340 ? -21.466 -18.987 42.440 1.00 17.58 340 ALA B N 1
ATOM 11703 C CA . ALA D 1 340 ? -22.529 -18.120 41.956 1.00 16.31 340 ALA B CA 1
ATOM 11704 C C . ALA D 1 340 ? -23.915 -18.641 42.369 1.00 18.76 340 ALA B C 1
ATOM 11705 O O . ALA D 1 340 ? -24.767 -17.854 42.784 1.00 18.62 340 ALA B O 1
ATOM 11707 N N . PHE D 1 341 ? -24.179 -19.939 42.187 1.00 18.30 341 PHE B N 1
ATOM 11708 C CA . PHE D 1 341 ? -25.444 -20.542 42.565 1.00 19.19 341 PHE B CA 1
ATOM 11709 C C . PHE D 1 341 ? -25.617 -20.417 44.073 1.00 19.69 341 PHE B C 1
ATOM 11710 O O . PHE D 1 341 ? -26.726 -20.134 44.548 1.00 17.84 341 PHE B O 1
ATOM 11718 N N . GLU D 1 342 ? -24.505 -20.563 44.810 1.00 19.36 342 GLU B N 1
ATOM 11719 C CA . GLU D 1 342 ? -24.552 -20.511 46.260 1.00 21.25 342 GLU B CA 1
ATOM 11720 C C . GLU D 1 342 ? -25.006 -19.129 46.720 1.00 20.57 342 GLU B C 1
ATOM 11721 O O . GLU D 1 342 ? -25.905 -19.022 47.552 1.00 22.28 342 GLU B O 1
ATOM 11727 N N . LEU D 1 343 ? -24.391 -18.064 46.199 1.00 18.99 343 LEU B N 1
ATOM 11728 C CA . LEU D 1 343 ? -24.773 -16.722 46.632 1.00 19.43 343 LEU B CA 1
ATOM 11729 C C . LEU D 1 343 ? -26.226 -16.420 46.246 1.00 18.70 343 LEU B C 1
ATOM 11730 O O . LEU D 1 343 ? -26.929 -15.751 47.017 1.00 19.03 343 LEU B O 1
ATOM 11735 N N . THR D 1 344 ? -26.662 -16.884 45.062 1.00 16.76 344 THR B N 1
ATOM 11736 C CA . THR D 1 344 ? -28.005 -16.612 44.594 1.00 17.76 344 THR B CA 1
ATOM 11737 C C . THR D 1 344 ? -28.979 -17.216 45.601 1.00 19.82 344 THR B C 1
ATOM 11738 O O . THR D 1 344 ? -29.939 -16.585 46.004 1.00 18.67 344 THR B O 1
ATOM 11742 N N . ARG D 1 345 ? -28.730 -18.469 45.999 1.00 19.54 345 ARG B N 1
ATOM 11743 C CA . ARG D 1 345 ? -29.670 -19.143 46.868 1.00 23.80 345 ARG B CA 1
ATOM 11744 C C . ARG D 1 345 ? -29.656 -18.587 48.292 1.00 20.76 345 ARG B C 1
ATOM 11745 O O . ARG D 1 345 ? -30.708 -18.602 48.939 1.00 19.33 345 ARG B O 1
ATOM 11753 N N . LEU D 1 346 ? -28.478 -18.207 48.797 1.00 19.99 346 LEU B N 1
ATOM 11754 C CA . LEU D 1 346 ? -28.304 -17.855 50.206 1.00 20.01 346 LEU B CA 1
ATOM 11755 C C . LEU D 1 346 ? -28.675 -16.402 50.454 1.00 19.94 346 LEU B C 1
ATOM 11756 O O . LEU D 1 346 ? -29.152 -16.084 51.547 1.00 20.93 346 LEU B O 1
ATOM 11761 N N . GLU D 1 347 ? -28.404 -15.526 49.476 1.00 19.20 347 GLU B N 1
ATOM 11762 C CA . GLU D 1 347 ? -28.555 -14.104 49.745 1.00 17.87 347 GLU B CA 1
ATOM 11763 C C . GLU D 1 347 ? -29.456 -13.391 48.740 1.00 16.63 347 GLU B C 1
ATOM 11764 O O . GLU D 1 347 ? -29.672 -12.195 48.914 1.00 18.16 347 GLU B O 1
ATOM 11770 N N . GLY D 1 348 ? -29.932 -14.091 47.697 1.00 17.02 348 GLY B N 1
ATOM 11771 C CA . GLY D 1 348 ? -30.750 -13.469 46.656 1.00 17.75 348 GLY B CA 1
ATOM 11772 C C . GLY D 1 348 ? -29.976 -12.476 45.795 1.00 18.41 348 GLY B C 1
ATOM 11773 O O . GLY D 1 348 ? -30.571 -11.557 45.214 1.00 16.39 348 GLY B O 1
ATOM 11774 N N . ILE D 1 349 ? -28.643 -12.633 45.734 1.00 16.82 349 ILE B N 1
ATOM 11775 C CA . ILE D 1 349 ? -27.783 -11.817 44.901 1.00 18.37 349 ILE B CA 1
ATOM 11776 C C . ILE D 1 349 ? -27.150 -12.710 43.832 1.00 18.19 349 ILE B C 1
ATOM 11777 O O . ILE D 1 349 ? -26.450 -13.651 44.197 1.00 17.41 349 ILE B O 1
ATOM 11782 N N . ILE D 1 350 ? -27.420 -12.393 42.550 1.00 18.16 350 ILE B N 1
ATOM 11783 C CA . ILE D 1 350 ? -26.853 -13.098 41.412 1.00 18.26 350 ILE B CA 1
ATOM 11784 C C . ILE D 1 350 ? -25.562 -12.382 41.051 1.00 15.76 350 ILE B C 1
ATOM 11785 O O . ILE D 1 350 ? -25.590 -11.226 40.586 1.00 14.06 350 ILE B O 1
ATOM 11790 N N . PRO D 1 351 ? -24.375 -12.969 41.358 1.00 15.64 351 PRO B N 1
ATOM 11791 C CA . PRO D 1 351 ? -23.090 -12.292 41.167 1.00 14.47 351 PRO B CA 1
ATOM 11792 C C . PRO D 1 351 ? -22.606 -12.461 39.730 1.00 15.20 351 PRO B C 1
ATOM 11793 O O . PRO D 1 351 ? -22.997 -13.406 39.038 1.00 14.16 351 PRO B O 1
ATOM 11797 N N . ALA D 1 352 ? -21.807 -11.501 39.280 1.00 16.05 352 ALA B N 1
ATOM 11798 C CA . ALA D 1 352 ? -21.051 -11.694 38.056 1.00 14.11 352 ALA B CA 1
ATOM 11799 C C . ALA D 1 352 ? -20.194 -12.963 38.158 1.00 16.07 352 ALA B C 1
ATOM 11800 O O . ALA D 1 352 ? -19.674 -13.293 39.216 1.00 15.84 352 ALA B O 1
ATOM 11802 N N . LEU D 1 353 ? -19.933 -13.603 37.012 1.00 15.31 353 LEU B N 1
ATOM 11803 C CA . LEU D 1 353 ? -19.099 -14.786 37.007 1.00 17.16 353 LEU B CA 1
ATOM 11804 C C . LEU D 1 353 ? -17.668 -14.431 37.402 1.00 16.29 353 LEU B C 1
ATOM 11805 O O . LEU D 1 353 ? -17.023 -15.272 38.001 1.00 16.11 353 LEU B O 1
ATOM 11810 N N . GLU D 1 354 ? -17.197 -13.211 37.088 1.00 14.57 354 GLU B N 1
ATOM 11811 C CA . GLU D 1 354 ? -15.895 -12.720 37.526 1.00 14.49 354 GLU B CA 1
ATOM 11812 C C . GLU D 1 354 ? -15.853 -12.791 39.054 1.00 15.51 354 GLU B C 1
ATOM 11813 O O . GLU D 1 354 ? -14.986 -13.432 39.673 1.00 15.88 354 GLU B O 1
ATOM 11819 N N . SER D 1 355 ? -16.860 -12.155 39.677 1.00 15.86 355 SER B N 1
ATOM 11820 C CA . SER D 1 355 ? -16.961 -12.077 41.132 1.00 16.77 355 SER B CA 1
ATOM 11821 C C . SER D 1 355 ? -17.125 -13.448 41.806 1.00 16.74 355 SER B C 1
ATOM 11822 O O . SER D 1 355 ? -16.696 -13.668 42.959 1.00 17.59 355 SER B O 1
ATOM 11825 N N . ALA D 1 356 ? -17.795 -14.371 41.120 1.00 15.45 356 ALA B N 1
ATOM 11826 C CA . ALA D 1 356 ? -17.984 -15.713 41.627 1.00 16.27 356 ALA B CA 1
ATOM 11827 C C . ALA D 1 356 ? -16.639 -16.396 41.900 1.00 15.67 356 ALA B C 1
ATOM 11828 O O . ALA D 1 356 ? -16.619 -17.293 42.724 1.00 16.63 356 ALA B O 1
ATOM 11830 N N . HIS D 1 357 ? -15.562 -16.013 41.193 1.00 14.69 357 HIS B N 1
ATOM 11831 C CA . HIS D 1 357 ? -14.218 -16.548 41.431 1.00 16.73 357 HIS B CA 1
ATOM 11832 C C . HIS D 1 357 ? -13.719 -16.120 42.807 1.00 16.38 357 HIS B C 1
ATOM 11833 O O . HIS D 1 357 ? -13.192 -16.925 43.558 1.00 18.28 357 HIS B O 1
ATOM 11840 N N . ALA D 1 358 ? -13.978 -14.867 43.200 1.00 16.63 358 ALA B N 1
ATOM 11841 C CA . ALA D 1 358 ? -13.702 -14.444 44.570 1.00 16.39 358 ALA B CA 1
ATOM 11842 C C . ALA D 1 358 ? -14.579 -15.191 45.579 1.00 15.48 358 ALA B C 1
ATOM 11843 O O . ALA D 1 358 ? -14.074 -15.646 46.605 1.00 20.24 358 ALA B O 1
ATOM 11845 N N . LEU D 1 359 ? -15.890 -15.326 45.328 1.00 16.20 359 LEU B N 1
ATOM 11846 C CA . LEU D 1 359 ? -16.769 -16.076 46.220 1.00 17.57 359 LEU B CA 1
ATOM 11847 C C . LEU D 1 359 ? -16.268 -17.509 46.445 1.00 20.15 359 LEU B C 1
ATOM 11848 O O . LEU D 1 359 ? -16.362 -18.049 47.548 1.00 18.18 359 LEU B O 1
ATOM 11853 N N . ALA D 1 360 ? -15.749 -18.150 45.392 1.00 16.95 360 ALA B N 1
ATOM 11854 C CA . ALA D 1 360 ? -15.341 -19.550 45.519 1.00 18.89 360 ALA B CA 1
ATOM 11855 C C . ALA D 1 360 ? -14.148 -19.665 46.445 1.00 21.24 360 ALA B C 1
ATOM 11856 O O . ALA D 1 360 ? -13.985 -20.719 47.052 1.00 23.88 360 ALA B O 1
ATOM 11858 N N . ALA D 1 361 ? -13.412 -18.558 46.622 1.00 20.33 361 ALA B N 1
ATOM 11859 C CA . ALA D 1 361 ? -12.263 -18.545 47.521 1.00 24.68 361 ALA B CA 1
ATOM 11860 C C . ALA D 1 361 ? -12.687 -18.781 48.973 1.00 28.17 361 ALA B C 1
ATOM 11861 O O . ALA D 1 361 ? -11.880 -19.230 49.794 1.00 27.79 361 ALA B O 1
ATOM 11863 N N . LEU D 1 362 ? -13.975 -18.594 49.287 1.00 25.71 362 LEU B N 1
ATOM 11864 C CA . LEU D 1 362 ? -14.451 -18.821 50.651 1.00 27.42 362 LEU B CA 1
ATOM 11865 C C . LEU D 1 362 ? -14.329 -20.297 51.063 1.00 30.81 362 LEU B C 1
ATOM 11866 O O . LEU D 1 362 ? -14.165 -20.626 52.244 1.00 32.11 362 LEU B O 1
ATOM 11871 N N . GLU D 1 363 ? -14.453 -21.211 50.100 1.00 31.28 363 GLU B N 1
ATOM 11872 C CA . GLU D 1 363 ? -14.320 -22.625 50.405 1.00 32.91 363 GLU B CA 1
ATOM 11873 C C . GLU D 1 363 ? -12.871 -22.993 50.740 1.00 34.58 363 GLU B C 1
ATOM 11874 O O . GLU D 1 363 ? -12.636 -24.034 51.347 1.00 35.51 363 GLU B O 1
ATOM 11880 N N . LYS D 1 364 ? -11.914 -22.150 50.333 1.00 31.32 364 LYS B N 1
ATOM 11881 C CA . LYS D 1 364 ? -10.505 -22.506 50.305 1.00 32.20 364 LYS B CA 1
ATOM 11882 C C . LYS D 1 364 ? -9.733 -21.938 51.492 1.00 35.97 364 LYS B C 1
ATOM 11883 O O . LYS D 1 364 ? -8.591 -22.331 51.702 1.00 37.16 364 LYS B O 1
ATOM 11889 N N . VAL D 1 365 ? -10.306 -20.982 52.231 1.00 32.72 365 VAL B N 1
ATOM 11890 C CA . VAL D 1 365 ? -9.603 -20.316 53.314 1.00 30.91 365 VAL B CA 1
ATOM 11891 C C . VAL D 1 365 ? -10.077 -20.883 54.651 1.00 29.69 365 VAL B C 1
ATOM 11892 O O . VAL D 1 365 ? -11.248 -21.188 54.818 1.00 28.23 365 VAL B O 1
ATOM 11896 N N . LYS D 1 366 ? -9.137 -21.104 55.585 1.00 35.15 366 LYS B N 1
ATOM 11897 C CA . LYS D 1 366 ? -9.482 -21.591 56.913 1.00 39.09 366 LYS B CA 1
ATOM 11898 C C . LYS D 1 366 ? -9.803 -20.383 57.785 1.00 34.34 366 LYS B C 1
ATOM 11899 O O . LYS D 1 366 ? -8.915 -19.619 58.142 1.00 29.08 366 LYS B O 1
ATOM 11905 N N . PHE D 1 367 ? -11.090 -20.203 58.096 1.00 33.72 367 PHE B N 1
ATOM 11906 C CA . PHE D 1 367 ? -11.555 -19.019 58.799 1.00 32.72 367 PHE B CA 1
ATOM 11907 C C . PHE D 1 367 ? -11.683 -19.333 60.285 1.00 33.44 367 PHE B C 1
ATOM 11908 O O . PHE D 1 367 ? -12.021 -20.446 60.669 1.00 39.46 367 PHE B O 1
ATOM 11916 N N . LYS D 1 368 ? -11.452 -18.318 61.110 1.00 35.62 368 LYS B N 1
ATOM 11917 C CA . LYS D 1 368 ? -11.747 -18.409 62.527 1.00 38.98 368 LYS B CA 1
ATOM 11918 C C . LYS D 1 368 ? -13.093 -17.742 62.775 1.00 39.12 368 LYS B C 1
ATOM 11919 O O . LYS D 1 368 ? -13.437 -16.777 62.091 1.00 39.23 368 LYS B O 1
ATOM 11925 N N . PRO D 1 369 ? -13.865 -18.181 63.792 1.00 40.72 369 PRO B N 1
ATOM 11926 C CA . PRO D 1 369 ? -15.142 -17.548 64.111 1.00 37.92 369 PRO B CA 1
ATOM 11927 C C . PRO D 1 369 ? -15.164 -16.023 64.212 1.00 39.71 369 PRO B C 1
ATOM 11928 O O . PRO D 1 369 ? -16.166 -15.421 63.849 1.00 39.33 369 PRO B O 1
ATOM 11932 N N . GLU D 1 370 ? -14.078 -15.397 64.696 1.00 39.27 370 GLU B N 1
ATOM 11933 C CA . GLU D 1 370 ? -14.036 -13.950 64.903 1.00 40.91 370 GLU B CA 1
ATOM 11934 C C . GLU D 1 370 ? -13.376 -13.220 63.727 1.00 36.35 370 GLU B C 1
ATOM 11935 O O . GLU D 1 370 ? -13.107 -12.020 63.804 1.00 35.15 370 GLU B O 1
ATOM 11941 N N . ASP D 1 371 ? -13.127 -13.933 62.627 1.00 31.23 371 ASP B N 1
ATOM 11942 C CA . ASP D 1 371 ? -12.656 -13.303 61.398 1.00 27.10 371 ASP B CA 1
ATOM 11943 C C . ASP D 1 371 ? -13.767 -12.420 60.817 1.00 26.84 371 ASP B C 1
ATOM 11944 O O . ASP D 1 371 ? -14.953 -12.799 60.850 1.00 27.23 371 ASP B O 1
ATOM 11949 N N . VAL D 1 372 ? -13.342 -11.264 60.285 1.00 24.33 372 VAL B N 1
ATOM 11950 C CA . VAL D 1 372 ? -14.175 -10.346 59.509 1.00 25.58 372 VAL B CA 1
ATOM 11951 C C . VAL D 1 372 ? -13.588 -10.291 58.105 1.00 21.51 372 VAL B C 1
ATOM 11952 O O . VAL D 1 372 ? -12.423 -9.909 57.919 1.00 22.91 372 VAL B O 1
ATOM 11956 N N . VAL D 1 373 ? -14.412 -10.707 57.141 1.00 22.04 373 VAL B N 1
ATOM 11957 C CA . VAL D 1 373 ? -14.011 -10.789 55.750 1.00 18.81 373 VAL B CA 1
ATOM 11958 C C . VAL D 1 373 ? -14.780 -9.684 55.025 1.00 19.14 373 VAL B C 1
ATOM 11959 O O . VAL D 1 373 ? -15.987 -9.627 55.192 1.00 21.42 373 VAL B O 1
ATOM 11963 N N . VAL D 1 374 ? -14.078 -8.929 54.199 1.00 18.34 374 VAL B N 1
ATOM 11964 C CA . VAL D 1 374 ? -14.721 -8.181 53.147 1.00 18.62 374 VAL B CA 1
ATOM 11965 C C . VAL D 1 374 ? -14.356 -8.755 51.779 1.00 18.34 374 VAL B C 1
ATOM 11966 O O . VAL D 1 374 ? -13.188 -8.776 51.416 1.00 18.61 374 VAL B O 1
ATOM 11970 N N . LEU D 1 375 ? -15.396 -9.092 51.022 1.00 18.33 375 LEU B N 1
ATOM 11971 C CA . LEU D 1 375 ? -15.272 -9.627 49.670 1.00 17.11 375 LEU B CA 1
ATOM 11972 C C . LEU D 1 375 ? -15.951 -8.635 48.725 1.00 18.20 375 LEU B C 1
ATOM 11973 O O . LEU D 1 375 ? -17.126 -8.284 48.954 1.00 17.08 375 LEU B O 1
ATOM 11978 N N . THR D 1 376 ? -15.207 -8.205 47.698 1.00 18.44 376 THR B N 1
ATOM 11979 C CA . THR D 1 376 ? -15.722 -7.260 46.724 1.00 18.23 376 THR B CA 1
ATOM 11980 C C . THR D 1 376 ? -16.555 -8.002 45.680 1.00 18.64 376 THR B C 1
ATOM 11981 O O . THR D 1 376 ? -16.041 -8.805 44.916 1.00 16.86 376 THR B O 1
ATOM 11985 N N . LEU D 1 377 ? -17.865 -7.726 45.670 1.00 17.03 377 LEU B N 1
ATOM 11986 C CA . LEU D 1 377 ? -18.753 -8.262 44.670 1.00 17.58 377 LEU B CA 1
ATOM 11987 C C . LEU D 1 377 ? -18.662 -7.306 43.502 1.00 16.75 377 LEU B C 1
ATOM 11988 O O . LEU D 1 377 ? -19.421 -6.321 43.404 1.00 16.95 377 LEU B O 1
ATOM 11993 N N . SER D 1 378 ? -17.694 -7.584 42.631 1.00 14.63 378 SER B N 1
ATOM 11994 C CA . SER D 1 378 ? -17.297 -6.634 41.605 1.00 16.03 378 SER B CA 1
ATOM 11995 C C . SER D 1 378 ? -18.454 -6.315 40.652 1.00 14.67 378 SER B C 1
ATOM 11996 O O . SER D 1 378 ? -18.462 -5.202 40.120 1.00 16.31 378 SER B O 1
ATOM 11999 N N . GLY D 1 379 ? -19.386 -7.263 40.428 1.00 15.05 379 GLY B N 1
ATOM 12000 C CA . GLY D 1 379 ? -20.464 -7.082 39.470 1.00 14.78 379 GLY B CA 1
ATOM 12001 C C . GLY D 1 379 ? -21.687 -7.940 39.749 1.00 18.04 379 GLY B C 1
ATOM 12002 O O . GLY D 1 379 ? -21.619 -8.947 40.462 1.00 14.69 379 GLY B O 1
ATOM 12003 N N . ARG D 1 380 ? -22.823 -7.542 39.144 1.00 16.59 380 ARG B N 1
ATOM 12004 C CA . ARG D 1 380 ? -23.976 -8.413 39.115 1.00 16.28 380 ARG B CA 1
ATOM 12005 C C . ARG D 1 380 ? -23.896 -9.361 37.923 1.00 15.36 380 ARG B C 1
ATOM 12006 O O . ARG D 1 380 ? -23.197 -9.067 36.948 1.00 13.84 380 ARG B O 1
ATOM 12014 N N . GLY D 1 381 ? -24.738 -10.400 37.983 1.00 15.39 381 GLY B N 1
ATOM 12015 C CA . GLY D 1 381 ? -24.640 -11.549 37.092 1.00 17.57 381 GLY B CA 1
ATOM 12016 C C . GLY D 1 381 ? -25.796 -11.663 36.105 1.00 16.39 381 GLY B C 1
ATOM 12017 O O . GLY D 1 381 ? -25.953 -12.711 35.477 1.00 18.46 381 GLY B O 1
ATOM 12018 N N . ASP D 1 382 ? -26.613 -10.596 35.936 1.00 18.32 382 ASP B N 1
ATOM 12019 C CA . ASP D 1 382 ? -27.636 -10.570 34.894 1.00 19.66 382 ASP B CA 1
ATOM 12020 C C . ASP D 1 382 ? -27.043 -10.971 33.536 1.00 20.90 382 ASP B C 1
ATOM 12021 O O . ASP D 1 382 ? -27.608 -11.826 32.837 1.00 18.85 382 ASP B O 1
ATOM 12026 N N . LYS D 1 383 ? -25.872 -10.401 33.224 1.00 18.08 383 LYS B N 1
ATOM 12027 C CA . LYS D 1 383 ? -25.180 -10.634 31.968 1.00 21.53 383 LYS B CA 1
ATOM 12028 C C . LYS D 1 383 ? -24.781 -12.097 31.783 1.00 20.08 383 LYS B C 1
ATOM 12029 O O . LYS D 1 383 ? -24.491 -12.496 30.655 1.00 20.50 383 LYS B O 1
ATOM 12035 N N . ASP D 1 384 ? -24.678 -12.853 32.883 1.00 20.25 384 ASP B N 1
ATOM 12036 C CA . ASP D 1 384 ? -24.214 -14.234 32.886 1.00 19.94 384 ASP B CA 1
ATOM 12037 C C . ASP D 1 384 ? -25.323 -15.290 32.883 1.00 20.37 384 ASP B C 1
ATOM 12038 O O . ASP D 1 384 ? -25.046 -16.488 32.971 1.00 19.26 384 ASP B O 1
ATOM 12043 N N . MET D 1 385 ? -26.581 -14.880 32.822 1.00 19.89 385 MET B N 1
ATOM 12044 C CA . MET D 1 385 ? -27.660 -15.829 33.042 1.00 22.26 385 MET B CA 1
ATOM 12045 C C . MET D 1 385 ? -27.685 -16.917 31.974 1.00 22.94 385 MET B C 1
ATOM 12046 O O . MET D 1 385 ? -28.103 -18.025 32.284 1.00 24.77 385 MET B O 1
ATOM 12051 N N . GLU D 1 386 ? -27.248 -16.625 30.741 1.00 23.50 386 GLU B N 1
ATOM 12052 C CA . GLU D 1 386 ? -27.246 -17.649 29.706 1.00 27.08 386 GLU B CA 1
ATOM 12053 C C . GLU D 1 386 ? -26.204 -18.714 30.047 1.00 28.57 386 GLU B C 1
ATOM 12054 O O . GLU D 1 386 ? -26.477 -19.893 29.869 1.00 24.69 386 GLU B O 1
ATOM 12060 N N . THR D 1 387 ? -25.059 -18.322 30.622 1.00 23.19 387 THR B N 1
ATOM 12061 C CA . THR D 1 387 ? -24.102 -19.300 31.131 1.00 23.77 387 THR B CA 1
ATOM 12062 C C . THR D 1 387 ? -24.658 -20.103 32.310 1.00 25.04 387 THR B C 1
ATOM 12063 O O . THR D 1 387 ? -24.458 -21.328 32.387 1.00 24.10 387 THR B O 1
ATOM 12067 N N . TYR D 1 388 ? -25.325 -19.438 33.264 1.00 22.85 388 TYR B N 1
ATOM 12068 C CA . TYR D 1 388 ? -25.835 -20.161 34.422 1.00 22.95 388 TYR B CA 1
ATOM 12069 C C . TYR D 1 388 ? -26.906 -21.172 33.998 1.00 25.97 388 TYR B C 1
ATOM 12070 O O . TYR D 1 388 ? -26.969 -22.274 34.567 1.00 22.37 388 TYR B O 1
ATOM 12079 N N . LEU D 1 389 ? -27.735 -20.794 33.008 1.00 26.53 389 LEU B N 1
ATOM 12080 C CA . LEU D 1 389 ? -28.789 -21.661 32.508 1.00 30.36 389 LEU B CA 1
ATOM 12081 C C . LEU D 1 389 ? -28.185 -22.996 32.081 1.00 31.79 389 LEU B C 1
ATOM 12082 O O . LEU D 1 389 ? -28.759 -24.043 32.331 1.00 31.66 389 LEU B O 1
ATOM 12087 N N . LYS D 1 390 ? -27.038 -22.943 31.412 1.00 30.01 390 LYS B N 1
ATOM 12088 C CA . LYS D 1 390 ? -26.416 -24.133 30.866 1.00 33.85 390 LYS B CA 1
ATOM 12089 C C . LYS D 1 390 ? -25.879 -25.054 31.960 1.00 36.34 390 LYS B C 1
ATOM 12090 O O . LYS D 1 390 ? -25.629 -26.217 31.670 1.00 36.78 390 LYS B O 1
ATOM 12096 N N . TYR D 1 391 ? -25.696 -24.567 33.198 1.00 34.14 391 TYR B N 1
ATOM 12097 C CA . TYR D 1 391 ? -25.109 -25.404 34.235 1.00 36.93 391 TYR B CA 1
ATOM 12098 C C . TYR D 1 391 ? -26.089 -25.743 35.367 1.00 37.15 391 TYR B C 1
ATOM 12099 O O . TYR D 1 391 ? -27.276 -25.347 35.380 1.00 41.81 391 TYR B O 1
#

Solvent-accessible surface area: 54142 Å² total

Sequence (1552 aa):
TYNVDENGYYGEFGGAYIPEILHKCVEDLQNNYLKILESPDFQKEYDQLLRDYVGRPSPLYLAKRLSEKYGCKIYLKREDLNHTGAHINNTIGQILLARRMGKTRIIAETGAGQHGVATATVCALMNMECIVYMGKTDVERQHVNVQKMEMLGATVVPVTSGNMTLKDATNEAIRDWCCHPSDTYYIIGSTVGPHPYPDMVARLQSVISKEIKKQLQEKEGRDYPDYLIACVGGGSNAAGTIYHYIDDERVKIVLAEAGGKGIDSGMTAATIHLGKMGIIHGSKTLVMQNEDGQIEEPYSISAGLDYPGIGPMHANLAKQKRAQVLAINDDEALNAAFELTRLEGIIPALESAHALAALEKVKFKPEDVVVLTLSGRGDKDMETYLKYKKTYNVDENGYYGEFGGAYIPEILHKCVEDLQNNYLKILESPDFQKEYDQLLRDYVGRPSPLYLAKRLSEKYGCKIYLKREDLNHTGAHINNTIGQILLARRMGKTRIIAETGAGQHGVATATVCALMNMECIVYMGKTDVERQHVNVQKMEMLGATVVPVTSGNMTLKDATNEAIRDWCCHPSDTYYIIGSTVGPHPYPDMVARLQSVISKEIKKQLQEKEGRDYPDYLIACVGGGSNAAGTIYHYIDDERVKIVLAEAGGKGIDSGMTAATIHLGKMGIIHGSKTLVMQNEDGQIEEPYSISAGLDYPGIGPMHANLAKQKRAQVLAINDDEALNAAFELTRLEGIIPALESAHALAALEKVKFKPEDVVVLTLSGRGDKDMETYLKYKYNVDENGYYGEFGGAYIPEILHKCVEDLQNNYLKILESPDFQKEYDQLLRDYVGRPSPLYLAKRLSEKYGCKIYLKREDLNHTGAHINNTIGQILLARRMGKTRIIAETGAGQHGVATATVCALMNMECIVYMGKTDVERQHVNVQKMEMLGATVVPVTSGNMTLKDATNEAIRDWCCHPSDTYYIIGSTVGPHPYPDMVARLQSVISKEIKKQLQEKEGRDYPDYLIACVGGGSNAAGTIYHYIDDERVKIVLAEAGGKGIDSGMTAATIHLGKMGIIHGSKTLVMQNGQIEEPYSISAGLDYPGIGPMHANLAKQKRAQVLAINDDEALNAAFELTRLEGIIPALESAHALAALEKVKFKPEDVVVLTLSGRGDKDMETYLKYTYNVDENGYYGEFGGAYIPEILHKCVEDLQNNYLKILESPDFQKEYDQLLRDYVGRPSPLYLAKRLSEKYGCKIYLKREDLNHTGAHINNTIGQILLARRMGKTRIIAETGAGQHGVATATVCALMNMECIVYMGKTDVERQHVNVQKMEMLGATVVPVTSGNMTLKDATNEAIRDWCCHPSDTYYIIGSTVGPHPYPDMVARLQSVISKEIKKQLQEKEGRDYPDYLIACVGGGSNAAGTIYHYIDDERVKIVLAEAGGKGIDSGMTAATIHLGKMGIIHGSKTLVMQNEDGQIEEPYSISAGLDYPGIGPMHANLAKQKRAQVLAINDDDEALNAAFELTRLEGIIPALESAHALAALEKVKFKPEDVVVLTLSGRGDKDMETYLKY

Radius of gyration: 37.45 Å; Cα contacts (8 Å, |Δi|>4): 3689; chains: 4; bounding box: 85×102×81 Å

Secondary structure (DSSP, 8-state):
--S--TTSEETTEES----GGGHHHHHHHHHHHHHHHTSHHHHHHHHHHIIIII-PSPPEEE-HHHHHHHTSEEEEE-GGGSTTSB--HHHHHHHHHHHHTT--EEEEEESSSHHHHHHHHHHHHHT-EEEEEEEHHHHHT-HHHHHHHHHTTPEEEEE-STTSSHHHHHHHHHHHHHT-TTTEEE---SS-SSTTHHHHHHHHHTHHHHHHHHHHHHHHSSS--SEEEEE-SSSHHHHHHHGGGTT-TTSEEEEEEEEETBTTTTB---HHHH-EEEEETTEEEEE-B-TTSPBP----SSGGG--SB--HHHHHHHHTTSEEEEEEEHHHHHHHHHHHHHHHS--B-HHHHHHHHGGGGS---TT-EEEEE--BBSGGGHHHHHHH--/--S--TTSEETTEES----HHHHHHHHHHHHHHHHHHTSHHHHHHHHHHIIIII-PSPPEEE-HHHHHHHTSEEEEE-GGGSTTSB--HHHHHHHHHHHHTT--EEEEEESSSHHHHHHHHHHHHHT-EEEEEEEHHHHHH-HHHHHHHHHTTPEEEEE-STTSSHHHHHHHHHHHHHT-TTTEEE--SSS-SSTTHHHHHHHHHTHHHHHHHHHHHHHHSSS--SEEEEE-SSSHHHHHHHGGGTT-TTSEEEEEEEEETBTTTTB---HHHH-EEEEETTEEEEE-B-TTSPBP----SSGGG--SB--HHHHHHHHTTSEEEEEEEHHHHHHHHHHHHHHHS--B-HHHHHHHHGGGTS---TT-EEEEE--BBSGGGHHHHHH-/----TTSEETTEE-----GGGHHHHHHHHHHHHHHHTSHHHHHHHHHHIIIII-PSPPEEE-HHHHHHHTSEEEEE-GGGSTTSB--HHHHHHHHHHHHTT--EEEEEESSSHHHHHHHHHHHHHT-EEEEEEEHHHHHH-HHHHHHHHHTTPEEEEE-STTSSHHHHHHHHHHHHHT-TTTEEE---SS-SSTTHHHHHHHHHTHHHHHHHHHHHHHHSSS--SEEEEE-SSSHHHHHHHGGGTT-TTSEEEEEEEEET-TTTT----HHHH-EEEEETTEEEEE----PPPPP--SSGGG--SB--HHHHHHHHTTSEEEEEEEHHHHHHHHHHHHHHHS--B-HHHHHHHHGGGTS---TT-EEEEE--BBSGGGHHHHHH-/--S--TTSEETTEES----GGGHHHHHHHHHHHHHHHTSHHHHHHHHHHIIIII-PSPPEEE-HHHHHHHTSEEEEE-GGGSTTSB--HHHHHHHHHHHHTT--EEEEEESSSHHHHHHHHHHHHHT-EEEEEEEHHHHHH-HHHHHHHHHTT-EEEEE-STTSSHHHHHHHHHHHHHH-TTTEEE---SS-SSTTHHHHHHHHHTHHHHHHHHHHHHHHSSS--SEEEEE-SSSHHHHHHHGGGTT-TTSEEEEEEEEETBTTTTB---HHHH-EEEEETTEEEEE-B-TTSSBPPP--S-GGG--SS--HHHHHHHHTTSEEEEEEEHHHHHHHHHHHHHHHS--B-HHHHHHHHGGGGS---TT-EEEEE--BBSGGGHHHHHHH-

Foldseek 3Di:
DLAADPQQARVPWAAFQDPPLCVVVQVVCQVQQCVQLVDPVLVVVLVVCCCPPFNDPQDFAFQPLLCVVLQATETERQLCSTVLRFLLLQLSSQVSSCVVVQAQAEEEEDALQSLLLSNLQVCLVVVGAYEYEYQQVSCVPNPVSVVSSVVSVYHYHQQDPDPSGRQRSLVVRSVVCSVCSDHYDYRYRALAAHPPSNNSLLSSLLVSLVVQQVNCCVVPVGRAFQEEFEEFAQQRNVSNSCVVPLPPLSYAYEYEAAQEQHVPPLATQQQLVAFDFDAGNRITFGFHADPVRHRDFHHHPASSRRHRTYNSSVNSCVVVVSYHYHHAYRVLLLVQQVVCCVSPVFRADSRLSSRSSCSVVDNDDNHGYYYYYRRGGCPVVVVVNVVPDD/DLAADPQQARVPWAAFQDDPLQPPLQVVCQVQLCVQLVDPVLVVVLVVCCCPVFPPPQDFAFQPLLCVVLQATETERPQCSTVLFFLLLQLLSQVSSCVVSVAQAEEEEDALLSLVLSNLQVCLVVVGAYEYEAFQVRCVPNVVSVVNSVVSPYHYHHFVPDVRGRQRSLVVLSNVCSVCSDHYDYRYRALDAHPPSVNSLLSSLLVSLVVQQVNCCVVPVGRAFQEEFEEFAQQRNVSNNCVVPLPPLSYAYEYFAAQEQHVPPLAGLQQLVAFDFDDDNRIGFTFHADPVRHGRQHHHPAPSRGDTTYNSSVNSCVVVVSYHYHHAYRVLLLVLQVVCCVRPVFRADSRLSSRSSCSVVDNDDNHGYYYYYRRGGHPVVVVVNVVVD/DDADLQQALDPWAAFADDPLLCVVQVVCSVQVVCQLPDPVLVVQLVVCCCPVFPDPQDFAFLPLLCVVLQATETERQLCSTVLFFLLLLLSSQVSSCVVVVAQAEEEEDFLQSLLLSNLQVCLVVVGAYEYEAQQVNCVVNVPSVVSSVVSPYHYHQFDPDPSGRLRSLVVLSVVCSPCVDHYDYRYRALDAHPPSNVSLLVSLLVSLVVQQVNCCVPVVGRAFQEEFEEFQQQRNPSNNCVVPLPPLSYAYEYFAAQEQHVPPVAGQQQLVAFDFDDGNRIGAGFHPPVHGDFHHAPASNNGDRTYRSNVRSCVVVVSYHYHHAYRVLLLVLQVVCCVSRVFRADSRQSRRSSCSVVDRDHNHGYYYYYRRGGHPVVVVVNVVD/DLAADPQQARVVWAAFQDDPLLVVVQVVCQVPVVCLLPDPVLVVVLVVCCCPVFPPPQDFAFQVLLCVVLQATETERPLCSTVLFFLLLQLSSQVSVCVVVVAFAEEEEDFLQSLLLSNLQVCLVVVGAYEYEAFQVNCVVRVPSCVSSVVSPYHYHHFDPDPSGRLRSLVVLSVVCSVPSDHYDYRYRALDAHPPSVNSLLSSLLVSLVVQQVNCCVVPVGRAFQEEFEEFQQQRNPSNNCVVPLPPLSYAYEYFAAQEQHVPPLATLQQLVAFDFDDGNRITFGFHADPVRHGDQHHHPASRNRHRTYNSSVRSCVVVVSHHYHHAYRVLLLVQQVVCCVSRVFRADSSQSSRSSCSVVDNDDNHGHYYYYRRGGHPVPVVVNVVD

Nearest PDB structures (foldseek):
  5kin-assembly1_D  TM=9.797E-01  e=2.182E-55  Streptococcus pneumoniae TIGR4
  7ki7-assembly1_B  TM=9.556E-01  e=8.211E-51  Salmonella enterica subsp. enterica serovar Typhimurium str. LT2
  2j9z-assembly1_B-2  TM=9.630E-01  e=8.709E-50  Salmonella enterica subsp. enterica serovar Typhimurium
  1qoq-assembly1_B-2  TM=9.646E-01  e=6.824E-49  Salmonella enterica subsp. enterica serovar Typhimurium
  2j9y-assembly1_B-2  TM=9.329E-01  e=6.056E-50  Salmonella enterica subsp. enterica serovar Typhimurium

B-factor: mean 26.27, std 10.27, range [10.98, 82.03]